Protein 6DJS (pdb70)

B-factor: mean 219.69, std 60.58, range [79.2, 436.01]

Nearest PDB structures (foldseek):
  6djs-assembly1_A  TM=1.002E+00  e=1.915E-44  Homo sapiens
  6djs-assembly1_A  TM=1.002E+00  e=1.915E-44  Homo sapiens
  6djs-assembly1_A  TM=1.002E+00  e=2.538E-44  Homo sapiens
  6djs-assembly1_A  TM=1.002E+00  e=1.915E-44  Homo sapiens

Sequence (1960 aa):
TAEEERFLDAAEYGNIPVVRKMLEESKTLNVNCVDYMGQNALQLAVGNEHLEVTELLLKKENLARIGDALLLAISKGYVRIVEAILNHPGFAITPIILAAHCQKYEVVHMLLMKGARCGDCMEKQRHDSFSHSRSRINAYKGLASPAYLSLSSEDPVLTALELSNELAKLANIEKEFKNDYRKLSMQCKDFVVGVLDLCRDSEEVEAILNGDLESAEPLEVHRHKASLSRVKLTRYQQIMKRLIKRYVLKAQVDKENDEVNEGELKEIKQDISSLRYELLTAEEERFLDAAEYGNIPVVRKMLEESKTLNVNCVDYMGQNALQLAVGNEHLEVTELLLKKENLARIGDALLLAISKGYVRIVEAILNHPGFAITPIILAAHCQKYEVVHMLLMKGARCGDCMEKQRHDSFSHSRSRINAYKGLASPAYLSLSSEDPVLTALELSNELAKLANIEKEFKNDYRKLSMQCKDFVVGVLDLCRDSEEVEAILNGDLESAEPLEVHRHKASLSRVKLTRYQQIMKRLIKRYVLKAQVDKENDEVNEGELKEIKQDISSLRYELLTAEEERFLDAAEYGNIPVVRKMLEESKTLNVNCVDYMGQNALQLAVGNEHLEVTELLLKKENLARIGDALLLAISKGYVRIVEAILNHPGFAITPIILAAHCQKYEVVHMLLMKGARCGDCMEKQRHDSFSHSRSRINAYKGLASPAYLSLSSEDPVLTALELSNELAKLANIEKEFKNDYRKLSMQCKDFVVGVLDLCRDSEEVEAILNGDLESAEPLEVHRHKASLSRVKLTRYQQIMKRLIKRYVLKAQVDKENDEVNEGELKEIKQDISSLRYELLTAEEERFLDAAEYGNIPVVRKMLEESKTLNVNCVDYMGQNALQLAVGNEHLEVTELLLKKENLARIGDALLLAISKGYVRIVEAILNHPGFAITPIILAAHCQKYEVVHMLLMKGARCGDCMEKQRHDSFSHSRSRINAYKGLASPAYLSLSSEDPVLTALELSNELAKLANIEKEFKNDYRKLSMQCKDFVVGVLDLCRDSEEVEAILNGDLESAEPLEVHRHKASLSRVKLTRYQQIMKRLIKRYVLKAQVDKENDEVNEGELKEIKQDISSLRYELL

GO terms:
  GO:0015279 store-operated calcium channel activity (F, IDA)
  GO:0005886 plasma membrane (C, IDA)
  GO:0005262 calcium channel activity (F, IDA)
  GO:0010524 positive regulation of calcium ion transport into cytosol (P, IDA)
  GO:0033198 response to ATP (P, IDA)
  GO:0051592 response to calcium ion (P, IDA)
  GO:0070588 calcium ion transmembrane transport (P, IDA)
  GO:0005515 protein binding (F, IPI)
  GO:0005262 calcium channel activity (F, TAS)
  GO:0015279 store-operated calcium channel activity (F, TAS)
  GO:0006816 calcium ion transport (P, TAS)
  GO:0007602 phototransduction (P, TAS)
  GO:0005886 plasma membrane (C, TAS)
  GO:0070588 calcium ion transmembrane transport (P, TAS)
  GO:0070679 inositol 1,4,5 trisphosphate binding (F, IDA)
  GO:1903244 positive regulation of cardiac muscle hypertrophy in response to stress (P, IDA)

Secondary structure (DSSP, 8-state):
-HHHHHHHHHHHS--HHHHHHHTSS--STTTT-SSTT---HHHHHHSSS-HHHHHHHHH--SS--SHHHHHHHHHSS-HHHHHHHTTSTT----HHHHHHHTT-HHHHHHHHHS-----SHHHHSS-S--HHHHHHHHHHHTTSSSSHHHHSSS-HHHHHHHHHHHHHHHHHSSS-HHHHHHHHHHHHHHHHHHH--TT-HHHHHHH-S-THHHHHTTS-TT----SGGGT---HHHHHHHHHHHHHHHHHHHHTT--HHHHHHHHHHHHHHHHHHTT--HHHHHHHHHHHHHHHHHHHHHHHHHHHTS---HHHHHHHHHHHHHHHHHHHHHTT---TT-S-THHHHHHHHHHHHHHHHHHHHHHHHHTT---SSHHHHHHHHTT--HHHHHHHHHHHHHHHHHHHHHHHHHHHHHHHH--HHHHHHHHHHHHHHHHHHHH--HHHHHHHHHHHHHHHHHHHHHTTS---HHHHHHHHHHHHHHHHH--/-HHHHHHHHHHHS--HHHHHHHTSS--STTTT-SSTT---HHHHHHSSS-HHHHHHHHH--SS--SHHHHHHHHHSS-HHHHHHHTTSTT----HHHHHHHTT-HHHHHHHHHS-----SHHHHSS-S--HHHHHHHHHHHTTSSSSHHHHSSS-HHHHHHHHHHHHHHHHHSSS-HHHHHHHHHHHHHHHHHHH--TT-HHHHHHH-S-THHHHHTTS-TT----SGGGT---HHHHHHHHHHHHHHHHHHHHTT--HHHHHHHHHHHHHHHHHHTT--HHHHHHHHHHHHHHHHHHHHHHHHHHHTS---HHHHHHHHHHHHHHHHHHHHHTT---TT-S-THHHHHHHHHHHHHHHHHHHHHHHHHTT---SSHHHHHHHHTT--HHHHHHHHHHHHHHHHHHHHHHHHHHHHHHHH--HHHHHHHHHHHHHHHHHHHH--HHHHHHHHHHHHHHHHHHHHHTTS---HHHHHHHHHHHHHHHHH--/-HHHHHHHHHHHS--HHHHHHHTSS--STTTT-SSTT---HHHHHHSSS-HHHHHHHHH--SS--SHHHHHHHHHSS-HHHHHHHTTSTT----HHHHHHHTT-HHHHHHHHHS-----SHHHHSS-S--HHHHHHHHHHHTTSSSSHHHHSSS-HHHHHHHHHHHHHHHHHSSS-HHHHHHHHHHHHHHHHHHH--TT-HHHHHHH-S-THHHHHTTS-TT----SGGGT---HHHHHHHHHHHHHHHHHHHHTT--HHHHHHHHHHHHHHHHHHTT--HHHHHHHHHHHHHHHHHHHHHHHHHHHTS---HHHHHHHHHHHHHHHHHHHHHTT---TT-S-THHHHHHHHHHHHHHHHHHHHHHHHHTT---SSHHHHHHHHTT--HHHHHHHHHHHHHHHHHHHHHHHHHHHHHHHH--HHHHHHHHHHHHHHHHHHHH--HHHHHHHHHHHHHHHHHHHHHTTS---HHHHHHHHHHHHHHHHH--/-HHHHHHHHHHHS--HHHHHHHTSS--STTTT-SSTT---HHHHHHSSS-HHHHHHHHH--SS--SHHHHHHHHHSS-HHHHHHHTTSTT----HHHHHHHTT-HHHHHHHHHS-----SHHHHSS-S--HHHHHHHHHHHTTSSSSHHHHSSS-HHHHHHHHHHHHHHHHHSSS-HHHHHHHHHHHHHHHHHHH--TT-HHHHHHH-S-THHHHHTTS-TT----SGGGT---HHHHHHHHHHHHHHHHHHHHTT--HHHHHHHHHHHHHHHHHHTT--HHHHHHHHHHHHHHHHHHHHHHHHHHHTS---HHHHHHHHHHHHHHHHHHHHHTT---TT-S-THHHHHHHHHHHHHHHHHHHHHHHHHTT---SSHHHHHHHHTT--HHHHHHHHHHHHHHHHHHHHHHHHHHHHHHHH--HHHHHHHHHHHHHHHHHHHH--HHHHHHHHHHHHHHHHHHHHHTTS---HHHHHHHHHHHHHHHHH--

InterPro domains:
  IPR002110 Ankyrin repeat [PF12796] (118-197)
  IPR002110 Ankyrin repeat [SM00248] (111-140)
  IPR002110 Ankyrin repeat [SM00248] (146-174)
  IPR002110 Ankyrin repeat [SM00248] (232-261)
  IPR002153 Transient receptor potential channel, canonical [PR01097] (725-746)
  IPR002153 Transient receptor potential channel, canonical [PR01097] (747-760)
  IPR002153 Transient receptor potential channel, canonical [PR01097] (775-788)
  IPR002153 Transient receptor potential channel, canonical [PTHR10117] (82-908)
  IPR005459 Transient receptor potential channel, canonical 3 [PR01644] (366-378)
  IPR005459 Transient receptor potential channel, canonical 3 [PR01644] (789-803)
  IPR005459 Transient receptor potential channel, canonical 3 [PR01644] (815-826)
  IPR005459 Transient receptor potential channel, canonical 3 [PR01644] (829-845)
  IPR005459 Transient receptor potential channel, canonical 3 [PR01644] (900-921)
  IPR013555 Transient receptor ion channel domain [PF08344] (267-329)
  IPR013555 Transient receptor ion channel domain [SM01420] (267-329)
  IPR036770 Ankyrin repeat-containing domain superfamily [G3DSA:1.25.40.20] (102-293)
  IPR036770 Ankyrin repeat-containing domain superfamily [SSF48403] (117-262)
  IPR056336 Calcium channel YVC1-like, C-terminal transmembrane domain [PF23317] (503-772)

Radius of gyration: 42.15 Å; Cα contacts (8 Å, |Δi|>4): 1709; chains: 4; bounding box: 99×99×116 Å

Organism: Homo sapiens (NCBI:txid9606)

Foldseek 3Di:
DVVLVVVVCCQLQNLPVCLVPVVVDDDPCNAQVSDVVRDQRNVSSVQFPNPVSNVSVVVDPPDYDQVVCLVPRLLDPPPVVVVVCCPVCVVHVPSVLSCQVSDDAVVVVVVVVPDDQDPDCVQPVVDDPCVSVVVVVVSVLSVLDPCVPVSVPDLCLLVLLVVLVVLVVVCVVPPDNVSSVSSNVSSLVVLVLVQPVPDDVVLVCLNCVDCCSVVSNVDLSLHPDDVCCVVQLVLLVVLVVVVVVVVVLLVLLVPVCVVVVNLVSLLVVLVVLVVVPPVVDLNVLVPVLSVLSVVLVVLVVVVVCVVPVPCVSVVVSVVSSVVSNVSSVVSSVVQDLDLLPPPDVVVLVVLVVVLVVVLVVLLVVLLCVVCVVHDCCSVVLVVCLVNVCVVVVVVVSVVSSVVSVVSVVVSVVVSVVVVVVVSSSSSVSVSVVSSNVSSVVSHVVSVVSSVVSVVVSVVVVVVVVVVDDDDCVVVVNVVSVVSNVVSVVD/DVVLVVVVCCQLQNLPVCLVPVVVDDDPCNAQVSDVVRDQRNVSSVQFPNPVSNVSVVVDPPDYDQVVCLVPRLLDPPPVVVVVCCPVCVVHVPSVLSCQVSDDAVVVVVVVVPDDQDPDCVQPVVDDPCVSVVVVVVSVLSVLDPCVPVSVPDLCLLVLLVVLVVLVVVCVVPPDNVSSVSSNVSSLVVLVLVQPVPDDVVLVCLNCVDCCSVVSNVDLSLHPDDVCCVVQLVLLVVLVVVVVVVVVLLVLLVPVCVVVVNLVSLLVVLVVLVVVPPVVDLNVLVPVLSVLSVVLVVLVVVVVCVVPVPCVSVVVSVVSSVVSNVSSVVSSVVQDLDPLPPPDVVVLVVLVVVLVVVLVVLLVVLLCVVCVVHDCCSVVLVVCLVNVCVVVVVVVSVVSSVVSVVSVVVSVVVSVVVVVVVSSSSSVSVSVVSSNVSSVVSHVVSVVSSVVSVVVSVVVVVVVVVVDDDDCVVVVNVVSVVSNVVSVVD/DVVLVVVVCCQLQNLPVCLVPVVVDDDPCNAQVSDVVRDQRNVSSVQFPNPVSNVSVVVDPPDYDQVVCLVPRLLDPPPVVVVVCCPVCVVHVPSVLSCQVSDDAVVVVVVVVPDDQDPDCVQPVVDDPCVSVVVVVVSVLSVLDPCVPVSVPDLCLLVLLVVLVVLVVVCVVPPDNVSSVSSNVSSLVVLVLVQPVPDDVVLVCLNCVDCCSVVSNVDLSLHPDDVCCVVQLVLLVVLVVVVVVVVVLLVLLVPVCVVVVNLVSLLVVLVVLVVVPPVVDLNVLVPVLSVLSVVLVVLVVVVVCVVPVPCVSVVVSVVSSVVSNVSSVVSSVVQDLDLLPPPDVVVLVVLVVVLVVVLVVLLVVLLCVVCVVHDCCSVVLVVCLVNVCVVVVVVVSVVSSVVSVVSVVVSVVVSVVVVVVVSSSSSVSVSVVSSNVSSVVSHVVSVVSSVVSVVVSVVVVVVVVVVDDDDCVVVVNVVSVVSNVVSVVD/DVVLVVVVCCQLQNLPVCLVPVVVDDDPCNAQVSDVVRDQRNVSSVQFPNPVSNVSVVVDPPDYDQVVCLVPRLLDPPPVVVVVCCPVCVVHVPSVLSCQVSDDAVVVVVVVVPDDQDPDCVQPVVDDPCVSVVVVVVSVLSVLDPCVPVSVPDLCLLVLLVVLVVLVVVCVVPPDNVSSVSSNVSSLVVLVLVQPVPDDVVLVCLNCVDCCSVVSNVDLSLHPDDVCCVVQLVLLVVLVVVVVVVVVLLVLLVPVCVVVVNLVSLLVVLVVLVVVPPVVDLNVLVPVLSVLSVVLVVLVVVVVCVVPVPCVSVVVSVVSSVVSNVSSVVSSVVQDLDLLPPPDVVVLVVLVVVLVVVLVVLLVVLLCVVCVVHDCCSVVLVVCLVNVCVVVVVVVSVVSSVVSVVSVVVSVVVSVVVVVVVSSSSSVSVSVVSSNVSSVVSHVVSVVSSVVSVVVSVVVVVVVVVVDDDDCVVVVNVVSVVSNVVSVVD

Structure (mmCIF, N/CA/C/O backbone):
data_6DJS
#
_entry.id   6DJS
#
_cell.length_a   1
_cell.length_b   1
_cell.length_c   1
_cell.angle_alpha   90.00
_cell.angle_beta   90.00
_cell.angle_gamma   90.00
#
_symmetry.space_group_name_H-M   'P 1'
#
loop_
_atom_site.group_PDB
_atom_site.id
_atom_site.type_symbol
_atom_site.label_atom_id
_atom_site.label_alt_id
_atom_site.label_comp_id
_atom_site.label_asym_id
_atom_site.label_entity_id
_atom_site.label_seq_id
_atom_site.pdbx_PDB_ins_code
_atom_site.Cartn_x
_atom_site.Cartn_y
_atom_site.Cartn_z
_atom_site.occupancy
_atom_site.B_iso_or_equiv
_atom_site.auth_seq_id
_atom_site.auth_comp_id
_atom_site.auth_asym_id
_atom_site.auth_atom_id
_atom_site.pdbx_PDB_model_num
ATOM 1 N N . THR A 1 42 ? 191.335 159.462 212.025 1.00 229.69 37 THR A N 1
ATOM 2 C CA . THR A 1 42 ? 190.566 159.775 210.830 1.00 229.69 37 THR A CA 1
ATOM 3 C C . THR A 1 42 ? 189.349 158.870 210.726 1.00 229.69 37 THR A C 1
ATOM 4 O O . THR A 1 42 ? 188.625 158.896 209.735 1.00 229.69 37 THR A O 1
ATOM 8 N N . ALA A 1 43 ? 189.139 158.038 211.745 1.00 241.17 38 ALA A N 1
ATOM 9 C CA . ALA A 1 43 ? 187.854 157.364 211.861 1.00 241.17 38 ALA A CA 1
ATOM 10 C C . ALA A 1 43 ? 186.777 158.352 212.273 1.00 241.17 38 ALA A C 1
ATOM 11 O O . ALA A 1 43 ? 185.614 158.221 211.875 1.00 241.17 38 ALA A O 1
ATOM 13 N N . GLU A 1 44 ? 187.154 159.356 213.057 1.00 234.53 39 GLU A N 1
ATOM 14 C CA . GLU A 1 44 ? 186.242 160.447 213.333 1.00 234.53 39 GLU A CA 1
ATOM 15 C C . GLU A 1 44 ? 186.060 161.352 212.127 1.00 234.53 39 GLU A C 1
ATOM 16 O O . GLU A 1 44 ? 185.022 162.005 212.020 1.00 234.53 39 GLU A O 1
ATOM 22 N N . GLU A 1 45 ? 187.016 161.368 211.190 1.00 214.11 40 GLU A N 1
ATOM 23 C CA . GLU A 1 45 ? 186.738 161.959 209.883 1.00 214.11 40 GLU A CA 1
ATOM 24 C C . GLU A 1 45 ? 185.632 161.207 209.162 1.00 214.11 40 GLU A C 1
ATOM 25 O O . GLU A 1 45 ? 184.843 161.813 208.439 1.00 214.11 40 GLU A O 1
ATOM 31 N N . GLU A 1 46 ? 185.543 159.894 209.359 1.00 234.27 41 GLU A N 1
ATOM 32 C CA . GLU A 1 46 ? 184.426 159.151 208.796 1.00 234.27 41 GLU A CA 1
ATOM 33 C C . GLU A 1 46 ? 183.150 159.372 209.591 1.00 234.27 41 GLU A C 1
ATOM 34 O O . GLU A 1 46 ? 182.048 159.290 209.033 1.00 234.27 41 GLU A O 1
ATOM 40 N N . ARG A 1 47 ? 183.279 159.662 210.887 1.00 221.33 42 ARG A N 1
ATOM 41 C CA . ARG A 1 47 ? 182.128 160.136 211.644 1.00 221.33 42 ARG A CA 1
ATOM 42 C C . ARG A 1 47 ? 181.620 161.454 211.080 1.00 221.33 42 ARG A C 1
ATOM 43 O O . ARG A 1 47 ? 180.409 161.678 211.003 1.00 221.33 42 ARG A O 1
ATOM 51 N N . PHE A 1 48 ? 182.533 162.325 210.658 1.00 215.05 43 PHE A N 1
ATOM 52 C CA . PHE A 1 48 ? 182.110 163.555 210.007 1.00 215.05 43 PHE A CA 1
ATOM 53 C C . PHE A 1 48 ? 181.638 163.318 208.581 1.00 215.05 43 PHE A C 1
ATOM 54 O O . PHE A 1 48 ? 180.813 164.087 208.087 1.00 215.05 43 PHE A O 1
ATOM 62 N N . LEU A 1 49 ? 182.137 162.271 207.917 1.00 199.98 44 LEU A N 1
ATOM 63 C CA . LEU A 1 49 ? 181.560 161.833 206.649 1.00 199.98 44 LEU A CA 1
ATOM 64 C C . LEU A 1 49 ? 180.100 161.459 206.813 1.00 199.98 44 LEU A C 1
ATOM 65 O O . LEU A 1 49 ? 179.258 161.829 205.990 1.00 199.98 44 LEU A O 1
ATOM 70 N N . ASP A 1 50 ? 179.784 160.740 207.882 1.00 211.12 45 ASP A N 1
ATOM 71 C CA . ASP A 1 50 ? 178.402 160.356 208.121 1.00 211.12 45 ASP A CA 1
ATOM 72 C C . ASP A 1 50 ? 177.570 161.556 208.564 1.00 211.12 45 ASP A C 1
ATOM 73 O O . ASP A 1 50 ? 176.479 161.796 208.036 1.00 211.12 45 ASP A O 1
ATOM 78 N N . ALA A 1 51 ? 178.090 162.350 209.495 1.00 191.45 46 ALA A N 1
ATOM 79 C CA . ALA A 1 51 ? 177.398 163.531 209.995 1.00 191.45 46 ALA A CA 1
ATOM 80 C C . ALA A 1 51 ? 177.404 164.693 209.018 1.00 191.45 46 ALA A C 1
ATOM 81 O O . ALA A 1 51 ? 176.839 165.742 209.335 1.00 191.45 46 ALA A O 1
ATOM 83 N N . ALA A 1 52 ? 178.059 164.560 207.872 1.00 195.40 47 ALA A N 1
ATOM 84 C CA . ALA A 1 52 ? 178.043 165.568 206.829 1.00 195.40 47 ALA A CA 1
ATOM 85 C C . ALA A 1 52 ? 177.218 165.132 205.631 1.00 195.40 47 ALA A C 1
ATOM 86 O O . ALA A 1 52 ? 176.346 165.874 205.176 1.00 195.40 47 ALA A O 1
ATOM 88 N N . GLU A 1 53 ? 177.451 163.918 205.131 1.00 173.83 48 GLU A N 1
ATOM 89 C CA . GLU A 1 53 ? 176.631 163.383 204.056 1.00 173.83 48 GLU A CA 1
ATOM 90 C C . GLU A 1 53 ? 175.209 163.105 204.509 1.00 173.83 48 GLU A C 1
ATOM 91 O O . GLU A 1 53 ? 174.313 163.001 203.668 1.00 173.83 48 GLU A O 1
ATOM 97 N N . TYR A 1 54 ? 174.983 162.974 205.813 1.00 172.36 49 TYR A N 1
ATOM 98 C CA . TYR A 1 54 ? 173.662 162.644 206.308 1.00 172.36 49 TYR A CA 1
ATOM 99 C C . TYR A 1 54 ? 173.226 163.476 207.504 1.00 172.36 49 TYR A C 1
ATOM 100 O O . TYR A 1 54 ? 172.094 163.308 207.955 1.00 172.36 49 TYR A O 1
ATOM 109 N N . GLY A 1 55 ? 174.071 164.359 208.033 1.00 174.96 50 GLY A N 1
ATOM 110 C CA . GLY A 1 55 ? 173.639 165.281 209.068 1.00 174.96 50 GLY A CA 1
ATOM 111 C C . GLY A 1 55 ? 173.275 164.658 210.402 1.00 174.96 50 GLY A C 1
ATOM 112 O O . GLY A 1 55 ? 172.164 164.868 210.898 1.00 174.96 50 GLY A O 1
ATOM 113 N N . ASN A 1 56 ? 174.186 163.885 210.985 1.00 178.96 51 ASN A N 1
ATOM 114 C CA . ASN A 1 56 ? 173.955 163.279 212.292 1.00 178.96 51 ASN A CA 1
ATOM 115 C C . ASN A 1 56 ? 173.999 164.379 213.338 1.00 178.96 51 ASN A C 1
ATOM 116 O O . ASN A 1 56 ? 175.077 164.788 213.773 1.00 178.96 51 ASN A O 1
ATOM 121 N N . ILE A 1 57 ? 172.811 164.823 213.759 1.00 182.72 52 ILE A N 1
ATOM 122 C CA . ILE A 1 57 ? 172.692 166.080 214.510 1.00 182.72 52 ILE A CA 1
ATOM 123 C C . ILE A 1 57 ? 173.409 166.075 215.864 1.00 182.72 52 ILE A C 1
ATOM 124 O O . ILE A 1 57 ? 174.147 167.033 216.140 1.00 182.72 52 ILE A O 1
ATOM 129 N N . PRO A 1 58 ? 173.268 165.050 216.734 1.00 198.20 53 PRO A N 1
ATOM 130 C CA . PRO A 1 58 ? 174.076 165.094 217.967 1.00 198.20 53 PRO A CA 1
ATOM 131 C C . PRO A 1 58 ? 175.556 164.893 217.718 1.00 198.20 53 PRO A C 1
ATOM 132 O O . PRO A 1 58 ? 176.373 165.388 218.503 1.00 198.20 53 PRO A O 1
ATOM 136 N N . VAL A 1 59 ? 175.925 164.200 216.642 1.00 201.98 54 VAL A N 1
ATOM 137 C CA . VAL A 1 59 ? 177.331 164.092 216.276 1.00 201.98 54 VAL A CA 1
ATOM 138 C C . VAL A 1 59 ? 177.859 165.446 215.822 1.00 201.98 54 VAL A C 1
ATOM 139 O O . VAL A 1 59 ? 178.976 165.840 216.175 1.00 201.98 54 VAL A O 1
ATOM 143 N N . VAL A 1 60 ? 177.044 166.196 215.077 1.00 211.43 55 VAL A N 1
ATOM 144 C CA . VAL A 1 60 ? 177.417 167.547 214.671 1.00 211.43 55 VAL A CA 1
ATOM 145 C C . VAL A 1 60 ? 177.504 168.465 215.886 1.00 211.43 55 VAL A C 1
ATOM 146 O O . VAL A 1 60 ? 178.374 169.337 215.959 1.00 211.43 55 VAL A O 1
ATOM 150 N N . ARG A 1 61 ? 176.654 168.246 216.884 1.00 220.97 56 ARG A N 1
ATOM 151 C CA . ARG A 1 61 ? 176.704 169.082 218.079 1.00 220.97 56 ARG A CA 1
ATOM 152 C C . ARG A 1 61 ? 177.937 168.777 218.920 1.00 220.97 56 ARG A C 1
ATOM 153 O O . ARG A 1 61 ? 178.796 169.642 219.121 1.00 220.97 56 ARG A O 1
ATOM 161 N N . LYS A 1 62 ? 178.051 167.542 219.397 1.00 235.46 57 LYS A N 1
ATOM 162 C CA . LYS A 1 62 ? 179.083 167.211 220.367 1.00 235.46 57 LYS A CA 1
ATOM 163 C C . LYS A 1 62 ? 180.451 167.044 219.727 1.00 235.46 57 LYS A C 1
ATOM 164 O O . LYS A 1 62 ? 181.460 167.416 220.333 1.00 235.46 57 LYS A O 1
ATOM 170 N N . MET A 1 63 ? 180.514 166.489 218.521 1.00 246.99 58 MET A N 1
ATOM 171 C CA . MET A 1 63 ? 181.800 166.253 217.887 1.00 246.99 58 MET A CA 1
ATOM 172 C C . MET A 1 63 ? 182.403 167.510 217.281 1.00 246.99 58 MET A C 1
ATOM 173 O O . MET A 1 63 ? 183.587 167.497 216.932 1.00 246.99 58 MET A O 1
ATOM 178 N N . LEU A 1 64 ? 181.636 168.587 217.147 1.00 247.95 59 LEU A N 1
ATOM 179 C CA . LEU A 1 64 ? 182.201 169.878 216.787 1.00 247.95 59 LEU A CA 1
ATOM 180 C C . LEU A 1 64 ? 182.442 170.757 218.001 1.00 247.95 59 LEU A C 1
ATOM 181 O O . LEU A 1 64 ? 182.682 171.958 217.849 1.00 247.95 59 LEU A O 1
ATOM 186 N N . GLU A 1 65 ? 182.380 170.188 219.200 1.00 243.26 60 GLU A N 1
ATOM 187 C CA . GLU A 1 65 ? 182.889 170.844 220.394 1.00 243.26 60 GLU A CA 1
ATOM 188 C C . GLU A 1 65 ? 184.380 170.609 220.579 1.00 243.26 60 GLU A C 1
ATOM 189 O O . GLU A 1 65 ? 184.965 171.133 221.532 1.00 243.26 60 GLU A O 1
ATOM 195 N N . GLU A 1 66 ? 184.994 169.828 219.697 1.00 270.65 61 GLU A N 1
ATOM 196 C CA . GLU A 1 66 ? 186.431 169.619 219.673 1.00 270.65 61 GLU A CA 1
ATOM 197 C C . GLU A 1 66 ? 187.067 170.667 218.760 1.00 270.65 61 GLU A C 1
ATOM 198 O O . GLU A 1 66 ? 186.427 171.641 218.358 1.00 270.65 61 GLU A O 1
ATOM 204 N N . SER A 1 67 ? 188.341 170.478 218.418 1.00 266.72 62 SER A N 1
ATOM 205 C CA . SER A 1 67 ? 189.084 171.423 217.585 1.00 266.72 62 SER A CA 1
ATOM 206 C C . SER A 1 67 ? 189.674 170.671 216.397 1.00 266.72 62 SER A C 1
ATOM 207 O O . SER A 1 67 ? 190.715 170.022 216.525 1.00 266.72 62 SER A O 1
ATOM 210 N N . LYS A 1 68 ? 189.010 170.753 215.242 1.00 271.46 63 LYS A N 1
ATOM 211 C CA . LYS A 1 68 ? 189.471 170.077 214.033 1.00 271.46 63 LYS A CA 1
ATOM 212 C C . LYS A 1 68 ? 189.262 170.977 212.827 1.00 271.46 63 LYS A C 1
ATOM 213 O O . LYS A 1 68 ? 188.130 171.364 212.525 1.00 271.46 63 LYS A O 1
ATOM 219 N N . THR A 1 69 ? 190.357 171.297 212.136 1.00 308.94 64 THR A N 1
ATOM 220 C CA . THR A 1 69 ? 190.288 171.895 210.811 1.00 308.94 64 THR A CA 1
ATOM 221 C C . THR A 1 69 ? 190.115 170.851 209.722 1.00 308.94 64 THR A C 1
ATOM 222 O O . THR A 1 69 ? 189.969 171.214 208.549 1.00 308.94 64 THR A O 1
ATOM 226 N N . LEU A 1 70 ? 190.132 169.568 210.098 1.00 312.05 65 LEU A N 1
ATOM 227 C CA . LEU A 1 70 ? 189.834 168.479 209.174 1.00 312.05 65 LEU A CA 1
ATOM 228 C C . LEU A 1 70 ? 188.410 168.564 208.655 1.00 312.05 65 LEU A C 1
ATOM 229 O O . LEU A 1 70 ? 188.109 168.040 207.576 1.00 312.05 65 LEU A O 1
ATOM 234 N N . ASN A 1 71 ? 187.522 169.193 209.432 1.00 287.64 66 ASN A N 1
ATOM 235 C CA . ASN A 1 71 ? 186.162 169.476 208.995 1.00 287.64 66 ASN A CA 1
ATOM 236 C C . ASN A 1 71 ? 186.135 170.317 207.729 1.00 287.64 66 ASN A C 1
ATOM 237 O O . ASN A 1 71 ? 185.262 170.124 206.877 1.00 287.64 66 ASN A O 1
ATOM 242 N N . VAL A 1 72 ? 187.099 171.217 207.565 1.00 269.07 67 VAL A N 1
ATOM 243 C CA . VAL A 1 72 ? 187.015 172.208 206.504 1.00 269.07 67 VAL A CA 1
ATOM 244 C C . VAL A 1 72 ? 187.503 171.581 205.208 1.00 269.07 67 VAL A C 1
ATOM 245 O O . VAL A 1 72 ? 188.687 171.667 204.865 1.00 269.07 67 VAL A O 1
ATOM 249 N N . ASN A 1 73 ? 186.593 170.889 204.517 1.00 288.14 68 ASN A N 1
ATOM 250 C CA . ASN A 1 73 ? 186.728 170.356 203.159 1.00 288.14 68 ASN A CA 1
ATOM 251 C C . ASN A 1 73 ? 187.895 169.385 202.974 1.00 288.14 68 ASN A C 1
ATOM 252 O O . ASN A 1 73 ? 188.224 169.032 201.836 1.00 288.14 68 ASN A O 1
ATOM 257 N N . CYS A 1 74 ? 188.526 168.934 204.057 1.00 318.66 69 CYS A N 1
ATOM 258 C CA . CYS A 1 74 ? 189.636 167.995 203.999 1.00 318.66 69 CYS A CA 1
ATOM 259 C C . CYS A 1 74 ? 189.175 166.566 204.226 1.00 318.66 69 CYS A C 1
ATOM 260 O O . CYS A 1 74 ? 189.964 165.717 204.647 1.00 318.66 69 CYS A O 1
ATOM 263 N N . VAL A 1 75 ? 187.911 166.284 203.945 1.00 256.22 70 VAL A N 1
ATOM 264 C CA . VAL A 1 75 ? 187.290 165.078 204.471 1.00 256.22 70 VAL A CA 1
ATOM 265 C C . VAL A 1 75 ? 187.457 163.899 203.516 1.00 256.22 70 VAL A C 1
ATOM 266 O O . VAL A 1 75 ? 187.806 162.795 203.942 1.00 256.22 70 VAL A O 1
ATOM 270 N N . ASP A 1 76 ? 187.238 164.095 202.220 1.00 236.84 71 ASP A N 1
ATOM 271 C CA . ASP A 1 76 ? 187.753 163.136 201.257 1.00 236.84 71 ASP A CA 1
ATOM 272 C C . ASP A 1 76 ? 189.246 163.368 201.069 1.00 236.84 71 ASP A C 1
ATOM 273 O O . ASP A 1 76 ? 189.741 164.492 201.185 1.00 236.84 71 ASP A O 1
ATOM 278 N N . TYR A 1 77 ? 189.970 162.286 200.783 1.00 218.40 72 TYR A N 1
ATOM 279 C CA . TYR A 1 77 ? 191.397 162.377 200.498 1.00 218.40 72 TYR A CA 1
ATOM 280 C C . TYR A 1 77 ? 191.677 162.849 199.077 1.00 218.40 72 TYR A C 1
ATOM 281 O O . TYR A 1 77 ? 192.844 163.048 198.716 1.00 218.40 72 TYR A O 1
ATOM 290 N N . MET A 1 78 ? 190.633 163.020 198.275 1.00 202.15 73 MET A N 1
ATOM 291 C CA . MET A 1 78 ? 190.630 163.738 197.010 1.00 202.15 73 MET A CA 1
ATOM 292 C C . MET A 1 78 ? 189.535 164.796 197.053 1.00 202.15 73 MET A C 1
ATOM 293 O O . MET A 1 78 ? 188.699 164.897 196.154 1.00 202.15 73 MET A O 1
ATOM 298 N N . GLY A 1 79 ? 189.558 165.601 198.128 1.00 222.72 74 GLY A N 1
ATOM 299 C CA . GLY A 1 79 ? 188.448 166.360 198.696 1.00 222.72 74 GLY A CA 1
ATOM 300 C C . GLY A 1 79 ? 187.480 167.089 197.790 1.00 222.72 74 GLY A C 1
ATOM 301 O O . GLY A 1 79 ? 187.814 168.092 197.155 1.00 222.72 74 GLY A O 1
ATOM 302 N N . GLN A 1 80 ? 186.260 166.576 197.746 1.00 230.88 75 GLN A N 1
ATOM 303 C CA . GLN A 1 80 ? 185.251 166.991 196.775 1.00 230.88 75 GLN A CA 1
ATOM 304 C C . GLN A 1 80 ? 184.263 167.998 197.360 1.00 230.88 75 GLN A C 1
ATOM 305 O O . GLN A 1 80 ? 183.058 167.759 197.330 1.00 230.88 75 GLN A O 1
ATOM 311 N N . ASN A 1 81 ? 184.774 169.131 197.865 1.00 286.07 76 ASN A N 1
ATOM 312 C CA . ASN A 1 81 ? 183.991 170.238 198.442 1.00 286.07 76 ASN A CA 1
ATOM 313 C C . ASN A 1 81 ? 183.101 169.766 199.598 1.00 286.07 76 ASN A C 1
ATOM 314 O O . ASN A 1 81 ? 181.877 169.890 199.566 1.00 286.07 76 ASN A O 1
ATOM 319 N N . ALA A 1 82 ? 183.757 169.268 200.650 1.00 283.44 77 ALA A N 1
ATOM 320 C CA . ALA A 1 82 ? 183.089 168.457 201.665 1.00 283.44 77 ALA A CA 1
ATOM 321 C C . ALA A 1 82 ? 182.160 169.248 202.580 1.00 283.44 77 ALA A C 1
ATOM 322 O O . ALA A 1 82 ? 181.137 168.706 203.022 1.00 283.44 77 ALA A O 1
ATOM 324 N N . LEU A 1 83 ? 182.500 170.501 202.899 1.00 268.68 78 LEU A N 1
ATOM 325 C CA . LEU A 1 83 ? 181.583 171.341 203.666 1.00 268.68 78 LEU A CA 1
ATOM 326 C C . LEU A 1 83 ? 180.303 171.593 202.891 1.00 268.68 78 LEU A C 1
ATOM 327 O O . LEU A 1 83 ? 179.204 171.555 203.451 1.00 268.68 78 LEU A O 1
ATOM 332 N N . GLN A 1 84 ? 180.423 171.817 201.595 1.00 275.86 79 GLN A N 1
ATOM 333 C CA . GLN A 1 84 ? 179.238 172.015 200.787 1.00 275.86 79 GLN A CA 1
ATOM 334 C C . GLN A 1 84 ? 178.543 170.702 200.464 1.00 275.86 79 GLN A C 1
ATOM 335 O O . GLN A 1 84 ? 177.344 170.707 200.159 1.00 275.86 79 GLN A O 1
ATOM 341 N N . LEU A 1 85 ? 179.268 169.578 200.534 1.00 294.62 80 LEU A N 1
ATOM 342 C CA . LEU A 1 85 ? 178.611 168.277 200.556 1.00 294.62 80 LEU A CA 1
ATOM 343 C C . LEU A 1 85 ? 177.751 168.127 201.798 1.00 294.62 80 LEU A C 1
ATOM 344 O O . LEU A 1 85 ? 176.688 167.497 201.748 1.00 294.62 80 LEU A O 1
ATOM 349 N N . ALA A 1 86 ? 178.192 168.695 202.921 1.00 275.52 81 ALA A N 1
ATOM 350 C CA . ALA A 1 86 ? 177.303 168.781 204.071 1.00 275.52 81 ALA A CA 1
ATOM 351 C C . ALA A 1 86 ? 176.167 169.764 203.821 1.00 275.52 81 ALA A C 1
ATOM 352 O O . ALA A 1 86 ? 175.072 169.596 204.368 1.00 275.52 81 ALA A O 1
ATOM 354 N N . VAL A 1 87 ? 176.400 170.781 202.992 1.00 262.36 82 VAL A N 1
ATOM 355 C CA . VAL A 1 87 ? 175.348 171.757 202.720 1.00 262.36 82 VAL A CA 1
ATOM 356 C C . VAL A 1 87 ? 174.291 171.184 201.782 1.00 262.36 82 VAL A C 1
ATOM 357 O O . VAL A 1 87 ? 173.089 171.361 202.009 1.00 262.36 82 VAL A O 1
ATOM 361 N N . GLY A 1 88 ? 174.713 170.439 200.758 1.00 220.48 83 GLY A N 1
ATOM 362 C CA . GLY A 1 88 ? 173.891 170.117 199.595 1.00 220.48 83 GLY A CA 1
ATOM 363 C C . GLY A 1 88 ? 172.656 169.270 199.860 1.00 220.48 83 GLY A C 1
ATOM 364 O O . GLY A 1 88 ? 171.826 169.129 198.955 1.00 220.48 83 GLY A O 1
ATOM 365 N N . ASN A 1 89 ? 172.505 168.707 201.053 1.00 166.33 84 ASN A N 1
ATOM 366 C CA . ASN A 1 89 ? 171.320 167.934 201.380 1.00 166.33 84 ASN A CA 1
ATOM 367 C C . ASN A 1 89 ? 170.334 168.801 202.155 1.00 166.33 84 ASN A C 1
ATOM 368 O O . ASN A 1 89 ? 170.579 169.977 202.426 1.00 166.33 84 ASN A O 1
ATOM 373 N N . GLU A 1 90 ? 169.205 168.205 202.537 1.00 147.74 85 GLU A N 1
ATOM 374 C CA . GLU A 1 90 ? 168.179 168.924 203.281 1.00 147.74 85 GLU A CA 1
ATOM 375 C C . GLU A 1 90 ? 168.477 169.065 204.745 1.00 147.74 85 GLU A C 1
ATOM 376 O O . GLU A 1 90 ? 167.561 169.398 205.500 1.00 147.74 85 GLU A O 1
ATOM 382 N N . HIS A 1 91 ? 169.700 168.817 205.200 1.00 171.66 86 HIS A N 1
ATOM 383 C CA . HIS A 1 91 ? 169.998 168.906 206.626 1.00 171.66 86 HIS A CA 1
ATOM 384 C C . HIS A 1 91 ? 170.310 170.361 206.954 1.00 171.66 86 HIS A C 1
ATOM 385 O O . HIS A 1 91 ? 171.445 170.754 207.221 1.00 171.66 86 HIS A O 1
ATOM 392 N N . LEU A 1 92 ? 169.251 171.167 206.920 1.00 178.00 87 LEU A N 1
ATOM 393 C CA . LEU A 1 92 ? 169.414 172.610 206.889 1.00 178.00 87 LEU A CA 1
ATOM 394 C C . LEU A 1 92 ? 169.821 173.133 208.247 1.00 178.00 87 LEU A C 1
ATOM 395 O O . LEU A 1 92 ? 170.598 174.088 208.343 1.00 178.00 87 LEU A O 1
ATOM 400 N N . GLU A 1 93 ? 169.333 172.494 209.301 1.00 228.70 88 GLU A N 1
ATOM 401 C CA . GLU A 1 93 ? 169.769 172.853 210.636 1.00 228.70 88 GLU A CA 1
ATOM 402 C C . GLU A 1 93 ? 171.199 172.405 210.882 1.00 228.70 88 GLU A C 1
ATOM 403 O O . GLU A 1 93 ? 171.917 173.036 211.661 1.00 228.70 88 GLU A O 1
ATOM 409 N N . VAL A 1 94 ? 171.641 171.344 210.203 1.00 240.64 89 VAL A N 1
ATOM 410 C CA . VAL A 1 94 ? 173.048 170.965 210.266 1.00 240.64 89 VAL A CA 1
ATOM 411 C C . VAL A 1 94 ? 173.903 172.014 209.563 1.00 240.64 89 VAL A C 1
ATOM 412 O O . VAL A 1 94 ? 174.995 172.365 210.035 1.00 240.64 89 VAL A O 1
ATOM 416 N N . THR A 1 95 ? 173.391 172.578 208.462 1.00 223.48 90 THR A N 1
ATOM 417 C CA . THR A 1 95 ? 174.080 173.697 207.829 1.00 223.48 90 THR A CA 1
ATOM 418 C C . THR A 1 95 ? 174.098 174.919 208.731 1.00 223.48 90 THR A C 1
ATOM 419 O O . THR A 1 95 ? 175.087 175.647 208.751 1.00 223.48 90 THR A O 1
ATOM 423 N N . GLU A 1 96 ? 173.039 175.136 209.509 1.00 227.59 91 GLU A N 1
ATOM 424 C CA . GLU A 1 96 ? 173.035 176.257 210.443 1.00 227.59 91 GLU A CA 1
ATOM 425 C C . GLU A 1 96 ? 173.992 176.030 211.604 1.00 227.59 91 GLU A C 1
ATOM 426 O O . GLU A 1 96 ? 174.573 176.988 212.125 1.00 227.59 91 GLU A O 1
ATOM 432 N N . LEU A 1 97 ? 174.156 174.779 212.032 1.00 249.70 92 LEU A N 1
ATOM 433 C CA . LEU A 1 97 ? 175.182 174.466 213.019 1.00 249.70 92 LEU A CA 1
ATOM 434 C C . LEU A 1 97 ? 176.573 174.694 212.455 1.00 249.70 92 LEU A C 1
ATOM 435 O O . LEU A 1 97 ? 177.483 175.092 213.189 1.00 249.70 92 LEU A O 1
ATOM 440 N N . LEU A 1 98 ? 176.750 174.456 211.157 1.00 241.44 93 LEU A N 1
ATOM 441 C CA . LEU A 1 98 ? 177.978 174.891 210.505 1.00 241.44 93 LEU A CA 1
ATOM 442 C C . LEU A 1 98 ? 178.068 176.412 210.453 1.00 241.44 93 LEU A C 1
ATOM 443 O O . LEU A 1 98 ? 179.168 176.969 210.513 1.00 241.44 93 LEU A O 1
ATOM 448 N N . LEU A 1 99 ? 176.929 177.092 210.336 1.00 250.66 94 LEU A N 1
ATOM 449 C CA . LEU A 1 99 ? 176.920 178.548 210.320 1.00 250.66 94 LEU A CA 1
ATOM 450 C C . LEU A 1 99 ? 177.237 179.143 211.682 1.00 250.66 94 LEU A C 1
ATOM 451 O O . LEU A 1 99 ? 177.619 180.314 211.759 1.00 250.66 94 LEU A O 1
ATOM 456 N N . LYS A 1 100 ? 177.057 178.378 212.757 1.00 242.23 95 LYS A N 1
ATOM 457 C CA . LYS A 1 100 ? 177.357 178.905 214.083 1.00 242.23 95 LYS A CA 1
ATOM 458 C C . LYS A 1 100 ? 178.855 179.014 214.321 1.00 242.23 95 LYS A C 1
ATOM 459 O O . LYS A 1 100 ? 179.292 179.829 215.142 1.00 242.23 95 LYS A O 1
ATOM 465 N N . LYS A 1 101 ? 179.654 178.215 213.621 1.00 242.75 96 LYS A N 1
ATOM 466 C CA . LYS A 1 101 ? 181.109 178.227 213.765 1.00 242.75 96 LYS A CA 1
ATOM 467 C C . LYS A 1 101 ? 181.706 178.406 212.373 1.00 242.75 96 LYS A C 1
ATOM 468 O O . LYS A 1 101 ? 181.782 177.453 211.595 1.00 242.75 96 LYS A O 1
ATOM 474 N N . GLU A 1 102 ? 182.154 179.624 212.073 1.00 226.63 97 GLU A N 1
ATOM 475 C CA . GLU A 1 102 ? 182.572 179.961 210.718 1.00 226.63 97 GLU A CA 1
ATOM 476 C C . GLU A 1 102 ? 183.993 180.491 210.672 1.00 226.63 97 GLU A C 1
ATOM 477 O O . GLU A 1 102 ? 184.246 181.546 210.080 1.00 226.63 97 GLU A O 1
ATOM 483 N N . ASN A 1 103 ? 184.922 179.783 211.310 1.00 204.62 98 ASN A N 1
ATOM 484 C CA . ASN A 1 103 ? 186.324 180.160 211.200 1.00 204.62 98 ASN A CA 1
ATOM 485 C C . ASN A 1 103 ? 186.843 179.920 209.790 1.00 204.62 98 ASN A C 1
ATOM 486 O O . ASN A 1 103 ? 187.587 180.744 209.248 1.00 204.62 98 ASN A O 1
ATOM 491 N N . LEU A 1 104 ? 186.454 178.805 209.178 1.00 220.34 99 LEU A N 1
ATOM 492 C CA . LEU A 1 104 ? 186.970 178.430 207.866 1.00 220.34 99 LEU A CA 1
ATOM 493 C C . LEU A 1 104 ? 185.866 177.747 207.076 1.00 220.34 99 LEU A C 1
ATOM 494 O O . LEU A 1 104 ? 185.300 176.753 207.541 1.00 220.34 99 LEU A O 1
ATOM 499 N N . ALA A 1 105 ? 185.576 178.266 205.889 1.00 204.78 100 ALA A N 1
ATOM 500 C CA . ALA A 1 105 ? 184.566 177.693 205.005 1.00 204.78 100 ALA A CA 1
ATOM 501 C C . ALA A 1 105 ? 184.875 178.137 203.581 1.00 204.78 100 ALA A C 1
ATOM 502 O O . ALA A 1 105 ? 185.915 178.748 203.316 1.00 204.78 100 ALA A O 1
ATOM 504 N N . ARG A 1 106 ? 183.971 177.822 202.659 1.00 239.95 101 ARG A N 1
ATOM 505 C CA . ARG A 1 106 ? 184.028 178.352 201.307 1.00 239.95 101 ARG A CA 1
ATOM 506 C C . ARG A 1 106 ? 182.705 179.024 200.971 1.00 239.95 101 ARG A C 1
ATOM 507 O O . ARG A 1 106 ? 181.656 178.697 201.531 1.00 239.95 101 ARG A O 1
ATOM 515 N N . ILE A 1 107 ? 182.768 179.975 200.041 1.00 264.77 102 ILE A N 1
ATOM 516 C CA . ILE A 1 107 ? 181.610 180.797 199.708 1.00 264.77 102 ILE A CA 1
ATOM 517 C C . ILE A 1 107 ? 181.297 180.708 198.221 1.00 264.77 102 ILE A C 1
ATOM 518 O O . ILE A 1 107 ? 180.165 180.390 197.842 1.00 264.77 102 ILE A O 1
ATOM 523 N N . GLY A 1 108 ? 182.292 181.006 197.377 1.00 280.23 103 GLY A N 1
ATOM 524 C CA . GLY A 1 108 ? 182.055 181.051 195.942 1.00 280.23 103 GLY A CA 1
ATOM 525 C C . GLY A 1 108 ? 181.699 179.698 195.356 1.00 280.23 103 GLY A C 1
ATOM 526 O O . GLY A 1 108 ? 180.870 179.604 194.443 1.00 280.23 103 GLY A O 1
ATOM 527 N N . ASP A 1 109 ? 182.298 178.630 195.892 1.00 278.04 104 ASP A N 1
ATOM 528 C CA . ASP A 1 109 ? 181.901 177.284 195.495 1.00 278.04 104 ASP A CA 1
ATOM 529 C C . ASP A 1 109 ? 180.489 176.962 195.975 1.00 278.04 104 ASP A C 1
ATOM 530 O O . ASP A 1 109 ? 179.765 176.209 195.311 1.00 278.04 104 ASP A O 1
ATOM 535 N N . ALA A 1 110 ? 180.057 177.561 197.089 1.00 261.62 105 ALA A N 1
ATOM 536 C CA . ALA A 1 110 ? 178.684 177.376 197.534 1.00 261.62 105 ALA A CA 1
ATOM 537 C C . ALA A 1 110 ? 177.717 178.187 196.688 1.00 261.62 105 ALA A C 1
ATOM 538 O O . ALA A 1 110 ? 176.591 177.729 196.437 1.00 261.62 105 ALA A O 1
ATOM 540 N N . LEU A 1 111 ? 178.165 179.368 196.231 1.00 257.23 106 LEU A N 1
ATOM 541 C CA . LEU A 1 111 ? 177.432 180.147 195.237 1.00 257.23 106 LEU A CA 1
ATOM 542 C C . LEU A 1 111 ? 177.215 179.346 193.963 1.00 257.23 106 LEU A C 1
ATOM 543 O O . LEU A 1 111 ? 176.140 179.414 193.352 1.00 257.23 106 LEU A O 1
ATOM 548 N N . LEU A 1 112 ? 178.233 178.590 193.544 1.00 278.81 107 LEU A N 1
ATOM 549 C CA . LEU A 1 112 ? 178.075 177.662 192.427 1.00 278.81 107 LEU A CA 1
ATOM 550 C C . LEU A 1 112 ? 177.049 176.578 192.745 1.00 278.81 107 LEU A C 1
ATOM 551 O O . LEU A 1 112 ? 176.032 176.442 192.055 1.00 278.81 107 LEU A O 1
ATOM 556 N N . LEU A 1 113 ? 177.297 175.802 193.803 1.00 231.40 108 LEU A N 1
ATOM 557 C CA . LEU A 1 113 ? 176.576 174.546 193.997 1.00 231.40 108 LEU A CA 1
ATOM 558 C C . LEU A 1 113 ? 175.166 174.756 194.536 1.00 231.40 108 LEU A C 1
ATOM 559 O O . LEU A 1 113 ? 174.183 174.387 193.885 1.00 231.40 108 LEU A O 1
ATOM 564 N N . ALA A 1 114 ? 175.050 175.351 195.726 1.00 220.77 109 ALA A N 1
ATOM 565 C CA . ALA A 1 114 ? 173.850 175.160 196.534 1.00 220.77 109 ALA A CA 1
ATOM 566 C C . ALA A 1 114 ? 172.660 175.949 196.012 1.00 220.77 109 ALA A C 1
ATOM 567 O O . ALA A 1 114 ? 171.510 175.570 196.261 1.00 220.77 109 ALA A O 1
ATOM 569 N N . ILE A 1 115 ? 172.909 177.030 195.283 1.00 210.57 110 ILE A N 1
ATOM 570 C CA . ILE A 1 115 ? 171.818 177.917 194.909 1.00 210.57 110 ILE A CA 1
ATOM 571 C C . ILE A 1 115 ? 171.023 177.346 193.734 1.00 210.57 110 ILE A C 1
ATOM 572 O O . ILE A 1 115 ? 169.809 177.562 193.638 1.00 210.57 110 ILE A O 1
ATOM 577 N N . SER A 1 116 ? 171.668 176.565 192.864 1.00 185.20 111 SER A N 1
ATOM 578 C CA . SER A 1 116 ? 170.989 176.041 191.684 1.00 185.20 111 SER A CA 1
ATOM 579 C C . SER A 1 116 ? 169.944 174.991 192.042 1.00 185.20 111 SER A C 1
ATOM 580 O O . SER A 1 116 ? 168.901 174.913 191.385 1.00 185.20 111 SER A O 1
ATOM 583 N N . LYS A 1 117 ? 170.194 174.185 193.067 1.00 179.60 112 LYS A N 1
ATOM 584 C CA . LYS A 1 117 ? 169.144 173.303 193.543 1.00 179.60 112 LYS A CA 1
ATOM 585 C C . LYS A 1 117 ? 168.113 174.098 194.334 1.00 179.60 112 LYS A C 1
ATOM 586 O O . LYS A 1 117 ? 168.358 175.223 194.773 1.00 179.60 112 LYS A O 1
ATOM 592 N N . GLY A 1 118 ? 166.961 173.469 194.561 1.00 206.56 113 GLY A N 1
ATOM 593 C CA . GLY A 1 118 ? 165.765 174.143 195.040 1.00 206.56 113 GLY A CA 1
ATOM 594 C C . GLY A 1 118 ? 165.748 174.691 196.455 1.00 206.56 113 GLY A C 1
ATOM 595 O O . GLY A 1 118 ? 164.708 175.171 196.920 1.00 206.56 113 GLY A O 1
ATOM 596 N N . TYR A 1 119 ? 166.886 174.654 197.138 1.00 191.65 114 TYR A N 1
ATOM 597 C CA . TYR A 1 119 ? 166.983 175.037 198.542 1.00 191.65 114 TYR A CA 1
ATOM 598 C C . TYR A 1 119 ? 166.870 176.545 198.680 1.00 191.65 114 TYR A C 1
ATOM 599 O O . TYR A 1 119 ? 167.853 177.269 198.527 1.00 191.65 114 TYR A O 1
ATOM 608 N N . VAL A 1 120 ? 165.669 177.024 198.988 1.00 190.59 115 VAL A N 1
ATOM 609 C CA . VAL A 1 120 ? 165.476 178.453 199.191 1.00 190.59 115 VAL A CA 1
ATOM 610 C C . VAL A 1 120 ? 166.076 178.881 200.524 1.00 190.59 115 VAL A C 1
ATOM 611 O O . VAL A 1 120 ? 166.667 179.963 200.644 1.00 190.59 115 VAL A O 1
ATOM 615 N N . ARG A 1 121 ? 165.965 178.021 201.534 1.00 221.96 116 ARG A N 1
ATOM 616 C CA . ARG A 1 121 ? 166.441 178.361 202.867 1.00 221.96 116 ARG A CA 1
ATOM 617 C C . ARG A 1 121 ? 167.959 178.427 202.927 1.00 221.96 116 ARG A C 1
ATOM 618 O O . ARG A 1 121 ? 168.513 179.225 203.689 1.00 221.96 116 ARG A O 1
ATOM 626 N N . ILE A 1 122 ? 168.647 177.609 202.133 1.00 244.33 117 ILE A N 1
ATOM 627 C CA . ILE A 1 122 ? 170.099 177.719 202.057 1.00 244.33 117 ILE A CA 1
ATOM 628 C C . ILE A 1 122 ? 170.494 179.025 201.379 1.00 244.33 117 ILE A C 1
ATOM 629 O O . ILE A 1 122 ? 171.491 179.648 201.756 1.00 244.33 117 ILE A O 1
ATOM 634 N N . VAL A 1 123 ? 169.699 179.486 200.411 1.00 243.63 118 VAL A N 1
ATOM 635 C CA . VAL A 1 123 ? 169.935 180.796 199.812 1.00 243.63 118 VAL A CA 1
ATOM 636 C C . VAL A 1 123 ? 169.727 181.897 200.847 1.00 243.63 118 VAL A C 1
ATOM 637 O O . VAL A 1 123 ? 170.478 182.879 200.887 1.00 243.63 118 VAL A O 1
ATOM 641 N N . GLU A 1 124 ? 168.751 181.716 201.740 1.00 245.00 119 GLU A N 1
ATOM 642 C CA . GLU A 1 124 ? 168.578 182.647 202.851 1.00 245.00 119 GLU A CA 1
ATOM 643 C C . GLU A 1 124 ? 169.776 182.616 203.797 1.00 245.00 119 GLU A C 1
ATOM 644 O O . GLU A 1 124 ? 170.199 183.657 204.312 1.00 245.00 119 GLU A O 1
ATOM 650 N N . ALA A 1 125 ? 170.340 181.429 204.012 1.00 262.69 120 ALA A N 1
ATOM 651 C CA . ALA A 1 125 ? 171.512 181.296 204.872 1.00 262.69 120 ALA A CA 1
ATOM 652 C C . ALA A 1 125 ? 172.734 181.964 204.255 1.00 262.69 120 ALA A C 1
ATOM 653 O O . ALA A 1 125 ? 173.530 182.593 204.962 1.00 262.69 120 ALA A O 1
ATOM 655 N N . ILE A 1 126 ? 172.893 181.833 202.937 1.00 265.64 121 ILE A N 1
ATOM 656 C CA . ILE A 1 126 ? 173.958 182.526 202.219 1.00 265.64 121 ILE A CA 1
ATOM 657 C C . ILE A 1 126 ? 173.717 184.029 202.254 1.00 265.64 121 ILE A C 1
ATOM 658 O O . ILE A 1 126 ? 174.659 184.828 202.304 1.00 265.64 121 ILE A O 1
ATOM 663 N N . LEU A 1 127 ? 172.465 184.447 202.287 1.00 268.37 122 LEU A N 1
ATOM 664 C CA . LEU A 1 127 ? 172.230 185.865 202.477 1.00 268.37 122 LEU A CA 1
ATOM 665 C C . LEU A 1 127 ? 172.359 186.298 203.928 1.00 268.37 122 LEU A C 1
ATOM 666 O O . LEU A 1 127 ? 172.313 187.501 204.198 1.00 268.37 122 LEU A O 1
ATOM 671 N N . ASN A 1 128 ? 172.506 185.365 204.870 1.00 281.26 123 ASN A N 1
ATOM 672 C CA . ASN A 1 128 ? 172.768 185.782 206.246 1.00 281.26 123 ASN A CA 1
ATOM 673 C C . ASN A 1 128 ? 174.252 186.037 206.504 1.00 281.26 123 ASN A C 1
ATOM 674 O O . ASN A 1 128 ? 174.669 187.181 206.712 1.00 281.26 123 ASN A O 1
ATOM 679 N N . HIS A 1 129 ? 175.066 184.979 206.500 1.00 283.27 124 HIS A N 1
ATOM 680 C CA . HIS A 1 129 ? 176.474 185.111 206.878 1.00 283.27 124 HIS A CA 1
ATOM 681 C C . HIS A 1 129 ? 177.429 185.467 205.732 1.00 283.27 124 HIS A C 1
ATOM 682 O O . HIS A 1 129 ? 178.375 186.224 205.967 1.00 283.27 124 HIS A O 1
ATOM 689 N N . PRO A 1 130 ? 177.289 184.946 204.503 1.00 285.19 125 PRO A N 1
ATOM 690 C CA . PRO A 1 130 ? 177.993 185.596 203.381 1.00 285.19 125 PRO A CA 1
ATOM 691 C C . PRO A 1 130 ? 177.408 186.937 202.957 1.00 285.19 125 PRO A C 1
ATOM 692 O O . PRO A 1 130 ? 177.894 187.517 201.982 1.00 285.19 125 PRO A O 1
ATOM 696 N N . GLY A 1 131 ? 176.374 187.444 203.635 1.00 296.62 126 GLY A N 1
ATOM 697 C CA . GLY A 1 131 ? 176.072 188.859 203.546 1.00 296.62 126 GLY A CA 1
ATOM 698 C C . GLY A 1 131 ? 177.172 189.714 204.139 1.00 296.62 126 GLY A C 1
ATOM 699 O O . GLY A 1 131 ? 177.365 190.860 203.725 1.00 296.62 126 GLY A O 1
ATOM 700 N N . PHE A 1 132 ? 177.900 189.174 205.123 1.00 258.57 127 PHE A N 1
ATOM 701 C CA . PHE A 1 132 ? 179.153 189.790 205.545 1.00 258.57 127 PHE A CA 1
ATOM 702 C C . PHE A 1 132 ? 180.176 189.773 204.418 1.00 258.57 127 PHE A C 1
ATOM 703 O O . PHE A 1 132 ? 180.992 190.694 204.307 1.00 258.57 127 PHE A O 1
ATOM 711 N N . ALA A 1 133 ? 180.146 188.745 203.576 1.00 241.47 128 ALA A N 1
ATOM 712 C CA . ALA A 1 133 ? 181.009 188.687 202.404 1.00 241.47 128 ALA A CA 1
ATOM 713 C C . ALA A 1 133 ? 180.429 189.523 201.269 1.00 241.47 128 ALA A C 1
ATOM 714 O O . ALA A 1 133 ? 179.831 188.990 200.335 1.00 241.47 128 ALA A O 1
ATOM 716 N N . ILE A 1 166 ? 182.035 183.484 184.873 1.00 190.71 161 ILE A N 1
ATOM 717 C CA . ILE A 1 166 ? 181.309 182.652 185.822 1.00 190.71 161 ILE A CA 1
ATOM 718 C C . ILE A 1 166 ? 180.704 183.534 186.908 1.00 190.71 161 ILE A C 1
ATOM 719 O O . ILE A 1 166 ? 181.415 184.047 187.767 1.00 190.71 161 ILE A O 1
ATOM 724 N N . THR A 1 167 ? 179.385 183.725 186.849 1.00 224.53 162 THR A N 1
ATOM 725 C CA . THR A 1 167 ? 178.669 184.658 187.708 1.00 224.53 162 THR A CA 1
ATOM 726 C C . THR A 1 167 ? 177.458 183.988 188.341 1.00 224.53 162 THR A C 1
ATOM 727 O O . THR A 1 167 ? 176.709 183.286 187.654 1.00 224.53 162 THR A O 1
ATOM 731 N N . PRO A 1 168 ? 177.219 184.218 189.644 1.00 234.66 163 PRO A N 1
ATOM 732 C CA . PRO A 1 168 ? 176.200 183.439 190.367 1.00 234.66 163 PRO A CA 1
ATOM 733 C C . PRO A 1 168 ? 174.766 183.838 190.063 1.00 234.66 163 PRO A C 1
ATOM 734 O O . PRO A 1 168 ? 173.856 182.997 190.065 1.00 234.66 163 PRO A O 1
ATOM 738 N N . ILE A 1 169 ? 174.562 185.131 189.827 1.00 222.52 164 ILE A N 1
ATOM 739 C CA . ILE A 1 169 ? 173.221 185.660 189.626 1.00 222.52 164 ILE A CA 1
ATOM 740 C C . ILE A 1 169 ? 172.650 185.157 188.309 1.00 222.52 164 ILE A C 1
ATOM 741 O O . ILE A 1 169 ? 171.471 184.801 188.221 1.00 222.52 164 ILE A O 1
ATOM 746 N N . ILE A 1 170 ? 173.501 185.053 187.291 1.00 223.29 165 ILE A N 1
ATOM 747 C CA . ILE A 1 170 ? 173.130 184.422 186.033 1.00 223.29 165 ILE A CA 1
ATOM 748 C C . ILE A 1 170 ? 172.830 182.935 186.216 1.00 223.29 165 ILE A C 1
ATOM 749 O O . ILE A 1 170 ? 171.910 182.399 185.572 1.00 223.29 165 ILE A O 1
ATOM 754 N N . LEU A 1 171 ? 173.560 182.261 187.118 1.00 231.53 166 LEU A N 1
ATOM 755 C CA . LEU A 1 171 ? 173.313 180.843 187.389 1.00 231.53 166 LEU A CA 1
ATOM 756 C C . LEU A 1 171 ? 171.924 180.622 187.972 1.00 231.53 166 LEU A C 1
ATOM 757 O O . LEU A 1 171 ? 171.138 179.813 187.456 1.00 231.53 166 LEU A O 1
ATOM 762 N N . ALA A 1 172 ? 171.591 181.363 189.031 1.00 219.55 167 ALA A N 1
ATOM 763 C CA . ALA A 1 172 ? 170.259 181.260 189.609 1.00 219.55 167 ALA A CA 1
ATOM 764 C C . ALA A 1 172 ? 169.187 181.870 188.715 1.00 219.55 167 ALA A C 1
ATOM 765 O O . ALA A 1 172 ? 168.002 181.568 188.893 1.00 219.55 167 ALA A O 1
ATOM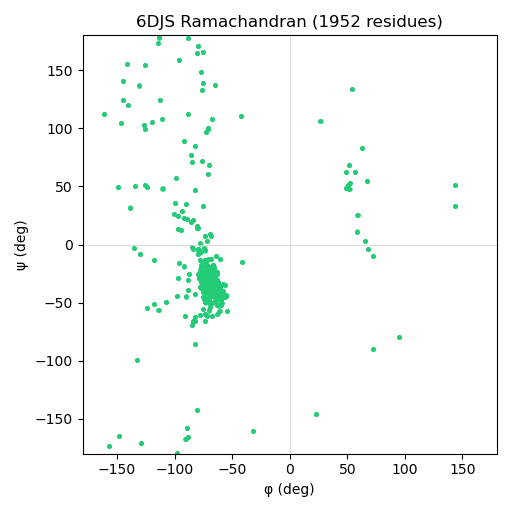 767 N N . ALA A 1 173 ? 169.574 182.722 187.768 1.00 198.38 168 ALA A N 1
ATOM 768 C CA . ALA A 1 173 ? 168.618 183.236 186.803 1.00 198.38 168 ALA A CA 1
ATOM 769 C C . ALA A 1 173 ? 168.182 182.147 185.840 1.00 198.38 168 ALA A C 1
ATOM 770 O O . ALA A 1 173 ? 166.986 181.853 185.723 1.00 198.38 168 ALA A O 1
ATOM 772 N N . HIS A 1 174 ? 169.137 181.524 185.147 1.00 185.70 169 HIS A N 1
ATOM 773 C CA . HIS A 1 174 ? 168.743 180.572 184.118 1.00 185.70 169 HIS A CA 1
ATOM 774 C C . HIS A 1 174 ? 168.277 179.252 184.721 1.00 185.70 169 HIS A C 1
ATOM 775 O O . HIS A 1 174 ? 167.393 178.601 184.153 1.00 185.70 169 HIS A O 1
ATOM 782 N N . CYS A 1 175 ? 168.825 178.848 185.874 1.00 159.16 170 CYS A N 1
ATOM 783 C CA . CYS A 1 175 ? 168.299 177.664 186.544 1.00 159.16 170 CYS A CA 1
ATOM 784 C C . CYS A 1 175 ? 166.951 177.941 187.196 1.00 159.16 170 CYS A C 1
ATOM 785 O O . CYS A 1 175 ? 166.223 176.995 187.516 1.00 159.16 170 CYS A O 1
ATOM 788 N N . GLN A 1 176 ? 166.616 179.219 187.387 1.00 168.42 171 GLN A N 1
ATOM 789 C CA . GLN A 1 176 ? 165.257 179.696 187.616 1.00 168.42 171 GLN A CA 1
ATOM 790 C C . GLN A 1 176 ? 164.549 179.199 188.876 1.00 168.42 171 GLN A C 1
ATOM 791 O O . GLN A 1 176 ? 163.886 178.155 188.863 1.00 168.42 171 GLN A O 1
ATOM 797 N N . LYS A 1 177 ? 164.825 179.849 190.002 1.00 166.87 172 LYS A N 1
ATOM 798 C CA . LYS A 1 177 ? 163.867 179.945 191.098 1.00 166.87 172 LYS A CA 1
ATOM 799 C C . LYS A 1 177 ? 163.410 181.391 191.264 1.00 166.87 172 LYS A C 1
ATOM 800 O O . LYS A 1 177 ? 164.234 182.292 191.450 1.00 166.87 172 LYS A O 1
ATOM 806 N N . TYR A 1 178 ? 162.089 181.595 191.212 1.00 179.86 173 TYR A N 1
ATOM 807 C CA . TYR A 1 178 ? 161.519 182.939 191.142 1.00 179.86 173 TYR A CA 1
ATOM 808 C C . TYR A 1 178 ? 161.653 183.685 192.459 1.00 179.86 173 TYR A C 1
ATOM 809 O O . TYR A 1 178 ? 161.882 184.899 192.473 1.00 179.86 173 TYR A O 1
ATOM 818 N N . GLU A 1 179 ? 161.490 182.996 193.580 1.00 189.93 174 GLU A N 1
ATOM 819 C CA . GLU A 1 179 ? 161.671 183.703 194.834 1.00 189.93 174 GLU A CA 1
ATOM 820 C C . GLU A 1 179 ? 163.138 183.915 195.152 1.00 189.93 174 GLU A C 1
ATOM 821 O O . GLU A 1 179 ? 163.474 184.833 195.903 1.00 189.93 174 GLU A O 1
ATOM 827 N N . VAL A 1 180 ? 164.025 183.142 194.532 1.00 189.73 175 VAL A N 1
ATOM 828 C CA . VAL A 1 180 ? 165.431 183.507 194.543 1.00 189.73 175 VAL A CA 1
ATOM 829 C C . VAL A 1 180 ? 165.660 184.761 193.700 1.00 189.73 175 VAL A C 1
ATOM 830 O O . VAL A 1 180 ? 166.524 185.581 194.022 1.00 189.73 175 VAL A O 1
ATOM 834 N N . VAL A 1 181 ? 164.846 184.983 192.664 1.00 210.53 176 VAL A N 1
ATOM 835 C CA . VAL A 1 181 ? 164.914 186.255 191.945 1.00 210.53 176 VAL A CA 1
ATOM 836 C C . VAL A 1 181 ? 164.365 187.396 192.809 1.00 210.53 176 VAL A C 1
ATOM 837 O O . VAL A 1 181 ? 164.858 188.530 192.740 1.00 210.53 176 VAL A O 1
ATOM 841 N N . HIS A 1 182 ? 163.391 187.110 193.683 1.00 238.30 177 HIS A N 1
ATOM 842 C CA . HIS A 1 182 ? 163.008 188.093 194.699 1.00 238.30 177 HIS A CA 1
ATOM 843 C C . HIS A 1 182 ? 164.151 188.373 195.671 1.00 238.30 177 HIS A C 1
ATOM 844 O O . HIS A 1 182 ? 164.340 189.513 196.115 1.00 238.30 177 HIS A O 1
ATOM 851 N N . MET A 1 183 ? 164.924 187.345 196.018 1.00 219.81 178 MET A N 1
ATOM 852 C CA . MET A 1 183 ? 166.085 187.576 196.869 1.00 219.81 178 MET A CA 1
ATOM 853 C C . MET A 1 183 ? 167.194 188.314 196.129 1.00 219.81 178 MET A C 1
ATOM 854 O O . MET A 1 183 ? 168.030 188.964 196.762 1.00 219.81 178 MET A O 1
ATOM 859 N N . LEU A 1 184 ? 167.229 188.203 194.805 1.00 221.34 179 LEU A N 1
ATOM 860 C CA . LEU A 1 184 ? 168.096 189.064 194.012 1.00 221.34 179 LEU A CA 1
ATOM 861 C C . LEU A 1 184 ? 167.596 190.497 194.037 1.00 221.34 179 LEU A C 1
ATOM 862 O O . LEU A 1 184 ? 168.393 191.439 194.016 1.00 221.34 179 LEU A O 1
ATOM 867 N N . LEU A 1 185 ? 166.274 190.675 194.062 1.00 247.40 180 LEU A N 1
ATOM 868 C CA . LEU A 1 185 ? 165.696 192.003 194.234 1.00 247.40 180 LEU A CA 1
ATOM 869 C C . LEU A 1 185 ? 165.941 192.559 195.624 1.00 247.40 180 LEU A C 1
ATOM 870 O O . LEU A 1 185 ? 165.842 193.775 195.814 1.00 247.40 180 LEU A O 1
ATOM 875 N N . MET A 1 186 ? 166.225 191.699 196.602 1.00 250.03 181 MET A N 1
ATOM 876 C CA . MET A 1 186 ? 166.727 192.197 197.876 1.00 250.03 181 MET A CA 1
ATOM 877 C C . MET A 1 186 ? 168.094 192.843 197.715 1.00 250.03 181 MET A C 1
ATOM 878 O O . MET A 1 186 ? 168.424 193.782 198.447 1.00 250.03 181 MET A O 1
ATOM 883 N N . LYS A 1 187 ? 168.897 192.363 196.772 1.00 234.82 182 LYS A N 1
ATOM 884 C CA . LYS A 1 187 ? 170.078 193.094 196.355 1.00 234.82 182 LYS A CA 1
ATOM 885 C C . LYS A 1 187 ? 169.716 194.059 195.232 1.00 234.82 182 LYS A C 1
ATOM 886 O O . LYS A 1 187 ? 168.568 194.148 194.793 1.00 234.82 182 LYS A O 1
ATOM 892 N N . GLY A 1 188 ? 170.703 194.824 194.786 1.00 232.24 183 GLY A N 1
ATOM 893 C CA . GLY A 1 188 ? 170.579 195.502 193.515 1.00 232.24 183 GLY A CA 1
ATOM 894 C C . GLY A 1 188 ? 171.664 195.050 192.564 1.00 232.24 183 GLY A C 1
ATOM 895 O O . GLY A 1 188 ? 172.821 195.457 192.703 1.00 232.24 183 GLY A O 1
ATOM 896 N N . ALA A 1 189 ? 171.293 194.227 191.584 1.00 216.62 184 ALA A N 1
ATOM 897 C CA . ALA A 1 189 ? 172.241 193.730 190.589 1.00 216.62 184 ALA A CA 1
ATOM 898 C C . ALA A 1 189 ? 171.431 193.224 189.406 1.00 216.62 184 ALA A C 1
ATOM 899 O O . ALA A 1 189 ? 170.717 192.226 189.535 1.00 216.62 184 ALA A O 1
ATOM 901 N N . ARG A 1 190 ? 171.530 193.904 188.272 1.00 229.11 185 ARG A N 1
ATOM 902 C CA . ARG A 1 190 ? 170.820 193.466 187.079 1.00 229.11 185 ARG A CA 1
ATOM 903 C C . ARG A 1 190 ? 171.751 193.471 185.874 1.00 229.11 185 ARG A C 1
ATOM 904 O O . ARG A 1 190 ? 172.820 192.860 185.903 1.00 229.11 185 ARG A O 1
ATOM 912 N N . CYS A 1 201 ? 179.146 195.350 174.680 1.00 208.41 196 CYS A N 1
ATOM 913 C CA . CYS A 1 201 ? 179.631 196.301 175.674 1.00 208.41 196 CYS A CA 1
ATOM 914 C C . CYS A 1 201 ? 181.139 196.463 175.549 1.00 208.41 196 CYS A C 1
ATOM 915 O O . CYS A 1 201 ? 181.863 196.388 176.544 1.00 208.41 196 CYS A O 1
ATOM 918 N N . GLY A 1 202 ? 181.609 196.728 174.331 1.00 196.35 197 GLY A N 1
ATOM 919 C CA . GLY A 1 202 ? 183.025 196.668 174.013 1.00 196.35 197 GLY A CA 1
ATOM 920 C C . GLY A 1 202 ? 183.878 197.768 174.614 1.00 196.35 197 GLY A C 1
ATOM 921 O O . GLY A 1 202 ? 184.505 198.548 173.893 1.00 196.35 197 GLY A O 1
ATOM 922 N N . ASP A 1 203 ? 183.904 197.834 175.941 1.00 199.90 198 ASP A N 1
ATOM 923 C CA . ASP A 1 203 ? 184.677 198.819 176.678 1.00 199.90 198 ASP A CA 1
ATOM 924 C C . ASP A 1 203 ? 186.078 198.274 176.928 1.00 199.90 198 ASP A C 1
ATOM 925 O O . ASP A 1 203 ? 186.506 197.294 176.314 1.00 199.90 198 ASP A O 1
ATOM 930 N N . CYS A 1 204 ? 186.816 198.923 177.832 1.00 209.58 199 CYS A N 1
ATOM 931 C CA . CYS A 1 204 ? 188.115 198.399 178.239 1.00 209.58 199 CYS A CA 1
ATOM 932 C C . CYS A 1 204 ? 187.976 197.088 179.000 1.00 209.58 199 CYS A C 1
ATOM 933 O O . CYS A 1 204 ? 188.862 196.233 178.916 1.00 209.58 199 CYS A O 1
ATOM 936 N N . MET A 1 205 ? 186.866 196.904 179.719 1.00 199.24 200 MET A N 1
ATOM 937 C CA . MET A 1 205 ? 186.701 195.726 180.564 1.00 199.24 200 MET A CA 1
ATOM 938 C C . MET A 1 205 ? 186.547 194.454 179.737 1.00 199.24 200 MET A C 1
ATOM 939 O O . MET A 1 205 ? 187.032 193.389 180.135 1.00 199.24 200 MET A O 1
ATOM 944 N N . GLU A 1 206 ? 185.885 194.540 178.583 1.00 209.33 201 GLU A N 1
ATOM 945 C CA . GLU A 1 206 ? 185.804 193.371 177.717 1.00 209.33 201 GLU A CA 1
ATOM 946 C C . GLU A 1 206 ? 187.088 193.151 176.929 1.00 209.33 201 GLU A C 1
ATOM 947 O O . GLU A 1 206 ? 187.379 192.017 176.532 1.00 209.33 201 GLU A O 1
ATOM 953 N N . LYS A 1 207 ? 187.866 194.208 176.702 1.00 211.92 202 LYS A N 1
ATOM 954 C CA . LYS A 1 207 ? 189.051 194.082 175.865 1.00 211.92 202 LYS A CA 1
ATOM 955 C C . LYS A 1 207 ? 190.281 193.668 176.658 1.00 211.92 202 LYS A C 1
ATOM 956 O O . LYS A 1 207 ? 191.151 192.978 176.114 1.00 211.92 202 LYS A O 1
ATOM 962 N N . GLN A 1 208 ? 190.366 194.046 177.938 1.00 225.78 203 GLN A N 1
ATOM 963 C CA . GLN A 1 208 ? 191.559 193.765 178.733 1.00 225.78 203 GLN A CA 1
ATOM 964 C C . GLN A 1 208 ? 191.732 192.291 179.075 1.00 225.78 203 GLN A C 1
ATOM 965 O O . GLN A 1 208 ? 192.810 191.907 179.536 1.00 225.78 203 GLN A O 1
ATOM 971 N N . ARG A 1 209 ? 190.714 191.460 178.857 1.00 252.75 204 ARG A N 1
ATOM 972 C CA . ARG A 1 209 ? 190.911 190.015 178.781 1.00 252.75 204 ARG A CA 1
ATOM 973 C C . ARG A 1 209 ? 191.289 189.715 177.336 1.00 252.75 204 ARG A C 1
ATOM 974 O O . ARG A 1 209 ? 190.492 189.243 176.523 1.00 252.75 204 ARG A O 1
ATOM 982 N N . HIS A 1 210 ? 192.546 190.018 177.024 1.00 266.19 205 HIS A N 1
ATOM 983 C CA . HIS A 1 210 ? 192.990 190.176 175.651 1.00 266.19 205 HIS A CA 1
ATOM 984 C C . HIS A 1 210 ? 193.142 188.840 174.947 1.00 266.19 205 HIS A C 1
ATOM 985 O O . HIS A 1 210 ? 193.614 187.861 175.532 1.00 266.19 205 HIS A O 1
ATOM 992 N N . ASP A 1 211 ? 192.703 188.805 173.690 1.00 283.51 206 ASP A N 1
ATOM 993 C CA . ASP A 1 211 ? 193.206 187.933 172.631 1.00 283.51 206 ASP A CA 1
ATOM 994 C C . ASP A 1 211 ? 192.968 186.444 172.853 1.00 283.51 206 ASP A C 1
ATOM 995 O O . ASP A 1 211 ? 193.407 185.631 172.031 1.00 283.51 206 ASP A O 1
ATOM 1000 N N . SER A 1 212 ? 192.286 186.053 173.923 1.00 282.93 207 SER A N 1
ATOM 1001 C CA . SER A 1 212 ? 192.042 184.652 174.221 1.00 282.93 207 SER A CA 1
ATOM 1002 C C . SER A 1 212 ? 190.664 184.211 173.767 1.00 282.93 207 SER A C 1
ATOM 1003 O O . SER A 1 212 ? 190.507 183.112 173.226 1.00 282.93 207 SER A O 1
ATOM 1006 N N . PHE A 1 213 ? 189.652 185.030 174.044 1.00 263.42 208 PHE A N 1
ATOM 1007 C CA . PHE A 1 213 ? 188.275 184.971 173.561 1.00 263.42 208 PHE A CA 1
ATOM 1008 C C . PHE A 1 213 ? 187.493 183.778 174.101 1.00 263.42 208 PHE A C 1
ATOM 1009 O O . PHE A 1 213 ? 186.296 183.683 173.828 1.00 263.42 208 PHE A O 1
ATOM 1017 N N . SER A 1 214 ? 188.114 182.884 174.871 1.00 220.36 209 SER A N 1
ATOM 1018 C CA . SER A 1 214 ? 187.345 182.038 175.770 1.00 220.36 209 SER A CA 1
ATOM 1019 C C . SER A 1 214 ? 186.713 182.881 176.866 1.00 220.36 209 SER A C 1
ATOM 1020 O O . SER A 1 214 ? 185.664 182.520 177.409 1.00 220.36 209 SER A O 1
ATOM 1023 N N . HIS A 1 215 ? 187.356 184.003 177.213 1.00 232.79 210 HIS A N 1
ATOM 1024 C CA . HIS A 1 215 ? 186.672 185.046 177.965 1.00 232.79 210 HIS A CA 1
ATOM 1025 C C . HIS A 1 215 ? 185.476 185.577 177.195 1.00 232.79 210 HIS A C 1
ATOM 1026 O O . HIS A 1 215 ? 184.415 185.809 177.777 1.00 232.79 210 HIS A O 1
ATOM 1033 N N . SER A 1 216 ? 185.622 185.775 175.882 1.00 232.15 211 SER A N 1
ATOM 1034 C CA . SER A 1 216 ? 184.474 186.209 175.097 1.00 232.15 211 SER A CA 1
ATOM 1035 C C . SER A 1 216 ? 183.453 185.095 174.973 1.00 232.15 211 SER A C 1
ATOM 1036 O O . SER A 1 216 ? 182.259 185.371 174.878 1.00 232.15 211 SER A O 1
ATOM 1039 N N . ARG A 1 217 ? 183.903 183.837 174.983 1.00 231.43 212 ARG A N 1
ATOM 1040 C CA . ARG A 1 217 ? 182.968 182.720 175.055 1.00 231.43 212 ARG A CA 1
ATOM 1041 C C . ARG A 1 217 ? 182.203 182.734 176.369 1.00 231.43 212 ARG A C 1
ATOM 1042 O O . ARG A 1 217 ? 181.010 182.424 176.403 1.00 231.43 212 ARG A O 1
ATOM 1050 N N . SER A 1 218 ? 182.867 183.120 177.457 1.00 238.67 213 SER A N 1
ATOM 1051 C CA . SER A 1 218 ? 182.173 183.263 178.729 1.00 238.67 213 SER A CA 1
ATOM 1052 C C . SER A 1 218 ? 181.234 184.459 178.717 1.00 238.67 213 SER A C 1
ATOM 1053 O O . SER A 1 218 ? 180.202 184.438 179.389 1.00 238.67 213 SER A O 1
ATOM 1056 N N . ARG A 1 219 ? 181.576 185.504 177.962 1.00 239.80 214 ARG A N 1
ATOM 1057 C CA . ARG A 1 219 ? 180.660 186.627 177.781 1.00 239.80 214 ARG A CA 1
ATOM 1058 C C . ARG A 1 219 ? 179.428 186.196 176.997 1.00 239.80 214 ARG A C 1
ATOM 1059 O O . ARG A 1 219 ? 178.302 186.610 177.309 1.00 239.80 214 ARG A O 1
ATOM 1067 N N . ILE A 1 220 ? 179.642 185.364 175.975 1.00 217.77 215 ILE A N 1
ATOM 1068 C CA . ILE A 1 220 ? 178.548 184.732 175.244 1.00 217.77 215 ILE A CA 1
ATOM 1069 C C . ILE A 1 220 ? 177.691 183.909 176.191 1.00 217.77 215 ILE A C 1
ATOM 1070 O O . ILE A 1 220 ? 176.464 183.992 176.158 1.00 217.77 215 ILE A O 1
ATOM 1075 N N . ASN A 1 221 ? 178.331 183.162 177.093 1.00 240.53 216 ASN A N 1
ATOM 1076 C CA . ASN A 1 221 ? 177.614 182.369 178.088 1.00 240.53 216 ASN A CA 1
ATOM 1077 C C . ASN A 1 221 ? 176.872 183.243 179.089 1.00 240.53 216 ASN A C 1
ATOM 1078 O O . ASN A 1 221 ? 175.861 182.818 179.658 1.00 240.53 216 ASN A O 1
ATOM 1083 N N . ALA A 1 222 ? 177.380 184.443 179.347 1.00 238.51 217 ALA A N 1
ATOM 1084 C CA . ALA A 1 222 ? 176.696 185.357 180.249 1.00 238.51 217 ALA A CA 1
ATOM 1085 C C . ALA A 1 222 ? 175.446 185.919 179.596 1.00 238.51 217 ALA A C 1
ATOM 1086 O O . ALA A 1 222 ? 174.393 186.024 180.235 1.00 238.51 217 ALA A O 1
ATOM 1088 N N . TYR A 1 223 ? 175.539 186.274 178.318 1.00 232.02 218 TYR A N 1
ATOM 1089 C CA . TYR A 1 223 ? 174.337 186.663 177.596 1.00 232.02 218 TYR A CA 1
ATOM 1090 C C . TYR A 1 223 ? 173.451 185.463 177.261 1.00 232.02 218 TYR A C 1
ATOM 1091 O O . TYR A 1 223 ? 172.286 185.660 176.903 1.00 232.02 218 TYR A O 1
ATOM 1100 N N . LYS A 1 224 ? 173.963 184.231 177.400 1.00 232.51 219 LYS A N 1
ATOM 1101 C CA . LYS A 1 224 ? 173.103 183.049 177.438 1.00 232.51 219 LYS A CA 1
ATOM 1102 C C . LYS A 1 224 ? 172.312 183.004 178.726 1.00 232.51 219 LYS A C 1
ATOM 1103 O O . LYS A 1 224 ? 171.216 182.432 178.766 1.00 232.51 219 LYS A O 1
ATOM 1109 N N . GLY A 1 225 ? 172.855 183.595 179.788 1.00 224.37 220 GLY A N 1
ATOM 1110 C CA . GLY A 1 225 ? 172.107 183.729 181.015 1.00 224.37 220 GLY A CA 1
ATOM 1111 C C . GLY A 1 225 ? 170.925 184.654 180.912 1.00 224.37 220 GLY A C 1
ATOM 1112 O O . GLY A 1 225 ? 170.029 184.564 181.755 1.00 224.37 220 GLY A O 1
ATOM 1113 N N . LEU A 1 226 ? 170.873 185.506 179.884 1.00 229.26 221 LEU A N 1
ATOM 1114 C CA . LEU A 1 226 ? 169.726 186.366 179.625 1.00 229.26 221 LEU A CA 1
ATOM 1115 C C . LEU A 1 226 ? 168.521 185.632 179.064 1.00 229.26 221 LEU A C 1
ATOM 1116 O O . LEU A 1 226 ? 167.545 186.298 178.701 1.00 229.26 221 LEU A O 1
ATOM 1121 N N . ALA A 1 227 ? 168.525 184.298 178.992 1.00 233.85 222 ALA A N 1
ATOM 1122 C CA . ALA A 1 227 ? 167.517 183.611 178.193 1.00 233.85 222 ALA A CA 1
ATOM 1123 C C . ALA A 1 227 ? 166.188 183.435 178.922 1.00 233.85 222 ALA A C 1
ATOM 1124 O O . ALA A 1 227 ? 165.596 182.353 178.899 1.00 233.85 222 ALA A O 1
ATOM 1126 N N . SER A 1 228 ? 165.711 184.508 179.547 1.00 202.05 223 SER A N 1
ATOM 1127 C CA . SER A 1 228 ? 164.324 184.841 179.842 1.00 202.05 223 SER A CA 1
ATOM 1128 C C . SER A 1 228 ? 163.417 183.837 180.555 1.00 202.05 223 SER A C 1
ATOM 1129 O O . SER A 1 228 ? 162.337 183.540 180.026 1.00 202.05 223 SER A O 1
ATOM 1132 N N . PRO A 1 229 ? 163.769 183.273 181.718 1.00 181.44 224 PRO A N 1
ATOM 1133 C CA . PRO A 1 229 ? 162.693 182.781 182.581 1.00 181.44 224 PRO A CA 1
ATOM 1134 C C . PRO A 1 229 ? 162.309 183.798 183.645 1.00 181.44 224 PRO A C 1
ATOM 1135 O O . PRO A 1 229 ? 161.239 183.699 184.249 1.00 181.44 224 PRO A O 1
ATOM 1139 N N . ALA A 1 230 ? 163.165 184.790 183.870 1.00 183.06 225 ALA A N 1
ATOM 1140 C CA . ALA A 1 230 ? 162.922 185.805 184.885 1.00 183.06 225 ALA A CA 1
ATOM 1141 C C . ALA A 1 230 ? 163.085 187.220 184.384 1.00 183.06 225 ALA A C 1
ATOM 1142 O O . ALA A 1 230 ? 162.754 188.153 185.123 1.00 183.06 225 ALA A O 1
ATOM 1144 N N . TYR A 1 231 ? 163.585 187.418 183.172 1.00 211.96 226 TYR A N 1
ATOM 1145 C CA . TYR A 1 231 ? 163.900 188.750 182.679 1.00 211.96 226 TYR A CA 1
ATOM 1146 C C . TYR A 1 231 ? 162.664 189.542 182.321 1.00 211.96 226 TYR A C 1
ATOM 1147 O O . TYR A 1 231 ? 162.759 190.757 182.123 1.00 211.96 226 TYR A O 1
ATOM 1156 N N . LEU A 1 232 ? 161.515 188.883 182.238 1.00 225.69 227 LEU A N 1
ATOM 1157 C CA . LEU A 1 232 ? 160.258 189.606 182.200 1.00 225.69 227 LEU A CA 1
ATOM 1158 C C . LEU A 1 232 ? 160.007 190.299 183.534 1.00 225.69 227 LEU A C 1
ATOM 1159 O O . LEU A 1 232 ? 159.384 191.366 183.583 1.00 225.69 227 LEU A O 1
ATOM 1164 N N . SER A 1 233 ? 160.500 189.713 184.625 1.00 205.34 228 SER A N 1
ATOM 1165 C CA . SER A 1 233 ? 160.445 190.321 185.948 1.00 205.34 228 SER A CA 1
ATOM 1166 C C . SER A 1 233 ? 161.725 191.045 186.330 1.00 205.34 228 SER A C 1
ATOM 1167 O O . SER A 1 233 ? 161.670 191.988 187.125 1.00 205.34 228 SER A O 1
ATOM 1170 N N . LEU A 1 234 ? 162.876 190.613 185.804 1.00 205.65 229 LEU A N 1
ATOM 1171 C CA . LEU A 1 234 ? 164.136 191.287 186.115 1.00 205.65 229 LEU A CA 1
ATOM 1172 C C . LEU A 1 234 ? 164.182 192.682 185.516 1.00 205.65 229 LEU A C 1
ATOM 1173 O O . LEU A 1 234 ? 164.631 193.628 186.171 1.00 205.65 229 LEU A O 1
ATOM 1178 N N . SER A 1 235 ? 163.739 192.827 184.272 1.00 206.45 230 SER A N 1
ATOM 1179 C CA . SER A 1 235 ? 163.363 194.143 183.787 1.00 206.45 230 SER A CA 1
ATOM 1180 C C . SER A 1 235 ? 162.160 194.615 184.587 1.00 206.45 230 SER A C 1
ATOM 1181 O O . SER A 1 235 ? 161.248 193.832 184.864 1.00 206.45 230 SER A O 1
ATOM 1184 N N . SER A 1 236 ? 162.179 195.888 184.985 1.00 191.37 231 SER A N 1
ATOM 1185 C CA . SER A 1 236 ? 161.193 196.384 185.939 1.00 191.37 231 SER A CA 1
ATOM 1186 C C . SER A 1 236 ? 159.801 196.448 185.323 1.00 191.37 231 SER A C 1
ATOM 1187 O O . SER A 1 236 ? 158.848 195.880 185.867 1.00 191.37 231 SER A O 1
ATOM 1190 N N . GLU A 1 237 ? 159.663 197.121 184.183 1.00 204.88 232 GLU A N 1
ATOM 1191 C CA . GLU A 1 237 ? 158.367 197.238 183.528 1.00 204.88 232 GLU A CA 1
ATOM 1192 C C . GLU A 1 237 ? 158.540 197.145 182.021 1.00 204.88 232 GLU A C 1
ATOM 1193 O O . GLU A 1 237 ? 159.607 197.454 181.479 1.00 204.88 232 GLU A O 1
ATOM 1199 N N . ASP A 1 238 ? 157.453 196.731 181.366 1.00 193.40 233 ASP A N 1
ATOM 1200 C CA . ASP A 1 238 ? 157.354 196.594 179.916 1.00 193.40 233 ASP A CA 1
ATOM 1201 C C . ASP A 1 238 ? 158.479 195.783 179.267 1.00 193.40 233 ASP A C 1
ATOM 1202 O O . ASP A 1 238 ? 159.300 196.331 178.526 1.00 193.40 233 ASP A O 1
ATOM 1207 N N . PRO A 1 239 ? 158.537 194.471 179.515 1.00 178.74 234 PRO A N 1
ATOM 1208 C CA . PRO A 1 239 ? 159.634 193.675 178.960 1.00 178.74 234 PRO A CA 1
ATOM 1209 C C . PRO A 1 239 ? 159.441 193.314 177.504 1.00 178.74 234 PRO A C 1
ATOM 1210 O O . PRO A 1 239 ? 160.341 192.702 176.916 1.00 178.74 234 PRO A O 1
ATOM 1214 N N . VAL A 1 240 ? 158.299 193.662 176.914 1.00 167.59 235 VAL A N 1
ATOM 1215 C CA . VAL A 1 240 ? 157.993 193.243 175.553 1.00 167.59 235 VAL A CA 1
ATOM 1216 C C . VAL A 1 240 ? 158.891 193.966 174.561 1.00 167.59 235 VAL A C 1
ATOM 1217 O O . VAL A 1 240 ? 159.478 193.348 173.666 1.00 167.59 235 VAL A O 1
ATOM 1221 N N . LEU A 1 241 ? 159.020 195.284 174.722 1.00 171.57 236 LEU A N 1
ATOM 1222 C CA . LEU A 1 241 ? 159.894 196.071 173.860 1.00 171.57 236 LEU A CA 1
ATOM 1223 C C . LEU A 1 241 ? 161.349 195.677 174.053 1.00 171.57 236 LEU A C 1
ATOM 1224 O O . LEU A 1 241 ? 162.136 195.665 173.092 1.00 171.57 236 LEU A O 1
ATOM 1229 N N . THR A 1 242 ? 161.707 195.336 175.293 1.00 160.60 237 THR A N 1
ATOM 1230 C CA . THR A 1 242 ? 163.056 194.877 175.590 1.00 160.60 237 THR A CA 1
ATOM 1231 C C . THR A 1 242 ? 163.344 193.572 174.875 1.00 160.60 237 THR A C 1
ATOM 1232 O O . THR A 1 242 ? 164.415 193.400 174.287 1.00 160.60 237 THR A O 1
ATOM 1236 N N . ALA A 1 243 ? 162.377 192.657 174.882 1.00 163.62 238 ALA A N 1
ATOM 1237 C CA . ALA A 1 243 ? 162.549 191.388 174.197 1.00 163.62 238 ALA A CA 1
ATOM 1238 C C . ALA A 1 243 ? 162.559 191.566 172.686 1.00 163.62 238 ALA A C 1
ATOM 1239 O O . ALA A 1 243 ? 163.247 190.817 171.990 1.00 163.62 238 ALA A O 1
ATOM 1241 N N . LEU A 1 244 ? 161.836 192.568 172.173 1.00 180.13 239 LEU A N 1
ATOM 1242 C CA . LEU A 1 244 ? 161.896 192.906 170.751 1.00 180.13 239 LEU A CA 1
ATOM 1243 C C . LEU A 1 244 ? 163.295 193.339 170.339 1.00 180.13 239 LEU A C 1
ATOM 1244 O O . LEU A 1 244 ? 163.866 192.820 169.366 1.00 180.13 239 LEU A O 1
ATOM 1249 N N . GLU A 1 245 ? 163.853 194.307 171.069 1.00 213.18 240 GLU A N 1
ATOM 1250 C CA . GLU A 1 245 ? 165.174 194.822 170.731 1.00 213.18 240 GLU A CA 1
ATOM 1251 C C . GLU A 1 245 ? 166.251 193.769 170.952 1.00 213.18 240 GLU A C 1
ATOM 1252 O O . GLU A 1 245 ? 167.192 193.661 170.157 1.00 213.18 240 GLU A O 1
ATOM 1258 N N . LEU A 1 246 ? 166.103 192.955 172.000 1.00 185.89 241 LEU A N 1
ATOM 1259 C CA . LEU A 1 246 ? 167.043 191.869 172.228 1.00 185.89 241 LEU A CA 1
ATOM 1260 C C . LEU A 1 246 ? 166.947 190.810 171.144 1.00 185.89 241 LEU A C 1
ATOM 1261 O O . LEU A 1 246 ? 167.968 190.277 170.727 1.00 185.89 241 LEU A O 1
ATOM 1266 N N . SER A 1 247 ? 165.741 190.529 170.647 1.00 186.99 242 SER A N 1
ATOM 1267 C CA . SER A 1 247 ? 165.578 189.562 169.566 1.00 186.99 242 SER A CA 1
ATOM 1268 C C . SER A 1 247 ? 166.197 190.065 168.275 1.00 186.99 242 SER A C 1
ATOM 1269 O O . SER A 1 247 ? 166.750 189.281 167.496 1.00 186.99 242 SER A O 1
ATOM 1272 N N . ASN A 1 248 ? 166.110 191.369 168.031 1.00 175.78 243 ASN A N 1
ATOM 1273 C CA . ASN A 1 248 ? 166.784 191.930 166.864 1.00 175.78 243 ASN A CA 1
ATOM 1274 C C . ASN A 1 248 ? 168.300 191.882 167.037 1.00 175.78 243 ASN A C 1
ATOM 1275 O O . ASN A 1 248 ? 169.038 191.616 166.077 1.00 175.78 243 ASN A O 1
ATOM 1280 N N . GLU A 1 249 ? 168.777 192.075 168.270 1.00 188.06 244 GLU A N 1
ATOM 1281 C CA . GLU A 1 249 ? 170.193 191.858 168.552 1.00 188.06 244 GLU A CA 1
ATOM 1282 C C . GLU A 1 249 ? 170.580 190.395 168.408 1.00 188.06 244 GLU A C 1
ATOM 1283 O O . GLU A 1 249 ? 171.724 190.086 168.082 1.00 188.06 244 GLU A O 1
ATOM 1289 N N . LEU A 1 250 ? 169.644 189.487 168.644 1.00 198.54 245 LEU A N 1
ATOM 1290 C CA . LEU A 1 250 ? 169.913 188.075 168.427 1.00 198.54 245 LEU A CA 1
ATOM 1291 C C . LEU A 1 250 ? 169.957 187.738 166.951 1.00 198.54 245 LEU A C 1
ATOM 1292 O O . LEU A 1 250 ? 170.676 186.821 166.547 1.00 198.54 245 LEU A O 1
ATOM 1297 N N . ALA A 1 251 ? 169.164 188.438 166.144 1.00 203.51 246 ALA A N 1
ATOM 1298 C CA . ALA A 1 251 ? 169.316 188.331 164.700 1.00 203.51 246 ALA A CA 1
ATOM 1299 C C . ALA A 1 251 ? 170.686 188.832 164.268 1.00 203.51 246 ALA A C 1
ATOM 1300 O O . ALA A 1 251 ? 171.309 188.266 163.360 1.00 203.51 246 ALA A O 1
ATOM 1302 N N . LYS A 1 252 ? 171.169 189.892 164.921 1.00 192.65 247 LYS A N 1
ATOM 1303 C CA . LYS A 1 252 ? 172.532 190.362 164.683 1.00 192.65 247 LYS A CA 1
ATOM 1304 C C . LYS A 1 252 ? 173.561 189.317 165.100 1.00 192.65 247 LYS A C 1
ATOM 1305 O O . LYS A 1 252 ? 174.560 189.104 164.405 1.00 192.65 247 LYS A O 1
ATOM 1311 N N . LEU A 1 253 ? 173.333 188.662 166.240 1.00 203.15 248 LEU A N 1
ATOM 1312 C CA . LEU A 1 253 ? 174.238 187.617 166.706 1.00 203.15 248 LEU A CA 1
ATOM 1313 C C . LEU A 1 253 ? 174.169 186.382 165.825 1.00 203.15 248 LEU A C 1
ATOM 1314 O O . LEU A 1 253 ? 175.141 185.630 165.738 1.00 203.15 248 LEU A O 1
ATOM 1319 N N . ALA A 1 254 ? 173.022 186.143 165.196 1.00 213.54 249 ALA A N 1
ATOM 1320 C CA . ALA A 1 254 ? 172.921 185.082 164.208 1.00 213.54 249 ALA A CA 1
ATOM 1321 C C . ALA A 1 254 ? 173.631 185.471 162.925 1.00 213.54 249 ALA A C 1
ATOM 1322 O O . ALA A 1 254 ? 174.106 184.600 162.192 1.00 213.54 249 ALA A O 1
ATOM 1324 N N . ASN A 1 255 ? 173.707 186.770 162.636 1.00 232.48 250 ASN A N 1
ATOM 1325 C CA . ASN A 1 255 ? 174.531 187.216 161.522 1.00 232.48 250 ASN A CA 1
ATOM 1326 C C . ASN A 1 255 ? 176.011 187.092 161.851 1.00 232.48 250 ASN A C 1
ATOM 1327 O O . ASN A 1 255 ? 176.838 186.935 160.946 1.00 232.48 250 ASN A O 1
ATOM 1332 N N . ILE A 1 256 ? 176.359 187.159 163.131 1.00 234.09 251 ILE A N 1
ATOM 1333 C CA . ILE A 1 256 ? 177.722 186.896 163.572 1.00 234.09 251 ILE A CA 1
ATOM 1334 C C . ILE A 1 256 ? 177.954 185.392 163.550 1.00 234.09 251 ILE A C 1
ATOM 1335 O O . ILE A 1 256 ? 177.121 184.613 164.025 1.00 234.09 251 ILE A O 1
ATOM 1340 N N . GLU A 1 257 ? 179.079 184.972 162.978 1.00 250.76 252 GLU A N 1
ATOM 1341 C CA . GLU A 1 257 ? 179.314 183.561 162.711 1.00 250.76 252 GLU A CA 1
ATOM 1342 C C . GLU A 1 257 ? 180.077 182.857 163.826 1.00 250.76 252 GLU A C 1
ATOM 1343 O O . GLU A 1 257 ? 180.784 181.877 163.559 1.00 250.76 252 GLU A O 1
ATOM 1349 N N . LYS A 1 258 ? 179.950 183.319 165.070 1.00 215.63 253 LYS A N 1
ATOM 1350 C CA . LYS A 1 258 ? 180.633 182.658 166.175 1.00 215.63 253 LYS A CA 1
ATOM 1351 C C . LYS A 1 258 ? 179.959 181.343 166.528 1.00 215.63 253 LYS A C 1
ATOM 1352 O O . LYS A 1 258 ? 180.538 180.267 166.348 1.00 215.63 253 LYS A O 1
ATOM 1358 N N . GLU A 1 259 ? 178.725 181.425 167.023 1.00 204.42 254 GLU A N 1
ATOM 1359 C CA . GLU A 1 259 ? 177.982 180.258 167.494 1.00 204.42 254 GLU A CA 1
ATOM 1360 C C . GLU A 1 259 ? 176.514 180.524 167.182 1.00 204.42 254 GLU A C 1
ATOM 1361 O O . GLU A 1 259 ? 175.864 181.315 167.870 1.00 204.42 254 GLU A O 1
ATOM 1367 N N . PHE A 1 260 ? 176.007 179.861 166.145 1.00 194.38 255 PHE A N 1
ATOM 1368 C CA . PHE A 1 260 ? 174.656 180.135 165.673 1.00 194.38 255 PHE A CA 1
ATOM 1369 C C . PHE A 1 260 ? 173.609 179.566 166.618 1.00 194.38 255 PHE A C 1
ATOM 1370 O O . PHE A 1 260 ? 172.686 180.277 167.032 1.00 194.38 255 PHE A O 1
ATOM 1378 N N . LYS A 1 261 ? 173.759 178.287 166.979 1.00 179.63 256 LYS A N 1
ATOM 1379 C CA . LYS A 1 261 ? 172.682 177.512 167.589 1.00 179.63 256 LYS A CA 1
ATOM 1380 C C . LYS A 1 261 ? 172.290 178.036 168.958 1.00 179.63 256 LYS A C 1
ATOM 1381 O O . LYS A 1 261 ? 171.108 178.009 169.312 1.00 179.63 256 LYS A O 1
ATOM 1387 N N . ASN A 1 262 ? 173.254 178.538 169.722 1.00 194.21 257 ASN A N 1
ATOM 1388 C CA . ASN A 1 262 ? 172.937 179.129 171.013 1.00 194.21 257 ASN A CA 1
ATOM 1389 C C . ASN A 1 262 ? 172.165 180.427 170.841 1.00 194.21 257 ASN A C 1
ATOM 1390 O O . ASN A 1 262 ? 171.260 180.731 171.628 1.00 194.21 257 ASN A O 1
ATOM 1395 N N . ASP A 1 263 ? 172.504 181.194 169.805 1.00 199.75 258 ASP A N 1
ATOM 1396 C CA . ASP A 1 263 ? 171.737 182.391 169.498 1.00 199.75 258 ASP A CA 1
ATOM 1397 C C . ASP A 1 263 ? 170.327 182.033 169.045 1.00 199.75 258 ASP A C 1
ATOM 1398 O O . ASP A 1 263 ? 169.378 182.752 169.372 1.00 199.75 258 ASP A O 1
ATOM 1403 N N . TYR A 1 264 ? 170.167 180.905 168.344 1.00 192.55 259 TYR A N 1
ATOM 1404 C CA . TYR A 1 264 ? 168.827 180.421 168.017 1.00 192.55 259 TYR A CA 1
ATOM 1405 C C . TYR A 1 264 ? 168.064 179.995 169.260 1.00 192.55 259 TYR A C 1
ATOM 1406 O O . TYR A 1 264 ? 166.843 180.167 169.325 1.00 192.55 259 TYR A O 1
ATOM 1415 N N . ARG A 1 265 ? 168.764 179.430 170.245 1.00 188.21 260 ARG A N 1
ATOM 1416 C CA . ARG A 1 265 ? 168.124 179.073 171.507 1.00 188.21 260 ARG A CA 1
ATOM 1417 C C . ARG A 1 265 ? 167.651 180.310 172.256 1.00 188.21 260 ARG A C 1
ATOM 1418 O O . ARG A 1 265 ? 166.551 180.318 172.823 1.00 188.21 260 ARG A O 1
ATOM 1426 N N . LYS A 1 266 ? 168.467 181.364 172.255 1.00 196.66 261 LYS A N 1
ATOM 1427 C CA . LYS A 1 266 ? 168.061 182.624 172.870 1.00 196.66 261 LYS A CA 1
ATOM 1428 C C . LYS A 1 266 ? 166.873 183.232 172.133 1.00 196.66 261 LYS A C 1
ATOM 1429 O O . LYS A 1 266 ? 165.964 183.801 172.755 1.00 196.66 261 LYS A O 1
ATOM 1435 N N . LEU A 1 267 ? 166.891 183.137 170.797 1.00 191.96 262 LEU A N 1
ATOM 1436 C CA . LEU A 1 267 ? 165.760 183.540 169.967 1.00 191.96 262 LEU A CA 1
ATOM 1437 C C . LEU A 1 267 ? 164.496 182.798 170.346 1.00 191.96 262 LEU A C 1
ATOM 1438 O O . LEU A 1 267 ? 163.420 183.400 170.441 1.00 191.96 262 LEU A O 1
ATOM 1443 N N . SER A 1 268 ? 164.616 181.487 170.548 1.00 188.21 263 SER A N 1
ATOM 1444 C CA . SER A 1 268 ? 163.479 180.676 170.953 1.00 188.21 263 SER A CA 1
ATOM 1445 C C . SER A 1 268 ? 162.948 181.117 172.306 1.00 188.21 263 SER A C 1
ATOM 1446 O O . SER A 1 268 ? 161.736 181.231 172.489 1.00 188.21 263 SER A O 1
ATOM 1449 N N . MET A 1 269 ? 163.846 181.423 173.245 1.00 188.66 264 MET A N 1
ATOM 1450 C CA . MET A 1 269 ? 163.403 181.827 174.577 1.00 188.66 264 MET A CA 1
ATOM 1451 C C . MET A 1 269 ? 162.693 183.176 174.550 1.00 188.66 264 MET A C 1
ATOM 1452 O O . MET A 1 269 ? 161.668 183.359 175.217 1.00 188.66 264 MET A O 1
ATOM 1457 N N . GLN A 1 270 ? 163.184 184.116 173.746 1.00 201.62 265 GLN A N 1
ATOM 1458 C CA . GLN A 1 270 ? 162.531 185.421 173.725 1.00 201.62 265 GLN A CA 1
ATOM 1459 C C . GLN A 1 270 ? 161.234 185.394 172.924 1.00 201.62 265 GLN A C 1
ATOM 1460 O O . GLN A 1 270 ? 160.246 186.033 173.311 1.00 201.62 265 GLN A O 1
ATOM 1466 N N . CYS A 1 271 ? 161.199 184.639 171.824 1.00 201.62 266 CYS A N 1
ATOM 1467 C CA . CYS A 1 271 ? 159.939 184.452 171.118 1.00 201.62 266 CYS A CA 1
ATOM 1468 C C . CYS A 1 271 ? 158.926 183.724 171.985 1.00 201.62 266 CYS A C 1
ATOM 1469 O O . CYS A 1 271 ? 157.728 184.001 171.902 1.00 201.62 266 CYS A O 1
ATOM 1472 N N . LYS A 1 272 ? 159.387 182.851 172.872 1.00 196.78 267 LYS A N 1
ATOM 1473 C CA . LYS A 1 272 ? 158.458 182.250 173.806 1.00 196.78 267 LYS A CA 1
ATOM 1474 C C . LYS A 1 272 ? 158.067 183.189 174.935 1.00 196.78 267 LYS A C 1
ATOM 1475 O O . LYS A 1 272 ? 156.997 182.991 175.503 1.00 196.78 267 LYS A O 1
ATOM 1481 N N . ASP A 1 273 ? 158.869 184.241 175.123 1.00 189.66 268 ASP A N 1
ATOM 1482 C CA . ASP A 1 273 ? 158.505 185.353 176.036 1.00 189.66 268 ASP A CA 1
ATOM 1483 C C . ASP A 1 273 ? 157.278 186.030 175.408 1.00 189.66 268 ASP A C 1
ATOM 1484 O O . ASP A 1 273 ? 156.339 186.365 176.156 1.00 189.66 268 ASP A O 1
ATOM 1489 N N . PHE A 1 274 ? 157.283 186.177 174.072 1.00 207.57 269 PHE A N 1
ATOM 1490 C CA . PHE A 1 274 ? 156.173 186.785 173.345 1.00 207.57 269 PHE A CA 1
ATOM 1491 C C . PHE A 1 274 ? 154.960 185.861 173.320 1.00 207.57 269 PHE A C 1
ATOM 1492 O O . PHE A 1 274 ? 153.821 186.325 173.444 1.00 207.57 269 PHE A O 1
ATOM 1500 N N . VAL A 1 275 ? 155.196 184.556 173.167 1.00 153.65 270 VAL A N 1
ATOM 1501 C CA . VAL A 1 275 ? 154.121 183.567 173.200 1.00 153.65 270 VAL A CA 1
ATOM 1502 C C . VAL A 1 275 ? 153.445 183.564 174.564 1.00 153.65 270 VAL A C 1
ATOM 1503 O O . VAL A 1 275 ? 152.213 183.491 174.664 1.00 153.65 270 VAL A O 1
ATOM 1507 N N . VAL A 1 276 ? 154.243 183.666 175.628 1.00 158.78 271 VAL A N 1
ATOM 1508 C CA . VAL A 1 276 ? 153.721 183.833 176.981 1.00 158.78 271 VAL A CA 1
ATOM 1509 C C . VAL A 1 276 ? 152.879 185.098 177.076 1.00 158.78 271 VAL A C 1
ATOM 1510 O O . VAL A 1 276 ? 151.720 185.057 177.500 1.00 158.78 271 VAL A O 1
ATOM 1514 N N . GLY A 1 277 ? 153.423 186.219 176.600 1.00 160.31 272 GLY A N 1
ATOM 1515 C CA . GLY A 1 277 ? 152.747 187.502 176.664 1.00 160.31 272 GLY A CA 1
ATOM 1516 C C . GLY A 1 277 ? 151.456 187.567 175.879 1.00 160.31 272 GLY A C 1
ATOM 1517 O O . GLY A 1 277 ? 150.589 188.386 176.200 1.00 160.31 272 GLY A O 1
ATOM 1518 N N . VAL A 1 278 ? 151.301 186.715 174.868 1.00 149.72 273 VAL A N 1
ATOM 1519 C CA . VAL A 1 278 ? 150.019 186.618 174.178 1.00 149.72 273 VAL A CA 1
ATOM 1520 C C . VAL A 1 278 ? 148.973 185.979 175.081 1.00 149.72 273 VAL A C 1
ATOM 1521 O O . VAL A 1 278 ? 147.849 186.477 175.209 1.00 149.72 273 VAL A O 1
ATOM 1525 N N . LEU A 1 279 ? 149.354 184.933 175.801 1.00 164.76 274 LEU A N 1
ATOM 1526 C CA . LEU A 1 279 ? 148.379 183.949 176.262 1.00 164.76 274 LEU A CA 1
ATOM 1527 C C . LEU A 1 279 ? 147.774 184.268 177.619 1.00 164.76 274 LEU A C 1
ATOM 1528 O O . LEU A 1 279 ? 147.480 183.365 178.401 1.00 164.76 274 LEU A O 1
ATOM 1533 N N . ASP A 1 280 ? 147.573 185.545 177.923 1.00 165.23 275 ASP A N 1
ATOM 1534 C CA . ASP A 1 280 ? 146.589 185.924 178.926 1.00 165.23 275 ASP A CA 1
ATOM 1535 C C . ASP A 1 280 ? 145.425 186.616 178.246 1.00 165.23 275 ASP A C 1
ATOM 1536 O O . ASP A 1 280 ? 144.988 187.684 178.680 1.00 165.23 275 ASP A O 1
ATOM 1541 N N . LEU A 1 281 ? 144.922 186.007 177.174 1.00 166.71 276 LEU A N 1
ATOM 1542 C CA . LEU A 1 281 ? 143.880 186.593 176.340 1.00 166.71 276 LEU A CA 1
ATOM 1543 C C . LEU A 1 281 ? 142.543 186.626 177.078 1.00 166.71 276 LEU A C 1
ATOM 1544 O O . LEU A 1 281 ? 141.605 185.911 176.710 1.00 166.71 276 LEU A O 1
ATOM 1549 N N . CYS A 1 282 ? 142.445 187.460 178.116 1.00 193.11 277 CYS A N 1
ATOM 1550 C CA . CYS A 1 282 ? 141.263 187.547 178.960 1.00 193.11 277 CYS A CA 1
ATOM 1551 C C . CYS A 1 282 ? 140.582 188.900 178.818 1.00 193.11 277 CYS A C 1
ATOM 1552 O O . CYS A 1 282 ? 139.396 188.972 178.487 1.00 193.11 277 CYS A O 1
ATOM 1555 N N . ARG A 1 283 ? 141.315 189.979 179.061 1.00 214.17 278 ARG A N 1
ATOM 1556 C CA . ARG A 1 283 ? 140.883 191.330 178.731 1.00 214.17 278 ARG A CA 1
ATOM 1557 C C . ARG A 1 283 ? 141.764 191.818 177.596 1.00 214.17 278 ARG A C 1
ATOM 1558 O O . ARG A 1 283 ? 142.949 192.107 177.800 1.00 214.17 278 ARG A O 1
ATOM 1566 N N . ASP A 1 284 ? 141.184 191.916 176.402 1.00 189.53 279 ASP A N 1
ATOM 1567 C CA . ASP A 1 284 ? 141.943 192.373 175.250 1.00 189.53 279 ASP A CA 1
ATOM 1568 C C . ASP A 1 284 ? 142.271 193.852 175.335 1.00 189.53 279 ASP A C 1
ATOM 1569 O O . ASP A 1 284 ? 143.181 194.306 174.637 1.00 189.53 279 ASP A O 1
ATOM 1574 N N . SER A 1 285 ? 141.541 194.603 176.167 1.00 210.44 280 SER A N 1
ATOM 1575 C CA . SER A 1 285 ? 141.890 195.988 176.458 1.00 210.44 280 SER A CA 1
ATOM 1576 C C . SER A 1 285 ? 143.280 196.091 177.066 1.00 210.44 280 SER A C 1
ATOM 1577 O O . SER A 1 285 ? 144.065 196.976 176.699 1.00 210.44 280 SER A O 1
ATOM 1580 N N . GLU A 1 286 ? 143.609 195.170 177.974 1.00 216.92 281 GLU A N 1
ATOM 1581 C CA . GLU A 1 286 ? 144.919 195.158 178.613 1.00 216.92 281 GLU A CA 1
ATOM 1582 C C . GLU A 1 286 ? 146.031 194.884 177.610 1.00 216.92 281 GLU A C 1
ATOM 1583 O O . GLU A 1 286 ? 147.137 195.423 177.734 1.00 216.92 281 GLU A O 1
ATOM 1589 N N . GLU A 1 287 ? 145.740 194.098 176.587 1.00 222.12 282 GLU A N 1
ATOM 1590 C CA . GLU A 1 287 ? 146.743 193.737 175.604 1.00 222.12 282 GLU A CA 1
ATOM 1591 C C . GLU A 1 287 ? 146.851 194.741 174.468 1.00 222.12 282 GLU A C 1
ATOM 1592 O O . GLU A 1 287 ? 147.913 194.842 173.846 1.00 222.12 282 GLU A O 1
ATOM 1598 N N . VAL A 1 288 ? 145.783 195.488 174.187 1.00 236.65 283 VAL A N 1
ATOM 1599 C CA . VAL A 1 288 ? 145.906 196.631 173.290 1.00 236.65 283 VAL A CA 1
ATOM 1600 C C . VAL A 1 288 ? 146.646 197.762 174.000 1.00 236.65 283 VAL A C 1
ATOM 1601 O O . VAL A 1 288 ? 147.372 198.540 173.365 1.00 236.65 283 VAL A O 1
ATOM 1605 N N . GLU A 1 289 ? 146.512 197.855 175.328 1.00 237.43 284 GLU A N 1
ATOM 1606 C CA . GLU A 1 289 ? 147.441 198.680 176.098 1.00 237.43 284 GLU A CA 1
ATOM 1607 C C . GLU A 1 289 ? 148.867 198.166 175.966 1.00 237.43 284 GLU A C 1
ATOM 1608 O O . GLU A 1 289 ? 149.810 198.955 175.824 1.00 237.43 284 GLU A O 1
ATOM 1614 N N . ALA A 1 290 ? 149.041 196.844 176.012 1.00 219.83 285 ALA A N 1
ATOM 1615 C CA . ALA A 1 290 ? 150.360 196.260 175.794 1.00 219.83 285 ALA A CA 1
ATOM 1616 C C . ALA A 1 290 ? 150.816 196.466 174.355 1.00 219.83 285 ALA A C 1
ATOM 1617 O O . ALA A 1 290 ? 151.830 197.128 174.099 1.00 219.83 285 ALA A O 1
ATOM 1619 N N . ILE A 1 291 ? 150.070 195.925 173.397 1.00 194.44 286 ILE A N 1
ATOM 1620 C CA . ILE A 1 291 ? 150.393 196.095 171.983 1.00 194.44 286 ILE A CA 1
ATOM 1621 C C . ILE A 1 291 ? 149.617 197.324 171.527 1.00 194.44 286 ILE A C 1
ATOM 1622 O O . ILE A 1 291 ? 148.471 197.237 171.085 1.00 194.44 286 ILE A O 1
ATOM 1627 N N . LEU A 1 292 ? 150.250 198.492 171.668 1.00 189.04 287 LEU A N 1
ATOM 1628 C CA . LEU A 1 292 ? 149.626 199.733 171.230 1.00 189.04 287 LEU A CA 1
ATOM 1629 C C . LEU A 1 292 ? 149.469 199.769 169.717 1.00 189.04 287 LEU A C 1
ATOM 1630 O O . LEU A 1 292 ? 148.481 200.312 169.211 1.00 189.04 287 LEU A O 1
ATOM 1635 N N . ASN A 1 293 ? 150.415 199.179 168.992 1.00 163.75 288 ASN A N 1
ATOM 1636 C CA . ASN A 1 293 ? 150.279 198.904 167.572 1.00 163.75 288 ASN A CA 1
ATOM 1637 C C . ASN A 1 293 ? 150.978 197.592 167.265 1.00 163.75 288 ASN A C 1
ATOM 1638 O O . ASN A 1 293 ? 152.047 197.309 167.808 1.00 163.75 288 ASN A O 1
ATOM 1643 N N . GLY A 1 294 ? 150.371 196.798 166.383 1.00 174.77 289 GLY A N 1
ATOM 1644 C CA . GLY A 1 294 ? 150.904 195.492 166.036 1.00 174.77 289 GLY A CA 1
ATOM 1645 C C . GLY A 1 294 ? 152.139 195.521 165.162 1.00 174.77 289 GLY A C 1
ATOM 1646 O O . GLY A 1 294 ? 152.726 194.461 164.918 1.00 174.77 289 GLY A O 1
ATOM 1647 N N . ASP A 1 295 ? 152.561 196.705 164.709 1.00 196.90 290 ASP A N 1
ATOM 1648 C CA . ASP A 1 295 ? 153.777 196.842 163.915 1.00 196.90 290 ASP A CA 1
ATOM 1649 C C . ASP A 1 295 ? 155.027 196.513 164.714 1.00 196.90 290 ASP A C 1
ATOM 1650 O O . ASP A 1 295 ? 156.085 196.284 164.118 1.00 196.90 290 ASP A O 1
ATOM 1655 N N . LEU A 1 296 ? 154.920 196.503 166.045 1.00 182.70 291 LEU A N 1
ATOM 1656 C CA . LEU A 1 296 ? 155.967 195.964 166.900 1.00 182.70 291 LEU A CA 1
ATOM 1657 C C . LEU A 1 296 ? 156.288 194.520 166.535 1.00 182.70 291 LEU A C 1
ATOM 1658 O O . LEU A 1 296 ? 157.450 194.099 166.597 1.00 182.70 291 LEU A O 1
ATOM 1663 N N . GLU A 1 297 ? 155.271 193.754 166.129 1.00 209.20 292 GLU A N 1
ATOM 1664 C CA . GLU A 1 297 ? 155.496 192.402 165.630 1.00 209.20 292 GLU A CA 1
ATOM 1665 C C . GLU A 1 297 ? 156.288 192.403 164.331 1.00 209.20 292 GLU A C 1
ATOM 1666 O O . GLU A 1 297 ? 157.078 191.484 164.087 1.00 209.20 292 GLU A O 1
ATOM 1672 N N . SER A 1 298 ? 156.101 193.423 163.490 1.00 201.17 293 SER A N 1
ATOM 1673 C CA . SER A 1 298 ? 156.979 193.572 162.338 1.00 201.17 293 SER A CA 1
ATOM 1674 C C . SER A 1 298 ? 158.375 193.983 162.773 1.00 201.17 293 SER A C 1
ATOM 1675 O O . SER A 1 298 ? 159.353 193.700 162.073 1.00 201.17 293 SER A O 1
ATOM 1678 N N . ALA A 1 299 ? 158.484 194.636 163.934 1.00 192.03 294 ALA A N 1
ATOM 1679 C CA . ALA A 1 299 ? 159.781 194.829 164.568 1.00 192.03 294 ALA A CA 1
ATOM 1680 C C . ALA A 1 299 ? 160.394 193.502 164.986 1.00 192.03 294 ALA A C 1
ATOM 1681 O O . ALA A 1 299 ? 161.616 193.405 165.136 1.00 192.03 294 ALA A O 1
ATOM 1683 N N . GLU A 1 300 ? 159.559 192.485 165.217 1.00 225.46 295 GLU A N 1
ATOM 1684 C CA . GLU A 1 300 ? 160.055 191.116 165.255 1.00 225.46 295 GLU A CA 1
ATOM 1685 C C . GLU A 1 300 ? 160.692 190.734 163.933 1.00 225.46 295 GLU A C 1
ATOM 1686 O O . GLU A 1 300 ? 161.811 190.207 163.901 1.00 225.46 295 GLU A O 1
ATOM 1692 N N . PRO A 1 301 ? 159.990 191.021 162.835 1.00 227.44 296 PRO A N 1
ATOM 1693 C CA . PRO A 1 301 ? 160.149 190.351 161.545 1.00 227.44 296 PRO A CA 1
ATOM 1694 C C . PRO A 1 301 ? 160.146 188.832 161.735 1.00 227.44 296 PRO A C 1
ATOM 1695 O O . PRO A 1 301 ? 161.127 188.136 161.467 1.00 227.44 296 PRO A O 1
ATOM 1697 N N . LEU A 1 302 ? 159.015 188.333 162.228 1.00 227.03 297 LEU A N 1
ATOM 1698 C CA . LEU A 1 302 ? 158.848 186.917 162.537 1.00 227.03 297 LEU A CA 1
ATOM 1699 C C . LEU A 1 302 ? 157.388 186.535 162.308 1.00 227.03 297 LEU A C 1
ATOM 1700 O O . LEU A 1 302 ? 156.628 187.271 161.672 1.00 227.03 297 LEU A O 1
ATOM 1702 N N . GLU A 1 303 ? 156.994 185.374 162.831 1.00 175.47 298 GLU A N 1
ATOM 1703 C CA . GLU A 1 303 ? 155.641 184.865 162.643 1.00 175.47 298 GLU A CA 1
ATOM 1704 C C . GLU A 1 303 ? 154.676 185.282 163.745 1.00 175.47 298 GLU A C 1
ATOM 1705 O O . GLU A 1 303 ? 153.460 185.140 163.562 1.00 175.47 298 GLU A O 1
ATOM 1707 N N . VAL A 1 304 ? 155.203 185.696 164.905 1.00 137.93 299 VAL A N 1
ATOM 1708 C CA . VAL A 1 304 ? 154.527 186.373 166.018 1.00 137.93 299 VAL A CA 1
ATOM 1709 C C . VAL A 1 304 ? 153.587 185.504 166.840 1.00 137.93 299 VAL A C 1
ATOM 1710 O O . VAL A 1 304 ? 153.171 185.935 167.922 1.00 137.93 299 VAL A O 1
ATOM 1712 N N . HIS A 1 305 ? 153.306 184.284 166.367 1.00 109.63 300 HIS A N 1
ATOM 1713 C CA . HIS A 1 305 ? 152.425 183.308 167.022 1.00 109.63 300 HIS A CA 1
ATOM 1714 C C . HIS A 1 305 ? 151.076 183.919 167.398 1.00 109.63 300 HIS A C 1
ATOM 1715 O O . HIS A 1 305 ? 150.626 183.837 168.542 1.00 109.63 300 HIS A O 1
ATOM 1717 N N . ARG A 1 306 ? 150.446 184.564 166.420 1.00 86.50 301 ARG A N 1
ATOM 1718 C CA . ARG A 1 306 ? 149.244 185.358 166.661 1.00 86.50 301 ARG A CA 1
ATOM 1719 C C . ARG A 1 306 ? 148.078 184.433 166.978 1.00 86.50 301 ARG A C 1
ATOM 1720 O O . ARG A 1 306 ? 147.459 183.856 166.083 1.00 86.50 301 ARG A O 1
ATOM 1722 N N . HIS A 1 307 ? 147.780 184.284 168.269 1.00 79.47 302 HIS A N 1
ATOM 1723 C CA . HIS A 1 307 ? 146.665 183.447 168.693 1.00 79.47 302 HIS A CA 1
ATOM 1724 C C . HIS A 1 307 ? 145.333 184.137 168.432 1.00 79.47 302 HIS A C 1
ATOM 1725 O O . HIS A 1 307 ? 144.457 183.585 167.760 1.00 79.47 302 HIS A O 1
ATOM 1727 N N . LYS A 1 308 ? 145.163 185.343 168.956 1.00 83.56 303 LYS A N 1
ATOM 1728 C CA . LYS A 1 308 ? 143.920 186.070 168.771 1.00 83.56 303 LYS A CA 1
ATOM 1729 C C . LYS A 1 308 ? 144.024 187.050 167.611 1.00 83.56 303 LYS A C 1
ATOM 1730 O O . LYS A 1 308 ? 145.110 187.462 167.200 1.00 83.56 303 LYS A O 1
ATOM 1732 N N . ALA A 1 309 ? 142.863 187.420 167.087 1.00 88.49 304 ALA A N 1
ATOM 1733 C CA . ALA A 1 309 ? 142.715 188.364 165.987 1.00 88.49 304 ALA A CA 1
ATOM 1734 C C . ALA A 1 309 ? 141.609 189.353 166.308 1.00 88.49 304 ALA A C 1
ATOM 1735 O O . ALA A 1 309 ? 140.680 189.564 165.526 1.00 88.49 304 ALA A O 1
ATOM 1737 N N . SER A 1 310 ? 141.695 189.945 167.503 1.00 109.05 305 SER A N 1
ATOM 1738 C CA . SER A 1 310 ? 140.591 190.727 168.057 1.00 109.05 305 SER A CA 1
ATOM 1739 C C . SER A 1 310 ? 140.350 192.007 167.268 1.00 109.05 305 SER A C 1
ATOM 1740 O O . SER A 1 310 ? 139.218 192.293 166.860 1.00 109.05 305 SER A O 1
ATOM 1742 N N . LEU A 1 311 ? 141.405 192.787 167.032 1.00 125.63 306 LEU A N 1
ATOM 1743 C CA . LEU A 1 311 ? 141.250 194.002 166.243 1.00 125.63 306 LEU A CA 1
ATOM 1744 C C . LEU A 1 311 ? 141.061 193.707 164.762 1.00 125.63 306 LEU A C 1
ATOM 1745 O O . LEU A 1 311 ? 140.599 194.584 164.024 1.00 125.63 306 LEU A O 1
ATOM 1747 N N . SER A 1 312 ? 141.375 192.485 164.322 1.00 146.97 307 SER A N 1
ATOM 1748 C CA . SER A 1 312 ? 141.223 192.095 162.927 1.00 146.97 307 SER A CA 1
ATOM 1749 C C . SER A 1 312 ? 139.771 192.013 162.483 1.00 146.97 307 SER A C 1
ATOM 1750 O O . SER A 1 312 ? 139.520 191.886 161.282 1.00 146.97 307 SER A O 1
ATOM 1752 N N . ARG A 1 313 ? 138.817 192.045 163.414 1.00 171.64 308 ARG A N 1
ATOM 1753 C CA . ARG A 1 313 ? 137.435 192.319 163.048 1.00 171.64 308 ARG A CA 1
ATOM 1754 C C . ARG A 1 313 ? 137.325 193.688 162.389 1.00 171.64 308 ARG A C 1
ATOM 1755 O O . ARG A 1 313 ? 136.786 193.825 161.286 1.00 171.64 308 ARG A O 1
ATOM 1757 N N . VAL A 1 314 ? 137.859 194.713 163.050 1.00 172.54 309 VAL A N 1
ATOM 1758 C CA . VAL A 1 314 ? 137.871 196.039 162.450 1.00 172.54 309 VAL A CA 1
ATOM 1759 C C . VAL A 1 314 ? 138.956 196.151 161.390 1.00 172.54 309 VAL A C 1
ATOM 1760 O O . VAL A 1 314 ? 138.799 196.883 160.407 1.00 172.54 309 VAL A O 1
ATOM 1762 N N . LYS A 1 315 ? 140.066 195.438 161.573 1.00 188.00 310 LYS A N 1
ATOM 1763 C CA . LYS A 1 315 ? 141.179 195.585 160.644 1.00 188.00 310 LYS A CA 1
ATOM 1764 C C . LYS A 1 315 ? 141.006 194.709 159.410 1.00 188.00 310 LYS A C 1
ATOM 1765 O O . LYS A 1 315 ? 140.814 195.222 158.303 1.00 188.00 310 LYS A O 1
ATOM 1767 N N . LEU A 1 316 ? 141.039 193.392 159.585 1.00 172.38 311 LEU A N 1
ATOM 1768 C CA . LEU A 1 316 ? 141.079 192.476 158.450 1.00 172.38 311 LEU A CA 1
ATOM 1769 C C . LEU A 1 316 ? 139.697 192.263 157.855 1.00 172.38 311 LEU A C 1
ATOM 1770 O O . LEU A 1 316 ? 139.225 193.084 157.076 1.00 172.38 311 LEU A O 1
ATOM 1772 N N . UNK A 1 391 ? 137.829 194.592 158.943 1.00 213.27 370 UNK A N 1
ATOM 1773 C CA . UNK A 1 391 ? 136.983 195.336 158.020 1.00 213.27 370 UNK A CA 1
ATOM 1774 C C . UNK A 1 391 ? 137.810 196.062 156.963 1.00 213.27 370 UNK A C 1
ATOM 1775 O O . UNK A 1 391 ? 137.631 195.831 155.762 1.00 213.27 370 UNK A O 1
ATOM 1777 N N . UNK A 1 392 ? 138.727 196.911 157.442 1.00 237.16 371 UNK A N 1
ATOM 1778 C CA . UNK A 1 392 ? 139.404 197.886 156.588 1.00 237.16 371 UNK A CA 1
ATOM 1779 C C . UNK A 1 392 ? 140.277 197.209 155.541 1.00 237.16 371 UNK A C 1
ATOM 1780 O O . UNK A 1 392 ? 140.235 197.576 154.358 1.00 237.16 371 UNK A O 1
ATOM 1782 N N . UNK A 1 393 ? 141.060 196.206 155.953 1.00 250.83 372 UNK A N 1
ATOM 1783 C CA . UNK A 1 393 ? 141.831 195.412 155.007 1.00 250.83 372 UNK A CA 1
ATOM 1784 C C . UNK A 1 393 ? 140.948 194.665 154.027 1.00 250.83 372 UNK A C 1
ATOM 1785 O O . UNK A 1 393 ? 141.360 194.484 152.875 1.00 250.83 372 UNK A O 1
ATOM 1787 N N . UNK A 1 394 ? 139.750 194.251 154.465 1.00 266.53 373 UNK A N 1
ATOM 1788 C CA . UNK A 1 394 ? 138.751 193.725 153.543 1.00 266.53 373 UNK A CA 1
ATOM 1789 C C . UNK A 1 394 ? 138.431 194.740 152.461 1.00 266.53 373 UNK A C 1
ATOM 1790 O O . UNK A 1 394 ? 138.415 194.396 151.271 1.00 266.53 373 UNK A O 1
ATOM 1792 N N . UNK A 1 395 ? 138.241 196.005 152.862 1.00 296.06 374 UNK A N 1
ATOM 1793 C CA . UNK A 1 395 ? 138.125 197.100 151.906 1.00 296.06 374 UNK A CA 1
ATOM 1794 C C . UNK A 1 395 ? 139.363 197.186 151.027 1.00 296.06 374 UNK A C 1
ATOM 1795 O O . UNK A 1 395 ? 139.249 197.274 149.797 1.00 296.06 374 UNK A O 1
ATOM 1797 N N . UNK A 1 396 ? 140.547 197.067 151.641 1.00 303.56 375 UNK A N 1
ATOM 1798 C CA . UNK A 1 396 ? 141.784 197.023 150.874 1.00 303.56 375 UNK A CA 1
ATOM 1799 C C . UNK A 1 396 ? 141.835 195.794 149.984 1.00 303.56 375 UNK A C 1
ATOM 1800 O O . UNK A 1 396 ? 142.288 195.885 148.835 1.00 303.56 375 UNK A O 1
ATOM 1802 N N . UNK A 1 397 ? 141.300 194.665 150.474 1.00 298.31 376 UNK A N 1
ATOM 1803 C CA . UNK A 1 397 ? 141.217 193.468 149.650 1.00 298.31 376 UNK A CA 1
ATOM 1804 C C . UNK A 1 397 ? 140.296 193.693 148.467 1.00 298.31 376 UNK A C 1
ATOM 1805 O O . UNK A 1 397 ? 140.583 193.206 147.364 1.00 298.31 376 UNK A O 1
ATOM 1807 N N . UNK A 1 398 ? 139.237 194.489 148.672 1.00 296.69 377 UNK A N 1
ATOM 1808 C CA . UNK A 1 398 ? 138.371 194.885 147.571 1.00 296.69 377 UNK A CA 1
ATOM 1809 C C . UNK A 1 398 ? 139.153 195.664 146.529 1.00 296.69 377 UNK A C 1
ATOM 1810 O O . UNK A 1 398 ? 139.023 195.397 145.327 1.00 296.69 377 UNK A O 1
ATOM 1812 N N . UNK A 1 399 ? 140.032 196.566 146.990 1.00 326.39 378 UNK A N 1
ATOM 1813 C CA . UNK A 1 399 ? 140.923 197.277 146.083 1.00 326.39 378 UNK A CA 1
ATOM 1814 C C . UNK A 1 399 ? 141.840 196.303 145.366 1.00 326.39 378 UNK A C 1
ATOM 1815 O O . UNK A 1 399 ? 142.026 196.406 144.144 1.00 326.39 378 UNK A O 1
ATOM 1817 N N . UNK A 1 400 ? 142.335 195.296 146.100 1.00 315.53 379 UNK A N 1
ATOM 1818 C CA . UNK A 1 400 ? 143.137 194.244 145.493 1.00 315.53 379 UNK A CA 1
ATOM 1819 C C . UNK A 1 400 ? 142.331 193.474 144.465 1.00 315.53 379 UNK A C 1
ATOM 1820 O O . UNK A 1 400 ? 142.850 193.170 143.380 1.00 315.53 379 UNK A O 1
ATOM 1822 N N . UNK A 1 401 ? 141.044 193.238 144.762 1.00 301.00 380 UNK A N 1
ATOM 1823 C CA . UNK A 1 401 ? 140.155 192.595 143.804 1.00 301.00 380 UNK A CA 1
ATOM 1824 C C . UNK A 1 401 ? 140.022 193.430 142.546 1.00 301.00 380 UNK A C 1
ATOM 1825 O O . UNK A 1 401 ? 140.088 192.881 141.436 1.00 301.00 380 UNK A O 1
ATOM 1827 N N . UNK A 1 402 ? 139.936 194.758 142.714 1.00 329.06 381 UNK A N 1
ATOM 1828 C CA . UNK A 1 402 ? 139.899 195.655 141.568 1.00 329.06 381 UNK A CA 1
ATOM 1829 C C . UNK A 1 402 ? 141.182 195.545 140.765 1.00 329.06 381 UNK A C 1
ATOM 1830 O O . UNK A 1 402 ? 141.137 195.471 139.529 1.00 329.06 381 UNK A O 1
ATOM 1832 N N . UNK A 1 403 ? 142.319 195.435 141.468 1.00 306.96 382 UNK A N 1
ATOM 1833 C CA . UNK A 1 403 ? 143.594 195.217 140.802 1.00 306.96 382 UNK A CA 1
ATOM 1834 C C . UNK A 1 403 ? 143.584 193.897 140.052 1.00 306.96 382 UNK A C 1
ATOM 1835 O O . UNK A 1 403 ? 144.009 193.838 138.888 1.00 306.96 382 UNK A O 1
ATOM 1837 N N . UNK A 1 404 ? 143.010 192.860 140.675 1.00 265.88 383 UNK A N 1
ATOM 1838 C CA . UNK A 1 404 ? 142.846 191.581 140.000 1.00 265.88 383 UNK A CA 1
ATOM 1839 C C . UNK A 1 404 ? 141.941 191.721 138.793 1.00 265.88 383 UNK A C 1
ATOM 1840 O O . UNK A 1 404 ? 142.254 191.178 137.724 1.00 265.88 383 UNK A O 1
ATOM 1842 N N . UNK A 1 405 ? 140.879 192.527 138.931 1.00 283.74 384 UNK A N 1
ATOM 1843 C CA . UNK A 1 405 ? 139.999 192.805 137.805 1.00 283.74 384 UNK A CA 1
ATOM 1844 C C . UNK A 1 405 ? 140.747 193.519 136.695 1.00 283.74 384 UNK A C 1
ATOM 1845 O O . UNK A 1 405 ? 140.547 193.197 135.515 1.00 283.74 384 UNK A O 1
ATOM 1847 N N . UNK A 1 406 ? 141.673 194.415 137.066 1.00 282.37 385 UNK A N 1
ATOM 1848 C CA . UNK A 1 406 ? 142.493 195.091 136.069 1.00 282.37 385 UNK A CA 1
ATOM 1849 C C . UNK A 1 406 ? 143.387 194.097 135.350 1.00 282.37 385 UNK A C 1
ATOM 1850 O O . UNK A 1 406 ? 143.555 194.180 134.125 1.00 282.37 385 UNK A O 1
ATOM 1852 N N . UNK A 1 407 ? 143.899 193.103 136.089 1.00 253.57 386 UNK A N 1
ATOM 1853 C CA . UNK A 1 407 ? 144.658 192.032 135.460 1.00 253.57 386 UNK A CA 1
ATOM 1854 C C . UNK A 1 407 ? 143.768 191.226 134.531 1.00 253.57 386 UNK A C 1
ATOM 1855 O O . UNK A 1 407 ? 144.187 190.860 133.424 1.00 253.57 386 UNK A O 1
ATOM 1857 N N . UNK A 1 408 ? 142.512 191.009 134.941 1.00 246.21 387 UNK A N 1
ATOM 1858 C CA . UNK A 1 408 ? 141.544 190.376 134.058 1.00 246.21 387 UNK A CA 1
ATOM 1859 C C . UNK A 1 408 ? 141.264 191.251 132.849 1.00 246.21 387 UNK A C 1
ATOM 1860 O O . UNK A 1 408 ? 141.089 190.730 131.740 1.00 246.21 387 UNK A O 1
ATOM 1862 N N . UNK A 1 409 ? 141.278 192.576 133.042 1.00 251.77 388 UNK A N 1
ATOM 1863 C CA . UNK A 1 409 ? 141.190 193.489 131.913 1.00 251.77 388 UNK A CA 1
ATOM 1864 C C . UNK A 1 409 ? 142.401 193.333 131.008 1.00 251.77 388 UNK A C 1
ATOM 1865 O O . UNK A 1 409 ? 142.265 193.313 129.777 1.00 251.77 388 UNK A O 1
ATOM 1867 N N . UNK A 1 410 ? 143.578 193.138 131.610 1.00 240.83 389 UNK A N 1
ATOM 1868 C CA . UNK A 1 410 ? 144.773 192.845 130.831 1.00 240.83 389 UNK A CA 1
ATOM 1869 C C . UNK A 1 410 ? 144.658 191.492 130.147 1.00 240.83 389 UNK A C 1
ATOM 1870 O O . UNK A 1 410 ? 145.257 191.270 129.089 1.00 240.83 389 UNK A O 1
ATOM 1872 N N . UNK A 1 411 ? 143.868 190.583 130.723 1.00 221.34 390 UNK A N 1
ATOM 1873 C CA . UNK A 1 411 ? 143.624 189.306 130.074 1.00 221.34 390 UNK A CA 1
ATOM 1874 C C . UNK A 1 411 ? 142.657 189.425 128.906 1.00 221.34 390 UNK A C 1
ATOM 1875 O O . UNK A 1 411 ? 142.603 188.519 128.068 1.00 221.34 390 UNK A O 1
ATOM 1877 N N . UNK A 1 412 ? 141.906 190.524 128.814 1.00 188.88 391 UNK A N 1
ATOM 1878 C CA . UNK A 1 412 ? 140.806 190.606 127.862 1.00 188.88 391 UNK A CA 1
ATOM 1879 C C . UNK A 1 412 ? 141.235 191.053 126.468 1.00 188.88 391 UNK A C 1
ATOM 1880 O O . UNK A 1 412 ? 140.380 191.489 125.689 1.00 188.88 391 UNK A O 1
ATOM 1882 N N . UNK A 1 413 ? 142.516 190.946 126.121 1.00 136.39 392 UNK A N 1
ATOM 1883 C CA . UNK A 1 413 ? 142.982 191.455 124.838 1.00 136.39 392 UNK A CA 1
ATOM 1884 C C . UNK A 1 413 ? 142.641 190.548 123.664 1.00 136.39 392 UNK A C 1
ATOM 1885 O O . UNK A 1 413 ? 142.881 190.944 122.519 1.00 136.39 392 UNK A O 1
ATOM 1887 N N . UNK A 1 414 ? 142.097 189.360 123.903 1.00 132.68 393 UNK A N 1
ATOM 1888 C CA . UNK A 1 414 ? 141.756 188.453 122.816 1.00 132.68 393 UNK A CA 1
ATOM 1889 C C . UNK A 1 414 ? 140.496 188.913 122.093 1.00 132.68 393 UNK A C 1
ATOM 1890 O O . UNK A 1 414 ? 140.566 189.676 121.131 1.00 132.68 393 UNK A O 1
ATOM 1892 N N . UNK A 1 415 ? 140.679 200.800 122.562 1.00 308.26 397 UNK A N 1
ATOM 1893 C CA . UNK A 1 415 ? 140.437 199.394 122.858 1.00 308.26 397 UNK A CA 1
ATOM 1894 C C . UNK A 1 415 ? 141.717 198.722 123.333 1.00 308.26 397 UNK A C 1
ATOM 1895 O O . UNK A 1 415 ? 141.998 198.678 124.530 1.00 308.26 397 UNK A O 1
ATOM 1897 N N . UNK A 1 416 ? 142.484 198.186 122.381 1.00 309.06 398 UNK A N 1
ATOM 1898 C CA . UNK A 1 416 ? 143.795 197.641 122.713 1.00 309.06 398 UNK A CA 1
ATOM 1899 C C . UNK A 1 416 ? 144.753 198.749 123.118 1.00 309.06 398 UNK A C 1
ATOM 1900 O O . UNK A 1 416 ? 145.603 198.555 123.994 1.00 309.06 398 UNK A O 1
ATOM 1902 N N . UNK A 1 417 ? 144.627 199.919 122.489 1.00 302.17 399 UNK A N 1
ATOM 1903 C CA . UNK A 1 417 ? 145.331 201.099 122.974 1.00 302.17 399 UNK A CA 1
ATOM 1904 C C . UNK A 1 417 ? 144.816 201.503 124.348 1.00 302.17 399 UNK A C 1
ATOM 1905 O O . UNK A 1 417 ? 145.594 201.909 125.216 1.00 302.17 399 UNK A O 1
ATOM 1907 N N . UNK A 1 418 ? 143.508 201.359 124.578 1.00 316.38 400 UNK A N 1
ATOM 1908 C CA . UNK A 1 418 ? 142.961 201.614 125.906 1.00 316.38 400 UNK A CA 1
ATOM 1909 C C . UNK A 1 418 ? 143.381 200.539 126.900 1.00 316.38 400 UNK A C 1
ATOM 1910 O O . UNK A 1 418 ? 143.541 200.827 128.092 1.00 316.38 400 UNK A O 1
ATOM 1912 N N . UNK A 1 419 ? 143.577 199.305 126.428 1.00 319.07 401 UNK A N 1
ATOM 1913 C CA . UNK A 1 419 ? 144.098 198.254 127.296 1.00 319.07 401 UNK A CA 1
ATOM 1914 C C . UNK A 1 419 ? 145.534 198.547 127.707 1.00 319.07 401 UNK A C 1
ATOM 1915 O O . UNK A 1 419 ? 145.899 198.390 128.881 1.00 319.07 401 UNK A O 1
ATOM 1917 N N . UNK A 1 420 ? 146.354 199.002 126.755 1.00 324.12 402 UNK A N 1
ATOM 1918 C CA . UNK A 1 420 ? 147.707 199.437 127.075 1.00 324.12 402 UNK A CA 1
ATOM 1919 C C . UNK A 1 420 ? 147.701 200.674 127.963 1.00 324.12 402 UNK A C 1
ATOM 1920 O O . UNK A 1 420 ? 148.612 200.853 128.777 1.00 324.12 402 UNK A O 1
ATOM 1922 N N . UNK A 1 421 ? 146.675 201.517 127.836 1.00 355.61 403 UNK A N 1
ATOM 1923 C CA . UNK A 1 421 ? 146.540 202.673 128.714 1.00 355.61 403 UNK A CA 1
ATOM 1924 C C . UNK A 1 421 ? 146.245 202.253 130.147 1.00 355.61 403 UNK A C 1
ATOM 1925 O O . UNK A 1 421 ? 146.817 202.809 131.090 1.00 355.61 403 UNK A O 1
ATOM 1927 N N . UNK A 1 422 ? 145.357 201.272 130.330 1.00 341.83 404 UNK A N 1
ATOM 1928 C CA . UNK A 1 422 ? 145.081 200.757 131.671 1.00 341.83 404 UNK A CA 1
ATOM 1929 C C . UNK A 1 422 ? 146.301 200.050 132.252 1.00 341.83 404 UNK A C 1
ATOM 1930 O O . UNK A 1 422 ? 146.566 200.138 133.461 1.00 341.83 404 UNK A O 1
ATOM 1932 N N . UNK A 1 423 ? 147.069 199.372 131.395 1.00 363.55 405 UNK A N 1
ATOM 1933 C CA . UNK A 1 423 ? 148.308 198.736 131.834 1.00 363.55 405 UNK A CA 1
ATOM 1934 C C . UNK A 1 423 ? 149.341 199.768 132.275 1.00 363.55 405 UNK A C 1
ATOM 1935 O O . UNK A 1 423 ? 149.996 199.595 133.311 1.00 363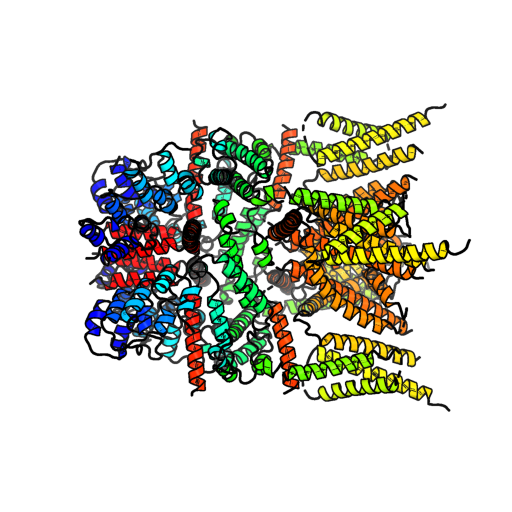.55 405 UNK A O 1
ATOM 1937 N N . UNK A 1 424 ? 149.491 200.850 131.507 1.00 380.17 406 UNK A N 1
ATOM 1938 C CA . UNK A 1 424 ? 150.404 201.921 131.893 1.00 380.17 406 UNK A CA 1
ATOM 1939 C C . UNK A 1 424 ? 149.915 202.651 133.134 1.00 380.17 406 UNK A C 1
ATOM 1940 O O . UNK A 1 424 ? 150.731 203.154 133.913 1.00 380.17 406 UNK A O 1
ATOM 1942 N N . UNK A 1 425 ? 148.596 202.700 133.342 1.00 406.67 407 UNK A N 1
ATOM 1943 C CA . UNK A 1 425 ? 148.044 203.268 134.568 1.00 406.67 407 UNK A CA 1
ATOM 1944 C C . UNK A 1 425 ? 148.422 202.432 135.781 1.00 406.67 407 UNK A C 1
ATOM 1945 O O . UNK A 1 425 ? 148.831 202.978 136.814 1.00 406.67 407 UNK A O 1
ATOM 1947 N N . UNK A 1 426 ? 148.306 201.105 135.667 1.00 421.96 408 UNK A N 1
ATOM 1948 C CA . UNK A 1 426 ? 148.727 200.227 136.756 1.00 421.96 408 UNK A CA 1
ATOM 1949 C C . UNK A 1 426 ? 150.235 200.301 136.985 1.00 421.96 408 UNK A C 1
ATOM 1950 O O . UNK A 1 426 ? 150.699 200.254 138.134 1.00 421.96 408 UNK A O 1
ATOM 1952 N N . UNK A 1 427 ? 151.011 200.453 135.906 1.00 427.96 409 UNK A N 1
ATOM 1953 C CA . UNK A 1 427 ? 152.464 200.556 136.033 1.00 427.96 409 UNK A CA 1
ATOM 1954 C C . UNK A 1 427 ? 152.876 201.856 136.714 1.00 427.96 409 UNK A C 1
ATOM 1955 O O . UNK A 1 427 ? 153.769 201.858 137.570 1.00 427.96 409 UNK A O 1
ATOM 1957 N N . UNK A 1 428 ? 152.230 202.968 136.354 1.00 428.50 410 UNK A N 1
ATOM 1958 C CA . UNK A 1 428 ? 152.507 204.236 137.017 1.00 428.50 410 UNK A CA 1
ATOM 1959 C C . UNK A 1 428 ? 152.021 204.232 138.459 1.00 428.50 410 UNK A C 1
ATOM 1960 O O . UNK A 1 428 ? 152.630 204.885 139.313 1.00 428.50 410 UNK A O 1
ATOM 1962 N N . UNK A 1 429 ? 150.947 203.490 138.751 1.00 420.11 411 UNK A N 1
ATOM 1963 C CA . UNK A 1 429 ? 150.506 203.329 140.133 1.00 420.11 411 UNK A CA 1
ATOM 1964 C C . UNK A 1 429 ? 151.536 202.571 140.958 1.00 420.11 411 UNK A C 1
ATOM 1965 O O . UNK A 1 429 ? 151.824 202.950 142.099 1.00 420.11 411 UNK A O 1
ATOM 1967 N N . UNK A 1 430 ? 152.120 201.514 140.385 1.00 418.44 412 UNK A N 1
ATOM 1968 C CA . UNK A 1 430 ? 153.174 200.780 141.082 1.00 418.44 412 UNK A CA 1
ATOM 1969 C C . UNK A 1 430 ? 154.430 201.630 141.250 1.00 418.44 412 UNK A C 1
ATOM 1970 O O . UNK A 1 430 ? 155.094 201.569 142.294 1.00 418.44 412 UNK A O 1
ATOM 1972 N N . UNK A 1 431 ? 154.756 202.442 140.241 1.00 411.31 413 UNK A N 1
ATOM 1973 C CA . UNK A 1 431 ? 155.926 203.311 140.326 1.00 411.31 413 UNK A CA 1
ATOM 1974 C C . UNK A 1 431 ? 155.735 204.403 141.371 1.00 411.31 413 UNK A C 1
ATOM 1975 O O . UNK A 1 431 ? 156.685 204.772 142.071 1.00 411.31 413 UNK A O 1
ATOM 1977 N N . UNK A 1 432 ? 154.515 204.930 141.493 1.00 400.23 414 UNK A N 1
ATOM 1978 C CA . UNK A 1 432 ? 154.234 205.898 142.545 1.00 400.23 414 UNK A CA 1
ATOM 1979 C C . UNK A 1 432 ? 154.193 205.236 143.914 1.00 400.23 414 UNK A C 1
ATOM 1980 O O . UNK A 1 432 ? 154.541 205.870 144.917 1.00 400.23 414 UNK A O 1
ATOM 1982 N N . UNK A 1 433 ? 153.779 203.968 143.975 1.00 393.45 415 UNK A N 1
ATOM 1983 C CA . UNK A 1 433 ? 153.759 203.259 145.248 1.00 393.45 415 UNK A CA 1
ATOM 1984 C C . UNK A 1 433 ? 155.163 202.901 145.715 1.00 393.45 415 UNK A C 1
ATOM 1985 O O . UNK A 1 433 ? 155.399 202.773 146.920 1.00 393.45 415 UNK A O 1
ATOM 1987 N N . UNK A 1 434 ? 156.103 202.749 144.784 1.00 395.35 416 UNK A N 1
ATOM 1988 C CA . UNK A 1 434 ? 157.475 202.390 145.126 1.00 395.35 416 UNK A CA 1
ATOM 1989 C C . UNK A 1 434 ? 158.325 203.577 145.599 1.00 395.35 416 UNK A C 1
ATOM 1990 O O . UNK A 1 434 ? 159.552 203.443 145.668 1.00 395.35 416 UNK A O 1
ATOM 1992 N N . UNK A 1 435 ? 157.719 204.719 145.933 1.00 357.77 417 UNK A N 1
ATOM 1993 C CA . UNK A 1 435 ? 158.483 205.896 146.327 1.00 357.77 417 UNK A CA 1
ATOM 1994 C C . UNK A 1 435 ? 159.050 205.798 147.738 1.00 357.77 417 UNK A C 1
ATOM 1995 O O . UNK A 1 435 ? 159.962 206.560 148.076 1.00 357.77 417 UNK A O 1
ATOM 1997 N N . UNK A 1 436 ? 158.536 204.894 148.563 1.00 340.39 418 UNK A N 1
ATOM 1998 C CA . UNK A 1 436 ? 159.028 204.749 149.925 1.00 340.39 418 UNK A CA 1
ATOM 1999 C C . UNK A 1 436 ? 160.290 203.895 149.958 1.00 340.39 418 UNK A C 1
ATOM 2000 O O . UNK A 1 436 ? 161.301 204.242 149.350 1.00 340.39 418 UNK A O 1
ATOM 2002 N N . UNK A 1 437 ? 159.729 192.128 150.457 1.00 264.77 424 UNK A N 1
ATOM 2003 C CA . UNK A 1 437 ? 159.302 192.797 149.236 1.00 264.77 424 UNK A CA 1
ATOM 2004 C C . UNK A 1 437 ? 159.696 191.982 148.013 1.00 264.77 424 UNK A C 1
ATOM 2005 O O . UNK A 1 437 ? 160.006 192.540 146.961 1.00 264.77 424 UNK A O 1
ATOM 2007 N N . UNK A 1 438 ? 159.686 190.655 148.165 1.00 284.36 425 UNK A N 1
ATOM 2008 C CA . UNK A 1 438 ? 160.054 189.773 147.063 1.00 284.36 425 UNK A CA 1
ATOM 2009 C C . UNK A 1 438 ? 158.999 189.797 145.965 1.00 284.36 425 UNK A C 1
ATOM 2010 O O . UNK A 1 438 ? 159.316 189.994 144.786 1.00 284.36 425 UNK A O 1
ATOM 2012 N N . UNK A 1 439 ? 157.732 189.607 146.339 1.00 310.08 426 UNK A N 1
ATOM 2013 C CA . UNK A 1 439 ? 156.651 189.741 145.371 1.00 310.08 426 UNK A CA 1
ATOM 2014 C C . UNK A 1 439 ? 156.480 191.187 144.925 1.00 310.08 426 UNK A C 1
ATOM 2015 O O . UNK A 1 439 ? 156.030 191.437 143.804 1.00 310.08 426 UNK A O 1
ATOM 2017 N N . UNK A 1 440 ? 156.852 192.146 145.778 1.00 308.79 427 UNK A N 1
ATOM 2018 C CA . UNK A 1 440 ? 156.876 193.543 145.357 1.00 308.79 427 UNK A CA 1
ATOM 2019 C C . UNK A 1 440 ? 157.953 193.780 144.308 1.00 308.79 427 UNK A C 1
ATOM 2020 O O . UNK A 1 440 ? 157.746 194.545 143.358 1.00 308.79 427 UNK A O 1
ATOM 2022 N N . UNK A 1 441 ? 159.103 193.118 144.456 1.00 307.25 428 UNK A N 1
ATOM 2023 C CA . UNK A 1 441 ? 160.136 193.183 143.430 1.00 307.25 428 UNK A CA 1
ATOM 2024 C C . UNK A 1 441 ? 159.675 192.504 142.148 1.00 307.25 428 UNK A C 1
ATOM 2025 O O . UNK A 1 441 ? 160.006 192.957 141.046 1.00 307.25 428 UNK A O 1
ATOM 2027 N N . UNK A 1 442 ? 158.895 191.428 142.280 1.00 299.10 429 UNK A N 1
ATOM 2028 C CA . UNK A 1 442 ? 158.316 190.778 141.109 1.00 299.10 429 UNK A CA 1
ATOM 2029 C C . UNK A 1 442 ? 157.323 191.693 140.402 1.00 299.10 429 UNK A C 1
ATOM 2030 O O . UNK A 1 442 ? 157.283 191.739 139.168 1.00 299.10 429 UNK A O 1
ATOM 2032 N N . UNK A 1 443 ? 156.539 192.446 141.172 1.00 296.29 430 UNK A N 1
ATOM 2033 C CA . UNK A 1 443 ? 155.594 193.392 140.588 1.00 296.29 430 UNK A CA 1
ATOM 2034 C C . UNK A 1 443 ? 156.317 194.553 139.919 1.00 296.29 430 UNK A C 1
ATOM 2035 O O . UNK A 1 443 ? 155.884 195.040 138.870 1.00 296.29 430 UNK A O 1
ATOM 2037 N N . UNK A 1 444 ? 157.427 195.002 140.511 1.00 287.99 431 UNK A N 1
ATOM 2038 C CA . UNK A 1 444 ? 158.219 196.061 139.896 1.00 287.99 431 UNK A CA 1
ATOM 2039 C C . UNK A 1 444 ? 158.869 195.585 138.604 1.00 287.99 431 UNK A C 1
ATOM 2040 O O . UNK A 1 444 ? 158.925 196.331 137.619 1.00 287.99 431 UNK A O 1
ATOM 2042 N N . UNK A 1 445 ? 159.341 194.337 138.583 1.00 283.34 432 UNK A N 1
ATOM 2043 C CA . UNK A 1 445 ? 159.887 193.770 137.356 1.00 283.34 432 UNK A CA 1
ATOM 2044 C C . UNK A 1 445 ? 158.809 193.574 136.302 1.00 283.34 432 UNK A C 1
ATOM 2045 O O . UNK A 1 445 ? 159.074 193.751 135.107 1.00 283.34 432 UNK A O 1
ATOM 2047 N N . UNK A 1 446 ? 157.592 193.227 136.723 1.00 266.61 433 UNK A N 1
ATOM 2048 C CA . UNK A 1 446 ? 156.482 193.103 135.786 1.00 266.61 433 UNK A CA 1
ATOM 2049 C C . UNK A 1 446 ? 156.105 194.457 135.202 1.00 266.61 433 UNK A C 1
ATOM 2050 O O . UNK A 1 446 ? 155.805 194.562 134.007 1.00 266.61 433 UNK A O 1
ATOM 2052 N N . UNK A 1 447 ? 156.131 195.503 136.031 1.00 279.49 434 UNK A N 1
ATOM 2053 C CA . UNK A 1 447 ? 155.873 196.853 135.542 1.00 279.49 434 UNK A CA 1
ATOM 2054 C C . UNK A 1 447 ? 156.976 197.314 134.600 1.00 279.49 434 UNK A C 1
ATOM 2055 O O . UNK A 1 447 ? 156.708 198.016 133.620 1.00 279.49 434 UNK A O 1
ATOM 2057 N N . UNK A 1 448 ? 158.217 196.904 134.871 1.00 282.37 435 UNK A N 1
ATOM 2058 C CA . UNK A 1 448 ? 159.325 197.228 133.980 1.00 282.37 435 UNK A CA 1
ATOM 2059 C C . UNK A 1 448 ? 159.182 196.521 132.638 1.00 282.37 435 UNK A C 1
ATOM 2060 O O . UNK A 1 448 ? 159.444 197.117 131.585 1.00 282.37 435 UNK A O 1
ATOM 2062 N N . UNK A 1 449 ? 158.754 195.255 132.658 1.00 275.35 436 UNK A N 1
ATOM 2063 C CA . UNK A 1 449 ? 158.529 194.521 131.417 1.00 275.35 436 UNK A CA 1
ATOM 2064 C C . UNK A 1 449 ? 157.366 195.112 130.633 1.00 275.35 436 UNK A C 1
ATOM 2065 O O . UNK A 1 449 ? 157.421 195.195 129.400 1.00 275.35 436 UNK A O 1
ATOM 2067 N N . UNK A 1 450 ? 156.324 195.558 131.338 1.00 277.44 437 UNK A N 1
ATOM 2068 C CA . UNK A 1 450 ? 155.196 196.209 130.681 1.00 277.44 437 UNK A CA 1
ATOM 2069 C C . UNK A 1 450 ? 155.602 197.543 130.071 1.00 277.44 437 UNK A C 1
ATOM 2070 O O . UNK A 1 450 ? 155.166 197.883 128.966 1.00 277.44 437 UNK A O 1
ATOM 2072 N N . UNK A 1 451 ? 156.456 198.297 130.767 1.00 298.78 438 UNK A N 1
ATOM 2073 C CA . UNK A 1 451 ? 156.927 199.573 130.241 1.00 298.78 438 UNK A CA 1
ATOM 2074 C C . UNK A 1 451 ? 157.833 199.372 129.035 1.00 298.78 438 UNK A C 1
ATOM 2075 O O . UNK A 1 451 ? 157.771 200.145 128.071 1.00 298.78 438 UNK A O 1
ATOM 2077 N N . UNK A 1 452 ? 158.664 198.326 129.061 1.00 298.36 439 UNK A N 1
ATOM 2078 C CA . UNK A 1 452 ? 159.517 198.023 127.918 1.00 298.36 439 UNK A CA 1
ATOM 2079 C C . UNK A 1 452 ? 158.693 197.577 126.717 1.00 298.36 439 UNK A C 1
ATOM 2080 O O . UNK A 1 452 ? 158.987 197.964 125.578 1.00 298.36 439 UNK A O 1
ATOM 2082 N N . UNK A 1 453 ? 157.644 196.784 126.956 1.00 297.09 440 UNK A N 1
ATOM 2083 C CA . UNK A 1 453 ? 156.761 196.364 125.874 1.00 297.09 440 UNK A CA 1
ATOM 2084 C C . UNK A 1 453 ? 155.994 197.543 125.294 1.00 297.09 440 UNK A C 1
ATOM 2085 O O . UNK A 1 453 ? 155.811 197.632 124.075 1.00 297.09 440 UNK A O 1
ATOM 2087 N N . UNK A 1 454 ? 155.555 198.466 126.154 1.00 300.82 441 UNK A N 1
ATOM 2088 C CA . UNK A 1 454 ? 154.853 199.652 125.682 1.00 300.82 441 UNK A CA 1
ATOM 2089 C C . UNK A 1 454 ? 155.780 200.569 124.897 1.00 300.82 441 UNK A C 1
ATOM 2090 O O . UNK A 1 454 ? 155.370 201.157 123.892 1.00 300.82 441 UNK A O 1
ATOM 2092 N N . UNK A 1 455 ? 157.041 200.678 125.324 1.00 314.62 442 UNK A N 1
ATOM 2093 C CA . UNK A 1 455 ? 158.003 201.494 124.591 1.00 314.62 442 UNK A CA 1
ATOM 2094 C C . UNK A 1 455 ? 158.340 200.872 123.242 1.00 314.62 442 UNK A C 1
ATOM 2095 O O . UNK A 1 455 ? 158.487 201.587 122.243 1.00 314.62 442 UNK A O 1
ATOM 2097 N N . UNK A 1 456 ? 158.434 199.542 123.191 1.00 322.63 443 UNK A N 1
ATOM 2098 C CA . UNK A 1 456 ? 158.701 198.868 121.925 1.00 322.63 443 UNK A CA 1
ATOM 2099 C C . UNK A 1 456 ? 157.514 198.984 120.977 1.00 322.63 443 UNK A C 1
ATOM 2100 O O . UNK A 1 456 ? 157.695 199.189 119.770 1.00 322.63 443 UNK A O 1
ATOM 2102 N N . UNK A 1 457 ? 156.293 198.888 121.509 1.00 334.30 444 UNK A N 1
ATOM 2103 C CA . UNK A 1 457 ? 155.105 199.082 120.686 1.00 334.30 444 UNK A CA 1
ATOM 2104 C C . UNK A 1 457 ? 154.977 200.524 120.213 1.00 334.30 444 UNK A C 1
ATOM 2105 O O . UNK A 1 457 ? 154.527 200.765 119.088 1.00 334.30 444 UNK A O 1
ATOM 2107 N N . UNK A 1 458 ? 155.389 201.488 121.039 1.00 352.61 445 UNK A N 1
ATOM 2108 C CA . UNK A 1 458 ? 155.360 202.886 120.626 1.00 352.61 445 UNK A CA 1
ATOM 2109 C C . UNK A 1 458 ? 156.399 203.164 119.549 1.00 352.61 445 UNK A C 1
ATOM 2110 O O . UNK A 1 458 ? 156.147 203.943 118.624 1.00 352.61 445 UNK A O 1
ATOM 2112 N N . UNK A 1 459 ? 157.568 202.526 119.649 1.00 356.98 446 UNK A N 1
ATOM 2113 C CA . UNK A 1 459 ? 158.576 202.653 118.601 1.00 356.98 446 UNK A CA 1
ATOM 2114 C C . UNK A 1 459 ? 158.107 202.009 117.305 1.00 356.98 446 UNK A C 1
ATOM 2115 O O . UNK A 1 459 ? 158.360 202.538 116.215 1.00 356.98 446 UNK A O 1
ATOM 2117 N N . UNK A 1 460 ? 157.401 200.880 117.409 1.00 369.47 447 UNK A N 1
ATOM 2118 C CA . UNK A 1 460 ? 156.844 200.235 116.225 1.00 369.47 447 UNK A CA 1
ATOM 2119 C C . UNK A 1 460 ? 155.748 201.083 115.593 1.00 369.47 447 UNK A C 1
ATOM 2120 O O . UNK A 1 460 ? 155.641 201.151 114.364 1.00 369.47 447 UNK A O 1
ATOM 2122 N N . UNK A 1 461 ? 154.935 201.750 116.416 1.00 367.11 448 UNK A N 1
ATOM 2123 C CA . UNK A 1 461 ? 153.896 202.624 115.885 1.00 367.11 448 UNK A CA 1
ATOM 2124 C C . UNK A 1 461 ? 154.483 203.892 115.280 1.00 367.11 448 UNK A C 1
ATOM 2125 O O . UNK A 1 461 ? 153.933 204.427 114.311 1.00 367.11 448 UNK A O 1
ATOM 2127 N N . UNK A 1 462 ? 155.592 204.385 115.837 1.00 370.87 449 UNK A N 1
ATOM 2128 C CA . UNK A 1 462 ? 156.250 205.554 115.267 1.00 370.87 449 UNK A CA 1
ATOM 2129 C C . UNK A 1 462 ? 156.927 205.214 113.946 1.00 370.87 449 UNK A C 1
ATOM 2130 O O . UNK A 1 462 ? 156.913 206.023 113.010 1.00 370.87 449 UNK A O 1
ATOM 2132 N N . UNK A 1 463 ? 157.522 204.023 113.851 1.00 375.12 450 UNK A N 1
ATOM 2133 C CA . UNK A 1 463 ? 158.100 203.589 112.585 1.00 375.12 450 UNK A CA 1
ATOM 2134 C C . UNK A 1 463 ? 157.022 203.261 111.562 1.00 375.12 450 UNK A C 1
ATOM 2135 O O . UNK A 1 463 ? 157.249 203.408 110.356 1.00 375.12 450 UNK A O 1
ATOM 2137 N N . UNK A 1 464 ? 155.847 202.825 112.019 1.00 369.61 451 UNK A N 1
ATOM 2138 C CA . UNK A 1 464 ? 154.755 202.511 111.107 1.00 369.61 451 UNK A CA 1
ATOM 2139 C C . UNK A 1 464 ? 154.097 203.778 110.577 1.00 369.61 451 UNK A C 1
ATOM 2140 O O . UNK A 1 464 ? 153.837 203.897 109.374 1.00 369.61 451 UNK A O 1
ATOM 2142 N N . UNK A 1 465 ? 153.826 204.738 111.459 1.00 329.56 452 UNK A N 1
ATOM 2143 C CA . UNK A 1 465 ? 153.196 205.993 111.080 1.00 329.56 452 UNK A CA 1
ATOM 2144 C C . UNK A 1 465 ? 154.205 207.064 110.686 1.00 329.56 452 UNK A C 1
ATOM 2145 O O . UNK A 1 465 ? 153.883 208.256 110.739 1.00 329.56 452 UNK A O 1
ATOM 2147 N N . UNK A 1 466 ? 155.418 206.667 110.297 1.00 319.51 453 UNK A N 1
ATOM 2148 C CA . UNK A 1 466 ? 156.434 207.639 109.913 1.00 319.51 453 UNK A CA 1
ATOM 2149 C C . UNK A 1 466 ? 156.123 208.248 108.550 1.00 319.51 453 UNK A C 1
ATOM 2150 O O . UNK A 1 466 ? 155.940 209.464 108.426 1.00 319.51 453 UNK A O 1
ATOM 2152 N N . UNK A 1 467 ? 156.052 207.415 107.518 1.00 269.23 454 UNK A N 1
ATOM 2153 C CA . UNK A 1 467 ? 155.775 207.906 106.181 1.00 269.23 454 UNK A CA 1
ATOM 2154 C C . UNK A 1 467 ? 154.282 208.170 106.005 1.00 269.23 454 UNK A C 1
ATOM 2155 O O . UNK A 1 467 ? 153.452 207.823 106.850 1.00 269.23 454 UNK A O 1
ATOM 2157 N N . UNK A 1 468 ? 153.947 208.798 104.884 1.00 221.10 455 UNK A N 1
ATOM 2158 C CA . UNK A 1 468 ? 152.562 209.109 104.568 1.00 221.10 455 UNK A CA 1
ATOM 2159 C C . UNK A 1 468 ? 152.345 209.094 103.060 1.00 221.10 455 UNK A C 1
ATOM 2160 O O . UNK A 1 468 ? 153.266 208.801 102.297 1.00 221.10 455 UNK A O 1
ATOM 2162 N N . UNK A 1 469 ? 161.448 193.853 112.034 1.00 339.73 475 UNK A N 1
ATOM 2163 C CA . UNK A 1 469 ? 161.809 192.783 112.956 1.00 339.73 475 UNK A CA 1
ATOM 2164 C C . UNK A 1 469 ? 161.617 193.224 114.402 1.00 339.73 475 UNK A C 1
ATOM 2165 O O . UNK A 1 469 ? 161.599 192.401 115.316 1.00 339.73 475 UNK A O 1
ATOM 2167 N N . UNK A 1 470 ? 161.469 194.536 114.600 1.00 341.97 476 UNK A N 1
ATOM 2168 C CA . UNK A 1 470 ? 161.297 195.072 115.945 1.00 341.97 476 UNK A CA 1
ATOM 2169 C C . UNK A 1 470 ? 159.907 194.807 116.504 1.00 341.97 476 UNK A C 1
ATOM 2170 O O . UNK A 1 470 ? 159.737 194.799 117.729 1.00 341.97 476 UNK A O 1
ATOM 2172 N N . UNK A 1 471 ? 158.912 194.599 115.637 1.00 360.40 477 UNK A N 1
ATOM 2173 C CA . UNK A 1 471 ? 157.569 194.279 116.105 1.00 360.40 477 UNK A CA 1
ATOM 2174 C C . UNK A 1 471 ? 157.520 192.907 116.759 1.00 360.40 477 UNK A C 1
ATOM 2175 O O . UNK A 1 471 ? 156.730 192.690 117.686 1.00 360.40 477 UNK A O 1
ATOM 2177 N N . UNK A 1 472 ? 158.364 191.980 116.300 1.00 373.58 478 UNK A N 1
ATOM 2178 C CA . UNK A 1 472 ? 158.492 190.691 116.967 1.00 373.58 478 UNK A CA 1
ATOM 2179 C C . UNK A 1 472 ? 159.065 190.856 118.366 1.00 373.58 478 UNK A C 1
ATOM 2180 O O . UNK A 1 472 ? 158.627 190.185 119.307 1.00 373.58 478 UNK A O 1
ATOM 2182 N N . UNK A 1 473 ? 160.026 191.769 118.526 1.00 368.89 479 UNK A N 1
ATOM 2183 C CA . UNK A 1 473 ? 160.567 192.058 119.851 1.00 368.89 479 UNK A CA 1
ATOM 2184 C C . UNK A 1 473 ? 159.526 192.729 120.737 1.00 368.89 479 UNK A C 1
ATOM 2185 O O . UNK A 1 473 ? 159.477 192.474 121.948 1.00 368.89 479 UNK A O 1
ATOM 2187 N N . UNK A 1 474 ? 158.674 193.571 120.143 1.00 350.84 480 UNK A N 1
ATOM 2188 C CA . UNK A 1 474 ? 157.588 194.200 120.890 1.00 350.84 480 UNK A CA 1
ATOM 2189 C C . UNK A 1 474 ? 156.584 193.166 121.384 1.00 350.84 480 UNK A C 1
ATOM 2190 O O . UNK A 1 474 ? 156.174 193.197 122.551 1.00 350.84 480 UNK A O 1
ATOM 2192 N N . UNK A 1 475 ? 156.202 192.227 120.514 1.00 342.72 481 UNK A N 1
ATOM 2193 C CA . UNK A 1 475 ? 155.286 191.163 120.909 1.00 342.72 481 UNK A CA 1
ATOM 2194 C C . UNK A 1 475 ? 155.916 190.220 121.927 1.00 342.72 481 UNK A C 1
ATOM 2195 O O . UNK A 1 475 ? 155.218 189.713 122.812 1.00 342.72 481 UNK A O 1
ATOM 2197 N N . UNK A 1 476 ? 157.229 189.998 121.833 1.00 336.05 482 UNK A N 1
ATOM 2198 C CA . UNK A 1 476 ? 157.911 189.144 122.798 1.00 336.05 482 UNK A CA 1
ATOM 2199 C C . UNK A 1 476 ? 157.962 189.792 124.174 1.00 336.05 482 UNK A C 1
ATOM 2200 O O . UNK A 1 476 ? 157.736 189.122 125.190 1.00 336.05 482 UNK A O 1
ATOM 2202 N N . UNK A 1 477 ? 158.251 191.096 124.225 1.00 305.80 483 UNK A N 1
ATOM 2203 C CA . UNK A 1 477 ? 158.208 191.813 125.493 1.00 305.80 483 UNK A CA 1
ATOM 2204 C C . UNK A 1 477 ? 156.792 191.874 126.048 1.00 305.80 483 UNK A C 1
ATOM 2205 O O . UNK A 1 477 ? 156.607 191.812 127.269 1.00 305.80 483 UNK A O 1
ATOM 2207 N N . UNK A 1 478 ? 155.788 191.956 125.166 1.00 297.61 484 UNK A N 1
ATOM 2208 C CA . UNK A 1 478 ? 154.397 191.920 125.605 1.00 297.61 484 UNK A CA 1
ATOM 2209 C C . UNK A 1 478 ? 154.038 190.574 126.219 1.00 297.61 484 UNK A C 1
ATOM 2210 O O . UNK A 1 478 ? 153.368 190.520 127.255 1.00 297.61 484 UNK A O 1
ATOM 2212 N N . UNK A 1 479 ? 154.494 189.481 125.606 1.00 263.33 485 UNK A N 1
ATOM 2213 C CA . UNK A 1 479 ? 154.212 188.154 126.147 1.00 263.33 485 UNK A CA 1
ATOM 2214 C C . UNK A 1 479 ? 154.959 187.917 127.454 1.00 263.33 485 UNK A C 1
ATOM 2215 O O . UNK A 1 479 ? 154.425 187.281 128.374 1.00 263.33 485 UNK A O 1
ATOM 2217 N N . UNK A 1 480 ? 156.189 188.429 127.554 1.00 264.17 486 UNK A N 1
ATOM 2218 C CA . UNK A 1 480 ? 156.953 188.309 128.790 1.00 264.17 486 UNK A CA 1
ATOM 2219 C C . UNK A 1 480 ? 156.301 189.090 129.921 1.00 264.17 486 UNK A C 1
ATOM 2220 O O . UNK A 1 480 ? 156.207 188.597 131.052 1.00 264.17 486 UNK A O 1
ATOM 2222 N N . UNK A 1 481 ? 155.821 190.300 129.625 1.00 280.34 487 UNK A N 1
ATOM 2223 C CA . UNK A 1 481 ? 155.098 191.074 130.623 1.00 280.34 487 UNK A CA 1
ATOM 2224 C C . UNK A 1 481 ? 153.763 190.431 130.974 1.00 280.34 487 UNK A C 1
ATOM 2225 O O . UNK A 1 481 ? 153.314 190.543 132.117 1.00 280.34 487 UNK A O 1
ATOM 2227 N N . UNK A 1 482 ? 153.130 189.742 130.020 1.00 262.40 488 UNK A N 1
ATOM 2228 C CA . UNK A 1 482 ? 151.885 189.036 130.311 1.00 262.40 488 UNK A CA 1
ATOM 2229 C C . UNK A 1 482 ? 152.122 187.868 131.256 1.00 262.40 488 UNK A C 1
ATOM 2230 O O . UNK A 1 482 ? 151.345 187.650 132.195 1.00 262.40 488 UNK A O 1
ATOM 2232 N N . UNK A 1 483 ? 153.201 187.120 131.027 1.00 244.68 489 UNK A N 1
ATOM 2233 C CA . UNK A 1 483 ? 153.563 186.038 131.935 1.00 244.68 489 UNK A CA 1
ATOM 2234 C C . UNK A 1 483 ? 153.945 186.575 133.308 1.00 244.68 489 UNK A C 1
ATOM 2235 O O . UNK A 1 483 ? 153.576 185.989 134.335 1.00 244.68 489 UNK A O 1
ATOM 2237 N N . UNK A 1 484 ? 154.657 187.706 133.344 1.00 246.65 490 UNK A N 1
ATOM 2238 C CA . UNK A 1 484 ? 155.029 188.315 134.615 1.00 246.65 490 UNK A CA 1
ATOM 2239 C C . UNK A 1 484 ? 153.814 188.839 135.368 1.00 246.65 490 UNK A C 1
ATOM 2240 O O . UNK A 1 484 ? 153.767 188.759 136.600 1.00 246.65 490 UNK A O 1
ATOM 2242 N N . UNK A 1 485 ? 152.814 189.349 134.650 1.00 268.71 491 UNK A N 1
ATOM 2243 C CA . UNK A 1 485 ? 151.595 189.812 135.300 1.00 268.71 491 UNK A CA 1
ATOM 2244 C C . UNK A 1 485 ? 150.755 188.648 135.799 1.00 268.71 491 UNK A C 1
ATOM 2245 O O . UNK A 1 485 ? 150.105 188.765 136.843 1.00 268.71 491 UNK A O 1
ATOM 2247 N N . UNK A 1 486 ? 150.756 187.528 135.071 1.00 249.36 492 UNK A N 1
ATOM 2248 C CA . UNK A 1 486 ? 150.110 186.320 135.573 1.00 249.36 492 UNK A CA 1
ATOM 2249 C C . UNK A 1 486 ? 150.797 185.820 136.838 1.00 249.36 492 UNK A C 1
ATOM 2250 O O . UNK A 1 486 ? 150.132 185.395 137.793 1.00 249.36 492 UNK A O 1
ATOM 2252 N N . UNK A 1 487 ? 152.129 185.905 136.871 1.00 241.65 493 UNK A N 1
ATOM 2253 C CA . UNK A 1 487 ? 152.881 185.536 138.066 1.00 241.65 493 UNK A CA 1
ATOM 2254 C C . UNK A 1 487 ? 152.575 186.471 139.229 1.00 241.65 493 UNK A C 1
ATOM 2255 O O . UNK A 1 487 ? 152.432 186.023 140.372 1.00 241.65 493 UNK A O 1
ATOM 2257 N N . UNK A 1 488 ? 152.449 187.770 138.954 1.00 232.46 494 UNK A N 1
ATOM 2258 C CA . UNK A 1 488 ? 152.114 188.724 140.006 1.00 232.46 494 UNK A CA 1
ATOM 2259 C C . UNK A 1 488 ? 150.693 188.525 140.517 1.00 232.46 494 UNK A C 1
ATOM 2260 O O . UNK A 1 488 ? 150.434 188.710 141.713 1.00 232.46 494 UNK A O 1
ATOM 2262 N N . UNK A 1 489 ? 149.769 188.143 139.631 1.00 221.62 495 UNK A N 1
ATOM 2263 C CA . UNK A 1 489 ? 148.406 187.833 140.051 1.00 221.62 495 UNK A CA 1
ATOM 2264 C C . UNK A 1 489 ? 148.370 186.578 140.906 1.00 221.62 495 UNK A C 1
ATOM 2265 O O . UNK A 1 489 ? 147.575 186.481 141.849 1.00 221.62 495 UNK A O 1
ATOM 2267 N N . UNK A 1 490 ? 149.228 185.606 140.595 1.00 203.02 496 UNK A N 1
ATOM 2268 C CA . UNK A 1 490 ? 149.372 184.458 141.479 1.00 203.02 496 UNK A CA 1
ATOM 2269 C C . UNK A 1 490 ? 150.057 184.840 142.786 1.00 203.02 496 UNK A C 1
ATOM 2270 O O . UNK A 1 490 ? 149.844 184.184 143.811 1.00 203.02 496 UNK A O 1
ATOM 2272 N N . UNK A 1 491 ? 150.856 185.907 142.778 1.00 173.80 497 UNK A N 1
ATOM 2273 C CA . UNK A 1 491 ? 151.651 186.310 143.930 1.00 173.80 497 UNK A CA 1
ATOM 2274 C C . UNK A 1 491 ? 150.879 187.151 144.938 1.00 173.80 497 UNK A C 1
ATOM 2275 O O . UNK A 1 491 ? 151.506 187.873 145.720 1.00 173.80 497 UNK A O 1
ATOM 2277 N N . UNK A 1 492 ? 149.547 187.093 144.941 1.00 162.13 498 UNK A N 1
ATOM 2278 C CA . UNK A 1 492 ? 148.764 187.833 145.921 1.00 162.13 498 UNK A CA 1
ATOM 2279 C C . UNK A 1 492 ? 147.594 187.010 146.447 1.00 162.13 498 UNK A C 1
ATOM 2280 O O . UNK A 1 492 ? 146.544 187.567 146.784 1.00 162.13 498 UNK A O 1
ATOM 2282 N N . UNK A 1 493 ? 147.750 185.688 146.531 1.00 152.26 499 UNK A N 1
ATOM 2283 C CA . UNK A 1 493 ? 146.606 184.839 146.863 1.00 152.26 499 UNK A CA 1
ATOM 2284 C C . UNK A 1 493 ? 146.349 184.781 148.366 1.00 152.26 499 UNK A C 1
ATOM 2285 O O . UNK A 1 493 ? 145.338 185.303 148.845 1.00 152.26 499 UNK A O 1
ATOM 2287 N N . UNK A 1 494 ? 147.292 184.194 149.116 1.00 144.42 500 UNK A N 1
ATOM 2288 C CA . UNK A 1 494 ? 147.134 183.827 150.533 1.00 144.42 500 UNK A CA 1
ATOM 2289 C C . UNK A 1 494 ? 145.831 183.062 150.773 1.00 144.42 500 UNK A C 1
ATOM 2290 O O . UNK A 1 494 ? 145.059 183.365 151.686 1.00 144.42 500 UNK A O 1
ATOM 2292 N N . UNK A 1 495 ? 145.594 182.053 149.937 1.00 152.87 501 UNK A N 1
ATOM 2293 C CA . UNK A 1 495 ? 144.295 181.389 149.851 1.00 152.87 501 UNK A CA 1
ATOM 2294 C C . UNK A 1 495 ? 144.220 180.250 150.861 1.00 152.87 501 UNK A C 1
ATOM 2295 O O . UNK A 1 495 ? 144.938 179.252 150.735 1.00 152.87 501 UNK A O 1
ATOM 2297 N N . UNK A 1 496 ? 143.353 180.419 151.868 1.00 131.01 502 UNK A N 1
ATOM 2298 C CA . UNK A 1 496 ? 142.996 179.416 152.875 1.00 131.01 502 UNK A CA 1
ATOM 2299 C C . UNK A 1 496 ? 144.193 178.916 153.681 1.00 131.01 502 UNK A C 1
ATOM 2300 O O . UNK A 1 496 ? 144.137 177.807 154.224 1.00 131.01 502 UNK A O 1
ATOM 2302 N N . UNK A 1 497 ? 145.243 179.743 153.776 1.00 153.23 503 UNK A N 1
ATOM 2303 C CA . UNK A 1 497 ? 146.521 179.417 154.422 1.00 153.23 503 UNK A CA 1
ATOM 2304 C C . UNK A 1 497 ? 147.098 178.104 153.892 1.00 153.23 503 UNK A C 1
ATOM 2305 O O . UNK A 1 497 ? 147.510 177.224 154.647 1.00 153.23 503 UNK A O 1
ATOM 2307 N N . UNK A 1 498 ? 147.111 177.974 152.567 1.00 135.66 504 UNK A N 1
ATOM 2308 C CA . UNK A 1 498 ? 147.468 176.720 151.926 1.00 135.66 504 UNK A CA 1
ATOM 2309 C C . UNK A 1 498 ? 148.701 176.797 151.038 1.00 135.66 504 UNK A C 1
ATOM 2310 O O . UNK A 1 498 ? 149.231 175.745 150.663 1.00 135.66 504 UNK A O 1
ATOM 2312 N N . UNK A 1 499 ? 149.176 177.990 150.694 1.00 144.50 505 UNK A N 1
ATOM 2313 C CA . UNK A 1 499 ? 150.268 178.157 149.738 1.00 144.50 505 UNK A CA 1
ATOM 2314 C C . UNK A 1 499 ? 151.601 178.400 150.429 1.00 144.50 505 UNK A C 1
ATOM 2315 O O . UNK A 1 499 ? 152.437 179.158 149.934 1.00 144.50 505 UNK A O 1
ATOM 2317 N N . UNK A 1 500 ? 151.827 177.766 151.577 1.00 163.82 506 UNK A N 1
ATOM 2318 C CA . UNK A 1 500 ? 152.977 178.125 152.396 1.00 163.82 506 UNK A CA 1
ATOM 2319 C C . UNK A 1 500 ? 154.265 177.459 151.921 1.00 163.82 506 UNK A C 1
ATOM 2320 O O . UNK A 1 500 ? 155.211 178.137 151.508 1.00 163.82 506 UNK A O 1
ATOM 2322 N N . UNK A 1 501 ? 154.307 176.127 151.950 1.00 157.37 507 UNK A N 1
ATOM 2323 C CA . UNK A 1 501 ? 155.577 175.411 152.013 1.00 157.37 507 UNK A CA 1
ATOM 2324 C C . UNK A 1 501 ? 156.307 175.307 150.682 1.00 157.37 507 UNK A C 1
ATOM 2325 O O . UNK A 1 501 ? 157.446 174.830 150.664 1.00 157.37 507 UNK A O 1
ATOM 2327 N N . UNK A 1 502 ? 155.698 175.740 149.578 1.00 159.92 508 UNK A N 1
ATOM 2328 C CA . UNK A 1 502 ? 156.356 175.611 148.285 1.00 159.92 508 UNK A CA 1
ATOM 2329 C C . UNK A 1 502 ? 157.521 176.577 148.124 1.00 159.92 508 UNK A C 1
ATOM 2330 O O . UNK A 1 502 ? 158.383 176.345 147.275 1.00 159.92 508 UNK A O 1
ATOM 2332 N N . UNK A 1 503 ? 157.578 177.635 148.932 1.00 197.05 509 UNK A N 1
ATOM 2333 C CA . UNK A 1 503 ? 158.651 178.614 148.807 1.00 197.05 509 UNK A CA 1
ATOM 2334 C C . UNK A 1 503 ? 159.965 178.080 149.365 1.00 197.05 509 UNK A C 1
ATOM 2335 O O . UNK A 1 503 ? 161.016 178.206 148.725 1.00 197.05 509 UNK A O 1
ATOM 2337 N N . UNK A 1 504 ? 159.928 177.491 150.565 1.00 193.67 510 UNK A N 1
ATOM 2338 C CA . UNK A 1 504 ? 161.133 176.892 151.132 1.00 193.67 510 UNK A CA 1
ATOM 2339 C C . UNK A 1 504 ? 161.574 175.677 150.331 1.00 193.67 510 UNK A C 1
ATOM 2340 O O . UNK A 1 504 ? 162.782 175.430 150.180 1.00 193.67 510 UNK A O 1
ATOM 2342 N N . UNK A 1 505 ? 160.602 174.926 149.805 1.00 208.48 511 UNK A N 1
ATOM 2343 C CA . UNK A 1 505 ? 160.898 173.846 148.874 1.00 208.48 511 UNK A CA 1
ATOM 2344 C C . UNK A 1 505 ? 161.575 174.376 147.621 1.00 208.48 511 UNK A C 1
ATOM 2345 O O . UNK A 1 505 ? 162.526 173.770 147.121 1.00 208.48 511 UNK A O 1
ATOM 2347 N N . UNK A 1 506 ? 161.125 175.532 147.127 1.00 218.07 512 UNK A N 1
ATOM 2348 C CA . UNK A 1 506 ? 161.742 176.139 145.954 1.00 218.07 512 UNK A CA 1
ATOM 2349 C C . UNK A 1 506 ? 163.148 176.640 146.251 1.00 218.07 512 UNK A C 1
ATOM 2350 O O . UNK A 1 506 ? 164.015 176.582 145.378 1.00 218.07 512 UNK A O 1
ATOM 2352 N N . UNK A 1 507 ? 163.402 177.099 147.476 1.00 236.08 513 UNK A N 1
ATOM 2353 C CA . UNK A 1 507 ? 164.741 177.569 147.832 1.00 236.08 513 UNK A CA 1
ATOM 2354 C C . UNK A 1 507 ? 165.729 176.410 147.933 1.00 236.08 513 UNK A C 1
ATOM 2355 O O . UNK A 1 507 ? 166.845 176.471 147.387 1.00 236.08 513 UNK A O 1
ATOM 2357 N N . UNK A 1 508 ? 165.333 175.341 148.631 1.00 232.89 514 UNK A N 1
ATOM 2358 C CA . UNK A 1 508 ? 166.181 174.156 148.709 1.00 232.89 514 UNK A CA 1
ATOM 2359 C C . UNK A 1 508 ? 166.354 173.501 147.344 1.00 232.89 514 UNK A C 1
ATOM 2360 O O . UNK A 1 508 ? 167.443 173.005 147.022 1.00 232.89 514 UNK A O 1
ATOM 2362 N N . UNK A 1 509 ? 165.307 173.535 146.516 1.00 232.43 515 UNK A N 1
ATOM 2363 C CA . UNK A 1 509 ? 165.412 173.039 145.155 1.00 232.43 515 UNK A CA 1
ATOM 2364 C C . UNK A 1 509 ? 166.293 173.933 144.302 1.00 232.43 515 UNK A C 1
ATOM 2365 O O . UNK A 1 509 ? 166.930 173.445 143.372 1.00 232.43 515 UNK A O 1
ATOM 2367 N N . UNK A 1 510 ? 166.354 175.229 144.608 1.00 234.04 516 UNK A N 1
ATOM 2368 C CA . UNK A 1 510 ? 167.262 176.114 143.892 1.00 234.04 516 UNK A CA 1
ATOM 2369 C C . UNK A 1 510 ? 168.708 175.789 144.226 1.00 234.04 516 UNK A C 1
ATOM 2370 O O . UNK A 1 510 ? 169.569 175.799 143.341 1.00 234.04 516 UNK A O 1
ATOM 2372 N N . UNK A 1 511 ? 168.981 175.461 145.491 1.00 245.20 517 UNK A N 1
ATOM 2373 C CA . UNK A 1 511 ? 170.329 175.036 145.875 1.00 245.20 517 UNK A CA 1
ATOM 2374 C C . UNK A 1 511 ? 170.713 173.716 145.202 1.00 245.20 517 UNK A C 1
ATOM 2375 O O . UNK A 1 511 ? 171.800 173.593 144.603 1.00 245.20 517 UNK A O 1
ATOM 2377 N N . UNK A 1 512 ? 169.818 172.725 145.279 1.00 253.41 518 UNK A N 1
ATOM 2378 C CA . UNK A 1 512 ? 170.079 171.425 144.668 1.00 253.41 518 UNK A CA 1
ATOM 2379 C C . UNK A 1 512 ? 170.167 171.529 143.149 1.00 253.41 518 UNK A C 1
ATOM 2380 O O . UNK A 1 512 ? 170.991 170.853 142.521 1.00 253.41 518 UNK A O 1
ATOM 2382 N N . UNK A 1 513 ? 169.366 172.408 142.548 1.00 252.30 519 UNK A N 1
ATOM 2383 C CA . UNK A 1 513 ? 169.403 172.597 141.109 1.00 252.30 519 UNK A CA 1
ATOM 2384 C C . UNK A 1 513 ? 170.627 173.385 140.687 1.00 252.30 519 UNK A C 1
ATOM 2385 O O . UNK A 1 513 ? 171.078 173.242 139.555 1.00 252.30 519 UNK A O 1
ATOM 2387 N N . UNK A 1 514 ? 171.182 174.205 141.580 1.00 248.92 520 UNK A N 1
ATOM 2388 C CA . UNK A 1 514 ? 172.453 174.853 141.287 1.00 248.92 520 UNK A CA 1
ATOM 2389 C C . UNK A 1 514 ? 173.577 173.831 141.221 1.00 248.92 520 UNK A C 1
ATOM 2390 O O . UNK A 1 514 ? 174.407 173.870 140.299 1.00 248.92 520 UNK A O 1
ATOM 2392 N N . UNK A 1 515 ? 173.605 172.900 142.181 1.00 226.28 521 UNK A N 1
ATOM 2393 C CA . UNK A 1 515 ? 174.594 171.821 142.126 1.00 226.28 521 UNK A CA 1
ATOM 2394 C C . UNK A 1 515 ? 174.388 170.938 140.897 1.00 226.28 521 UNK A C 1
ATOM 2395 O O . UNK A 1 515 ? 175.353 170.592 140.189 1.00 226.28 521 UNK A O 1
ATOM 2397 N N . UNK A 1 516 ? 173.128 170.605 140.603 1.00 222.98 522 UNK A N 1
ATOM 2398 C CA . UNK A 1 516 ? 172.804 169.786 139.444 1.00 222.98 522 UNK A CA 1
ATOM 2399 C C . UNK A 1 516 ? 173.107 170.507 138.139 1.00 222.98 522 UNK A C 1
ATOM 2400 O O . UNK A 1 516 ? 173.519 169.870 137.169 1.00 222.98 522 UNK A O 1
ATOM 2402 N N . UNK A 1 517 ? 172.950 171.827 138.106 1.00 228.32 523 UNK A N 1
ATOM 2403 C CA . UNK A 1 517 ? 173.253 172.593 136.908 1.00 228.32 523 UNK A CA 1
ATOM 2404 C C . UNK A 1 517 ? 174.748 172.734 136.700 1.00 228.32 523 UNK A C 1
ATOM 2405 O O . UNK A 1 517 ? 175.197 172.787 135.554 1.00 228.32 523 UNK A O 1
ATOM 2407 N N . UNK A 1 518 ? 175.523 172.787 137.788 1.00 204.14 524 UNK A N 1
ATOM 2408 C CA . UNK A 1 518 ? 176.978 172.735 137.665 1.00 204.14 524 UNK A CA 1
ATOM 2409 C C . UNK A 1 518 ? 177.422 171.411 137.056 1.00 204.14 524 UNK A C 1
ATOM 2410 O O . UNK A 1 518 ? 178.231 171.382 136.115 1.00 204.14 524 UNK A O 1
ATOM 2412 N N . UNK A 1 519 ? 176.861 170.307 137.560 1.00 209.10 525 UNK A N 1
ATOM 2413 C CA . UNK A 1 519 ? 177.181 168.994 137.001 1.00 209.10 525 UNK A CA 1
ATOM 2414 C C . UNK A 1 519 ? 176.700 168.861 135.558 1.00 209.10 525 UNK A C 1
ATOM 2415 O O . UNK A 1 519 ? 177.386 168.259 134.721 1.00 209.10 525 UNK A O 1
ATOM 2417 N N . UNK A 1 520 ? 175.546 169.449 135.241 1.00 217.97 526 UNK A N 1
ATOM 2418 C CA . UNK A 1 520 ? 174.995 169.350 133.896 1.00 217.97 526 UNK A CA 1
ATOM 2419 C C . UNK A 1 520 ? 175.794 170.184 132.910 1.00 217.97 526 UNK A C 1
ATOM 2420 O O . UNK A 1 520 ? 175.974 169.782 131.757 1.00 217.97 526 UNK A O 1
ATOM 2422 N N . UNK A 1 521 ? 176.283 171.346 133.347 1.00 215.34 527 UNK A N 1
ATOM 2423 C CA . UNK A 1 521 ? 177.147 172.155 132.499 1.00 215.34 527 UNK A CA 1
ATOM 2424 C C . UNK A 1 521 ? 178.476 171.459 132.259 1.00 215.34 527 UNK A C 1
ATOM 2425 O O . UNK A 1 521 ? 179.027 171.532 131.152 1.00 215.34 527 UNK A O 1
ATOM 2427 N N . UNK A 1 522 ? 178.989 170.759 133.278 1.00 204.90 528 UNK A N 1
ATOM 2428 C CA . UNK A 1 522 ? 180.202 169.965 133.100 1.00 204.90 528 UNK A CA 1
ATOM 2429 C C . UNK A 1 522 ? 179.993 168.842 132.088 1.00 204.90 528 UNK A C 1
ATOM 2430 O O . UNK A 1 522 ? 180.819 168.645 131.184 1.00 204.90 528 UNK A O 1
ATOM 2432 N N . UNK A 1 523 ? 178.872 168.124 132.204 1.00 184.65 529 UNK A N 1
ATOM 2433 C CA . UNK A 1 523 ? 178.584 167.033 131.278 1.00 184.65 529 UNK A CA 1
ATOM 2434 C C . UNK A 1 523 ? 178.319 167.548 129.868 1.00 184.65 529 UNK A C 1
ATOM 2435 O O . UNK A 1 523 ? 178.700 166.905 128.886 1.00 184.65 529 UNK A O 1
ATOM 2437 N N . UNK A 1 524 ? 177.704 168.725 129.747 1.00 195.38 530 UNK A N 1
ATOM 2438 C CA . UNK A 1 524 ? 177.427 169.289 128.431 1.00 195.38 530 UNK A CA 1
ATOM 2439 C C . UNK A 1 524 ? 178.700 169.779 127.757 1.00 195.38 530 UNK A C 1
ATOM 2440 O O . UNK A 1 524 ? 178.875 169.604 126.543 1.00 195.38 530 UNK A O 1
ATOM 2442 N N . UNK A 1 525 ? 179.596 170.402 128.528 1.00 195.76 531 UNK A N 1
ATOM 2443 C CA . UNK A 1 525 ? 180.887 170.807 127.992 1.00 195.76 531 UNK A CA 1
ATOM 2444 C C . UNK A 1 525 ? 181.726 169.603 127.595 1.00 195.76 531 UNK A C 1
ATOM 2445 O O . UNK A 1 525 ? 182.503 169.679 126.637 1.00 195.76 531 UNK A O 1
ATOM 2447 N N . UNK A 1 526 ? 181.581 168.488 128.316 1.00 179.49 532 UNK A N 1
ATOM 2448 C CA . UNK A 1 526 ? 182.172 167.241 127.845 1.00 179.49 532 UNK A CA 1
ATOM 2449 C C . UNK A 1 526 ? 181.502 166.770 126.559 1.00 179.49 532 UNK A C 1
ATOM 2450 O O . UNK A 1 526 ? 182.168 166.258 125.652 1.00 179.49 532 UNK A O 1
ATOM 2452 N N . UNK A 1 527 ? 180.190 166.967 126.452 1.00 157.81 533 UNK A N 1
ATOM 2453 C CA . UNK A 1 527 ? 179.416 166.562 125.288 1.00 157.81 533 UNK A CA 1
ATOM 2454 C C . UNK A 1 527 ? 179.564 167.508 124.104 1.00 157.81 533 UNK A C 1
ATOM 2455 O O . UNK A 1 527 ? 178.930 167.278 123.069 1.00 157.81 533 UNK A O 1
ATOM 2457 N N . UNK A 1 528 ? 180.371 168.564 124.233 1.00 141.24 534 UNK A N 1
ATOM 2458 C CA . UNK A 1 528 ? 180.608 169.478 123.120 1.00 141.24 534 UNK A CA 1
ATOM 2459 C C . UNK A 1 528 ? 181.351 168.828 121.955 1.00 141.24 534 UNK A C 1
ATOM 2460 O O . UNK A 1 528 ? 181.301 169.356 120.840 1.00 141.24 534 UNK A O 1
ATOM 2462 N N . UNK A 1 529 ? 182.036 167.711 122.181 1.00 99.08 535 UNK A N 1
ATOM 2463 C CA . UNK A 1 529 ? 182.727 167.004 121.110 1.00 99.08 535 UNK A CA 1
ATOM 2464 C C . UNK A 1 529 ? 181.739 166.357 120.145 1.00 99.08 535 UNK A C 1
ATOM 2465 O O . UNK A 1 529 ? 181.399 166.934 119.113 1.00 99.08 535 UNK A O 1
ATOM 2467 N N . UNK A 1 530 ? 174.218 166.797 119.275 1.00 149.55 538 UNK A N 1
ATOM 2468 C CA . UNK A 1 530 ? 174.949 167.817 118.535 1.00 149.55 538 UNK A CA 1
ATOM 2469 C C . UNK A 1 530 ? 176.219 168.219 119.274 1.00 149.55 538 UNK A C 1
ATOM 2470 O O . UNK A 1 530 ? 176.708 167.487 120.133 1.00 149.55 538 UNK A O 1
ATOM 2472 N N . UNK A 1 531 ? 176.751 169.391 118.937 1.00 169.12 539 UNK A N 1
ATOM 2473 C CA . UNK A 1 531 ? 177.993 169.871 119.527 1.00 169.12 539 UNK A CA 1
ATOM 2474 C C . UNK A 1 531 ? 177.818 171.161 120.312 1.00 169.12 539 UNK A C 1
ATOM 2475 O O . UNK A 1 531 ? 178.241 171.235 121.471 1.00 169.12 539 UNK A O 1
ATOM 2477 N N . UNK A 1 532 ? 177.203 172.185 119.719 1.00 190.58 540 UNK A N 1
ATOM 2478 C CA . UNK A 1 532 ? 177.202 173.515 120.322 1.00 190.58 540 UNK A CA 1
ATOM 2479 C C . UNK A 1 532 ? 176.003 173.739 121.241 1.00 190.58 540 UNK A C 1
ATOM 2480 O O . UNK A 1 532 ? 176.169 173.973 122.441 1.00 190.58 540 UNK A O 1
ATOM 2482 N N . UNK A 1 533 ? 174.791 173.668 120.694 1.00 211.21 541 UNK A N 1
ATOM 2483 C CA . UNK A 1 533 ? 173.581 173.930 121.459 1.00 211.21 541 UNK A CA 1
ATOM 2484 C C . UNK A 1 533 ? 172.958 172.661 122.023 1.00 211.21 541 UNK A C 1
ATOM 2485 O O . UNK A 1 533 ? 171.820 172.703 122.512 1.00 211.21 541 UNK A O 1
ATOM 2487 N N . UNK A 1 534 ? 173.691 171.544 121.992 1.00 221.29 542 UNK A N 1
ATOM 2488 C CA . UNK A 1 534 ? 173.182 170.254 122.442 1.00 221.29 542 UNK A CA 1
ATOM 2489 C C . UNK A 1 534 ? 172.891 170.217 123.934 1.00 221.29 542 UNK A C 1
ATOM 2490 O O . UNK A 1 534 ? 172.115 169.355 124.365 1.00 221.29 542 UNK A O 1
ATOM 2492 N N . UNK A 1 535 ? 173.504 171.119 124.715 1.00 236.21 543 UNK A N 1
ATOM 2493 C CA . UNK A 1 535 ? 173.128 171.320 126.111 1.00 236.21 543 UNK A CA 1
ATOM 2494 C C . UNK A 1 535 ? 171.650 171.640 126.238 1.00 236.21 543 UNK A C 1
ATOM 2495 O O . UNK A 1 535 ? 170.956 171.067 127.090 1.00 236.21 543 UNK A O 1
ATOM 2497 N N . UNK A 1 536 ? 171.152 172.526 125.368 1.00 237.33 544 UNK A N 1
ATOM 2498 C CA . UNK A 1 536 ? 169.721 172.797 125.295 1.00 237.33 544 UNK A CA 1
ATOM 2499 C C . UNK A 1 536 ? 168.946 171.539 124.930 1.00 237.33 544 UNK A C 1
ATOM 2500 O O . UNK A 1 536 ? 167.854 171.306 125.465 1.00 237.33 544 UNK A O 1
ATOM 2502 N N . UNK A 1 537 ? 169.524 170.703 124.054 1.00 244.22 545 UNK A N 1
ATOM 2503 C CA . UNK A 1 537 ? 168.949 169.394 123.764 1.00 244.22 545 UNK A CA 1
ATOM 2504 C C . UNK A 1 537 ? 168.870 168.547 125.022 1.00 244.22 545 UNK A C 1
ATOM 2505 O O . UNK A 1 537 ? 167.830 167.931 125.294 1.00 244.22 545 UNK A O 1
ATOM 2507 N N . UNK A 1 538 ? 169.933 168.570 125.835 1.00 244.83 546 UNK A N 1
ATOM 2508 C CA . UNK A 1 538 ? 169.892 167.902 127.131 1.00 244.83 546 UNK A CA 1
ATOM 2509 C C . UNK A 1 538 ? 168.857 168.547 128.037 1.00 244.83 546 UNK A C 1
ATOM 2510 O O . UNK A 1 538 ? 168.151 167.849 128.774 1.00 244.83 546 UNK A O 1
ATOM 2512 N N . UNK A 1 539 ? 168.704 169.874 127.928 1.00 237.80 547 UNK A N 1
ATOM 2513 C CA . UNK A 1 539 ? 167.679 170.580 128.688 1.00 237.80 547 UNK A CA 1
ATOM 2514 C C . UNK A 1 539 ? 166.281 170.165 128.255 1.00 237.80 547 UNK A C 1
ATOM 2515 O O . UNK A 1 539 ? 165.333 170.274 129.040 1.00 237.80 547 UNK A O 1
ATOM 2517 N N . UNK A 1 540 ? 166.137 169.681 127.022 1.00 227.79 548 UNK A N 1
ATOM 2518 C CA . UNK A 1 540 ? 164.894 169.019 126.664 1.00 227.79 548 UNK A CA 1
ATOM 2519 C C . UNK A 1 540 ? 164.902 167.572 127.131 1.00 227.79 548 UNK A C 1
ATOM 2520 O O . UNK A 1 540 ? 163.917 167.095 127.710 1.00 227.79 548 UNK A O 1
ATOM 2522 N N . UNK A 1 541 ? 166.025 166.878 126.941 1.00 215.09 549 UNK A N 1
ATOM 2523 C CA . UNK A 1 541 ? 166.060 165.430 127.085 1.00 215.09 549 UNK A CA 1
ATOM 2524 C C . UNK A 1 541 ? 166.001 164.969 128.531 1.00 215.09 549 UNK A C 1
ATOM 2525 O O . UNK A 1 541 ? 165.778 163.777 128.770 1.00 215.09 549 UNK A O 1
ATOM 2527 N N . UNK A 1 542 ? 166.192 165.877 129.493 1.00 204.74 550 UNK A N 1
ATOM 2528 C CA . UNK A 1 542 ? 165.940 165.541 130.889 1.00 204.74 550 UNK A CA 1
ATOM 2529 C C . UNK A 1 542 ? 164.467 165.236 131.110 1.00 204.74 550 UNK A C 1
ATOM 2530 O O . UNK A 1 542 ? 164.115 164.371 131.920 1.00 204.74 550 UNK A O 1
ATOM 2532 N N . UNK A 1 543 ? 163.592 165.933 130.387 1.00 189.35 551 UNK A N 1
ATOM 2533 C CA . UNK A 1 543 ? 162.182 165.586 130.326 1.00 189.35 551 UNK A CA 1
ATOM 2534 C C . UNK A 1 543 ? 161.847 164.834 129.045 1.00 189.35 551 UNK A C 1
ATOM 2535 O O . UNK A 1 543 ? 160.701 164.879 128.587 1.00 189.35 551 UNK A O 1
ATOM 2537 N N . UNK A 1 544 ? 162.843 164.152 128.473 1.00 190.42 552 UNK A N 1
ATOM 2538 C CA . UNK A 1 544 ? 162.757 163.390 127.221 1.00 190.42 552 UNK A CA 1
ATOM 2539 C C . UNK A 1 544 ? 162.225 164.214 126.050 1.00 190.42 552 UNK A C 1
ATOM 2540 O O . UNK A 1 544 ? 162.737 165.293 125.757 1.00 190.42 552 UNK A O 1
ATOM 2542 N N . UNK A 1 545 ? 181.556 153.606 114.759 1.00 204.08 563 UNK A N 1
ATOM 2543 C CA . UNK A 1 545 ? 182.926 153.373 115.196 1.00 204.08 563 UNK A CA 1
ATOM 2544 C C . UNK A 1 545 ? 183.006 153.372 116.716 1.00 204.08 563 UNK A C 1
ATOM 2545 O O . UNK A 1 545 ? 182.073 152.950 117.397 1.00 204.08 563 UNK A O 1
ATOM 2547 N N . UNK A 1 546 ? 184.130 153.859 117.250 1.00 184.63 564 UNK A N 1
ATOM 2548 C CA . UNK A 1 546 ? 184.241 154.065 118.688 1.00 184.63 564 UNK A CA 1
ATOM 2549 C C . UNK A 1 546 ? 183.424 155.259 119.152 1.00 184.63 564 UNK A C 1
ATOM 2550 O O . UNK A 1 546 ? 183.192 155.410 120.356 1.00 184.63 564 UNK A O 1
ATOM 2552 N N . UNK A 1 547 ? 182.988 156.111 118.219 1.00 184.89 565 UNK A N 1
ATOM 2553 C CA . UNK A 1 547 ? 182.044 157.171 118.546 1.00 184.89 565 UNK A CA 1
ATOM 2554 C C . UNK A 1 547 ? 180.697 156.607 118.972 1.00 184.89 565 UNK A C 1
ATOM 2555 O O . UNK A 1 547 ? 179.968 157.260 119.722 1.00 184.89 565 UNK A O 1
ATOM 2557 N N . UNK A 1 548 ? 180.350 155.405 118.506 1.00 192.93 566 UNK A N 1
ATOM 2558 C CA . UNK A 1 548 ? 179.161 154.732 119.017 1.00 192.93 566 UNK A CA 1
ATOM 2559 C C . UNK A 1 548 ? 179.325 154.377 120.489 1.00 192.93 566 UNK A C 1
ATOM 2560 O O . UNK A 1 548 ? 178.395 154.558 121.285 1.00 192.93 566 UNK A O 1
ATOM 2562 N N . UNK A 1 549 ? 180.511 153.898 120.872 1.00 218.83 567 UNK A N 1
ATOM 2563 C CA . UNK A 1 549 ? 180.800 153.664 122.281 1.00 218.83 567 UNK A CA 1
ATOM 2564 C C . UNK A 1 549 ? 180.840 154.969 123.064 1.00 218.83 567 UNK A C 1
ATOM 2565 O O . UNK A 1 549 ? 180.451 154.999 124.237 1.00 218.83 567 UNK A O 1
ATOM 2567 N N . UNK A 1 550 ? 181.276 156.051 122.421 1.00 222.15 568 UNK A N 1
ATOM 2568 C CA . UNK A 1 550 ? 181.271 157.358 123.065 1.00 222.15 568 UNK A CA 1
ATOM 2569 C C . UNK A 1 550 ? 179.850 157.845 123.317 1.00 222.15 568 UNK A C 1
ATOM 2570 O O . UNK A 1 550 ? 179.558 158.396 124.381 1.00 222.15 568 UNK A O 1
ATOM 2572 N N . UNK A 1 551 ? 178.952 157.635 122.355 1.00 228.34 569 UNK A N 1
ATOM 2573 C CA . UNK A 1 551 ? 177.554 158.008 122.543 1.00 228.34 569 UNK A CA 1
ATOM 2574 C C . UNK A 1 551 ? 176.874 157.119 123.573 1.00 228.34 569 UNK A C 1
ATOM 2575 O O . UNK A 1 551 ? 175.990 157.583 124.302 1.00 228.34 569 UNK A O 1
ATOM 2577 N N . UNK A 1 552 ? 177.282 155.850 123.653 1.00 225.01 570 UNK A N 1
ATOM 2578 C CA . UNK A 1 552 ? 176.776 154.969 124.700 1.00 225.01 570 UNK A CA 1
ATOM 2579 C C . UNK A 1 552 ? 177.226 155.440 126.078 1.00 225.01 570 UNK A C 1
ATOM 2580 O O . UNK A 1 552 ? 176.432 155.457 127.025 1.00 225.01 570 UNK A O 1
ATOM 2582 N N . UNK A 1 553 ? 178.488 155.854 126.197 1.00 213.10 571 UNK A N 1
ATOM 2583 C CA . UNK A 1 553 ? 178.971 156.420 127.451 1.00 213.10 571 UNK A CA 1
ATOM 2584 C C . UNK A 1 553 ? 178.305 157.755 127.757 1.00 213.10 571 UNK A C 1
ATOM 2585 O O . UNK A 1 553 ? 178.107 158.094 128.926 1.00 213.10 571 UNK A O 1
ATOM 2587 N N . UNK A 1 554 ? 177.936 158.508 126.721 1.00 203.02 572 UNK A N 1
ATOM 2588 C CA . UNK A 1 554 ? 177.232 159.769 126.925 1.00 203.02 572 UNK A CA 1
ATOM 2589 C C . UNK A 1 554 ? 175.823 159.536 127.452 1.00 203.02 572 UNK A C 1
ATOM 2590 O O . UNK A 1 554 ? 175.366 160.243 128.359 1.00 203.02 572 UNK A O 1
ATOM 2592 N N . UNK A 1 555 ? 175.125 158.547 126.896 1.00 197.47 573 UNK A N 1
ATOM 2593 C CA . UNK A 1 555 ? 173.825 158.167 127.433 1.00 197.47 573 UNK A CA 1
ATOM 2594 C C . UNK A 1 555 ? 173.953 157.593 128.838 1.00 197.47 573 UNK A C 1
ATOM 2595 O O . UNK A 1 555 ? 173.055 157.783 129.665 1.00 197.47 573 UNK A O 1
ATOM 2597 N N . UNK A 1 556 ? 175.069 156.918 129.126 1.00 195.27 574 UNK A N 1
ATOM 2598 C CA . UNK A 1 556 ? 175.328 156.442 130.481 1.00 195.27 574 UNK A CA 1
ATOM 2599 C C . UNK A 1 556 ? 175.527 157.603 131.446 1.00 195.27 574 UNK A C 1
ATOM 2600 O O . UNK A 1 556 ? 175.059 157.554 132.588 1.00 195.27 574 UNK A O 1
ATOM 2602 N N . UNK A 1 557 ? 176.210 158.654 130.999 1.00 165.24 575 UNK A N 1
ATOM 2603 C CA . UNK A 1 557 ? 176.371 159.843 131.827 1.00 165.24 575 UNK A CA 1
ATOM 2604 C C . UNK A 1 557 ? 175.044 160.559 132.022 1.00 165.24 575 UNK A C 1
ATOM 2605 O O . UNK A 1 557 ? 174.779 161.102 133.099 1.00 165.24 575 UNK A O 1
ATOM 2607 N N . UNK A 1 558 ? 174.192 160.552 130.995 1.00 147.94 576 UNK A N 1
ATOM 2608 C CA . UNK A 1 558 ? 172.866 161.145 131.123 1.00 147.94 576 UNK A CA 1
ATOM 2609 C C . UNK A 1 558 ? 172.006 160.361 132.105 1.00 147.94 576 UNK A C 1
ATOM 2610 O O . UNK A 1 558 ? 171.269 160.946 132.907 1.00 147.94 576 UNK A O 1
ATOM 2612 N N . UNK A 1 559 ? 172.113 159.034 132.079 1.00 142.47 577 UNK A N 1
ATOM 2613 C CA . UNK A 1 559 ? 171.376 158.216 133.033 1.00 142.47 577 UNK A CA 1
ATOM 2614 C C . UNK A 1 559 ? 171.936 158.359 134.440 1.00 142.47 577 UNK A C 1
ATOM 2615 O O . UNK A 1 559 ? 171.182 158.295 135.416 1.00 142.47 577 UNK A O 1
ATOM 2617 N N . UNK A 1 560 ? 173.248 158.565 134.566 1.00 127.72 578 UNK A N 1
ATOM 2618 C CA . UNK A 1 560 ? 173.825 158.851 135.872 1.00 127.72 578 UNK A CA 1
ATOM 2619 C C . UNK A 1 560 ? 173.363 160.204 136.391 1.00 127.72 578 UNK A C 1
ATOM 2620 O O . UNK A 1 560 ? 173.153 160.368 137.597 1.00 127.72 578 UNK A O 1
ATOM 2622 N N . UNK A 1 561 ? 173.183 161.171 135.493 1.00 132.27 579 UNK A N 1
ATOM 2623 C CA . UNK A 1 561 ? 172.589 162.445 135.878 1.00 132.27 579 UNK A CA 1
ATOM 2624 C C . UNK A 1 561 ? 171.137 162.276 136.302 1.00 132.27 579 UNK A C 1
ATOM 2625 O O . UNK A 1 561 ? 170.672 162.970 137.212 1.00 132.27 579 UNK A O 1
ATOM 2627 N N . UNK A 1 562 ? 170.414 161.358 135.660 1.00 132.33 580 UNK A N 1
ATOM 2628 C CA . UNK A 1 562 ? 169.054 161.051 136.090 1.00 132.33 580 UNK A CA 1
ATOM 2629 C C . UNK A 1 562 ? 169.050 160.399 137.466 1.00 132.33 580 UNK A C 1
ATOM 2630 O O . UNK A 1 562 ? 168.156 160.654 138.283 1.00 132.33 580 UNK A O 1
ATOM 2632 N N . UNK A 1 563 ? 170.049 159.561 137.735 1.00 121.63 581 UNK A N 1
ATOM 2633 C CA . UNK A 1 563 ? 170.210 158.987 139.064 1.00 121.63 581 UNK A CA 1
ATOM 2634 C C . UNK A 1 563 ? 170.523 160.066 140.087 1.00 121.63 581 UNK A C 1
ATOM 2635 O O . UNK A 1 563 ? 170.056 160.009 141.230 1.00 121.63 581 UNK A O 1
ATOM 2637 N N . UNK A 1 564 ? 171.301 161.067 139.684 1.00 134.33 582 UNK A N 1
ATOM 2638 C CA . UNK A 1 564 ? 171.575 162.200 140.559 1.00 134.33 582 UNK A CA 1
ATOM 2639 C C . UNK A 1 564 ? 170.316 163.017 140.811 1.00 134.33 582 UNK A C 1
ATOM 2640 O O . UNK A 1 564 ? 170.123 163.546 141.911 1.00 134.33 582 UNK A O 1
ATOM 2642 N N . UNK A 1 565 ? 169.449 163.124 139.805 1.00 157.19 583 UNK A N 1
ATOM 2643 C CA . UNK A 1 565 ? 168.172 163.807 139.989 1.00 157.19 583 UNK A CA 1
ATOM 2644 C C . UNK A 1 565 ? 167.274 163.031 140.939 1.00 157.19 583 UNK A C 1
ATOM 2645 O O . UNK A 1 565 ? 166.550 163.624 141.750 1.00 157.19 583 UNK A O 1
ATOM 2647 N N . UNK A 1 566 ? 167.323 161.701 140.856 1.00 161.64 584 UNK A N 1
ATOM 2648 C CA . UNK A 1 566 ? 166.600 160.865 141.807 1.00 161.64 584 UNK A CA 1
ATOM 2649 C C . UNK A 1 566 ? 167.155 161.036 143.214 1.00 161.64 584 UNK A C 1
ATOM 2650 O O . UNK A 1 566 ? 166.399 161.051 144.191 1.00 161.64 584 UNK A O 1
ATOM 2652 N N . UNK A 1 567 ? 168.474 161.191 143.326 1.00 150.46 585 UNK A N 1
ATOM 2653 C CA . UNK A 1 567 ? 169.093 161.439 144.622 1.00 150.46 585 UNK A CA 1
ATOM 2654 C C . UNK A 1 567 ? 168.687 162.797 145.175 1.00 150.46 585 UNK A C 1
ATOM 2655 O O . UNK A 1 567 ? 168.486 162.946 146.384 1.00 150.46 585 UNK A O 1
ATOM 2657 N N . UNK A 1 568 ? 168.551 163.793 144.300 1.00 154.22 586 UNK A N 1
ATOM 2658 C CA . UNK A 1 568 ? 168.116 165.115 144.735 1.00 154.22 586 UNK A CA 1
ATOM 2659 C C . UNK A 1 568 ? 166.664 165.093 145.186 1.00 154.22 586 UNK A C 1
ATOM 2660 O O . UNK A 1 568 ? 166.303 165.751 146.168 1.00 154.22 586 UNK A O 1
ATOM 2662 N N . UNK A 1 569 ? 165.825 164.328 144.487 1.00 147.37 587 UNK A N 1
ATOM 2663 C CA . UNK A 1 569 ? 164.438 164.172 144.910 1.00 147.37 587 UNK A CA 1
ATOM 2664 C C . UNK A 1 569 ? 164.348 163.420 146.231 1.00 147.37 587 UNK A C 1
ATOM 2665 O O . UNK A 1 569 ? 163.515 163.747 147.084 1.00 147.37 587 UNK A O 1
ATOM 2667 N N . UNK A 1 570 ? 165.222 162.432 146.428 1.00 139.44 588 UNK A N 1
ATOM 2668 C CA . UNK A 1 570 ? 165.259 161.702 147.689 1.00 139.44 588 UNK A CA 1
ATOM 2669 C C . UNK A 1 570 ? 165.737 162.591 148.827 1.00 139.44 588 UNK A C 1
ATOM 2670 O O . UNK A 1 570 ? 165.237 162.494 149.952 1.00 139.44 588 UNK A O 1
ATOM 2672 N N . UNK A 1 571 ? 166.689 163.478 148.546 1.00 141.21 589 UNK A N 1
ATOM 2673 C CA . UNK A 1 571 ? 167.163 164.402 149.569 1.00 141.21 589 UNK A CA 1
ATOM 2674 C C . UNK A 1 571 ? 166.104 165.443 149.898 1.00 141.21 589 UNK A C 1
ATOM 2675 O O . UNK A 1 571 ? 165.967 165.852 151.055 1.00 141.21 589 UNK A O 1
ATOM 2677 N N . UNK A 1 572 ? 165.339 165.873 148.894 1.00 140.59 590 UNK A N 1
ATOM 2678 C CA . UNK A 1 572 ? 164.234 166.790 149.148 1.00 140.59 590 UNK A CA 1
ATOM 2679 C C . UNK A 1 572 ? 163.139 166.114 149.958 1.00 140.59 590 UNK A C 1
ATOM 2680 O O . UNK A 1 572 ? 162.531 166.737 150.836 1.00 140.59 590 UNK A O 1
ATOM 2682 N N . UNK A 1 573 ? 162.893 164.831 149.693 1.00 147.91 591 UNK A N 1
ATOM 2683 C CA . UNK A 1 573 ? 161.945 164.076 150.499 1.00 147.91 591 UNK A CA 1
ATOM 2684 C C . UNK A 1 573 ? 162.451 163.880 151.919 1.00 147.91 591 UNK A C 1
ATOM 2685 O O . UNK A 1 573 ? 161.659 163.890 152.867 1.00 147.91 591 UNK A O 1
ATOM 2687 N N . UNK A 1 574 ? 163.763 163.709 152.081 1.00 145.91 592 UNK A N 1
ATOM 2688 C CA . UNK A 1 574 ? 164.347 163.621 153.413 1.00 145.91 592 UNK A CA 1
ATOM 2689 C C . UNK A 1 574 ? 164.243 164.946 154.151 1.00 145.91 592 UNK A C 1
ATOM 2690 O O . UNK A 1 574 ? 164.065 164.964 155.374 1.00 145.91 592 UNK A O 1
ATOM 2692 N N . UNK A 1 575 ? 164.354 166.057 153.422 1.00 158.78 593 UNK A N 1
ATOM 2693 C CA . UNK A 1 575 ? 164.135 167.369 154.018 1.00 158.78 593 UNK A CA 1
ATOM 2694 C C . UNK A 1 575 ? 162.678 167.549 154.415 1.00 158.78 593 UNK A C 1
ATOM 2695 O O . UNK A 1 575 ? 162.377 168.182 155.434 1.00 158.78 593 UNK A O 1
ATOM 2697 N N . UNK A 1 576 ? 161.764 167.002 153.611 1.00 151.89 594 UNK A N 1
ATOM 2698 C CA . UNK A 1 576 ? 160.352 167.001 153.969 1.00 151.89 594 UNK A CA 1
ATOM 2699 C C . UNK A 1 576 ? 160.091 166.150 155.203 1.00 151.89 594 UNK A C 1
ATOM 2700 O O . UNK A 1 576 ? 159.191 166.463 155.991 1.00 151.89 594 UNK A O 1
ATOM 2702 N N . UNK A 1 577 ? 160.865 165.077 155.384 1.00 152.02 595 UNK A N 1
ATOM 2703 C CA . UNK A 1 577 ? 160.770 164.291 156.607 1.00 152.02 595 UNK A CA 1
ATOM 2704 C C . UNK A 1 577 ? 161.264 165.075 157.812 1.00 152.02 595 UNK A C 1
ATOM 2705 O O . UNK A 1 577 ? 160.774 164.872 158.928 1.00 152.02 595 UNK A O 1
ATOM 2707 N N . UNK A 1 578 ? 162.221 165.972 157.610 1.00 135.98 596 UNK A N 1
ATOM 2708 C CA . UNK A 1 578 ? 162.696 166.828 158.681 1.00 135.98 596 UNK A CA 1
ATOM 2709 C C . UNK A 1 578 ? 161.686 167.934 158.954 1.00 135.98 596 UNK A C 1
ATOM 2710 O O . UNK A 1 578 ? 160.791 168.178 158.146 1.00 135.98 596 UNK A O 1
ATOM 2712 N N . UNK A 1 579 ? 150.700 173.222 163.126 1.00 253.82 600 UNK A N 1
ATOM 2713 C CA . UNK A 1 579 ? 152.111 173.580 163.160 1.00 253.82 600 UNK A CA 1
ATOM 2714 C C . UNK A 1 579 ? 152.453 174.498 161.997 1.00 253.82 600 UNK A C 1
ATOM 2715 O O . UNK A 1 579 ? 152.553 175.713 162.159 1.00 253.82 600 UNK A O 1
ATOM 2717 N N . UNK A 1 580 ? 152.638 173.901 160.817 1.00 258.02 601 UNK A N 1
ATOM 2718 C CA . UNK A 1 580 ? 152.912 174.695 159.626 1.00 258.02 601 UNK A CA 1
ATOM 2719 C C . UNK A 1 580 ? 151.678 175.456 159.168 1.00 258.02 601 UNK A C 1
ATOM 2720 O O . UNK A 1 580 ? 151.800 176.512 158.536 1.00 258.02 601 UNK A O 1
ATOM 2722 N N . UNK A 1 581 ? 150.487 174.933 159.473 1.00 241.23 602 UNK A N 1
ATOM 2723 C CA . UNK A 1 581 ? 149.260 175.663 159.191 1.00 241.23 602 UNK A CA 1
ATOM 2724 C C . UNK A 1 581 ? 149.150 176.911 160.051 1.00 241.23 602 UNK A C 1
ATOM 2725 O O . UNK A 1 581 ? 148.583 177.916 159.610 1.00 241.23 602 UNK A O 1
ATOM 2727 N N . UNK A 1 582 ? 149.702 176.871 161.267 1.00 238.91 603 UNK A N 1
ATOM 2728 C CA . UNK A 1 582 ? 149.767 178.069 162.095 1.00 238.91 603 UNK A CA 1
ATOM 2729 C C . UNK A 1 582 ? 150.680 179.117 161.477 1.00 238.91 603 UNK A C 1
ATOM 2730 O O . UNK A 1 582 ? 150.358 180.309 161.491 1.00 238.91 603 UNK A O 1
ATOM 2732 N N . UNK A 1 583 ? 151.805 178.688 160.903 1.00 219.21 604 UNK A N 1
ATOM 2733 C CA . UNK A 1 583 ? 152.699 179.622 160.229 1.00 219.21 604 UNK A CA 1
ATOM 2734 C C . UNK A 1 583 ? 152.062 180.179 158.964 1.00 219.21 604 UNK A C 1
ATOM 2735 O O . UNK A 1 583 ? 152.235 181.360 158.645 1.00 219.21 604 UNK A O 1
ATOM 2737 N N . UNK A 1 584 ? 151.300 179.349 158.250 1.00 217.49 605 UNK A N 1
ATOM 2738 C CA . UNK A 1 584 ? 150.616 179.811 157.047 1.00 217.49 605 UNK A CA 1
ATOM 2739 C C . UNK A 1 584 ? 149.511 180.801 157.383 1.00 217.49 605 UNK A C 1
ATOM 2740 O O . UNK A 1 584 ? 149.351 181.820 156.699 1.00 217.49 605 UNK A O 1
ATOM 2742 N N . UNK A 1 585 ? 148.748 180.522 158.440 1.00 213.58 606 UNK A N 1
ATOM 2743 C CA . UNK A 1 585 ? 147.724 181.450 158.891 1.00 213.58 606 UNK A CA 1
ATOM 2744 C C . UNK A 1 585 ? 148.334 182.731 159.430 1.00 213.58 606 UNK A C 1
ATOM 2745 O O . UNK A 1 585 ? 147.770 183.809 159.234 1.00 213.58 606 UNK A O 1
ATOM 2747 N N . UNK A 1 586 ? 149.500 182.642 160.074 1.00 193.18 607 UNK A N 1
ATOM 2748 C CA . UNK A 1 586 ? 150.169 183.839 160.566 1.00 193.18 607 UNK A CA 1
ATOM 2749 C C . UNK A 1 586 ? 150.718 184.673 159.420 1.00 193.18 607 UNK A C 1
ATOM 2750 O O . UNK A 1 586 ? 150.693 185.904 159.478 1.00 193.18 607 UNK A O 1
ATOM 2752 N N . UNK A 1 587 ? 151.187 184.025 158.356 1.00 193.76 608 UNK A N 1
ATOM 2753 C CA . UNK A 1 587 ? 151.677 184.772 157.205 1.00 193.76 608 UNK A CA 1
ATOM 2754 C C . UNK A 1 587 ? 150.529 185.410 156.435 1.00 193.76 608 UNK A C 1
ATOM 2755 O O . UNK A 1 587 ? 150.645 186.550 155.968 1.00 193.76 608 UNK A O 1
ATOM 2757 N N . UNK A 1 588 ? 149.410 184.694 156.298 1.00 192.63 609 UNK A N 1
ATOM 2758 C CA . UNK A 1 588 ? 148.235 185.278 155.663 1.00 192.63 609 UNK A CA 1
ATOM 2759 C C . UNK A 1 588 ? 147.652 186.400 156.509 1.00 192.63 609 UNK A C 1
ATOM 2760 O O . UNK A 1 588 ? 147.172 187.402 155.968 1.00 192.63 609 UNK A O 1
ATOM 2762 N N . UNK A 1 589 ? 147.719 186.266 157.834 1.00 223.56 610 UNK A N 1
ATOM 2763 C CA . UNK A 1 589 ? 147.308 187.348 158.713 1.00 223.56 610 UNK A CA 1
ATOM 2764 C C . UNK A 1 589 ? 148.275 188.516 158.639 1.00 223.56 610 UNK A C 1
ATOM 2765 O O . UNK A 1 589 ? 147.863 189.664 158.805 1.00 223.56 610 UNK A O 1
ATOM 2767 N N . UNK A 1 590 ? 149.554 188.246 158.381 1.00 206.28 611 UNK A N 1
ATOM 2768 C CA . UNK A 1 590 ? 150.510 189.323 158.168 1.00 206.28 611 UNK A CA 1
ATOM 2769 C C . UNK A 1 590 ? 150.219 190.052 156.866 1.00 206.28 611 UNK A C 1
ATOM 2770 O O . UNK A 1 590 ? 150.377 191.274 156.780 1.00 206.28 611 UNK A O 1
ATOM 2772 N N . UNK A 1 591 ? 149.773 189.315 155.851 1.00 214.83 612 UNK A N 1
ATOM 2773 C CA . UNK A 1 591 ? 149.343 189.942 154.607 1.00 214.83 612 UNK A CA 1
ATOM 2774 C C . UNK A 1 591 ? 148.093 190.785 154.821 1.00 214.83 612 UNK A C 1
ATOM 2775 O O . UNK A 1 591 ? 147.985 191.897 154.287 1.00 214.83 612 UNK A O 1
ATOM 2777 N N . UNK A 1 592 ? 147.148 190.275 155.613 1.00 208.54 613 UNK A N 1
ATOM 2778 C CA . UNK A 1 592 ? 145.957 191.047 155.952 1.00 208.54 613 UNK A CA 1
ATOM 2779 C C . UNK A 1 592 ? 146.302 192.266 156.793 1.00 208.54 613 UNK A C 1
ATOM 2780 O O . UNK A 1 592 ? 145.676 193.317 156.646 1.00 208.54 613 UNK A O 1
ATOM 2782 N N . UNK A 1 593 ? 147.314 192.157 157.650 1.00 218.15 614 UNK A N 1
ATOM 2783 C CA . UNK A 1 593 ? 147.750 193.297 158.442 1.00 218.15 614 UNK A CA 1
ATOM 2784 C C . UNK A 1 593 ? 148.459 194.329 157.583 1.00 218.15 614 UNK A C 1
ATOM 2785 O O . UNK A 1 593 ? 148.341 195.529 157.839 1.00 218.15 614 UNK A O 1
ATOM 2787 N N . UNK A 1 594 ? 149.193 193.879 156.567 1.00 225.43 615 UNK A N 1
ATOM 2788 C CA . UNK A 1 594 ? 149.785 194.808 155.613 1.00 225.43 615 UNK A CA 1
ATOM 2789 C C . UNK A 1 594 ? 148.709 195.506 154.797 1.00 225.43 615 UNK A C 1
ATOM 2790 O O . UNK A 1 594 ? 148.829 196.695 154.488 1.00 225.43 615 UNK A O 1
ATOM 2792 N N . UNK A 1 595 ? 147.638 194.785 154.461 1.00 237.41 616 UNK A N 1
ATOM 2793 C CA . UNK A 1 595 ? 146.515 195.408 153.768 1.00 237.41 616 UNK A CA 1
ATOM 2794 C C . UNK A 1 595 ? 145.785 196.392 154.673 1.00 237.41 616 UNK A C 1
ATOM 2795 O O . UNK A 1 595 ? 145.296 197.427 154.208 1.00 237.41 616 UNK A O 1
ATOM 2797 N N . UNK A 1 596 ? 145.711 196.089 155.969 1.00 249.29 617 UNK A N 1
ATOM 2798 C CA . UNK A 1 596 ? 145.089 197.010 156.913 1.00 249.29 617 UNK A CA 1
ATOM 2799 C C . UNK A 1 596 ? 145.955 198.240 157.129 1.00 249.29 617 UNK A C 1
ATOM 2800 O O . UNK A 1 596 ? 145.439 199.349 157.300 1.00 249.29 617 UNK A O 1
ATOM 2802 N N . UNK A 1 597 ? 147.275 198.057 157.128 1.00 273.17 618 UNK A N 1
ATOM 2803 C CA . UNK A 1 597 ? 148.191 199.186 157.212 1.00 273.17 618 UNK A CA 1
ATOM 2804 C C . UNK A 1 597 ? 148.144 200.026 155.947 1.00 273.17 618 UNK A C 1
ATOM 2805 O O . UNK A 1 597 ? 148.326 201.247 156.007 1.00 273.17 618 UNK A O 1
ATOM 2807 N N . UNK A 1 598 ? 147.908 199.388 154.799 1.00 299.34 619 UNK A N 1
ATOM 2808 C CA . UNK A 1 598 ? 147.617 200.127 153.579 1.00 299.34 619 UNK A CA 1
ATOM 2809 C C . UNK A 1 598 ? 146.300 200.881 153.694 1.00 299.34 619 UNK A C 1
ATOM 2810 O O . UNK A 1 598 ? 146.167 201.985 153.156 1.00 299.34 619 UNK A O 1
ATOM 2812 N N . UNK A 1 599 ? 145.324 200.304 154.394 1.00 307.19 620 UNK A N 1
ATOM 2813 C CA . UNK A 1 599 ? 144.083 201.006 154.681 1.00 307.19 620 UNK A CA 1
ATOM 2814 C C . UNK A 1 599 ? 144.245 202.036 155.791 1.00 307.19 620 UNK A C 1
ATOM 2815 O O . UNK A 1 599 ? 143.452 202.979 155.861 1.00 307.19 620 UNK A O 1
ATOM 2817 N N . UNK A 1 600 ? 145.248 201.880 156.650 1.00 296.68 621 UNK A N 1
ATOM 2818 C CA . UNK A 1 600 ? 145.499 202.848 157.711 1.00 296.68 621 UNK A CA 1
ATOM 2819 C C . UNK A 1 600 ? 146.441 203.941 157.226 1.00 296.68 621 UNK A C 1
ATOM 2820 O O . UNK A 1 600 ? 147.659 203.810 157.328 1.00 296.68 621 UNK A O 1
ATOM 2822 N N . THR A 1 601 ? 149.719 205.156 186.440 1.00 190.10 773 THR A N 1
ATOM 2823 C CA . THR A 1 601 ? 150.176 203.955 187.127 1.00 190.10 773 THR A CA 1
ATOM 2824 C C . THR A 1 601 ? 149.199 202.812 186.919 1.00 190.10 773 THR A C 1
ATOM 2825 O O . THR A 1 601 ? 149.510 201.670 187.233 1.00 190.10 773 THR A O 1
ATOM 2829 N N . ARG A 1 602 ? 148.012 203.145 186.403 1.00 196.47 774 ARG A N 1
ATOM 2830 C CA . ARG A 1 602 ? 146.990 202.136 186.142 1.00 196.47 774 ARG A CA 1
ATOM 2831 C C . ARG A 1 602 ? 147.444 201.148 185.080 1.00 196.47 774 ARG A C 1
ATOM 2832 O O . ARG A 1 602 ? 147.216 199.939 185.207 1.00 196.47 774 ARG A O 1
ATOM 2840 N N . TYR A 1 603 ? 148.062 201.662 184.014 1.00 181.84 775 TYR A N 1
ATOM 2841 C CA . TYR A 1 603 ? 148.733 200.828 183.024 1.00 181.84 775 TYR A CA 1
ATOM 2842 C C . TYR A 1 603 ? 149.772 199.925 183.677 1.00 181.84 775 TYR A C 1
ATOM 2843 O O . TYR A 1 603 ? 149.832 198.721 183.390 1.00 181.84 775 TYR A O 1
ATOM 2852 N N . GLN A 1 604 ? 150.553 200.487 184.600 1.00 197.45 776 GLN A N 1
ATOM 2853 C CA . GLN A 1 604 ? 151.565 199.721 185.316 1.00 197.45 776 GLN A CA 1
ATOM 2854 C C . GLN A 1 604 ? 150.936 198.656 186.203 1.00 197.45 776 GLN A C 1
ATOM 2855 O O . GLN A 1 604 ? 151.437 197.533 186.271 1.00 197.45 776 GLN A O 1
ATOM 2861 N N . GLN A 1 605 ? 149.830 198.986 186.876 1.00 211.00 777 GLN A N 1
ATOM 2862 C CA . GLN A 1 605 ? 149.147 198.012 187.724 1.00 211.00 777 GLN A CA 1
ATOM 2863 C C . GLN A 1 605 ? 148.523 196.892 186.903 1.00 211.00 777 GLN A C 1
ATOM 2864 O O . GLN A 1 605 ? 148.454 195.744 187.361 1.00 211.00 777 GLN A O 1
ATOM 2870 N N . ILE A 1 606 ? 148.072 197.211 185.693 1.00 199.62 778 ILE A N 1
ATOM 2871 C CA . ILE A 1 606 ? 147.602 196.187 184.771 1.00 199.62 778 ILE A CA 1
ATOM 2872 C C . ILE A 1 606 ? 148.745 195.266 184.362 1.00 199.62 778 ILE A C 1
ATOM 2873 O O . ILE A 1 606 ? 148.584 194.035 184.324 1.00 199.62 778 ILE A O 1
ATOM 2878 N N . MET A 1 607 ? 149.925 195.843 184.100 1.00 195.52 779 MET A N 1
ATOM 2879 C CA . MET A 1 607 ? 151.111 195.029 183.832 1.00 195.52 779 MET A CA 1
ATOM 2880 C C . MET A 1 607 ? 151.469 194.159 185.033 1.00 195.52 779 MET A C 1
ATOM 2881 O O . MET A 1 607 ? 151.929 193.022 184.873 1.00 195.52 779 MET A O 1
ATOM 2886 N N . LYS A 1 608 ? 151.253 194.684 186.242 1.00 230.97 780 LYS A N 1
ATOM 2887 C CA . LYS A 1 608 ? 151.504 193.922 187.460 1.00 230.97 780 LYS A CA 1
ATOM 2888 C C . LYS A 1 608 ? 150.570 192.727 187.568 1.00 230.97 780 LYS A C 1
ATOM 2889 O O . LYS A 1 608 ? 151.014 191.625 187.908 1.00 230.97 780 LYS A O 1
ATOM 2895 N N . ARG A 1 609 ? 149.276 192.942 187.302 1.00 206.36 781 ARG A N 1
ATOM 2896 C CA . ARG A 1 609 ? 148.299 191.852 187.268 1.00 206.36 781 ARG A CA 1
ATOM 2897 C C . ARG A 1 609 ? 148.710 190.775 186.278 1.00 206.36 781 ARG A C 1
ATOM 2898 O O . ARG A 1 609 ? 148.661 189.571 186.592 1.00 206.36 781 ARG A O 1
ATOM 2906 N N . LEU A 1 610 ? 149.140 191.217 185.086 1.00 192.55 782 LEU A N 1
ATOM 2907 C CA . LEU A 1 610 ? 149.666 190.324 184.060 1.00 192.55 782 LEU A CA 1
ATOM 2908 C C . LEU A 1 610 ? 150.800 189.464 184.594 1.00 192.55 782 LEU A C 1
ATOM 2909 O O . LEU A 1 610 ? 150.684 188.235 184.626 1.00 192.55 782 LEU A O 1
ATOM 2914 N N . ILE A 1 611 ? 151.858 190.100 185.107 1.00 180.85 783 ILE A N 1
ATOM 2915 C CA . ILE A 1 611 ? 153.068 189.356 185.440 1.00 180.85 783 ILE A CA 1
ATOM 2916 C C . ILE A 1 611 ? 152.871 188.479 186.671 1.00 180.85 783 ILE A C 1
ATOM 2917 O O . ILE A 1 611 ? 153.505 187.423 186.785 1.00 180.85 783 ILE A O 1
ATOM 2922 N N . LYS A 1 612 ? 151.989 188.881 187.597 1.00 176.38 784 LYS A N 1
ATOM 2923 C CA . LYS A 1 612 ? 151.665 188.007 188.722 1.00 176.38 784 LYS A CA 1
ATOM 2924 C C . LYS A 1 612 ? 150.941 186.758 188.246 1.00 176.38 784 LYS A C 1
ATOM 2925 O O . LYS A 1 612 ? 151.255 185.645 188.699 1.00 176.38 784 LYS A O 1
ATOM 2931 N N . ARG A 1 613 ? 150.007 186.915 187.299 1.00 168.98 785 ARG A N 1
ATOM 2932 C CA . ARG A 1 613 ? 149.385 185.734 186.712 1.00 168.98 785 ARG A CA 1
ATOM 2933 C C . ARG A 1 613 ? 150.390 184.889 185.944 1.00 168.98 785 ARG A C 1
ATOM 2934 O O . ARG A 1 613 ? 150.312 183.656 185.980 1.00 168.98 785 ARG A O 1
ATOM 2942 N N . TYR A 1 614 ? 151.366 185.531 185.295 1.00 164.63 786 TYR A N 1
ATOM 2943 C CA . TYR A 1 614 ? 152.355 184.778 184.530 1.00 164.63 786 TYR A CA 1
ATOM 2944 C C . TYR A 1 614 ? 153.261 183.963 185.433 1.00 164.63 786 TYR A C 1
ATOM 2945 O O . TYR A 1 614 ? 153.541 182.799 185.137 1.00 164.63 786 TYR A O 1
ATOM 2954 N N . VAL A 1 615 ? 153.711 184.542 186.546 1.00 164.24 787 VAL A N 1
ATOM 2955 C CA . VAL A 1 615 ? 154.599 183.789 187.424 1.00 164.24 787 VAL A CA 1
ATOM 2956 C C . VAL A 1 615 ? 153.825 182.698 188.158 1.00 164.24 787 VAL A C 1
ATOM 2957 O O . VAL A 1 615 ? 154.356 181.597 188.366 1.00 164.24 787 VAL A O 1
ATOM 2961 N N . LEU A 1 616 ? 152.545 182.940 188.470 1.00 168.81 788 LEU A N 1
ATOM 2962 C CA . LEU A 1 616 ? 151.721 181.918 189.107 1.00 168.81 788 LEU A CA 1
ATOM 2963 C C . LEU A 1 616 ? 151.503 180.731 188.177 1.00 168.81 788 LEU A C 1
ATOM 2964 O O . LEU A 1 616 ? 151.740 179.570 188.551 1.00 168.81 788 LEU A O 1
ATOM 2969 N N . LYS A 1 617 ? 151.094 181.014 186.945 1.00 166.69 789 LYS A N 1
ATOM 2970 C CA . LYS A 1 617 ? 150.845 179.945 185.996 1.00 166.69 789 LYS A CA 1
ATOM 2971 C C . LYS A 1 617 ? 152.137 179.268 185.569 1.00 166.69 789 LYS A C 1
ATOM 2972 O O . LYS A 1 617 ? 152.145 178.060 185.325 1.00 166.69 789 LYS A O 1
ATOM 2978 N N . ALA A 1 618 ? 153.249 180.002 185.561 1.00 159.66 790 ALA A N 1
ATOM 2979 C CA . ALA A 1 618 ? 154.525 179.407 185.196 1.00 159.66 790 ALA A CA 1
ATOM 2980 C C . ALA A 1 618 ? 155.004 178.434 186.259 1.00 159.66 790 ALA A C 1
ATOM 2981 O O . ALA A 1 618 ? 155.467 177.331 185.932 1.00 159.66 790 ALA A O 1
ATOM 2983 N N . GLN A 1 619 ? 154.891 178.815 187.534 1.00 169.24 791 GLN A N 1
ATOM 2984 C CA . GLN A 1 619 ? 155.349 177.902 188.569 1.00 169.24 791 GLN A CA 1
ATOM 2985 C C . GLN A 1 619 ? 154.420 176.703 188.695 1.00 169.24 791 GLN A C 1
ATOM 2986 O O . GLN A 1 619 ? 154.898 175.588 188.934 1.00 169.24 791 GLN A O 1
ATOM 2992 N N . VAL A 1 620 ? 153.120 176.869 188.433 1.00 162.98 792 VAL A N 1
ATOM 2993 C CA . VAL A 1 620 ? 152.294 175.666 188.506 1.00 162.98 792 VAL A CA 1
ATOM 2994 C C . VAL A 1 620 ? 152.522 174.773 187.278 1.00 162.98 792 VAL A C 1
ATOM 2995 O O . VAL A 1 620 ? 152.502 173.538 187.396 1.00 162.98 792 VAL A O 1
ATOM 2999 N N . ASP A 1 621 ? 152.859 175.357 186.121 1.00 178.29 793 ASP A N 1
ATOM 3000 C CA . ASP A 1 621 ? 153.119 174.542 184.942 1.00 178.29 793 ASP A CA 1
ATOM 3001 C C . ASP A 1 621 ? 154.426 173.780 185.069 1.00 178.29 793 ASP A C 1
ATOM 3002 O O . ASP A 1 621 ? 154.511 172.620 184.651 1.00 178.29 793 ASP A O 1
ATOM 3007 N N . LYS A 1 622 ? 155.447 174.391 185.667 1.00 170.92 794 LYS A N 1
ATOM 3008 C CA . LYS A 1 622 ? 156.646 173.610 185.932 1.00 170.92 794 LYS A CA 1
ATOM 3009 C C . LYS A 1 622 ? 156.430 172.618 187.062 1.00 170.92 794 LYS A C 1
ATOM 3010 O O . LYS A 1 622 ? 157.173 171.638 187.157 1.00 170.92 794 LYS A O 1
ATOM 3016 N N . GLU A 1 623 ? 155.420 172.831 187.907 1.00 147.46 795 GLU A N 1
ATOM 3017 C CA . GLU A 1 623 ? 155.010 171.777 188.824 1.00 147.46 795 GLU A CA 1
ATOM 3018 C C . GLU A 1 623 ? 154.134 170.717 188.170 1.00 147.46 795 GLU A C 1
ATOM 3019 O O . GLU A 1 623 ? 153.806 169.727 188.831 1.00 147.46 795 GLU A O 1
ATOM 3025 N N . ASN A 1 624 ? 153.760 170.875 186.901 1.00 166.17 796 ASN A N 1
ATOM 3026 C CA . ASN A 1 624 ? 153.048 169.819 186.188 1.00 166.17 796 ASN A CA 1
ATOM 3027 C C . ASN A 1 624 ? 153.963 168.867 185.417 1.00 166.17 796 ASN A C 1
ATOM 3028 O O . ASN A 1 624 ? 153.495 168.216 184.478 1.00 166.17 796 ASN A O 1
ATOM 3033 N N . ASP A 1 625 ? 155.235 168.745 185.785 1.00 183.66 797 ASP A N 1
ATOM 3034 C CA . ASP A 1 625 ? 156.201 168.041 184.948 1.00 183.66 797 ASP A CA 1
ATOM 3035 C C . ASP A 1 625 ? 156.708 166.776 185.630 1.00 183.66 797 ASP A C 1
ATOM 3036 O O . ASP A 1 625 ? 156.416 166.511 186.790 1.00 183.66 797 ASP A O 1
ATOM 3041 N N . GLU A 1 626 ? 157.486 165.985 184.901 1.00 166.58 798 GLU A N 1
ATOM 3042 C CA . GLU A 1 626 ? 158.021 164.795 185.540 1.00 166.58 798 GLU A CA 1
ATOM 3043 C C . GLU A 1 626 ? 159.234 165.154 186.389 1.00 166.58 798 GLU A C 1
ATOM 3044 O O . GLU A 1 626 ? 159.828 166.225 186.253 1.00 166.58 798 GLU A O 1
ATOM 3050 N N . VAL A 1 627 ? 159.611 164.224 187.261 1.00 129.23 799 VAL A N 1
ATOM 3051 C CA . VAL A 1 627 ? 160.499 164.526 188.377 1.00 129.23 799 VAL A CA 1
ATOM 3052 C C . VAL A 1 627 ? 161.832 163.811 188.226 1.00 129.23 799 VAL A C 1
ATOM 3053 O O . VAL A 1 627 ? 162.040 163.053 187.272 1.00 129.23 799 VAL A O 1
ATOM 3057 N N . ASN A 1 628 ? 162.744 164.040 189.170 1.00 111.31 800 ASN A N 1
ATOM 3058 C CA . ASN A 1 628 ? 164.070 163.452 189.054 1.00 111.31 800 ASN A CA 1
ATOM 3059 C C . ASN A 1 628 ? 164.520 162.710 190.304 1.00 111.31 800 ASN A C 1
ATOM 3060 O O . ASN A 1 628 ? 163.729 162.463 191.217 1.00 111.31 800 ASN A O 1
ATOM 3065 N N . GLU A 1 629 ? 165.790 162.320 190.330 1.00 128.63 801 GLU A N 1
ATOM 3066 C CA . GLU A 1 629 ? 166.284 161.504 191.428 1.00 128.63 801 GLU A CA 1
ATOM 3067 C C . GLU A 1 629 ? 166.594 162.325 192.664 1.00 128.63 801 GLU A C 1
ATOM 3068 O O . GLU A 1 629 ? 166.578 161.782 193.773 1.00 128.63 801 GLU A O 1
ATOM 3074 N N . GLY A 1 630 ? 166.895 163.613 192.489 1.00 110.37 802 GLY A N 1
ATOM 3075 C CA . GLY A 1 630 ? 167.385 164.415 193.596 1.00 110.37 802 GLY A CA 1
ATOM 3076 C C . GLY A 1 630 ? 166.351 164.632 194.674 1.00 110.37 802 GLY A C 1
ATOM 3077 O O . GLY A 1 630 ? 166.694 164.750 195.853 1.00 110.37 802 GLY A O 1
ATOM 3078 N N . GLU A 1 631 ? 165.080 164.651 194.292 1.00 100.15 803 GLU A N 1
ATOM 3079 C CA . GLU A 1 631 ? 164.008 164.724 195.271 1.00 100.15 803 GLU A CA 1
ATOM 3080 C C . GLU A 1 631 ? 163.971 163.462 196.115 1.00 100.15 803 GLU A C 1
ATOM 3081 O O . GLU A 1 631 ? 163.760 163.520 197.332 1.00 100.15 803 GLU A O 1
ATOM 3087 N N . LEU A 1 632 ? 164.209 162.316 195.481 1.00 90.15 804 LEU A N 1
ATOM 3088 C CA . LEU A 1 632 ? 164.304 161.075 196.227 1.00 90.15 804 LEU A CA 1
ATOM 3089 C C . LEU A 1 632 ? 165.528 161.062 197.120 1.00 90.15 804 LEU A C 1
ATOM 3090 O O . LEU A 1 632 ? 165.471 160.527 198.229 1.00 90.15 804 LEU A O 1
ATOM 3095 N N . LYS A 1 633 ? 166.627 161.663 196.664 1.00 105.72 805 LYS A N 1
ATOM 3096 C CA . LYS A 1 633 ? 167.805 161.810 197.510 1.00 105.72 805 LYS A CA 1
ATOM 3097 C C . LYS A 1 633 ? 167.483 162.627 198.750 1.00 105.72 805 LYS A C 1
ATOM 3098 O O . LYS A 1 633 ? 167.847 162.246 199.870 1.00 105.72 805 LYS A O 1
ATOM 3104 N N . GLU A 1 634 ? 166.757 163.730 198.559 1.00 130.99 806 GLU A N 1
ATOM 3105 C CA . GLU A 1 634 ? 166.365 164.578 199.676 1.00 130.99 806 GLU A CA 1
ATOM 3106 C C . GLU A 1 634 ? 165.430 163.847 200.623 1.00 130.99 806 GLU A C 1
ATOM 3107 O O . GLU A 1 634 ? 165.496 164.042 201.840 1.00 130.99 806 GLU A O 1
ATOM 3113 N N . ILE A 1 635 ? 164.575 162.976 200.093 1.00 83.83 807 ILE A N 1
ATOM 3114 C CA . ILE A 1 635 ? 163.663 162.311 201.009 1.00 83.83 807 ILE A CA 1
ATOM 3115 C C . ILE A 1 635 ? 164.380 161.197 201.764 1.00 83.83 807 ILE A C 1
ATOM 3116 O O . ILE A 1 635 ? 164.055 160.939 202.928 1.00 83.83 807 ILE A O 1
ATOM 3121 N N . LYS A 1 636 ? 165.411 160.585 201.165 1.00 86.43 808 LYS A N 1
ATOM 3122 C CA . LYS A 1 636 ? 166.206 159.622 201.916 1.00 86.43 808 LYS A CA 1
ATOM 3123 C C . LYS A 1 636 ? 166.986 160.318 203.011 1.00 86.43 808 LYS A C 1
ATOM 3124 O O . LYS A 1 636 ? 167.074 159.811 204.137 1.00 86.43 808 LYS A O 1
ATOM 3130 N N . GLN A 1 637 ? 167.508 161.509 202.699 1.00 139.76 809 GLN A N 1
ATOM 3131 C CA . GLN A 1 637 ? 168.167 162.328 203.706 1.00 139.76 809 GLN A CA 1
ATOM 3132 C C . GLN A 1 637 ? 167.216 162.695 204.832 1.00 139.76 809 GLN A C 1
ATOM 3133 O O . GLN A 1 637 ? 167.585 162.626 206.008 1.00 139.76 809 GLN A O 1
ATOM 3139 N N . ASP A 1 638 ? 165.975 163.034 204.497 1.00 128.49 810 ASP A N 1
ATOM 3140 C CA . ASP A 1 638 ? 165.070 163.548 205.513 1.00 128.49 810 ASP A CA 1
ATOM 3141 C C . ASP A 1 638 ? 164.582 162.430 206.425 1.00 128.49 810 ASP A C 1
ATOM 3142 O O . ASP A 1 638 ? 164.483 162.614 207.646 1.00 128.49 810 ASP A O 1
ATOM 3147 N N . ILE A 1 639 ? 164.328 161.249 205.863 1.00 103.09 811 ILE A N 1
ATOM 3148 C CA . ILE A 1 639 ? 163.918 160.140 206.712 1.00 103.09 811 ILE A CA 1
ATOM 3149 C C . ILE A 1 639 ? 165.095 159.629 207.531 1.00 103.09 811 ILE A C 1
ATOM 3150 O O . ILE A 1 639 ? 164.924 159.226 208.693 1.00 103.09 811 ILE A O 1
ATOM 3155 N N . SER A 1 640 ? 166.311 159.696 206.978 1.00 112.64 812 SER A N 1
ATOM 3156 C CA . SER A 1 640 ? 167.489 159.351 207.763 1.00 112.64 812 SER A CA 1
ATOM 3157 C C . SER A 1 640 ? 167.675 160.315 208.927 1.00 112.64 812 SER A C 1
ATOM 3158 O O . SER A 1 640 ? 167.968 159.887 210.042 1.00 112.64 812 SER A O 1
ATOM 3161 N N . SER A 1 641 ? 167.436 161.607 208.693 1.00 133.48 813 SER A N 1
ATOM 3162 C CA . SER A 1 641 ? 167.564 162.616 209.741 1.00 133.48 813 SER A CA 1
ATOM 3163 C C . SER A 1 641 ? 166.515 162.430 210.819 1.00 133.48 813 SER A C 1
ATOM 3164 O O . SER A 1 641 ? 166.787 162.641 212.008 1.00 133.48 813 SER A O 1
ATOM 3167 N N . LEU A 1 642 ? 165.306 162.049 210.418 1.00 110.72 814 LEU A N 1
ATOM 3168 C CA . LEU A 1 642 ? 164.279 161.763 211.406 1.00 110.72 814 LEU A CA 1
ATOM 3169 C C . LEU A 1 642 ? 164.615 160.505 212.186 1.00 110.72 814 LEU A C 1
ATOM 3170 O O . LEU A 1 642 ? 164.212 160.362 213.345 1.00 110.72 814 LEU A O 1
ATOM 3175 N N . ARG A 1 643 ? 165.362 159.588 211.584 1.00 138.27 815 ARG A N 1
ATOM 3176 C CA . ARG A 1 643 ? 165.873 158.480 212.380 1.00 138.27 815 ARG A CA 1
ATOM 3177 C C . ARG A 1 643 ? 167.011 158.945 213.281 1.00 138.27 815 ARG A C 1
ATOM 3178 O O . ARG A 1 643 ? 167.206 158.401 214.366 1.00 138.27 815 ARG A O 1
ATOM 3186 N N . TYR A 1 644 ? 167.755 159.962 212.847 1.00 141.92 816 TYR A N 1
ATOM 3187 C CA . TYR A 1 644 ? 168.931 160.417 213.584 1.00 141.92 816 TYR A CA 1
ATOM 3188 C C . TYR A 1 644 ? 168.528 161.163 214.844 1.00 141.92 816 TYR A C 1
ATOM 3189 O O . TYR A 1 644 ? 169.179 161.034 215.887 1.00 141.92 816 TYR A O 1
ATOM 3198 N N . GLU A 1 645 ? 167.472 161.972 214.759 1.00 155.61 817 GLU A N 1
ATOM 3199 C CA . GLU A 1 645 ? 166.983 162.665 215.944 1.00 155.61 817 GLU A CA 1
ATOM 3200 C C . GLU A 1 645 ? 166.396 161.701 216.966 1.00 155.61 817 GLU A C 1
ATOM 3201 O O . GLU A 1 645 ? 166.304 162.053 218.147 1.00 155.61 817 GLU A O 1
ATOM 3207 N N . LEU A 1 646 ? 165.971 160.516 216.533 1.00 136.17 818 LEU A N 1
ATOM 3208 C CA . LEU A 1 646 ? 165.419 159.515 217.436 1.00 136.17 818 LEU A CA 1
ATOM 3209 C C . LEU A 1 646 ? 166.525 159.011 218.349 1.00 136.17 818 LEU A C 1
ATOM 3210 O O . LEU A 1 646 ? 167.416 158.276 217.915 1.00 136.17 818 LEU A O 1
ATOM 3215 N N . LEU A 1 647 ? 166.468 159.408 219.614 1.00 149.30 819 LEU A N 1
ATOM 3216 C CA . LEU A 1 647 ? 167.478 159.030 220.587 1.00 149.30 819 LEU A CA 1
ATOM 3217 C C . LEU A 1 647 ? 166.896 157.988 221.539 1.00 149.30 819 LEU A C 1
ATOM 3218 O O . LEU A 1 647 ? 165.680 157.831 221.632 1.00 149.30 819 LEU A O 1
ATOM 3223 N N . THR B 1 42 ? 158.516 192.556 212.021 1.00 241.38 37 THR B N 1
ATOM 3224 C CA . THR B 1 42 ? 158.203 191.787 210.826 1.00 241.38 37 THR B CA 1
ATOM 3225 C C . THR B 1 42 ? 159.106 190.570 210.721 1.00 241.38 37 THR B C 1
ATOM 3226 O O . THR B 1 42 ? 159.081 189.846 209.730 1.00 241.38 37 THR B O 1
ATOM 3230 N N . ALA B 1 43 ? 159.939 190.359 211.740 1.00 251.25 38 ALA B N 1
ATOM 3231 C CA . ALA B 1 43 ? 160.611 189.074 211.856 1.00 251.25 38 ALA B CA 1
ATOM 3232 C C . ALA B 1 43 ? 159.624 187.997 212.268 1.00 251.25 38 ALA B C 1
ATOM 3233 O O . ALA B 1 43 ? 159.754 186.834 211.869 1.00 251.25 38 ALA B O 1
ATOM 3235 N N . GLU B 1 44 ? 158.619 188.374 213.051 1.00 245.38 39 GLU B N 1
ATOM 3236 C CA . GLU B 1 44 ? 157.528 187.463 213.327 1.00 245.38 39 GLU B CA 1
ATOM 3237 C C . GLU B 1 44 ? 156.623 187.282 212.120 1.00 245.38 39 GLU B C 1
ATOM 3238 O O . GLU B 1 44 ? 155.969 186.244 212.013 1.00 245.38 39 GLU B O 1
ATOM 3244 N N . GLU B 1 45 ? 156.608 188.238 211.184 1.00 222.92 40 GLU B N 1
ATOM 3245 C CA . GLU B 1 45 ? 156.017 187.961 209.877 1.00 222.92 40 GLU B CA 1
ATOM 3246 C C . GLU B 1 45 ? 156.769 186.855 209.156 1.00 222.92 40 GLU B C 1
ATOM 3247 O O . GLU B 1 45 ? 156.163 186.065 208.432 1.00 222.92 40 GLU B O 1
ATOM 3253 N N . GLU B 1 46 ? 158.082 186.765 209.353 1.00 240.42 41 GLU B N 1
ATOM 3254 C CA . GLU B 1 46 ? 158.824 185.648 208.789 1.00 240.42 41 GLU B CA 1
ATOM 3255 C C . GLU B 1 46 ? 158.603 184.371 209.584 1.00 240.42 41 GLU B C 1
ATOM 3256 O O . GLU B 1 46 ? 158.684 183.270 209.025 1.00 240.42 41 GLU B O 1
ATOM 3262 N N . ARG B 1 47 ? 158.313 184.500 210.880 1.00 227.53 42 ARG B N 1
ATOM 3263 C CA . ARG B 1 47 ? 157.837 183.349 211.637 1.00 227.53 42 ARG B CA 1
ATOM 3264 C C . ARG B 1 47 ? 156.520 182.842 211.073 1.00 227.53 42 ARG B C 1
ATOM 3265 O O . ARG B 1 47 ? 156.295 181.631 210.995 1.00 227.53 42 ARG B O 1
ATOM 3273 N N . PHE B 1 48 ? 155.649 183.755 210.651 1.00 217.49 43 PHE B N 1
ATOM 3274 C CA . PHE B 1 48 ? 154.418 183.334 209.999 1.00 217.49 43 PHE B CA 1
ATOM 3275 C C . PHE B 1 48 ? 154.655 182.861 208.573 1.00 217.49 43 PHE B C 1
ATOM 3276 O O . PHE B 1 48 ? 153.887 182.038 208.078 1.00 217.49 43 PHE B O 1
ATOM 3284 N N . LEU B 1 49 ? 155.703 183.360 207.909 1.00 203.13 44 LEU B N 1
ATOM 3285 C CA . LEU B 1 49 ? 156.142 182.783 206.641 1.00 203.13 44 LEU B CA 1
ATOM 3286 C C . LEU B 1 49 ? 156.515 181.323 206.805 1.00 203.13 44 LEU B C 1
ATOM 3287 O O . LEU B 1 49 ? 156.145 180.482 205.982 1.00 203.13 44 LEU B O 1
ATOM 3292 N N . ASP B 1 50 ? 157.232 181.006 207.874 1.00 212.10 45 ASP B N 1
ATOM 3293 C CA . ASP B 1 50 ? 157.616 179.624 208.113 1.00 212.10 45 ASP B CA 1
ATOM 3294 C C . ASP B 1 50 ? 156.417 178.792 208.555 1.00 212.10 45 ASP B C 1
ATOM 3295 O O . ASP B 1 50 ? 156.176 177.702 208.027 1.00 212.10 45 ASP B O 1
ATOM 3300 N N . ALA B 1 51 ? 155.622 179.313 209.486 1.00 191.93 46 ALA B N 1
ATOM 3301 C CA . ALA B 1 51 ? 154.441 178.622 209.986 1.00 191.93 46 ALA B CA 1
ATOM 3302 C C . ALA B 1 51 ? 153.279 178.629 209.008 1.00 191.93 46 ALA B C 1
ATOM 3303 O O . ALA B 1 51 ? 152.230 178.063 209.325 1.00 191.93 46 ALA B O 1
ATOM 3305 N N . ALA B 1 52 ? 153.413 179.284 207.862 1.00 193.11 47 ALA B N 1
ATOM 3306 C CA . ALA B 1 52 ? 152.405 179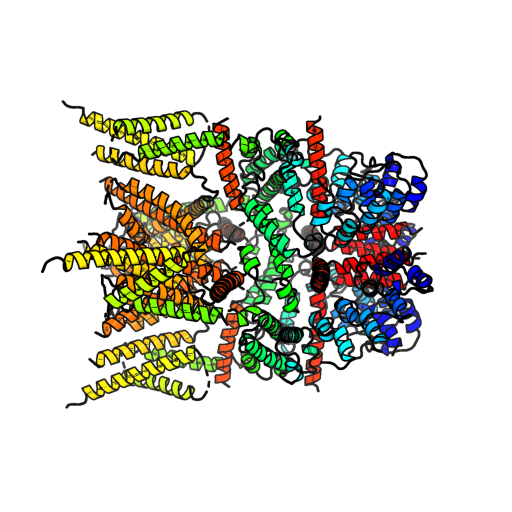.268 206.820 1.00 193.11 47 ALA B CA 1
ATOM 3307 C C . ALA B 1 52 ? 152.840 178.443 205.622 1.00 193.11 47 ALA B C 1
ATOM 3308 O O . ALA B 1 52 ? 152.098 177.572 205.166 1.00 193.11 47 ALA B O 1
ATOM 3310 N N . GLU B 1 53 ? 154.055 178.676 205.122 1.00 170.95 48 GLU B N 1
ATOM 3311 C CA . GLU B 1 53 ? 154.589 177.856 204.047 1.00 170.95 48 GLU B CA 1
ATOM 3312 C C . GLU B 1 53 ? 154.867 176.434 204.499 1.00 170.95 48 GLU B C 1
ATOM 3313 O O . GLU B 1 53 ? 154.971 175.538 203.658 1.00 170.95 48 GLU B O 1
ATOM 3319 N N . TYR B 1 54 ? 154.998 176.207 205.803 1.00 170.33 49 TYR B N 1
ATOM 3320 C CA . TYR B 1 54 ? 155.326 174.885 206.298 1.00 170.33 49 TYR B CA 1
ATOM 3321 C C . TYR B 1 54 ? 154.494 174.450 207.494 1.00 170.33 49 TYR B C 1
ATOM 3322 O O . TYR B 1 54 ? 154.662 173.317 207.944 1.00 170.33 49 TYR B O 1
ATOM 3331 N N . GLY B 1 55 ? 153.611 175.295 208.023 1.00 174.48 50 GLY B N 1
ATOM 3332 C CA . GLY B 1 55 ? 152.689 174.863 209.058 1.00 174.48 50 GLY B CA 1
ATOM 3333 C C . GLY B 1 55 ? 153.311 174.498 210.391 1.00 174.48 50 GLY B C 1
ATOM 3334 O O . GLY B 1 55 ? 153.101 173.387 210.886 1.00 174.48 50 GLY B O 1
ATOM 3335 N N . ASN B 1 56 ? 154.085 175.409 210.974 1.00 180.96 51 ASN B N 1
ATOM 3336 C CA . ASN B 1 56 ? 154.691 175.177 212.282 1.00 180.96 51 ASN B CA 1
ATOM 3337 C C . ASN B 1 56 ? 153.591 175.221 213.328 1.00 180.96 51 ASN B C 1
ATOM 3338 O O . ASN B 1 56 ? 153.182 176.299 213.762 1.00 180.96 51 ASN B O 1
ATOM 3343 N N . ILE B 1 57 ? 153.146 174.034 213.749 1.00 187.21 52 ILE B N 1
ATOM 3344 C CA . ILE B 1 57 ? 151.890 173.915 214.499 1.00 187.21 52 ILE B CA 1
ATOM 3345 C C . ILE B 1 57 ? 151.895 174.631 215.853 1.00 187.21 52 ILE B C 1
ATOM 3346 O O . ILE B 1 57 ? 150.937 175.370 216.129 1.00 187.21 52 ILE B O 1
ATOM 3351 N N . PRO B 1 58 ? 152.918 174.490 216.723 1.00 205.52 53 PRO B N 1
ATOM 3352 C CA . PRO B 1 58 ? 152.875 175.297 217.957 1.00 205.52 53 PRO B CA 1
ATOM 3353 C C . PRO B 1 58 ? 153.076 176.778 217.708 1.00 205.52 53 PRO B C 1
ATOM 3354 O O . PRO B 1 58 ? 152.582 177.594 218.493 1.00 205.52 53 PRO B O 1
ATOM 3358 N N . VAL B 1 59 ? 153.771 177.146 216.632 1.00 207.59 54 VAL B N 1
ATOM 3359 C CA . VAL B 1 59 ? 153.879 178.553 216.266 1.00 207.59 54 VAL B CA 1
ATOM 3360 C C . VAL B 1 59 ? 152.526 179.082 215.813 1.00 207.59 54 VAL B C 1
ATOM 3361 O O . VAL B 1 59 ? 152.132 180.199 216.166 1.00 207.59 54 VAL B O 1
ATOM 3365 N N . VAL B 1 60 ? 151.775 178.267 215.067 1.00 220.04 55 VAL B N 1
ATOM 3366 C CA . VAL B 1 60 ? 150.424 178.640 214.661 1.00 220.04 55 VAL B CA 1
ATOM 3367 C C . VAL B 1 60 ? 149.506 178.727 215.876 1.00 220.04 55 VAL B C 1
ATOM 3368 O O . VAL B 1 60 ? 148.633 179.598 215.949 1.00 220.04 55 VAL B O 1
ATOM 3372 N N . ARG B 1 61 ? 149.725 177.877 216.874 1.00 231.00 56 ARG B N 1
ATOM 3373 C CA . ARG B 1 61 ? 148.888 177.927 218.068 1.00 231.00 56 ARG B CA 1
ATOM 3374 C C . ARG B 1 61 ? 149.193 179.160 218.910 1.00 231.00 56 ARG B C 1
ATOM 3375 O O . ARG B 1 61 ? 148.330 180.019 219.112 1.00 231.00 56 ARG B O 1
ATOM 3383 N N . LYS B 1 62 ? 150.429 179.273 219.387 1.00 246.99 57 LYS B N 1
ATOM 3384 C CA . LYS B 1 62 ? 150.759 180.305 220.357 1.00 246.99 57 LYS B CA 1
ATOM 3385 C C . LYS B 1 62 ? 150.928 181.673 219.719 1.00 246.99 57 LYS B C 1
ATOM 3386 O O . LYS B 1 62 ? 150.556 182.682 220.324 1.00 246.99 57 LYS B O 1
ATOM 3392 N N . MET B 1 63 ? 151.483 181.736 218.512 1.00 256.48 58 MET B N 1
ATOM 3393 C CA . MET B 1 63 ? 151.720 183.022 217.879 1.00 256.48 58 MET B CA 1
ATOM 3394 C C . MET B 1 63 ? 150.463 183.626 217.273 1.00 256.48 58 MET B C 1
ATOM 3395 O O . MET B 1 63 ? 150.475 184.810 216.924 1.00 256.48 58 MET B O 1
ATOM 3400 N N . LEU B 1 64 ? 149.384 182.859 217.138 1.00 254.96 59 LEU B N 1
ATOM 3401 C CA . LEU B 1 64 ? 148.095 183.425 216.778 1.00 254.96 59 LEU B CA 1
ATOM 3402 C C . LEU B 1 64 ? 147.216 183.666 217.992 1.00 254.96 59 LEU B C 1
ATOM 3403 O O . LEU B 1 64 ? 146.015 183.907 217.840 1.00 254.96 59 LEU B O 1
ATOM 3408 N N . GLU B 1 65 ? 147.785 183.604 219.192 1.00 247.52 60 GLU B N 1
ATOM 3409 C CA . GLU B 1 65 ? 147.129 184.112 220.385 1.00 247.52 60 GLU B CA 1
ATOM 3410 C C . GLU B 1 65 ? 147.364 185.603 220.571 1.00 247.52 60 GLU B C 1
ATOM 3411 O O . GLU B 1 65 ? 146.840 186.188 221.524 1.00 247.52 60 GLU B O 1
ATOM 3417 N N . GLU B 1 66 ? 148.145 186.217 219.689 1.00 271.75 61 GLU B N 1
ATOM 3418 C CA . GLU B 1 66 ? 148.355 187.654 219.666 1.00 271.75 61 GLU B CA 1
ATOM 3419 C C . GLU B 1 66 ? 147.308 188.291 218.752 1.00 271.75 61 GLU B C 1
ATOM 3420 O O . GLU B 1 66 ? 146.334 187.651 218.351 1.00 271.75 61 GLU B O 1
ATOM 3426 N N . SER B 1 67 ? 147.497 189.565 218.411 1.00 261.56 62 SER B N 1
ATOM 3427 C CA . SER B 1 67 ? 146.552 190.309 217.578 1.00 261.56 62 SER B CA 1
ATOM 3428 C C . SER B 1 67 ? 147.305 190.898 216.391 1.00 261.56 62 SER B C 1
ATOM 3429 O O . SER B 1 67 ? 147.955 191.939 216.519 1.00 261.56 62 SER B O 1
ATOM 3432 N N . LYS B 1 68 ? 147.223 190.235 215.236 1.00 270.62 63 LYS B N 1
ATOM 3433 C CA . LYS B 1 68 ? 147.898 190.695 214.027 1.00 270.62 63 LYS B CA 1
ATOM 3434 C C . LYS B 1 68 ? 147.000 190.488 212.820 1.00 270.62 63 LYS B C 1
ATOM 3435 O O . LYS B 1 68 ? 146.611 189.356 212.518 1.00 270.62 63 LYS B O 1
ATOM 3441 N N . THR B 1 69 ? 146.681 191.583 212.130 1.00 301.59 64 THR B N 1
ATOM 3442 C CA . THR B 1 69 ? 146.081 191.515 210.804 1.00 301.59 64 THR B CA 1
ATOM 3443 C C . THR B 1 69 ? 147.127 191.341 209.715 1.00 301.59 64 THR B C 1
ATOM 3444 O O . THR B 1 69 ? 146.763 191.196 208.543 1.00 301.59 64 THR B O 1
ATOM 3448 N N . LEU B 1 70 ? 148.410 191.357 210.092 1.00 309.12 65 LEU B N 1
ATOM 3449 C CA . LEU B 1 70 ? 149.498 191.060 209.168 1.00 309.12 65 LEU B CA 1
ATOM 3450 C C . LEU B 1 70 ? 149.413 189.636 208.648 1.00 309.12 65 LEU B C 1
ATOM 3451 O O . LEU B 1 70 ? 149.937 189.335 207.569 1.00 309.12 65 LEU B O 1
ATOM 3456 N N . ASN B 1 71 ? 148.784 188.748 209.425 1.00 282.20 66 ASN B N 1
ATOM 3457 C CA . ASN B 1 71 ? 148.500 187.388 208.987 1.00 282.20 66 ASN B CA 1
ATOM 3458 C C . ASN B 1 71 ? 147.658 187.362 207.722 1.00 282.20 66 ASN B C 1
ATOM 3459 O O . ASN B 1 71 ? 147.852 186.489 206.869 1.00 282.20 66 ASN B O 1
ATOM 3464 N N . VAL B 1 72 ? 146.760 188.327 207.557 1.00 262.30 67 VAL B N 1
ATOM 3465 C CA . VAL B 1 72 ? 145.769 188.243 206.497 1.00 262.30 67 VAL B CA 1
ATOM 3466 C C . VAL B 1 72 ? 146.396 188.731 205.201 1.00 262.30 67 VAL B C 1
ATOM 3467 O O . VAL B 1 72 ? 146.311 189.916 204.858 1.00 262.30 67 VAL B O 1
ATOM 3471 N N . ASN B 1 73 ? 147.088 187.821 204.509 1.00 283.95 68 ASN B N 1
ATOM 3472 C CA . ASN B 1 73 ? 147.621 187.957 203.152 1.00 283.95 68 ASN B CA 1
ATOM 3473 C C . ASN B 1 73 ? 148.593 189.123 202.967 1.00 283.95 68 ASN B C 1
ATOM 3474 O O . ASN B 1 73 ? 148.946 189.452 201.829 1.00 283.95 68 ASN B O 1
ATOM 3479 N N . CYS B 1 74 ? 149.044 189.754 204.050 1.00 317.54 69 CYS B N 1
ATOM 3480 C CA . CYS B 1 74 ? 149.983 190.863 203.993 1.00 317.54 69 CYS B CA 1
ATOM 3481 C C . CYS B 1 74 ? 151.411 190.401 204.219 1.00 317.54 69 CYS B C 1
ATOM 3482 O O . CYS B 1 74 ? 152.261 191.190 204.641 1.00 317.54 69 CYS B O 1
ATOM 3485 N N . VAL B 1 75 ? 151.694 189.137 203.938 1.00 258.30 70 VAL B N 1
ATOM 3486 C CA . VAL B 1 75 ? 152.899 188.516 204.465 1.00 258.30 70 VAL B CA 1
ATOM 3487 C C . VAL B 1 75 ? 154.078 188.682 203.510 1.00 258.30 70 VAL B C 1
ATOM 3488 O O . VAL B 1 75 ? 155.183 189.030 203.936 1.00 258.30 70 VAL B O 1
ATOM 3492 N N . ASP B 1 76 ? 153.883 188.463 202.214 1.00 240.45 71 ASP B N 1
ATOM 3493 C CA . ASP B 1 76 ? 154.842 188.979 201.251 1.00 240.45 71 ASP B CA 1
ATOM 3494 C C . ASP B 1 76 ? 154.611 190.472 201.064 1.00 240.45 71 ASP B C 1
ATOM 3495 O O . ASP B 1 76 ? 153.486 190.967 201.179 1.00 240.45 71 ASP B O 1
ATOM 3500 N N . TYR B 1 77 ? 155.692 191.195 200.777 1.00 225.54 72 TYR B N 1
ATOM 3501 C CA . TYR B 1 77 ? 155.603 192.622 200.493 1.00 225.54 72 TYR B CA 1
ATOM 3502 C C . TYR B 1 77 ? 155.130 192.905 199.072 1.00 225.54 72 TYR B C 1
ATOM 3503 O O . TYR B 1 77 ? 154.931 194.070 198.712 1.00 225.54 72 TYR B O 1
ATOM 3512 N N . MET B 1 78 ? 154.960 191.860 198.270 1.00 203.43 73 MET B N 1
ATOM 3513 C CA . MET B 1 78 ? 154.242 191.857 197.005 1.00 203.43 73 MET B CA 1
ATOM 3514 C C . MET B 1 78 ? 153.182 190.763 197.048 1.00 203.43 73 MET B C 1
ATOM 3515 O O . MET B 1 78 ? 153.082 189.927 196.148 1.00 203.43 73 MET B O 1
ATOM 3520 N N . GLY B 1 79 ? 152.377 190.786 198.122 1.00 226.58 74 GLY B N 1
ATOM 3521 C CA . GLY B 1 79 ? 151.618 189.676 198.689 1.00 226.58 74 GLY B CA 1
ATOM 3522 C C . GLY B 1 79 ? 150.888 188.709 197.783 1.00 226.58 74 GLY B C 1
ATOM 3523 O O . GLY B 1 79 ? 149.886 189.043 197.149 1.00 226.58 74 GLY B O 1
ATOM 3524 N N . GLN B 1 80 ? 151.401 187.488 197.739 1.00 228.84 75 GLN B N 1
ATOM 3525 C CA . GLN B 1 80 ? 150.985 186.480 196.768 1.00 228.84 75 GLN B CA 1
ATOM 3526 C C . GLN B 1 80 ? 149.979 185.492 197.353 1.00 228.84 75 GLN B C 1
ATOM 3527 O O . GLN B 1 80 ? 150.216 184.287 197.322 1.00 228.84 75 GLN B O 1
ATOM 3533 N N . ASN B 1 81 ? 148.846 186.003 197.857 1.00 282.70 76 ASN B N 1
ATOM 3534 C CA . ASN B 1 81 ? 147.738 185.221 198.434 1.00 282.70 76 ASN B CA 1
ATOM 3535 C C . ASN B 1 81 ? 148.210 184.330 199.590 1.00 282.70 76 ASN B C 1
ATOM 3536 O O . ASN B 1 81 ? 148.085 183.106 199.557 1.00 282.70 76 ASN B O 1
ATOM 3541 N N . ALA B 1 82 ? 148.708 184.986 200.642 1.00 277.50 77 ALA B N 1
ATOM 3542 C CA . ALA B 1 82 ? 149.519 184.317 201.656 1.00 277.50 77 ALA B CA 1
ATOM 3543 C C . ALA B 1 82 ? 148.727 183.388 202.572 1.00 277.50 77 ALA B C 1
ATOM 3544 O O . ALA B 1 82 ? 149.268 182.365 203.013 1.00 277.50 77 ALA B O 1
ATOM 3546 N N . LEU B 1 83 ? 147.475 183.729 202.891 1.00 266.17 78 LEU B N 1
ATOM 3547 C CA . LEU B 1 83 ? 146.634 182.812 203.657 1.00 266.17 78 LEU B CA 1
ATOM 3548 C C . LEU B 1 83 ? 146.381 181.532 202.881 1.00 266.17 78 LEU B C 1
ATOM 3549 O O . LEU B 1 83 ? 146.419 180.433 203.441 1.00 266.17 78 LEU B O 1
ATOM 3554 N N . GLN B 1 84 ? 146.158 181.652 201.586 1.00 275.68 79 GLN B N 1
ATOM 3555 C CA . GLN B 1 84 ? 145.959 180.468 200.777 1.00 275.68 79 GLN B CA 1
ATOM 3556 C C . GLN B 1 84 ? 147.272 179.772 200.454 1.00 275.68 79 GLN B C 1
ATOM 3557 O O . GLN B 1 84 ? 147.265 178.573 200.149 1.00 275.68 79 GLN B O 1
ATOM 3563 N N . LEU B 1 85 ? 148.396 180.497 200.525 1.00 297.83 80 LEU B N 1
ATOM 3564 C CA . LEU B 1 85 ? 149.697 179.839 200.546 1.00 297.83 80 LEU B CA 1
ATOM 3565 C C . LEU B 1 85 ? 149.846 178.978 201.789 1.00 297.83 80 LEU B C 1
ATOM 3566 O O . LEU B 1 85 ? 150.475 177.916 201.738 1.00 297.83 80 LEU B O 1
ATOM 3571 N N . ALA B 1 86 ? 149.279 179.420 202.911 1.00 277.80 81 ALA B N 1
ATOM 3572 C CA . ALA B 1 86 ? 149.192 178.530 204.061 1.00 277.80 81 ALA B CA 1
ATOM 3573 C C . ALA B 1 86 ? 148.209 177.395 203.810 1.00 277.80 81 ALA B C 1
ATOM 3574 O O . ALA B 1 86 ? 148.376 176.300 204.357 1.00 277.80 81 ALA B O 1
ATOM 3576 N N . VAL B 1 87 ? 147.192 177.629 202.981 1.00 262.44 82 VAL B N 1
ATOM 3577 C CA . VAL B 1 87 ? 146.215 176.577 202.709 1.00 262.44 82 VAL B CA 1
ATOM 3578 C C . VAL B 1 87 ? 146.788 175.520 201.770 1.00 262.44 82 VAL B C 1
ATOM 3579 O O . VAL B 1 87 ? 146.610 174.318 201.997 1.00 262.44 82 VAL B O 1
ATOM 3583 N N . GLY B 1 88 ? 147.533 175.943 200.746 1.00 220.18 83 GLY B N 1
ATOM 3584 C CA . GLY B 1 88 ? 147.854 175.121 199.583 1.00 220.18 83 GLY B CA 1
ATOM 3585 C C . GLY B 1 88 ? 148.701 173.885 199.848 1.00 220.18 83 GLY B C 1
ATOM 3586 O O . GLY B 1 88 ? 148.842 173.056 198.943 1.00 220.18 83 GLY B O 1
ATOM 3587 N N . ASN B 1 89 ? 149.264 173.733 201.041 1.00 165.28 84 ASN B N 1
ATOM 3588 C CA . ASN B 1 89 ? 150.037 172.548 201.368 1.00 165.28 84 ASN B CA 1
ATOM 3589 C C . ASN B 1 89 ? 149.168 171.562 202.143 1.00 165.28 84 ASN B C 1
ATOM 3590 O O . ASN B 1 89 ? 147.992 171.807 202.414 1.00 165.28 84 ASN B O 1
ATOM 3595 N N . GLU B 1 90 ? 149.765 170.433 202.524 1.00 146.14 85 GLU B N 1
ATOM 3596 C CA . GLU B 1 90 ? 149.045 169.406 203.268 1.00 146.14 85 GLU B CA 1
ATOM 3597 C C . GLU B 1 90 ? 148.903 169.705 204.733 1.00 146.14 85 GLU B C 1
ATOM 3598 O O . GLU B 1 90 ? 148.571 168.788 205.487 1.00 146.14 85 GLU B O 1
ATOM 3604 N N . HIS B 1 91 ? 149.151 170.927 205.188 1.00 170.77 86 HIS B N 1
ATOM 3605 C CA . HIS B 1 91 ? 149.064 171.225 206.613 1.00 170.77 86 HIS B CA 1
ATOM 3606 C C . HIS B 1 91 ? 147.608 171.538 206.941 1.00 170.77 86 HIS B C 1
ATOM 3607 O O . HIS B 1 91 ? 147.214 172.672 207.209 1.00 170.77 86 HIS B O 1
ATOM 3614 N N . LEU B 1 92 ? 146.802 170.479 206.907 1.00 175.52 87 LEU B N 1
ATOM 3615 C CA . LEU B 1 92 ? 145.359 170.642 206.876 1.00 175.52 87 LEU B CA 1
ATOM 3616 C C . LEU B 1 92 ? 144.836 171.049 208.234 1.00 175.52 87 LEU B C 1
ATOM 3617 O O . LEU B 1 92 ? 143.881 171.826 208.330 1.00 175.52 87 LEU B O 1
ATOM 3622 N N . GLU B 1 93 ? 145.474 170.561 209.288 1.00 224.84 88 GLU B N 1
ATOM 3623 C CA . GLU B 1 93 ? 145.115 170.996 210.623 1.00 224.84 88 GLU B CA 1
ATOM 3624 C C . GLU B 1 93 ? 145.564 172.426 210.870 1.00 224.84 88 GLU B C 1
ATOM 3625 O O . GLU B 1 93 ? 144.932 173.144 211.649 1.00 224.84 88 GLU B O 1
ATOM 3631 N N . VAL B 1 94 ? 146.625 172.868 210.191 1.00 240.33 89 VAL B N 1
ATOM 3632 C CA . VAL B 1 94 ? 147.005 174.274 210.254 1.00 240.33 89 VAL B CA 1
ATOM 3633 C C . VAL B 1 94 ? 145.957 175.130 209.551 1.00 240.33 89 VAL B C 1
ATOM 3634 O O . VAL B 1 94 ? 145.605 176.223 210.023 1.00 240.33 89 VAL B O 1
ATOM 3638 N N . THR B 1 95 ? 145.392 174.619 208.450 1.00 225.02 90 THR B N 1
ATOM 3639 C CA . THR B 1 95 ? 144.273 175.308 207.817 1.00 225.02 90 THR B CA 1
ATOM 3640 C C . THR B 1 95 ? 143.052 175.327 208.719 1.00 225.02 90 THR B C 1
ATOM 3641 O O . THR B 1 95 ? 142.323 176.316 208.739 1.00 225.02 90 THR B O 1
ATOM 3645 N N . GLU B 1 96 ? 142.833 174.268 209.497 1.00 227.09 91 GLU B N 1
ATOM 3646 C CA . GLU B 1 96 ? 141.713 174.263 210.430 1.00 227.09 91 GLU B CA 1
ATOM 3647 C C . GLU B 1 96 ? 141.940 175.221 211.592 1.00 227.09 91 GLU B C 1
ATOM 3648 O O . GLU B 1 96 ? 140.982 175.802 212.113 1.00 227.09 91 GLU B O 1
ATOM 3654 N N . LEU B 1 97 ? 143.192 175.385 212.020 1.00 251.72 92 LEU B N 1
ATOM 3655 C CA . LEU B 1 97 ? 143.504 176.409 213.008 1.00 251.72 92 LEU B CA 1
ATOM 3656 C C . LEU B 1 97 ? 143.277 177.800 212.444 1.00 251.72 92 LEU B C 1
ATOM 3657 O O . LEU B 1 97 ? 142.880 178.710 213.178 1.00 251.72 92 LEU B O 1
ATOM 3662 N N . LEU B 1 98 ? 143.515 177.977 211.146 1.00 244.26 93 LEU B N 1
ATOM 3663 C CA . LEU B 1 98 ? 143.081 179.206 210.494 1.00 244.26 93 LEU B CA 1
ATOM 3664 C C . LEU B 1 98 ? 141.561 179.297 210.442 1.00 244.26 93 LEU B C 1
ATOM 3665 O O . LEU B 1 98 ? 141.004 180.397 210.502 1.00 244.26 93 LEU B O 1
ATOM 3670 N N . LEU B 1 99 ? 140.879 178.158 210.325 1.00 248.88 94 LEU B N 1
ATOM 3671 C CA . LEU B 1 99 ? 139.422 178.150 210.308 1.00 248.88 94 LEU B CA 1
ATOM 3672 C C . LEU B 1 99 ? 138.828 178.466 211.670 1.00 248.88 94 LEU B C 1
ATOM 3673 O O . LEU B 1 99 ? 137.657 178.849 211.747 1.00 248.88 94 LEU B O 1
ATOM 3678 N N . LYS B 1 100 ? 139.593 178.286 212.745 1.00 238.70 95 LYS B N 1
ATOM 3679 C CA . LYS B 1 100 ? 139.067 178.585 214.072 1.00 238.70 95 LYS B CA 1
ATOM 3680 C C . LYS B 1 100 ? 138.956 180.084 214.310 1.00 238.70 95 LYS B C 1
ATOM 3681 O O . LYS B 1 100 ? 138.143 180.521 215.130 1.00 238.70 95 LYS B O 1
ATOM 3687 N N . LYS B 1 101 ? 139.757 180.883 213.610 1.00 243.04 96 LYS B N 1
ATOM 3688 C CA . LYS B 1 101 ? 139.746 182.337 213.754 1.00 243.04 96 LYS B CA 1
ATOM 3689 C C . LYS B 1 101 ? 139.567 182.936 212.363 1.00 243.04 96 LYS B C 1
ATOM 3690 O O . LYS B 1 101 ? 140.521 183.011 211.585 1.00 243.04 96 LYS B O 1
ATOM 3696 N N . GLU B 1 102 ? 138.350 183.383 212.062 1.00 226.55 97 GLU B N 1
ATOM 3697 C CA . GLU B 1 102 ? 138.013 183.802 210.708 1.00 226.55 97 GLU B CA 1
ATOM 3698 C C . GLU B 1 102 ? 137.482 185.224 210.662 1.00 226.55 97 GLU B C 1
ATOM 3699 O O . GLU B 1 102 ? 136.429 185.477 210.070 1.00 226.55 97 GLU B O 1
ATOM 3705 N N . ASN B 1 103 ? 138.191 186.153 211.301 1.00 209.17 98 ASN B N 1
ATOM 3706 C CA . ASN B 1 103 ? 137.816 187.554 211.191 1.00 209.17 98 ASN B CA 1
ATOM 3707 C C . ASN B 1 103 ? 138.056 188.074 209.781 1.00 209.17 98 ASN B C 1
ATOM 3708 O O . ASN B 1 103 ? 137.233 188.818 209.239 1.00 209.17 98 ASN B O 1
ATOM 3713 N N . LEU B 1 104 ? 139.171 187.685 209.169 1.00 220.70 99 LEU B N 1
ATOM 3714 C CA . LEU B 1 104 ? 139.547 188.200 207.857 1.00 220.70 99 LEU B CA 1
ATOM 3715 C C . LEU B 1 104 ? 140.229 187.096 207.067 1.00 220.70 99 LEU B C 1
ATOM 3716 O O . LEU B 1 104 ? 141.223 186.530 207.532 1.00 220.70 99 LEU B O 1
ATOM 3721 N N . ALA B 1 105 ? 139.710 186.807 205.880 1.00 205.76 100 ALA B N 1
ATOM 3722 C CA . ALA B 1 105 ? 140.282 185.798 204.996 1.00 205.76 100 ALA B CA 1
ATOM 3723 C C . ALA B 1 105 ? 139.839 186.107 203.572 1.00 205.76 100 ALA B C 1
ATOM 3724 O O . ALA B 1 105 ? 139.228 187.147 203.307 1.00 205.76 100 ALA B O 1
ATOM 3726 N N . ARG B 1 106 ? 140.154 185.203 202.649 1.00 239.18 101 ARG B N 1
ATOM 3727 C CA . ARG B 1 106 ? 139.624 185.260 201.298 1.00 239.18 101 ARG B CA 1
ATOM 3728 C C . ARG B 1 106 ? 138.951 183.938 200.962 1.00 239.18 101 ARG B C 1
ATOM 3729 O O . ARG B 1 106 ? 139.278 182.889 201.521 1.00 239.18 101 ARG B O 1
ATOM 3737 N N . ILE B 1 107 ? 138.000 184.001 200.031 1.00 266.84 102 ILE B N 1
ATOM 3738 C CA . ILE B 1 107 ? 137.178 182.844 199.697 1.00 266.84 102 ILE B CA 1
ATOM 3739 C C . ILE B 1 107 ? 137.266 182.532 198.210 1.00 266.84 102 ILE B C 1
ATOM 3740 O O . ILE B 1 107 ? 137.585 181.400 197.831 1.00 266.84 102 ILE B O 1
ATOM 3745 N N . GLY B 1 108 ? 136.970 183.527 197.367 1.00 282.79 103 GLY B N 1
ATOM 3746 C CA . GLY B 1 108 ? 136.925 183.291 195.932 1.00 282.79 103 GLY B CA 1
ATOM 3747 C C . GLY B 1 108 ? 138.277 182.935 195.346 1.00 282.79 103 GLY B C 1
ATOM 3748 O O . GLY B 1 108 ? 138.372 182.105 194.432 1.00 282.79 103 GLY B O 1
ATOM 3749 N N . ASP B 1 109 ? 139.346 183.532 195.882 1.00 279.55 104 ASP B N 1
ATOM 3750 C CA . ASP B 1 109 ? 140.692 183.136 195.485 1.00 279.55 104 ASP B CA 1
ATOM 3751 C C . ASP B 1 109 ? 141.014 181.722 195.965 1.00 279.55 104 ASP B C 1
ATOM 3752 O O . ASP B 1 109 ? 141.767 180.999 195.301 1.00 279.55 104 ASP B O 1
ATOM 3757 N N . ALA B 1 110 ? 140.414 181.291 197.079 1.00 261.95 105 ALA B N 1
ATOM 3758 C CA . ALA B 1 110 ? 140.598 179.917 197.523 1.00 261.95 105 ALA B CA 1
ATOM 3759 C C . ALA B 1 110 ? 139.787 178.951 196.676 1.00 261.95 105 ALA B C 1
ATOM 3760 O O . ALA B 1 110 ? 140.244 177.825 196.426 1.00 261.95 105 ALA B O 1
ATOM 3762 N N . LEU B 1 111 ? 138.606 179.399 196.220 1.00 256.42 106 LEU B N 1
ATOM 3763 C CA . LEU B 1 111 ? 137.827 178.667 195.225 1.00 256.42 106 LEU B CA 1
ATOM 3764 C C . LEU B 1 111 ? 138.628 178.450 193.951 1.00 256.42 106 LEU B C 1
ATOM 3765 O O . LEU B 1 111 ? 138.560 177.377 193.340 1.00 256.42 106 LEU B O 1
ATOM 3770 N N . LEU B 1 112 ? 139.384 179.468 193.533 1.00 278.77 107 LEU B N 1
ATOM 3771 C CA . LEU B 1 112 ? 140.313 179.310 192.416 1.00 278.77 107 LEU B CA 1
ATOM 3772 C C . LEU B 1 112 ? 141.396 178.283 192.734 1.00 278.77 107 LEU B C 1
ATOM 3773 O O . LEU B 1 112 ? 141.532 177.266 192.043 1.00 278.77 107 LEU B O 1
ATOM 3778 N N . LEU B 1 113 ? 142.172 178.531 193.792 1.00 234.96 108 LEU B N 1
ATOM 3779 C CA . LEU B 1 113 ? 143.427 177.809 193.986 1.00 234.96 108 LEU B CA 1
ATOM 3780 C C . LEU B 1 113 ? 143.217 176.399 194.525 1.00 234.96 108 LEU B C 1
ATOM 3781 O O . LEU B 1 113 ? 143.586 175.417 193.873 1.00 234.96 108 LEU B O 1
ATOM 3786 N N . ALA B 1 114 ? 142.620 176.283 195.714 1.00 229.12 109 ALA B N 1
ATOM 3787 C CA . ALA B 1 114 ? 142.811 175.083 196.522 1.00 229.12 109 ALA B CA 1
ATOM 3788 C C . ALA B 1 114 ? 142.023 173.893 196.000 1.00 229.12 109 ALA B C 1
ATOM 3789 O O . ALA B 1 114 ? 142.402 172.743 196.248 1.00 229.12 109 ALA B O 1
ATOM 3791 N N . ILE B 1 115 ? 140.942 174.142 195.270 1.00 216.02 110 ILE B N 1
ATOM 3792 C CA . ILE B 1 115 ? 140.055 173.052 194.896 1.00 216.02 110 ILE B CA 1
ATOM 3793 C C . ILE B 1 115 ? 140.625 172.258 193.720 1.00 216.02 110 ILE B C 1
ATOM 3794 O O . ILE B 1 115 ? 140.408 171.044 193.624 1.00 216.02 110 ILE B O 1
ATOM 3799 N N . SER B 1 116 ? 141.407 172.903 192.851 1.00 187.64 111 SER B N 1
ATOM 3800 C CA . SER B 1 116 ? 141.931 172.223 191.671 1.00 187.64 111 SER B CA 1
ATOM 3801 C C . SER B 1 116 ? 142.980 171.178 192.029 1.00 187.64 111 SER B C 1
ATOM 3802 O O . SER B 1 116 ? 143.057 170.135 191.371 1.00 187.64 111 SER B O 1
ATOM 3805 N N . LYS B 1 117 ? 143.786 171.427 193.054 1.00 182.68 112 LYS B N 1
ATOM 3806 C CA . LYS B 1 117 ? 144.667 170.377 193.530 1.00 182.68 112 LYS B CA 1
ATOM 3807 C C . LYS B 1 117 ? 143.872 169.346 194.320 1.00 182.68 112 LYS B C 1
ATOM 3808 O O . LYS B 1 117 ? 142.747 169.591 194.759 1.00 182.68 112 LYS B O 1
ATOM 3814 N N . GLY B 1 118 ? 144.500 168.194 194.547 1.00 211.22 113 GLY B N 1
ATOM 3815 C CA . GLY B 1 118 ? 143.825 166.998 195.026 1.00 211.22 113 GLY B CA 1
ATOM 3816 C C . GLY B 1 118 ? 143.277 166.980 196.441 1.00 211.22 113 GLY B C 1
ATOM 3817 O O . GLY B 1 118 ? 142.796 165.941 196.905 1.00 211.22 113 GLY B O 1
ATOM 3818 N N . TYR B 1 119 ? 143.315 168.118 197.124 1.00 193.72 114 TYR B N 1
ATOM 3819 C CA . TYR B 1 119 ? 142.931 168.215 198.528 1.00 193.72 114 TYR B CA 1
ATOM 3820 C C . TYR B 1 119 ? 141.423 168.103 198.666 1.00 193.72 114 TYR B C 1
ATOM 3821 O O . TYR B 1 119 ? 140.699 169.086 198.512 1.00 193.72 114 TYR B O 1
ATOM 3830 N N . VAL B 1 120 ? 140.944 166.902 198.973 1.00 189.73 115 VAL B N 1
ATOM 3831 C CA . VAL B 1 120 ? 139.516 166.710 199.176 1.00 189.73 115 VAL B CA 1
ATOM 3832 C C . VAL B 1 120 ? 139.088 167.309 200.509 1.00 189.73 115 VAL B C 1
ATOM 3833 O O . VAL B 1 120 ? 138.005 167.900 200.629 1.00 189.73 115 VAL B O 1
ATOM 3837 N N . ARG B 1 121 ? 139.947 167.197 201.519 1.00 220.85 116 ARG B N 1
ATOM 3838 C CA . ARG B 1 121 ? 139.607 167.673 202.852 1.00 220.85 116 ARG B CA 1
ATOM 3839 C C . ARG B 1 121 ? 139.541 169.192 202.913 1.00 220.85 116 ARG B C 1
ATOM 3840 O O . ARG B 1 121 ? 138.744 169.746 203.675 1.00 220.85 116 ARG B O 1
ATOM 3848 N N . ILE B 1 122 ? 140.360 169.879 202.118 1.00 242.12 117 ILE B N 1
ATOM 3849 C CA . ILE B 1 122 ? 140.250 171.332 202.044 1.00 242.12 117 ILE B CA 1
ATOM 3850 C C . ILE B 1 122 ? 138.945 171.727 201.365 1.00 242.12 117 ILE B C 1
ATOM 3851 O O . ILE B 1 122 ? 138.322 172.724 201.742 1.00 242.12 117 ILE B O 1
ATOM 3856 N N . VAL B 1 123 ? 138.484 170.933 200.397 1.00 239.34 118 VAL B N 1
ATOM 3857 C CA . VAL B 1 123 ? 137.174 171.169 199.798 1.00 239.34 118 VAL B CA 1
ATOM 3858 C C . VAL B 1 123 ? 136.073 170.962 200.832 1.00 239.34 118 VAL B C 1
ATOM 3859 O O . VAL B 1 123 ? 135.090 171.713 200.872 1.00 239.34 118 VAL B O 1
ATOM 3863 N N . GLU B 1 124 ? 136.253 169.985 201.725 1.00 240.16 119 GLU B N 1
ATOM 3864 C CA . GLU B 1 124 ? 135.321 169.812 202.836 1.00 240.16 119 GLU B CA 1
ATOM 3865 C C . GLU B 1 124 ? 135.353 171.009 203.782 1.00 240.16 119 GLU B C 1
ATOM 3866 O O . GLU B 1 124 ? 134.311 171.433 204.298 1.00 240.16 119 GLU B O 1
ATOM 3872 N N . ALA B 1 125 ? 136.540 171.573 203.998 1.00 253.86 120 ALA B N 1
ATOM 3873 C CA . ALA B 1 125 ? 136.674 172.744 204.858 1.00 253.86 120 ALA B CA 1
ATOM 3874 C C . ALA B 1 125 ? 136.007 173.967 204.242 1.00 253.86 120 ALA B C 1
ATOM 3875 O O . ALA B 1 125 ? 135.378 174.763 204.949 1.00 253.86 120 ALA B O 1
ATOM 3877 N N . ILE B 1 126 ? 136.137 174.126 202.924 1.00 256.27 121 ILE B N 1
ATOM 3878 C CA . ILE B 1 126 ? 135.446 175.192 202.205 1.00 256.27 121 ILE B CA 1
ATOM 3879 C C . ILE B 1 126 ? 133.942 174.952 202.240 1.00 256.27 121 ILE B C 1
ATOM 3880 O O . ILE B 1 126 ? 133.143 175.894 202.291 1.00 256.27 121 ILE B O 1
ATOM 3885 N N . LEU B 1 127 ? 133.524 173.700 202.273 1.00 262.47 122 LEU B N 1
ATOM 3886 C CA . LEU B 1 127 ? 132.106 173.465 202.463 1.00 262.47 122 LEU B CA 1
ATOM 3887 C C . LEU B 1 127 ? 131.673 173.595 203.914 1.00 262.47 122 LEU B C 1
ATOM 3888 O O . LEU B 1 127 ? 130.470 173.550 204.184 1.00 262.47 122 LEU B O 1
ATOM 3893 N N . ASN B 1 128 ? 132.606 173.741 204.856 1.00 271.36 123 ASN B N 1
ATOM 3894 C CA . ASN B 1 128 ? 132.189 174.002 206.232 1.00 271.36 123 ASN B CA 1
ATOM 3895 C C . ASN B 1 128 ? 131.934 175.486 206.490 1.00 271.36 123 ASN B C 1
ATOM 3896 O O . ASN B 1 128 ? 130.790 175.904 206.699 1.00 271.36 123 ASN B O 1
ATOM 3901 N N . HIS B 1 129 ? 132.991 176.300 206.487 1.00 271.92 124 HIS B N 1
ATOM 3902 C CA . HIS B 1 129 ? 132.861 177.708 206.866 1.00 271.92 124 HIS B CA 1
ATOM 3903 C C . HIS B 1 129 ? 132.505 178.663 205.719 1.00 271.92 124 HIS B C 1
ATOM 3904 O O . HIS B 1 129 ? 131.749 179.609 205.954 1.00 271.92 124 HIS B O 1
ATOM 3911 N N . PRO B 1 130 ? 133.026 178.524 204.490 1.00 273.10 125 PRO B N 1
ATOM 3912 C CA . PRO B 1 130 ? 132.377 179.228 203.369 1.00 273.10 125 PRO B CA 1
ATOM 3913 C C . PRO B 1 130 ? 131.036 178.644 202.944 1.00 273.10 125 PRO B C 1
ATOM 3914 O O . PRO B 1 130 ? 130.456 179.130 201.969 1.00 273.10 125 PRO B O 1
ATOM 3918 N N . GLY B 1 131 ? 130.528 177.610 203.621 1.00 280.42 126 GLY B N 1
ATOM 3919 C CA . GLY B 1 131 ? 129.113 177.309 203.532 1.00 280.42 126 GLY B CA 1
ATOM 3920 C C . GLY B 1 131 ? 128.259 178.409 204.126 1.00 280.42 126 GLY B C 1
ATOM 3921 O O . GLY B 1 131 ? 127.113 178.603 203.712 1.00 280.42 126 GLY B O 1
ATOM 3922 N N . PHE B 1 132 ? 128.799 179.137 205.110 1.00 240.44 127 PHE B N 1
ATOM 3923 C CA . PHE B 1 132 ? 128.184 180.390 205.532 1.00 240.44 127 PHE B CA 1
ATOM 3924 C C . PHE B 1 132 ? 128.201 181.412 204.406 1.00 240.44 127 PHE B C 1
ATOM 3925 O O . PHE B 1 132 ? 127.280 182.229 204.295 1.00 240.44 127 PHE B O 1
ATOM 3933 N N . ALA B 1 133 ? 129.229 181.383 203.563 1.00 224.93 128 ALA B N 1
ATOM 3934 C CA . ALA B 1 133 ? 129.288 182.246 202.392 1.00 224.93 128 ALA B CA 1
ATOM 3935 C C . ALA B 1 133 ? 128.452 181.667 201.257 1.00 224.93 128 ALA B C 1
ATOM 3936 O O . ALA B 1 133 ? 128.984 181.069 200.323 1.00 224.93 128 ALA B O 1
ATOM 3938 N N . ILE B 1 166 ? 134.494 183.275 184.863 1.00 190.11 161 ILE B N 1
ATOM 3939 C CA . ILE B 1 166 ? 135.325 182.549 185.811 1.00 190.11 161 ILE B CA 1
ATOM 3940 C C . ILE B 1 166 ? 134.443 181.943 186.896 1.00 190.11 161 ILE B C 1
ATOM 3941 O O . ILE B 1 166 ? 133.930 182.654 187.756 1.00 190.11 161 ILE B O 1
ATOM 3946 N N . THR B 1 167 ? 134.251 180.624 186.837 1.00 217.20 162 THR B N 1
ATOM 3947 C CA . THR B 1 167 ? 133.317 179.909 187.695 1.00 217.20 162 THR B CA 1
ATOM 3948 C C . THR B 1 167 ? 133.987 178.697 188.329 1.00 217.20 162 THR B C 1
ATOM 3949 O O . THR B 1 167 ? 134.688 177.948 187.642 1.00 217.20 162 THR B O 1
ATOM 3953 N N . PRO B 1 168 ? 133.756 178.458 189.631 1.00 224.59 163 PRO B N 1
ATOM 3954 C CA . PRO B 1 168 ? 134.535 177.438 190.355 1.00 224.59 163 PRO B CA 1
ATOM 3955 C C . PRO B 1 168 ? 134.136 176.005 190.050 1.00 224.59 163 PRO B C 1
ATOM 3956 O O . PRO B 1 168 ? 134.977 175.094 190.052 1.00 224.59 163 PRO B O 1
ATOM 3960 N N . ILE B 1 169 ? 132.841 175.801 189.813 1.00 217.65 164 ILE B N 1
ATOM 3961 C CA . ILE B 1 169 ? 132.312 174.460 189.612 1.00 217.65 164 ILE B CA 1
ATOM 3962 C C . ILE B 1 169 ? 132.815 173.890 188.295 1.00 217.65 164 ILE B C 1
ATOM 3963 O O . ILE B 1 169 ? 133.172 172.711 188.206 1.00 217.65 164 ILE B O 1
ATOM 3968 N N . ILE B 1 170 ? 132.921 174.742 187.278 1.00 216.99 165 ILE B N 1
ATOM 3969 C CA . ILE B 1 170 ? 133.551 174.370 186.019 1.00 216.99 165 ILE B CA 1
ATOM 3970 C C . ILE B 1 170 ? 135.039 174.070 186.202 1.00 216.99 165 ILE B C 1
ATOM 3971 O O . ILE B 1 170 ? 135.574 173.149 185.558 1.00 216.99 165 ILE B O 1
ATOM 3976 N N . LEU B 1 171 ? 135.713 174.799 187.105 1.00 225.18 166 LEU B N 1
ATOM 3977 C CA . LEU B 1 171 ? 137.130 174.551 187.376 1.00 225.18 166 LEU B CA 1
ATOM 3978 C C . LEU B 1 171 ? 137.351 173.161 187.959 1.00 225.18 166 LEU B C 1
ATOM 3979 O O . LEU B 1 171 ? 138.158 172.376 187.443 1.00 225.18 166 LEU B O 1
ATOM 3984 N N . ALA B 1 172 ? 136.610 172.829 189.017 1.00 214.11 167 ALA B N 1
ATOM 3985 C CA . ALA B 1 172 ? 136.712 171.496 189.595 1.00 214.11 167 ALA B CA 1
ATOM 3986 C C . ALA B 1 172 ? 136.101 170.425 188.701 1.00 214.11 167 ALA B C 1
ATOM 3987 O O . ALA B 1 172 ? 136.402 169.240 188.878 1.00 214.11 167 ALA B O 1
ATOM 3989 N N . ALA B 1 173 ? 135.249 170.813 187.754 1.00 195.85 168 ALA B N 1
ATOM 3990 C CA . ALA B 1 173 ? 134.734 169.858 186.788 1.00 195.85 168 ALA B CA 1
ATOM 3991 C C . ALA B 1 173 ? 135.824 169.421 185.825 1.00 195.85 168 ALA B C 1
ATOM 3992 O O . ALA B 1 173 ? 136.118 168.225 185.708 1.00 195.85 168 ALA B O 1
ATOM 3994 N N . HIS B 1 174 ? 136.448 170.377 185.133 1.00 184.71 169 HIS B N 1
ATOM 3995 C CA . HIS B 1 174 ? 137.399 169.982 184.103 1.00 184.71 169 HIS B CA 1
ATOM 3996 C C . HIS B 1 174 ? 138.719 169.515 184.706 1.00 184.71 169 HIS B C 1
ATOM 3997 O O . HIS B 1 174 ? 139.370 168.631 184.138 1.00 184.71 169 HIS B O 1
ATOM 4004 N N . CYS B 1 175 ? 139.124 170.063 185.860 1.00 158.51 170 CYS B N 1
ATOM 4005 C CA . CYS B 1 175 ? 140.308 169.536 186.530 1.00 158.51 170 CYS B CA 1
ATOM 4006 C C . CYS B 1 175 ? 140.028 168.187 187.181 1.00 158.51 170 CYS B C 1
ATOM 4007 O O . CYS B 1 175 ? 140.974 167.460 187.502 1.00 158.51 170 CYS B O 1
ATOM 4010 N N . GLN B 1 176 ? 138.752 167.853 187.372 1.00 169.10 171 GLN B N 1
ATOM 4011 C CA . GLN B 1 176 ? 138.273 166.495 187.601 1.00 169.10 171 GLN B CA 1
ATOM 4012 C C . GLN B 1 176 ? 138.769 165.786 188.861 1.00 169.10 171 GLN B C 1
ATOM 4013 O O . GLN B 1 176 ? 139.813 165.122 188.847 1.00 169.10 171 GLN B O 1
ATOM 4019 N N . LYS B 1 177 ? 138.120 166.061 189.986 1.00 170.08 172 LYS B N 1
ATOM 4020 C CA . LYS B 1 177 ? 138.023 165.104 191.082 1.00 170.08 172 LYS B CA 1
ATOM 4021 C C . LYS B 1 177 ? 136.577 164.647 191.248 1.00 170.08 172 LYS B C 1
ATOM 4022 O O . LYS B 1 177 ? 135.676 165.471 191.434 1.00 170.08 172 LYS B O 1
ATOM 4028 N N . TYR B 1 178 ? 136.372 163.326 191.196 1.00 180.43 173 TYR B N 1
ATOM 4029 C CA . TYR B 1 178 ? 135.028 162.756 191.125 1.00 180.43 173 TYR B CA 1
ATOM 4030 C C . TYR B 1 178 ? 134.283 162.891 192.442 1.00 180.43 173 TYR B C 1
ATOM 4031 O O . TYR B 1 178 ? 133.069 163.120 192.456 1.00 180.43 173 TYR B O 1
ATOM 4040 N N . GLU B 1 179 ? 134.971 162.727 193.563 1.00 192.11 174 GLU B N 1
ATOM 4041 C CA . GLU B 1 179 ? 134.264 162.908 194.817 1.00 192.11 174 GLU B CA 1
ATOM 4042 C C . GLU B 1 179 ? 134.053 164.375 195.136 1.00 192.11 174 GLU B C 1
ATOM 4043 O O . GLU B 1 179 ? 133.134 164.711 195.886 1.00 192.11 174 GLU B O 1
ATOM 4049 N N . VAL B 1 180 ? 134.826 165.262 194.515 1.00 192.68 175 VAL B N 1
ATOM 4050 C CA . VAL B 1 180 ? 134.461 166.668 194.527 1.00 192.68 175 VAL B CA 1
ATOM 4051 C C . VAL B 1 180 ? 133.208 166.898 193.683 1.00 192.68 175 VAL B C 1
ATOM 4052 O O . VAL B 1 180 ? 132.387 167.762 194.006 1.00 192.68 175 VAL B O 1
ATOM 4056 N N . VAL B 1 181 ? 132.986 166.084 192.648 1.00 211.74 176 VAL B N 1
ATOM 4057 C CA . VAL B 1 181 ? 131.714 166.153 191.929 1.00 211.74 176 VAL B CA 1
ATOM 4058 C C . VAL B 1 181 ? 130.573 165.605 192.792 1.00 211.74 176 VAL B C 1
ATOM 4059 O O . VAL B 1 181 ? 129.439 166.098 192.723 1.00 211.74 176 VAL B O 1
ATOM 4063 N N . HIS B 1 182 ? 130.858 164.630 193.666 1.00 237.84 177 HIS B N 1
ATOM 4064 C CA . HIS B 1 182 ? 129.875 164.247 194.682 1.00 237.84 177 HIS B CA 1
ATOM 4065 C C . HIS B 1 182 ? 129.595 165.390 195.653 1.00 237.84 177 HIS B C 1
ATOM 4066 O O . HIS B 1 182 ? 128.455 165.580 196.097 1.00 237.84 177 HIS B O 1
ATOM 4073 N N . MET B 1 183 ? 130.623 166.162 196.001 1.00 223.48 178 MET B N 1
ATOM 4074 C CA . MET B 1 183 ? 130.393 167.324 196.853 1.00 223.48 178 MET B CA 1
ATOM 4075 C C . MET B 1 183 ? 129.656 168.432 196.113 1.00 223.48 178 MET B C 1
ATOM 4076 O O . MET B 1 183 ? 129.006 169.269 196.746 1.00 223.48 178 MET B O 1
ATOM 4081 N N . LEU B 1 184 ? 129.766 168.468 194.789 1.00 228.62 179 LEU B N 1
ATOM 4082 C CA . LEU B 1 184 ? 128.905 169.335 193.996 1.00 228.62 179 LEU B CA 1
ATOM 4083 C C . LEU B 1 184 ? 127.472 168.836 194.020 1.00 228.62 179 LEU B C 1
ATOM 4084 O O . LEU B 1 184 ? 126.532 169.634 193.999 1.00 228.62 179 LEU B O 1
ATOM 4089 N N . LEU B 1 185 ? 127.293 167.514 194.045 1.00 253.57 180 LEU B N 1
ATOM 4090 C CA . LEU B 1 185 ? 125.965 166.937 194.217 1.00 253.57 180 LEU B CA 1
ATOM 4091 C C . LEU B 1 185 ? 125.410 167.181 195.607 1.00 253.57 180 LEU B C 1
ATOM 4092 O O . LEU B 1 185 ? 124.194 167.083 195.796 1.00 253.57 180 LEU B O 1
ATOM 4097 N N . MET B 1 186 ? 126.269 167.465 196.585 1.00 256.11 181 MET B N 1
ATOM 4098 C CA . MET B 1 186 ? 125.772 167.967 197.859 1.00 256.11 181 MET B CA 1
ATOM 4099 C C . MET B 1 186 ? 125.126 169.335 197.698 1.00 256.11 181 MET B C 1
ATOM 4100 O O . MET B 1 186 ? 124.188 169.665 198.431 1.00 256.11 181 MET B O 1
ATOM 4105 N N . LYS B 1 187 ? 125.606 170.138 196.756 1.00 245.77 182 LYS B N 1
ATOM 4106 C CA . LYS B 1 187 ? 124.876 171.319 196.339 1.00 245.77 182 LYS B CA 1
ATOM 4107 C C . LYS B 1 187 ? 123.911 170.958 195.216 1.00 245.77 182 LYS B C 1
ATOM 4108 O O . LYS B 1 187 ? 123.821 169.810 194.777 1.00 245.77 182 LYS B O 1
ATOM 4114 N N . GLY B 1 188 ? 123.146 171.945 194.770 1.00 238.98 183 GLY B N 1
ATOM 4115 C CA . GLY B 1 188 ? 122.468 171.822 193.498 1.00 238.98 183 GLY B CA 1
ATOM 4116 C C . GLY B 1 188 ? 122.922 172.907 192.548 1.00 238.98 183 GLY B C 1
ATOM 4117 O O . GLY B 1 188 ? 122.515 174.064 192.687 1.00 238.98 183 GLY B O 1
ATOM 4118 N N . ALA B 1 189 ? 123.744 172.536 191.568 1.00 220.75 184 ALA B N 1
ATOM 4119 C CA . ALA B 1 189 ? 124.242 173.484 190.574 1.00 220.75 184 ALA B CA 1
ATOM 4120 C C . ALA B 1 189 ? 124.748 172.674 189.391 1.00 220.75 184 ALA B C 1
ATOM 4121 O O . ALA B 1 189 ? 125.746 171.960 189.519 1.00 220.75 184 ALA B O 1
ATOM 4123 N N . ARG B 1 190 ? 124.068 172.774 188.257 1.00 231.84 185 ARG B N 1
ATOM 4124 C CA . ARG B 1 190 ? 124.507 172.064 187.064 1.00 231.84 185 ARG B CA 1
ATOM 4125 C C . ARG B 1 190 ? 124.502 172.995 185.858 1.00 231.84 185 ARG B C 1
ATOM 4126 O O . ARG B 1 190 ? 125.112 174.064 185.888 1.00 231.84 185 ARG B O 1
ATOM 4134 N N . CYS B 1 201 ? 122.628 180.395 174.667 1.00 203.74 196 CYS B N 1
ATOM 4135 C CA . CYS B 1 201 ? 121.677 180.880 175.660 1.00 203.74 196 CYS B CA 1
ATOM 4136 C C . CYS B 1 201 ? 121.516 182.388 175.536 1.00 203.74 196 CYS B C 1
ATOM 4137 O O . CYS B 1 201 ? 121.590 183.111 176.531 1.00 203.74 196 CYS B O 1
ATOM 4140 N N . GLY B 1 202 ? 121.251 182.860 174.319 1.00 195.80 197 GLY B N 1
ATOM 4141 C CA . GLY B 1 202 ? 121.312 184.274 174.001 1.00 195.80 197 GLY B CA 1
ATOM 4142 C C . GLY B 1 202 ? 120.212 185.127 174.602 1.00 195.80 197 GLY B C 1
ATOM 4143 O O . GLY B 1 202 ? 119.432 185.755 173.881 1.00 195.80 197 GLY B O 1
ATOM 4144 N N . ASP B 1 203 ? 120.145 185.153 175.929 1.00 199.99 198 ASP B N 1
ATOM 4145 C CA . ASP B 1 203 ? 119.161 185.926 176.666 1.00 199.99 198 ASP B CA 1
ATOM 4146 C C . ASP B 1 203 ? 119.706 187.327 176.917 1.00 199.99 198 ASP B C 1
ATOM 4147 O O . ASP B 1 203 ? 120.687 187.755 176.303 1.00 199.99 198 ASP B O 1
ATOM 4152 N N . CYS B 1 204 ? 119.058 188.065 177.821 1.00 208.77 199 CYS B N 1
ATOM 4153 C CA . CYS B 1 204 ? 119.582 189.364 178.228 1.00 208.77 199 CYS B CA 1
ATOM 4154 C C . CYS B 1 204 ? 120.894 189.224 178.989 1.00 208.77 199 CYS B C 1
ATOM 4155 O O . CYS B 1 204 ? 121.749 190.110 178.905 1.00 208.77 199 CYS B O 1
ATOM 4158 N N . MET B 1 205 ? 121.076 188.113 179.707 1.00 202.59 200 MET B N 1
ATOM 4159 C CA . MET B 1 205 ? 122.255 187.948 180.553 1.00 202.59 200 MET B CA 1
ATOM 4160 C C . MET B 1 205 ? 123.526 187.794 179.726 1.00 202.59 200 MET B C 1
ATOM 4161 O O . MET B 1 205 ? 124.591 188.278 180.124 1.00 202.59 200 MET B O 1
ATOM 4166 N N . GLU B 1 206 ? 123.440 187.132 178.572 1.00 211.18 201 GLU B N 1
ATOM 4167 C CA . GLU B 1 206 ? 124.610 187.051 177.706 1.00 211.18 201 GLU B CA 1
ATOM 4168 C C . GLU B 1 206 ? 124.830 188.335 176.918 1.00 211.18 201 GLU B C 1
ATOM 4169 O O . GLU B 1 206 ? 125.964 188.626 176.521 1.00 211.18 201 GLU B O 1
ATOM 4175 N N . LYS B 1 207 ? 123.774 189.113 176.691 1.00 213.41 202 LYS B N 1
ATOM 4176 C CA . LYS B 1 207 ? 123.900 190.299 175.855 1.00 213.41 202 LYS B CA 1
ATOM 4177 C C . LYS B 1 207 ? 124.315 191.529 176.648 1.00 213.41 202 LYS B C 1
ATOM 4178 O O . LYS B 1 207 ? 125.005 192.398 176.104 1.00 213.41 202 LYS B O 1
ATOM 4184 N N . GLN B 1 208 ? 123.935 191.614 177.928 1.00 224.19 203 GLN B N 1
ATOM 4185 C CA . GLN B 1 208 ? 124.218 192.806 178.724 1.00 224.19 203 GLN B CA 1
ATOM 4186 C C . GLN B 1 208 ? 125.692 192.978 179.065 1.00 224.19 203 GLN B C 1
ATOM 4187 O O . GLN B 1 208 ? 126.076 194.056 179.527 1.00 224.19 203 GLN B O 1
ATOM 4193 N N . ARG B 1 209 ? 126.523 191.959 178.848 1.00 255.32 204 ARG B N 1
ATOM 4194 C CA . ARG B 1 209 ? 127.968 192.156 178.772 1.00 255.32 204 ARG B CA 1
ATOM 4195 C C . ARG B 1 209 ? 128.268 192.534 177.327 1.00 255.32 204 ARG B C 1
ATOM 4196 O O . ARG B 1 209 ? 128.740 191.737 176.514 1.00 255.32 204 ARG B O 1
ATOM 4204 N N . HIS B 1 210 ? 127.965 193.792 177.016 1.00 268.89 205 HIS B N 1
ATOM 4205 C CA . HIS B 1 210 ? 127.808 194.236 175.642 1.00 268.89 205 HIS B CA 1
ATOM 4206 C C . HIS B 1 210 ? 129.144 194.388 174.939 1.00 268.89 205 HIS B C 1
ATOM 4207 O O . HIS B 1 210 ? 130.123 194.859 175.524 1.00 268.89 205 HIS B O 1
ATOM 4214 N N . ASP B 1 211 ? 129.179 193.949 173.681 1.00 285.91 206 ASP B N 1
ATOM 4215 C CA . ASP B 1 211 ? 130.052 194.452 172.623 1.00 285.91 206 ASP B CA 1
ATOM 4216 C C . ASP B 1 211 ? 131.541 194.213 172.845 1.00 285.91 206 ASP B C 1
ATOM 4217 O O . ASP B 1 211 ? 132.354 194.652 172.023 1.00 285.91 206 ASP B O 1
ATOM 4222 N N . SER B 1 212 ? 131.930 193.530 173.915 1.00 285.88 207 SER B N 1
ATOM 4223 C CA . SER B 1 212 ? 133.332 193.286 174.213 1.00 285.88 207 SER B CA 1
ATOM 4224 C C . SER B 1 212 ? 133.772 191.908 173.759 1.00 285.88 207 SER B C 1
ATOM 4225 O O . SER B 1 212 ? 134.871 191.751 173.218 1.00 285.88 207 SER B O 1
ATOM 4228 N N . PHE B 1 213 ? 132.951 190.896 174.035 1.00 268.08 208 PHE B N 1
ATOM 4229 C CA . PHE B 1 213 ? 133.012 189.520 173.552 1.00 268.08 208 PHE B CA 1
ATOM 4230 C C . PHE B 1 213 ? 134.203 188.737 174.092 1.00 268.08 208 PHE B C 1
ATOM 4231 O O . PHE B 1 213 ? 134.299 187.539 173.819 1.00 268.08 208 PHE B O 1
ATOM 4239 N N . SER B 1 214 ? 135.098 189.357 174.862 1.00 225.20 209 SER B N 1
ATOM 4240 C CA . SER B 1 214 ? 135.943 188.587 175.761 1.00 225.20 209 SER B CA 1
ATOM 4241 C C . SER B 1 214 ? 135.100 187.956 176.857 1.00 225.20 209 SER B C 1
ATOM 4242 O O . SER B 1 214 ? 135.460 186.906 177.399 1.00 225.20 209 SER B O 1
ATOM 4245 N N . HIS B 1 215 ? 133.979 188.598 177.203 1.00 236.03 210 HIS B N 1
ATOM 4246 C CA . HIS B 1 215 ? 132.935 187.915 177.956 1.00 236.03 210 HIS B CA 1
ATOM 4247 C C . HIS B 1 215 ? 132.403 186.719 177.185 1.00 236.03 210 HIS B C 1
ATOM 4248 O O . HIS B 1 215 ? 132.170 185.658 177.767 1.00 236.03 210 HIS B O 1
ATOM 4255 N N . SER B 1 216 ? 132.205 186.866 175.872 1.00 232.56 211 SER B N 1
ATOM 4256 C CA . SER B 1 216 ? 131.771 185.718 175.087 1.00 232.56 211 SER B CA 1
ATOM 4257 C C . SER B 1 216 ? 132.884 184.697 174.962 1.00 232.56 211 SER B C 1
ATOM 4258 O O . SER B 1 216 ? 132.608 183.503 174.867 1.00 232.56 211 SER B O 1
ATOM 4261 N N . ARG B 1 217 ? 134.142 185.146 174.973 1.00 232.31 212 ARG B N 1
ATOM 4262 C CA . ARG B 1 217 ? 135.258 184.211 175.044 1.00 232.31 212 ARG B CA 1
ATOM 4263 C C . ARG B 1 217 ? 135.245 183.446 176.358 1.00 232.31 212 ARG B C 1
ATOM 4264 O O . ARG B 1 217 ? 135.554 182.253 176.392 1.00 232.31 212 ARG B O 1
ATOM 4272 N N . SER B 1 218 ? 134.860 184.109 177.446 1.00 243.40 213 SER B N 1
ATOM 4273 C CA . SER B 1 218 ? 134.716 183.415 178.718 1.00 243.40 213 SER B CA 1
ATOM 4274 C C . SER B 1 218 ? 133.519 182.476 178.706 1.00 243.40 213 SER B C 1
ATOM 4275 O O . SER B 1 218 ? 133.540 181.444 179.377 1.00 243.40 213 SER B O 1
ATOM 4278 N N . ARG B 1 219 ? 132.474 182.819 177.951 1.00 240.43 214 ARG B N 1
ATOM 4279 C CA . ARG B 1 219 ? 131.351 181.904 177.769 1.00 240.43 214 ARG B CA 1
ATOM 4280 C C . ARG B 1 219 ? 131.782 180.672 176.985 1.00 240.43 214 ARG B C 1
ATOM 4281 O O . ARG B 1 219 ? 131.367 179.546 177.296 1.00 240.43 214 ARG B O 1
ATOM 4289 N N . ILE B 1 220 ? 132.614 180.885 175.963 1.00 215.78 215 ILE B N 1
ATOM 4290 C CA . ILE B 1 220 ? 133.245 179.792 175.232 1.00 215.78 215 ILE B CA 1
ATOM 4291 C C . ILE B 1 220 ? 134.068 178.934 176.179 1.00 215.78 215 ILE B C 1
ATOM 4292 O O . ILE B 1 220 ? 133.984 177.707 176.145 1.00 215.78 215 ILE B O 1
ATOM 4297 N N . ASN B 1 221 ? 134.814 179.573 177.081 1.00 237.90 216 ASN B N 1
ATOM 4298 C CA . ASN B 1 221 ? 135.607 178.856 178.076 1.00 237.90 216 ASN B CA 1
ATOM 4299 C C . ASN B 1 221 ? 134.733 178.114 179.077 1.00 237.90 216 ASN B C 1
ATOM 4300 O O . ASN B 1 221 ? 135.157 177.103 179.645 1.00 237.90 216 ASN B O 1
ATOM 4305 N N . ALA B 1 222 ? 133.534 178.622 179.334 1.00 233.64 217 ALA B N 1
ATOM 4306 C CA . ALA B 1 222 ? 132.619 177.938 180.236 1.00 233.64 217 ALA B CA 1
ATOM 4307 C C . ALA B 1 222 ? 132.057 176.689 179.583 1.00 233.64 217 ALA B C 1
ATOM 4308 O O . ALA B 1 222 ? 131.951 175.636 180.222 1.00 233.64 217 ALA B O 1
ATOM 4310 N N . TYR B 1 223 ? 131.701 176.783 178.305 1.00 221.46 218 TYR B N 1
ATOM 4311 C CA . TYR B 1 223 ? 131.312 175.581 177.582 1.00 221.46 218 TYR B CA 1
ATOM 4312 C C . TYR B 1 223 ? 132.512 174.694 177.247 1.00 221.46 218 TYR B C 1
ATOM 4313 O O . TYR B 1 223 ? 132.315 173.530 176.889 1.00 221.46 218 TYR B O 1
ATOM 4322 N N . LYS B 1 224 ? 133.745 175.206 177.387 1.00 225.46 219 LYS B N 1
ATOM 4323 C CA . LYS B 1 224 ? 134.926 174.346 177.425 1.00 225.46 219 LYS B CA 1
ATOM 4324 C C . LYS B 1 224 ? 134.969 173.553 178.712 1.00 225.46 219 LYS B C 1
ATOM 4325 O O . LYS B 1 224 ? 135.541 172.458 178.752 1.00 225.46 219 LYS B O 1
ATOM 4331 N N . GLY B 1 225 ? 134.379 174.097 179.774 1.00 220.51 220 GLY B N 1
ATOM 4332 C CA . GLY B 1 225 ? 134.243 173.348 181.001 1.00 220.51 220 GLY B CA 1
ATOM 4333 C C . GLY B 1 225 ? 133.319 172.167 180.897 1.00 220.51 220 GLY B C 1
ATOM 4334 O O . GLY B 1 225 ? 133.407 171.270 181.740 1.00 220.51 220 GLY B O 1
ATOM 4335 N N . LEU B 1 226 ? 132.468 172.116 179.869 1.00 228.79 221 LEU B N 1
ATOM 4336 C CA . LEU B 1 226 ? 131.607 170.969 179.610 1.00 228.79 221 LEU B CA 1
ATOM 4337 C C . LEU B 1 226 ? 132.341 169.764 179.049 1.00 228.79 221 LEU B C 1
ATOM 4338 O O . LEU B 1 226 ? 131.674 168.788 178.685 1.00 228.79 221 LEU B O 1
ATOM 4343 N N . ALA B 1 227 ? 133.675 169.767 178.976 1.00 235.86 222 ALA B N 1
ATOM 4344 C CA . ALA B 1 227 ? 134.362 168.759 178.178 1.00 235.86 222 ALA B CA 1
ATOM 4345 C C . ALA B 1 227 ? 134.535 167.430 178.906 1.00 235.86 222 ALA B C 1
ATOM 4346 O O . ALA B 1 227 ? 135.619 166.837 178.883 1.00 235.86 222 ALA B O 1
ATOM 4348 N N . SER B 1 228 ? 133.462 166.953 179.531 1.00 203.96 223 SER B N 1
ATOM 4349 C CA . SER B 1 228 ? 133.129 165.566 179.825 1.00 203.96 223 SER B CA 1
ATOM 4350 C C . SER B 1 228 ? 134.133 164.659 180.538 1.00 203.96 223 SER B C 1
ATOM 4351 O O . SER B 1 228 ? 134.429 163.579 180.009 1.00 203.96 223 SER B O 1
ATOM 4354 N N . PRO B 1 229 ? 134.697 165.010 181.702 1.00 181.39 224 PRO B N 1
ATOM 4355 C CA . PRO B 1 229 ? 135.188 163.933 182.564 1.00 181.39 224 PRO B CA 1
ATOM 4356 C C . PRO B 1 229 ? 134.171 163.550 183.628 1.00 181.39 224 PRO B C 1
ATOM 4357 O O . PRO B 1 229 ? 134.268 162.481 184.231 1.00 181.39 224 PRO B O 1
ATOM 4361 N N . ALA B 1 230 ? 133.179 164.406 183.853 1.00 179.63 225 ALA B N 1
ATOM 4362 C CA . ALA B 1 230 ? 132.163 164.163 184.867 1.00 179.63 225 ALA B CA 1
ATOM 4363 C C . ALA B 1 230 ? 130.748 164.327 184.367 1.00 179.63 225 ALA B C 1
ATOM 4364 O O . ALA B 1 230 ? 129.816 163.996 185.105 1.00 179.63 225 ALA B O 1
ATOM 4366 N N . TYR B 1 231 ? 130.550 164.828 183.155 1.00 208.83 226 TYR B N 1
ATOM 4367 C CA . TYR B 1 231 ? 129.220 165.143 182.662 1.00 208.83 226 TYR B CA 1
ATOM 4368 C C . TYR B 1 231 ? 128.426 163.908 182.303 1.00 208.83 226 TYR B C 1
ATOM 4369 O O . TYR B 1 231 ? 127.212 164.003 182.105 1.00 208.83 226 TYR B O 1
ATOM 4378 N N . LEU B 1 232 ? 129.086 162.758 182.220 1.00 219.02 227 LEU B N 1
ATOM 4379 C CA . LEU B 1 232 ? 128.361 161.502 182.181 1.00 219.02 227 LEU B CA 1
ATOM 4380 C C . LEU B 1 232 ? 127.668 161.250 183.516 1.00 219.02 227 LEU B C 1
ATOM 4381 O O . LEU B 1 232 ? 126.601 160.629 183.564 1.00 219.02 227 LEU B O 1
ATOM 4386 N N . SER B 1 233 ? 128.255 161.743 184.607 1.00 197.01 228 SER B N 1
ATOM 4387 C CA . SER B 1 233 ? 127.647 161.688 185.929 1.00 197.01 228 SER B CA 1
ATOM 4388 C C . SER B 1 233 ? 126.922 162.968 186.311 1.00 197.01 228 SER B C 1
ATOM 4389 O O . SER B 1 233 ? 125.980 162.913 187.107 1.00 197.01 228 SER B O 1
ATOM 4392 N N . LEU B 1 234 ? 127.356 164.119 185.786 1.00 199.89 229 LEU B N 1
ATOM 4393 C CA . LEU B 1 234 ? 126.683 165.379 186.097 1.00 199.89 229 LEU B CA 1
ATOM 4394 C C . LEU B 1 234 ? 125.288 165.426 185.498 1.00 199.89 229 LEU B C 1
ATOM 4395 O O . LEU B 1 234 ? 124.341 165.876 186.153 1.00 199.89 229 LEU B O 1
ATOM 4400 N N . SER B 1 235 ? 125.142 164.983 184.254 1.00 200.26 230 SER B N 1
ATOM 4401 C CA . SER B 1 235 ? 123.825 164.608 183.769 1.00 200.26 230 SER B CA 1
ATOM 4402 C C . SER B 1 235 ? 123.354 163.406 184.569 1.00 200.26 230 SER B C 1
ATOM 4403 O O . SER B 1 235 ? 124.136 162.493 184.845 1.00 200.26 230 SER B O 1
ATOM 4406 N N . SER B 1 236 ? 122.079 163.425 184.966 1.00 190.03 231 SER B N 1
ATOM 4407 C CA . SER B 1 236 ? 121.584 162.438 185.919 1.00 190.03 231 SER B CA 1
ATOM 4408 C C . SER B 1 236 ? 121.520 161.047 185.303 1.00 190.03 231 SER B C 1
ATOM 4409 O O . SER B 1 236 ? 122.087 160.094 185.848 1.00 190.03 231 SER B O 1
ATOM 4412 N N . GLU B 1 237 ? 120.846 160.910 184.163 1.00 204.70 232 GLU B N 1
ATOM 4413 C CA . GLU B 1 237 ? 120.729 159.614 183.508 1.00 204.70 232 GLU B CA 1
ATOM 4414 C C . GLU B 1 237 ? 120.822 159.787 182.000 1.00 204.70 232 GLU B C 1
ATOM 4415 O O . GLU B 1 237 ? 120.515 160.854 181.459 1.00 204.70 232 GLU B O 1
ATOM 4421 N N . ASP B 1 238 ? 121.236 158.701 181.346 1.00 197.65 233 ASP B N 1
ATOM 4422 C CA . ASP B 1 238 ? 121.374 158.601 179.896 1.00 197.65 233 ASP B CA 1
ATOM 4423 C C . ASP B 1 238 ? 122.185 159.727 179.247 1.00 197.65 233 ASP B C 1
ATOM 4424 O O . ASP B 1 238 ? 121.637 160.548 178.506 1.00 197.65 233 ASP B O 1
ATOM 4429 N N . PRO B 1 239 ? 123.497 159.783 179.496 1.00 179.09 234 PRO B N 1
ATOM 4430 C CA . PRO B 1 239 ? 124.294 160.881 178.941 1.00 179.09 234 PRO B CA 1
ATOM 4431 C C . PRO B 1 239 ? 124.654 160.688 177.485 1.00 179.09 234 PRO B C 1
ATOM 4432 O O . PRO B 1 239 ? 125.267 161.588 176.897 1.00 179.09 234 PRO B O 1
ATOM 4436 N N . VAL B 1 240 ? 124.306 159.546 176.894 1.00 171.48 235 VAL B N 1
ATOM 4437 C CA . VAL B 1 240 ? 124.724 159.241 175.533 1.00 171.48 235 VAL B CA 1
ATOM 4438 C C . VAL B 1 240 ? 124.002 160.139 174.541 1.00 171.48 235 VAL B C 1
ATOM 4439 O O . VAL B 1 240 ? 124.621 160.726 173.647 1.00 171.48 235 VAL B O 1
ATOM 4443 N N . LEU B 1 241 ? 122.685 160.269 174.702 1.00 174.96 236 LEU B N 1
ATOM 4444 C CA . LEU B 1 241 ? 121.898 161.143 173.840 1.00 174.96 236 LEU B CA 1
ATOM 4445 C C . LEU B 1 241 ? 122.293 162.598 174.034 1.00 174.96 236 LEU B C 1
ATOM 4446 O O . LEU B 1 241 ? 122.305 163.385 173.073 1.00 174.96 236 LEU B O 1
ATOM 4451 N N . THR B 1 242 ? 122.633 162.956 175.275 1.00 163.95 237 THR B N 1
ATOM 4452 C CA . THR B 1 242 ? 123.093 164.304 175.572 1.00 163.95 237 THR B CA 1
ATOM 4453 C C . THR B 1 242 ? 124.399 164.592 174.857 1.00 163.95 237 THR B C 1
ATOM 4454 O O . THR B 1 242 ? 124.570 165.663 174.269 1.00 163.95 237 THR B O 1
ATOM 4458 N N . ALA B 1 243 ? 125.312 163.624 174.864 1.00 167.28 238 ALA B N 1
ATOM 4459 C CA . ALA B 1 243 ? 126.583 163.796 174.179 1.00 167.28 238 ALA B CA 1
ATOM 4460 C C . ALA B 1 243 ? 126.404 163.807 172.667 1.00 167.28 238 ALA B C 1
ATOM 4461 O O . ALA B 1 243 ? 127.154 164.494 171.972 1.00 167.28 238 ALA B O 1
ATOM 4463 N N . LEU B 1 244 ? 125.403 163.084 172.155 1.00 183.03 239 LEU B N 1
ATOM 4464 C CA . LEU B 1 244 ? 125.063 163.145 170.733 1.00 183.03 239 LEU B CA 1
ATOM 4465 C C . LEU B 1 244 ? 124.633 164.545 170.321 1.00 183.03 239 LEU B C 1
ATOM 4466 O O . LEU B 1 244 ? 125.152 165.116 169.348 1.00 183.03 239 LEU B O 1
ATOM 4471 N N . GLU B 1 245 ? 123.665 165.103 171.051 1.00 218.50 240 GLU B N 1
ATOM 4472 C CA . GLU B 1 245 ? 123.150 166.424 170.714 1.00 218.50 240 GLU B CA 1
ATOM 4473 C C . GLU B 1 245 ? 124.203 167.500 170.935 1.00 218.50 240 GLU B C 1
ATOM 4474 O O . GLU B 1 245 ? 124.312 168.442 170.140 1.00 218.50 240 GLU B O 1
ATOM 4480 N N . LEU B 1 246 ? 125.017 167.351 171.983 1.00 189.84 241 LEU B N 1
ATOM 4481 C CA . LEU B 1 246 ? 126.104 168.290 172.211 1.00 189.84 241 LEU B CA 1
ATOM 4482 C C . LEU B 1 246 ? 127.162 168.195 171.127 1.00 189.84 241 LEU B C 1
ATOM 4483 O O . LEU B 1 246 ? 127.696 169.216 170.711 1.00 189.84 241 LEU B O 1
ATOM 4488 N N . SER B 1 247 ? 127.444 166.989 170.630 1.00 186.78 242 SER B N 1
ATOM 4489 C CA . SER B 1 247 ? 128.410 166.825 169.549 1.00 186.78 242 SER B CA 1
ATOM 4490 C C . SER B 1 247 ? 127.908 167.445 168.258 1.00 186.78 242 SER B C 1
ATOM 4491 O O . SER B 1 247 ? 128.691 167.998 167.479 1.00 186.78 242 SER B O 1
ATOM 4494 N N . ASN B 1 248 ? 126.604 167.359 168.014 1.00 177.64 243 ASN B N 1
ATOM 4495 C CA . ASN B 1 248 ? 126.044 168.033 166.847 1.00 177.64 243 ASN B CA 1
ATOM 4496 C C . ASN B 1 248 ? 126.093 169.549 167.021 1.00 177.64 243 ASN B C 1
ATOM 4497 O O . ASN B 1 248 ? 126.358 170.289 166.061 1.00 177.64 243 ASN B O 1
ATOM 4502 N N . GLU B 1 249 ? 125.899 170.026 168.254 1.00 189.46 244 GLU B N 1
ATOM 4503 C CA . GLU B 1 249 ? 126.117 171.442 168.536 1.00 189.46 244 GLU B CA 1
ATOM 4504 C C . GLU B 1 249 ? 127.580 171.829 168.392 1.00 189.46 244 GLU B C 1
ATOM 4505 O O . GLU B 1 249 ? 127.890 172.973 168.067 1.00 189.46 244 GLU B O 1
ATOM 4511 N N . LEU B 1 250 ? 128.487 170.892 168.628 1.00 195.97 245 LEU B N 1
ATOM 4512 C CA . LEU B 1 250 ? 129.900 171.160 168.411 1.00 195.97 245 LEU B CA 1
ATOM 4513 C C . LEU B 1 250 ? 130.235 171.205 166.936 1.00 195.97 245 LEU B C 1
ATOM 4514 O O . LEU B 1 250 ? 131.153 171.923 166.532 1.00 195.97 245 LEU B O 1
ATOM 4519 N N . ALA B 1 251 ? 129.535 170.412 166.129 1.00 199.33 246 ALA B N 1
ATOM 4520 C CA . ALA B 1 251 ? 129.644 170.564 164.684 1.00 199.33 246 ALA B CA 1
ATOM 4521 C C . ALA B 1 251 ? 129.143 171.935 164.253 1.00 199.33 246 ALA B C 1
ATOM 4522 O O . ALA B 1 251 ? 129.710 172.558 163.346 1.00 199.33 246 ALA B O 1
ATOM 4524 N N . LYS B 1 252 ? 128.082 172.418 164.906 1.00 187.67 247 LYS B N 1
ATOM 4525 C CA . LYS B 1 252 ? 127.615 173.781 164.668 1.00 187.67 247 LYS B CA 1
ATOM 4526 C C . LYS B 1 252 ? 128.659 174.810 165.086 1.00 187.67 247 LYS B C 1
ATOM 4527 O O . LYS B 1 252 ? 128.873 175.809 164.391 1.00 187.67 247 LYS B O 1
ATOM 4533 N N . LEU B 1 253 ? 129.313 174.582 166.226 1.00 198.37 248 LEU B N 1
ATOM 4534 C CA . LEU B 1 253 ? 130.360 175.486 166.692 1.00 198.37 248 LEU B CA 1
ATOM 4535 C C . LEU B 1 253 ? 131.595 175.416 165.811 1.00 198.37 248 LEU B C 1
ATOM 4536 O O . LEU B 1 253 ? 132.347 176.389 165.725 1.00 198.37 248 LEU B O 1
ATOM 4541 N N . ALA B 1 254 ? 131.833 174.269 165.182 1.00 207.89 249 ALA B N 1
ATOM 4542 C CA . ALA B 1 254 ? 132.894 174.168 164.195 1.00 207.89 249 ALA B CA 1
ATOM 4543 C C . ALA B 1 254 ? 132.507 174.878 162.912 1.00 207.89 249 ALA B C 1
ATOM 4544 O O . ALA B 1 254 ? 133.378 175.353 162.179 1.00 207.89 249 ALA B O 1
ATOM 4546 N N . ASN B 1 255 ? 131.208 174.956 162.622 1.00 226.21 250 ASN B N 1
ATOM 4547 C CA . ASN B 1 255 ? 130.762 175.781 161.508 1.00 226.21 250 ASN B CA 1
ATOM 4548 C C . ASN B 1 255 ? 130.885 177.260 161.838 1.00 226.21 250 ASN B C 1
ATOM 4549 O O . ASN B 1 255 ? 131.044 178.087 160.933 1.00 226.21 250 ASN B O 1
ATOM 4554 N N . ILE B 1 256 ? 130.820 177.608 163.118 1.00 231.61 251 ILE B N 1
ATOM 4555 C CA . ILE B 1 256 ? 131.082 178.970 163.559 1.00 231.61 251 ILE B CA 1
ATOM 4556 C C . ILE B 1 256 ? 132.586 179.201 163.538 1.00 231.61 251 ILE B C 1
ATOM 4557 O O . ILE B 1 256 ? 133.366 178.368 164.013 1.00 231.61 251 ILE B O 1
ATOM 4562 N N . GLU B 1 257 ? 133.008 180.327 162.966 1.00 251.18 252 GLU B N 1
ATOM 4563 C CA . GLU B 1 257 ? 134.419 180.561 162.699 1.00 251.18 252 GLU B CA 1
ATOM 4564 C C . GLU B 1 257 ? 135.123 181.324 163.815 1.00 251.18 252 GLU B C 1
ATOM 4565 O O . GLU B 1 257 ? 136.104 182.030 163.548 1.00 251.18 252 GLU B O 1
ATOM 4571 N N . LYS B 1 258 ? 134.661 181.196 165.058 1.00 218.83 253 LYS B N 1
ATOM 4572 C CA . LYS B 1 258 ? 135.322 181.879 166.164 1.00 218.83 253 LYS B CA 1
ATOM 4573 C C . LYS B 1 258 ? 136.637 181.204 166.517 1.00 218.83 253 LYS B C 1
ATOM 4574 O O . LYS B 1 258 ? 137.713 181.782 166.337 1.00 218.83 253 LYS B O 1
ATOM 4580 N N . GLU B 1 259 ? 136.554 179.970 167.012 1.00 207.04 254 GLU B N 1
ATOM 4581 C CA . GLU B 1 259 ? 137.720 179.226 167.482 1.00 207.04 254 GLU B CA 1
ATOM 4582 C C . GLU B 1 259 ? 137.454 177.759 167.169 1.00 207.04 254 GLU B C 1
ATOM 4583 O O . GLU B 1 259 ? 136.662 177.109 167.858 1.00 207.04 254 GLU B O 1
ATOM 4589 N N . PHE B 1 260 ? 138.117 177.252 166.133 1.00 189.72 255 PHE B N 1
ATOM 4590 C CA . PHE B 1 260 ? 137.841 175.900 165.660 1.00 189.72 255 PHE B CA 1
ATOM 4591 C C . PHE B 1 260 ? 138.410 174.853 166.605 1.00 189.72 255 PHE B C 1
ATOM 4592 O O . PHE B 1 260 ? 137.700 173.930 167.019 1.00 189.72 255 PHE B O 1
ATOM 4600 N N . LYS B 1 261 ? 139.689 175.002 166.967 1.00 175.49 256 LYS B N 1
ATOM 4601 C CA . LYS B 1 261 ? 140.463 173.925 167.576 1.00 175.49 256 LYS B CA 1
ATOM 4602 C C . LYS B 1 261 ? 139.940 173.532 168.945 1.00 175.49 256 LYS B C 1
ATOM 4603 O O . LYS B 1 261 ? 139.965 172.351 169.298 1.00 175.49 256 LYS B O 1
ATOM 4609 N N . ASN B 1 262 ? 139.438 174.497 169.709 1.00 189.20 257 ASN B N 1
ATOM 4610 C CA . ASN B 1 262 ? 138.846 174.179 171.000 1.00 189.20 257 ASN B CA 1
ATOM 4611 C C . ASN B 1 262 ? 137.548 173.408 170.827 1.00 189.20 257 ASN B C 1
ATOM 4612 O O . ASN B 1 262 ? 137.244 172.503 171.615 1.00 189.20 257 ASN B O 1
ATOM 4617 N N . ASP B 1 263 ? 136.782 173.748 169.791 1.00 190.67 258 ASP B N 1
ATOM 4618 C CA . ASP B 1 263 ? 135.584 172.981 169.484 1.00 190.67 258 ASP B CA 1
ATOM 4619 C C . ASP B 1 263 ? 135.940 171.571 169.030 1.00 190.67 258 ASP B C 1
ATOM 4620 O O . ASP B 1 263 ? 135.222 170.622 169.358 1.00 190.67 258 ASP B O 1
ATOM 4625 N N . TYR B 1 264 ? 137.070 171.411 168.330 1.00 182.29 259 TYR B N 1
ATOM 4626 C CA . TYR B 1 264 ? 137.552 170.071 168.003 1.00 182.29 259 TYR B CA 1
ATOM 4627 C C . TYR B 1 264 ? 137.979 169.307 169.245 1.00 182.29 259 TYR B C 1
ATOM 4628 O O . TYR B 1 264 ? 137.806 168.086 169.310 1.00 182.29 259 TYR B O 1
ATOM 4637 N N . ARG B 1 265 ? 138.543 170.007 170.231 1.00 179.38 260 ARG B N 1
ATOM 4638 C CA . ARG B 1 265 ? 138.901 169.366 171.493 1.00 179.38 260 ARG B CA 1
ATOM 4639 C C . ARG B 1 265 ? 137.663 168.894 172.242 1.00 179.38 260 ARG B C 1
ATOM 4640 O O . ARG B 1 265 ? 137.654 167.793 172.808 1.00 179.38 260 ARG B O 1
ATOM 4648 N N . LYS B 1 266 ? 136.609 169.710 172.241 1.00 188.83 261 LYS B N 1
ATOM 4649 C CA . LYS B 1 266 ? 135.349 169.304 172.855 1.00 188.83 261 LYS B CA 1
ATOM 4650 C C . LYS B 1 266 ? 134.740 168.117 172.117 1.00 188.83 261 LYS B C 1
ATOM 4651 O O . LYS B 1 266 ? 134.171 167.208 172.739 1.00 188.83 261 LYS B O 1
ATOM 4657 N N . LEU B 1 267 ? 134.835 168.136 170.781 1.00 187.29 262 LEU B N 1
ATOM 4658 C CA . LEU B 1 267 ? 134.432 167.005 169.951 1.00 187.29 262 LEU B CA 1
ATOM 4659 C C . LEU B 1 267 ? 135.174 165.741 170.330 1.00 187.29 262 LEU B C 1
ATOM 4660 O O . LEU B 1 267 ? 134.571 164.665 170.424 1.00 187.29 262 LEU B O 1
ATOM 4665 N N . SER B 1 268 ? 136.485 165.859 170.532 1.00 185.01 263 SER B N 1
ATOM 4666 C CA . SER B 1 268 ? 137.295 164.722 170.936 1.00 185.01 263 SER B CA 1
ATOM 4667 C C . SER B 1 268 ? 136.854 164.191 172.289 1.00 185.01 263 SER B C 1
ATOM 4668 O O . SER B 1 268 ? 136.740 162.979 172.472 1.00 185.01 263 SER B O 1
ATOM 4671 N N . MET B 1 269 ? 136.548 165.089 173.229 1.00 185.55 264 MET B N 1
ATOM 4672 C CA . MET B 1 269 ? 136.144 164.646 174.561 1.00 185.55 264 MET B CA 1
ATOM 4673 C C . MET B 1 269 ? 134.794 163.936 174.533 1.00 185.55 264 MET B C 1
ATOM 4674 O O . MET B 1 269 ? 134.611 162.911 175.200 1.00 185.55 264 MET B O 1
ATOM 4679 N N . GLN B 1 270 ? 133.855 164.428 173.730 1.00 196.64 265 GLN B N 1
ATOM 4680 C CA . GLN B 1 270 ? 132.550 163.775 173.708 1.00 196.64 265 GLN B CA 1
ATOM 4681 C C . GLN B 1 270 ? 132.576 162.479 172.907 1.00 196.64 265 GLN B C 1
ATOM 4682 O O . GLN B 1 270 ? 131.935 161.490 173.293 1.00 196.64 265 GLN B O 1
ATOM 4688 N N . CYS B 1 271 ? 133.331 162.444 171.807 1.00 194.68 266 CYS B N 1
ATOM 4689 C CA . CYS B 1 271 ? 133.518 161.184 171.100 1.00 194.68 266 CYS B CA 1
ATOM 4690 C C . CYS B 1 271 ? 134.245 160.170 171.966 1.00 194.68 266 CYS B C 1
ATOM 4691 O O . CYS B 1 271 ? 133.968 158.972 171.883 1.00 194.68 266 CYS B O 1
ATOM 4694 N N . LYS B 1 272 ? 135.118 160.630 172.855 1.00 193.32 267 LYS B N 1
ATOM 4695 C CA . LYS B 1 272 ? 135.718 159.701 173.788 1.00 193.32 267 LYS B CA 1
ATOM 4696 C C . LYS B 1 272 ? 134.779 159.310 174.916 1.00 193.32 267 LYS B C 1
ATOM 4697 O O . LYS B 1 272 ? 134.976 158.240 175.485 1.00 193.32 267 LYS B O 1
ATOM 4703 N N . ASP B 1 273 ? 133.727 160.112 175.103 1.00 187.57 268 ASP B N 1
ATOM 4704 C CA . ASP B 1 273 ? 132.614 159.751 176.016 1.00 187.57 268 ASP B CA 1
ATOM 4705 C C . ASP B 1 273 ? 131.937 158.524 175.389 1.00 187.57 268 ASP B C 1
ATOM 4706 O O . ASP B 1 273 ? 131.600 157.586 176.138 1.00 187.57 268 ASP B O 1
ATOM 4711 N N . PHE B 1 274 ? 131.791 158.528 174.053 1.00 208.46 269 PHE B N 1
ATOM 4712 C CA . PHE B 1 274 ? 131.183 157.418 173.326 1.00 208.46 269 PHE B CA 1
ATOM 4713 C C . PHE B 1 274 ? 132.105 156.205 173.300 1.00 208.46 269 PHE B C 1
ATOM 4714 O O . PHE B 1 274 ? 131.642 155.066 173.424 1.00 208.46 269 PHE B O 1
ATOM 4722 N N . VAL B 1 275 ? 133.411 156.441 173.148 1.00 153.65 270 VAL B N 1
ATOM 4723 C CA . VAL B 1 275 ? 134.399 155.364 173.180 1.00 153.65 270 VAL B CA 1
ATOM 4724 C C . VAL B 1 275 ? 134.402 154.688 174.544 1.00 153.65 270 VAL B C 1
ATOM 4725 O O . VAL B 1 275 ? 134.474 153.456 174.644 1.00 153.65 270 VAL B O 1
ATOM 4729 N N . VAL B 1 276 ? 134.300 155.486 175.609 1.00 160.34 271 VAL B N 1
ATOM 4730 C CA . VAL B 1 276 ? 134.133 154.964 176.962 1.00 160.34 271 VAL B CA 1
ATOM 4731 C C . VAL B 1 276 ? 132.868 154.123 177.056 1.00 160.34 271 VAL B C 1
ATOM 4732 O O . VAL B 1 276 ? 132.908 152.963 177.480 1.00 160.34 271 VAL B O 1
ATOM 4736 N N . GLY B 1 277 ? 131.747 154.667 176.580 1.00 162.11 272 GLY B N 1
ATOM 4737 C CA . GLY B 1 277 ? 130.463 153.992 176.644 1.00 162.11 272 GLY B CA 1
ATOM 4738 C C . GLY B 1 277 ? 130.398 152.701 175.858 1.00 162.11 272 GLY B C 1
ATOM 4739 O O . GLY B 1 277 ? 129.579 151.835 176.179 1.00 162.11 272 GLY B O 1
ATOM 4740 N N . VAL B 1 278 ? 131.251 152.545 174.847 1.00 152.26 273 VAL B N 1
ATOM 4741 C CA . VAL B 1 278 ? 131.347 151.264 174.156 1.00 152.26 273 VAL B CA 1
ATOM 4742 C C . VAL B 1 278 ? 131.984 150.217 175.060 1.00 152.26 273 VAL B C 1
ATOM 4743 O O . VAL B 1 278 ? 131.486 149.094 175.187 1.00 152.26 273 VAL B O 1
ATOM 4747 N N . LEU B 1 279 ? 133.031 150.598 175.780 1.00 168.45 274 LEU B N 1
ATOM 4748 C CA . LEU B 1 279 ? 134.015 149.622 176.241 1.00 168.45 274 LEU B CA 1
ATOM 4749 C C . LEU B 1 279 ? 133.695 149.016 177.597 1.00 168.45 274 LEU B C 1
ATOM 4750 O O . LEU B 1 279 ? 134.598 148.722 178.379 1.00 168.45 274 LEU B O 1
ATOM 4755 N N . ASP B 1 280 ? 132.417 148.816 177.901 1.00 167.14 275 ASP B N 1
ATOM 4756 C CA . ASP B 1 280 ? 132.038 147.832 178.904 1.00 167.14 275 ASP B CA 1
ATOM 4757 C C . ASP B 1 280 ? 131.346 146.669 178.224 1.00 167.14 275 ASP B C 1
ATOM 4758 O O . ASP B 1 280 ? 130.277 146.232 178.657 1.00 167.14 275 ASP B O 1
ATOM 4763 N N . LEU B 1 281 ? 131.954 146.166 177.151 1.00 165.57 276 LEU B N 1
ATOM 4764 C CA . LEU B 1 281 ? 131.368 145.124 176.317 1.00 165.57 276 LEU B CA 1
ATOM 4765 C C . LEU B 1 281 ? 131.334 143.787 177.055 1.00 165.57 276 LEU B C 1
ATOM 4766 O O . LEU B 1 281 ? 132.049 142.849 176.686 1.00 165.57 276 LEU B O 1
ATOM 4771 N N . CYS B 1 282 ? 130.500 143.689 178.092 1.00 191.19 277 CYS B N 1
ATOM 4772 C CA . CYS B 1 282 ? 130.413 142.507 178.936 1.00 191.19 277 CYS B CA 1
ATOM 4773 C C . CYS B 1 282 ? 129.059 141.826 178.793 1.00 191.19 277 CYS B C 1
ATOM 4774 O O . CYS B 1 282 ? 128.986 140.641 178.462 1.00 191.19 277 CYS B O 1
ATOM 4777 N N . ARG B 1 283 ? 127.981 142.560 179.036 1.00 215.15 278 ARG B N 1
ATOM 4778 C CA . ARG B 1 283 ? 126.629 142.129 178.706 1.00 215.15 278 ARG B CA 1
ATOM 4779 C C . ARG B 1 283 ? 126.141 143.010 177.571 1.00 215.15 278 ARG B C 1
ATOM 4780 O O . ARG B 1 283 ? 125.853 144.195 177.776 1.00 215.15 278 ARG B O 1
ATOM 4788 N N . ASP B 1 284 ? 126.045 142.430 176.377 1.00 187.31 279 ASP B N 1
ATOM 4789 C CA . ASP B 1 284 ? 125.588 143.190 175.225 1.00 187.31 279 ASP B CA 1
ATOM 4790 C C . ASP B 1 284 ? 124.109 143.519 175.310 1.00 187.31 279 ASP B C 1
ATOM 4791 O O . ASP B 1 284 ? 123.655 144.430 174.613 1.00 187.31 279 ASP B O 1
ATOM 4796 N N . SER B 1 285 ? 123.358 142.789 176.142 1.00 208.04 280 SER B N 1
ATOM 4797 C CA . SER B 1 285 ? 121.972 143.138 176.433 1.00 208.04 280 SER B CA 1
ATOM 4798 C C . SER B 1 285 ? 121.870 144.528 177.041 1.00 208.04 280 SER B C 1
ATOM 4799 O O . SER B 1 285 ? 120.986 145.313 176.674 1.00 208.04 280 SER B O 1
ATOM 4802 N N . GLU B 1 286 ? 122.792 144.856 177.949 1.00 214.57 281 GLU B N 1
ATOM 4803 C CA . GLU B 1 286 ? 122.804 146.166 178.589 1.00 214.57 281 GLU B CA 1
ATOM 4804 C C . GLU B 1 286 ? 123.078 147.278 177.586 1.00 214.57 281 GLU B C 1
ATOM 4805 O O . GLU B 1 286 ? 122.539 148.385 177.711 1.00 214.57 281 GLU B O 1
ATOM 4811 N N . GLU B 1 287 ? 123.864 146.987 176.563 1.00 221.88 282 GLU B N 1
ATOM 4812 C CA . GLU B 1 287 ? 124.227 147.990 175.581 1.00 221.88 282 GLU B CA 1
ATOM 4813 C C . GLU B 1 287 ? 123.222 148.100 174.445 1.00 221.88 282 GLU B C 1
ATOM 4814 O O . GLU B 1 287 ? 123.121 149.162 173.822 1.00 221.88 282 GLU B O 1
ATOM 4820 N N . VAL B 1 288 ? 122.475 147.032 174.163 1.00 234.57 283 VAL B N 1
ATOM 4821 C CA . VAL B 1 288 ? 121.331 147.155 173.266 1.00 234.57 283 VAL B CA 1
ATOM 4822 C C . VAL B 1 288 ? 120.201 147.896 173.976 1.00 234.57 283 VAL B C 1
ATOM 4823 O O . VAL B 1 288 ? 119.424 148.623 173.341 1.00 234.57 283 VAL B O 1
ATOM 4827 N N . GLU B 1 289 ? 120.108 147.761 175.304 1.00 233.45 284 GLU B N 1
ATOM 4828 C CA . GLU B 1 289 ? 119.283 148.690 176.074 1.00 233.45 284 GLU B CA 1
ATOM 4829 C C . GLU B 1 289 ? 119.797 150.117 175.943 1.00 233.45 284 GLU B C 1
ATOM 4830 O O . GLU B 1 289 ? 119.009 151.060 175.801 1.00 233.45 284 GLU B O 1
ATOM 4836 N N . ALA B 1 290 ? 121.120 150.290 175.989 1.00 218.94 285 ALA B N 1
ATOM 4837 C CA . ALA B 1 290 ? 121.705 151.608 175.771 1.00 218.94 285 ALA B CA 1
ATOM 4838 C C . ALA B 1 290 ? 121.498 152.066 174.333 1.00 218.94 285 ALA B C 1
ATOM 4839 O O . ALA B 1 290 ? 120.838 153.080 174.077 1.00 218.94 285 ALA B O 1
ATOM 4841 N N . ILE B 1 291 ? 122.040 151.320 173.375 1.00 196.93 286 ILE B N 1
ATOM 4842 C CA . ILE B 1 291 ? 121.871 151.643 171.960 1.00 196.93 286 ILE B CA 1
ATOM 4843 C C . ILE B 1 291 ? 120.640 150.868 171.504 1.00 196.93 286 ILE B C 1
ATOM 4844 O O . ILE B 1 291 ? 120.727 149.722 171.061 1.00 196.93 286 ILE B O 1
ATOM 4849 N N . LEU B 1 292 ? 119.474 151.501 171.645 1.00 186.97 287 LEU B N 1
ATOM 4850 C CA . LEU B 1 292 ? 118.231 150.878 171.206 1.00 186.97 287 LEU B CA 1
ATOM 4851 C C . LEU B 1 292 ? 118.195 150.721 169.693 1.00 186.97 287 LEU B C 1
ATOM 4852 O O . LEU B 1 292 ? 117.652 149.734 169.187 1.00 186.97 287 LEU B O 1
ATOM 4857 N N . ASN B 1 293 ? 118.787 151.667 168.969 1.00 165.16 288 ASN B N 1
ATOM 4858 C CA . ASN B 1 293 ? 119.061 151.531 167.549 1.00 165.16 288 ASN B CA 1
ATOM 4859 C C . ASN B 1 293 ? 120.374 152.230 167.243 1.00 165.16 288 ASN B C 1
ATOM 4860 O O . ASN B 1 293 ? 120.658 153.299 167.785 1.00 165.16 288 ASN B O 1
ATOM 4865 N N . GLY B 1 294 ? 121.167 151.623 166.360 1.00 174.33 289 GLY B N 1
ATOM 4866 C CA . GLY B 1 294 ? 122.474 152.155 166.013 1.00 174.33 289 GLY B CA 1
ATOM 4867 C C . GLY B 1 294 ? 122.446 153.391 165.140 1.00 174.33 289 GLY B C 1
ATOM 4868 O O . GLY B 1 294 ? 123.507 153.977 164.897 1.00 174.33 289 GLY B O 1
ATOM 4869 N N . ASP B 1 295 ? 121.261 153.814 164.687 1.00 197.74 290 ASP B N 1
ATOM 4870 C CA . ASP B 1 295 ? 121.127 155.030 163.894 1.00 197.74 290 ASP B CA 1
ATOM 4871 C C . ASP B 1 295 ? 121.455 156.279 164.693 1.00 197.74 290 ASP B C 1
ATOM 4872 O O . ASP B 1 295 ? 121.685 157.337 164.098 1.00 197.74 290 ASP B O 1
ATOM 4877 N N . LEU B 1 296 ? 121.464 156.172 166.024 1.00 182.47 291 LEU B N 1
ATOM 4878 C CA . LEU B 1 296 ? 122.004 157.219 166.880 1.00 182.47 291 LEU B CA 1
ATOM 4879 C C . LEU B 1 296 ? 123.449 157.539 166.515 1.00 182.47 291 LEU B C 1
ATOM 4880 O O . LEU B 1 296 ? 123.869 158.700 166.577 1.00 182.47 291 LEU B O 1
ATOM 4885 N N . GLU B 1 297 ? 124.215 156.521 166.108 1.00 207.90 292 GLU B N 1
ATOM 4886 C CA . GLU B 1 297 ? 125.566 156.746 165.609 1.00 207.90 292 GLU B CA 1
ATOM 4887 C C . GLU B 1 297 ? 125.566 157.538 164.311 1.00 207.90 292 GLU B C 1
ATOM 4888 O O . GLU B 1 297 ? 126.485 158.328 164.067 1.00 207.90 292 GLU B O 1
ATOM 4894 N N . SER B 1 298 ? 124.546 157.352 163.470 1.00 200.91 293 SER B N 1
ATOM 4895 C CA . SER B 1 298 ? 124.398 158.231 162.318 1.00 200.91 293 SER B CA 1
ATOM 4896 C C . SER B 1 298 ? 123.987 159.627 162.753 1.00 200.91 293 SER B C 1
ATOM 4897 O O . SER B 1 298 ? 124.271 160.605 162.053 1.00 200.91 293 SER B O 1
ATOM 4900 N N . ALA B 1 299 ? 123.333 159.736 163.914 1.00 189.52 294 ALA B N 1
ATOM 4901 C CA . ALA B 1 299 ? 123.141 161.032 164.548 1.00 189.52 294 ALA B CA 1
ATOM 4902 C C . ALA B 1 299 ? 124.469 161.644 164.967 1.00 189.52 294 ALA B C 1
ATOM 4903 O O . ALA B 1 299 ? 124.567 162.866 165.117 1.00 189.52 294 ALA B O 1
ATOM 4905 N N . GLU B 1 300 ? 125.485 160.810 165.198 1.00 224.43 295 GLU B N 1
ATOM 4906 C CA . GLU B 1 300 ? 126.855 161.305 165.236 1.00 224.43 295 GLU B CA 1
ATOM 4907 C C . GLU B 1 300 ? 127.237 161.943 163.915 1.00 224.43 295 GLU B C 1
ATOM 4908 O O . GLU B 1 300 ? 127.765 163.061 163.883 1.00 224.43 295 GLU B O 1
ATOM 4914 N N . PRO B 1 301 ? 126.950 161.241 162.816 1.00 228.15 296 PRO B N 1
ATOM 4915 C CA . PRO B 1 301 ? 127.620 161.399 161.526 1.00 228.15 296 PRO B CA 1
ATOM 4916 C C . PRO B 1 301 ? 129.138 161.396 161.716 1.00 228.15 296 PRO B C 1
ATOM 4917 O O . PRO B 1 301 ? 129.836 162.376 161.449 1.00 228.15 296 PRO B O 1
ATOM 4919 N N . LEU B 1 302 ? 129.638 160.265 162.209 1.00 230.58 297 LEU B N 1
ATOM 4920 C CA . LEU B 1 302 ? 131.054 160.097 162.518 1.00 230.58 297 LEU B CA 1
ATOM 4921 C C . LEU B 1 302 ? 131.434 158.637 162.289 1.00 230.58 297 LEU B C 1
ATOM 4922 O O . LEU B 1 302 ? 130.699 157.877 161.652 1.00 230.58 297 LEU B O 1
ATOM 4924 N N . GLU B 1 303 ? 132.596 158.242 162.813 1.00 177.54 298 GLU B N 1
ATOM 4925 C CA . GLU B 1 303 ? 133.104 156.888 162.623 1.00 177.54 298 GLU B CA 1
ATOM 4926 C C . GLU B 1 303 ? 132.686 155.923 163.726 1.00 177.54 298 GLU B C 1
ATOM 4927 O O . GLU B 1 303 ? 132.827 154.707 163.542 1.00 177.54 298 GLU B O 1
ATOM 4929 N N . VAL B 1 304 ? 132.272 156.450 164.885 1.00 138.54 299 VAL B N 1
ATOM 4930 C CA . VAL B 1 304 ? 131.594 155.775 165.998 1.00 138.54 299 VAL B CA 1
ATOM 4931 C C . VAL B 1 304 ? 132.463 154.834 166.820 1.00 138.54 299 VAL B C 1
ATOM 4932 O O . VAL B 1 304 ? 132.031 154.418 167.902 1.00 138.54 299 VAL B O 1
ATOM 4934 N N . HIS B 1 305 ? 133.684 154.552 166.347 1.00 109.68 300 HIS B N 1
ATOM 4935 C CA . HIS B 1 305 ? 134.659 153.671 167.002 1.00 109.68 300 HIS B CA 1
ATOM 4936 C C . HIS B 1 305 ? 134.047 152.322 167.377 1.00 109.68 300 HIS B C 1
ATOM 4937 O O . HIS B 1 305 ? 134.128 151.871 168.521 1.00 109.68 300 HIS B O 1
ATOM 4939 N N . ARG B 1 306 ? 133.401 151.692 166.399 1.00 87.53 301 ARG B N 1
ATOM 4940 C CA . ARG B 1 306 ? 132.607 150.491 166.639 1.00 87.53 301 ARG B CA 1
ATOM 4941 C C . ARG B 1 306 ? 133.532 149.324 166.957 1.00 87.53 301 ARG B C 1
ATOM 4942 O O . ARG B 1 306 ? 134.109 148.705 166.061 1.00 87.53 301 ARG B O 1
ATOM 4944 N N . HIS B 1 307 ? 133.680 149.026 168.247 1.00 79.62 302 HIS B N 1
ATOM 4945 C CA . HIS B 1 307 ? 134.517 147.910 168.671 1.00 79.62 302 HIS B CA 1
ATOM 4946 C C . HIS B 1 307 ? 133.826 146.579 168.409 1.00 79.62 302 HIS B C 1
ATOM 4947 O O . HIS B 1 307 ? 134.377 145.702 167.737 1.00 79.62 302 HIS B O 1
ATOM 4949 N N . LYS B 1 308 ? 132.620 146.410 168.934 1.00 83.78 303 LYS B N 1
ATOM 4950 C CA . LYS B 1 308 ? 131.892 145.166 168.748 1.00 83.78 303 LYS B CA 1
ATOM 4951 C C . LYS B 1 308 ? 130.913 145.271 167.588 1.00 83.78 303 LYS B C 1
ATOM 4952 O O . LYS B 1 308 ? 130.502 146.358 167.177 1.00 83.78 303 LYS B O 1
ATOM 4954 N N . ALA B 1 309 ? 130.542 144.110 167.063 1.00 92.64 304 ALA B N 1
ATOM 4955 C CA . ALA B 1 309 ? 129.599 143.963 165.963 1.00 92.64 304 ALA B CA 1
ATOM 4956 C C . ALA B 1 309 ? 128.609 142.858 166.284 1.00 92.64 304 ALA B C 1
ATOM 4957 O O . ALA B 1 309 ? 128.398 141.929 165.501 1.00 92.64 304 ALA B O 1
ATOM 4959 N N . SER B 1 310 ? 128.017 142.944 167.479 1.00 114.59 305 SER B N 1
ATOM 4960 C CA . SER B 1 310 ? 127.235 141.839 168.032 1.00 114.59 305 SER B CA 1
ATOM 4961 C C . SER B 1 310 ? 125.954 141.600 167.243 1.00 114.59 305 SER B C 1
ATOM 4962 O O . SER B 1 310 ? 125.668 140.468 166.835 1.00 114.59 305 SER B O 1
ATOM 4964 N N . LEU B 1 311 ? 125.175 142.654 167.007 1.00 132.77 306 LEU B N 1
ATOM 4965 C CA . LEU B 1 311 ? 123.960 142.501 166.218 1.00 132.77 306 LEU B CA 1
ATOM 4966 C C . LEU B 1 311 ? 124.255 142.312 164.737 1.00 132.77 306 LEU B C 1
ATOM 4967 O O . LEU B 1 311 ? 123.378 141.850 163.998 1.00 132.77 306 LEU B O 1
ATOM 4969 N N . SER B 1 312 ? 125.477 142.625 164.297 1.00 155.72 307 SER B N 1
ATOM 4970 C CA . SER B 1 312 ? 125.866 142.474 162.902 1.00 155.72 307 SER B CA 1
ATOM 4971 C C . SER B 1 312 ? 125.948 141.022 162.458 1.00 155.72 307 SER B C 1
ATOM 4972 O O . SER B 1 312 ? 126.076 140.771 161.256 1.00 155.72 307 SER B O 1
ATOM 4974 N N . ARG B 1 313 ? 125.917 140.068 163.388 1.00 180.26 308 ARG B N 1
ATOM 4975 C CA . ARG B 1 313 ? 125.641 138.686 163.022 1.00 180.26 308 ARG B CA 1
ATOM 4976 C C . ARG B 1 313 ? 124.273 138.577 162.363 1.00 180.26 308 ARG B C 1
ATOM 4977 O O . ARG B 1 313 ? 124.136 138.038 161.259 1.00 180.26 308 ARG B O 1
ATOM 4979 N N . VAL B 1 314 ? 123.248 139.111 163.024 1.00 184.25 309 VAL B N 1
ATOM 4980 C CA . VAL B 1 314 ? 121.921 139.124 162.423 1.00 184.25 309 VAL B CA 1
ATOM 4981 C C . VAL B 1 314 ? 121.810 140.209 161.364 1.00 184.25 309 VAL B C 1
ATOM 4982 O O . VAL B 1 314 ? 121.078 140.053 160.380 1.00 184.25 309 VAL B O 1
ATOM 4984 N N . LYS B 1 315 ? 122.524 141.319 161.547 1.00 200.30 310 LYS B N 1
ATOM 4985 C CA . LYS B 1 315 ? 122.378 142.432 160.619 1.00 200.30 310 LYS B CA 1
ATOM 4986 C C . LYS B 1 315 ? 123.253 142.259 159.385 1.00 200.30 310 LYS B C 1
ATOM 4987 O O . LYS B 1 315 ? 122.741 142.068 158.277 1.00 200.30 310 LYS B O 1
ATOM 4989 N N . LEU B 1 316 ? 124.570 142.292 159.559 1.00 187.57 311 LEU B N 1
ATOM 4990 C CA . LEU B 1 316 ? 125.487 142.331 158.425 1.00 187.57 311 LEU B CA 1
ATOM 4991 C C . LEU B 1 316 ? 125.699 140.949 157.830 1.00 187.57 311 LEU B C 1
ATOM 4992 O O . LEU B 1 316 ? 124.878 140.478 157.050 1.00 187.57 311 LEU B O 1
ATOM 4994 N N . UNK B 1 391 ? 123.369 139.082 158.917 1.00 226.42 370 UNK B N 1
ATOM 4995 C CA . UNK B 1 391 ? 122.625 138.237 157.994 1.00 226.42 370 UNK B CA 1
ATOM 4996 C C . UNK B 1 391 ? 121.900 139.064 156.937 1.00 226.42 370 UNK B C 1
ATOM 4997 O O . UNK B 1 391 ? 122.131 138.885 155.736 1.00 226.42 370 UNK B O 1
ATOM 4999 N N . UNK B 1 392 ? 121.051 139.982 157.416 1.00 250.97 371 UNK B N 1
ATOM 5000 C CA . UNK B 1 392 ? 120.077 140.660 156.562 1.00 250.97 371 UNK B CA 1
ATOM 5001 C C . UNK B 1 392 ? 120.753 141.533 155.515 1.00 250.97 371 UNK B C 1
ATOM 5002 O O . UNK B 1 392 ? 120.387 141.491 154.332 1.00 250.97 371 UNK B O 1
ATOM 5004 N N . UNK B 1 393 ? 121.756 142.315 155.927 1.00 265.97 372 UNK B N 1
ATOM 5005 C CA . UNK B 1 393 ? 122.552 143.086 154.982 1.00 265.97 372 UNK B CA 1
ATOM 5006 C C . UNK B 1 393 ? 123.299 142.203 154.002 1.00 265.97 372 UNK B C 1
ATOM 5007 O O . UNK B 1 393 ? 123.480 142.615 152.850 1.00 265.97 372 UNK B O 1
ATOM 5009 N N . UNK B 1 394 ? 123.712 141.005 154.439 1.00 289.05 373 UNK B N 1
ATOM 5010 C CA . UNK B 1 394 ? 124.238 140.006 153.517 1.00 289.05 373 UNK B CA 1
ATOM 5011 C C . UNK B 1 394 ? 123.222 139.688 152.434 1.00 289.05 373 UNK B C 1
ATOM 5012 O O . UNK B 1 394 ? 123.567 139.671 151.245 1.00 289.05 373 UNK B O 1
ATOM 5014 N N . UNK B 1 395 ? 121.956 139.497 152.836 1.00 317.58 374 UNK B N 1
ATOM 5015 C CA . UNK B 1 395 ? 120.863 139.381 151.879 1.00 317.58 374 UNK B CA 1
ATOM 5016 C C . UNK B 1 395 ? 120.777 140.620 151.001 1.00 317.58 374 UNK B C 1
ATOM 5017 O O . UNK B 1 395 ? 120.690 140.507 149.771 1.00 317.58 374 UNK B O 1
ATOM 5019 N N . UNK B 1 396 ? 120.897 141.804 151.615 1.00 321.68 375 UNK B N 1
ATOM 5020 C CA . UNK B 1 396 ? 120.941 143.041 150.848 1.00 321.68 375 UNK B CA 1
ATOM 5021 C C . UNK B 1 396 ? 122.171 143.091 149.959 1.00 321.68 375 UNK B C 1
ATOM 5022 O O . UNK B 1 396 ? 122.079 143.545 148.810 1.00 321.68 375 UNK B O 1
ATOM 5024 N N . UNK B 1 397 ? 123.299 142.556 150.448 1.00 323.54 376 UNK B N 1
ATOM 5025 C CA . UNK B 1 397 ? 124.497 142.472 149.625 1.00 323.54 376 UNK B CA 1
ATOM 5026 C C . UNK B 1 397 ? 124.271 141.552 148.442 1.00 323.54 376 UNK B C 1
ATOM 5027 O O . UNK B 1 397 ? 124.757 141.839 147.339 1.00 323.54 376 UNK B O 1
ATOM 5029 N N . UNK B 1 398 ? 123.473 140.493 148.646 1.00 325.15 377 UNK B N 1
ATOM 5030 C CA . UNK B 1 398 ? 123.078 139.628 147.545 1.00 325.15 377 UNK B CA 1
ATOM 5031 C C . UNK B 1 398 ? 122.299 140.410 146.503 1.00 325.15 377 UNK B C 1
ATOM 5032 O O . UNK B 1 398 ? 122.567 140.280 145.301 1.00 325.15 377 UNK B O 1
ATOM 5034 N N . UNK B 1 399 ? 121.399 141.290 146.964 1.00 349.13 378 UNK B N 1
ATOM 5035 C CA . UNK B 1 399 ? 120.688 142.182 146.058 1.00 349.13 378 UNK B CA 1
ATOM 5036 C C . UNK B 1 399 ? 121.662 143.099 145.341 1.00 349.13 378 UNK B C 1
ATOM 5037 O O . UNK B 1 399 ? 121.559 143.285 144.119 1.00 349.13 378 UNK B O 1
ATOM 5039 N N . UNK B 1 400 ? 122.669 143.592 146.075 1.00 339.40 379 UNK B N 1
ATOM 5040 C CA . UNK B 1 400 ? 123.722 144.394 145.469 1.00 339.40 379 UNK B CA 1
ATOM 5041 C C . UNK B 1 400 ? 124.492 143.588 144.441 1.00 339.40 379 UNK B C 1
ATOM 5042 O O . UNK B 1 400 ? 124.795 144.107 143.356 1.00 339.40 379 UNK B O 1
ATOM 5044 N N . UNK B 1 401 ? 124.726 142.301 144.736 1.00 327.71 380 UNK B N 1
ATOM 5045 C CA . UNK B 1 401 ? 125.369 141.412 143.779 1.00 327.71 380 UNK B CA 1
ATOM 5046 C C . UNK B 1 401 ? 124.535 141.279 142.521 1.00 327.71 380 UNK B C 1
ATOM 5047 O O . UNK B 1 401 ? 125.084 141.346 141.411 1.00 327.71 380 UNK B O 1
ATOM 5049 N N . UNK B 1 402 ? 123.207 141.194 142.688 1.00 352.41 381 UNK B N 1
ATOM 5050 C CA . UNK B 1 402 ? 122.310 141.159 141.543 1.00 352.41 381 UNK B CA 1
ATOM 5051 C C . UNK B 1 402 ? 122.420 142.441 140.740 1.00 352.41 381 UNK B C 1
ATOM 5052 O O . UNK B 1 402 ? 122.495 142.397 139.504 1.00 352.41 381 UNK B O 1
ATOM 5054 N N . UNK B 1 403 ? 122.531 143.578 141.443 1.00 328.16 382 UNK B N 1
ATOM 5055 C CA . UNK B 1 403 ? 122.750 144.854 140.777 1.00 328.16 382 UNK B CA 1
ATOM 5056 C C . UNK B 1 403 ? 124.069 144.843 140.027 1.00 328.16 382 UNK B C 1
ATOM 5057 O O . UNK B 1 403 ? 124.128 145.268 138.864 1.00 328.16 382 UNK B O 1
ATOM 5059 N N . UNK B 1 404 ? 125.107 144.268 140.651 1.00 288.91 383 UNK B N 1
ATOM 5060 C CA . UNK B 1 404 ? 126.385 144.104 139.976 1.00 288.91 383 UNK B CA 1
ATOM 5061 C C . UNK B 1 404 ? 126.246 143.199 138.769 1.00 288.91 383 UNK B C 1
ATOM 5062 O O . UNK B 1 404 ? 126.789 143.512 137.699 1.00 288.91 383 UNK B O 1
ATOM 5064 N N . UNK B 1 405 ? 125.438 142.137 138.905 1.00 306.07 384 UNK B N 1
ATOM 5065 C CA . UNK B 1 405 ? 125.160 141.258 137.780 1.00 306.07 384 UNK B CA 1
ATOM 5066 C C . UNK B 1 405 ? 124.447 142.007 136.670 1.00 306.07 384 UNK B C 1
ATOM 5067 O O . UNK B 1 405 ? 124.769 141.807 135.490 1.00 306.07 384 UNK B O 1
ATOM 5069 N N . UNK B 1 406 ? 123.551 142.933 137.041 1.00 299.89 385 UNK B N 1
ATOM 5070 C CA . UNK B 1 406 ? 122.876 143.753 136.044 1.00 299.89 385 UNK B CA 1
ATOM 5071 C C . UNK B 1 406 ? 123.871 144.647 135.325 1.00 299.89 385 UNK B C 1
ATOM 5072 O O . UNK B 1 406 ? 123.786 144.816 134.100 1.00 299.89 385 UNK B O 1
ATOM 5074 N N . UNK B 1 407 ? 124.863 145.159 136.064 1.00 270.13 386 UNK B N 1
ATOM 5075 C CA . UNK B 1 407 ? 125.936 145.917 135.436 1.00 270.13 386 UNK B CA 1
ATOM 5076 C C . UNK B 1 407 ? 126.742 145.027 134.507 1.00 270.13 386 UNK B C 1
ATOM 5077 O O . UNK B 1 407 ? 127.107 145.447 133.401 1.00 270.13 386 UNK B O 1
ATOM 5079 N N . UNK B 1 408 ? 126.959 143.771 134.917 1.00 263.78 387 UNK B N 1
ATOM 5080 C CA . UNK B 1 408 ? 127.590 142.803 134.033 1.00 263.78 387 UNK B CA 1
ATOM 5081 C C . UNK B 1 408 ? 126.716 142.524 132.825 1.00 263.78 387 UNK B C 1
ATOM 5082 O O . UNK B 1 408 ? 127.237 142.349 131.716 1.00 263.78 387 UNK B O 1
ATOM 5084 N N . UNK B 1 409 ? 125.391 142.538 133.017 1.00 271.15 388 UNK B N 1
ATOM 5085 C CA . UNK B 1 409 ? 124.477 142.451 131.888 1.00 271.15 388 UNK B CA 1
ATOM 5086 C C . UNK B 1 409 ? 124.634 143.662 130.984 1.00 271.15 388 UNK B C 1
ATOM 5087 O O . UNK B 1 409 ? 124.655 143.528 129.752 1.00 271.15 388 UNK B O 1
ATOM 5089 N N . UNK B 1 410 ? 124.830 144.839 131.586 1.00 255.26 389 UNK B N 1
ATOM 5090 C CA . UNK B 1 410 ? 125.123 146.035 130.807 1.00 255.26 389 UNK B CA 1
ATOM 5091 C C . UNK B 1 410 ? 126.477 145.919 130.123 1.00 255.26 389 UNK B C 1
ATOM 5092 O O . UNK B 1 410 ? 126.699 146.519 129.065 1.00 255.26 389 UNK B O 1
ATOM 5094 N N . UNK B 1 411 ? 127.386 145.128 130.699 1.00 238.17 390 UNK B N 1
ATOM 5095 C CA . UNK B 1 411 ? 128.663 144.884 130.050 1.00 238.17 390 UNK B CA 1
ATOM 5096 C C . UNK B 1 411 ? 128.542 143.917 128.882 1.00 238.17 390 UNK B C 1
ATOM 5097 O O . UNK B 1 411 ? 129.449 143.863 128.044 1.00 238.17 390 UNK B O 1
ATOM 5099 N N . UNK B 1 412 ? 127.444 143.167 128.790 1.00 205.58 391 UNK B N 1
ATOM 5100 C CA . UNK B 1 412 ? 127.362 142.067 127.837 1.00 205.58 391 UNK B CA 1
ATOM 5101 C C . UNK B 1 412 ? 126.915 142.497 126.444 1.00 205.58 391 UNK B C 1
ATOM 5102 O O . UNK B 1 412 ? 126.479 141.642 125.664 1.00 205.58 391 UNK B O 1
ATOM 5104 N N . UNK B 1 413 ? 127.022 143.778 126.097 1.00 150.69 392 UNK B N 1
ATOM 5105 C CA . UNK B 1 413 ? 126.513 144.245 124.813 1.00 150.69 392 UNK B CA 1
ATOM 5106 C C . UNK B 1 413 ? 127.421 143.903 123.640 1.00 150.69 392 UNK B C 1
ATOM 5107 O O . UNK B 1 413 ? 127.024 144.144 122.494 1.00 150.69 392 UNK B O 1
ATOM 5109 N N . UNK B 1 414 ? 128.608 143.359 123.879 1.00 148.50 393 UNK B N 1
ATOM 5110 C CA . UNK B 1 414 ? 129.516 143.018 122.792 1.00 148.50 393 UNK B CA 1
ATOM 5111 C C . UNK B 1 414 ? 129.055 141.758 122.068 1.00 148.50 393 UNK B C 1
ATOM 5112 O O . UNK B 1 414 ? 128.293 141.829 121.106 1.00 148.50 393 UNK B O 1
ATOM 5114 N N . UNK B 1 415 ? 117.167 141.946 122.536 1.00 295.16 397 UNK B N 1
ATOM 5115 C CA . UNK B 1 415 ? 118.574 141.704 122.832 1.00 295.16 397 UNK B CA 1
ATOM 5116 C C . UNK B 1 415 ? 119.246 142.983 123.307 1.00 295.16 397 UNK B C 1
ATOM 5117 O O . UNK B 1 415 ? 119.290 143.264 124.505 1.00 295.16 397 UNK B O 1
ATOM 5119 N N . UNK B 1 416 ? 119.782 143.750 122.356 1.00 296.46 398 UNK B N 1
ATOM 5120 C CA . UNK B 1 416 ? 120.329 145.061 122.688 1.00 296.46 398 UNK B CA 1
ATOM 5121 C C . UNK B 1 416 ? 119.221 146.020 123.094 1.00 296.46 398 UNK B C 1
ATOM 5122 O O . UNK B 1 416 ? 119.415 146.869 123.970 1.00 296.46 398 UNK B O 1
ATOM 5124 N N . UNK B 1 417 ? 118.050 145.894 122.464 1.00 287.54 399 UNK B N 1
ATOM 5125 C CA . UNK B 1 417 ? 116.872 146.598 122.950 1.00 287.54 399 UNK B CA 1
ATOM 5126 C C . UNK B 1 417 ? 116.466 146.083 124.323 1.00 287.54 399 UNK B C 1
ATOM 5127 O O . UNK B 1 417 ? 116.061 146.861 125.191 1.00 287.54 399 UNK B O 1
ATOM 5129 N N . UNK B 1 418 ? 116.609 144.775 124.552 1.00 302.59 400 UNK B N 1
ATOM 5130 C CA . UNK B 1 418 ? 116.354 144.228 125.880 1.00 302.59 400 UNK B CA 1
ATOM 5131 C C . UNK B 1 418 ? 117.429 144.647 126.874 1.00 302.59 400 UNK B C 1
ATOM 5132 O O . UNK B 1 418 ? 117.142 144.807 128.067 1.00 302.59 400 UNK B O 1
ATOM 5134 N N . UNK B 1 419 ? 118.663 144.843 126.403 1.00 304.86 401 UNK B N 1
ATOM 5135 C CA . UNK B 1 419 ? 119.715 145.363 127.272 1.00 304.86 401 UNK B CA 1
ATOM 5136 C C . UNK B 1 419 ? 119.422 146.799 127.683 1.00 304.86 401 UNK B C 1
ATOM 5137 O O . UNK B 1 419 ? 119.579 147.163 128.857 1.00 304.86 401 UNK B O 1
ATOM 5139 N N . UNK B 1 420 ? 118.968 147.619 126.731 1.00 310.13 402 UNK B N 1
ATOM 5140 C CA . UNK B 1 420 ? 118.532 148.972 127.051 1.00 310.13 402 UNK B CA 1
ATOM 5141 C C . UNK B 1 420 ? 117.296 148.967 127.939 1.00 310.13 402 UNK B C 1
ATOM 5142 O O . UNK B 1 420 ? 117.118 149.878 128.753 1.00 310.13 402 UNK B O 1
ATOM 5144 N N . UNK B 1 421 ? 116.453 147.941 127.812 1.00 342.38 403 UNK B N 1
ATOM 5145 C CA . UNK B 1 421 ? 115.297 147.807 128.689 1.00 342.38 403 UNK B CA 1
ATOM 5146 C C . UNK B 1 421 ? 115.716 147.510 130.123 1.00 342.38 403 UNK B C 1
ATOM 5147 O O . UNK B 1 421 ? 115.159 148.082 131.065 1.00 342.38 403 UNK B O 1
ATOM 5149 N N . UNK B 1 422 ? 116.698 146.622 130.306 1.00 329.95 404 UNK B N 1
ATOM 5150 C CA . UNK B 1 422 ? 117.212 146.346 131.646 1.00 329.95 404 UNK B CA 1
ATOM 5151 C C . UNK B 1 422 ? 117.918 147.565 132.228 1.00 329.95 404 UNK B C 1
ATOM 5152 O O . UNK B 1 422 ? 117.832 147.829 133.437 1.00 329.95 404 UNK B O 1
ATOM 5154 N N . UNK B 1 423 ? 118.598 148.333 131.371 1.00 350.39 405 UNK B N 1
ATOM 5155 C CA . UNK B 1 423 ? 119.234 149.572 131.811 1.00 350.39 405 UNK B CA 1
ATOM 5156 C C . UNK B 1 423 ? 118.203 150.604 132.252 1.00 350.39 405 UNK B C 1
ATOM 5157 O O . UNK B 1 423 ? 118.375 151.260 133.288 1.00 350.39 405 UNK B O 1
ATOM 5159 N N . UNK B 1 424 ? 117.120 150.756 131.484 1.00 367.44 406 UNK B N 1
ATOM 5160 C CA . UNK B 1 424 ? 116.051 151.669 131.870 1.00 367.44 406 UNK B CA 1
ATOM 5161 C C . UNK B 1 424 ? 115.319 151.180 133.111 1.00 367.44 406 UNK B C 1
ATOM 5162 O O . UNK B 1 424 ? 114.817 151.995 133.890 1.00 367.44 406 UNK B O 1
ATOM 5164 N N . UNK B 1 425 ? 115.270 149.861 133.317 1.00 397.72 407 UNK B N 1
ATOM 5165 C CA . UNK B 1 425 ? 114.701 149.309 134.543 1.00 397.72 407 UNK B CA 1
ATOM 5166 C C . UNK B 1 425 ? 115.537 149.686 135.757 1.00 397.72 407 UNK B C 1
ATOM 5167 O O . UNK B 1 425 ? 114.992 150.095 136.790 1.00 397.72 407 UNK B O 1
ATOM 5169 N N . UNK B 1 426 ? 116.864 149.570 135.643 1.00 412.58 408 UNK B N 1
ATOM 5170 C CA . UNK B 1 426 ? 117.743 149.990 136.733 1.00 412.58 408 UNK B CA 1
ATOM 5171 C C . UNK B 1 426 ? 117.670 151.498 136.962 1.00 412.58 408 UNK B C 1
ATOM 5172 O O . UNK B 1 426 ? 117.717 151.961 138.111 1.00 412.58 408 UNK B O 1
ATOM 5174 N N . UNK B 1 427 ? 117.517 152.274 135.883 1.00 416.29 409 UNK B N 1
ATOM 5175 C CA . UNK B 1 427 ? 117.416 153.727 136.011 1.00 416.29 409 UNK B CA 1
ATOM 5176 C C . UNK B 1 427 ? 116.116 154.140 136.691 1.00 416.29 409 UNK B C 1
ATOM 5177 O O . UNK B 1 427 ? 116.114 155.032 137.547 1.00 416.29 409 UNK B O 1
ATOM 5179 N N . UNK B 1 428 ? 115.004 153.494 136.331 1.00 417.00 410 UNK B N 1
ATOM 5180 C CA . UNK B 1 428 ? 113.735 153.771 136.993 1.00 417.00 410 UNK B CA 1
ATOM 5181 C C . UNK B 1 428 ? 113.739 153.285 138.436 1.00 417.00 410 UNK B C 1
ATOM 5182 O O . UNK B 1 428 ? 113.086 153.894 139.289 1.00 417.00 410 UNK B O 1
ATOM 5184 N N . UNK B 1 429 ? 114.481 152.211 138.727 1.00 409.98 411 UNK B N 1
ATOM 5185 C CA . UNK B 1 429 ? 114.640 151.769 140.109 1.00 409.98 411 UNK B CA 1
ATOM 5186 C C . UNK B 1 429 ? 115.399 152.800 140.934 1.00 409.98 411 UNK B C 1
ATOM 5187 O O . UNK B 1 429 ? 115.021 153.087 142.076 1.00 409.98 411 UNK B O 1
ATOM 5189 N N . UNK B 1 430 ? 116.456 153.383 140.362 1.00 413.69 412 UNK B N 1
ATOM 5190 C CA . UNK B 1 430 ? 117.191 154.436 141.060 1.00 413.69 412 UNK B CA 1
ATOM 5191 C C . UNK B 1 430 ? 116.342 155.692 141.228 1.00 413.69 412 UNK B C 1
ATOM 5192 O O . UNK B 1 430 ? 116.402 156.355 142.272 1.00 413.69 412 UNK B O 1
ATOM 5194 N N . UNK B 1 431 ? 115.530 156.018 140.219 1.00 407.85 413 UNK B N 1
ATOM 5195 C CA . UNK B 1 431 ? 114.662 157.189 140.305 1.00 407.85 413 UNK B CA 1
ATOM 5196 C C . UNK B 1 431 ? 113.569 156.998 141.349 1.00 407.85 413 UNK B C 1
ATOM 5197 O O . UNK B 1 431 ? 113.200 157.949 142.049 1.00 407.85 413 UNK B O 1
ATOM 5199 N N . UNK B 1 432 ? 113.042 155.778 141.471 1.00 395.70 414 UNK B N 1
ATOM 5200 C CA . UNK B 1 432 ? 112.073 155.497 142.522 1.00 395.70 414 UNK B CA 1
ATOM 5201 C C . UNK B 1 432 ? 112.734 155.456 143.891 1.00 395.70 414 UNK B C 1
ATOM 5202 O O . UNK B 1 432 ? 112.102 155.804 144.894 1.00 395.70 414 UNK B O 1
ATOM 5204 N N . UNK B 1 433 ? 114.003 155.041 143.953 1.00 390.05 415 UNK B N 1
ATOM 5205 C CA . UNK B 1 433 ? 114.712 155.020 145.225 1.00 390.05 415 UNK B CA 1
ATOM 5206 C C . UNK B 1 433 ? 115.069 156.424 145.692 1.00 390.05 415 UNK B C 1
ATOM 5207 O O . UNK B 1 433 ? 115.198 156.660 146.898 1.00 390.05 415 UNK B O 1
ATOM 5209 N N . UNK B 1 434 ? 115.223 157.364 144.762 1.00 393.50 416 UNK B N 1
ATOM 5210 C CA . UNK B 1 434 ? 115.583 158.736 145.105 1.00 393.50 416 UNK B CA 1
ATOM 5211 C C . UNK B 1 434 ? 114.396 159.586 145.578 1.00 393.50 416 UNK B C 1
ATOM 5212 O O . UNK B 1 434 ? 114.530 160.813 145.648 1.00 393.50 416 UNK B O 1
ATOM 5214 N N . UNK B 1 435 ? 113.253 158.981 145.911 1.00 352.12 417 UNK B N 1
ATOM 5215 C CA . UNK B 1 435 ? 112.076 159.746 146.306 1.00 352.12 417 UNK B CA 1
ATOM 5216 C C . UNK B 1 435 ? 112.173 160.311 147.717 1.00 352.12 417 UNK B C 1
ATOM 5217 O O . UNK B 1 435 ? 111.413 161.224 148.055 1.00 352.12 417 UNK B O 1
ATOM 5219 N N . UNK B 1 436 ? 113.078 159.798 148.541 1.00 326.92 418 UNK B N 1
ATOM 5220 C CA . UNK B 1 436 ? 113.224 160.288 149.904 1.00 326.92 418 UNK B CA 1
ATOM 5221 C C . UNK B 1 436 ? 114.078 161.550 149.938 1.00 326.92 418 UNK B C 1
ATOM 5222 O O . UNK B 1 436 ? 113.730 162.562 149.329 1.00 326.92 418 UNK B O 1
ATOM 5224 N N . UNK B 1 437 ? 125.844 160.984 150.437 1.00 249.74 424 UNK B N 1
ATOM 5225 C CA . UNK B 1 437 ? 125.176 160.558 149.216 1.00 249.74 424 UNK B CA 1
ATOM 5226 C C . UNK B 1 437 ? 125.991 160.951 147.993 1.00 249.74 424 UNK B C 1
ATOM 5227 O O . UNK B 1 437 ? 125.433 161.262 146.942 1.00 249.74 424 UNK B O 1
ATOM 5229 N N . UNK B 1 438 ? 127.317 160.941 148.146 1.00 265.76 425 UNK B N 1
ATOM 5230 C CA . UNK B 1 438 ? 128.200 161.309 147.044 1.00 265.76 425 UNK B CA 1
ATOM 5231 C C . UNK B 1 438 ? 128.175 160.254 145.946 1.00 265.76 425 UNK B C 1
ATOM 5232 O O . UNK B 1 438 ? 127.979 160.572 144.767 1.00 265.76 425 UNK B O 1
ATOM 5234 N N . UNK B 1 439 ? 128.364 158.987 146.320 1.00 292.63 426 UNK B N 1
ATOM 5235 C CA . UNK B 1 439 ? 128.231 157.906 145.351 1.00 292.63 426 UNK B CA 1
ATOM 5236 C C . UNK B 1 439 ? 126.785 157.736 144.905 1.00 292.63 426 UNK B C 1
ATOM 5237 O O . UNK B 1 439 ? 126.535 157.287 143.783 1.00 292.63 426 UNK B O 1
ATOM 5239 N N . UNK B 1 440 ? 125.826 158.108 145.758 1.00 293.94 427 UNK B N 1
ATOM 5240 C CA . UNK B 1 440 ? 124.429 158.133 145.337 1.00 293.94 427 UNK B CA 1
ATOM 5241 C C . UNK B 1 440 ? 124.193 159.210 144.288 1.00 293.94 427 UNK B C 1
ATOM 5242 O O . UNK B 1 440 ? 123.428 159.004 143.338 1.00 293.94 427 UNK B O 1
ATOM 5244 N N . UNK B 1 441 ? 124.856 160.360 144.437 1.00 290.00 428 UNK B N 1
ATOM 5245 C CA . UNK B 1 441 ? 124.790 161.393 143.411 1.00 290.00 428 UNK B CA 1
ATOM 5246 C C . UNK B 1 441 ? 125.470 160.933 142.129 1.00 290.00 428 UNK B C 1
ATOM 5247 O O . UNK B 1 441 ? 125.018 161.264 141.027 1.00 290.00 428 UNK B O 1
ATOM 5249 N N . UNK B 1 442 ? 126.546 160.152 142.260 1.00 280.18 429 UNK B N 1
ATOM 5250 C CA . UNK B 1 442 ? 127.196 159.573 141.090 1.00 280.18 429 UNK B CA 1
ATOM 5251 C C . UNK B 1 442 ? 126.280 158.581 140.383 1.00 280.18 429 UNK B C 1
ATOM 5252 O O . UNK B 1 442 ? 126.234 158.541 139.148 1.00 280.18 429 UNK B O 1
ATOM 5254 N N . UNK B 1 443 ? 125.526 157.796 141.152 1.00 279.26 430 UNK B N 1
ATOM 5255 C CA . UNK B 1 443 ? 124.581 156.853 140.567 1.00 279.26 430 UNK B CA 1
ATOM 5256 C C . UNK B 1 443 ? 123.419 157.576 139.899 1.00 279.26 430 UNK B C 1
ATOM 5257 O O . UNK B 1 443 ? 122.933 157.144 138.849 1.00 279.26 430 UNK B O 1
ATOM 5259 N N . UNK B 1 444 ? 122.971 158.686 140.490 1.00 267.47 431 UNK B N 1
ATOM 5260 C CA . UNK B 1 444 ? 121.912 159.479 139.876 1.00 267.47 431 UNK B CA 1
ATOM 5261 C C . UNK B 1 444 ? 122.389 160.129 138.585 1.00 267.47 431 UNK B C 1
ATOM 5262 O O . UNK B 1 444 ? 121.644 160.187 137.599 1.00 267.47 431 UNK B O 1
ATOM 5264 N N . UNK B 1 445 ? 123.637 160.600 138.564 1.00 262.12 432 UNK B N 1
ATOM 5265 C CA . UNK B 1 445 ? 124.204 161.147 137.337 1.00 262.12 432 UNK B CA 1
ATOM 5266 C C . UNK B 1 445 ? 124.400 160.069 136.282 1.00 262.12 432 UNK B C 1
ATOM 5267 O O . UNK B 1 445 ? 124.224 160.335 135.088 1.00 262.12 432 UNK B O 1
ATOM 5269 N N . UNK B 1 446 ? 124.747 158.851 136.703 1.00 250.32 433 UNK B N 1
ATOM 5270 C CA . UNK B 1 446 ? 124.870 157.742 135.766 1.00 250.32 433 UNK B CA 1
ATOM 5271 C C . UNK B 1 446 ? 123.516 157.365 135.181 1.00 250.32 433 UNK B C 1
ATOM 5272 O O . UNK B 1 446 ? 123.411 157.066 133.986 1.00 250.32 433 UNK B O 1
ATOM 5274 N N . UNK B 1 447 ? 122.470 157.392 136.010 1.00 259.95 434 UNK B N 1
ATOM 5275 C CA . UNK B 1 447 ? 121.121 157.135 135.521 1.00 259.95 434 UNK B CA 1
ATOM 5276 C C . UNK B 1 447 ? 120.660 158.238 134.580 1.00 259.95 434 UNK B C 1
ATOM 5277 O O . UNK B 1 447 ? 119.958 157.970 133.599 1.00 259.95 434 UNK B O 1
ATOM 5279 N N . UNK B 1 448 ? 121.070 159.479 134.851 1.00 260.21 435 UNK B N 1
ATOM 5280 C CA . UNK B 1 448 ? 120.747 160.587 133.960 1.00 260.21 435 UNK B CA 1
ATOM 5281 C C . UNK B 1 448 ? 121.453 160.444 132.618 1.00 260.21 435 UNK B C 1
ATOM 5282 O O . UNK B 1 448 ? 120.859 160.706 131.565 1.00 260.21 435 UNK B O 1
ATOM 5284 N N . UNK B 1 449 ? 122.719 160.016 132.639 1.00 256.31 436 UNK B N 1
ATOM 5285 C CA . UNK B 1 449 ? 123.453 159.790 131.397 1.00 256.31 436 UNK B CA 1
ATOM 5286 C C . UNK B 1 449 ? 122.862 158.628 130.612 1.00 256.31 436 UNK B C 1
ATOM 5287 O O . UNK B 1 449 ? 122.780 158.683 129.379 1.00 256.31 436 UNK B O 1
ATOM 5289 N N . UNK B 1 450 ? 122.416 157.586 131.317 1.00 257.51 437 UNK B N 1
ATOM 5290 C CA . UNK B 1 450 ? 121.765 156.459 130.660 1.00 257.51 437 UNK B CA 1
ATOM 5291 C C . UNK B 1 450 ? 120.431 156.866 130.050 1.00 257.51 437 UNK B C 1
ATOM 5292 O O . UNK B 1 450 ? 120.091 156.430 128.944 1.00 257.51 437 UNK B O 1
ATOM 5294 N N . UNK B 1 451 ? 119.677 157.720 130.746 1.00 277.84 438 UNK B N 1
ATOM 5295 C CA . UNK B 1 451 ? 118.401 158.191 130.220 1.00 277.84 438 UNK B CA 1
ATOM 5296 C C . UNK B 1 451 ? 118.603 159.098 129.014 1.00 277.84 438 UNK B C 1
ATOM 5297 O O . UNK B 1 451 ? 117.830 159.036 128.050 1.00 277.84 438 UNK B O 1
ATOM 5299 N N . UNK B 1 452 ? 119.649 159.928 129.041 1.00 283.37 439 UNK B N 1
ATOM 5300 C CA . UNK B 1 452 ? 119.952 160.781 127.898 1.00 283.37 439 UNK B CA 1
ATOM 5301 C C . UNK B 1 452 ? 120.399 159.957 126.697 1.00 283.37 439 UNK B C 1
ATOM 5302 O O . UNK B 1 452 ? 120.012 160.252 125.558 1.00 283.37 439 UNK B O 1
ATOM 5304 N N . UNK B 1 453 ? 121.191 158.908 126.936 1.00 284.17 440 UNK B N 1
ATOM 5305 C CA . UNK B 1 453 ? 121.611 158.026 125.854 1.00 284.17 440 UNK B CA 1
ATOM 5306 C C . UNK B 1 453 ? 120.432 157.259 125.273 1.00 284.17 440 UNK B C 1
ATOM 5307 O O . UNK B 1 453 ? 120.343 157.077 124.054 1.00 284.17 440 UNK B O 1
ATOM 5309 N N . UNK B 1 454 ? 119.508 156.821 126.133 1.00 288.04 441 UNK B N 1
ATOM 5310 C CA . UNK B 1 454 ? 118.322 156.119 125.660 1.00 288.04 441 UNK B CA 1
ATOM 5311 C C . UNK B 1 454 ? 117.406 157.046 124.875 1.00 288.04 441 UNK B C 1
ATOM 5312 O O . UNK B 1 454 ? 116.818 156.637 123.870 1.00 288.04 441 UNK B O 1
ATOM 5314 N N . UNK B 1 455 ? 117.296 158.308 125.302 1.00 304.16 442 UNK B N 1
ATOM 5315 C CA . UNK B 1 455 ? 116.481 159.270 124.570 1.00 304.16 442 UNK B CA 1
ATOM 5316 C C . UNK B 1 455 ? 117.103 159.607 123.222 1.00 304.16 442 UNK B C 1
ATOM 5317 O O . UNK B 1 455 ? 116.389 159.755 122.223 1.00 304.16 442 UNK B O 1
ATOM 5319 N N . UNK B 1 456 ? 118.434 159.701 123.170 1.00 312.84 443 UNK B N 1
ATOM 5320 C CA . UNK B 1 456 ? 119.108 159.968 121.905 1.00 312.84 443 UNK B CA 1
ATOM 5321 C C . UNK B 1 456 ? 118.991 158.781 120.956 1.00 312.84 443 UNK B C 1
ATOM 5322 O O . UNK B 1 456 ? 118.788 158.963 119.749 1.00 312.84 443 UNK B O 1
ATOM 5324 N N . UNK B 1 457 ? 119.087 157.560 121.488 1.00 328.45 444 UNK B N 1
ATOM 5325 C CA . UNK B 1 457 ? 118.893 156.373 120.665 1.00 328.45 444 UNK B CA 1
ATOM 5326 C C . UNK B 1 457 ? 117.451 156.245 120.191 1.00 328.45 444 UNK B C 1
ATOM 5327 O O . UNK B 1 457 ? 117.210 155.795 119.066 1.00 328.45 444 UNK B O 1
ATOM 5329 N N . UNK B 1 458 ? 116.487 156.657 121.017 1.00 348.50 445 UNK B N 1
ATOM 5330 C CA . UNK B 1 458 ? 115.089 156.629 120.604 1.00 348.50 445 UNK B CA 1
ATOM 5331 C C . UNK B 1 458 ? 114.812 157.669 119.527 1.00 348.50 445 UNK B C 1
ATOM 5332 O O . UNK B 1 458 ? 114.033 157.417 118.602 1.00 348.50 445 UNK B O 1
ATOM 5334 N N . UNK B 1 459 ? 115.451 158.837 119.628 1.00 353.52 446 UNK B N 1
ATOM 5335 C CA . UNK B 1 459 ? 115.322 159.846 118.580 1.00 353.52 446 UNK B CA 1
ATOM 5336 C C . UNK B 1 459 ? 115.968 159.376 117.284 1.00 353.52 446 UNK B C 1
ATOM 5337 O O . UNK B 1 459 ? 115.440 159.630 116.194 1.00 353.52 446 UNK B O 1
ATOM 5339 N N . UNK B 1 460 ? 117.097 158.670 117.388 1.00 368.70 447 UNK B N 1
ATOM 5340 C CA . UNK B 1 460 ? 117.742 158.113 116.204 1.00 368.70 447 UNK B CA 1
ATOM 5341 C C . UNK B 1 460 ? 116.893 157.018 115.571 1.00 368.70 447 UNK B C 1
ATOM 5342 O O . UNK B 1 460 ? 116.824 156.911 114.342 1.00 368.70 447 UNK B O 1
ATOM 5344 N N . UNK B 1 461 ? 116.226 156.205 116.394 1.00 370.18 448 UNK B N 1
ATOM 5345 C CA . UNK B 1 461 ? 115.351 155.166 115.862 1.00 370.18 448 UNK B CA 1
ATOM 5346 C C . UNK B 1 461 ? 114.084 155.754 115.258 1.00 370.18 448 UNK B C 1
ATOM 5347 O O . UNK B 1 461 ? 113.548 155.205 114.289 1.00 370.18 448 UNK B O 1
ATOM 5349 N N . UNK B 1 462 ? 113.591 156.863 115.815 1.00 375.18 449 UNK B N 1
ATOM 5350 C CA . UNK B 1 462 ? 112.422 157.522 115.245 1.00 375.18 449 UNK B CA 1
ATOM 5351 C C . UNK B 1 462 ? 112.762 158.199 113.924 1.00 375.18 449 UNK B C 1
ATOM 5352 O O . UNK B 1 462 ? 111.954 158.186 112.988 1.00 375.18 449 UNK B O 1
ATOM 5354 N N . UNK B 1 463 ? 113.953 158.794 113.830 1.00 382.51 450 UNK B N 1
ATOM 5355 C CA . UNK B 1 463 ? 114.387 159.372 112.564 1.00 382.51 450 UNK B CA 1
ATOM 5356 C C . UNK B 1 463 ? 114.715 158.294 111.540 1.00 382.51 450 UNK B C 1
ATOM 5357 O O . UNK B 1 463 ? 114.569 158.521 110.335 1.00 382.51 450 UNK B O 1
ATOM 5359 N N . UNK B 1 464 ? 115.152 157.119 111.998 1.00 381.43 451 UNK B N 1
ATOM 5360 C CA . UNK B 1 464 ? 115.465 156.026 111.085 1.00 381.43 451 UNK B CA 1
ATOM 5361 C C . UNK B 1 464 ? 114.198 155.369 110.554 1.00 381.43 451 UNK B C 1
ATOM 5362 O O . UNK B 1 464 ? 114.079 155.110 109.352 1.00 381.43 451 UNK B O 1
ATOM 5364 N N . UNK B 1 465 ? 113.238 155.098 111.436 1.00 340.25 452 UNK B N 1
ATOM 5365 C CA . UNK B 1 465 ? 111.982 154.469 111.057 1.00 340.25 452 UNK B CA 1
ATOM 5366 C C . UNK B 1 465 ? 110.913 155.479 110.663 1.00 340.25 452 UNK B C 1
ATOM 5367 O O . UNK B 1 465 ? 109.720 155.157 110.716 1.00 340.25 452 UNK B O 1
ATOM 5369 N N . UNK B 1 466 ? 111.310 156.692 110.274 1.00 326.63 453 UNK B N 1
ATOM 5370 C CA . UNK B 1 466 ? 110.337 157.709 109.891 1.00 326.63 453 UNK B CA 1
ATOM 5371 C C . UNK B 1 466 ? 109.729 157.398 108.528 1.00 326.63 453 UNK B C 1
ATOM 5372 O O . UNK B 1 466 ? 108.512 157.216 108.403 1.00 326.63 453 UNK B O 1
ATOM 5374 N N . UNK B 1 467 ? 110.563 157.327 107.495 1.00 274.93 454 UNK B N 1
ATOM 5375 C CA . UNK B 1 467 ? 110.070 157.051 106.158 1.00 274.93 454 UNK B CA 1
ATOM 5376 C C . UNK B 1 467 ? 109.806 155.558 105.982 1.00 274.93 454 UNK B C 1
ATOM 5377 O O . UNK B 1 467 ? 110.154 154.728 106.827 1.00 274.93 454 UNK B O 1
ATOM 5379 N N . UNK B 1 468 ? 109.179 155.224 104.861 1.00 223.97 455 UNK B N 1
ATOM 5380 C CA . UNK B 1 468 ? 108.867 153.839 104.545 1.00 223.97 455 UNK B CA 1
ATOM 5381 C C . UNK B 1 468 ? 108.881 153.623 103.036 1.00 223.97 455 UNK B C 1
ATOM 5382 O O . UNK B 1 468 ? 109.175 154.543 102.274 1.00 223.97 455 UNK B O 1
ATOM 5384 N N . UNK B 1 469 ? 124.126 162.716 112.016 1.00 330.15 475 UNK B N 1
ATOM 5385 C CA . UNK B 1 469 ? 125.197 163.076 112.938 1.00 330.15 475 UNK B CA 1
ATOM 5386 C C . UNK B 1 469 ? 124.754 162.883 114.383 1.00 330.15 475 UNK B C 1
ATOM 5387 O O . UNK B 1 469 ? 125.578 162.865 115.297 1.00 330.15 475 UNK B O 1
ATOM 5389 N N . UNK B 1 470 ? 123.443 162.736 114.581 1.00 334.91 476 UNK B N 1
ATOM 5390 C CA . UNK B 1 470 ? 122.907 162.564 115.926 1.00 334.91 476 UNK B CA 1
ATOM 5391 C C . UNK B 1 470 ? 123.169 161.173 116.485 1.00 334.91 476 UNK B C 1
ATOM 5392 O O . UNK B 1 470 ? 123.177 161.003 117.709 1.00 334.91 476 UNK B O 1
ATOM 5394 N N . UNK B 1 471 ? 123.378 160.179 115.617 1.00 353.98 477 UNK B N 1
ATOM 5395 C CA . UNK B 1 471 ? 123.698 158.835 116.085 1.00 353.98 477 UNK B CA 1
ATOM 5396 C C . UNK B 1 471 ? 125.070 158.785 116.739 1.00 353.98 477 UNK B C 1
ATOM 5397 O O . UNK B 1 471 ? 125.286 157.995 117.666 1.00 353.98 477 UNK B O 1
ATOM 5399 N N . UNK B 1 472 ? 125.997 159.630 116.280 1.00 363.89 478 UNK B N 1
ATOM 5400 C CA . UNK B 1 472 ? 127.286 159.756 116.948 1.00 363.89 478 UNK B CA 1
ATOM 5401 C C . UNK B 1 472 ? 127.121 160.329 118.347 1.00 363.89 478 UNK B C 1
ATOM 5402 O O . UNK B 1 472 ? 127.792 159.891 119.288 1.00 363.89 478 UNK B O 1
ATOM 5404 N N . UNK B 1 473 ? 126.209 161.291 118.507 1.00 358.43 479 UNK B N 1
ATOM 5405 C CA . UNK B 1 473 ? 125.920 161.832 119.832 1.00 358.43 479 UNK B CA 1
ATOM 5406 C C . UNK B 1 473 ? 125.248 160.791 120.718 1.00 358.43 479 UNK B C 1
ATOM 5407 O O . UNK B 1 473 ? 125.503 160.741 121.929 1.00 358.43 479 UNK B O 1
ATOM 5409 N N . UNK B 1 474 ? 124.406 159.939 120.123 1.00 342.91 480 UNK B N 1
ATOM 5410 C CA . UNK B 1 474 ? 123.776 158.853 120.870 1.00 342.91 480 UNK B CA 1
ATOM 5411 C C . UNK B 1 474 ? 124.810 157.848 121.364 1.00 342.91 480 UNK B C 1
ATOM 5412 O O . UNK B 1 474 ? 124.779 157.438 122.531 1.00 342.91 480 UNK B O 1
ATOM 5414 N N . UNK B 1 475 ? 125.747 157.466 120.493 1.00 334.81 481 UNK B N 1
ATOM 5415 C CA . UNK B 1 475 ? 126.811 156.549 120.888 1.00 334.81 481 UNK B CA 1
ATOM 5416 C C . UNK B 1 475 ? 127.754 157.178 121.907 1.00 334.81 481 UNK B C 1
ATOM 5417 O O . UNK B 1 475 ? 128.262 156.480 122.792 1.00 334.81 481 UNK B O 1
ATOM 5419 N N . UNK B 1 476 ? 127.977 158.492 121.813 1.00 329.67 482 UNK B N 1
ATOM 5420 C CA . UNK B 1 476 ? 128.832 159.173 122.779 1.00 329.67 482 UNK B CA 1
ATOM 5421 C C . UNK B 1 476 ? 128.183 159.224 124.154 1.00 329.67 482 UNK B C 1
ATOM 5422 O O . UNK B 1 476 ? 128.853 158.998 125.170 1.00 329.67 482 UNK B O 1
ATOM 5424 N N . UNK B 1 477 ? 126.879 159.514 124.205 1.00 299.38 483 UNK B N 1
ATOM 5425 C CA . UNK B 1 477 ? 126.163 159.470 125.473 1.00 299.38 483 UNK B CA 1
ATOM 5426 C C . UNK B 1 477 ? 126.101 158.054 126.028 1.00 299.38 483 UNK B C 1
ATOM 5427 O O . UNK B 1 477 ? 126.162 157.869 127.249 1.00 299.38 483 UNK B O 1
ATOM 5429 N N . UNK B 1 478 ? 126.019 157.051 125.146 1.00 291.78 484 UNK B N 1
ATOM 5430 C CA . UNK B 1 478 ? 126.052 155.659 125.585 1.00 291.78 484 UNK B CA 1
ATOM 5431 C C . UNK B 1 478 ? 127.399 155.300 126.198 1.00 291.78 484 UNK B C 1
ATOM 5432 O O . UNK B 1 478 ? 127.454 154.629 127.234 1.00 291.78 484 UNK B O 1
ATOM 5434 N N . UNK B 1 479 ? 128.492 155.756 125.586 1.00 257.55 485 UNK B N 1
ATOM 5435 C CA . UNK B 1 479 ? 129.818 155.473 126.127 1.00 257.55 485 UNK B CA 1
ATOM 5436 C C . UNK B 1 479 ? 130.057 156.219 127.434 1.00 257.55 485 UNK B C 1
ATOM 5437 O O . UNK B 1 479 ? 130.692 155.684 128.354 1.00 257.55 485 UNK B O 1
ATOM 5439 N N . UNK B 1 480 ? 129.546 157.449 127.534 1.00 256.63 486 UNK B N 1
ATOM 5440 C CA . UNK B 1 480 ? 129.666 158.213 128.770 1.00 256.63 486 UNK B CA 1
ATOM 5441 C C . UNK B 1 480 ? 128.883 157.561 129.901 1.00 256.63 486 UNK B C 1
ATOM 5442 O O . UNK B 1 480 ? 129.377 157.466 131.032 1.00 256.63 486 UNK B O 1
ATOM 5444 N N . UNK B 1 481 ? 127.674 157.081 129.605 1.00 274.08 487 UNK B N 1
ATOM 5445 C CA . UNK B 1 481 ? 126.900 156.358 130.603 1.00 274.08 487 UNK B CA 1
ATOM 5446 C C . UNK B 1 481 ? 127.542 155.023 130.953 1.00 274.08 487 UNK B C 1
ATOM 5447 O O . UNK B 1 481 ? 127.429 154.574 132.096 1.00 274.08 487 UNK B O 1
ATOM 5449 N N . UNK B 1 482 ? 128.231 154.390 129.999 1.00 259.32 488 UNK B N 1
ATOM 5450 C CA . UNK B 1 482 ? 128.936 153.145 130.289 1.00 259.32 488 UNK B CA 1
ATOM 5451 C C . UNK B 1 482 ? 130.104 153.381 131.235 1.00 259.32 488 UNK B C 1
ATOM 5452 O O . UNK B 1 482 ? 130.322 152.604 132.174 1.00 259.32 488 UNK B O 1
ATOM 5454 N N . UNK B 1 483 ? 130.853 154.460 131.006 1.00 242.50 489 UNK B N 1
ATOM 5455 C CA . UNK B 1 483 ? 131.935 154.821 131.914 1.00 242.50 489 UNK B CA 1
ATOM 5456 C C . UNK B 1 483 ? 131.398 155.203 133.288 1.00 242.50 489 UNK B C 1
ATOM 5457 O O . UNK B 1 483 ? 131.984 154.833 134.315 1.00 242.50 489 UNK B O 1
ATOM 5459 N N . UNK B 1 484 ? 130.267 155.915 133.324 1.00 242.59 490 UNK B N 1
ATOM 5460 C CA . UNK B 1 484 ? 129.657 156.287 134.595 1.00 242.59 490 UNK B CA 1
ATOM 5461 C C . UNK B 1 484 ? 129.132 155.072 135.348 1.00 242.59 490 UNK B C 1
ATOM 5462 O O . UNK B 1 484 ? 129.214 155.025 136.580 1.00 242.59 490 UNK B O 1
ATOM 5464 N N . UNK B 1 485 ? 128.623 154.072 134.629 1.00 269.45 491 UNK B N 1
ATOM 5465 C CA . UNK B 1 485 ? 128.159 152.853 135.279 1.00 269.45 491 UNK B CA 1
ATOM 5466 C C . UNK B 1 485 ? 129.323 152.013 135.778 1.00 269.45 491 UNK B C 1
ATOM 5467 O O . UNK B 1 485 ? 129.206 151.362 136.822 1.00 269.45 491 UNK B O 1
ATOM 5469 N N . UNK B 1 486 ? 130.443 152.014 135.050 1.00 254.87 492 UNK B N 1
ATOM 5470 C CA . UNK B 1 486 ? 131.650 151.367 135.552 1.00 254.87 492 UNK B CA 1
ATOM 5471 C C . UNK B 1 486 ? 132.150 152.053 136.817 1.00 254.87 492 UNK B C 1
ATOM 5472 O O . UNK B 1 486 ? 132.575 151.388 137.772 1.00 254.87 492 UNK B O 1
ATOM 5474 N N . UNK B 1 487 ? 132.065 153.385 136.850 1.00 246.24 493 UNK B N 1
ATOM 5475 C CA . UNK B 1 487 ? 132.436 154.136 138.046 1.00 246.24 493 UNK B CA 1
ATOM 5476 C C . UNK B 1 487 ? 131.499 153.831 139.209 1.00 246.24 493 UNK B C 1
ATOM 5477 O O . UNK B 1 487 ? 131.947 153.687 140.352 1.00 246.24 493 UNK B O 1
ATOM 5479 N N . UNK B 1 488 ? 130.201 153.705 138.933 1.00 236.37 494 UNK B N 1
ATOM 5480 C CA . UNK B 1 488 ? 129.247 153.371 139.985 1.00 236.37 494 UNK B CA 1
ATOM 5481 C C . UNK B 1 488 ? 129.445 151.949 140.496 1.00 236.37 494 UNK B C 1
ATOM 5482 O O . UNK B 1 488 ? 129.259 151.690 141.691 1.00 236.37 494 UNK B O 1
ATOM 5484 N N . UNK B 1 489 ? 129.827 151.025 139.609 1.00 226.29 495 UNK B N 1
ATOM 5485 C CA . UNK B 1 489 ? 130.135 149.662 140.029 1.00 226.29 495 UNK B CA 1
ATOM 5486 C C . UNK B 1 489 ? 131.391 149.625 140.884 1.00 226.29 495 UNK B C 1
ATOM 5487 O O . UNK B 1 489 ? 131.488 148.830 141.827 1.00 226.29 495 UNK B O 1
ATOM 5489 N N . UNK B 1 490 ? 132.363 150.483 140.573 1.00 206.86 496 UNK B N 1
ATOM 5490 C CA . UNK B 1 490 ? 133.511 150.626 141.458 1.00 206.86 496 UNK B CA 1
ATOM 5491 C C . UNK B 1 490 ? 133.130 151.311 142.765 1.00 206.86 496 UNK B C 1
ATOM 5492 O O . UNK B 1 490 ? 133.785 151.097 143.790 1.00 206.86 496 UNK B O 1
ATOM 5494 N N . UNK B 1 491 ? 132.063 152.110 142.757 1.00 177.71 497 UNK B N 1
ATOM 5495 C CA . UNK B 1 491 ? 131.660 152.905 143.909 1.00 177.71 497 UNK B CA 1
ATOM 5496 C C . UNK B 1 491 ? 130.818 152.134 144.917 1.00 177.71 497 UNK B C 1
ATOM 5497 O O . UNK B 1 491 ? 130.096 152.761 145.699 1.00 177.71 497 UNK B O 1
ATOM 5499 N N . UNK B 1 492 ? 130.876 150.802 144.919 1.00 166.16 498 UNK B N 1
ATOM 5500 C CA . UNK B 1 492 ? 130.135 150.018 145.899 1.00 166.16 498 UNK B CA 1
ATOM 5501 C C . UNK B 1 492 ? 130.958 148.848 146.425 1.00 166.16 498 UNK B C 1
ATOM 5502 O O . UNK B 1 492 ? 130.400 147.798 146.761 1.00 166.16 498 UNK B O 1
ATOM 5504 N N . UNK B 1 493 ? 132.280 149.003 146.509 1.00 157.24 499 UNK B N 1
ATOM 5505 C CA . UNK B 1 493 ? 133.128 147.859 146.841 1.00 157.24 499 UNK B CA 1
ATOM 5506 C C . UNK B 1 493 ? 133.186 147.601 148.344 1.00 157.24 499 UNK B C 1
ATOM 5507 O O . UNK B 1 493 ? 132.663 146.590 148.823 1.00 157.24 499 UNK B O 1
ATOM 5509 N N . UNK B 1 494 ? 133.772 148.545 149.095 1.00 148.62 500 UNK B N 1
ATOM 5510 C CA . UNK B 1 494 ? 134.140 148.385 150.512 1.00 148.62 500 UNK B CA 1
ATOM 5511 C C . UNK B 1 494 ? 134.904 147.081 150.751 1.00 148.62 500 UNK B C 1
ATOM 5512 O O . UNK B 1 494 ? 134.601 146.310 151.663 1.00 148.62 500 UNK B O 1
ATOM 5514 N N . UNK B 1 495 ? 135.914 146.845 149.915 1.00 154.41 501 UNK B N 1
ATOM 5515 C CA . UNK B 1 495 ? 136.577 145.545 149.829 1.00 154.41 501 UNK B CA 1
ATOM 5516 C C . UNK B 1 495 ? 137.715 145.469 150.839 1.00 154.41 501 UNK B C 1
ATOM 5517 O O . UNK B 1 495 ? 138.714 146.187 150.714 1.00 154.41 501 UNK B O 1
ATOM 5519 N N . UNK B 1 496 ? 137.546 144.602 151.845 1.00 129.49 502 UNK B N 1
ATOM 5520 C CA . UNK B 1 496 ? 138.549 144.244 152.852 1.00 129.49 502 UNK B CA 1
ATOM 5521 C C . UNK B 1 496 ? 139.048 145.440 153.659 1.00 129.49 502 UNK B C 1
ATOM 5522 O O . UNK B 1 496 ? 140.158 145.384 154.202 1.00 129.49 502 UNK B O 1
ATOM 5524 N N . UNK B 1 497 ? 138.222 146.492 153.754 1.00 149.12 503 UNK B N 1
ATOM 5525 C CA . UNK B 1 497 ? 138.549 147.769 154.400 1.00 149.12 503 UNK B CA 1
ATOM 5526 C C . UNK B 1 497 ? 139.861 148.346 153.871 1.00 149.12 503 UNK B C 1
ATOM 5527 O O . UNK B 1 497 ? 140.742 148.757 154.627 1.00 149.12 503 UNK B O 1
ATOM 5529 N N . UNK B 1 498 ? 139.993 148.359 152.546 1.00 125.78 504 UNK B N 1
ATOM 5530 C CA . UNK B 1 498 ? 141.247 148.716 151.905 1.00 125.78 504 UNK B CA 1
ATOM 5531 C C . UNK B 1 498 ? 141.171 149.948 151.018 1.00 125.78 504 UNK B C 1
ATOM 5532 O O . UNK B 1 498 ? 142.222 150.479 150.643 1.00 125.78 504 UNK B O 1
ATOM 5534 N N . UNK B 1 499 ? 139.978 150.424 150.673 1.00 134.61 505 UNK B N 1
ATOM 5535 C CA . UNK B 1 499 ? 139.812 151.517 149.718 1.00 134.61 505 UNK B CA 1
ATOM 5536 C C . UNK B 1 499 ? 139.569 152.849 150.409 1.00 134.61 505 UNK B C 1
ATOM 5537 O O . UNK B 1 499 ? 138.811 153.687 149.914 1.00 134.61 505 UNK B O 1
ATOM 5539 N N . UNK B 1 500 ? 140.203 153.075 151.558 1.00 155.43 506 UNK B N 1
ATOM 5540 C CA . UNK B 1 500 ? 139.845 154.225 152.377 1.00 155.43 506 UNK B CA 1
ATOM 5541 C C . UNK B 1 500 ? 140.511 155.512 151.902 1.00 155.43 506 UNK B C 1
ATOM 5542 O O . UNK B 1 500 ? 139.834 156.460 151.489 1.00 155.43 506 UNK B O 1
ATOM 5544 N N . UNK B 1 501 ? 141.842 155.554 151.932 1.00 150.67 507 UNK B N 1
ATOM 5545 C CA . UNK B 1 501 ? 142.559 156.824 151.995 1.00 150.67 507 UNK B CA 1
ATOM 5546 C C . UNK B 1 501 ? 142.664 157.554 150.664 1.00 150.67 507 UNK B C 1
ATOM 5547 O O . UNK B 1 501 ? 143.140 158.694 150.647 1.00 150.67 507 UNK B O 1
ATOM 5549 N N . UNK B 1 502 ? 142.231 156.945 149.560 1.00 154.44 508 UNK B N 1
ATOM 5550 C CA . UNK B 1 502 ? 142.359 157.604 148.267 1.00 154.44 508 UNK B CA 1
ATOM 5551 C C . UNK B 1 502 ? 141.395 158.769 148.107 1.00 154.44 508 UNK B C 1
ATOM 5552 O O . UNK B 1 502 ? 141.626 159.632 147.257 1.00 154.44 508 UNK B O 1
ATOM 5554 N N . UNK B 1 503 ? 140.337 158.826 148.915 1.00 195.14 509 UNK B N 1
ATOM 5555 C CA . UNK B 1 503 ? 139.358 159.900 148.790 1.00 195.14 509 UNK B CA 1
ATOM 5556 C C . UNK B 1 503 ? 139.893 161.214 149.348 1.00 195.14 509 UNK B C 1
ATOM 5557 O O . UNK B 1 503 ? 139.768 162.265 148.708 1.00 195.14 509 UNK B O 1
ATOM 5559 N N . UNK B 1 504 ? 140.482 161.177 150.548 1.00 192.38 510 UNK B N 1
ATOM 5560 C CA . UNK B 1 504 ? 141.082 162.381 151.116 1.00 192.38 510 UNK B CA 1
ATOM 5561 C C . UNK B 1 504 ? 142.297 162.821 150.315 1.00 192.38 510 UNK B C 1
ATOM 5562 O O . UNK B 1 504 ? 142.543 164.030 150.164 1.00 192.38 510 UNK B O 1
ATOM 5564 N N . UNK B 1 505 ? 143.048 161.850 149.789 1.00 211.62 511 UNK B N 1
ATOM 5565 C CA . UNK B 1 505 ? 144.127 162.145 148.858 1.00 211.62 511 UNK B CA 1
ATOM 5566 C C . UNK B 1 505 ? 143.597 162.823 147.605 1.00 211.62 511 UNK B C 1
ATOM 5567 O O . UNK B 1 505 ? 144.204 163.774 147.106 1.00 211.62 511 UNK B O 1
ATOM 5569 N N . UNK B 1 506 ? 142.441 162.374 147.110 1.00 222.37 512 UNK B N 1
ATOM 5570 C CA . UNK B 1 506 ? 141.835 162.991 145.938 1.00 222.37 512 UNK B CA 1
ATOM 5571 C C . UNK B 1 506 ? 141.335 164.397 146.235 1.00 222.37 512 UNK B C 1
ATOM 5572 O O . UNK B 1 506 ? 141.393 165.264 145.363 1.00 222.37 512 UNK B O 1
ATOM 5574 N N . UNK B 1 507 ? 140.876 164.651 147.461 1.00 240.30 513 UNK B N 1
ATOM 5575 C CA . UNK B 1 507 ? 140.407 165.990 147.817 1.00 240.30 513 UNK B CA 1
ATOM 5576 C C . UNK B 1 507 ? 141.566 166.978 147.918 1.00 240.30 513 UNK B C 1
ATOM 5577 O O . UNK B 1 507 ? 141.504 168.094 147.373 1.00 240.30 513 UNK B O 1
ATOM 5579 N N . UNK B 1 508 ? 142.635 166.580 148.617 1.00 236.28 514 UNK B N 1
ATOM 5580 C CA . UNK B 1 508 ? 143.820 167.428 148.695 1.00 236.28 514 UNK B CA 1
ATOM 5581 C C . UNK B 1 508 ? 144.475 167.602 147.330 1.00 236.28 514 UNK B C 1
ATOM 5582 O O . UNK B 1 508 ? 144.972 168.691 147.008 1.00 236.28 514 UNK B O 1
ATOM 5584 N N . UNK B 1 509 ? 144.440 166.555 146.501 1.00 237.19 515 UNK B N 1
ATOM 5585 C CA . UNK B 1 509 ? 144.937 166.660 145.141 1.00 237.19 515 UNK B CA 1
ATOM 5586 C C . UNK B 1 509 ? 144.044 167.542 144.288 1.00 237.19 515 UNK B C 1
ATOM 5587 O O . UNK B 1 509 ? 144.532 168.178 143.358 1.00 237.19 515 UNK B O 1
ATOM 5589 N N . UNK B 1 510 ? 142.748 167.603 144.593 1.00 238.74 516 UNK B N 1
ATOM 5590 C CA . UNK B 1 510 ? 141.864 168.512 143.878 1.00 238.74 516 UNK B CA 1
ATOM 5591 C C . UNK B 1 510 ? 142.188 169.957 144.212 1.00 238.74 516 UNK B C 1
ATOM 5592 O O . UNK B 1 510 ? 142.178 170.819 143.328 1.00 238.74 516 UNK B O 1
ATOM 5594 N N . UNK B 1 511 ? 142.517 170.230 145.478 1.00 249.21 517 UNK B N 1
ATOM 5595 C CA . UNK B 1 511 ? 142.943 171.577 145.862 1.00 249.21 517 UNK B CA 1
ATOM 5596 C C . UNK B 1 511 ? 144.263 171.961 145.189 1.00 249.21 517 UNK B C 1
ATOM 5597 O O . UNK B 1 511 ? 144.386 173.048 144.590 1.00 249.21 517 UNK B O 1
ATOM 5599 N N . UNK B 1 512 ? 145.253 171.066 145.266 1.00 257.51 518 UNK B N 1
ATOM 5600 C CA . UNK B 1 512 ? 146.553 171.327 144.655 1.00 257.51 518 UNK B CA 1
ATOM 5601 C C . UNK B 1 512 ? 146.450 171.415 143.136 1.00 257.51 518 UNK B C 1
ATOM 5602 O O . UNK B 1 512 ? 147.125 172.239 142.509 1.00 257.51 518 UNK B O 1
ATOM 5604 N N . UNK B 1 513 ? 145.571 170.615 142.535 1.00 257.72 519 UNK B N 1
ATOM 5605 C CA . UNK B 1 513 ? 145.380 170.652 141.096 1.00 257.72 519 UNK B CA 1
ATOM 5606 C C . UNK B 1 513 ? 144.595 171.876 140.674 1.00 257.72 519 UNK B C 1
ATOM 5607 O O . UNK B 1 513 ? 144.738 172.328 139.542 1.00 257.72 519 UNK B O 1
ATOM 5609 N N . UNK B 1 514 ? 143.774 172.431 141.567 1.00 255.00 520 UNK B N 1
ATOM 5610 C CA . UNK B 1 514 ? 143.127 173.703 141.275 1.00 255.00 520 UNK B CA 1
ATOM 5611 C C . UNK B 1 514 ? 144.148 174.827 141.209 1.00 255.00 520 UNK B C 1
ATOM 5612 O O . UNK B 1 514 ? 144.110 175.656 140.288 1.00 255.00 520 UNK B O 1
ATOM 5614 N N . UNK B 1 515 ? 145.079 174.854 142.170 1.00 233.51 521 UNK B N 1
ATOM 5615 C CA . UNK B 1 515 ? 146.158 175.843 142.115 1.00 233.51 521 UNK B CA 1
ATOM 5616 C C . UNK B 1 515 ? 147.043 175.636 140.886 1.00 233.51 521 UNK B C 1
ATOM 5617 O O . UNK B 1 515 ? 147.389 176.601 140.178 1.00 233.51 521 UNK B O 1
ATOM 5619 N N . UNK B 1 516 ? 147.375 174.376 140.592 1.00 229.51 522 UNK B N 1
ATOM 5620 C CA . UNK B 1 516 ? 148.194 174.053 139.432 1.00 229.51 522 UNK B CA 1
ATOM 5621 C C . UNK B 1 516 ? 147.474 174.356 138.128 1.00 229.51 522 UNK B C 1
ATOM 5622 O O . UNK B 1 516 ? 148.110 174.768 137.158 1.00 229.51 522 UNK B O 1
ATOM 5624 N N . UNK B 1 517 ? 146.153 174.199 138.094 1.00 237.59 523 UNK B N 1
ATOM 5625 C CA . UNK B 1 517 ? 145.388 174.503 136.896 1.00 237.59 523 UNK B CA 1
ATOM 5626 C C . UNK B 1 517 ? 145.246 175.998 136.689 1.00 237.59 523 UNK B C 1
ATOM 5627 O O . UNK B 1 517 ? 145.195 176.448 135.542 1.00 237.59 523 UNK B O 1
ATOM 5629 N N . UNK B 1 518 ? 145.193 176.773 137.777 1.00 213.15 524 UNK B N 1
ATOM 5630 C CA . UNK B 1 518 ? 145.248 178.228 137.654 1.00 213.15 524 UNK B CA 1
ATOM 5631 C C . UNK B 1 518 ? 146.570 178.671 137.046 1.00 213.15 524 UNK B C 1
ATOM 5632 O O . UNK B 1 518 ? 146.601 179.481 136.105 1.00 213.15 524 UNK B O 1
ATOM 5634 N N . UNK B 1 519 ? 147.676 178.110 137.549 1.00 220.96 525 UNK B N 1
ATOM 5635 C CA . UNK B 1 519 ? 148.989 178.429 136.991 1.00 220.96 525 UNK B CA 1
ATOM 5636 C C . UNK B 1 519 ? 149.122 177.949 135.547 1.00 220.96 525 UNK B C 1
ATOM 5637 O O . UNK B 1 519 ? 149.724 178.635 134.711 1.00 220.96 525 UNK B O 1
ATOM 5639 N N . UNK B 1 520 ? 148.532 176.795 135.230 1.00 230.53 526 UNK B N 1
ATOM 5640 C CA . UNK B 1 520 ? 148.631 176.244 133.885 1.00 230.53 526 UNK B CA 1
ATOM 5641 C C . UNK B 1 520 ? 147.798 177.044 132.899 1.00 230.53 526 UNK B C 1
ATOM 5642 O O . UNK B 1 520 ? 148.201 177.225 131.747 1.00 230.53 526 UNK B O 1
ATOM 5644 N N . UNK B 1 521 ? 146.637 177.534 133.336 1.00 232.73 527 UNK B N 1
ATOM 5645 C CA . UNK B 1 521 ? 145.828 178.399 132.488 1.00 232.73 527 UNK B CA 1
ATOM 5646 C C . UNK B 1 521 ? 146.525 179.728 132.248 1.00 232.73 527 UNK B C 1
ATOM 5647 O O . UNK B 1 521 ? 146.453 180.278 131.142 1.00 232.73 527 UNK B O 1
ATOM 5649 N N . UNK B 1 522 ? 147.224 180.239 133.269 1.00 227.03 528 UNK B N 1
ATOM 5650 C CA . UNK B 1 522 ? 148.019 181.452 133.091 1.00 227.03 528 UNK B CA 1
ATOM 5651 C C . UNK B 1 522 ? 149.142 181.243 132.079 1.00 227.03 528 UNK B C 1
ATOM 5652 O O . UNK B 1 522 ? 149.341 182.069 131.175 1.00 227.03 528 UNK B O 1
ATOM 5654 N N . UNK B 1 523 ? 149.859 180.122 132.194 1.00 207.10 529 UNK B N 1
ATOM 5655 C CA . UNK B 1 523 ? 150.951 179.833 131.268 1.00 207.10 529 UNK B CA 1
ATOM 5656 C C . UNK B 1 523 ? 150.436 179.569 129.859 1.00 207.10 529 UNK B C 1
ATOM 5657 O O . UNK B 1 523 ? 151.079 179.950 128.877 1.00 207.10 529 UNK B O 1
ATOM 5659 N N . UNK B 1 524 ? 149.258 178.955 129.737 1.00 218.14 530 UNK B N 1
ATOM 5660 C CA . UNK B 1 524 ? 148.695 178.678 128.420 1.00 218.14 530 UNK B CA 1
ATOM 5661 C C . UNK B 1 524 ? 148.205 179.951 127.747 1.00 218.14 530 UNK B C 1
ATOM 5662 O O . UNK B 1 524 ? 148.381 180.127 126.533 1.00 218.14 530 UNK B O 1
ATOM 5664 N N . UNK B 1 525 ? 147.583 180.848 128.519 1.00 215.55 531 UNK B N 1
ATOM 5665 C CA . UNK B 1 525 ? 147.179 182.139 127.983 1.00 215.55 531 UNK B CA 1
ATOM 5666 C C . UNK B 1 525 ? 148.383 182.978 127.587 1.00 215.55 531 UNK B C 1
ATOM 5667 O O . UNK B 1 525 ? 148.307 183.755 126.629 1.00 215.55 531 UNK B O 1
ATOM 5669 N N . UNK B 1 526 ? 149.498 182.832 128.307 1.00 192.50 532 UNK B N 1
ATOM 5670 C CA . UNK B 1 526 ? 150.745 183.423 127.836 1.00 192.50 532 UNK B CA 1
ATOM 5671 C C . UNK B 1 526 ? 151.216 182.752 126.550 1.00 192.50 532 UNK B C 1
ATOM 5672 O O . UNK B 1 526 ? 151.729 183.419 125.644 1.00 192.50 532 UNK B O 1
ATOM 5674 N N . UNK B 1 527 ? 151.018 181.441 126.443 1.00 169.76 533 UNK B N 1
ATOM 5675 C CA . UNK B 1 527 ? 151.423 180.667 125.279 1.00 169.76 533 UNK B CA 1
ATOM 5676 C C . UNK B 1 527 ? 150.477 180.816 124.095 1.00 169.76 533 UNK B C 1
ATOM 5677 O O . UNK B 1 527 ? 150.707 180.182 123.060 1.00 169.76 533 UNK B O 1
ATOM 5679 N N . UNK B 1 528 ? 149.422 181.623 124.224 1.00 152.88 534 UNK B N 1
ATOM 5680 C CA . UNK B 1 528 ? 148.508 181.861 123.111 1.00 152.88 534 UNK B CA 1
ATOM 5681 C C . UNK B 1 528 ? 149.158 182.604 121.946 1.00 152.88 534 UNK B C 1
ATOM 5682 O O . UNK B 1 528 ? 148.630 182.554 120.831 1.00 152.88 534 UNK B O 1
ATOM 5684 N N . UNK B 1 529 ? 150.275 183.288 122.173 1.00 103.56 535 UNK B N 1
ATOM 5685 C CA . UNK B 1 529 ? 150.982 183.979 121.102 1.00 103.56 535 UNK B CA 1
ATOM 5686 C C . UNK B 1 529 ? 151.630 182.991 120.137 1.00 103.56 535 UNK B C 1
ATOM 5687 O O . UNK B 1 529 ? 151.053 182.652 119.104 1.00 103.56 535 UNK B O 1
ATOM 5689 N N . UNK B 1 530 ? 151.186 175.471 119.264 1.00 161.79 538 UNK B N 1
ATOM 5690 C CA . UNK B 1 530 ? 150.168 176.203 118.524 1.00 161.79 538 UNK B CA 1
ATOM 5691 C C . UNK B 1 530 ? 149.764 177.473 119.264 1.00 161.79 538 UNK B C 1
ATOM 5692 O O . UNK B 1 530 ? 150.498 177.961 120.123 1.00 161.79 538 UNK B O 1
ATOM 5694 N N . UNK B 1 531 ? 148.594 178.005 118.926 1.00 179.40 539 UNK B N 1
ATOM 5695 C CA . UNK B 1 531 ? 148.114 179.247 119.517 1.00 179.40 539 UNK B CA 1
ATOM 5696 C C . UNK B 1 531 ? 146.824 179.074 120.301 1.00 179.40 539 UNK B C 1
ATOM 5697 O O . UNK B 1 531 ? 146.750 179.495 121.461 1.00 179.40 539 UNK B O 1
ATOM 5699 N N . UNK B 1 532 ? 145.801 178.458 119.708 1.00 197.29 540 UNK B N 1
ATOM 5700 C CA . UNK B 1 532 ? 144.470 178.457 120.311 1.00 197.29 540 UNK B CA 1
ATOM 5701 C C . UNK B 1 532 ? 144.246 177.259 121.229 1.00 197.29 540 UNK B C 1
ATOM 5702 O O . UNK B 1 532 ? 144.010 177.424 122.429 1.00 197.29 540 UNK B O 1
ATOM 5704 N N . UNK B 1 533 ? 144.316 176.047 120.682 1.00 217.39 541 UNK B N 1
ATOM 5705 C CA . UNK B 1 533 ? 144.053 174.836 121.447 1.00 217.39 541 UNK B CA 1
ATOM 5706 C C . UNK B 1 533 ? 145.321 174.213 122.011 1.00 217.39 541 UNK B C 1
ATOM 5707 O O . UNK B 1 533 ? 145.278 173.075 122.500 1.00 217.39 541 UNK B O 1
ATOM 5709 N N . UNK B 1 534 ? 146.439 174.946 121.980 1.00 227.96 542 UNK B N 1
ATOM 5710 C CA . UNK B 1 534 ? 147.728 174.436 122.430 1.00 227.96 542 UNK B CA 1
ATOM 5711 C C . UNK B 1 534 ? 147.766 174.144 123.922 1.00 227.96 542 UNK B C 1
ATOM 5712 O O . UNK B 1 534 ? 148.627 173.367 124.353 1.00 227.96 542 UNK B O 1
ATOM 5714 N N . UNK B 1 535 ? 146.864 174.758 124.703 1.00 242.42 543 UNK B N 1
ATOM 5715 C CA . UNK B 1 535 ? 146.662 174.381 126.099 1.00 242.42 543 UNK B CA 1
ATOM 5716 C C . UNK B 1 535 ? 146.342 172.903 126.226 1.00 242.42 543 UNK B C 1
ATOM 5717 O O . UNK B 1 535 ? 146.914 172.209 127.078 1.00 242.42 543 UNK B O 1
ATOM 5719 N N . UNK B 1 536 ? 145.454 172.405 125.356 1.00 243.49 544 UNK B N 1
ATOM 5720 C CA . UNK B 1 536 ? 145.184 170.975 125.282 1.00 243.49 544 UNK B CA 1
ATOM 5721 C C . UNK B 1 536 ? 146.441 170.200 124.917 1.00 243.49 544 UNK B C 1
ATOM 5722 O O . UNK B 1 536 ? 146.675 169.107 125.451 1.00 243.49 544 UNK B O 1
ATOM 5724 N N . UNK B 1 537 ? 147.277 170.777 124.042 1.00 250.32 545 UNK B N 1
ATOM 5725 C CA . UNK B 1 537 ? 148.585 170.202 123.751 1.00 250.32 545 UNK B CA 1
ATOM 5726 C C . UNK B 1 537 ? 149.434 170.122 125.009 1.00 250.32 545 UNK B C 1
ATOM 5727 O O . UNK B 1 537 ? 150.049 169.082 125.281 1.00 250.32 545 UNK B O 1
ATOM 5729 N N . UNK B 1 538 ? 149.411 171.184 125.823 1.00 246.91 546 UNK B N 1
ATOM 5730 C CA . UNK B 1 538 ? 150.078 171.144 127.118 1.00 246.91 546 UNK B CA 1
ATOM 5731 C C . UNK B 1 538 ? 149.432 170.109 128.024 1.00 246.91 546 UNK B C 1
ATOM 5732 O O . UNK B 1 538 ? 150.130 169.402 128.761 1.00 246.91 546 UNK B O 1
ATOM 5734 N N . UNK B 1 539 ? 148.105 169.956 127.915 1.00 240.28 547 UNK B N 1
ATOM 5735 C CA . UNK B 1 539 ? 147.399 168.931 128.674 1.00 240.28 547 UNK B CA 1
ATOM 5736 C C . UNK B 1 539 ? 147.813 167.534 128.241 1.00 240.28 547 UNK B C 1
ATOM 5737 O O . UNK B 1 539 ? 147.704 166.585 129.026 1.00 240.28 547 UNK B O 1
ATOM 5739 N N . UNK B 1 540 ? 148.297 167.389 127.008 1.00 227.65 548 UNK B N 1
ATOM 5740 C CA . UNK B 1 540 ? 148.960 166.146 126.650 1.00 227.65 548 UNK B CA 1
ATOM 5741 C C . UNK B 1 540 ? 150.407 166.153 127.117 1.00 227.65 548 UNK B C 1
ATOM 5742 O O . UNK B 1 540 ? 150.883 165.167 127.696 1.00 227.65 548 UNK B O 1
ATOM 5744 N N . UNK B 1 541 ? 151.100 167.276 126.927 1.00 213.46 549 UNK B N 1
ATOM 5745 C CA . UNK B 1 541 ? 152.549 167.310 127.072 1.00 213.46 549 UNK B CA 1
ATOM 5746 C C . UNK B 1 541 ? 153.010 167.250 128.518 1.00 213.46 549 UNK B C 1
ATOM 5747 O O . UNK B 1 541 ? 154.202 167.027 128.757 1.00 213.46 549 UNK B O 1
ATOM 5749 N N . UNK B 1 542 ? 152.102 167.442 129.480 1.00 203.02 550 UNK B N 1
ATOM 5750 C CA . UNK B 1 542 ? 152.437 167.189 130.876 1.00 203.02 550 UNK B CA 1
ATOM 5751 C C . UNK B 1 542 ? 152.741 165.716 131.096 1.00 203.02 550 UNK B C 1
ATOM 5752 O O . UNK B 1 542 ? 153.605 165.363 131.906 1.00 203.02 550 UNK B O 1
ATOM 5754 N N . UNK B 1 543 ? 152.044 164.841 130.373 1.00 183.42 551 UNK B N 1
ATOM 5755 C CA . UNK B 1 543 ? 152.390 163.431 130.311 1.00 183.42 551 UNK B CA 1
ATOM 5756 C C . UNK B 1 543 ? 153.143 163.096 129.031 1.00 183.42 551 UNK B C 1
ATOM 5757 O O . UNK B 1 543 ? 153.096 161.950 128.572 1.00 183.42 551 UNK B O 1
ATOM 5759 N N . UNK B 1 544 ? 153.826 164.092 128.459 1.00 184.58 552 UNK B N 1
ATOM 5760 C CA . UNK B 1 544 ? 154.587 164.006 127.207 1.00 184.58 552 UNK B CA 1
ATOM 5761 C C . UNK B 1 544 ? 153.763 163.475 126.036 1.00 184.58 552 UNK B C 1
ATOM 5762 O O . UNK B 1 544 ? 152.685 163.988 125.743 1.00 184.58 552 UNK B O 1
ATOM 5764 N N . UNK B 1 545 ? 164.382 182.804 114.753 1.00 194.62 563 UNK B N 1
ATOM 5765 C CA . UNK B 1 545 ? 164.616 184.174 115.190 1.00 194.62 563 UNK B CA 1
ATOM 5766 C C . UNK B 1 545 ? 164.616 184.254 116.710 1.00 194.62 563 UNK B C 1
ATOM 5767 O O . UNK B 1 545 ? 165.036 183.320 117.391 1.00 194.62 563 UNK B O 1
ATOM 5769 N N . UNK B 1 546 ? 164.130 185.378 117.244 1.00 174.25 564 UNK B N 1
ATOM 5770 C CA . UNK B 1 546 ? 163.922 185.488 118.682 1.00 174.25 564 UNK B CA 1
ATOM 5771 C C . UNK B 1 546 ? 162.728 184.672 119.146 1.00 174.25 564 UNK B C 1
ATOM 5772 O O . UNK B 1 546 ? 162.577 184.439 120.350 1.00 174.25 564 UNK B O 1
ATOM 5774 N N . UNK B 1 547 ? 161.877 184.237 118.212 1.00 171.13 565 UNK B N 1
ATOM 5775 C CA . UNK B 1 547 ? 160.817 183.294 118.539 1.00 171.13 565 UNK B CA 1
ATOM 5776 C C . UNK B 1 547 ? 161.380 181.946 118.965 1.00 171.13 565 UNK B C 1
ATOM 5777 O O . UNK B 1 547 ? 160.727 181.216 119.715 1.00 171.13 565 UNK B O 1
ATOM 5779 N N . UNK B 1 548 ? 162.581 181.599 118.499 1.00 181.80 566 UNK B N 1
ATOM 5780 C CA . UNK B 1 548 ? 163.255 180.409 119.009 1.00 181.80 566 UNK B CA 1
ATOM 5781 C C . UNK B 1 548 ? 163.609 180.572 120.482 1.00 181.80 566 UNK B C 1
ATOM 5782 O O . UNK B 1 548 ? 163.426 179.641 121.277 1.00 181.80 566 UNK B O 1
ATOM 5784 N N . UNK B 1 549 ? 164.089 181.758 120.865 1.00 204.87 567 UNK B N 1
ATOM 5785 C CA . UNK B 1 549 ? 164.322 182.046 122.274 1.00 204.87 567 UNK B CA 1
ATOM 5786 C C . UNK B 1 549 ? 163.018 182.086 123.057 1.00 204.87 567 UNK B C 1
ATOM 5787 O O . UNK B 1 549 ? 162.987 181.697 124.230 1.00 204.87 567 UNK B O 1
ATOM 5789 N N . UNK B 1 550 ? 161.935 182.524 122.414 1.00 208.77 568 UNK B N 1
ATOM 5790 C CA . UNK B 1 550 ? 160.629 182.519 123.058 1.00 208.77 568 UNK B CA 1
ATOM 5791 C C . UNK B 1 550 ? 160.140 181.098 123.309 1.00 208.77 568 UNK B C 1
ATOM 5792 O O . UNK B 1 550 ? 159.589 180.806 124.373 1.00 208.77 568 UNK B O 1
ATOM 5794 N N . UNK B 1 551 ? 160.350 180.200 122.347 1.00 217.72 569 UNK B N 1
ATOM 5795 C CA . UNK B 1 551 ? 159.976 178.803 122.534 1.00 217.72 569 UNK B CA 1
ATOM 5796 C C . UNK B 1 551 ? 160.864 178.122 123.564 1.00 217.72 569 UNK B C 1
ATOM 5797 O O . UNK B 1 551 ? 160.401 177.237 124.293 1.00 217.72 569 UNK B O 1
ATOM 5799 N N . UNK B 1 552 ? 162.135 178.529 123.645 1.00 214.88 570 UNK B N 1
ATOM 5800 C CA . UNK B 1 552 ? 163.014 178.022 124.692 1.00 214.88 570 UNK B CA 1
ATOM 5801 C C . UNK B 1 552 ? 162.544 178.472 126.070 1.00 214.88 570 UNK B C 1
ATOM 5802 O O . UNK B 1 552 ? 162.527 177.677 127.016 1.00 214.88 570 UNK B O 1
ATOM 5804 N N . UNK B 1 553 ? 162.131 179.734 126.190 1.00 205.71 571 UNK B N 1
ATOM 5805 C CA . UNK B 1 553 ? 161.565 180.217 127.443 1.00 205.71 571 UNK B CA 1
ATOM 5806 C C . UNK B 1 553 ? 160.230 179.551 127.749 1.00 205.71 571 UNK B C 1
ATOM 5807 O O . UNK B 1 553 ? 159.890 179.353 128.918 1.00 205.71 571 UNK B O 1
ATOM 5809 N N . UNK B 1 554 ? 159.475 179.183 126.713 1.00 196.94 572 UNK B N 1
ATOM 5810 C CA . UNK B 1 554 ? 158.215 178.479 126.916 1.00 196.94 572 UNK B CA 1
ATOM 5811 C C . UNK B 1 554 ? 158.446 177.071 127.443 1.00 196.94 572 UNK B C 1
ATOM 5812 O O . UNK B 1 554 ? 157.739 176.614 128.350 1.00 196.94 572 UNK B O 1
ATOM 5814 N N . UNK B 1 555 ? 159.436 176.372 126.887 1.00 191.02 573 UNK B N 1
ATOM 5815 C CA . UNK B 1 555 ? 159.816 175.072 127.424 1.00 191.02 573 UNK B CA 1
ATOM 5816 C C . UNK B 1 555 ? 160.388 175.199 128.828 1.00 191.02 573 UNK B C 1
ATOM 5817 O O . UNK B 1 555 ? 160.198 174.301 129.655 1.00 191.02 573 UNK B O 1
ATOM 5819 N N . UNK B 1 556 ? 161.064 176.315 129.117 1.00 189.90 574 UNK B N 1
ATOM 5820 C CA . UNK B 1 556 ? 161.541 176.573 130.472 1.00 189.90 574 UNK B CA 1
ATOM 5821 C C . UNK B 1 556 ? 160.380 176.772 131.437 1.00 189.90 574 UNK B C 1
ATOM 5822 O O . UNK B 1 556 ? 160.428 176.303 132.579 1.00 189.90 574 UNK B O 1
ATOM 5824 N N . UNK B 1 557 ? 159.329 177.455 130.990 1.00 162.92 575 UNK B N 1
ATOM 5825 C CA . UNK B 1 557 ? 158.140 177.617 131.817 1.00 162.92 575 UNK B CA 1
ATOM 5826 C C . UNK B 1 557 ? 157.423 176.290 132.012 1.00 162.92 575 UNK B C 1
ATOM 5827 O O . UNK B 1 557 ? 156.879 176.025 133.089 1.00 162.92 575 UNK B O 1
ATOM 5829 N N . UNK B 1 558 ? 157.429 175.439 130.985 1.00 145.55 576 UNK B N 1
ATOM 5830 C CA . UNK B 1 558 ? 156.837 174.112 131.113 1.00 145.55 576 UNK B CA 1
ATOM 5831 C C . UNK B 1 558 ? 157.620 173.252 132.095 1.00 145.55 576 UNK B C 1
ATOM 5832 O O . UNK B 1 558 ? 157.033 172.516 132.896 1.00 145.55 576 UNK B O 1
ATOM 5834 N N . UNK B 1 559 ? 158.947 173.358 132.069 1.00 141.37 577 UNK B N 1
ATOM 5835 C CA . UNK B 1 559 ? 159.763 172.621 133.023 1.00 141.37 577 UNK B CA 1
ATOM 5836 C C . UNK B 1 559 ? 159.620 173.181 134.430 1.00 141.37 577 UNK B C 1
ATOM 5837 O O . UNK B 1 559 ? 159.685 172.426 135.405 1.00 141.37 577 UNK B O 1
ATOM 5839 N N . UNK B 1 560 ? 159.416 174.492 134.556 1.00 124.85 578 UNK B N 1
ATOM 5840 C CA . UNK B 1 560 ? 159.130 175.069 135.863 1.00 124.85 578 UNK B CA 1
ATOM 5841 C C . UNK B 1 560 ? 157.777 174.608 136.381 1.00 124.85 578 UNK B C 1
ATOM 5842 O O . UNK B 1 560 ? 157.613 174.397 137.587 1.00 124.85 578 UNK B O 1
ATOM 5844 N N . UNK B 1 561 ? 156.810 174.428 135.483 1.00 128.89 579 UNK B N 1
ATOM 5845 C CA . UNK B 1 561 ? 155.536 173.834 135.867 1.00 128.89 579 UNK B CA 1
ATOM 5846 C C . UNK B 1 561 ? 155.704 172.383 136.291 1.00 128.89 579 UNK B C 1
ATOM 5847 O O . UNK B 1 561 ? 155.010 171.918 137.201 1.00 128.89 579 UNK B O 1
ATOM 5849 N N . UNK B 1 562 ? 156.622 171.660 135.649 1.00 128.70 580 UNK B N 1
ATOM 5850 C CA . UNK B 1 562 ? 156.928 170.299 136.079 1.00 128.70 580 UNK B CA 1
ATOM 5851 C C . UNK B 1 562 ? 157.580 170.294 137.455 1.00 128.70 580 UNK B C 1
ATOM 5852 O O . UNK B 1 562 ? 157.324 169.401 138.271 1.00 128.70 580 UNK B O 1
ATOM 5854 N N . UNK B 1 563 ? 158.418 171.293 137.724 1.00 119.40 581 UNK B N 1
ATOM 5855 C CA . UNK B 1 563 ? 158.993 171.453 139.053 1.00 119.40 581 UNK B CA 1
ATOM 5856 C C . UNK B 1 563 ? 157.913 171.767 140.076 1.00 119.40 581 UNK B C 1
ATOM 5857 O O . UNK B 1 563 ? 157.970 171.299 141.219 1.00 119.40 581 UNK B O 1
ATOM 5859 N N . UNK B 1 564 ? 156.912 172.545 139.673 1.00 130.70 582 UNK B N 1
ATOM 5860 C CA . UNK B 1 564 ? 155.780 172.820 140.548 1.00 130.70 582 UNK B CA 1
ATOM 5861 C C . UNK B 1 564 ? 154.961 171.561 140.800 1.00 130.70 582 UNK B C 1
ATOM 5862 O O . UNK B 1 564 ? 154.432 171.368 141.899 1.00 130.70 582 UNK B O 1
ATOM 5864 N N . UNK B 1 565 ? 154.854 170.694 139.793 1.00 154.15 583 UNK B N 1
ATOM 5865 C CA . UNK B 1 565 ? 154.171 169.418 139.977 1.00 154.15 583 UNK B CA 1
ATOM 5866 C C . UNK B 1 565 ? 154.947 168.519 140.927 1.00 154.15 583 UNK B C 1
ATOM 5867 O O . UNK B 1 565 ? 154.353 167.795 141.737 1.00 154.15 583 UNK B O 1
ATOM 5869 N N . UNK B 1 566 ? 156.276 168.567 140.843 1.00 155.55 584 UNK B N 1
ATOM 5870 C CA . UNK B 1 566 ? 157.112 167.845 141.795 1.00 155.55 584 UNK B CA 1
ATOM 5871 C C . UNK B 1 566 ? 156.941 168.398 143.201 1.00 155.55 584 UNK B C 1
ATOM 5872 O O . UNK B 1 566 ? 156.925 167.641 144.178 1.00 155.55 584 UNK B O 1
ATOM 5874 N N . UNK B 1 567 ? 156.786 169.717 143.315 1.00 145.01 585 UNK B N 1
ATOM 5875 C CA . UNK B 1 567 ? 156.538 170.335 144.611 1.00 145.01 585 UNK B CA 1
ATOM 5876 C C . UNK B 1 567 ? 155.180 169.931 145.163 1.00 145.01 585 UNK B C 1
ATOM 5877 O O . UNK B 1 567 ? 155.032 169.728 146.372 1.00 145.01 585 UNK B O 1
ATOM 5879 N N . UNK B 1 568 ? 154.185 169.795 144.288 1.00 149.72 586 UNK B N 1
ATOM 5880 C CA . UNK B 1 568 ? 152.862 169.361 144.722 1.00 149.72 586 UNK B CA 1
ATOM 5881 C C . UNK B 1 568 ? 152.883 167.908 145.173 1.00 149.72 586 UNK B C 1
ATOM 5882 O O . UNK B 1 568 ? 152.224 167.548 146.155 1.00 149.72 586 UNK B O 1
ATOM 5884 N N . UNK B 1 569 ? 153.648 167.069 144.474 1.00 138.66 587 UNK B N 1
ATOM 5885 C CA . UNK B 1 569 ? 153.804 165.682 144.897 1.00 138.66 587 UNK B CA 1
ATOM 5886 C C . UNK B 1 569 ? 154.555 165.591 146.218 1.00 138.66 587 UNK B C 1
ATOM 5887 O O . UNK B 1 569 ? 154.227 164.758 147.070 1.00 138.66 587 UNK B O 1
ATOM 5889 N N . UNK B 1 570 ? 155.544 166.465 146.415 1.00 131.06 588 UNK B N 1
ATOM 5890 C CA . UNK B 1 570 ? 156.273 166.501 147.676 1.00 131.06 588 UNK B CA 1
ATOM 5891 C C . UNK B 1 570 ? 155.385 166.979 148.814 1.00 131.06 588 UNK B C 1
ATOM 5892 O O . UNK B 1 570 ? 155.481 166.479 149.939 1.00 131.06 588 UNK B O 1
ATOM 5894 N N . UNK B 1 571 ? 154.498 167.931 148.534 1.00 132.89 589 UNK B N 1
ATOM 5895 C CA . UNK B 1 571 ? 153.574 168.405 149.556 1.00 132.89 589 UNK B CA 1
ATOM 5896 C C . UNK B 1 571 ? 152.532 167.347 149.885 1.00 132.89 589 UNK B C 1
ATOM 5897 O O . UNK B 1 571 ? 152.124 167.210 151.042 1.00 132.89 589 UNK B O 1
ATOM 5899 N N . UNK B 1 572 ? 152.103 166.582 148.880 1.00 131.59 590 UNK B N 1
ATOM 5900 C CA . UNK B 1 572 ? 151.184 165.478 149.134 1.00 131.59 590 UNK B CA 1
ATOM 5901 C C . UNK B 1 572 ? 151.860 164.382 149.944 1.00 131.59 590 UNK B C 1
ATOM 5902 O O . UNK B 1 572 ? 151.237 163.774 150.821 1.00 131.59 590 UNK B O 1
ATOM 5904 N N . UNK B 1 573 ? 153.143 164.136 149.679 1.00 137.13 591 UNK B N 1
ATOM 5905 C CA . UNK B 1 573 ? 153.897 163.187 150.484 1.00 137.13 591 UNK B CA 1
ATOM 5906 C C . UNK B 1 573 ? 154.094 163.692 151.905 1.00 137.13 591 UNK B C 1
ATOM 5907 O O . UNK B 1 573 ? 154.084 162.900 152.853 1.00 137.13 591 UNK B O 1
ATOM 5909 N N . UNK B 1 574 ? 154.266 165.004 152.068 1.00 136.92 592 UNK B N 1
ATOM 5910 C CA . UNK B 1 574 ? 154.354 165.588 153.400 1.00 136.92 592 UNK B CA 1
ATOM 5911 C C . UNK B 1 574 ? 153.027 165.484 154.137 1.00 136.92 592 UNK B C 1
ATOM 5912 O O . UNK B 1 574 ? 153.010 165.306 155.361 1.00 136.92 592 UNK B O 1
ATOM 5914 N N . UNK B 1 575 ? 151.918 165.596 153.409 1.00 151.41 593 UNK B N 1
ATOM 5915 C CA . UNK B 1 575 ? 150.605 165.378 154.004 1.00 151.41 593 UNK B CA 1
ATOM 5916 C C . UNK B 1 575 ? 150.424 163.921 154.400 1.00 151.41 593 UNK B C 1
ATOM 5917 O O . UNK B 1 575 ? 149.791 163.620 155.420 1.00 151.41 593 UNK B O 1
ATOM 5919 N N . UNK B 1 576 ? 150.970 163.006 153.596 1.00 143.57 594 UNK B N 1
ATOM 5920 C CA . UNK B 1 576 ? 150.971 161.594 153.954 1.00 143.57 594 UNK B CA 1
ATOM 5921 C C . UNK B 1 576 ? 151.822 161.332 155.187 1.00 143.57 594 UNK B C 1
ATOM 5922 O O . UNK B 1 576 ? 151.508 160.433 155.976 1.00 143.57 594 UNK B O 1
ATOM 5924 N N . UNK B 1 577 ? 152.894 162.106 155.369 1.00 145.89 595 UNK B N 1
ATOM 5925 C CA . UNK B 1 577 ? 153.681 162.010 156.592 1.00 145.89 595 UNK B CA 1
ATOM 5926 C C . UNK B 1 577 ? 152.897 162.505 157.798 1.00 145.89 595 UNK B C 1
ATOM 5927 O O . UNK B 1 577 ? 153.099 162.014 158.913 1.00 145.89 595 UNK B O 1
ATOM 5929 N N . UNK B 1 578 ? 151.999 163.461 157.595 1.00 131.90 596 UNK B N 1
ATOM 5930 C CA . UNK B 1 578 ? 151.144 163.937 158.667 1.00 131.90 596 UNK B CA 1
ATOM 5931 C C . UNK B 1 578 ? 150.038 162.927 158.939 1.00 131.90 596 UNK B C 1
ATOM 5932 O O . UNK B 1 578 ? 149.794 162.032 158.131 1.00 131.90 596 UNK B O 1
ATOM 5934 N N . UNK B 1 579 ? 144.745 151.942 163.107 1.00 242.49 600 UNK B N 1
ATOM 5935 C CA . UNK B 1 579 ? 144.386 153.353 163.141 1.00 242.49 600 UNK B CA 1
ATOM 5936 C C . UNK B 1 579 ? 143.470 153.696 161.978 1.00 242.49 600 UNK B C 1
ATOM 5937 O O . UNK B 1 579 ? 142.255 153.796 162.140 1.00 242.49 600 UNK B O 1
ATOM 5939 N N . UNK B 1 580 ? 144.067 153.882 160.799 1.00 251.33 601 UNK B N 1
ATOM 5940 C CA . UNK B 1 580 ? 143.273 154.156 159.607 1.00 251.33 601 UNK B CA 1
ATOM 5941 C C . UNK B 1 580 ? 142.512 152.922 159.149 1.00 251.33 601 UNK B C 1
ATOM 5942 O O . UNK B 1 580 ? 141.456 153.045 158.516 1.00 251.33 601 UNK B O 1
ATOM 5944 N N . UNK B 1 581 ? 143.035 151.731 159.454 1.00 234.52 602 UNK B N 1
ATOM 5945 C CA . UNK B 1 581 ? 142.302 150.504 159.171 1.00 234.52 602 UNK B CA 1
ATOM 5946 C C . UNK B 1 581 ? 141.054 150.395 160.031 1.00 234.52 602 UNK B C 1
ATOM 5947 O O . UNK B 1 581 ? 140.051 149.828 159.589 1.00 234.52 602 UNK B O 1
ATOM 5949 N N . UNK B 1 582 ? 141.095 150.947 161.247 1.00 230.64 603 UNK B N 1
ATOM 5950 C CA . UNK B 1 582 ? 139.898 151.012 162.075 1.00 230.64 603 UNK B CA 1
ATOM 5951 C C . UNK B 1 582 ? 138.850 151.925 161.457 1.00 230.64 603 UNK B C 1
ATOM 5952 O O . UNK B 1 582 ? 137.658 151.604 161.470 1.00 230.64 603 UNK B O 1
ATOM 5954 N N . UNK B 1 583 ? 139.280 153.050 160.883 1.00 210.80 604 UNK B N 1
ATOM 5955 C CA . UNK B 1 583 ? 138.345 153.945 160.210 1.00 210.80 604 UNK B CA 1
ATOM 5956 C C . UNK B 1 583 ? 137.789 153.309 158.944 1.00 210.80 604 UNK B C 1
ATOM 5957 O O . UNK B 1 583 ? 136.608 153.482 158.625 1.00 210.80 604 UNK B O 1
ATOM 5959 N N . UNK B 1 584 ? 138.617 152.546 158.230 1.00 211.63 605 UNK B N 1
ATOM 5960 C CA . UNK B 1 584 ? 138.156 151.863 157.027 1.00 211.63 605 UNK B CA 1
ATOM 5961 C C . UNK B 1 584 ? 137.165 150.759 157.363 1.00 211.63 605 UNK B C 1
ATOM 5962 O O . UNK B 1 584 ? 136.147 150.599 156.678 1.00 211.63 605 UNK B O 1
ATOM 5964 N N . UNK B 1 585 ? 137.444 149.995 158.420 1.00 212.13 606 UNK B N 1
ATOM 5965 C CA . UNK B 1 585 ? 136.516 148.971 158.869 1.00 212.13 606 UNK B CA 1
ATOM 5966 C C . UNK B 1 585 ? 135.234 149.582 159.409 1.00 212.13 606 UNK B C 1
ATOM 5967 O O . UNK B 1 585 ? 134.157 149.019 159.213 1.00 212.13 606 UNK B O 1
ATOM 5969 N N . UNK B 1 586 ? 135.325 150.747 160.053 1.00 192.20 607 UNK B N 1
ATOM 5970 C CA . UNK B 1 586 ? 134.128 151.416 160.546 1.00 192.20 607 UNK B CA 1
ATOM 5971 C C . UNK B 1 586 ? 133.293 151.967 159.399 1.00 192.20 607 UNK B C 1
ATOM 5972 O O . UNK B 1 586 ? 132.063 151.942 159.457 1.00 192.20 607 UNK B O 1
ATOM 5974 N N . UNK B 1 587 ? 133.943 152.436 158.335 1.00 192.19 608 UNK B N 1
ATOM 5975 C CA . UNK B 1 587 ? 133.196 152.926 157.185 1.00 192.19 608 UNK B CA 1
ATOM 5976 C C . UNK B 1 587 ? 132.558 151.780 156.414 1.00 192.19 608 UNK B C 1
ATOM 5977 O O . UNK B 1 587 ? 131.418 151.895 155.947 1.00 192.19 608 UNK B O 1
ATOM 5979 N N . UNK B 1 588 ? 133.273 150.660 156.277 1.00 192.44 609 UNK B N 1
ATOM 5980 C CA . UNK B 1 588 ? 132.689 149.485 155.642 1.00 192.44 609 UNK B CA 1
ATOM 5981 C C . UNK B 1 588 ? 131.567 148.903 156.487 1.00 192.44 609 UNK B C 1
ATOM 5982 O O . UNK B 1 588 ? 130.564 148.424 155.946 1.00 192.44 609 UNK B O 1
ATOM 5984 N N . UNK B 1 589 ? 131.699 148.968 157.812 1.00 222.96 610 UNK B N 1
ATOM 5985 C CA . UNK B 1 589 ? 130.617 148.558 158.690 1.00 222.96 610 UNK B CA 1
ATOM 5986 C C . UNK B 1 589 ? 129.450 149.526 158.617 1.00 222.96 610 UNK B C 1
ATOM 5987 O O . UNK B 1 589 ? 128.303 149.115 158.782 1.00 222.96 610 UNK B O 1
ATOM 5989 N N . UNK B 1 590 ? 129.721 150.804 158.359 1.00 207.28 611 UNK B N 1
ATOM 5990 C CA . UNK B 1 590 ? 128.643 151.761 158.146 1.00 207.28 611 UNK B CA 1
ATOM 5991 C C . UNK B 1 590 ? 127.916 151.470 156.844 1.00 207.28 611 UNK B C 1
ATOM 5992 O O . UNK B 1 590 ? 126.694 151.630 156.758 1.00 207.28 611 UNK B O 1
ATOM 5994 N N . UNK B 1 591 ? 128.652 151.025 155.829 1.00 217.75 612 UNK B N 1
ATOM 5995 C CA . UNK B 1 591 ? 128.025 150.595 154.585 1.00 217.75 612 UNK B CA 1
ATOM 5996 C C . UNK B 1 591 ? 127.182 149.345 154.798 1.00 217.75 612 UNK B C 1
ATOM 5997 O O . UNK B 1 591 ? 126.070 149.239 154.265 1.00 217.75 612 UNK B O 1
ATOM 5999 N N . UNK B 1 592 ? 127.691 148.400 155.590 1.00 211.14 613 UNK B N 1
ATOM 6000 C CA . UNK B 1 592 ? 126.919 147.209 155.929 1.00 211.14 613 UNK B CA 1
ATOM 6001 C C . UNK B 1 592 ? 125.699 147.555 156.770 1.00 211.14 613 UNK B C 1
ATOM 6002 O O . UNK B 1 592 ? 124.649 146.930 156.622 1.00 211.14 613 UNK B O 1
ATOM 6004 N N . UNK B 1 593 ? 125.809 148.567 157.627 1.00 222.29 614 UNK B N 1
ATOM 6005 C CA . UNK B 1 593 ? 124.669 149.003 158.419 1.00 222.29 614 UNK B CA 1
ATOM 6006 C C . UNK B 1 593 ? 123.638 149.712 157.561 1.00 222.29 614 UNK B C 1
ATOM 6007 O O . UNK B 1 593 ? 122.438 149.595 157.816 1.00 222.29 614 UNK B O 1
ATOM 6009 N N . UNK B 1 594 ? 124.088 150.446 156.544 1.00 228.77 615 UNK B N 1
ATOM 6010 C CA . UNK B 1 594 ? 123.160 151.039 155.591 1.00 228.77 615 UNK B CA 1
ATOM 6011 C C . UNK B 1 594 ? 122.462 149.964 154.774 1.00 228.77 615 UNK B C 1
ATOM 6012 O O . UNK B 1 594 ? 121.272 150.085 154.465 1.00 228.77 615 UNK B O 1
ATOM 6014 N N . UNK B 1 595 ? 123.181 148.892 154.438 1.00 240.93 616 UNK B N 1
ATOM 6015 C CA . UNK B 1 595 ? 122.558 147.770 153.744 1.00 240.93 616 UNK B CA 1
ATOM 6016 C C . UNK B 1 595 ? 121.574 147.040 154.649 1.00 240.93 616 UNK B C 1
ATOM 6017 O O . UNK B 1 595 ? 120.539 146.553 154.184 1.00 240.93 616 UNK B O 1
ATOM 6019 N N . UNK B 1 596 ? 121.876 146.966 155.945 1.00 253.98 617 UNK B N 1
ATOM 6020 C CA . UNK B 1 596 ? 120.955 146.344 156.889 1.00 253.98 617 UNK B CA 1
ATOM 6021 C C . UNK B 1 596 ? 119.725 147.211 157.105 1.00 253.98 617 UNK B C 1
ATOM 6022 O O . UNK B 1 596 ? 118.616 146.695 157.275 1.00 253.98 617 UNK B O 1
ATOM 6024 N N . UNK B 1 597 ? 119.909 148.531 157.104 1.00 278.21 618 UNK B N 1
ATOM 6025 C CA . UNK B 1 597 ? 118.780 149.447 157.188 1.00 278.21 618 UNK B CA 1
ATOM 6026 C C . UNK B 1 597 ? 117.940 149.400 155.923 1.00 278.21 618 UNK B C 1
ATOM 6027 O O . UNK B 1 597 ? 116.719 149.583 155.983 1.00 278.21 618 UNK B O 1
ATOM 6029 N N . UNK B 1 598 ? 118.578 149.165 154.776 1.00 302.63 619 UNK B N 1
ATOM 6030 C CA . UNK B 1 598 ? 117.840 148.874 153.555 1.00 302.63 619 UNK B CA 1
ATOM 6031 C C . UNK B 1 598 ? 117.086 147.558 153.669 1.00 302.63 619 UNK B C 1
ATOM 6032 O O . UNK B 1 598 ? 115.981 147.426 153.132 1.00 302.63 619 UNK B O 1
ATOM 6034 N N . UNK B 1 599 ? 117.662 146.581 154.369 1.00 309.65 620 UNK B N 1
ATOM 6035 C CA . UNK B 1 599 ? 116.959 145.341 154.655 1.00 309.65 620 UNK B CA 1
ATOM 6036 C C . UNK B 1 599 ? 115.929 145.502 155.765 1.00 309.65 620 UNK B C 1
ATOM 6037 O O . UNK B 1 599 ? 114.986 144.710 155.836 1.00 309.65 620 UNK B O 1
ATOM 6039 N N . UNK B 1 600 ? 116.085 146.505 156.625 1.00 295.65 621 UNK B N 1
ATOM 6040 C CA . UNK B 1 600 ? 115.118 146.756 157.686 1.00 295.65 621 UNK B CA 1
ATOM 6041 C C . UNK B 1 600 ? 114.024 147.699 157.201 1.00 295.65 621 UNK B C 1
ATOM 6042 O O . UNK B 1 600 ? 114.156 148.916 157.303 1.00 295.65 621 UNK B O 1
ATOM 6044 N N . THR B 1 601 ? 112.807 150.968 186.415 1.00 187.28 773 THR B N 1
ATOM 6045 C CA . THR B 1 601 ? 114.007 151.425 187.104 1.00 187.28 773 THR B CA 1
ATOM 6046 C C . THR B 1 601 ? 115.149 150.447 186.895 1.00 187.28 773 THR B C 1
ATOM 6047 O O . THR B 1 601 ? 116.293 150.757 187.209 1.00 187.28 773 THR B O 1
ATOM 6051 N N . ARG B 1 602 ? 114.817 149.261 186.378 1.00 199.08 774 ARG B N 1
ATOM 6052 C CA . ARG B 1 602 ? 115.826 148.238 186.117 1.00 199.08 774 ARG B CA 1
ATOM 6053 C C . ARG B 1 602 ? 116.814 148.692 185.056 1.00 199.08 774 ARG B C 1
ATOM 6054 O O . ARG B 1 602 ? 118.023 148.463 185.183 1.00 199.08 774 ARG B O 1
ATOM 6062 N N . TYR B 1 603 ? 116.300 149.311 183.990 1.00 181.88 775 TYR B N 1
ATOM 6063 C CA . TYR B 1 603 ? 117.135 149.981 183.000 1.00 181.88 775 TYR B CA 1
ATOM 6064 C C . TYR B 1 603 ? 118.038 151.020 183.654 1.00 181.88 775 TYR B C 1
ATOM 6065 O O . TYR B 1 603 ? 119.241 151.080 183.367 1.00 181.88 775 TYR B O 1
ATOM 6074 N N . GLN B 1 604 ? 117.476 151.801 184.577 1.00 200.22 776 GLN B N 1
ATOM 6075 C CA . GLN B 1 604 ? 118.242 152.812 185.294 1.00 200.22 776 GLN B CA 1
ATOM 6076 C C . GLN B 1 604 ? 119.307 152.182 186.180 1.00 200.22 776 GLN B C 1
ATOM 6077 O O . GLN B 1 604 ? 120.431 152.683 186.248 1.00 200.22 776 GLN B O 1
ATOM 6083 N N . GLN B 1 605 ? 118.976 151.077 186.853 1.00 213.91 777 GLN B N 1
ATOM 6084 C CA . GLN B 1 605 ? 119.950 150.393 187.700 1.00 213.91 777 GLN B CA 1
ATOM 6085 C C . GLN B 1 605 ? 121.070 149.768 186.880 1.00 213.91 777 GLN B C 1
ATOM 6086 O O . GLN B 1 605 ? 122.217 149.699 187.338 1.00 213.91 777 GLN B O 1
ATOM 6092 N N . ILE B 1 606 ? 120.752 149.318 185.670 1.00 201.25 778 ILE B N 1
ATOM 6093 C CA . ILE B 1 606 ? 121.775 148.848 184.747 1.00 201.25 778 ILE B CA 1
ATOM 6094 C C . ILE B 1 606 ? 122.697 149.991 184.339 1.00 201.25 778 ILE B C 1
ATOM 6095 O O . ILE B 1 606 ? 123.927 149.829 184.301 1.00 201.25 778 ILE B O 1
ATOM 6100 N N . MET B 1 607 ? 122.120 151.171 184.077 1.00 197.62 779 MET B N 1
ATOM 6101 C CA . MET B 1 607 ? 122.935 152.357 183.810 1.00 197.62 779 MET B CA 1
ATOM 6102 C C . MET B 1 607 ? 123.805 152.714 185.011 1.00 197.62 779 MET B C 1
ATOM 6103 O O . MET B 1 607 ? 124.941 153.173 184.851 1.00 197.62 779 MET B O 1
ATOM 6108 N N . LYS B 1 608 ? 123.278 152.498 186.220 1.00 231.75 780 LYS B N 1
ATOM 6109 C CA . LYS B 1 608 ? 124.042 152.748 187.438 1.00 231.75 780 LYS B CA 1
ATOM 6110 C C . LYS B 1 608 ? 125.236 151.814 187.546 1.00 231.75 780 LYS B C 1
ATOM 6111 O O . LYS B 1 608 ? 126.338 152.257 187.886 1.00 231.75 780 LYS B O 1
ATOM 6117 N N . ARG B 1 609 ? 125.020 150.519 187.280 1.00 207.11 781 ARG B N 1
ATOM 6118 C CA . ARG B 1 609 ? 126.109 149.542 187.245 1.00 207.11 781 ARG B CA 1
ATOM 6119 C C . ARG B 1 609 ? 127.187 149.953 186.255 1.00 207.11 781 ARG B C 1
ATOM 6120 O O . ARG B 1 609 ? 128.392 149.904 186.570 1.00 207.11 781 ARG B O 1
ATOM 6128 N N . LEU B 1 610 ? 126.746 150.383 185.064 1.00 194.76 782 LEU B N 1
ATOM 6129 C CA . LEU B 1 610 ? 127.639 150.909 184.038 1.00 194.76 782 LEU B CA 1
ATOM 6130 C C . LEU B 1 610 ? 128.499 152.043 184.572 1.00 194.76 782 LEU B C 1
ATOM 6131 O O . LEU B 1 610 ? 129.727 151.926 184.605 1.00 194.76 782 LEU B O 1
ATOM 6136 N N . ILE B 1 611 ? 127.863 153.101 185.086 1.00 179.42 783 ILE B N 1
ATOM 6137 C CA . ILE B 1 611 ? 128.608 154.311 185.419 1.00 179.42 783 ILE B CA 1
ATOM 6138 C C . ILE B 1 611 ? 129.485 154.113 186.650 1.00 179.42 783 ILE B C 1
ATOM 6139 O O . ILE B 1 611 ? 130.542 154.747 186.765 1.00 179.42 783 ILE B O 1
ATOM 6144 N N . LYS B 1 612 ? 129.083 153.230 187.576 1.00 176.09 784 LYS B N 1
ATOM 6145 C CA . LYS B 1 612 ? 129.955 152.906 188.701 1.00 176.09 784 LYS B CA 1
ATOM 6146 C C . LYS B 1 612 ? 131.205 152.182 188.225 1.00 176.09 784 LYS B C 1
ATOM 6147 O O . LYS B 1 612 ? 132.317 152.495 188.678 1.00 176.09 784 LYS B O 1
ATOM 6153 N N . ARG B 1 613 ? 131.047 151.248 187.277 1.00 170.15 785 ARG B N 1
ATOM 6154 C CA . ARG B 1 613 ? 132.227 150.626 186.691 1.00 170.15 785 ARG B CA 1
ATOM 6155 C C . ARG B 1 613 ? 133.074 151.631 185.923 1.00 170.15 785 ARG B C 1
ATOM 6156 O O . ARG B 1 613 ? 134.307 151.552 185.959 1.00 170.15 785 ARG B O 1
ATOM 6164 N N . TYR B 1 614 ? 132.433 152.607 185.274 1.00 162.59 786 TYR B N 1
ATOM 6165 C CA . TYR B 1 614 ? 133.186 153.595 184.510 1.00 162.59 786 TYR B CA 1
ATOM 6166 C C . TYR B 1 614 ? 134.001 154.501 185.413 1.00 162.59 786 TYR B C 1
ATOM 6167 O O . TYR B 1 614 ? 135.165 154.782 185.118 1.00 162.59 786 TYR B O 1
ATOM 6176 N N . VAL B 1 615 ? 133.421 154.951 186.526 1.00 162.58 787 VAL B N 1
ATOM 6177 C CA . VAL B 1 615 ? 134.176 155.838 187.404 1.00 162.58 787 VAL B CA 1
ATOM 6178 C C . VAL B 1 615 ? 135.267 155.064 188.138 1.00 162.58 787 VAL B C 1
ATOM 6179 O O . VAL B 1 615 ? 136.367 155.594 188.347 1.00 162.58 787 VAL B O 1
ATOM 6183 N N . LEU B 1 616 ? 135.024 153.784 188.450 1.00 166.73 788 LEU B N 1
ATOM 6184 C CA . LEU B 1 616 ? 136.046 152.960 189.087 1.00 166.73 788 LEU B CA 1
ATOM 6185 C C . LEU B 1 616 ? 137.231 152.741 188.157 1.00 166.73 788 LEU B C 1
ATOM 6186 O O . LEU B 1 616 ? 138.393 152.977 188.531 1.00 166.73 788 LEU B O 1
ATOM 6191 N N . LYS B 1 617 ? 136.949 152.333 186.924 1.00 163.82 789 LYS B N 1
ATOM 6192 C CA . LYS B 1 617 ? 138.019 152.083 185.976 1.00 163.82 789 LYS B CA 1
ATOM 6193 C C . LYS B 1 617 ? 138.696 153.375 185.550 1.00 163.82 789 LYS B C 1
ATOM 6194 O O . LYS B 1 617 ? 139.904 153.383 185.305 1.00 163.82 789 LYS B O 1
ATOM 6200 N N . ALA B 1 618 ? 137.962 154.487 185.541 1.00 157.49 790 ALA B N 1
ATOM 6201 C CA . ALA B 1 618 ? 138.558 155.763 185.177 1.00 157.49 790 ALA B CA 1
ATOM 6202 C C . ALA B 1 618 ? 139.532 156.242 186.240 1.00 157.49 790 ALA B C 1
ATOM 6203 O O . ALA B 1 618 ? 140.635 156.704 185.914 1.00 157.49 790 ALA B O 1
ATOM 6205 N N . GLN B 1 619 ? 139.150 156.128 187.516 1.00 167.90 791 GLN B N 1
ATOM 6206 C CA . GLN B 1 619 ? 140.064 156.585 188.551 1.00 167.90 791 GLN B CA 1
ATOM 6207 C C . GLN B 1 619 ? 141.261 155.656 188.677 1.00 167.90 791 GLN B C 1
ATOM 6208 O O . GLN B 1 619 ? 142.376 156.133 188.916 1.00 167.90 791 GLN B O 1
ATOM 6214 N N . VAL B 1 620 ? 141.095 154.356 188.414 1.00 159.99 792 VAL B N 1
ATOM 6215 C CA . VAL B 1 620 ? 142.297 153.530 188.487 1.00 159.99 792 VAL B CA 1
ATOM 6216 C C . VAL B 1 620 ? 143.191 153.757 187.259 1.00 159.99 792 VAL B C 1
ATOM 6217 O O . VAL B 1 620 ? 144.426 153.737 187.378 1.00 159.99 792 VAL B O 1
ATOM 6221 N N . ASP B 1 621 ? 142.607 154.095 186.103 1.00 172.18 793 ASP B N 1
ATOM 6222 C CA . ASP B 1 621 ? 143.422 154.356 184.923 1.00 172.18 793 ASP B CA 1
ATOM 6223 C C . ASP B 1 621 ? 144.186 155.662 185.051 1.00 172.18 793 ASP B C 1
ATOM 6224 O O . ASP B 1 621 ? 145.346 155.746 184.633 1.00 172.18 793 ASP B O 1
ATOM 6229 N N . LYS B 1 622 ? 143.575 156.682 185.649 1.00 168.31 794 LYS B N 1
ATOM 6230 C CA . LYS B 1 622 ? 144.355 157.881 185.915 1.00 168.31 794 LYS B CA 1
ATOM 6231 C C . LYS B 1 622 ? 145.347 157.664 187.045 1.00 168.31 794 LYS B C 1
ATOM 6232 O O . LYS B 1 622 ? 146.328 158.407 187.140 1.00 168.31 794 LYS B O 1
ATOM 6238 N N . GLU B 1 623 ? 145.133 156.655 187.889 1.00 144.04 795 GLU B N 1
ATOM 6239 C CA . GLU B 1 623 ? 146.187 156.244 188.807 1.00 144.04 795 GLU B CA 1
ATOM 6240 C C . GLU B 1 623 ? 147.248 155.368 188.153 1.00 144.04 795 GLU B C 1
ATOM 6241 O O . GLU B 1 623 ? 148.238 155.038 188.813 1.00 144.04 795 GLU B O 1
ATOM 6247 N N . ASN B 1 624 ? 147.089 154.994 186.883 1.00 162.86 796 ASN B N 1
ATOM 6248 C CA . ASN B 1 624 ? 148.145 154.282 186.170 1.00 162.86 796 ASN B CA 1
ATOM 6249 C C . ASN B 1 624 ? 149.098 155.197 185.399 1.00 162.86 796 ASN B C 1
ATOM 6250 O O . ASN B 1 624 ? 149.748 154.729 184.461 1.00 162.86 796 ASN B O 1
ATOM 6255 N N . ASP B 1 625 ? 149.221 156.468 185.768 1.00 178.58 797 ASP B N 1
ATOM 6256 C CA . ASP B 1 625 ? 149.925 157.434 184.931 1.00 178.58 797 ASP B CA 1
ATOM 6257 C C . ASP B 1 625 ? 151.189 157.941 185.614 1.00 178.58 797 ASP B C 1
ATOM 6258 O O . ASP B 1 625 ? 151.455 157.648 186.774 1.00 178.58 797 ASP B O 1
ATOM 6263 N N . GLU B 1 626 ? 151.982 158.718 184.885 1.00 160.04 798 GLU B N 1
ATOM 6264 C CA . GLU B 1 626 ? 153.172 159.252 185.525 1.00 160.04 798 GLU B CA 1
ATOM 6265 C C . GLU B 1 626 ? 152.813 160.465 186.373 1.00 160.04 798 GLU B C 1
ATOM 6266 O O . GLU B 1 626 ? 151.742 161.060 186.238 1.00 160.04 798 GLU B O 1
ATOM 6272 N N . VAL B 1 627 ? 153.742 160.842 187.246 1.00 122.62 799 VAL B N 1
ATOM 6273 C CA . VAL B 1 627 ? 153.441 161.729 188.362 1.00 122.62 799 VAL B CA 1
ATOM 6274 C C . VAL B 1 627 ? 154.157 163.062 188.211 1.00 122.62 799 VAL B C 1
ATOM 6275 O O . VAL B 1 627 ? 154.916 163.270 187.258 1.00 122.62 799 VAL B O 1
ATOM 6279 N N . ASN B 1 628 ? 153.927 163.974 189.156 1.00 105.71 800 ASN B N 1
ATOM 6280 C CA . ASN B 1 628 ? 154.517 165.300 189.040 1.00 105.71 800 ASN B CA 1
ATOM 6281 C C . ASN B 1 628 ? 155.259 165.749 190.290 1.00 105.71 800 ASN B C 1
ATOM 6282 O O . ASN B 1 628 ? 155.506 164.958 191.203 1.00 105.71 800 ASN B O 1
ATOM 6287 N N . GLU B 1 629 ? 155.650 167.019 190.318 1.00 126.93 801 GLU B N 1
ATOM 6288 C CA . GLU B 1 629 ? 156.465 167.512 191.416 1.00 126.93 801 GLU B CA 1
ATOM 6289 C C . GLU B 1 629 ? 155.644 167.822 192.651 1.00 126.93 801 GLU B C 1
ATOM 6290 O O . GLU B 1 629 ? 156.187 167.805 193.760 1.00 126.93 801 GLU B O 1
ATOM 6296 N N . GLY B 1 630 ? 154.356 168.124 192.476 1.00 108.21 802 GLY B N 1
ATOM 6297 C CA . GLY B 1 630 ? 153.555 168.614 193.584 1.00 108.21 802 GLY B CA 1
ATOM 6298 C C . GLY B 1 630 ? 153.337 167.580 194.661 1.00 108.21 802 GLY B C 1
ATOM 6299 O O . GLY B 1 630 ? 153.218 167.922 195.840 1.00 108.21 802 GLY B O 1
ATOM 6300 N N . GLU B 1 631 ? 153.318 166.308 194.279 1.00 97.58 803 GLU B N 1
ATOM 6301 C CA . GLU B 1 631 ? 153.244 165.237 195.258 1.00 97.58 803 GLU B CA 1
ATOM 6302 C C . GLU B 1 631 ? 154.506 165.198 196.101 1.00 97.58 803 GLU B C 1
ATOM 6303 O O . GLU B 1 631 ? 154.447 164.987 197.319 1.00 97.58 803 GLU B O 1
ATOM 6309 N N . LEU B 1 632 ? 155.652 165.436 195.468 1.00 84.68 804 LEU B N 1
ATOM 6310 C CA . LEU B 1 632 ? 156.894 165.531 196.214 1.00 84.68 804 LEU B CA 1
ATOM 6311 C C . LEU B 1 632 ? 156.906 166.755 197.108 1.00 84.68 804 LEU B C 1
ATOM 6312 O O . LEU B 1 632 ? 157.440 166.697 198.217 1.00 84.68 804 LEU B O 1
ATOM 6317 N N . LYS B 1 633 ? 156.306 167.853 196.651 1.00 103.97 805 LYS B N 1
ATOM 6318 C CA . LYS B 1 633 ? 156.160 169.031 197.498 1.00 103.97 805 LYS B CA 1
ATOM 6319 C C . LYS B 1 633 ? 155.342 168.709 198.737 1.00 103.97 805 LYS B C 1
ATOM 6320 O O . LYS B 1 633 ? 155.723 169.073 199.858 1.00 103.97 805 LYS B O 1
ATOM 6326 N N . GLU B 1 634 ? 154.239 167.984 198.547 1.00 127.56 806 GLU B N 1
ATOM 6327 C CA . GLU B 1 634 ? 153.391 167.592 199.663 1.00 127.56 806 GLU B CA 1
ATOM 6328 C C . GLU B 1 634 ? 154.121 166.656 200.609 1.00 127.56 806 GLU B C 1
ATOM 6329 O O . GLU B 1 634 ? 153.924 166.722 201.826 1.00 127.56 806 GLU B O 1
ATOM 6335 N N . ILE B 1 635 ? 154.991 165.801 200.079 1.00 79.20 807 ILE B N 1
ATOM 6336 C CA . ILE B 1 635 ? 155.655 164.889 200.995 1.00 79.20 807 ILE B CA 1
ATOM 6337 C C . ILE B 1 635 ? 156.769 165.605 201.751 1.00 79.20 807 ILE B C 1
ATOM 6338 O O . ILE B 1 635 ? 157.028 165.279 202.915 1.00 79.20 807 ILE B O 1
ATOM 6343 N N . LYS B 1 636 ? 157.382 166.636 201.153 1.00 82.33 808 LYS B N 1
ATOM 6344 C CA . LYS B 1 636 ? 158.346 167.430 201.903 1.00 82.33 808 LYS B CA 1
ATOM 6345 C C . LYS B 1 636 ? 157.649 168.210 202.998 1.00 82.33 808 LYS B C 1
ATOM 6346 O O . LYS B 1 636 ? 158.157 168.297 204.125 1.00 82.33 808 LYS B O 1
ATOM 6352 N N . GLN B 1 637 ? 156.460 168.732 202.687 1.00 135.00 809 GLN B N 1
ATOM 6353 C CA . GLN B 1 637 ? 155.640 169.392 203.694 1.00 135.00 809 GLN B CA 1
ATOM 6354 C C . GLN B 1 637 ? 155.273 168.441 204.820 1.00 135.00 809 GLN B C 1
ATOM 6355 O O . GLN B 1 637 ? 155.342 168.809 205.996 1.00 135.00 809 GLN B O 1
ATOM 6361 N N . ASP B 1 638 ? 154.933 167.199 204.484 1.00 124.79 810 ASP B N 1
ATOM 6362 C CA . ASP B 1 638 ? 154.419 166.294 205.500 1.00 124.79 810 ASP B CA 1
ATOM 6363 C C . ASP B 1 638 ? 155.536 165.805 206.412 1.00 124.79 810 ASP B C 1
ATOM 6364 O O . ASP B 1 638 ? 155.352 165.706 207.632 1.00 124.79 810 ASP B O 1
ATOM 6369 N N . ILE B 1 639 ? 156.718 165.551 205.850 1.00 99.30 811 ILE B N 1
ATOM 6370 C CA . ILE B 1 639 ? 157.827 165.140 206.699 1.00 99.30 811 ILE B CA 1
ATOM 6371 C C . ILE B 1 639 ? 158.337 166.317 207.519 1.00 99.30 811 ILE B C 1
ATOM 6372 O O . ILE B 1 639 ? 158.740 166.146 208.680 1.00 99.30 811 ILE B O 1
ATOM 6377 N N . SER B 1 640 ? 158.271 167.533 206.966 1.00 107.72 812 SER B N 1
ATOM 6378 C CA . SER B 1 640 ? 158.616 168.711 207.751 1.00 107.72 812 SER B CA 1
ATOM 6379 C C . SER B 1 640 ? 157.653 168.897 208.915 1.00 107.72 812 SER B C 1
ATOM 6380 O O . SER B 1 640 ? 158.081 169.190 210.030 1.00 107.72 812 SER B O 1
ATOM 6383 N N . SER B 1 641 ? 156.360 168.659 208.681 1.00 131.07 813 SER B N 1
ATOM 6384 C CA . SER B 1 641 ? 155.352 168.787 209.729 1.00 131.07 813 SER B CA 1
ATOM 6385 C C . SER B 1 641 ? 155.537 167.737 210.807 1.00 131.07 813 SER B C 1
ATOM 6386 O O . SER B 1 641 ? 155.326 168.009 211.995 1.00 131.07 813 SER B O 1
ATOM 6389 N N . LEU B 1 642 ? 155.916 166.528 210.405 1.00 108.71 814 LEU B N 1
ATOM 6390 C CA . LEU B 1 642 ? 156.202 165.501 211.392 1.00 108.71 814 LEU B CA 1
ATOM 6391 C C . LEU B 1 642 ? 157.461 165.836 212.173 1.00 108.71 814 LEU B C 1
ATOM 6392 O O . LEU B 1 642 ? 157.604 165.433 213.332 1.00 108.71 814 LEU B O 1
ATOM 6397 N N . ARG B 1 643 ? 158.379 166.583 211.571 1.00 136.15 815 ARG B N 1
ATOM 6398 C CA . ARG B 1 643 ? 159.486 167.093 212.367 1.00 136.15 815 ARG B CA 1
ATOM 6399 C C . ARG B 1 643 ? 159.022 168.231 213.269 1.00 136.15 815 ARG B C 1
ATOM 6400 O O . ARG B 1 643 ? 159.565 168.426 214.355 1.00 136.15 815 ARG B O 1
ATOM 6408 N N . TYR B 1 644 ? 158.006 168.975 212.835 1.00 138.64 816 TYR B N 1
ATOM 6409 C CA . TYR B 1 644 ? 157.550 170.152 213.573 1.00 138.64 816 TYR B CA 1
ATOM 6410 C C . TYR B 1 644 ? 156.803 169.749 214.832 1.00 138.64 816 TYR B C 1
ATOM 6411 O O . TYR B 1 644 ? 156.932 170.399 215.876 1.00 138.64 816 TYR B O 1
ATOM 6420 N N . GLU B 1 645 ? 155.994 168.693 214.747 1.00 151.80 817 GLU B N 1
ATOM 6421 C CA . GLU B 1 645 ? 155.302 168.204 215.932 1.00 151.80 817 GLU B CA 1
ATOM 6422 C C . GLU B 1 645 ? 156.264 167.616 216.954 1.00 151.80 817 GLU B C 1
ATOM 6423 O O . GLU B 1 645 ? 155.912 167.525 218.135 1.00 151.80 817 GLU B O 1
ATOM 6429 N N . LEU B 1 646 ? 157.450 167.191 216.521 1.00 130.95 818 LEU B N 1
ATOM 6430 C CA . LEU B 1 646 ? 158.450 166.638 217.423 1.00 130.95 818 LEU B CA 1
ATOM 6431 C C . LEU B 1 646 ? 158.955 167.744 218.337 1.00 130.95 818 LEU B C 1
ATOM 6432 O O . LEU B 1 646 ? 159.690 168.635 217.903 1.00 130.95 818 LEU B O 1
ATOM 6437 N N . LEU B 1 647 ? 158.558 167.686 219.602 1.00 140.43 819 LEU B N 1
ATOM 6438 C CA . LEU B 1 647 ? 158.936 168.696 220.575 1.00 140.43 819 LEU B CA 1
ATOM 6439 C C . LEU B 1 647 ? 159.978 168.113 221.527 1.00 140.43 819 LEU B C 1
ATOM 6440 O O . LEU B 1 647 ? 160.133 166.897 221.620 1.00 140.43 819 LEU B O 1
ATOM 6445 N N . THR C 1 42 ? 125.394 159.778 212.004 1.00 229.34 37 THR C N 1
ATOM 6446 C CA . THR C 1 42 ? 126.164 159.465 210.809 1.00 229.34 37 THR C CA 1
ATOM 6447 C C . THR C 1 42 ? 127.381 160.368 210.704 1.00 229.34 37 THR C C 1
ATOM 6448 O O . THR C 1 42 ? 128.104 160.343 209.713 1.00 229.34 37 THR C O 1
ATOM 6452 N N . ALA C 1 43 ? 127.591 161.201 211.723 1.00 240.92 38 ALA C N 1
ATOM 6453 C CA . ALA C 1 43 ? 128.877 161.874 211.840 1.00 240.92 38 ALA C CA 1
ATOM 6454 C C . ALA C 1 43 ? 129.953 160.886 212.252 1.00 240.92 38 ALA C C 1
ATOM 6455 O O . ALA C 1 43 ? 131.117 161.016 211.853 1.00 240.92 38 ALA C O 1
ATOM 6457 N N . GLU C 1 44 ? 129.575 159.882 213.035 1.00 235.15 39 GLU C N 1
ATOM 6458 C CA . GLU C 1 44 ? 130.487 158.790 213.311 1.00 235.15 39 GLU C CA 1
ATOM 6459 C C . GLU C 1 44 ? 130.668 157.885 212.105 1.00 235.15 39 GLU C C 1
ATOM 6460 O O . GLU C 1 44 ? 131.706 157.232 211.998 1.00 235.15 39 GLU C O 1
ATOM 6466 N N . GLU C 1 45 ? 129.713 157.870 211.168 1.00 213.56 40 GLU C N 1
ATOM 6467 C CA . GLU C 1 45 ? 129.990 157.279 209.862 1.00 213.56 40 GLU C CA 1
ATOM 6468 C C . GLU C 1 45 ? 131.096 158.031 209.140 1.00 213.56 40 GLU C C 1
ATOM 6469 O O . GLU C 1 45 ? 131.887 157.425 208.417 1.00 213.56 40 GLU C O 1
ATOM 6475 N N . GLU C 1 46 ? 131.185 159.344 209.338 1.00 234.16 41 GLU C N 1
ATOM 6476 C CA . GLU C 1 46 ? 132.304 160.086 208.774 1.00 234.16 41 GLU C CA 1
ATOM 6477 C C . GLU C 1 46 ? 133.580 159.865 209.570 1.00 234.16 41 GLU C C 1
ATOM 6478 O O . GLU C 1 46 ? 134.681 159.947 209.011 1.00 234.16 41 GLU C O 1
ATOM 6484 N N . ARG C 1 47 ? 133.450 159.575 210.866 1.00 218.64 42 ARG C N 1
ATOM 6485 C CA . ARG C 1 47 ? 134.602 159.100 211.623 1.00 218.64 42 ARG C CA 1
ATOM 6486 C C . ARG C 1 47 ? 135.109 157.783 211.059 1.00 218.64 42 ARG C C 1
ATOM 6487 O O . ARG C 1 47 ? 136.320 157.558 210.981 1.00 218.64 42 ARG C O 1
ATOM 6495 N N . PHE C 1 48 ? 134.196 156.912 210.637 1.00 212.00 43 PHE C N 1
ATOM 6496 C CA . PHE C 1 48 ? 134.617 155.681 209.985 1.00 212.00 43 PHE C CA 1
ATOM 6497 C C . PHE C 1 48 ? 135.091 155.917 208.559 1.00 212.00 43 PHE C C 1
ATOM 6498 O O . PHE C 1 48 ? 135.915 155.149 208.065 1.00 212.00 43 PHE C O 1
ATOM 6506 N N . LEU C 1 49 ? 134.591 156.965 207.895 1.00 198.27 44 LEU C N 1
ATOM 6507 C CA . LEU C 1 49 ? 135.169 157.404 206.627 1.00 198.27 44 LEU C CA 1
ATOM 6508 C C . LEU C 1 49 ? 136.629 157.777 206.792 1.00 198.27 44 LEU C C 1
ATOM 6509 O O . LEU C 1 49 ? 137.471 157.407 205.968 1.00 198.27 44 LEU C O 1
ATOM 6514 N N . ASP C 1 50 ? 136.945 158.495 207.860 1.00 208.65 45 ASP C N 1
ATOM 6515 C CA . ASP C 1 50 ? 138.328 158.879 208.100 1.00 208.65 45 ASP C CA 1
ATOM 6516 C C . ASP C 1 50 ? 139.160 157.680 208.542 1.00 208.65 45 ASP C C 1
ATOM 6517 O O . ASP C 1 50 ? 140.250 157.439 208.015 1.00 208.65 45 ASP C O 1
ATOM 6522 N N . ALA C 1 51 ? 138.638 156.885 209.474 1.00 189.53 46 ALA C N 1
ATOM 6523 C CA . ALA C 1 51 ? 139.330 155.704 209.973 1.00 189.53 46 ALA C CA 1
ATOM 6524 C C . ALA C 1 51 ? 139.324 154.542 208.996 1.00 189.53 46 ALA C C 1
ATOM 6525 O O . ALA C 1 51 ? 139.889 153.493 209.313 1.00 189.53 46 ALA C O 1
ATOM 6527 N N . ALA C 1 52 ? 138.669 154.675 207.850 1.00 189.99 47 ALA C N 1
ATOM 6528 C CA . ALA C 1 52 ? 138.685 153.668 206.807 1.00 189.99 47 ALA C CA 1
ATOM 6529 C C . ALA C 1 52 ? 139.510 154.103 205.609 1.00 189.99 47 ALA C C 1
ATOM 6530 O O . ALA C 1 52 ? 140.381 153.361 205.154 1.00 189.99 47 ALA C O 1
ATOM 6532 N N . GLU C 1 53 ? 139.278 155.318 205.109 1.00 169.05 48 GLU C N 1
ATOM 6533 C CA . GLU C 1 53 ? 140.098 155.852 204.034 1.00 169.05 48 GLU C CA 1
ATOM 6534 C C . GLU C 1 53 ? 141.519 156.130 204.487 1.00 169.05 48 GLU C C 1
ATOM 6535 O O . GLU C 1 53 ? 142.416 156.234 203.646 1.00 169.05 48 GLU C O 1
ATOM 6541 N N . TYR C 1 54 ? 141.745 156.261 205.791 1.00 166.27 49 TYR C N 1
ATOM 6542 C CA . TYR C 1 54 ? 143.067 156.589 206.286 1.00 166.27 49 TYR C CA 1
ATOM 6543 C C . TYR C 1 54 ? 143.503 155.757 207.482 1.00 166.27 49 TYR C C 1
ATOM 6544 O O . TYR C 1 54 ? 144.635 155.925 207.933 1.00 166.27 49 TYR C O 1
ATOM 6553 N N . GLY C 1 55 ? 142.657 154.874 208.011 1.00 169.74 50 GLY C N 1
ATOM 6554 C CA . GLY C 1 55 ? 143.089 153.952 209.046 1.00 169.74 50 GLY C CA 1
ATOM 6555 C C . GLY C 1 55 ? 143.453 154.574 210.380 1.00 169.74 50 GLY C C 1
ATOM 6556 O O . GLY C 1 55 ? 144.564 154.365 210.875 1.00 169.74 50 GLY C O 1
ATOM 6557 N N . ASN C 1 56 ? 142.543 155.348 210.963 1.00 174.51 51 ASN C N 1
ATOM 6558 C CA . ASN C 1 56 ? 142.774 155.954 212.270 1.00 174.51 51 ASN C CA 1
ATOM 6559 C C . ASN C 1 56 ? 142.728 154.854 213.316 1.00 174.51 51 ASN C C 1
ATOM 6560 O O . ASN C 1 56 ? 141.651 154.446 213.750 1.00 174.51 51 ASN C O 1
ATOM 6565 N N . ILE C 1 57 ? 143.916 154.409 213.737 1.00 183.33 52 ILE C N 1
ATOM 6566 C CA . ILE C 1 57 ? 144.034 153.153 214.488 1.00 183.33 52 ILE C CA 1
ATOM 6567 C C . ILE C 1 57 ? 143.319 153.158 215.842 1.00 183.33 52 ILE C C 1
ATOM 6568 O O . ILE C 1 57 ? 142.579 152.200 216.117 1.00 183.33 52 ILE C O 1
ATOM 6573 N N . PRO C 1 58 ? 143.459 154.183 216.712 1.00 198.81 53 PRO C N 1
ATOM 6574 C CA . PRO C 1 58 ? 142.652 154.139 217.945 1.00 198.81 53 PRO C CA 1
ATOM 6575 C C . PRO C 1 58 ? 141.172 154.340 217.696 1.00 198.81 53 PRO C C 1
ATOM 6576 O O . PRO C 1 58 ? 140.355 153.846 218.481 1.00 198.81 53 PRO C O 1
ATOM 6580 N N . VAL C 1 59 ? 140.803 155.034 216.620 1.00 205.64 54 VAL C N 1
ATOM 6581 C CA . VAL C 1 59 ? 139.397 155.142 216.254 1.00 205.64 54 VAL C CA 1
ATOM 6582 C C . VAL C 1 59 ? 138.868 153.789 215.800 1.00 205.64 54 VAL C C 1
ATOM 6583 O O . VAL C 1 59 ? 137.750 153.395 216.152 1.00 205.64 54 VAL C O 1
ATOM 6587 N N . VAL C 1 60 ? 139.683 153.039 215.055 1.00 218.02 55 VAL C N 1
ATOM 6588 C CA . VAL C 1 60 ? 139.310 151.687 214.649 1.00 218.02 55 VAL C CA 1
ATOM 6589 C C . VAL C 1 60 ? 139.223 150.769 215.863 1.00 218.02 55 VAL C C 1
ATOM 6590 O O . VAL C 1 60 ? 138.353 149.896 215.936 1.00 218.02 55 VAL C O 1
ATOM 6594 N N . ARG C 1 61 ? 140.073 150.988 216.861 1.00 228.98 56 ARG C N 1
ATOM 6595 C CA . ARG C 1 61 ? 140.022 150.152 218.056 1.00 228.98 56 ARG C CA 1
ATOM 6596 C C . ARG C 1 61 ? 138.789 150.456 218.897 1.00 228.98 56 ARG C C 1
ATOM 6597 O O . ARG C 1 61 ? 137.929 149.593 219.099 1.00 228.98 56 ARG C O 1
ATOM 6605 N N . LYS C 1 62 ? 138.676 151.692 219.375 1.00 242.24 57 LYS C N 1
ATOM 6606 C CA . LYS C 1 62 ? 137.643 152.022 220.344 1.00 242.24 57 LYS C CA 1
ATOM 6607 C C . LYS C 1 62 ? 136.276 152.191 219.705 1.00 242.24 57 LYS C C 1
ATOM 6608 O O . LYS C 1 62 ? 135.267 151.819 220.310 1.00 242.24 57 LYS C O 1
ATOM 6614 N N . MET C 1 63 ? 136.213 152.746 218.498 1.00 256.09 58 MET C N 1
ATOM 6615 C CA . MET C 1 63 ? 134.927 152.983 217.865 1.00 256.09 58 MET C CA 1
ATOM 6616 C C . MET C 1 63 ? 134.323 151.726 217.259 1.00 256.09 58 MET C C 1
ATOM 6617 O O . MET C 1 63 ? 133.139 151.738 216.909 1.00 256.09 58 MET C O 1
ATOM 6622 N N . LEU C 1 64 ? 135.091 150.647 217.124 1.00 256.74 59 LEU C N 1
ATOM 6623 C CA . LEU C 1 64 ? 134.524 149.358 216.764 1.00 256.74 59 LEU C CA 1
ATOM 6624 C C . LEU C 1 64 ? 134.284 148.478 217.978 1.00 256.74 59 LEU C C 1
ATOM 6625 O O . LEU C 1 64 ? 134.043 147.278 217.826 1.00 256.74 59 LEU C O 1
ATOM 6630 N N . GLU C 1 65 ? 134.345 149.048 219.178 1.00 251.51 60 GLU C N 1
ATOM 6631 C CA . GLU C 1 65 ? 133.836 148.392 220.371 1.00 251.51 60 GLU C CA 1
ATOM 6632 C C . GLU C 1 65 ? 132.346 148.627 220.556 1.00 251.51 60 GLU C C 1
ATOM 6633 O O . GLU C 1 65 ? 131.760 148.103 221.509 1.00 251.51 60 GLU C O 1
ATOM 6639 N N . GLU C 1 66 ? 131.731 149.408 219.674 1.00 270.01 61 GLU C N 1
ATOM 6640 C CA . GLU C 1 66 ? 130.294 149.618 219.650 1.00 270.01 61 GLU C CA 1
ATOM 6641 C C . GLU C 1 66 ? 129.657 148.571 218.737 1.00 270.01 61 GLU C C 1
ATOM 6642 O O . GLU C 1 66 ? 130.299 147.596 218.336 1.00 270.01 61 GLU C O 1
ATOM 6648 N N . SER C 1 67 ? 128.385 148.760 218.396 1.00 254.80 62 SER C N 1
ATOM 6649 C CA . SER C 1 67 ? 127.641 147.814 217.562 1.00 254.80 62 SER C CA 1
ATOM 6650 C C . SER C 1 67 ? 127.052 148.567 216.374 1.00 254.80 62 SER C C 1
ATOM 6651 O O . SER C 1 67 ? 126.010 149.217 216.502 1.00 254.80 62 SER C O 1
ATOM 6654 N N . LYS C 1 68 ? 127.716 148.485 215.219 1.00 261.65 63 LYS C N 1
ATOM 6655 C CA . LYS C 1 68 ? 127.256 149.161 214.010 1.00 261.65 63 LYS C CA 1
ATOM 6656 C C . LYS C 1 68 ? 127.464 148.262 212.804 1.00 261.65 63 LYS C C 1
ATOM 6657 O O . LYS C 1 68 ? 128.595 147.873 212.502 1.00 261.65 63 LYS C O 1
ATOM 6663 N N . THR C 1 69 ? 126.369 147.943 212.113 1.00 291.16 64 THR C N 1
ATOM 6664 C CA . THR C 1 69 ? 126.437 147.344 210.788 1.00 291.16 64 THR C CA 1
ATOM 6665 C C . THR C 1 69 ? 126.611 148.389 209.699 1.00 291.16 64 THR C C 1
ATOM 6666 O O . THR C 1 69 ? 126.757 148.025 208.527 1.00 291.16 64 THR C O 1
ATOM 6670 N N . LEU C 1 70 ? 126.595 149.671 210.075 1.00 303.02 65 LEU C N 1
ATOM 6671 C CA . LEU C 1 70 ? 126.893 150.760 209.151 1.00 303.02 65 LEU C CA 1
ATOM 6672 C C . LEU C 1 70 ? 128.317 150.675 208.632 1.00 303.02 65 LEU C C 1
ATOM 6673 O O . LEU C 1 70 ? 128.618 151.199 207.553 1.00 303.02 65 LEU C O 1
ATOM 6678 N N . ASN C 1 71 ? 129.205 150.046 209.409 1.00 278.58 66 ASN C N 1
ATOM 6679 C CA . ASN C 1 71 ? 130.563 149.762 208.972 1.00 278.58 66 ASN C CA 1
ATOM 6680 C C . ASN C 1 71 ? 130.591 148.920 207.707 1.00 278.58 66 ASN C C 1
ATOM 6681 O O . ASN C 1 71 ? 131.463 149.114 206.855 1.00 278.58 66 ASN C O 1
ATOM 6686 N N . VAL C 1 72 ? 129.626 148.022 207.542 1.00 257.58 67 VAL C N 1
ATOM 6687 C CA . VAL C 1 72 ? 129.710 147.031 206.481 1.00 257.58 67 VAL C CA 1
ATOM 6688 C C . VAL C 1 72 ? 129.223 147.658 205.185 1.00 257.58 67 VAL C C 1
ATOM 6689 O O . VAL C 1 72 ? 128.037 147.573 204.842 1.00 257.58 67 VAL C O 1
ATOM 6693 N N . ASN C 1 73 ? 130.133 148.350 204.494 1.00 280.93 68 ASN C N 1
ATOM 6694 C CA . ASN C 1 73 ? 129.998 148.883 203.136 1.00 280.93 68 ASN C CA 1
ATOM 6695 C C . ASN C 1 73 ? 128.832 149.855 202.951 1.00 280.93 68 ASN C C 1
ATOM 6696 O O . ASN C 1 73 ? 128.503 150.208 201.813 1.00 280.93 68 ASN C O 1
ATOM 6701 N N . CYS C 1 74 ? 128.200 150.306 204.034 1.00 312.46 69 CYS C N 1
ATOM 6702 C CA . CYS C 1 74 ? 127.090 151.245 203.976 1.00 312.46 69 CYS C CA 1
ATOM 6703 C C . CYS C 1 74 ? 127.551 152.672 204.203 1.00 312.46 69 CYS C C 1
ATOM 6704 O O . CYS C 1 74 ? 126.763 153.523 204.625 1.00 312.46 69 CYS C O 1
ATOM 6707 N N . VAL C 1 75 ? 128.817 152.955 203.923 1.00 259.21 70 VAL C N 1
ATOM 6708 C CA . VAL C 1 75 ? 129.438 154.161 204.449 1.00 259.21 70 VAL C CA 1
ATOM 6709 C C . VAL C 1 75 ? 129.271 155.340 203.494 1.00 259.21 70 VAL C C 1
ATOM 6710 O O . VAL C 1 75 ? 128.923 156.445 203.920 1.00 259.21 70 VAL C O 1
ATOM 6714 N N . ASP C 1 76 ? 129.491 155.145 202.198 1.00 246.01 71 ASP C N 1
ATOM 6715 C CA . ASP C 1 76 ? 128.976 156.104 201.236 1.00 246.01 71 ASP C CA 1
ATOM 6716 C C . ASP C 1 76 ? 127.483 155.873 201.048 1.00 246.01 71 ASP C C 1
ATOM 6717 O O . ASP C 1 76 ? 126.988 154.748 201.163 1.00 246.01 71 ASP C O 1
ATOM 6722 N N . TYR C 1 77 ? 126.759 156.954 200.761 1.00 225.14 72 TYR C N 1
ATOM 6723 C CA . TYR C 1 77 ? 125.331 156.864 200.476 1.00 225.14 72 TYR C CA 1
ATOM 6724 C C . TYR C 1 77 ? 125.050 156.391 199.055 1.00 225.14 72 TYR C C 1
ATOM 6725 O O . TYR C 1 77 ? 123.885 156.194 198.695 1.00 225.14 72 TYR C O 1
ATOM 6734 N N . MET C 1 78 ? 126.095 156.222 198.254 1.00 211.12 73 MET C N 1
ATOM 6735 C CA . MET C 1 78 ? 126.098 155.503 196.988 1.00 211.12 73 MET C CA 1
ATOM 6736 C C . MET C 1 78 ? 127.193 154.444 197.031 1.00 211.12 73 MET C C 1
ATOM 6737 O O . MET C 1 78 ? 128.029 154.344 196.132 1.00 211.12 73 MET C O 1
ATOM 6742 N N . GLY C 1 79 ? 127.169 153.638 198.106 1.00 236.89 74 GLY C N 1
ATOM 6743 C CA . GLY C 1 79 ? 128.280 152.880 198.673 1.00 236.89 74 GLY C CA 1
ATOM 6744 C C . GLY C 1 79 ? 129.247 152.150 197.768 1.00 236.89 74 GLY C C 1
ATOM 6745 O O . GLY C 1 79 ? 128.913 151.148 197.133 1.00 236.89 74 GLY C O 1
ATOM 6746 N N . GLN C 1 80 ? 130.467 152.663 197.723 1.00 238.58 75 GLN C N 1
ATOM 6747 C CA . GLN C 1 80 ? 131.475 152.247 196.753 1.00 238.58 75 GLN C CA 1
ATOM 6748 C C . GLN C 1 80 ? 132.463 151.241 197.338 1.00 238.58 75 GLN C C 1
ATOM 6749 O O . GLN C 1 80 ? 133.669 151.479 197.307 1.00 238.58 75 GLN C O 1
ATOM 6755 N N . ASN C 1 81 ? 131.952 150.108 197.842 1.00 286.94 76 ASN C N 1
ATOM 6756 C CA . ASN C 1 81 ? 132.735 149.000 198.420 1.00 286.94 76 ASN C CA 1
ATOM 6757 C C . ASN C 1 81 ? 133.624 149.472 199.576 1.00 286.94 76 ASN C C 1
ATOM 6758 O O . ASN C 1 81 ? 134.849 149.348 199.543 1.00 286.94 76 ASN C O 1
ATOM 6763 N N . ALA C 1 82 ? 132.969 149.970 200.628 1.00 281.88 77 ALA C N 1
ATOM 6764 C CA . ALA C 1 82 ? 133.636 150.781 201.642 1.00 281.88 77 ALA C CA 1
ATOM 6765 C C . ALA C 1 82 ? 134.565 149.989 202.558 1.00 281.88 77 ALA C C 1
ATOM 6766 O O . ALA C 1 82 ? 135.588 150.531 202.999 1.00 281.88 77 ALA C O 1
ATOM 6768 N N . LEU C 1 83 ? 134.225 148.737 202.877 1.00 264.56 78 LEU C N 1
ATOM 6769 C CA . LEU C 1 83 ? 135.142 147.896 203.643 1.00 264.56 78 LEU C CA 1
ATOM 6770 C C . LEU C 1 83 ? 136.422 147.644 202.868 1.00 264.56 78 LEU C C 1
ATOM 6771 O O . LEU C 1 83 ? 137.521 147.681 203.428 1.00 264.56 78 LEU C O 1
ATOM 6776 N N . GLN C 1 84 ? 136.303 147.420 201.572 1.00 273.14 79 GLN C N 1
ATOM 6777 C CA . GLN C 1 84 ? 137.488 147.221 200.765 1.00 273.14 79 GLN C CA 1
ATOM 6778 C C . GLN C 1 84 ? 138.182 148.535 200.441 1.00 273.14 79 GLN C C 1
ATOM 6779 O O . GLN C 1 84 ? 139.381 148.528 200.136 1.00 273.14 79 GLN C O 1
ATOM 6785 N N . LEU C 1 85 ? 137.458 149.658 200.511 1.00 298.61 80 LEU C N 1
ATOM 6786 C CA . LEU C 1 85 ? 138.116 150.960 200.533 1.00 298.61 80 LEU C CA 1
ATOM 6787 C C . LEU C 1 85 ? 138.976 151.109 201.776 1.00 298.61 80 LEU C C 1
ATOM 6788 O O . LEU C 1 85 ? 140.038 151.738 201.726 1.00 298.61 80 LEU C O 1
ATOM 6793 N N . ALA C 1 86 ? 138.534 150.541 202.898 1.00 276.34 81 ALA C N 1
ATOM 6794 C CA . ALA C 1 86 ? 139.424 150.454 204.048 1.00 276.34 81 ALA C CA 1
ATOM 6795 C C . ALA C 1 86 ? 140.558 149.471 203.798 1.00 276.34 81 ALA C C 1
ATOM 6796 O O . ALA C 1 86 ? 141.654 149.639 204.346 1.00 276.34 81 ALA C O 1
ATOM 6798 N N . VAL C 1 87 ? 140.326 148.455 202.969 1.00 261.15 82 VAL C N 1
ATOM 6799 C CA . VAL C 1 87 ? 141.376 147.478 202.697 1.00 261.15 82 VAL C CA 1
ATOM 6800 C C . VAL C 1 87 ? 142.435 148.051 201.759 1.00 261.15 82 VAL C C 1
ATOM 6801 O O . VAL C 1 87 ? 143.636 147.873 201.986 1.00 261.15 82 VAL C O 1
ATOM 6805 N N . GLY C 1 88 ? 142.012 148.796 200.735 1.00 220.22 83 GLY C N 1
ATOM 6806 C CA . GLY C 1 88 ? 142.835 149.117 199.572 1.00 220.22 83 GLY C CA 1
ATOM 6807 C C . GLY C 1 88 ? 144.070 149.965 199.837 1.00 220.22 83 GLY C C 1
ATOM 6808 O O . GLY C 1 88 ? 144.899 150.105 198.932 1.00 220.22 83 GLY C O 1
ATOM 6809 N N . ASN C 1 89 ? 144.222 150.527 201.030 1.00 160.58 84 ASN C N 1
ATOM 6810 C CA . ASN C 1 89 ? 145.407 151.300 201.357 1.00 160.58 84 ASN C CA 1
ATOM 6811 C C . ASN C 1 89 ? 146.391 150.432 202.132 1.00 160.58 84 ASN C C 1
ATOM 6812 O O . ASN C 1 89 ? 146.147 149.255 202.403 1.00 160.58 84 ASN C O 1
ATOM 6817 N N . GLU C 1 90 ? 147.521 151.028 202.514 1.00 145.95 85 GLU C N 1
ATOM 6818 C CA . GLU C 1 90 ? 148.548 150.309 203.258 1.00 145.95 85 GLU C CA 1
ATOM 6819 C C . GLU C 1 90 ? 148.248 150.167 204.723 1.00 145.95 85 GLU C C 1
ATOM 6820 O O . GLU C 1 90 ? 149.165 149.834 205.477 1.00 145.95 85 GLU C O 1
ATOM 6826 N N . HIS C 1 91 ? 147.025 150.415 205.178 1.00 168.36 86 HIS C N 1
ATOM 6827 C CA . HIS C 1 91 ? 146.728 150.327 206.603 1.00 168.36 86 HIS C CA 1
ATOM 6828 C C . HIS C 1 91 ? 146.415 148.872 206.931 1.00 168.36 86 HIS C C 1
ATOM 6829 O O . HIS C 1 91 ? 145.280 148.479 207.198 1.00 168.36 86 HIS C O 1
ATOM 6836 N N . LEU C 1 92 ? 147.475 148.065 206.897 1.00 174.96 87 LEU C N 1
ATOM 6837 C CA . LEU C 1 92 ? 147.312 146.622 206.866 1.00 174.96 87 LEU C CA 1
ATOM 6838 C C . LEU C 1 92 ? 146.904 146.100 208.224 1.00 174.96 87 LEU C C 1
ATOM 6839 O O . LEU C 1 92 ? 146.127 145.145 208.320 1.00 174.96 87 LEU C O 1
ATOM 6844 N N . GLU C 1 93 ? 147.392 146.738 209.278 1.00 228.87 88 GLU C N 1
ATOM 6845 C CA . GLU C 1 93 ? 146.956 146.379 210.613 1.00 228.87 88 GLU C CA 1
ATOM 6846 C C . GLU C 1 93 ? 145.525 146.828 210.859 1.00 228.87 88 GLU C C 1
ATOM 6847 O O . GLU C 1 93 ? 144.808 146.196 211.638 1.00 228.87 88 GLU C O 1
ATOM 6853 N N . VAL C 1 94 ? 145.084 147.888 210.180 1.00 241.69 89 VAL C N 1
ATOM 6854 C CA . VAL C 1 94 ? 143.678 148.268 210.243 1.00 241.69 89 VAL C CA 1
ATOM 6855 C C . VAL C 1 94 ? 142.822 147.220 209.540 1.00 241.69 89 VAL C C 1
ATOM 6856 O O . VAL C 1 94 ? 141.730 146.868 210.012 1.00 241.69 89 VAL C O 1
ATOM 6860 N N . THR C 1 95 ? 143.333 146.656 208.439 1.00 224.93 90 THR C N 1
ATOM 6861 C CA . THR C 1 95 ? 142.645 145.536 207.806 1.00 224.93 90 THR C CA 1
ATOM 6862 C C . THR C 1 95 ? 142.626 144.315 208.707 1.00 224.93 90 THR C C 1
ATOM 6863 O O . THR C 1 95 ? 141.637 143.586 208.727 1.00 224.93 90 THR C O 1
ATOM 6867 N N . GLU C 1 96 ? 143.685 144.097 209.486 1.00 229.19 91 GLU C N 1
ATOM 6868 C CA . GLU C 1 96 ? 143.689 142.976 210.419 1.00 229.19 91 GLU C CA 1
ATOM 6869 C C . GLU C 1 96 ? 142.732 143.203 211.581 1.00 229.19 91 GLU C C 1
ATOM 6870 O O . GLU C 1 96 ? 142.149 142.245 212.101 1.00 229.19 91 GLU C O 1
ATOM 6876 N N . LEU C 1 97 ? 142.567 144.455 212.009 1.00 253.57 92 LEU C N 1
ATOM 6877 C CA . LEU C 1 97 ? 141.542 144.768 212.996 1.00 253.57 92 LEU C CA 1
ATOM 6878 C C . LEU C 1 97 ? 140.152 144.540 212.432 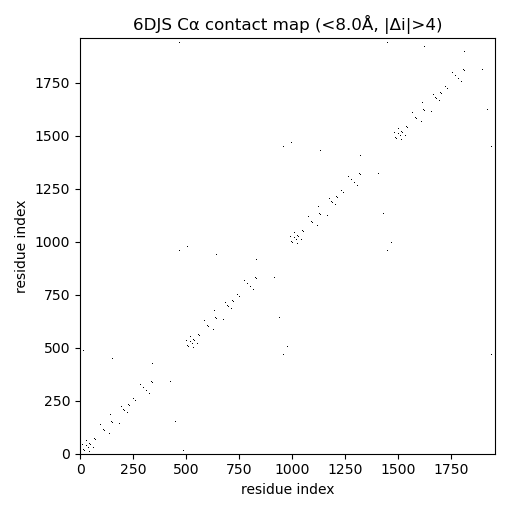1.00 253.57 92 LEU C C 1
ATOM 6879 O O . LEU C 1 97 ? 139.241 144.143 213.166 1.00 253.57 92 LEU C O 1
ATOM 6884 N N . LEU C 1 98 ? 139.974 144.778 211.134 1.00 245.18 93 LEU C N 1
ATOM 6885 C CA . LEU C 1 98 ? 138.746 144.344 210.482 1.00 245.18 93 LEU C CA 1
ATOM 6886 C C . LEU C 1 98 ? 138.655 142.823 210.429 1.00 245.18 93 LEU C C 1
ATOM 6887 O O . LEU C 1 98 ? 137.555 142.267 210.490 1.00 245.18 93 LEU C O 1
ATOM 6892 N N . LEU C 1 99 ? 139.795 142.142 210.312 1.00 247.61 94 LEU C N 1
ATOM 6893 C CA . LEU C 1 99 ? 139.802 140.685 210.296 1.00 247.61 94 LEU C CA 1
ATOM 6894 C C . LEU C 1 99 ? 139.486 140.091 211.658 1.00 247.61 94 LEU C C 1
ATOM 6895 O O . LEU C 1 99 ? 139.103 138.920 211.735 1.00 247.61 94 LEU C O 1
ATOM 6900 N N . LYS C 1 100 ? 139.666 140.856 212.733 1.00 238.71 95 LYS C N 1
ATOM 6901 C CA . LYS C 1 100 ? 139.366 140.330 214.059 1.00 238.71 95 LYS C CA 1
ATOM 6902 C C . LYS C 1 100 ? 137.867 140.219 214.297 1.00 238.71 95 LYS C C 1
ATOM 6903 O O . LYS C 1 100 ? 137.430 139.406 215.118 1.00 238.71 95 LYS C O 1
ATOM 6909 N N . LYS C 1 101 ? 137.068 141.020 213.597 1.00 246.75 96 LYS C N 1
ATOM 6910 C CA . LYS C 1 101 ? 135.614 141.009 213.741 1.00 246.75 96 LYS C CA 1
ATOM 6911 C C . LYS C 1 101 ? 135.016 140.830 212.350 1.00 246.75 96 LYS C C 1
ATOM 6912 O O . LYS C 1 101 ? 134.942 141.783 211.571 1.00 246.75 96 LYS C O 1
ATOM 6918 N N . GLU C 1 102 ? 134.569 139.613 212.049 1.00 221.60 97 GLU C N 1
ATOM 6919 C CA . GLU C 1 102 ? 134.150 139.276 210.694 1.00 221.60 97 GLU C CA 1
ATOM 6920 C C . GLU C 1 102 ? 132.729 138.745 210.648 1.00 221.60 97 GLU C C 1
ATOM 6921 O O . GLU C 1 102 ? 132.476 137.691 210.056 1.00 221.60 97 GLU C O 1
ATOM 6927 N N . ASN C 1 103 ? 131.800 139.453 211.286 1.00 198.90 98 ASN C N 1
ATOM 6928 C CA . ASN C 1 103 ? 130.397 139.078 211.176 1.00 198.90 98 ASN C CA 1
ATOM 6929 C C . ASN C 1 103 ? 129.879 139.318 209.766 1.00 198.90 98 ASN C C 1
ATOM 6930 O O . ASN C 1 103 ? 129.135 138.495 209.224 1.00 198.90 98 ASN C O 1
ATOM 6935 N N . LEU C 1 104 ? 130.268 140.434 209.154 1.00 212.39 99 LEU C N 1
ATOM 6936 C CA . LEU C 1 104 ? 129.752 140.809 207.842 1.00 212.39 99 LEU C CA 1
ATOM 6937 C C . LEU C 1 104 ? 130.858 141.491 207.053 1.00 212.39 99 LEU C C 1
ATOM 6938 O O . LEU C 1 104 ? 131.424 142.485 207.517 1.00 212.39 99 LEU C O 1
ATOM 6943 N N . ALA C 1 105 ? 131.148 140.972 205.865 1.00 199.11 100 ALA C N 1
ATOM 6944 C CA . ALA C 1 105 ? 132.157 141.545 204.982 1.00 199.11 100 ALA C CA 1
ATOM 6945 C C . ALA C 1 105 ? 131.848 141.101 203.557 1.00 199.11 100 ALA C C 1
ATOM 6946 O O . ALA C 1 105 ? 130.808 140.490 203.292 1.00 199.11 100 ALA C O 1
ATOM 6948 N N . ARG C 1 106 ? 132.752 141.416 202.635 1.00 236.68 101 ARG C N 1
ATOM 6949 C CA . ARG C 1 106 ? 132.695 140.886 201.284 1.00 236.68 101 ARG C CA 1
ATOM 6950 C C . ARG C 1 106 ? 134.017 140.213 200.948 1.00 236.68 101 ARG C C 1
ATOM 6951 O O . ARG C 1 106 ? 135.067 140.540 201.507 1.00 236.68 101 ARG C O 1
ATOM 6959 N N . ILE C 1 107 ? 133.954 139.262 200.017 1.00 262.69 102 ILE C N 1
ATOM 6960 C CA . ILE C 1 107 ? 135.112 138.441 199.684 1.00 262.69 102 ILE C CA 1
ATOM 6961 C C . ILE C 1 107 ? 135.424 138.529 198.197 1.00 262.69 102 ILE C C 1
ATOM 6962 O O . ILE C 1 107 ? 136.557 138.848 197.818 1.00 262.69 102 ILE C O 1
ATOM 6967 N N . GLY C 1 108 ? 134.429 138.232 197.353 1.00 278.81 103 GLY C N 1
ATOM 6968 C CA . GLY C 1 108 ? 134.667 138.187 195.918 1.00 278.81 103 GLY C CA 1
ATOM 6969 C C . GLY C 1 108 ? 135.023 139.539 195.332 1.00 278.81 103 GLY C C 1
ATOM 6970 O O . GLY C 1 108 ? 135.852 139.634 194.419 1.00 278.81 103 GLY C O 1
ATOM 6971 N N . ASP C 1 109 ? 134.425 140.608 195.868 1.00 275.34 104 ASP C N 1
ATOM 6972 C CA . ASP C 1 109 ? 134.821 141.954 195.471 1.00 275.34 104 ASP C CA 1
ATOM 6973 C C . ASP C 1 109 ? 136.235 142.276 195.951 1.00 275.34 104 ASP C C 1
ATOM 6974 O O . ASP C 1 109 ? 136.958 143.029 195.288 1.00 275.34 104 ASP C O 1
ATOM 6979 N N . ALA C 1 110 ? 136.666 141.676 197.066 1.00 258.98 105 ALA C N 1
ATOM 6980 C CA . ALA C 1 110 ? 138.039 141.861 197.511 1.00 258.98 105 ALA C CA 1
ATOM 6981 C C . ALA C 1 110 ? 139.006 141.050 196.664 1.00 258.98 105 ALA C C 1
ATOM 6982 O O . ALA C 1 110 ? 140.132 141.507 196.414 1.00 258.98 105 ALA C O 1
ATOM 6984 N N . LEU C 1 111 ? 138.558 139.869 196.207 1.00 251.36 106 LEU C N 1
ATOM 6985 C CA . LEU C 1 111 ? 139.290 139.090 195.213 1.00 251.36 106 LEU C CA 1
ATOM 6986 C C . LEU C 1 111 ? 139.507 139.890 193.939 1.00 251.36 106 LEU C C 1
ATOM 6987 O O . LEU C 1 111 ? 140.581 139.822 193.329 1.00 251.36 106 LEU C O 1
ATOM 6992 N N . LEU C 1 112 ? 138.490 140.647 193.521 1.00 276.80 107 LEU C N 1
ATOM 6993 C CA . LEU C 1 112 ? 138.649 141.575 192.404 1.00 276.80 107 LEU C CA 1
ATOM 6994 C C . LEU C 1 112 ? 139.675 142.659 192.722 1.00 276.80 107 LEU C C 1
ATOM 6995 O O . LEU C 1 112 ? 140.692 142.795 192.031 1.00 276.80 107 LEU C O 1
ATOM 7000 N N . LEU C 1 113 ? 139.427 143.434 193.779 1.00 230.84 108 LEU C N 1
ATOM 7001 C CA . LEU C 1 113 ? 140.147 144.690 193.974 1.00 230.84 108 LEU C CA 1
ATOM 7002 C C . LEU C 1 113 ? 141.558 144.480 194.513 1.00 230.84 108 LEU C C 1
ATOM 7003 O O . LEU C 1 113 ? 142.540 144.849 193.862 1.00 230.84 108 LEU C O 1
ATOM 7008 N N . ALA C 1 114 ? 141.674 143.883 195.703 1.00 224.25 109 ALA C N 1
ATOM 7009 C CA . ALA C 1 114 ? 142.873 144.074 196.511 1.00 224.25 109 ALA C CA 1
ATOM 7010 C C . ALA C 1 114 ? 144.063 143.286 195.989 1.00 224.25 109 ALA C C 1
ATOM 7011 O O . ALA C 1 114 ? 145.213 143.665 196.238 1.00 224.25 109 ALA C O 1
ATOM 7013 N N . ILE C 1 115 ? 143.814 142.205 195.259 1.00 209.98 110 ILE C N 1
ATOM 7014 C CA . ILE C 1 115 ? 144.905 141.318 194.885 1.00 209.98 110 ILE C CA 1
ATOM 7015 C C . ILE C 1 115 ? 145.700 141.888 193.710 1.00 209.98 110 ILE C C 1
ATOM 7016 O O . ILE C 1 115 ? 146.914 141.671 193.614 1.00 209.98 110 ILE C O 1
ATOM 7021 N N . SER C 1 116 ? 145.054 142.670 192.840 1.00 181.42 111 SER C N 1
ATOM 7022 C CA . SER C 1 116 ? 145.735 143.194 191.661 1.00 181.42 111 SER C CA 1
ATOM 7023 C C . SER C 1 116 ? 146.779 144.243 192.019 1.00 181.42 111 SER C C 1
ATOM 7024 O O . SER C 1 116 ? 147.822 144.321 191.361 1.00 181.42 111 SER C O 1
ATOM 7027 N N . LYS C 1 117 ? 146.531 145.049 193.044 1.00 176.53 112 LYS C N 1
ATOM 7028 C CA . LYS C 1 117 ? 147.581 145.931 193.520 1.00 176.53 112 LYS C CA 1
ATOM 7029 C C . LYS C 1 117 ? 148.611 145.135 194.310 1.00 176.53 112 LYS C C 1
ATOM 7030 O O . LYS C 1 117 ? 148.366 144.011 194.749 1.00 176.53 112 LYS C O 1
ATOM 7036 N N . GLY C 1 118 ? 149.763 145.764 194.538 1.00 209.80 113 GLY C N 1
ATOM 7037 C CA . GLY C 1 118 ? 150.958 145.089 195.017 1.00 209.80 113 GLY C CA 1
ATOM 7038 C C . GLY C 1 118 ? 150.977 144.541 196.432 1.00 209.80 113 GLY C C 1
ATOM 7039 O O . GLY C 1 118 ? 152.016 144.060 196.896 1.00 209.80 113 GLY C O 1
ATOM 7040 N N . TYR C 1 119 ? 149.839 144.579 197.115 1.00 192.28 114 TYR C N 1
ATOM 7041 C CA . TYR C 1 119 ? 149.740 144.195 198.519 1.00 192.28 114 TYR C CA 1
ATOM 7042 C C . TYR C 1 119 ? 149.852 142.686 198.657 1.00 192.28 114 TYR C C 1
ATOM 7043 O O . TYR C 1 119 ? 148.870 141.963 198.503 1.00 192.28 114 TYR C O 1
ATOM 7052 N N . VAL C 1 120 ? 151.054 142.208 198.964 1.00 192.98 115 VAL C N 1
ATOM 7053 C CA . VAL C 1 120 ? 151.246 140.779 199.167 1.00 192.98 115 VAL C CA 1
ATOM 7054 C C . VAL C 1 120 ? 150.647 140.351 200.500 1.00 192.98 115 VAL C C 1
ATOM 7055 O O . VAL C 1 120 ? 150.056 139.269 200.620 1.00 192.98 115 VAL C O 1
ATOM 7059 N N . ARG C 1 121 ? 150.758 141.211 201.510 1.00 226.13 116 ARG C N 1
ATOM 7060 C CA . ARG C 1 121 ? 150.282 140.871 202.844 1.00 226.13 116 ARG C CA 1
ATOM 7061 C C . ARG C 1 121 ? 148.764 140.805 202.904 1.00 226.13 116 ARG C C 1
ATOM 7062 O O . ARG C 1 121 ? 148.209 140.007 203.665 1.00 226.13 116 ARG C O 1
ATOM 7070 N N . ILE C 1 122 ? 148.075 141.624 202.109 1.00 250.37 117 ILE C N 1
ATOM 7071 C CA . ILE C 1 122 ? 146.624 141.514 202.034 1.00 250.37 117 ILE C CA 1
ATOM 7072 C C . ILE C 1 122 ? 146.229 140.209 201.355 1.00 250.37 117 ILE C C 1
ATOM 7073 O O . ILE C 1 122 ? 145.232 139.586 201.732 1.00 250.37 117 ILE C O 1
ATOM 7078 N N . VAL C 1 123 ? 147.023 139.748 200.388 1.00 244.17 118 VAL C N 1
ATOM 7079 C CA . VAL C 1 123 ? 146.787 138.438 199.788 1.00 244.17 118 VAL C CA 1
ATOM 7080 C C . VAL C 1 123 ? 146.994 137.336 200.823 1.00 244.17 118 VAL C C 1
ATOM 7081 O O . VAL C 1 123 ? 146.243 136.354 200.862 1.00 244.17 118 VAL C O 1
ATOM 7085 N N . GLU C 1 124 ? 147.970 137.517 201.715 1.00 244.49 119 GLU C N 1
ATOM 7086 C CA . GLU C 1 124 ? 148.143 136.584 202.827 1.00 244.49 119 GLU C CA 1
ATOM 7087 C C . GLU C 1 124 ? 146.946 136.616 203.773 1.00 244.49 119 GLU C C 1
ATOM 7088 O O . GLU C 1 124 ? 146.521 135.575 204.288 1.00 244.49 119 GLU C O 1
ATOM 7094 N N . ALA C 1 125 ? 146.381 137.804 203.988 1.00 258.86 120 ALA C N 1
ATOM 7095 C CA . ALA C 1 125 ? 145.210 137.938 204.847 1.00 258.86 120 ALA C CA 1
ATOM 7096 C C . ALA C 1 125 ? 143.988 137.270 204.231 1.00 258.86 120 ALA C C 1
ATOM 7097 O O . ALA C 1 125 ? 143.192 136.641 204.938 1.00 258.86 120 ALA C O 1
ATOM 7099 N N . ILE C 1 126 ? 143.829 137.400 202.913 1.00 260.50 121 ILE C N 1
ATOM 7100 C CA . ILE C 1 126 ? 142.764 136.709 202.194 1.00 260.50 121 ILE C CA 1
ATOM 7101 C C . ILE C 1 126 ? 143.003 135.205 202.229 1.00 260.50 121 ILE C C 1
ATOM 7102 O O . ILE C 1 126 ? 142.062 134.406 202.279 1.00 260.50 121 ILE C O 1
ATOM 7107 N N . LEU C 1 127 ? 144.255 134.787 202.263 1.00 266.25 122 LEU C N 1
ATOM 7108 C CA . LEU C 1 127 ? 144.491 133.369 202.453 1.00 266.25 122 LEU C CA 1
ATOM 7109 C C . LEU C 1 127 ? 144.361 132.936 203.904 1.00 266.25 122 LEU C C 1
ATOM 7110 O O . LEU C 1 127 ? 144.405 131.733 204.173 1.00 266.25 122 LEU C O 1
ATOM 7115 N N . ASN C 1 128 ? 144.213 133.869 204.845 1.00 278.00 123 ASN C N 1
ATOM 7116 C CA . ASN C 1 128 ? 143.953 133.452 206.222 1.00 278.00 123 ASN C CA 1
ATOM 7117 C C . ASN C 1 128 ? 142.467 133.197 206.479 1.00 278.00 123 ASN C C 1
ATOM 7118 O O . ASN C 1 128 ? 142.050 132.053 206.688 1.00 278.00 123 ASN C O 1
ATOM 7123 N N . HIS C 1 129 ? 141.653 134.254 206.476 1.00 277.49 124 HIS C N 1
ATOM 7124 C CA . HIS C 1 129 ? 140.245 134.124 206.854 1.00 277.49 124 HIS C CA 1
ATOM 7125 C C . HIS C 1 129 ? 139.291 133.768 205.707 1.00 277.49 124 HIS C C 1
ATOM 7126 O O . HIS C 1 129 ? 138.345 133.012 205.942 1.00 277.49 124 HIS C O 1
ATOM 7133 N N . PRO C 1 130 ? 139.432 134.289 204.478 1.00 281.36 125 PRO C N 1
ATOM 7134 C CA . PRO C 1 130 ? 138.728 133.640 203.357 1.00 281.36 125 PRO C CA 1
ATOM 7135 C C . PRO C 1 130 ? 139.312 132.299 202.932 1.00 281.36 125 PRO C C 1
ATOM 7136 O O . PRO C 1 130 ? 138.825 131.719 201.957 1.00 281.36 125 PRO C O 1
ATOM 7140 N N . GLY C 1 131 ? 140.345 131.791 203.610 1.00 293.28 126 GLY C N 1
ATOM 7141 C CA . GLY C 1 131 ? 140.647 130.376 203.521 1.00 293.28 126 GLY C CA 1
ATOM 7142 C C . GLY C 1 131 ? 139.547 129.521 204.114 1.00 293.28 126 GLY C C 1
ATOM 7143 O O . GLY C 1 131 ? 139.353 128.376 203.700 1.00 293.28 126 GLY C O 1
ATOM 7144 N N . PHE C 1 132 ? 138.818 130.062 205.098 1.00 258.06 127 PHE C N 1
ATOM 7145 C CA . PHE C 1 132 ? 137.566 129.446 205.520 1.00 258.06 127 PHE C CA 1
ATOM 7146 C C . PHE C 1 132 ? 136.542 129.463 204.393 1.00 258.06 127 PHE C C 1
ATOM 7147 O O . PHE C 1 132 ? 135.726 128.543 204.282 1.00 258.06 127 PHE C O 1
ATOM 7155 N N . ALA C 1 133 ? 136.573 130.491 203.551 1.00 237.00 128 ALA C N 1
ATOM 7156 C CA . ALA C 1 133 ? 135.710 130.550 202.379 1.00 237.00 128 ALA C CA 1
ATOM 7157 C C . ALA C 1 133 ? 136.290 129.714 201.244 1.00 237.00 128 ALA C C 1
ATOM 7158 O O . ALA C 1 133 ? 136.888 130.247 200.310 1.00 237.00 128 ALA C O 1
ATOM 7160 N N . ILE C 1 166 ? 134.687 135.756 184.849 1.00 190.65 161 ILE C N 1
ATOM 7161 C CA . ILE C 1 166 ? 135.412 136.587 185.797 1.00 190.65 161 ILE C CA 1
ATOM 7162 C C . ILE C 1 166 ? 136.017 135.705 186.883 1.00 190.65 161 ILE C C 1
ATOM 7163 O O . ILE C 1 166 ? 135.306 135.192 187.743 1.00 190.65 161 ILE C O 1
ATOM 7168 N N . THR C 1 167 ? 137.335 135.513 186.824 1.00 216.15 162 THR C N 1
ATOM 7169 C CA . THR C 1 167 ? 138.050 134.579 187.683 1.00 216.15 162 THR C CA 1
ATOM 7170 C C . THR C 1 167 ? 139.263 135.249 188.317 1.00 216.15 162 THR C C 1
ATOM 7171 O O . THR C 1 167 ? 140.012 135.950 187.630 1.00 216.15 162 THR C O 1
ATOM 7175 N N . PRO C 1 168 ? 139.502 135.019 189.619 1.00 224.51 163 PRO C N 1
ATOM 7176 C CA . PRO C 1 168 ? 140.520 135.797 190.343 1.00 224.51 163 PRO C CA 1
ATOM 7177 C C . PRO C 1 168 ? 141.955 135.399 190.039 1.00 224.51 163 PRO C C 1
ATOM 7178 O O . PRO C 1 168 ? 142.865 136.239 190.041 1.00 224.51 163 PRO C O 1
ATOM 7182 N N . ILE C 1 169 ? 142.159 134.104 189.802 1.00 218.94 164 ILE C N 1
ATOM 7183 C CA . ILE C 1 169 ? 143.500 133.576 189.601 1.00 218.94 164 ILE C CA 1
ATOM 7184 C C . ILE C 1 169 ? 144.071 134.078 188.285 1.00 218.94 164 ILE C C 1
ATOM 7185 O O . ILE C 1 169 ? 145.249 134.435 188.196 1.00 218.94 164 ILE C O 1
ATOM 7190 N N . ILE C 1 170 ? 143.219 134.184 187.267 1.00 221.30 165 ILE C N 1
ATOM 7191 C CA . ILE C 1 170 ? 143.591 134.814 186.009 1.00 221.30 165 ILE C CA 1
ATOM 7192 C C . ILE C 1 170 ? 143.890 136.301 186.192 1.00 221.30 165 ILE C C 1
ATOM 7193 O O . ILE C 1 170 ? 144.812 136.836 185.548 1.00 221.30 165 ILE C O 1
ATOM 7198 N N . LEU C 1 171 ? 143.162 136.976 187.094 1.00 230.38 166 LEU C N 1
ATOM 7199 C CA . LEU C 1 171 ? 143.409 138.393 187.365 1.00 230.38 166 LEU C CA 1
ATOM 7200 C C . LEU C 1 171 ? 144.799 138.613 187.948 1.00 230.38 166 LEU C C 1
ATOM 7201 O O . LEU C 1 171 ? 145.584 139.421 187.432 1.00 230.38 166 LEU C O 1
ATOM 7206 N N . ALA C 1 172 ? 145.131 137.872 189.007 1.00 220.45 167 ALA C N 1
ATOM 7207 C CA . ALA C 1 172 ? 146.463 137.975 189.585 1.00 220.45 167 ALA C CA 1
ATOM 7208 C C . ALA C 1 172 ? 147.534 137.364 188.691 1.00 220.45 167 ALA C C 1
ATOM 7209 O O . ALA C 1 172 ? 148.720 137.665 188.869 1.00 220.45 167 ALA C O 1
ATOM 7211 N N . ALA C 1 173 ? 147.146 136.512 187.744 1.00 200.69 168 ALA C N 1
ATOM 7212 C CA . ALA C 1 173 ? 148.103 135.997 186.779 1.00 200.69 168 ALA C CA 1
ATOM 7213 C C . ALA C 1 173 ? 148.540 137.087 185.816 1.00 200.69 168 ALA C C 1
ATOM 7214 O O . ALA C 1 173 ? 149.735 137.381 185.699 1.00 200.69 168 ALA C O 1
ATOM 7216 N N . HIS C 1 174 ? 147.584 137.711 185.123 1.00 190.05 169 HIS C N 1
ATOM 7217 C CA . HIS C 1 174 ? 147.979 138.662 184.094 1.00 190.05 169 HIS C CA 1
ATOM 7218 C C . HIS C 1 174 ? 148.446 139.982 184.697 1.00 190.05 169 HIS C C 1
ATOM 7219 O O . HIS C 1 174 ? 149.329 140.633 184.129 1.00 190.05 169 HIS C O 1
ATOM 7226 N N . CYS C 1 175 ? 147.896 140.387 185.851 1.00 165.41 170 CYS C N 1
ATOM 7227 C CA . CYS C 1 175 ? 148.424 141.571 186.520 1.00 165.41 170 CYS C CA 1
ATOM 7228 C C . CYS C 1 175 ? 149.773 141.292 187.172 1.00 165.41 170 CYS C C 1
ATOM 7229 O O . CYS C 1 175 ? 150.500 142.237 187.493 1.00 165.41 170 CYS C O 1
ATOM 7232 N N . GLN C 1 176 ? 150.106 140.015 187.363 1.00 175.40 171 GLN C N 1
ATOM 7233 C CA . GLN C 1 176 ? 151.464 139.537 187.592 1.00 175.40 171 GLN C CA 1
ATOM 7234 C C . GLN C 1 176 ? 152.174 140.033 188.853 1.00 175.40 171 GLN C C 1
ATOM 7235 O O . GLN C 1 176 ? 152.836 141.076 188.839 1.00 175.40 171 GLN C O 1
ATOM 7241 N N . LYS C 1 177 ? 151.898 139.383 189.978 1.00 174.06 172 LYS C N 1
ATOM 7242 C CA . LYS C 1 177 ? 152.854 139.286 191.074 1.00 174.06 172 LYS C CA 1
ATOM 7243 C C . LYS C 1 177 ? 153.312 137.841 191.240 1.00 174.06 172 LYS C C 1
ATOM 7244 O O . LYS C 1 177 ? 152.488 136.940 191.426 1.00 174.06 172 LYS C O 1
ATOM 7250 N N . TYR C 1 178 ? 154.633 137.636 191.188 1.00 184.73 173 TYR C N 1
ATOM 7251 C CA . TYR C 1 178 ? 155.203 136.292 191.118 1.00 184.73 173 TYR C CA 1
ATOM 7252 C C . TYR C 1 178 ? 155.068 135.547 192.435 1.00 184.73 173 TYR C C 1
ATOM 7253 O O . TYR C 1 178 ? 154.839 134.332 192.449 1.00 184.73 173 TYR C O 1
ATOM 7262 N N . GLU C 1 179 ? 155.231 136.235 193.556 1.00 193.49 174 GLU C N 1
ATOM 7263 C CA . GLU C 1 179 ? 155.050 135.528 194.810 1.00 193.49 174 GLU C CA 1
ATOM 7264 C C . GLU C 1 179 ? 153.583 135.316 195.128 1.00 193.49 174 GLU C C 1
ATOM 7265 O O . GLU C 1 179 ? 153.247 134.398 195.878 1.00 193.49 174 GLU C O 1
ATOM 7271 N N . VAL C 1 180 ? 152.697 136.090 194.507 1.00 193.20 175 VAL C N 1
ATOM 7272 C CA . VAL C 1 180 ? 151.290 135.725 194.518 1.00 193.20 175 VAL C CA 1
ATOM 7273 C C . VAL C 1 180 ? 151.060 134.471 193.675 1.00 193.20 175 VAL C C 1
ATOM 7274 O O . VAL C 1 180 ? 150.197 133.650 193.997 1.00 193.20 175 VAL C O 1
ATOM 7278 N N . VAL C 1 181 ? 151.873 134.249 192.640 1.00 211.91 176 VAL C N 1
ATOM 7279 C CA . VAL C 1 181 ? 151.805 132.977 191.921 1.00 211.91 176 VAL C CA 1
ATOM 7280 C C . VAL C 1 181 ? 152.354 131.836 192.784 1.00 211.91 176 VAL C C 1
ATOM 7281 O O . VAL C 1 181 ? 151.861 130.702 192.715 1.00 211.91 176 VAL C O 1
ATOM 7285 N N . HIS C 1 182 ? 153.327 132.122 193.658 1.00 238.25 177 HIS C N 1
ATOM 7286 C CA . HIS C 1 182 ? 153.712 131.139 194.674 1.00 238.25 177 HIS C CA 1
ATOM 7287 C C . HIS C 1 182 ? 152.567 130.858 195.646 1.00 238.25 177 HIS C C 1
ATOM 7288 O O . HIS C 1 182 ? 152.379 129.718 196.090 1.00 238.25 177 HIS C O 1
ATOM 7295 N N . MET C 1 183 ? 151.795 131.887 195.993 1.00 223.14 178 MET C N 1
ATOM 7296 C CA . MET C 1 183 ? 150.634 131.657 196.845 1.00 223.14 178 MET C CA 1
ATOM 7297 C C . MET C 1 183 ? 149.526 130.919 196.104 1.00 223.14 178 MET C C 1
ATOM 7298 O O . MET C 1 183 ? 148.689 130.269 196.737 1.00 223.14 178 MET C O 1
ATOM 7303 N N . LEU C 1 184 ? 149.491 131.029 194.780 1.00 225.42 179 LEU C N 1
ATOM 7304 C CA . LEU C 1 184 ? 148.623 130.168 193.987 1.00 225.42 179 LEU C CA 1
ATOM 7305 C C . LEU C 1 184 ? 149.122 128.735 194.012 1.00 225.42 179 LEU C C 1
ATOM 7306 O O . LEU C 1 184 ? 148.325 127.795 193.990 1.00 225.42 179 LEU C O 1
ATOM 7311 N N . LEU C 1 185 ? 150.445 128.556 194.037 1.00 253.22 180 LEU C N 1
ATOM 7312 C CA . LEU C 1 185 ? 151.022 127.230 194.208 1.00 253.22 180 LEU C CA 1
ATOM 7313 C C . LEU C 1 185 ? 150.777 126.673 195.599 1.00 253.22 180 LEU C C 1
ATOM 7314 O O . LEU C 1 185 ? 150.875 125.457 195.788 1.00 253.22 180 LEU C O 1
ATOM 7319 N N . MET C 1 186 ? 150.493 127.533 196.576 1.00 257.35 181 MET C N 1
ATOM 7320 C CA . MET C 1 186 ? 149.991 127.036 197.851 1.00 257.35 181 MET C CA 1
ATOM 7321 C C . MET C 1 186 ? 148.623 126.390 197.689 1.00 257.35 181 MET C C 1
ATOM 7322 O O . MET C 1 186 ? 148.293 125.451 198.422 1.00 257.35 181 MET C O 1
ATOM 7327 N N . LYS C 1 187 ? 147.821 126.869 196.747 1.00 249.38 182 LYS C N 1
ATOM 7328 C CA . LYS C 1 187 ? 146.640 126.139 196.329 1.00 249.38 182 LYS C CA 1
ATOM 7329 C C . LYS C 1 187 ? 147.001 125.174 195.206 1.00 249.38 182 LYS C C 1
ATOM 7330 O O . LYS C 1 187 ? 148.148 125.084 194.768 1.00 249.38 182 LYS C O 1
ATOM 7336 N N . GLY C 1 188 ? 146.014 124.409 194.760 1.00 245.00 183 GLY C N 1
ATOM 7337 C CA . GLY C 1 188 ? 146.138 123.732 193.489 1.00 245.00 183 GLY C CA 1
ATOM 7338 C C . GLY C 1 188 ? 145.053 124.185 192.539 1.00 245.00 183 GLY C C 1
ATOM 7339 O O . GLY C 1 188 ? 143.894 123.778 192.677 1.00 245.00 183 GLY C O 1
ATOM 7340 N N . ALA C 1 189 ? 145.424 125.007 191.558 1.00 227.78 184 ALA C N 1
ATOM 7341 C CA . ALA C 1 189 ? 144.476 125.505 190.564 1.00 227.78 184 ALA C CA 1
ATOM 7342 C C . ALA C 1 189 ? 145.286 126.011 189.381 1.00 227.78 184 ALA C C 1
ATOM 7343 O O . ALA C 1 189 ? 146.001 127.009 189.509 1.00 227.78 184 ALA C O 1
ATOM 7345 N N . ARG C 1 190 ? 145.186 125.331 188.247 1.00 238.30 185 ARG C N 1
ATOM 7346 C CA . ARG C 1 190 ? 145.897 125.770 187.054 1.00 238.30 185 ARG C CA 1
ATOM 7347 C C . ARG C 1 190 ? 144.966 125.764 185.848 1.00 238.30 185 ARG C C 1
ATOM 7348 O O . ARG C 1 190 ? 143.898 126.375 185.878 1.00 238.30 185 ARG C O 1
ATOM 7356 N N . CYS C 1 201 ? 137.570 123.890 174.655 1.00 204.44 196 CYS C N 1
ATOM 7357 C CA . CYS C 1 201 ? 137.085 122.939 175.648 1.00 204.44 196 CYS C CA 1
ATOM 7358 C C . CYS C 1 201 ? 135.578 122.777 175.523 1.00 204.44 196 CYS C C 1
ATOM 7359 O O . CYS C 1 201 ? 134.854 122.851 176.518 1.00 204.44 196 CYS C O 1
ATOM 7362 N N . GLY C 1 202 ? 135.106 122.512 174.306 1.00 197.96 197 GLY C N 1
ATOM 7363 C CA . GLY C 1 202 ? 133.691 122.573 173.988 1.00 197.96 197 GLY C CA 1
ATOM 7364 C C . GLY C 1 202 ? 132.838 121.473 174.588 1.00 197.96 197 GLY C C 1
ATOM 7365 O O . GLY C 1 202 ? 132.211 120.693 173.867 1.00 197.96 197 GLY C O 1
ATOM 7366 N N . ASP C 1 203 ? 132.812 121.407 175.915 1.00 199.55 198 ASP C N 1
ATOM 7367 C CA . ASP C 1 203 ? 132.039 120.422 176.652 1.00 199.55 198 ASP C CA 1
ATOM 7368 C C . ASP C 1 203 ? 130.637 120.968 176.902 1.00 199.55 198 ASP C C 1
ATOM 7369 O O . ASP C 1 203 ? 130.210 121.948 176.288 1.00 199.55 198 ASP C O 1
ATOM 7374 N N . CYS C 1 204 ? 129.899 120.319 177.806 1.00 210.42 199 CYS C N 1
ATOM 7375 C CA . CYS C 1 204 ? 128.601 120.843 178.213 1.00 210.42 199 CYS C CA 1
ATOM 7376 C C . CYS C 1 204 ? 128.740 122.155 178.974 1.00 210.42 199 CYS C C 1
ATOM 7377 O O . CYS C 1 204 ? 127.854 123.010 178.890 1.00 210.42 199 CYS C O 1
ATOM 7380 N N . MET C 1 205 ? 129.851 122.337 179.693 1.00 198.48 200 MET C N 1
ATOM 7381 C CA . MET C 1 205 ? 130.015 123.516 180.538 1.00 198.48 200 MET C CA 1
ATOM 7382 C C . MET C 1 205 ? 130.170 124.787 179.711 1.00 198.48 200 MET C C 1
ATOM 7383 O O . MET C 1 205 ? 129.686 125.852 180.109 1.00 198.48 200 MET C O 1
ATOM 7388 N N . GLU C 1 206 ? 130.831 124.701 178.557 1.00 207.24 201 GLU C N 1
ATOM 7389 C CA . GLU C 1 206 ? 130.913 125.871 177.692 1.00 207.24 201 GLU C CA 1
ATOM 7390 C C . GLU C 1 206 ? 129.630 126.091 176.903 1.00 207.24 201 GLU C C 1
ATOM 7391 O O . GLU C 1 206 ? 129.339 127.225 176.506 1.00 207.24 201 GLU C O 1
ATOM 7397 N N . LYS C 1 207 ? 128.851 125.035 176.676 1.00 210.42 202 LYS C N 1
ATOM 7398 C CA . LYS C 1 207 ? 127.666 125.161 175.840 1.00 210.42 202 LYS C CA 1
ATOM 7399 C C . LYS C 1 207 ? 126.435 125.576 176.633 1.00 210.42 202 LYS C C 1
ATOM 7400 O O . LYS C 1 207 ? 125.567 126.265 176.088 1.00 210.42 202 LYS C O 1
ATOM 7406 N N . GLN C 1 208 ? 126.350 125.196 177.913 1.00 220.53 203 GLN C N 1
ATOM 7407 C CA . GLN C 1 208 ? 125.158 125.479 178.707 1.00 220.53 203 GLN C CA 1
ATOM 7408 C C . GLN C 1 208 ? 124.986 126.953 179.049 1.00 220.53 203 GLN C C 1
ATOM 7409 O O . GLN C 1 208 ? 123.908 127.337 179.511 1.00 220.53 203 GLN C O 1
ATOM 7415 N N . ARG C 1 209 ? 126.003 127.784 178.832 1.00 251.50 204 ARG C N 1
ATOM 7416 C CA . ARG C 1 209 ? 125.808 129.229 178.756 1.00 251.50 204 ARG C CA 1
ATOM 7417 C C . ARG C 1 209 ? 125.429 129.529 177.311 1.00 251.50 204 ARG C C 1
ATOM 7418 O O . ARG C 1 209 ? 126.227 130.001 176.498 1.00 251.50 204 ARG C O 1
ATOM 7426 N N . HIS C 1 210 ? 124.173 129.226 176.999 1.00 264.17 205 HIS C N 1
ATOM 7427 C CA . HIS C 1 210 ? 123.729 129.068 175.626 1.00 264.17 205 HIS C CA 1
ATOM 7428 C C . HIS C 1 210 ? 123.577 130.404 174.922 1.00 264.17 205 HIS C C 1
ATOM 7429 O O . HIS C 1 210 ? 123.106 131.384 175.507 1.00 264.17 205 HIS C O 1
ATOM 7436 N N . ASP C 1 211 ? 124.016 130.440 173.665 1.00 283.58 206 ASP C N 1
ATOM 7437 C CA . ASP C 1 211 ? 123.513 131.312 172.606 1.00 283.58 206 ASP C CA 1
ATOM 7438 C C . ASP C 1 211 ? 123.752 132.801 172.828 1.00 283.58 206 ASP C C 1
ATOM 7439 O O . ASP C 1 211 ? 123.312 133.614 172.006 1.00 283.58 206 ASP C O 1
ATOM 7444 N N . SER C 1 212 ? 124.434 133.190 173.898 1.00 285.94 207 SER C N 1
ATOM 7445 C CA . SER C 1 212 ? 124.679 134.592 174.196 1.00 285.94 207 SER C CA 1
ATOM 7446 C C . SER C 1 212 ? 126.057 135.033 173.743 1.00 285.94 207 SER C C 1
ATOM 7447 O O . SER C 1 212 ? 126.214 136.132 173.202 1.00 285.94 207 SER C O 1
ATOM 7450 N N . PHE C 1 213 ? 127.069 134.212 174.019 1.00 270.47 208 PHE C N 1
ATOM 7451 C CA . PHE C 1 213 ? 128.445 134.272 173.536 1.00 270.47 208 PHE C CA 1
ATOM 7452 C C . PHE C 1 213 ? 129.228 135.464 174.077 1.00 270.47 208 PHE C C 1
ATOM 7453 O O . PHE C 1 213 ? 130.425 135.560 173.804 1.00 270.47 208 PHE C O 1
ATOM 7461 N N . SER C 1 214 ? 128.607 136.359 174.847 1.00 228.41 209 SER C N 1
ATOM 7462 C CA . SER C 1 214 ? 129.377 137.204 175.746 1.00 228.41 209 SER C CA 1
ATOM 7463 C C . SER C 1 214 ? 130.008 136.361 176.842 1.00 228.41 209 SER C C 1
ATOM 7464 O O . SER C 1 214 ? 131.058 136.721 177.384 1.00 228.41 209 SER C O 1
ATOM 7467 N N . HIS C 1 215 ? 129.365 135.240 177.188 1.00 241.62 210 HIS C N 1
ATOM 7468 C CA . HIS C 1 215 ? 130.048 134.196 177.941 1.00 241.62 210 HIS C CA 1
ATOM 7469 C C . HIS C 1 215 ? 131.244 133.664 177.170 1.00 241.62 210 HIS C C 1
ATOM 7470 O O . HIS C 1 215 ? 132.306 133.432 177.753 1.00 241.62 210 HIS C O 1
ATOM 7477 N N . SER C 1 216 ? 131.097 133.467 175.857 1.00 234.84 211 SER C N 1
ATOM 7478 C CA . SER C 1 216 ? 132.246 133.033 175.072 1.00 234.84 211 SER C CA 1
ATOM 7479 C C . SER C 1 216 ? 133.267 134.147 174.948 1.00 234.84 211 SER C C 1
ATOM 7480 O O . SER C 1 216 ? 134.461 133.870 174.854 1.00 234.84 211 SER C O 1
ATOM 7483 N N . ARG C 1 217 ? 132.818 135.403 174.959 1.00 233.44 212 ARG C N 1
ATOM 7484 C CA . ARG C 1 217 ? 133.752 136.520 175.031 1.00 233.44 212 ARG C CA 1
ATOM 7485 C C . ARG C 1 217 ? 134.518 136.507 176.345 1.00 233.44 212 ARG C C 1
ATOM 7486 O O . ARG C 1 217 ? 135.711 136.816 176.379 1.00 233.44 212 ARG C O 1
ATOM 7494 N N . SER C 1 218 ? 133.854 136.121 177.432 1.00 244.65 213 SER C N 1
ATOM 7495 C CA . SER C 1 218 ? 134.548 135.977 178.704 1.00 244.65 213 SER C CA 1
ATOM 7496 C C . SER C 1 218 ? 135.487 134.781 178.693 1.00 244.65 213 SER C C 1
ATOM 7497 O O . SER C 1 218 ? 136.519 134.801 179.364 1.00 244.65 213 SER C O 1
ATOM 7500 N N . ARG C 1 219 ? 135.145 133.736 177.938 1.00 240.92 214 ARG C N 1
ATOM 7501 C CA . ARG C 1 219 ? 136.060 132.613 177.756 1.00 240.92 214 ARG C CA 1
ATOM 7502 C C . ARG C 1 219 ? 137.291 133.044 176.973 1.00 240.92 214 ARG C C 1
ATOM 7503 O O . ARG C 1 219 ? 138.418 132.629 177.284 1.00 240.92 214 ARG C O 1
ATOM 7511 N N . ILE C 1 220 ? 137.079 133.876 175.950 1.00 215.85 215 ILE C N 1
ATOM 7512 C CA . ILE C 1 220 ? 138.172 134.507 175.220 1.00 215.85 215 ILE C CA 1
ATOM 7513 C C . ILE C 1 220 ? 139.030 135.330 176.167 1.00 215.85 215 ILE C C 1
ATOM 7514 O O . ILE C 1 220 ? 140.257 135.246 176.133 1.00 215.85 215 ILE C O 1
ATOM 7519 N N . ASN C 1 221 ? 138.391 136.076 177.069 1.00 238.74 216 ASN C N 1
ATOM 7520 C CA . ASN C 1 221 ? 139.107 136.869 178.063 1.00 238.74 216 ASN C CA 1
ATOM 7521 C C . ASN C 1 221 ? 139.849 135.995 179.065 1.00 238.74 216 ASN C C 1
ATOM 7522 O O . ASN C 1 221 ? 140.860 136.420 179.634 1.00 238.74 216 ASN C O 1
ATOM 7527 N N . ALA C 1 222 ? 139.341 134.796 179.322 1.00 237.91 217 ALA C N 1
ATOM 7528 C CA . ALA C 1 222 ? 140.025 133.881 180.224 1.00 237.91 217 ALA C CA 1
ATOM 7529 C C . ALA C 1 222 ? 141.274 133.319 179.571 1.00 237.91 217 ALA C C 1
ATOM 7530 O O . ALA C 1 222 ? 142.327 133.213 180.211 1.00 237.91 217 ALA C O 1
ATOM 7532 N N . TYR C 1 223 ? 141.180 132.963 178.293 1.00 225.53 218 TYR C N 1
ATOM 7533 C CA . TYR C 1 223 ? 142.382 132.575 177.571 1.00 225.53 218 TYR C CA 1
ATOM 7534 C C . TYR C 1 223 ? 143.270 133.774 177.237 1.00 225.53 218 TYR C C 1
ATOM 7535 O O . TYR C 1 223 ? 144.434 133.577 176.879 1.00 225.53 218 TYR C O 1
ATOM 7544 N N . LYS C 1 224 ? 142.758 135.007 177.376 1.00 227.84 219 LYS C N 1
ATOM 7545 C CA . LYS C 1 224 ? 143.618 136.189 177.414 1.00 227.84 219 LYS C CA 1
ATOM 7546 C C . LYS C 1 224 ? 144.410 136.232 178.702 1.00 227.84 219 LYS C C 1
ATOM 7547 O O . LYS C 1 224 ? 145.505 136.803 178.742 1.00 227.84 219 LYS C O 1
ATOM 7553 N N . GLY C 1 225 ? 143.865 135.642 179.763 1.00 220.27 220 GLY C N 1
ATOM 7554 C CA . GLY C 1 225 ? 144.613 135.506 180.990 1.00 220.27 220 GLY C CA 1
ATOM 7555 C C . GLY C 1 225 ? 145.796 134.582 180.887 1.00 220.27 220 GLY C C 1
ATOM 7556 O O . GLY C 1 225 ? 146.692 134.670 181.730 1.00 220.27 220 GLY C O 1
ATOM 7557 N N . LEU C 1 226 ? 145.847 133.730 179.859 1.00 227.89 221 LEU C N 1
ATOM 7558 C CA . LEU C 1 226 ? 146.994 132.869 179.600 1.00 227.89 221 LEU C CA 1
ATOM 7559 C C . LEU C 1 226 ? 148.199 133.603 179.040 1.00 227.89 221 LEU C C 1
ATOM 7560 O O . LEU C 1 226 ? 149.175 132.937 178.676 1.00 227.89 221 LEU C O 1
ATOM 7565 N N . ALA C 1 227 ? 148.196 134.937 178.967 1.00 234.05 222 ALA C N 1
ATOM 7566 C CA . ALA C 1 227 ? 149.204 135.624 178.169 1.00 234.05 222 ALA C CA 1
ATOM 7567 C C . ALA C 1 227 ? 150.533 135.798 178.897 1.00 234.05 222 ALA C C 1
ATOM 7568 O O . ALA C 1 227 ? 151.125 136.882 178.875 1.00 234.05 222 ALA C O 1
ATOM 7570 N N . SER C 1 228 ? 151.009 134.725 179.522 1.00 207.79 223 SER C N 1
ATOM 7571 C CA . SER C 1 228 ? 152.396 134.392 179.817 1.00 207.79 223 SER C CA 1
ATOM 7572 C C . SER C 1 228 ? 153.304 135.397 180.530 1.00 207.79 223 SER C C 1
ATOM 7573 O O . SER C 1 228 ? 154.384 135.693 180.002 1.00 207.79 223 SER C O 1
ATOM 7576 N N . PRO C 1 229 ? 152.952 135.960 181.694 1.00 184.62 224 PRO C N 1
ATOM 7577 C CA . PRO C 1 229 ? 154.029 136.451 182.557 1.00 184.62 224 PRO C CA 1
ATOM 7578 C C . PRO C 1 229 ? 154.411 135.434 183.621 1.00 184.62 224 PRO C C 1
ATOM 7579 O O . PRO C 1 229 ? 155.481 135.532 184.224 1.00 184.62 224 PRO C O 1
ATOM 7583 N N . ALA C 1 230 ? 153.554 134.443 183.846 1.00 178.27 225 ALA C N 1
ATOM 7584 C CA . ALA C 1 230 ? 153.798 133.426 184.860 1.00 178.27 225 ALA C CA 1
ATOM 7585 C C . ALA C 1 230 ? 153.635 132.012 184.360 1.00 178.27 225 ALA C C 1
ATOM 7586 O O . ALA C 1 230 ? 153.965 131.079 185.098 1.00 178.27 225 ALA C O 1
ATOM 7588 N N . TYR C 1 231 ? 153.134 131.814 183.147 1.00 206.22 226 TYR C N 1
ATOM 7589 C CA . TYR C 1 231 ? 152.820 130.484 182.654 1.00 206.22 226 TYR C CA 1
ATOM 7590 C C . TYR C 1 231 ? 154.055 129.691 182.296 1.00 206.22 226 TYR C C 1
ATOM 7591 O O . TYR C 1 231 ? 153.959 128.476 182.098 1.00 206.22 226 TYR C O 1
ATOM 7600 N N . LEU C 1 232 ? 155.204 130.349 182.213 1.00 219.19 227 LEU C N 1
ATOM 7601 C CA . LEU C 1 232 ? 156.460 129.625 182.175 1.00 219.19 227 LEU C CA 1
ATOM 7602 C C . LEU C 1 232 ? 156.712 128.932 183.509 1.00 219.19 227 LEU C C 1
ATOM 7603 O O . LEU C 1 232 ? 157.334 127.865 183.558 1.00 219.19 227 LEU C O 1
ATOM 7608 N N . SER C 1 233 ? 156.219 129.518 184.600 1.00 194.32 228 SER C N 1
ATOM 7609 C CA . SER C 1 233 ? 156.272 128.911 185.923 1.00 194.32 228 SER C CA 1
ATOM 7610 C C . SER C 1 233 ? 154.992 128.186 186.304 1.00 194.32 228 SER C C 1
ATOM 7611 O O . SER C 1 233 ? 155.048 127.244 187.100 1.00 194.32 228 SER C O 1
ATOM 7614 N N . LEU C 1 234 ? 153.841 128.619 185.779 1.00 197.49 229 LEU C N 1
ATOM 7615 C CA . LEU C 1 234 ? 152.582 127.946 186.090 1.00 197.49 229 LEU C CA 1
ATOM 7616 C C . LEU C 1 234 ? 152.535 126.551 185.490 1.00 197.49 229 LEU C C 1
ATOM 7617 O O . LEU C 1 234 ? 152.086 125.605 186.145 1.00 197.49 229 LEU C O 1
ATOM 7622 N N . SER C 1 235 ? 152.978 126.405 184.246 1.00 198.66 230 SER C N 1
ATOM 7623 C CA . SER C 1 235 ? 153.354 125.089 183.761 1.00 198.66 230 SER C CA 1
ATOM 7624 C C . SER C 1 235 ? 154.556 124.617 184.562 1.00 198.66 230 SER C C 1
ATOM 7625 O O . SER C 1 235 ? 155.468 125.400 184.839 1.00 198.66 230 SER C O 1
ATOM 7628 N N . SER C 1 236 ? 154.537 123.343 184.959 1.00 190.78 231 SER C N 1
ATOM 7629 C CA . SER C 1 236 ? 155.523 122.847 185.913 1.00 190.78 231 SER C CA 1
ATOM 7630 C C . SER C 1 236 ? 156.915 122.784 185.297 1.00 190.78 231 SER C C 1
ATOM 7631 O O . SER C 1 236 ? 157.868 123.351 185.842 1.00 190.78 231 SER C O 1
ATOM 7634 N N . GLU C 1 237 ? 157.053 122.110 184.157 1.00 206.63 232 GLU C N 1
ATOM 7635 C CA . GLU C 1 237 ? 158.349 121.992 183.502 1.00 206.63 232 GLU C CA 1
ATOM 7636 C C . GLU C 1 237 ? 158.176 122.086 181.995 1.00 206.63 232 GLU C C 1
ATOM 7637 O O . GLU C 1 237 ? 157.109 121.778 181.453 1.00 206.63 232 GLU C O 1
ATOM 7643 N N . ASP C 1 238 ? 159.263 122.500 181.340 1.00 201.82 233 ASP C N 1
ATOM 7644 C CA . ASP C 1 238 ? 159.363 122.637 179.890 1.00 201.82 233 ASP C CA 1
ATOM 7645 C C . ASP C 1 238 ? 158.236 123.449 179.241 1.00 201.82 233 ASP C C 1
ATOM 7646 O O . ASP C 1 238 ? 157.416 122.901 178.500 1.00 201.82 233 ASP C O 1
ATOM 7651 N N . PRO C 1 239 ? 158.180 124.761 179.490 1.00 178.24 234 PRO C N 1
ATOM 7652 C CA . PRO C 1 239 ? 157.083 125.557 178.934 1.00 178.24 234 PRO C CA 1
ATOM 7653 C C . PRO C 1 239 ? 157.276 125.918 177.478 1.00 178.24 234 PRO C C 1
ATOM 7654 O O . PRO C 1 239 ? 156.377 126.530 176.891 1.00 178.24 234 PRO C O 1
ATOM 7658 N N . VAL C 1 240 ? 158.418 125.570 176.889 1.00 169.91 235 VAL C N 1
ATOM 7659 C CA . VAL C 1 240 ? 158.724 125.988 175.527 1.00 169.91 235 VAL C CA 1
ATOM 7660 C C . VAL C 1 240 ? 157.826 125.265 174.535 1.00 169.91 235 VAL C C 1
ATOM 7661 O O . VAL C 1 240 ? 157.240 125.884 173.640 1.00 169.91 235 VAL C O 1
ATOM 7665 N N . LEU C 1 241 ? 157.697 123.948 174.696 1.00 179.23 236 LEU C N 1
ATOM 7666 C CA . LEU C 1 241 ? 156.823 123.162 173.834 1.00 179.23 236 LEU C CA 1
ATOM 7667 C C . LEU C 1 241 ? 155.367 123.557 174.027 1.00 179.23 236 LEU C C 1
ATOM 7668 O O . LEU C 1 241 ? 154.581 123.568 173.066 1.00 179.23 236 LEU C O 1
ATOM 7673 N N . THR C 1 242 ? 155.008 123.896 175.268 1.00 163.54 237 THR C N 1
ATOM 7674 C CA . THR C 1 242 ? 153.661 124.356 175.565 1.00 163.54 237 THR C CA 1
ATOM 7675 C C . THR C 1 242 ? 153.373 125.662 174.850 1.00 163.54 237 THR C C 1
ATOM 7676 O O . THR C 1 242 ? 152.303 125.833 174.261 1.00 163.54 237 THR C O 1
ATOM 7680 N N . ALA C 1 243 ? 154.340 126.576 174.857 1.00 168.95 238 ALA C N 1
ATOM 7681 C CA . ALA C 1 243 ? 154.169 127.846 174.171 1.00 168.95 238 ALA C CA 1
ATOM 7682 C C . ALA C 1 243 ? 154.159 127.667 172.660 1.00 168.95 238 ALA C C 1
ATOM 7683 O O . ALA C 1 243 ? 153.470 128.417 171.965 1.00 168.95 238 ALA C O 1
ATOM 7685 N N . LEU C 1 244 ? 154.882 126.666 172.148 1.00 183.06 239 LEU C N 1
ATOM 7686 C CA . LEU C 1 244 ? 154.820 126.326 170.726 1.00 183.06 239 LEU C CA 1
ATOM 7687 C C . LEU C 1 244 ? 153.422 125.896 170.314 1.00 183.06 239 LEU C C 1
ATOM 7688 O O . LEU C 1 244 ? 152.851 126.414 169.341 1.00 183.06 239 LEU C O 1
ATOM 7693 N N . GLU C 1 245 ? 152.864 124.928 171.043 1.00 218.83 240 GLU C N 1
ATOM 7694 C CA . GLU C 1 245 ? 151.542 124.413 170.706 1.00 218.83 240 GLU C CA 1
ATOM 7695 C C . GLU C 1 245 ? 150.466 125.466 170.927 1.00 218.83 240 GLU C C 1
ATOM 7696 O O . GLU C 1 245 ? 149.524 125.575 170.132 1.00 218.83 240 GLU C O 1
ATOM 7702 N N . LEU C 1 246 ? 150.615 126.280 171.975 1.00 188.99 241 LEU C N 1
ATOM 7703 C CA . LEU C 1 246 ? 149.675 127.367 172.202 1.00 188.99 241 LEU C CA 1
ATOM 7704 C C . LEU C 1 246 ? 149.771 128.425 171.119 1.00 188.99 241 LEU C C 1
ATOM 7705 O O . LEU C 1 246 ? 148.750 128.959 170.702 1.00 188.99 241 LEU C O 1
ATOM 7710 N N . SER C 1 247 ? 150.976 128.707 170.622 1.00 186.39 242 SER C N 1
ATOM 7711 C CA . SER C 1 247 ? 151.140 129.673 169.541 1.00 186.39 242 SER C CA 1
ATOM 7712 C C . SER C 1 247 ? 150.522 129.171 168.250 1.00 186.39 242 SER C C 1
ATOM 7713 O O . SER C 1 247 ? 149.968 129.955 167.471 1.00 186.39 242 SER C O 1
ATOM 7716 N N . ASN C 1 248 ? 150.608 127.866 168.005 1.00 176.13 243 ASN C N 1
ATOM 7717 C CA . ASN C 1 248 ? 149.934 127.306 166.839 1.00 176.13 243 ASN C CA 1
ATOM 7718 C C . ASN C 1 248 ? 148.418 127.355 167.012 1.00 176.13 243 ASN C C 1
ATOM 7719 O O . ASN C 1 248 ? 147.679 127.621 166.052 1.00 176.13 243 ASN C O 1
ATOM 7724 N N . GLU C 1 249 ? 147.941 127.161 168.245 1.00 185.96 244 GLU C N 1
ATOM 7725 C CA . GLU C 1 249 ? 146.524 127.379 168.527 1.00 185.96 244 GLU C CA 1
ATOM 7726 C C . GLU C 1 249 ? 146.138 128.843 168.383 1.00 185.96 244 GLU C C 1
ATOM 7727 O O . GLU C 1 249 ? 144.994 129.152 168.056 1.00 185.96 244 GLU C O 1
ATOM 7733 N N . LEU C 1 250 ? 147.075 129.750 168.619 1.00 194.64 245 LEU C N 1
ATOM 7734 C CA . LEU C 1 250 ? 146.806 131.162 168.402 1.00 194.64 245 LEU C CA 1
ATOM 7735 C C . LEU C 1 250 ? 146.761 131.498 166.926 1.00 194.64 245 LEU C C 1
ATOM 7736 O O . LEU C 1 250 ? 146.044 132.415 166.522 1.00 194.64 245 LEU C O 1
ATOM 7741 N N . ALA C 1 251 ? 147.556 130.798 166.120 1.00 195.99 246 ALA C N 1
ATOM 7742 C CA . ALA C 1 251 ? 147.402 130.906 164.675 1.00 195.99 246 ALA C CA 1
ATOM 7743 C C . ALA C 1 251 ? 146.032 130.405 164.243 1.00 195.99 246 ALA C C 1
ATOM 7744 O O . ALA C 1 251 ? 145.410 130.972 163.336 1.00 195.99 246 ALA C O 1
ATOM 7746 N N . LYS C 1 252 ? 145.550 129.346 164.896 1.00 184.82 247 LYS C N 1
ATOM 7747 C CA . LYS C 1 252 ? 144.187 128.877 164.657 1.00 184.82 247 LYS C CA 1
ATOM 7748 C C . LYS C 1 252 ? 143.157 129.921 165.075 1.00 184.82 247 LYS C C 1
ATOM 7749 O O . LYS C 1 252 ? 142.159 130.135 164.380 1.00 184.82 247 LYS C O 1
ATOM 7755 N N . LEU C 1 253 ? 143.385 130.575 166.215 1.00 195.92 248 LEU C N 1
ATOM 7756 C CA . LEU C 1 253 ? 142.482 131.622 166.681 1.00 195.92 248 LEU C CA 1
ATOM 7757 C C . LEU C 1 253 ? 142.551 132.857 165.800 1.00 195.92 248 LEU C C 1
ATOM 7758 O O . LEU C 1 253 ? 141.578 133.609 165.714 1.00 195.92 248 LEU C O 1
ATOM 7763 N N . ALA C 1 254 ? 143.697 133.095 165.172 1.00 206.41 249 ALA C N 1
ATOM 7764 C CA . ALA C 1 254 ? 143.799 134.156 164.184 1.00 206.41 249 ALA C CA 1
ATOM 7765 C C . ALA C 1 254 ? 143.090 133.769 162.901 1.00 206.41 249 ALA C C 1
ATOM 7766 O O . ALA C 1 254 ? 142.615 134.639 162.168 1.00 206.41 249 ALA C O 1
ATOM 7768 N N . ASN C 1 255 ? 143.012 132.470 162.611 1.00 222.89 250 ASN C N 1
ATOM 7769 C CA . ASN C 1 255 ? 142.188 132.023 161.497 1.00 222.89 250 ASN C CA 1
ATOM 7770 C C . ASN C 1 255 ? 140.709 132.147 161.826 1.00 222.89 250 ASN C C 1
ATOM 7771 O O . ASN C 1 255 ? 139.882 132.306 160.922 1.00 222.89 250 ASN C O 1
ATOM 7776 N N . ILE C 1 256 ? 140.360 132.081 163.106 1.00 226.76 251 ILE C N 1
ATOM 7777 C CA . ILE C 1 256 ? 138.998 132.343 163.547 1.00 226.76 251 ILE C CA 1
ATOM 7778 C C . ILE C 1 256 ? 138.767 133.848 163.526 1.00 226.76 251 ILE C C 1
ATOM 7779 O O . ILE C 1 256 ? 139.600 134.627 164.001 1.00 226.76 251 ILE C O 1
ATOM 7784 N N . GLU C 1 257 ? 137.641 134.269 162.953 1.00 242.02 252 GLU C N 1
ATOM 7785 C CA . GLU C 1 257 ? 137.406 135.680 162.686 1.00 242.02 252 GLU C CA 1
ATOM 7786 C C . GLU C 1 257 ? 136.644 136.384 163.802 1.00 242.02 252 GLU C C 1
ATOM 7787 O O . GLU C 1 257 ? 135.937 137.365 163.535 1.00 242.02 252 GLU C O 1
ATOM 7793 N N . LYS C 1 258 ? 136.771 135.922 165.045 1.00 214.49 253 LYS C N 1
ATOM 7794 C CA . LYS C 1 258 ? 136.088 136.583 166.150 1.00 214.49 253 LYS C CA 1
ATOM 7795 C C . LYS C 1 258 ? 136.763 137.898 166.504 1.00 214.49 253 LYS C C 1
ATOM 7796 O O . LYS C 1 258 ? 136.185 138.974 166.324 1.00 214.49 253 LYS C O 1
ATOM 7802 N N . GLU C 1 259 ? 137.995 137.815 166.999 1.00 206.10 254 GLU C N 1
ATOM 7803 C CA . GLU C 1 259 ? 138.740 138.982 167.470 1.00 206.10 254 GLU C CA 1
ATOM 7804 C C . GLU C 1 259 ? 140.208 138.716 167.158 1.00 206.10 254 GLU C C 1
ATOM 7805 O O . GLU C 1 259 ? 140.858 137.924 167.846 1.00 206.10 254 GLU C O 1
ATOM 7811 N N . PHE C 1 260 ? 140.715 139.379 166.121 1.00 187.51 255 PHE C N 1
ATOM 7812 C CA . PHE C 1 260 ? 142.067 139.103 165.649 1.00 187.51 255 PHE C CA 1
ATOM 7813 C C . PHE C 1 260 ? 143.113 139.672 166.594 1.00 187.51 255 PHE C C 1
ATOM 7814 O O . PHE C 1 260 ? 144.036 138.962 167.008 1.00 187.51 255 PHE C O 1
ATOM 7822 N N . LYS C 1 261 ? 142.964 140.951 166.956 1.00 177.53 256 LYS C N 1
ATOM 7823 C CA . LYS C 1 261 ? 144.041 141.725 167.565 1.00 177.53 256 LYS C CA 1
ATOM 7824 C C . LYS C 1 261 ? 144.434 141.202 168.935 1.00 177.53 256 LYS C C 1
ATOM 7825 O O . LYS C 1 261 ? 145.615 141.227 169.288 1.00 177.53 256 LYS C O 1
ATOM 7831 N N . ASN C 1 262 ? 143.469 140.700 169.698 1.00 194.98 257 ASN C N 1
ATOM 7832 C CA . ASN C 1 262 ? 143.786 140.108 170.989 1.00 194.98 257 ASN C CA 1
ATOM 7833 C C . ASN C 1 262 ? 144.557 138.811 170.817 1.00 194.98 257 ASN C C 1
ATOM 7834 O O . ASN C 1 262 ? 145.462 138.506 171.604 1.00 194.98 257 ASN C O 1
ATOM 7839 N N . ASP C 1 263 ? 144.217 138.044 169.781 1.00 192.90 258 ASP C N 1
ATOM 7840 C CA . ASP C 1 263 ? 144.985 136.846 169.473 1.00 192.90 258 ASP C CA 1
ATOM 7841 C C . ASP C 1 263 ? 146.395 137.203 169.021 1.00 192.90 258 ASP C C 1
ATOM 7842 O O . ASP C 1 263 ? 147.344 136.484 169.348 1.00 192.90 258 ASP C O 1
ATOM 7847 N N . TYR C 1 264 ? 146.555 138.332 168.320 1.00 189.59 259 TYR C N 1
ATOM 7848 C CA . TYR C 1 264 ? 147.895 138.814 167.993 1.00 189.59 259 TYR C CA 1
ATOM 7849 C C . TYR C 1 264 ? 148.658 139.241 169.236 1.00 189.59 259 TYR C C 1
ATOM 7850 O O . TYR C 1 264 ? 149.879 139.068 169.301 1.00 189.59 259 TYR C O 1
ATOM 7859 N N . ARG C 1 265 ? 147.958 139.806 170.221 1.00 190.00 260 ARG C N 1
ATOM 7860 C CA . ARG C 1 265 ? 148.599 140.163 171.484 1.00 190.00 260 ARG C CA 1
ATOM 7861 C C . ARG C 1 265 ? 149.071 138.926 172.232 1.00 190.00 260 ARG C C 1
ATOM 7862 O O . ARG C 1 265 ? 150.172 138.917 172.799 1.00 190.00 260 ARG C O 1
ATOM 7870 N N . LYS C 1 266 ? 148.255 137.872 172.231 1.00 196.18 261 LYS C N 1
ATOM 7871 C CA . LYS C 1 266 ? 148.660 136.612 172.846 1.00 196.18 261 LYS C CA 1
ATOM 7872 C C . LYS C 1 266 ? 149.848 136.003 172.108 1.00 196.18 261 LYS C C 1
ATOM 7873 O O . LYS C 1 266 ? 150.757 135.434 172.731 1.00 196.18 261 LYS C O 1
ATOM 7879 N N . LEU C 1 267 ? 149.829 136.098 170.772 1.00 192.49 262 LEU C N 1
ATOM 7880 C CA . LEU C 1 267 ? 150.961 135.695 169.943 1.00 192.49 262 LEU C CA 1
ATOM 7881 C C . LEU C 1 267 ? 152.225 136.437 170.322 1.00 192.49 262 LEU C C 1
ATOM 7882 O O . LEU C 1 267 ? 153.301 135.834 170.417 1.00 192.49 262 LEU C O 1
ATOM 7887 N N . SER C 1 268 ? 152.106 137.747 170.524 1.00 194.51 263 SER C N 1
ATOM 7888 C CA . SER C 1 268 ? 153.243 138.558 170.929 1.00 194.51 263 SER C CA 1
ATOM 7889 C C . SER C 1 268 ? 153.773 138.117 172.282 1.00 194.51 263 SER C C 1
ATOM 7890 O O . SER C 1 268 ? 154.986 138.003 172.465 1.00 194.51 263 SER C O 1
ATOM 7893 N N . MET C 1 269 ? 152.876 137.811 173.221 1.00 194.11 264 MET C N 1
ATOM 7894 C CA . MET C 1 269 ? 153.318 137.407 174.553 1.00 194.11 264 MET C CA 1
ATOM 7895 C C . MET C 1 269 ? 154.028 136.057 174.526 1.00 194.11 264 MET C C 1
ATOM 7896 O O . MET C 1 269 ? 155.053 135.874 175.193 1.00 194.11 264 MET C O 1
ATOM 7901 N N . GLN C 1 270 ? 153.537 135.118 173.722 1.00 205.48 265 GLN C N 1
ATOM 7902 C CA . GLN C 1 270 ? 154.190 133.813 173.701 1.00 205.48 265 GLN C CA 1
ATOM 7903 C C . GLN C 1 270 ? 155.487 133.839 172.900 1.00 205.48 265 GLN C C 1
ATOM 7904 O O . GLN C 1 270 ? 156.475 133.199 173.286 1.00 205.48 265 GLN C O 1
ATOM 7910 N N . CYS C 1 271 ? 155.521 134.595 171.800 1.00 209.10 266 CYS C N 1
ATOM 7911 C CA . CYS C 1 271 ? 156.781 134.781 171.093 1.00 209.10 266 CYS C CA 1
ATOM 7912 C C . CYS C 1 271 ? 157.794 135.508 171.960 1.00 209.10 266 CYS C C 1
ATOM 7913 O O . CYS C 1 271 ? 158.993 135.231 171.877 1.00 209.10 266 CYS C O 1
ATOM 7916 N N . LYS C 1 272 ? 157.334 136.382 172.848 1.00 207.27 267 LYS C N 1
ATOM 7917 C CA . LYS C 1 272 ? 158.263 136.982 173.782 1.00 207.27 267 LYS C CA 1
ATOM 7918 C C . LYS C 1 272 ? 158.655 136.043 174.910 1.00 207.27 267 LYS C C 1
ATOM 7919 O O . LYS C 1 272 ? 159.724 136.239 175.479 1.00 207.27 267 LYS C O 1
ATOM 7925 N N . ASP C 1 273 ? 157.852 134.992 175.097 1.00 198.02 268 ASP C N 1
ATOM 7926 C CA . ASP C 1 273 ? 158.212 133.878 176.010 1.00 198.02 268 ASP C CA 1
ATOM 7927 C C . ASP C 1 273 ? 159.440 133.201 175.383 1.00 198.02 268 ASP C C 1
ATOM 7928 O O . ASP C 1 273 ? 160.378 132.863 176.132 1.00 198.02 268 ASP C O 1
ATOM 7933 N N . PHE C 1 274 ? 159.436 133.055 174.047 1.00 219.44 269 PHE C N 1
ATOM 7934 C CA . PHE C 1 274 ? 160.546 132.447 173.320 1.00 219.44 269 PHE C CA 1
ATOM 7935 C C . PHE C 1 274 ? 161.760 133.369 173.295 1.00 219.44 269 PHE C C 1
ATOM 7936 O O . PHE C 1 274 ? 162.899 132.906 173.419 1.00 219.44 269 PHE C O 1
ATOM 7944 N N . VAL C 1 275 ? 161.524 134.675 173.143 1.00 164.78 270 VAL C N 1
ATOM 7945 C CA . VAL C 1 275 ? 162.601 135.662 173.176 1.00 164.78 270 VAL C CA 1
ATOM 7946 C C . VAL C 1 275 ? 163.276 135.666 174.540 1.00 164.78 270 VAL C C 1
ATOM 7947 O O . VAL C 1 275 ? 164.508 135.738 174.640 1.00 164.78 270 VAL C O 1
ATOM 7951 N N . VAL C 1 276 ? 162.478 135.563 175.604 1.00 171.91 271 VAL C N 1
ATOM 7952 C CA . VAL C 1 276 ? 163.000 135.397 176.957 1.00 171.91 271 VAL C CA 1
ATOM 7953 C C . VAL C 1 276 ? 163.841 134.132 177.051 1.00 171.91 271 VAL C C 1
ATOM 7954 O O . VAL C 1 276 ? 165.001 134.173 177.476 1.00 171.91 271 VAL C O 1
ATOM 7958 N N . GLY C 1 277 ? 163.297 133.011 176.576 1.00 174.20 272 GLY C N 1
ATOM 7959 C CA . GLY C 1 277 ? 163.971 131.727 176.639 1.00 174.20 272 GLY C CA 1
ATOM 7960 C C . GLY C 1 277 ? 165.263 131.662 175.854 1.00 174.20 272 GLY C C 1
ATOM 7961 O O . GLY C 1 277 ? 166.129 130.843 176.175 1.00 174.20 272 GLY C O 1
ATOM 7962 N N . VAL C 1 278 ? 165.419 132.515 174.844 1.00 163.49 273 VAL C N 1
ATOM 7963 C CA . VAL C 1 278 ? 166.700 132.611 174.153 1.00 163.49 273 VAL C CA 1
ATOM 7964 C C . VAL C 1 278 ? 167.747 133.250 175.057 1.00 163.49 273 VAL C C 1
ATOM 7965 O O . VAL C 1 278 ? 168.870 132.750 175.184 1.00 163.49 273 VAL C O 1
ATOM 7969 N N . LEU C 1 279 ? 167.366 134.295 175.777 1.00 177.71 274 LEU C N 1
ATOM 7970 C CA . LEU C 1 279 ? 168.342 135.280 176.238 1.00 177.71 274 LEU C CA 1
ATOM 7971 C C . LEU C 1 279 ? 168.946 134.960 177.595 1.00 177.71 274 LEU C C 1
ATOM 7972 O O . LEU C 1 279 ? 169.242 135.863 178.377 1.00 177.71 274 LEU C O 1
ATOM 7977 N N . ASP C 1 280 ? 169.148 133.682 177.898 1.00 175.31 275 ASP C N 1
ATOM 7978 C CA . ASP C 1 280 ? 170.131 133.303 178.901 1.00 175.31 275 ASP C CA 1
ATOM 7979 C C . ASP C 1 280 ? 171.295 132.611 178.222 1.00 175.31 275 ASP C C 1
ATOM 7980 O O . ASP C 1 280 ? 171.731 131.542 178.656 1.00 175.31 275 ASP C O 1
ATOM 7985 N N . LEU C 1 281 ? 171.797 133.219 177.149 1.00 171.66 276 LEU C N 1
ATOM 7986 C CA . LEU C 1 281 ? 172.840 132.633 176.315 1.00 171.66 276 LEU C CA 1
ATOM 7987 C C . LEU C 1 281 ? 174.177 132.599 177.054 1.00 171.66 276 LEU C C 1
ATOM 7988 O O . LEU C 1 281 ? 175.115 133.314 176.686 1.00 171.66 276 LEU C O 1
ATOM 7993 N N . CYS C 1 282 ? 174.274 131.765 178.091 1.00 189.09 277 CYS C N 1
ATOM 7994 C CA . CYS C 1 282 ? 175.456 131.678 178.935 1.00 189.09 277 CYS C CA 1
ATOM 7995 C C . CYS C 1 282 ? 176.136 130.325 178.793 1.00 189.09 277 CYS C C 1
ATOM 7996 O O . CYS C 1 282 ? 177.323 130.252 178.462 1.00 189.09 277 CYS C O 1
ATOM 7999 N N . ARG C 1 283 ? 175.404 129.246 179.036 1.00 215.43 278 ARG C N 1
ATOM 8000 C CA . ARG C 1 283 ? 175.835 127.894 178.706 1.00 215.43 278 ARG C CA 1
ATOM 8001 C C . ARG C 1 283 ? 174.954 127.406 177.571 1.00 215.43 278 ARG C C 1
ATOM 8002 O O . ARG C 1 283 ? 173.769 127.118 177.775 1.00 215.43 278 ARG C O 1
ATOM 8010 N N . ASP C 1 284 ? 175.534 127.310 176.377 1.00 186.32 279 ASP C N 1
ATOM 8011 C CA . ASP C 1 284 ? 174.774 126.853 175.225 1.00 186.32 279 ASP C CA 1
ATOM 8012 C C . ASP C 1 284 ? 174.445 125.374 175.310 1.00 186.32 279 ASP C C 1
ATOM 8013 O O . ASP C 1 284 ? 173.536 124.920 174.612 1.00 186.32 279 ASP C O 1
ATOM 8018 N N . SER C 1 285 ? 175.176 124.623 176.141 1.00 206.57 280 SER C N 1
ATOM 8019 C CA . SER C 1 285 ? 174.826 123.237 176.432 1.00 206.57 280 SER C CA 1
ATOM 8020 C C . SER C 1 285 ? 173.435 123.135 177.040 1.00 206.57 280 SER C C 1
ATOM 8021 O O . SER C 1 285 ? 172.652 122.251 176.673 1.00 206.57 280 SER C O 1
ATOM 8024 N N . GLU C 1 286 ? 173.107 124.057 177.948 1.00 212.74 281 GLU C N 1
ATOM 8025 C CA . GLU C 1 286 ? 171.798 124.068 178.588 1.00 212.74 281 GLU C CA 1
ATOM 8026 C C . GLU C 1 286 ? 170.686 124.343 177.584 1.00 212.74 281 GLU C C 1
ATOM 8027 O O . GLU C 1 286 ? 169.580 123.804 177.709 1.00 212.74 281 GLU C O 1
ATOM 8033 N N . GLU C 1 287 ? 170.976 125.129 176.561 1.00 221.28 282 GLU C N 1
ATOM 8034 C CA . GLU C 1 287 ? 169.975 125.491 175.579 1.00 221.28 282 GLU C CA 1
ATOM 8035 C C . GLU C 1 287 ? 169.866 124.486 174.442 1.00 221.28 282 GLU C C 1
ATOM 8036 O O . GLU C 1 287 ? 168.803 124.386 173.820 1.00 221.28 282 GLU C O 1
ATOM 8042 N N . VAL C 1 288 ? 170.934 123.739 174.161 1.00 232.54 283 VAL C N 1
ATOM 8043 C CA . VAL C 1 288 ? 170.811 122.597 173.264 1.00 232.54 283 VAL C CA 1
ATOM 8044 C C . VAL C 1 288 ? 170.069 121.466 173.974 1.00 232.54 283 VAL C C 1
ATOM 8045 O O . VAL C 1 288 ? 169.343 120.688 173.339 1.00 232.54 283 VAL C O 1
ATOM 8049 N N . GLU C 1 289 ? 170.203 121.372 175.302 1.00 233.04 284 GLU C N 1
ATOM 8050 C CA . GLU C 1 289 ? 169.275 120.547 176.072 1.00 233.04 284 GLU C CA 1
ATOM 8051 C C . GLU C 1 289 ? 167.848 121.061 175.940 1.00 233.04 284 GLU C C 1
ATOM 8052 O O . GLU C 1 289 ? 166.906 120.274 175.798 1.00 233.04 284 GLU C O 1
ATOM 8058 N N . ALA C 1 290 ? 167.675 122.384 175.986 1.00 212.52 285 ALA C N 1
ATOM 8059 C CA . ALA C 1 290 ? 166.357 122.969 175.768 1.00 212.52 285 ALA C CA 1
ATOM 8060 C C . ALA C 1 290 ? 165.899 122.763 174.329 1.00 212.52 285 ALA C C 1
ATOM 8061 O O . ALA C 1 290 ? 164.886 122.102 174.073 1.00 212.52 285 ALA C O 1
ATOM 8063 N N . ILE C 1 291 ? 166.646 123.304 173.371 1.00 190.29 286 ILE C N 1
ATOM 8064 C CA . ILE C 1 291 ? 166.323 123.135 171.957 1.00 190.29 286 ILE C CA 1
ATOM 8065 C C . ILE C 1 291 ? 167.099 121.904 171.501 1.00 190.29 286 ILE C C 1
ATOM 8066 O O . ILE C 1 291 ? 168.245 121.991 171.059 1.00 190.29 286 ILE C O 1
ATOM 8071 N N . LEU C 1 292 ? 166.465 120.738 171.642 1.00 185.15 287 LEU C N 1
ATOM 8072 C CA . LEU C 1 292 ? 167.089 119.496 171.203 1.00 185.15 287 LEU C CA 1
ATOM 8073 C C . LEU C 1 292 ? 167.246 119.459 169.690 1.00 185.15 287 LEU C C 1
ATOM 8074 O O . LEU C 1 292 ? 168.234 118.917 169.185 1.00 185.15 287 LEU C O 1
ATOM 8079 N N . ASN C 1 293 ? 166.301 120.051 168.966 1.00 164.54 288 ASN C N 1
ATOM 8080 C CA . ASN C 1 293 ? 166.436 120.325 167.546 1.00 164.54 288 ASN C CA 1
ATOM 8081 C C . ASN C 1 293 ? 165.738 121.638 167.239 1.00 164.54 288 ASN C C 1
ATOM 8082 O O . ASN C 1 293 ? 164.669 121.922 167.782 1.00 164.54 288 ASN C O 1
ATOM 8087 N N . GLY C 1 294 ? 166.344 122.432 166.357 1.00 173.13 289 GLY C N 1
ATOM 8088 C CA . GLY C 1 294 ? 165.812 123.738 166.010 1.00 173.13 289 GLY C CA 1
ATOM 8089 C C . GLY C 1 294 ? 164.577 123.710 165.136 1.00 173.13 289 GLY C C 1
ATOM 8090 O O . GLY C 1 294 ? 163.991 124.771 164.893 1.00 173.13 289 GLY C O 1
ATOM 8091 N N . ASP C 1 295 ? 164.154 122.526 164.683 1.00 196.95 290 ASP C N 1
ATOM 8092 C CA . ASP C 1 295 ? 162.938 122.390 163.889 1.00 196.95 290 ASP C CA 1
ATOM 8093 C C . ASP C 1 295 ? 161.689 122.719 164.688 1.00 196.95 290 ASP C C 1
ATOM 8094 O O . ASP C 1 295 ? 160.631 122.948 164.093 1.00 196.95 290 ASP C O 1
ATOM 8099 N N . LEU C 1 296 ? 161.797 122.727 166.019 1.00 186.49 291 LEU C N 1
ATOM 8100 C CA . LEU C 1 296 ? 160.749 123.267 166.875 1.00 186.49 291 LEU C CA 1
ATOM 8101 C C . LEU C 1 296 ? 160.429 124.712 166.510 1.00 186.49 291 LEU C C 1
ATOM 8102 O O . LEU C 1 296 ? 159.267 125.132 166.571 1.00 186.49 291 LEU C O 1
ATOM 8107 N N . GLU C 1 297 ? 161.447 125.478 166.103 1.00 212.24 292 GLU C N 1
ATOM 8108 C CA . GLU C 1 297 ? 161.222 126.829 165.604 1.00 212.24 292 GLU C CA 1
ATOM 8109 C C . GLU C 1 297 ? 160.430 126.829 164.305 1.00 212.24 292 GLU C C 1
ATOM 8110 O O . GLU C 1 297 ? 159.640 127.749 164.062 1.00 212.24 292 GLU C O 1
ATOM 8116 N N . SER C 1 298 ? 160.617 125.810 163.465 1.00 200.54 293 SER C N 1
ATOM 8117 C CA . SER C 1 298 ? 159.738 125.661 162.313 1.00 200.54 293 SER C CA 1
ATOM 8118 C C . SER C 1 298 ? 158.341 125.250 162.748 1.00 200.54 293 SER C C 1
ATOM 8119 O O . SER C 1 298 ? 157.363 125.534 162.047 1.00 200.54 293 SER C O 1
ATOM 8122 N N . ALA C 1 299 ? 158.233 124.597 163.909 1.00 191.41 294 ALA C N 1
ATOM 8123 C CA . ALA C 1 299 ? 156.935 124.404 164.542 1.00 191.41 294 ALA C CA 1
ATOM 8124 C C . ALA C 1 299 ? 156.324 125.732 164.961 1.00 191.41 294 ALA C C 1
ATOM 8125 O O . ALA C 1 299 ? 155.102 125.830 165.110 1.00 191.41 294 ALA C O 1
ATOM 8127 N N . GLU C 1 300 ? 157.157 126.748 165.192 1.00 227.11 295 GLU C N 1
ATOM 8128 C CA . GLU C 1 300 ? 156.663 128.118 165.230 1.00 227.11 295 GLU C CA 1
ATOM 8129 C C . GLU C 1 300 ? 156.025 128.500 163.908 1.00 227.11 295 GLU C C 1
ATOM 8130 O O . GLU C 1 300 ? 154.908 129.028 163.876 1.00 227.11 295 GLU C O 1
ATOM 8136 N N . PRO C 1 301 ? 156.728 128.213 162.810 1.00 231.53 296 PRO C N 1
ATOM 8137 C CA . PRO C 1 301 ? 156.570 128.883 161.519 1.00 231.53 296 PRO C CA 1
ATOM 8138 C C . PRO C 1 301 ? 156.572 130.401 161.710 1.00 231.53 296 PRO C C 1
ATOM 8139 O O . PRO C 1 301 ? 155.593 131.099 161.443 1.00 231.53 296 PRO C O 1
ATOM 8141 N N . LEU C 1 302 ? 157.704 130.901 162.203 1.00 232.22 297 LEU C N 1
ATOM 8142 C CA . LEU C 1 302 ? 157.871 132.317 162.512 1.00 232.22 297 LEU C CA 1
ATOM 8143 C C . LEU C 1 302 ? 159.332 132.697 162.283 1.00 232.22 297 LEU C C 1
ATOM 8144 O O . LEU C 1 302 ? 160.092 131.962 161.647 1.00 232.22 297 LEU C O 1
ATOM 8146 N N . GLU C 1 303 ? 159.727 133.859 162.807 1.00 179.90 298 GLU C N 1
ATOM 8147 C CA . GLU C 1 303 ? 161.080 134.367 162.618 1.00 179.90 298 GLU C CA 1
ATOM 8148 C C . GLU C 1 303 ? 162.044 133.950 163.721 1.00 179.90 298 GLU C C 1
ATOM 8149 O O . GLU C 1 303 ? 163.261 134.091 163.537 1.00 179.90 298 GLU C O 1
ATOM 8151 N N . VAL C 1 304 ? 161.517 133.536 164.880 1.00 142.74 299 VAL C N 1
ATOM 8152 C CA . VAL C 1 304 ? 162.192 132.858 165.993 1.00 142.74 299 VAL C CA 1
ATOM 8153 C C . VAL C 1 304 ? 163.133 133.727 166.815 1.00 142.74 299 VAL C C 1
ATOM 8154 O O . VAL C 1 304 ? 163.548 133.295 167.897 1.00 142.74 299 VAL C O 1
ATOM 8156 N N . HIS C 1 305 ? 163.414 134.948 166.342 1.00 114.38 300 HIS C N 1
ATOM 8157 C CA . HIS C 1 305 ? 164.296 135.923 166.997 1.00 114.38 300 HIS C CA 1
ATOM 8158 C C . HIS C 1 305 ? 165.645 135.311 167.373 1.00 114.38 300 HIS C C 1
ATOM 8159 O O . HIS C 1 305 ? 166.095 135.392 168.518 1.00 114.38 300 HIS C O 1
ATOM 8161 N N . ARG C 1 306 ? 166.274 134.665 166.395 1.00 94.34 301 ARG C N 1
ATOM 8162 C CA . ARG C 1 306 ? 167.476 133.872 166.636 1.00 94.34 301 ARG C CA 1
ATOM 8163 C C . ARG C 1 306 ? 168.643 134.796 166.954 1.00 94.34 301 ARG C C 1
ATOM 8164 O O . ARG C 1 306 ? 169.261 135.373 166.058 1.00 94.34 301 ARG C O 1
ATOM 8166 N N . HIS C 1 307 ? 168.940 134.944 168.245 1.00 84.60 302 HIS C N 1
ATOM 8167 C CA . HIS C 1 307 ? 170.055 135.782 168.668 1.00 84.60 302 HIS C CA 1
ATOM 8168 C C . HIS C 1 307 ? 171.387 135.091 168.407 1.00 84.60 302 HIS C C 1
ATOM 8169 O O . HIS C 1 307 ? 172.264 135.642 167.735 1.00 84.60 302 HIS C O 1
ATOM 8171 N N . LYS C 1 308 ? 171.556 133.885 168.932 1.00 91.03 303 LYS C N 1
ATOM 8172 C CA . LYS C 1 308 ? 172.799 133.157 168.747 1.00 91.03 303 LYS C CA 1
ATOM 8173 C C . LYS C 1 308 ? 172.695 132.177 167.586 1.00 91.03 303 LYS C C 1
ATOM 8174 O O . LYS C 1 308 ? 171.608 131.766 167.175 1.00 91.03 303 LYS C O 1
ATOM 8176 N N . ALA C 1 309 ? 173.856 131.806 167.062 1.00 98.67 304 ALA C N 1
ATOM 8177 C CA . ALA C 1 309 ? 174.003 130.864 165.962 1.00 98.67 304 ALA C CA 1
ATOM 8178 C C . ALA C 1 309 ? 175.109 129.873 166.283 1.00 98.67 304 ALA C C 1
ATOM 8179 O O . ALA C 1 309 ? 176.038 129.662 165.501 1.00 98.67 304 ALA C O 1
ATOM 8181 N N . SER C 1 310 ? 175.024 129.282 167.478 1.00 120.76 305 SER C N 1
ATOM 8182 C CA . SER C 1 310 ? 176.127 128.500 168.031 1.00 120.76 305 SER C CA 1
ATOM 8183 C C . SER C 1 310 ? 176.367 127.219 167.243 1.00 120.76 305 SER C C 1
ATOM 8184 O O . SER C 1 310 ? 177.498 126.933 166.835 1.00 120.76 305 SER C O 1
ATOM 8186 N N . LEU C 1 311 ? 175.313 126.439 167.007 1.00 143.19 306 LEU C N 1
ATOM 8187 C CA . LEU C 1 311 ? 175.467 125.225 166.217 1.00 143.19 306 LEU C CA 1
ATOM 8188 C C . LEU C 1 311 ? 175.657 125.519 164.737 1.00 143.19 306 LEU C C 1
ATOM 8189 O O . LEU C 1 311 ? 176.118 124.643 163.998 1.00 143.19 306 LEU C O 1
ATOM 8191 N N . SER C 1 312 ? 175.343 126.741 164.297 1.00 166.41 307 SER C N 1
ATOM 8192 C CA . SER C 1 312 ? 175.495 127.131 162.902 1.00 166.41 307 SER C CA 1
ATOM 8193 C C . SER C 1 312 ? 176.947 127.213 162.458 1.00 166.41 307 SER C C 1
ATOM 8194 O O . SER C 1 312 ? 177.199 127.341 161.256 1.00 166.41 307 SER C O 1
ATOM 8196 N N . ARG C 1 313 ? 177.901 127.182 163.388 1.00 189.11 308 ARG C N 1
ATOM 8197 C CA . ARG C 1 313 ? 179.282 126.906 163.022 1.00 189.11 308 ARG C CA 1
ATOM 8198 C C . ARG C 1 313 ? 179.392 125.538 162.364 1.00 189.11 308 ARG C C 1
ATOM 8199 O O . ARG C 1 313 ? 179.931 125.401 161.260 1.00 189.11 308 ARG C O 1
ATOM 8201 N N . VAL C 1 314 ? 178.858 124.513 163.024 1.00 188.53 309 VAL C N 1
ATOM 8202 C CA . VAL C 1 314 ? 178.845 123.186 162.424 1.00 188.53 309 VAL C CA 1
ATOM 8203 C C . VAL C 1 314 ? 177.760 123.075 161.364 1.00 188.53 309 VAL C C 1
ATOM 8204 O O . VAL C 1 314 ? 177.917 122.343 160.381 1.00 188.53 309 VAL C O 1
ATOM 8206 N N . LYS C 1 315 ? 176.651 123.788 161.547 1.00 206.70 310 LYS C N 1
ATOM 8207 C CA . LYS C 1 315 ? 175.536 123.643 160.618 1.00 206.70 310 LYS C CA 1
ATOM 8208 C C . LYS C 1 315 ? 175.710 124.517 159.384 1.00 206.70 310 LYS C C 1
ATOM 8209 O O . LYS C 1 315 ? 175.903 124.006 158.277 1.00 206.70 310 LYS C O 1
ATOM 8211 N N . LEU C 1 316 ? 175.678 125.835 159.559 1.00 194.67 311 LEU C N 1
ATOM 8212 C CA . LEU C 1 316 ? 175.639 126.752 158.424 1.00 194.67 311 LEU C CA 1
ATOM 8213 C C . LEU C 1 316 ? 177.020 126.964 157.830 1.00 194.67 311 LEU C C 1
ATOM 8214 O O . LEU C 1 316 ? 177.493 126.143 157.051 1.00 194.67 311 LEU C O 1
ATOM 8216 N N . UNK C 1 391 ? 178.887 124.634 158.917 1.00 228.49 370 UNK C N 1
ATOM 8217 C CA . UNK C 1 391 ? 179.733 123.890 157.995 1.00 228.49 370 UNK C CA 1
ATOM 8218 C C . UNK C 1 391 ? 178.907 123.165 156.938 1.00 228.49 370 UNK C C 1
ATOM 8219 O O . UNK C 1 391 ? 179.085 123.395 155.736 1.00 228.49 370 UNK C O 1
ATOM 8221 N N . UNK C 1 392 ? 177.988 122.316 157.416 1.00 250.53 371 UNK C N 1
ATOM 8222 C CA . UNK C 1 392 ? 177.312 121.342 156.562 1.00 250.53 371 UNK C CA 1
ATOM 8223 C C . UNK C 1 392 ? 176.439 122.017 155.515 1.00 250.53 371 UNK C C 1
ATOM 8224 O O . UNK C 1 392 ? 176.481 121.652 154.332 1.00 250.53 371 UNK C O 1
ATOM 8226 N N . UNK C 1 393 ? 175.656 123.021 155.927 1.00 266.80 372 UNK C N 1
ATOM 8227 C CA . UNK C 1 393 ? 174.886 123.817 154.981 1.00 266.80 372 UNK C CA 1
ATOM 8228 C C . UNK C 1 393 ? 175.769 124.564 154.001 1.00 266.80 372 UNK C C 1
ATOM 8229 O O . UNK C 1 393 ? 175.357 124.745 152.849 1.00 266.80 372 UNK C O 1
ATOM 8231 N N . UNK C 1 394 ? 176.967 124.976 154.439 1.00 289.76 373 UNK C N 1
ATOM 8232 C CA . UNK C 1 394 ? 177.966 125.502 153.518 1.00 289.76 373 UNK C CA 1
ATOM 8233 C C . UNK C 1 394 ? 178.285 124.487 152.435 1.00 289.76 373 UNK C C 1
ATOM 8234 O O . UNK C 1 394 ? 178.301 124.831 151.245 1.00 289.76 373 UNK C O 1
ATOM 8236 N N . UNK C 1 395 ? 178.475 123.221 152.836 1.00 316.61 374 UNK C N 1
ATOM 8237 C CA . UNK C 1 395 ? 178.592 122.127 151.880 1.00 316.61 374 UNK C CA 1
ATOM 8238 C C . UNK C 1 395 ? 177.353 122.042 151.001 1.00 316.61 374 UNK C C 1
ATOM 8239 O O . UNK C 1 395 ? 177.467 121.954 149.771 1.00 316.61 374 UNK C O 1
ATOM 8241 N N . UNK C 1 396 ? 176.168 122.162 151.615 1.00 322.12 375 UNK C N 1
ATOM 8242 C CA . UNK C 1 396 ? 174.931 122.205 150.848 1.00 322.12 375 UNK C CA 1
ATOM 8243 C C . UNK C 1 396 ? 174.882 123.435 149.958 1.00 322.12 375 UNK C C 1
ATOM 8244 O O . UNK C 1 396 ? 174.428 123.343 148.809 1.00 322.12 375 UNK C O 1
ATOM 8246 N N . UNK C 1 397 ? 175.417 124.564 150.448 1.00 324.47 376 UNK C N 1
ATOM 8247 C CA . UNK C 1 397 ? 175.500 125.761 149.624 1.00 324.47 376 UNK C CA 1
ATOM 8248 C C . UNK C 1 397 ? 176.421 125.535 148.442 1.00 324.47 376 UNK C C 1
ATOM 8249 O O . UNK C 1 397 ? 176.134 126.021 147.338 1.00 324.47 376 UNK C O 1
ATOM 8251 N N . UNK C 1 398 ? 177.479 124.738 148.646 1.00 325.43 377 UNK C N 1
ATOM 8252 C CA . UNK C 1 398 ? 178.346 124.343 147.546 1.00 325.43 377 UNK C CA 1
ATOM 8253 C C . UNK C 1 398 ? 177.564 123.565 146.504 1.00 325.43 377 UNK C C 1
ATOM 8254 O O . UNK C 1 398 ? 177.694 123.831 145.301 1.00 325.43 377 UNK C O 1
ATOM 8256 N N . UNK C 1 399 ? 176.684 122.663 146.964 1.00 348.51 378 UNK C N 1
ATOM 8257 C CA . UNK C 1 399 ? 175.793 121.953 146.057 1.00 348.51 378 UNK C CA 1
ATOM 8258 C C . UNK C 1 399 ? 174.876 122.926 145.340 1.00 348.51 378 UNK C C 1
ATOM 8259 O O . UNK C 1 399 ? 174.690 122.823 144.118 1.00 348.51 378 UNK C O 1
ATOM 8261 N N . UNK C 1 400 ? 174.382 123.933 146.074 1.00 335.89 379 UNK C N 1
ATOM 8262 C CA . UNK C 1 400 ? 173.581 124.986 145.468 1.00 335.89 379 UNK C CA 1
ATOM 8263 C C . UNK C 1 400 ? 174.387 125.756 144.440 1.00 335.89 379 UNK C C 1
ATOM 8264 O O . UNK C 1 400 ? 173.867 126.059 143.355 1.00 335.89 379 UNK C O 1
ATOM 8266 N N . UNK C 1 401 ? 175.674 125.990 144.736 1.00 322.56 380 UNK C N 1
ATOM 8267 C CA . UNK C 1 401 ? 176.562 126.633 143.779 1.00 322.56 380 UNK C CA 1
ATOM 8268 C C . UNK C 1 401 ? 176.696 125.800 142.521 1.00 322.56 380 UNK C C 1
ATOM 8269 O O . UNK C 1 401 ? 176.630 126.348 141.411 1.00 322.56 380 UNK C O 1
ATOM 8271 N N . UNK C 1 402 ? 176.781 124.472 142.688 1.00 347.12 381 UNK C N 1
ATOM 8272 C CA . UNK C 1 402 ? 176.816 123.574 141.543 1.00 347.12 381 UNK C CA 1
ATOM 8273 C C . UNK C 1 402 ? 175.534 123.684 140.739 1.00 347.12 381 UNK C C 1
ATOM 8274 O O . UNK C 1 402 ? 175.579 123.759 139.503 1.00 347.12 381 UNK C O 1
ATOM 8276 N N . UNK C 1 403 ? 174.398 123.795 141.442 1.00 322.80 382 UNK C N 1
ATOM 8277 C CA . UNK C 1 403 ? 173.122 124.013 140.776 1.00 322.80 382 UNK C CA 1
ATOM 8278 C C . UNK C 1 403 ? 173.132 125.333 140.026 1.00 322.80 382 UNK C C 1
ATOM 8279 O O . UNK C 1 403 ? 172.707 125.392 138.863 1.00 322.80 382 UNK C O 1
ATOM 8281 N N . UNK C 1 404 ? 173.708 126.371 140.650 1.00 279.99 383 UNK C N 1
ATOM 8282 C CA . UNK C 1 404 ? 173.871 127.649 139.975 1.00 279.99 383 UNK C CA 1
ATOM 8283 C C . UNK C 1 404 ? 174.777 127.509 138.768 1.00 279.99 383 UNK C C 1
ATOM 8284 O O . UNK C 1 404 ? 174.465 128.053 137.698 1.00 279.99 383 UNK C O 1
ATOM 8286 N N . UNK C 1 405 ? 175.839 126.702 138.905 1.00 296.50 384 UNK C N 1
ATOM 8287 C CA . UNK C 1 405 ? 176.719 126.424 137.780 1.00 296.50 384 UNK C CA 1
ATOM 8288 C C . UNK C 1 405 ? 175.970 125.711 136.670 1.00 296.50 384 UNK C C 1
ATOM 8289 O O . UNK C 1 405 ? 176.170 126.033 135.489 1.00 296.50 384 UNK C O 1
ATOM 8291 N N . UNK C 1 406 ? 175.044 124.815 137.040 1.00 290.10 385 UNK C N 1
ATOM 8292 C CA . UNK C 1 406 ? 174.224 124.140 136.043 1.00 290.10 385 UNK C CA 1
ATOM 8293 C C . UNK C 1 406 ? 173.330 125.135 135.324 1.00 290.10 385 UNK C C 1
ATOM 8294 O O . UNK C 1 406 ? 173.162 125.050 134.099 1.00 290.10 385 UNK C O 1
ATOM 8296 N N . UNK C 1 407 ? 172.818 126.128 136.063 1.00 259.09 386 UNK C N 1
ATOM 8297 C CA . UNK C 1 407 ? 172.060 127.200 135.434 1.00 259.09 386 UNK C CA 1
ATOM 8298 C C . UNK C 1 407 ? 172.950 128.006 134.506 1.00 259.09 386 UNK C C 1
ATOM 8299 O O . UNK C 1 407 ? 172.531 128.371 133.399 1.00 259.09 386 UNK C O 1
ATOM 8301 N N . UNK C 1 408 ? 174.207 128.222 134.916 1.00 252.60 387 UNK C N 1
ATOM 8302 C CA . UNK C 1 408 ? 175.175 128.854 134.033 1.00 252.60 387 UNK C CA 1
ATOM 8303 C C . UNK C 1 408 ? 175.453 127.980 132.824 1.00 252.60 387 UNK C C 1
ATOM 8304 O O . UNK C 1 408 ? 175.629 128.501 131.715 1.00 252.60 387 UNK C O 1
ATOM 8306 N N . UNK C 1 409 ? 175.440 126.655 133.017 1.00 258.45 388 UNK C N 1
ATOM 8307 C CA . UNK C 1 409 ? 175.526 125.741 131.887 1.00 258.45 388 UNK C CA 1
ATOM 8308 C C . UNK C 1 409 ? 174.317 125.898 130.983 1.00 258.45 388 UNK C C 1
ATOM 8309 O O . UNK C 1 409 ? 174.451 125.919 129.752 1.00 258.45 388 UNK C O 1
ATOM 8311 N N . UNK C 1 410 ? 173.139 126.094 131.585 1.00 244.50 389 UNK C N 1
ATOM 8312 C CA . UNK C 1 410 ? 171.944 126.386 130.805 1.00 244.50 389 UNK C CA 1
ATOM 8313 C C . UNK C 1 410 ? 172.060 127.741 130.122 1.00 244.50 389 UNK C C 1
ATOM 8314 O O . UNK C 1 410 ? 171.461 127.963 129.064 1.00 244.50 389 UNK C O 1
ATOM 8316 N N . UNK C 1 411 ? 172.850 128.649 130.698 1.00 229.24 390 UNK C N 1
ATOM 8317 C CA . UNK C 1 411 ? 173.095 129.926 130.049 1.00 229.24 390 UNK C CA 1
ATOM 8318 C C . UNK C 1 411 ? 174.062 129.807 128.881 1.00 229.24 390 UNK C C 1
ATOM 8319 O O . UNK C 1 411 ? 174.116 130.713 128.043 1.00 229.24 390 UNK C O 1
ATOM 8321 N N . UNK C 1 412 ? 174.812 128.707 128.789 1.00 197.24 391 UNK C N 1
ATOM 8322 C CA . UNK C 1 412 ? 175.912 128.625 127.837 1.00 197.24 391 UNK C CA 1
ATOM 8323 C C . UNK C 1 412 ? 175.483 128.179 126.443 1.00 197.24 391 UNK C C 1
ATOM 8324 O O . UNK C 1 412 ? 176.337 127.743 125.664 1.00 197.24 391 UNK C O 1
ATOM 8326 N N . UNK C 1 413 ? 174.202 128.286 126.096 1.00 147.46 392 UNK C N 1
ATOM 8327 C CA . UNK C 1 413 ? 173.736 127.777 124.812 1.00 147.46 392 UNK C CA 1
ATOM 8328 C C . UNK C 1 413 ? 174.078 128.685 123.639 1.00 147.46 392 UNK C C 1
ATOM 8329 O O . UNK C 1 413 ? 173.836 128.288 122.493 1.00 147.46 392 UNK C O 1
ATOM 8331 N N . UNK C 1 414 ? 174.622 129.872 123.878 1.00 150.17 393 UNK C N 1
ATOM 8332 C CA . UNK C 1 414 ? 174.963 130.780 122.791 1.00 150.17 393 UNK C CA 1
ATOM 8333 C C . UNK C 1 414 ? 176.223 130.319 122.068 1.00 150.17 393 UNK C C 1
ATOM 8334 O O . UNK C 1 414 ? 176.153 129.556 121.106 1.00 150.17 393 UNK C O 1
ATOM 8336 N N . UNK C 1 415 ? 176.036 118.430 122.536 1.00 298.63 397 UNK C N 1
ATOM 8337 C CA . UNK C 1 415 ? 176.278 119.838 122.832 1.00 298.63 397 UNK C CA 1
ATOM 8338 C C . UNK C 1 415 ? 174.998 120.509 123.307 1.00 298.63 397 UNK C C 1
ATOM 8339 O O . UNK C 1 415 ? 174.716 120.554 124.504 1.00 298.63 397 UNK C O 1
ATOM 8341 N N . UNK C 1 416 ? 174.231 121.045 122.355 1.00 304.09 398 UNK C N 1
ATOM 8342 C CA . UNK C 1 416 ? 172.921 121.592 122.687 1.00 304.09 398 UNK C CA 1
ATOM 8343 C C . UNK C 1 416 ? 171.961 120.484 123.092 1.00 304.09 398 UNK C C 1
ATOM 8344 O O . UNK C 1 416 ? 171.112 120.678 123.968 1.00 304.09 398 UNK C O 1
ATOM 8346 N N . UNK C 1 417 ? 172.087 119.313 122.462 1.00 296.30 399 UNK C N 1
ATOM 8347 C CA . UNK C 1 417 ? 171.384 118.135 122.948 1.00 296.30 399 UNK C CA 1
ATOM 8348 C C . UNK C 1 417 ? 171.898 117.730 124.321 1.00 296.30 399 UNK C C 1
ATOM 8349 O O . UNK C 1 417 ? 171.120 117.324 125.189 1.00 296.30 399 UNK C O 1
ATOM 8351 N N . UNK C 1 418 ? 173.206 117.873 124.551 1.00 309.94 400 UNK C N 1
ATOM 8352 C CA . UNK C 1 418 ? 173.752 117.617 125.880 1.00 309.94 400 UNK C CA 1
ATOM 8353 C C . UNK C 1 418 ? 173.334 118.693 126.874 1.00 309.94 400 UNK C C 1
ATOM 8354 O O . UNK C 1 418 ? 173.173 118.405 128.066 1.00 309.94 400 UNK C O 1
ATOM 8356 N N . UNK C 1 419 ? 173.138 119.927 126.402 1.00 313.58 401 UNK C N 1
ATOM 8357 C CA . UNK C 1 419 ? 172.618 120.978 127.270 1.00 313.58 401 UNK C CA 1
ATOM 8358 C C . UNK C 1 419 ? 171.181 120.685 127.681 1.00 313.58 401 UNK C C 1
ATOM 8359 O O . UNK C 1 419 ? 170.817 120.842 128.855 1.00 313.58 401 UNK C O 1
ATOM 8361 N N . UNK C 1 420 ? 170.361 120.232 126.729 1.00 318.79 402 UNK C N 1
ATOM 8362 C CA . UNK C 1 420 ? 169.007 119.795 127.049 1.00 318.79 402 UNK C CA 1
ATOM 8363 C C . UNK C 1 420 ? 169.013 118.559 127.936 1.00 318.79 402 UNK C C 1
ATOM 8364 O O . UNK C 1 420 ? 168.103 118.381 128.751 1.00 318.79 402 UNK C O 1
ATOM 8366 N N . UNK C 1 421 ? 170.039 117.716 127.810 1.00 348.99 403 UNK C N 1
ATOM 8367 C CA . UNK C 1 421 ? 170.173 116.560 128.687 1.00 348.99 403 UNK C CA 1
ATOM 8368 C C . UNK C 1 421 ? 170.469 116.979 130.121 1.00 348.99 403 UNK C C 1
ATOM 8369 O O . UNK C 1 421 ? 169.897 116.423 131.063 1.00 348.99 403 UNK C O 1
ATOM 8371 N N . UNK C 1 422 ? 171.357 117.961 130.304 1.00 337.16 404 UNK C N 1
ATOM 8372 C CA . UNK C 1 422 ? 171.633 118.476 131.645 1.00 337.16 404 UNK C CA 1
ATOM 8373 C C . UNK C 1 422 ? 170.414 119.182 132.226 1.00 337.16 404 UNK C C 1
ATOM 8374 O O . UNK C 1 422 ? 170.149 119.095 133.435 1.00 337.16 404 UNK C O 1
ATOM 8376 N N . UNK C 1 423 ? 169.646 119.861 131.369 1.00 358.24 405 UNK C N 1
ATOM 8377 C CA . UNK C 1 423 ? 168.407 120.497 131.808 1.00 358.24 405 UNK C CA 1
ATOM 8378 C C . UNK C 1 423 ? 167.374 119.466 132.249 1.00 358.24 405 UNK C C 1
ATOM 8379 O O . UNK C 1 423 ? 166.719 119.638 133.285 1.00 358.24 405 UNK C O 1
ATOM 8381 N N . UNK C 1 424 ? 167.222 118.383 131.481 1.00 373.75 406 UNK C N 1
ATOM 8382 C CA . UNK C 1 424 ? 166.311 117.314 131.867 1.00 373.75 406 UNK C CA 1
ATOM 8383 C C . UNK C 1 424 ? 166.799 116.583 133.108 1.00 373.75 406 UNK C C 1
ATOM 8384 O O . UNK C 1 424 ? 165.982 116.080 133.887 1.00 373.75 406 UNK C O 1
ATOM 8386 N N . UNK C 1 425 ? 168.118 116.533 133.315 1.00 401.49 407 UNK C N 1
ATOM 8387 C CA . UNK C 1 425 ? 168.669 115.964 134.541 1.00 401.49 407 UNK C CA 1
ATOM 8388 C C . UNK C 1 425 ? 168.292 116.801 135.755 1.00 401.49 407 UNK C C 1
ATOM 8389 O O . UNK C 1 425 ? 167.883 116.255 136.787 1.00 401.49 407 UNK C O 1
ATOM 8391 N N . UNK C 1 426 ? 168.408 118.127 135.640 1.00 417.51 408 UNK C N 1
ATOM 8392 C CA . UNK C 1 426 ? 167.988 119.006 136.730 1.00 417.51 408 UNK C CA 1
ATOM 8393 C C . UNK C 1 426 ? 166.479 118.933 136.959 1.00 417.51 408 UNK C C 1
ATOM 8394 O O . UNK C 1 426 ? 166.015 118.980 138.108 1.00 417.51 408 UNK C O 1
ATOM 8396 N N . UNK C 1 427 ? 165.704 118.780 135.880 1.00 423.63 409 UNK C N 1
ATOM 8397 C CA . UNK C 1 427 ? 164.251 118.679 136.007 1.00 423.63 409 UNK C CA 1
ATOM 8398 C C . UNK C 1 427 ? 163.837 117.379 136.687 1.00 423.63 409 UNK C C 1
ATOM 8399 O O . UNK C 1 427 ? 162.945 117.377 137.543 1.00 423.63 409 UNK C O 1
ATOM 8401 N N . UNK C 1 428 ? 164.484 116.267 136.328 1.00 425.87 410 UNK C N 1
ATOM 8402 C CA . UNK C 1 428 ? 164.206 114.998 136.990 1.00 425.87 410 UNK C CA 1
ATOM 8403 C C . UNK C 1 428 ? 164.691 115.002 138.432 1.00 425.87 410 UNK C C 1
ATOM 8404 O O . UNK C 1 428 ? 164.082 114.349 139.286 1.00 425.87 410 UNK C O 1
ATOM 8406 N N . UNK C 1 429 ? 165.766 115.744 138.724 1.00 419.31 411 UNK C N 1
ATOM 8407 C CA . UNK C 1 429 ? 166.208 115.903 140.106 1.00 419.31 411 UNK C CA 1
ATOM 8408 C C . UNK C 1 429 ? 165.177 116.662 140.931 1.00 419.31 411 UNK C C 1
ATOM 8409 O O . UNK C 1 429 ? 164.888 116.284 142.072 1.00 419.31 411 UNK C O 1
ATOM 8411 N N . UNK C 1 430 ? 164.594 117.719 140.358 1.00 424.31 412 UNK C N 1
ATOM 8412 C CA . UNK C 1 430 ? 163.540 118.454 141.056 1.00 424.31 412 UNK C CA 1
ATOM 8413 C C . UNK C 1 430 ? 162.284 117.605 141.223 1.00 424.31 412 UNK C C 1
ATOM 8414 O O . UNK C 1 430 ? 161.621 117.665 142.267 1.00 424.31 412 UNK C O 1
ATOM 8416 N N . UNK C 1 431 ? 161.959 116.793 140.214 1.00 419.00 413 UNK C N 1
ATOM 8417 C CA . UNK C 1 431 ? 160.788 115.924 140.300 1.00 419.00 413 UNK C CA 1
ATOM 8418 C C . UNK C 1 431 ? 160.979 114.832 141.344 1.00 419.00 413 UNK C C 1
ATOM 8419 O O . UNK C 1 431 ? 160.028 114.463 142.044 1.00 419.00 413 UNK C O 1
ATOM 8421 N N . UNK C 1 432 ? 162.198 114.305 141.466 1.00 407.73 414 UNK C N 1
ATOM 8422 C CA . UNK C 1 432 ? 162.479 113.336 142.517 1.00 407.73 414 UNK C CA 1
ATOM 8423 C C . UNK C 1 432 ? 162.520 113.997 143.887 1.00 407.73 414 UNK C C 1
ATOM 8424 O O . UNK C 1 432 ? 162.172 113.365 144.890 1.00 407.73 414 UNK C O 1
ATOM 8426 N N . UNK C 1 433 ? 162.935 115.266 143.949 1.00 399.46 415 UNK C N 1
ATOM 8427 C CA . UNK C 1 433 ? 162.954 115.975 145.221 1.00 399.46 415 UNK C CA 1
ATOM 8428 C C . UNK C 1 433 ? 161.551 116.333 145.688 1.00 399.46 415 UNK C C 1
ATOM 8429 O O . UNK C 1 433 ? 161.314 116.461 146.893 1.00 399.46 415 UNK C O 1
ATOM 8431 N N . UNK C 1 434 ? 160.610 116.486 144.757 1.00 401.36 416 UNK C N 1
ATOM 8432 C CA . UNK C 1 434 ? 159.239 116.845 145.099 1.00 401.36 416 UNK C CA 1
ATOM 8433 C C . UNK C 1 434 ? 158.389 115.659 145.572 1.00 401.36 416 UNK C C 1
ATOM 8434 O O . UNK C 1 434 ? 157.161 115.793 145.642 1.00 401.36 416 UNK C O 1
ATOM 8436 N N . UNK C 1 435 ? 158.994 114.516 145.906 1.00 361.59 417 UNK C N 1
ATOM 8437 C CA . UNK C 1 435 ? 158.229 113.339 146.300 1.00 361.59 417 UNK C CA 1
ATOM 8438 C C . UNK C 1 435 ? 157.662 113.436 147.711 1.00 361.59 417 UNK C C 1
ATOM 8439 O O . UNK C 1 435 ? 156.750 112.675 148.049 1.00 361.59 417 UNK C O 1
ATOM 8441 N N . UNK C 1 436 ? 158.176 114.341 148.536 1.00 339.96 418 UNK C N 1
ATOM 8442 C CA . UNK C 1 436 ? 157.686 114.486 149.899 1.00 339.96 418 UNK C CA 1
ATOM 8443 C C . UNK C 1 436 ? 156.424 115.340 149.932 1.00 339.96 418 UNK C C 1
ATOM 8444 O O . UNK C 1 436 ? 155.412 114.993 149.323 1.00 339.96 418 UNK C O 1
ATOM 8446 N N . UNK C 1 437 ? 156.988 127.107 150.431 1.00 236.53 424 UNK C N 1
ATOM 8447 C CA . UNK C 1 437 ? 157.416 126.438 149.210 1.00 236.53 424 UNK C CA 1
ATOM 8448 C C . UNK C 1 437 ? 157.022 127.254 147.987 1.00 236.53 424 UNK C C 1
ATOM 8449 O O . UNK C 1 437 ? 156.712 126.696 146.935 1.00 236.53 424 UNK C O 1
ATOM 8451 N N . UNK C 1 438 ? 157.032 128.580 148.140 1.00 254.91 425 UNK C N 1
ATOM 8452 C CA . UNK C 1 438 ? 156.664 129.463 147.037 1.00 254.91 425 UNK C CA 1
ATOM 8453 C C . UNK C 1 438 ? 157.720 129.438 145.940 1.00 254.91 425 UNK C C 1
ATOM 8454 O O . UNK C 1 438 ? 157.402 129.242 144.760 1.00 254.91 425 UNK C O 1
ATOM 8456 N N . UNK C 1 439 ? 158.987 129.627 146.314 1.00 283.01 426 UNK C N 1
ATOM 8457 C CA . UNK C 1 439 ? 160.068 129.494 145.346 1.00 283.01 426 UNK C CA 1
ATOM 8458 C C . UNK C 1 439 ? 160.238 128.048 144.900 1.00 283.01 426 UNK C C 1
ATOM 8459 O O . UNK C 1 439 ? 160.687 127.798 143.778 1.00 283.01 426 UNK C O 1
ATOM 8461 N N . UNK C 1 440 ? 159.866 127.089 145.752 1.00 280.25 427 UNK C N 1
ATOM 8462 C CA . UNK C 1 440 ? 159.842 125.692 145.332 1.00 280.25 427 UNK C CA 1
ATOM 8463 C C . UNK C 1 440 ? 158.765 125.455 144.282 1.00 280.25 427 UNK C C 1
ATOM 8464 O O . UNK C 1 440 ? 158.971 124.691 143.333 1.00 280.25 427 UNK C O 1
ATOM 8466 N N . UNK C 1 441 ? 157.614 126.118 144.431 1.00 277.42 428 UNK C N 1
ATOM 8467 C CA . UNK C 1 441 ? 156.582 126.053 143.404 1.00 277.42 428 UNK C CA 1
ATOM 8468 C C . UNK C 1 441 ? 157.042 126.733 142.123 1.00 277.42 428 UNK C C 1
ATOM 8469 O O . UNK C 1 441 ? 156.711 126.280 141.020 1.00 277.42 428 UNK C O 1
ATOM 8471 N N . UNK C 1 442 ? 157.822 127.808 142.254 1.00 272.20 429 UNK C N 1
ATOM 8472 C CA . UNK C 1 442 ? 158.403 128.458 141.084 1.00 272.20 429 UNK C CA 1
ATOM 8473 C C . UNK C 1 442 ? 159.394 127.542 140.377 1.00 272.20 429 UNK C C 1
ATOM 8474 O O . UNK C 1 442 ? 159.435 127.497 139.143 1.00 272.20 429 UNK C O 1
ATOM 8476 N N . UNK C 1 443 ? 160.179 126.789 141.147 1.00 270.93 430 UNK C N 1
ATOM 8477 C CA . UNK C 1 443 ? 161.123 125.843 140.562 1.00 270.93 430 UNK C CA 1
ATOM 8478 C C . UNK C 1 443 ? 160.399 124.682 139.894 1.00 270.93 430 UNK C C 1
ATOM 8479 O O . UNK C 1 443 ? 160.833 124.196 138.844 1.00 270.93 430 UNK C O 1
ATOM 8481 N N . UNK C 1 444 ? 159.290 124.234 140.485 1.00 261.77 431 UNK C N 1
ATOM 8482 C CA . UNK C 1 444 ? 158.496 123.175 139.871 1.00 261.77 431 UNK C CA 1
ATOM 8483 C C . UNK C 1 444 ? 157.847 123.652 138.579 1.00 261.77 431 UNK C C 1
ATOM 8484 O O . UNK C 1 444 ? 157.790 122.906 137.593 1.00 261.77 431 UNK C O 1
ATOM 8486 N N . UNK C 1 445 ? 157.376 124.899 138.558 1.00 256.60 432 UNK C N 1
ATOM 8487 C CA . UNK C 1 445 ? 156.830 125.466 137.331 1.00 256.60 432 UNK C CA 1
ATOM 8488 C C . UNK C 1 445 ? 157.907 125.663 136.276 1.00 256.60 432 UNK C C 1
ATOM 8489 O O . UNK C 1 445 ? 157.643 125.486 135.082 1.00 256.60 432 UNK C O 1
ATOM 8491 N N . UNK C 1 446 ? 159.125 126.009 136.698 1.00 247.38 433 UNK C N 1
ATOM 8492 C CA . UNK C 1 446 ? 160.235 126.133 135.760 1.00 247.38 433 UNK C CA 1
ATOM 8493 C C . UNK C 1 446 ? 160.613 124.779 135.176 1.00 247.38 433 UNK C C 1
ATOM 8494 O O . UNK C 1 446 ? 160.911 124.674 133.981 1.00 247.38 433 UNK C O 1
ATOM 8496 N N . UNK C 1 447 ? 160.585 123.733 136.005 1.00 259.08 434 UNK C N 1
ATOM 8497 C CA . UNK C 1 447 ? 160.843 122.383 135.516 1.00 259.08 434 UNK C CA 1
ATOM 8498 C C . UNK C 1 447 ? 159.740 121.923 134.574 1.00 259.08 434 UNK C C 1
ATOM 8499 O O . UNK C 1 447 ? 160.008 121.220 133.594 1.00 259.08 434 UNK C O 1
ATOM 8501 N N . UNK C 1 448 ? 158.499 122.333 134.845 1.00 263.59 435 UNK C N 1
ATOM 8502 C CA . UNK C 1 448 ? 157.391 122.009 133.954 1.00 263.59 435 UNK C CA 1
ATOM 8503 C C . UNK C 1 448 ? 157.535 122.716 132.612 1.00 263.59 435 UNK C C 1
ATOM 8504 O O . UNK C 1 448 ? 157.272 122.121 131.559 1.00 263.59 435 UNK C O 1
ATOM 8506 N N . UNK C 1 449 ? 157.963 123.981 132.633 1.00 257.95 436 UNK C N 1
ATOM 8507 C CA . UNK C 1 449 ? 158.188 124.717 131.392 1.00 257.95 436 UNK C CA 1
ATOM 8508 C C . UNK C 1 449 ? 159.351 124.125 130.607 1.00 257.95 436 UNK C C 1
ATOM 8509 O O . UNK C 1 449 ? 159.296 124.042 129.374 1.00 257.95 436 UNK C O 1
ATOM 8511 N N . UNK C 1 450 ? 160.393 123.678 131.312 1.00 261.34 437 UNK C N 1
ATOM 8512 C CA . UNK C 1 450 ? 161.521 123.027 130.655 1.00 261.34 437 UNK C CA 1
ATOM 8513 C C . UNK C 1 450 ? 161.114 121.693 130.045 1.00 261.34 437 UNK C C 1
ATOM 8514 O O . UNK C 1 450 ? 161.549 121.353 128.940 1.00 261.34 437 UNK C O 1
ATOM 8516 N N . UNK C 1 451 ? 160.259 120.939 130.741 1.00 285.83 438 UNK C N 1
ATOM 8517 C CA . UNK C 1 451 ? 159.789 119.663 130.215 1.00 285.83 438 UNK C CA 1
ATOM 8518 C C . UNK C 1 451 ? 158.882 119.865 129.009 1.00 285.83 438 UNK C C 1
ATOM 8519 O O . UNK C 1 451 ? 158.944 119.092 128.044 1.00 285.83 438 UNK C O 1
ATOM 8521 N N . UNK C 1 452 ? 158.052 120.911 129.035 1.00 291.85 439 UNK C N 1
ATOM 8522 C CA . UNK C 1 452 ? 157.199 121.214 127.892 1.00 291.85 439 UNK C CA 1
ATOM 8523 C C . UNK C 1 452 ? 158.022 121.661 126.691 1.00 291.85 439 UNK C C 1
ATOM 8524 O O . UNK C 1 452 ? 157.729 121.274 125.552 1.00 291.85 439 UNK C O 1
ATOM 8526 N N . UNK C 1 453 ? 159.072 122.453 126.931 1.00 293.20 440 UNK C N 1
ATOM 8527 C CA . UNK C 1 453 ? 159.954 122.873 125.848 1.00 293.20 440 UNK C CA 1
ATOM 8528 C C . UNK C 1 453 ? 160.722 121.694 125.268 1.00 293.20 440 UNK C C 1
ATOM 8529 O O . UNK C 1 453 ? 160.905 121.605 124.049 1.00 2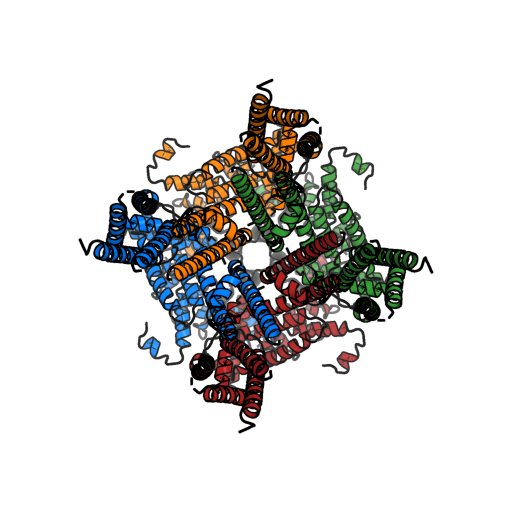93.20 440 UNK C O 1
ATOM 8531 N N . UNK C 1 454 ? 161.160 120.771 126.128 1.00 299.29 441 UNK C N 1
ATOM 8532 C CA . UNK C 1 454 ? 161.862 119.585 125.656 1.00 299.29 441 UNK C CA 1
ATOM 8533 C C . UNK C 1 454 ? 160.934 118.668 124.871 1.00 299.29 441 UNK C C 1
ATOM 8534 O O . UNK C 1 454 ? 161.345 118.080 123.866 1.00 299.29 441 UNK C O 1
ATOM 8536 N N . UNK C 1 455 ? 159.674 118.559 125.297 1.00 315.44 442 UNK C N 1
ATOM 8537 C CA . UNK C 1 455 ? 158.711 117.744 124.564 1.00 315.44 442 UNK C CA 1
ATOM 8538 C C . UNK C 1 455 ? 158.375 118.365 123.216 1.00 315.44 442 UNK C C 1
ATOM 8539 O O . UNK C 1 455 ? 158.227 117.651 122.217 1.00 315.44 442 UNK C O 1
ATOM 8541 N N . UNK C 1 456 ? 158.281 119.696 123.165 1.00 326.11 443 UNK C N 1
ATOM 8542 C CA . UNK C 1 456 ? 158.015 120.370 121.899 1.00 326.11 443 UNK C CA 1
ATOM 8543 C C . UNK C 1 456 ? 159.201 120.253 120.951 1.00 326.11 443 UNK C C 1
ATOM 8544 O O . UNK C 1 456 ? 159.020 120.050 119.744 1.00 326.11 443 UNK C O 1
ATOM 8546 N N . UNK C 1 457 ? 160.422 120.349 121.483 1.00 343.27 444 UNK C N 1
ATOM 8547 C CA . UNK C 1 457 ? 161.609 120.155 120.660 1.00 343.27 444 UNK C CA 1
ATOM 8548 C C . UNK C 1 457 ? 161.737 118.714 120.186 1.00 343.27 444 UNK C C 1
ATOM 8549 O O . UNK C 1 457 ? 162.188 118.472 119.062 1.00 343.27 444 UNK C O 1
ATOM 8551 N N . UNK C 1 458 ? 161.325 117.749 121.013 1.00 370.70 445 UNK C N 1
ATOM 8552 C CA . UNK C 1 458 ? 161.354 116.351 120.599 1.00 370.70 445 UNK C CA 1
ATOM 8553 C C . UNK C 1 458 ? 160.315 116.074 119.522 1.00 370.70 445 UNK C C 1
ATOM 8554 O O . UNK C 1 458 ? 160.567 115.295 118.597 1.00 370.70 445 UNK C O 1
ATOM 8556 N N . UNK C 1 459 ? 159.145 116.713 119.622 1.00 376.01 446 UNK C N 1
ATOM 8557 C CA . UNK C 1 459 ? 158.138 116.584 118.575 1.00 376.01 446 UNK C CA 1
ATOM 8558 C C . UNK C 1 459 ? 158.607 117.230 117.278 1.00 376.01 446 UNK C C 1
ATOM 8559 O O . UNK C 1 459 ? 158.355 116.701 116.188 1.00 376.01 446 UNK C O 1
ATOM 8561 N N . UNK C 1 460 ? 159.313 118.359 117.383 1.00 392.05 447 UNK C N 1
ATOM 8562 C CA . UNK C 1 460 ? 159.871 119.004 116.199 1.00 392.05 447 UNK C CA 1
ATOM 8563 C C . UNK C 1 460 ? 160.967 118.155 115.566 1.00 392.05 447 UNK C C 1
ATOM 8564 O O . UNK C 1 460 ? 161.074 118.086 114.337 1.00 392.05 447 UNK C O 1
ATOM 8566 N N . UNK C 1 461 ? 161.779 117.488 116.390 1.00 397.95 448 UNK C N 1
ATOM 8567 C CA . UNK C 1 461 ? 162.818 116.613 115.858 1.00 397.95 448 UNK C CA 1
ATOM 8568 C C . UNK C 1 461 ? 162.230 115.346 115.254 1.00 397.95 448 UNK C C 1
ATOM 8569 O O . UNK C 1 461 ? 162.780 114.810 114.285 1.00 397.95 448 UNK C O 1
ATOM 8571 N N . UNK C 1 462 ? 161.121 114.853 115.810 1.00 404.95 449 UNK C N 1
ATOM 8572 C CA . UNK C 1 462 ? 160.463 113.684 115.240 1.00 404.95 449 UNK C CA 1
ATOM 8573 C C . UNK C 1 462 ? 159.786 114.024 113.919 1.00 404.95 449 UNK C C 1
ATOM 8574 O O . UNK C 1 462 ? 159.799 113.216 112.983 1.00 404.95 449 UNK C O 1
ATOM 8576 N N . UNK C 1 463 ? 159.190 115.215 113.825 1.00 411.51 450 UNK C N 1
ATOM 8577 C CA . UNK C 1 463 ? 158.613 115.649 112.559 1.00 411.51 450 UNK C CA 1
ATOM 8578 C C . UNK C 1 463 ? 159.692 115.977 111.535 1.00 411.51 450 UNK C C 1
ATOM 8579 O O . UNK C 1 463 ? 159.465 115.830 110.330 1.00 411.51 450 UNK C O 1
ATOM 8581 N N . UNK C 1 464 ? 160.866 116.414 111.993 1.00 410.34 451 UNK C N 1
ATOM 8582 C CA . UNK C 1 464 ? 161.959 116.727 111.080 1.00 410.34 451 UNK C CA 1
ATOM 8583 C C . UNK C 1 464 ? 162.617 115.460 110.550 1.00 410.34 451 UNK C C 1
ATOM 8584 O O . UNK C 1 464 ? 162.876 115.341 109.348 1.00 410.34 451 UNK C O 1
ATOM 8586 N N . UNK C 1 465 ? 162.888 114.500 111.432 1.00 368.11 452 UNK C N 1
ATOM 8587 C CA . UNK C 1 465 ? 163.517 113.244 111.053 1.00 368.11 452 UNK C CA 1
ATOM 8588 C C . UNK C 1 465 ? 162.506 112.175 110.659 1.00 368.11 452 UNK C C 1
ATOM 8589 O O . UNK C 1 465 ? 162.829 110.982 110.712 1.00 368.11 452 UNK C O 1
ATOM 8591 N N . UNK C 1 466 ? 161.295 112.572 110.270 1.00 350.60 453 UNK C N 1
ATOM 8592 C CA . UNK C 1 466 ? 160.278 111.599 109.886 1.00 350.60 453 UNK C CA 1
ATOM 8593 C C . UNK C 1 466 ? 160.589 110.991 108.523 1.00 350.60 453 UNK C C 1
ATOM 8594 O O . UNK C 1 466 ? 160.771 109.774 108.398 1.00 350.60 453 UNK C O 1
ATOM 8596 N N . UNK C 1 467 ? 160.660 111.824 107.490 1.00 294.50 454 UNK C N 1
ATOM 8597 C CA . UNK C 1 467 ? 160.937 111.333 106.154 1.00 294.50 454 UNK C CA 1
ATOM 8598 C C . UNK C 1 467 ? 162.430 111.068 105.978 1.00 294.50 454 UNK C C 1
ATOM 8599 O O . UNK C 1 467 ? 163.260 111.416 106.823 1.00 294.50 454 UNK C O 1
ATOM 8601 N N . UNK C 1 468 ? 162.765 110.441 104.857 1.00 244.87 455 UNK C N 1
ATOM 8602 C CA . UNK C 1 468 ? 164.149 110.129 104.541 1.00 244.87 455 UNK C CA 1
ATOM 8603 C C . UNK C 1 468 ? 164.365 110.143 103.033 1.00 244.87 455 UNK C C 1
ATOM 8604 O O . UNK C 1 468 ? 163.446 110.436 102.270 1.00 244.87 455 UNK C O 1
ATOM 8606 N N . UNK C 1 469 ? 155.268 125.388 112.009 1.00 317.51 475 UNK C N 1
ATOM 8607 C CA . UNK C 1 469 ? 154.908 126.458 112.931 1.00 317.51 475 UNK C CA 1
ATOM 8608 C C . UNK C 1 469 ? 155.101 126.017 114.376 1.00 317.51 475 UNK C C 1
ATOM 8609 O O . UNK C 1 469 ? 155.118 126.839 115.291 1.00 317.51 475 UNK C O 1
ATOM 8611 N N . UNK C 1 470 ? 155.248 124.705 114.575 1.00 322.81 476 UNK C N 1
ATOM 8612 C CA . UNK C 1 470 ? 155.418 124.168 115.919 1.00 322.81 476 UNK C CA 1
ATOM 8613 C C . UNK C 1 470 ? 156.809 124.431 116.478 1.00 322.81 476 UNK C C 1
ATOM 8614 O O . UNK C 1 470 ? 156.980 124.439 117.703 1.00 322.81 476 UNK C O 1
ATOM 8616 N N . UNK C 1 471 ? 157.804 124.640 115.611 1.00 343.26 477 UNK C N 1
ATOM 8617 C CA . UNK C 1 471 ? 159.148 124.960 116.079 1.00 343.26 477 UNK C CA 1
ATOM 8618 C C . UNK C 1 471 ? 159.197 126.332 116.734 1.00 343.26 477 UNK C C 1
ATOM 8619 O O . UNK C 1 471 ? 159.988 126.548 117.661 1.00 343.26 477 UNK C O 1
ATOM 8621 N N . UNK C 1 472 ? 158.354 127.259 116.274 1.00 353.22 478 UNK C N 1
ATOM 8622 C CA . UNK C 1 472 ? 158.227 128.548 116.942 1.00 353.22 478 UNK C CA 1
ATOM 8623 C C . UNK C 1 472 ? 157.654 128.383 118.341 1.00 353.22 478 UNK C C 1
ATOM 8624 O O . UNK C 1 472 ? 158.091 129.054 119.282 1.00 353.22 478 UNK C O 1
ATOM 8626 N N . UNK C 1 473 ? 156.692 127.470 118.501 1.00 347.88 479 UNK C N 1
ATOM 8627 C CA . UNK C 1 473 ? 156.151 127.181 119.825 1.00 347.88 479 UNK C CA 1
ATOM 8628 C C . UNK C 1 473 ? 157.191 126.510 120.712 1.00 347.88 479 UNK C C 1
ATOM 8629 O O . UNK C 1 473 ? 157.240 126.764 121.923 1.00 347.88 479 UNK C O 1
ATOM 8631 N N . UNK C 1 474 ? 158.043 125.668 120.117 1.00 334.50 480 UNK C N 1
ATOM 8632 C CA . UNK C 1 474 ? 159.129 125.038 120.864 1.00 334.50 480 UNK C CA 1
ATOM 8633 C C . UNK C 1 474 ? 160.134 126.072 121.358 1.00 334.50 480 UNK C C 1
ATOM 8634 O O . UNK C 1 474 ? 160.543 126.041 122.526 1.00 334.50 480 UNK C O 1
ATOM 8636 N N . UNK C 1 475 ? 160.515 127.009 120.488 1.00 324.91 481 UNK C N 1
ATOM 8637 C CA . UNK C 1 475 ? 161.432 128.073 120.883 1.00 324.91 481 UNK C CA 1
ATOM 8638 C C . UNK C 1 475 ? 160.803 129.016 121.902 1.00 324.91 481 UNK C C 1
ATOM 8639 O O . UNK C 1 475 ? 161.501 129.524 122.787 1.00 324.91 481 UNK C O 1
ATOM 8641 N N . UNK C 1 476 ? 159.490 129.239 121.807 1.00 321.65 482 UNK C N 1
ATOM 8642 C CA . UNK C 1 476 ? 158.808 130.094 122.773 1.00 321.65 482 UNK C CA 1
ATOM 8643 C C . UNK C 1 476 ? 158.757 129.445 124.149 1.00 321.65 482 UNK C C 1
ATOM 8644 O O . UNK C 1 476 ? 158.983 130.116 125.165 1.00 321.65 482 UNK C O 1
ATOM 8646 N N . UNK C 1 477 ? 158.466 128.142 124.199 1.00 292.83 483 UNK C N 1
ATOM 8647 C CA . UNK C 1 477 ? 158.510 127.425 125.467 1.00 292.83 483 UNK C CA 1
ATOM 8648 C C . UNK C 1 477 ? 159.926 127.363 126.022 1.00 292.83 483 UNK C C 1
ATOM 8649 O O . UNK C 1 477 ? 160.111 127.425 127.244 1.00 292.83 483 UNK C O 1
ATOM 8651 N N . UNK C 1 478 ? 160.929 127.281 125.141 1.00 286.98 484 UNK C N 1
ATOM 8652 C CA . UNK C 1 478 ? 162.321 127.315 125.580 1.00 286.98 484 UNK C CA 1
ATOM 8653 C C . UNK C 1 478 ? 162.680 128.662 126.194 1.00 286.98 484 UNK C C 1
ATOM 8654 O O . UNK C 1 478 ? 163.351 128.716 127.230 1.00 286.98 484 UNK C O 1
ATOM 8656 N N . UNK C 1 479 ? 162.225 129.755 125.581 1.00 256.12 485 UNK C N 1
ATOM 8657 C CA . UNK C 1 479 ? 162.507 131.081 126.122 1.00 256.12 485 UNK C CA 1
ATOM 8658 C C . UNK C 1 479 ? 161.761 131.320 127.429 1.00 256.12 485 UNK C C 1
ATOM 8659 O O . UNK C 1 479 ? 162.295 131.955 128.350 1.00 256.12 485 UNK C O 1
ATOM 8661 N N . UNK C 1 480 ? 160.530 130.808 127.529 1.00 257.37 486 UNK C N 1
ATOM 8662 C CA . UNK C 1 480 ? 159.765 130.928 128.765 1.00 257.37 486 UNK C CA 1
ATOM 8663 C C . UNK C 1 480 ? 160.418 130.146 129.896 1.00 257.37 486 UNK C C 1
ATOM 8664 O O . UNK C 1 480 ? 160.511 130.640 131.027 1.00 257.37 486 UNK C O 1
ATOM 8666 N N . UNK C 1 481 ? 160.898 128.936 129.599 1.00 274.03 487 UNK C N 1
ATOM 8667 C CA . UNK C 1 481 ? 161.621 128.163 130.598 1.00 274.03 487 UNK C CA 1
ATOM 8668 C C . UNK C 1 481 ? 162.956 128.804 130.949 1.00 274.03 487 UNK C C 1
ATOM 8669 O O . UNK C 1 481 ? 163.404 128.691 132.092 1.00 274.03 487 UNK C O 1
ATOM 8671 N N . UNK C 1 482 ? 163.589 129.493 129.995 1.00 264.35 488 UNK C N 1
ATOM 8672 C CA . UNK C 1 482 ? 164.834 130.199 130.286 1.00 264.35 488 UNK C CA 1
ATOM 8673 C C . UNK C 1 482 ? 164.597 131.367 131.231 1.00 264.35 488 UNK C C 1
ATOM 8674 O O . UNK C 1 482 ? 165.374 131.585 132.170 1.00 264.35 488 UNK C O 1
ATOM 8676 N N . UNK C 1 483 ? 163.518 132.116 131.002 1.00 250.98 489 UNK C N 1
ATOM 8677 C CA . UNK C 1 483 ? 163.156 133.197 131.910 1.00 250.98 489 UNK C CA 1
ATOM 8678 C C . UNK C 1 483 ? 162.775 132.660 133.283 1.00 250.98 489 UNK C C 1
ATOM 8679 O O . UNK C 1 483 ? 163.143 133.246 134.310 1.00 250.98 489 UNK C O 1
ATOM 8681 N N . UNK C 1 484 ? 162.063 131.530 133.319 1.00 250.18 490 UNK C N 1
ATOM 8682 C CA . UNK C 1 484 ? 161.690 130.920 134.590 1.00 250.18 490 UNK C CA 1
ATOM 8683 C C . UNK C 1 484 ? 162.905 130.395 135.343 1.00 250.18 490 UNK C C 1
ATOM 8684 O O . UNK C 1 484 ? 162.952 130.476 136.575 1.00 250.18 490 UNK C O 1
ATOM 8686 N N . UNK C 1 485 ? 163.905 129.886 134.625 1.00 284.41 491 UNK C N 1
ATOM 8687 C CA . UNK C 1 485 ? 165.123 129.422 135.275 1.00 284.41 491 UNK C CA 1
ATOM 8688 C C . UNK C 1 485 ? 165.964 130.586 135.774 1.00 284.41 491 UNK C C 1
ATOM 8689 O O . UNK C 1 485 ? 166.614 130.469 136.818 1.00 284.41 491 UNK C O 1
ATOM 8691 N N . UNK C 1 486 ? 165.962 131.706 135.047 1.00 274.44 492 UNK C N 1
ATOM 8692 C CA . UNK C 1 486 ? 166.609 132.913 135.548 1.00 274.44 492 UNK C CA 1
ATOM 8693 C C . UNK C 1 486 ? 165.923 133.413 136.813 1.00 274.44 492 UNK C C 1
ATOM 8694 O O . UNK C 1 486 ? 166.588 133.839 137.768 1.00 274.44 492 UNK C O 1
ATOM 8696 N N . UNK C 1 487 ? 164.590 133.328 136.846 1.00 267.06 493 UNK C N 1
ATOM 8697 C CA . UNK C 1 487 ? 163.840 133.698 138.041 1.00 267.06 493 UNK C CA 1
ATOM 8698 C C . UNK C 1 487 ? 164.145 132.762 139.204 1.00 267.06 493 UNK C C 1
ATOM 8699 O O . UNK C 1 487 ? 164.288 133.210 140.347 1.00 267.06 493 UNK C O 1
ATOM 8701 N N . UNK C 1 488 ? 164.271 131.464 138.929 1.00 255.81 494 UNK C N 1
ATOM 8702 C CA . UNK C 1 488 ? 164.605 130.510 139.981 1.00 255.81 494 UNK C CA 1
ATOM 8703 C C . UNK C 1 488 ? 166.026 130.708 140.492 1.00 255.81 494 UNK C C 1
ATOM 8704 O O . UNK C 1 488 ? 166.284 130.522 141.688 1.00 255.81 494 UNK C O 1
ATOM 8706 N N . UNK C 1 489 ? 166.951 131.090 139.606 1.00 249.97 495 UNK C N 1
ATOM 8707 C CA . UNK C 1 489 ? 168.313 131.398 140.026 1.00 249.97 495 UNK C CA 1
ATOM 8708 C C . UNK C 1 489 ? 168.349 132.655 140.882 1.00 249.97 495 UNK C C 1
ATOM 8709 O O . UNK C 1 489 ? 169.144 132.751 141.825 1.00 249.97 495 UNK C O 1
ATOM 8711 N N . UNK C 1 490 ? 167.492 133.626 140.570 1.00 227.93 496 UNK C N 1
ATOM 8712 C CA . UNK C 1 490 ? 167.348 134.775 141.455 1.00 227.93 496 UNK C CA 1
ATOM 8713 C C . UNK C 1 490 ? 166.663 134.393 142.762 1.00 227.93 496 UNK C C 1
ATOM 8714 O O . UNK C 1 490 ? 166.877 135.049 143.787 1.00 227.93 496 UNK C O 1
ATOM 8716 N N . UNK C 1 491 ? 165.864 133.326 142.753 1.00 196.80 497 UNK C N 1
ATOM 8717 C CA . UNK C 1 491 ? 165.069 132.923 143.905 1.00 196.80 497 UNK C CA 1
ATOM 8718 C C . UNK C 1 491 ? 165.840 132.081 144.913 1.00 196.80 497 UNK C C 1
ATOM 8719 O O . UNK C 1 491 ? 165.213 131.360 145.695 1.00 196.80 497 UNK C O 1
ATOM 8721 N N . UNK C 1 492 ? 167.172 132.139 144.916 1.00 183.50 498 UNK C N 1
ATOM 8722 C CA . UNK C 1 492 ? 167.955 131.399 145.896 1.00 183.50 498 UNK C CA 1
ATOM 8723 C C . UNK C 1 492 ? 169.124 132.221 146.422 1.00 183.50 498 UNK C C 1
ATOM 8724 O O . UNK C 1 492 ? 170.174 131.664 146.759 1.00 183.50 498 UNK C O 1
ATOM 8726 N N . UNK C 1 493 ? 168.971 133.543 146.506 1.00 176.69 499 UNK C N 1
ATOM 8727 C CA . UNK C 1 493 ? 170.114 134.392 146.839 1.00 176.69 499 UNK C CA 1
ATOM 8728 C C . UNK C 1 493 ? 170.371 134.450 148.341 1.00 176.69 499 UNK C C 1
ATOM 8729 O O . UNK C 1 493 ? 171.382 133.927 148.821 1.00 176.69 499 UNK C O 1
ATOM 8731 N N . UNK C 1 494 ? 169.428 135.036 149.092 1.00 164.63 500 UNK C N 1
ATOM 8732 C CA . UNK C 1 494 ? 169.586 135.404 150.509 1.00 164.63 500 UNK C CA 1
ATOM 8733 C C . UNK C 1 494 ? 170.889 136.168 150.748 1.00 164.63 500 UNK C C 1
ATOM 8734 O O . UNK C 1 494 ? 171.662 135.865 151.661 1.00 164.63 500 UNK C O 1
ATOM 8736 N N . UNK C 1 495 ? 171.127 137.178 149.912 1.00 164.88 501 UNK C N 1
ATOM 8737 C CA . UNK C 1 495 ? 172.427 137.841 149.827 1.00 164.88 501 UNK C CA 1
ATOM 8738 C C . UNK C 1 495 ? 172.502 138.979 150.837 1.00 164.88 501 UNK C C 1
ATOM 8739 O O . UNK C 1 495 ? 171.784 139.978 150.712 1.00 164.88 501 UNK C O 1
ATOM 8741 N N . UNK C 1 496 ? 173.369 138.811 151.844 1.00 139.76 502 UNK C N 1
ATOM 8742 C CA . UNK C 1 496 ? 173.725 139.813 152.851 1.00 139.76 502 UNK C CA 1
ATOM 8743 C C . UNK C 1 496 ? 172.530 140.312 153.657 1.00 139.76 502 UNK C C 1
ATOM 8744 O O . UNK C 1 496 ? 172.585 141.422 154.200 1.00 139.76 502 UNK C O 1
ATOM 8746 N N . UNK C 1 497 ? 171.479 139.486 153.752 1.00 154.00 503 UNK C N 1
ATOM 8747 C CA . UNK C 1 497 ? 170.201 139.813 154.398 1.00 154.00 503 UNK C CA 1
ATOM 8748 C C . UNK C 1 497 ? 169.624 141.125 153.868 1.00 154.00 503 UNK C C 1
ATOM 8749 O O . UNK C 1 497 ? 169.213 142.006 154.624 1.00 154.00 503 UNK C O 1
ATOM 8751 N N . UNK C 1 498 ? 169.612 141.256 152.543 1.00 133.47 504 UNK C N 1
ATOM 8752 C CA . UNK C 1 498 ? 169.254 142.510 151.902 1.00 133.47 504 UNK C CA 1
ATOM 8753 C C . UNK C 1 498 ? 168.022 142.435 151.015 1.00 133.47 504 UNK C C 1
ATOM 8754 O O . UNK C 1 498 ? 167.492 143.486 150.640 1.00 133.47 504 UNK C O 1
ATOM 8756 N N . UNK C 1 499 ? 167.547 141.242 150.670 1.00 140.31 505 UNK C N 1
ATOM 8757 C CA . UNK C 1 499 ? 166.454 141.075 149.714 1.00 140.31 505 UNK C CA 1
ATOM 8758 C C . UNK C 1 499 ? 165.122 140.833 150.405 1.00 140.31 505 UNK C C 1
ATOM 8759 O O . UNK C 1 499 ? 164.284 140.074 149.910 1.00 140.31 505 UNK C O 1
ATOM 8761 N N . UNK C 1 500 ? 164.896 141.466 151.554 1.00 166.53 506 UNK C N 1
ATOM 8762 C CA . UNK C 1 500 ? 163.746 141.108 152.372 1.00 166.53 506 UNK C CA 1
ATOM 8763 C C . UNK C 1 500 ? 162.459 141.774 151.897 1.00 166.53 506 UNK C C 1
ATOM 8764 O O . UNK C 1 500 ? 161.512 141.097 151.484 1.00 166.53 506 UNK C O 1
ATOM 8766 N N . UNK C 1 501 ? 162.416 143.105 151.927 1.00 161.80 507 UNK C N 1
ATOM 8767 C CA . UNK C 1 501 ? 161.147 143.822 151.990 1.00 161.80 507 UNK C CA 1
ATOM 8768 C C . UNK C 1 501 ? 160.417 143.927 150.659 1.00 161.80 507 UNK C C 1
ATOM 8769 O O . UNK C 1 501 ? 159.277 144.403 150.640 1.00 161.80 507 UNK C O 1
ATOM 8771 N N . UNK C 1 502 ? 161.026 143.494 149.555 1.00 165.13 508 UNK C N 1
ATOM 8772 C CA . UNK C 1 502 ? 160.368 143.622 148.262 1.00 165.13 508 UNK C CA 1
ATOM 8773 C C . UNK C 1 502 ? 159.203 142.658 148.101 1.00 165.13 508 UNK C C 1
ATOM 8774 O O . UNK C 1 502 ? 158.340 142.889 147.251 1.00 165.13 508 UNK C O 1
ATOM 8776 N N . UNK C 1 503 ? 159.146 141.600 148.909 1.00 205.01 509 UNK C N 1
ATOM 8777 C CA . UNK C 1 503 ? 158.071 140.621 148.784 1.00 205.01 509 UNK C CA 1
ATOM 8778 C C . UNK C 1 503 ? 156.757 141.156 149.342 1.00 205.01 509 UNK C C 1
ATOM 8779 O O . UNK C 1 503 ? 155.707 141.030 148.701 1.00 205.01 509 UNK C O 1
ATOM 8781 N N . UNK C 1 504 ? 156.794 141.744 150.541 1.00 205.20 510 UNK C N 1
ATOM 8782 C CA . UNK C 1 504 ? 155.590 142.344 151.109 1.00 205.20 510 UNK C CA 1
ATOM 8783 C C . UNK C 1 504 ? 155.150 143.559 150.308 1.00 205.20 510 UNK C C 1
ATOM 8784 O O . UNK C 1 504 ? 153.942 143.805 150.157 1.00 205.20 510 UNK C O 1
ATOM 8786 N N . UNK C 1 505 ? 156.122 144.310 149.782 1.00 221.55 511 UNK C N 1
ATOM 8787 C CA . UNK C 1 505 ? 155.827 145.389 148.851 1.00 221.55 511 UNK C CA 1
ATOM 8788 C C . UNK C 1 505 ? 155.149 144.859 147.597 1.00 221.55 511 UNK C C 1
ATOM 8789 O O . UNK C 1 505 ? 154.197 145.467 147.098 1.00 221.55 511 UNK C O 1
ATOM 8791 N N . UNK C 1 506 ? 155.599 143.704 147.103 1.00 236.15 512 UNK C N 1
ATOM 8792 C CA . UNK C 1 506 ? 154.981 143.098 145.931 1.00 236.15 512 UNK C CA 1
ATOM 8793 C C . UNK C 1 506 ? 153.574 142.598 146.228 1.00 236.15 512 UNK C C 1
ATOM 8794 O O . UNK C 1 506 ? 152.709 142.655 145.355 1.00 236.15 512 UNK C O 1
ATOM 8796 N N . UNK C 1 507 ? 153.321 142.138 147.453 1.00 254.54 513 UNK C N 1
ATOM 8797 C CA . UNK C 1 507 ? 151.982 141.669 147.808 1.00 254.54 513 UNK C CA 1
ATOM 8798 C C . UNK C 1 507 ? 150.994 142.828 147.909 1.00 254.54 513 UNK C C 1
ATOM 8799 O O . UNK C 1 507 ? 149.879 142.766 147.364 1.00 254.54 513 UNK C O 1
ATOM 8801 N N . UNK C 1 508 ? 151.392 143.897 148.608 1.00 250.08 514 UNK C N 1
ATOM 8802 C CA . UNK C 1 508 ? 150.543 145.082 148.686 1.00 250.08 514 UNK C CA 1
ATOM 8803 C C . UNK C 1 508 ? 150.370 145.737 147.321 1.00 250.08 514 UNK C C 1
ATOM 8804 O O . UNK C 1 508 ? 149.281 146.234 146.999 1.00 250.08 514 UNK C O 1
ATOM 8806 N N . UNK C 1 509 ? 151.417 145.703 146.493 1.00 250.67 515 UNK C N 1
ATOM 8807 C CA . UNK C 1 509 ? 151.313 146.199 145.132 1.00 250.67 515 UNK C CA 1
ATOM 8808 C C . UNK C 1 509 ? 150.432 145.306 144.279 1.00 250.67 515 UNK C C 1
ATOM 8809 O O . UNK C 1 509 ? 149.794 145.794 143.349 1.00 250.67 515 UNK C O 1
ATOM 8811 N N . UNK C 1 510 ? 150.370 144.010 144.585 1.00 253.21 516 UNK C N 1
ATOM 8812 C CA . UNK C 1 510 ? 149.461 143.125 143.868 1.00 253.21 516 UNK C CA 1
ATOM 8813 C C . UNK C 1 510 ? 148.015 143.450 144.203 1.00 253.21 516 UNK C C 1
ATOM 8814 O O . UNK C 1 510 ? 147.155 143.440 143.318 1.00 253.21 516 UNK C O 1
ATOM 8816 N N . UNK C 1 511 ? 147.743 143.779 145.468 1.00 260.89 517 UNK C N 1
ATOM 8817 C CA . UNK C 1 511 ? 146.396 144.204 145.852 1.00 260.89 517 UNK C CA 1
ATOM 8818 C C . UNK C 1 511 ? 146.011 145.524 145.179 1.00 260.89 517 UNK C C 1
ATOM 8819 O O . UNK C 1 511 ? 144.925 145.648 144.580 1.00 260.89 517 UNK C O 1
ATOM 8821 N N . UNK C 1 512 ? 146.907 146.515 145.256 1.00 263.56 518 UNK C N 1
ATOM 8822 C CA . UNK C 1 512 ? 146.645 147.815 144.645 1.00 263.56 518 UNK C CA 1
ATOM 8823 C C . UNK C 1 512 ? 146.557 147.711 143.126 1.00 263.56 518 UNK C C 1
ATOM 8824 O O . UNK C 1 512 ? 145.735 148.386 142.499 1.00 263.56 518 UNK C O 1
ATOM 8826 N N . UNK C 1 513 ? 147.359 146.832 142.525 1.00 268.53 519 UNK C N 1
ATOM 8827 C CA . UNK C 1 513 ? 147.321 146.642 141.086 1.00 268.53 519 UNK C CA 1
ATOM 8828 C C . UNK C 1 513 ? 146.098 145.856 140.664 1.00 268.53 519 UNK C C 1
ATOM 8829 O O . UNK C 1 513 ? 145.646 145.999 139.532 1.00 268.53 519 UNK C O 1
ATOM 8831 N N . UNK C 1 514 ? 145.543 145.035 141.557 1.00 264.92 520 UNK C N 1
ATOM 8832 C CA . UNK C 1 514 ? 144.270 144.388 141.264 1.00 264.92 520 UNK C CA 1
ATOM 8833 C C . UNK C 1 514 ? 143.146 145.410 141.198 1.00 264.92 520 UNK C C 1
ATOM 8834 O O . UNK C 1 514 ? 142.318 145.371 140.276 1.00 264.92 520 UNK C O 1
ATOM 8836 N N . UNK C 1 515 ? 143.119 146.340 142.158 1.00 239.88 521 UNK C N 1
ATOM 8837 C CA . UNK C 1 515 ? 142.131 147.420 142.103 1.00 239.88 521 UNK C CA 1
ATOM 8838 C C . UNK C 1 515 ? 142.337 148.304 140.874 1.00 239.88 521 UNK C C 1
ATOM 8839 O O . UNK C 1 515 ? 141.373 148.651 140.167 1.00 239.88 521 UNK C O 1
ATOM 8841 N N . UNK C 1 516 ? 143.598 148.636 140.581 1.00 235.25 522 UNK C N 1
ATOM 8842 C CA . UNK C 1 516 ? 143.922 149.456 139.421 1.00 235.25 522 UNK C CA 1
ATOM 8843 C C . UNK C 1 516 ? 143.618 148.735 138.117 1.00 235.25 522 UNK C C 1
ATOM 8844 O O . UNK C 1 516 ? 143.207 149.371 137.146 1.00 235.25 522 UNK C O 1
ATOM 8846 N N . UNK C 1 517 ? 143.775 147.414 138.083 1.00 244.74 523 UNK C N 1
ATOM 8847 C CA . UNK C 1 517 ? 143.472 146.649 136.885 1.00 244.74 523 UNK C CA 1
ATOM 8848 C C . UNK C 1 517 ? 141.977 146.507 136.677 1.00 244.74 523 UNK C C 1
ATOM 8849 O O . UNK C 1 517 ? 141.528 146.456 135.531 1.00 244.74 523 UNK C O 1
ATOM 8851 N N . UNK C 1 518 ? 141.202 146.454 137.765 1.00 217.20 524 UNK C N 1
ATOM 8852 C CA . UNK C 1 518 ? 139.747 146.508 137.642 1.00 217.20 524 UNK C CA 1
ATOM 8853 C C . UNK C 1 518 ? 139.304 147.831 137.033 1.00 217.20 524 UNK C C 1
ATOM 8854 O O . UNK C 1 518 ? 138.494 147.862 136.092 1.00 217.20 524 UNK C O 1
ATOM 8856 N N . UNK C 1 519 ? 139.863 148.937 137.537 1.00 222.67 525 UNK C N 1
ATOM 8857 C CA . UNK C 1 519 ? 139.546 150.249 136.979 1.00 222.67 525 UNK C CA 1
ATOM 8858 C C . UNK C 1 519 ? 140.026 150.382 135.535 1.00 222.67 525 UNK C C 1
ATOM 8859 O O . UNK C 1 519 ? 139.341 150.985 134.698 1.00 222.67 525 UNK C O 1
ATOM 8861 N N . UNK C 1 520 ? 141.181 149.793 135.218 1.00 230.06 526 UNK C N 1
ATOM 8862 C CA . UNK C 1 520 ? 141.732 149.892 133.874 1.00 230.06 526 UNK C CA 1
ATOM 8863 C C . UNK C 1 520 ? 140.932 149.059 132.887 1.00 230.06 526 UNK C C 1
ATOM 8864 O O . UNK C 1 520 ? 140.752 149.461 131.735 1.00 230.06 526 UNK C O 1
ATOM 8866 N N . UNK C 1 521 ? 140.441 147.898 133.324 1.00 228.35 527 UNK C N 1
ATOM 8867 C CA . UNK C 1 521 ? 139.578 147.089 132.476 1.00 228.35 527 UNK C CA 1
ATOM 8868 C C . UNK C 1 521 ? 138.249 147.785 132.236 1.00 228.35 527 UNK C C 1
ATOM 8869 O O . UNK C 1 521 ? 137.699 147.713 131.129 1.00 228.35 527 UNK C O 1
ATOM 8871 N N . UNK C 1 522 ? 137.737 148.484 133.256 1.00 220.59 528 UNK C N 1
ATOM 8872 C CA . UNK C 1 522 ? 136.524 149.280 133.078 1.00 220.59 528 UNK C CA 1
ATOM 8873 C C . UNK C 1 522 ? 136.734 150.402 132.066 1.00 220.59 528 UNK C C 1
ATOM 8874 O O . UNK C 1 522 ? 135.907 150.601 131.162 1.00 220.59 528 UNK C O 1
ATOM 8876 N N . UNK C 1 523 ? 137.854 151.120 132.181 1.00 198.51 529 UNK C N 1
ATOM 8877 C CA . UNK C 1 523 ? 138.142 152.212 131.255 1.00 198.51 529 UNK C CA 1
ATOM 8878 C C . UNK C 1 523 ? 138.408 151.696 129.846 1.00 198.51 529 UNK C C 1
ATOM 8879 O O . UNK C 1 523 ? 138.027 152.339 128.864 1.00 198.51 529 UNK C O 1
ATOM 8881 N N . UNK C 1 524 ? 139.023 150.519 129.725 1.00 208.79 530 UNK C N 1
ATOM 8882 C CA . UNK C 1 524 ? 139.299 149.955 128.408 1.00 208.79 530 UNK C CA 1
ATOM 8883 C C . UNK C 1 524 ? 138.027 149.466 127.735 1.00 208.79 530 UNK C C 1
ATOM 8884 O O . UNK C 1 524 ? 137.851 149.641 126.520 1.00 208.79 530 UNK C O 1
ATOM 8886 N N . UNK C 1 525 ? 137.130 148.844 128.506 1.00 207.74 531 UNK C N 1
ATOM 8887 C CA . UNK C 1 525 ? 135.839 148.439 127.969 1.00 207.74 531 UNK C CA 1
ATOM 8888 C C . UNK C 1 525 ? 135.000 149.644 127.573 1.00 207.74 531 UNK C C 1
ATOM 8889 O O . UNK C 1 525 ? 134.223 149.567 126.615 1.00 207.74 531 UNK C O 1
ATOM 8891 N N . UNK C 1 526 ? 135.145 150.758 128.293 1.00 189.88 532 UNK C N 1
ATOM 8892 C CA . UNK C 1 526 ? 134.555 152.005 127.822 1.00 189.88 532 UNK C CA 1
ATOM 8893 C C . UNK C 1 526 ? 135.225 152.476 126.537 1.00 189.88 532 UNK C C 1
ATOM 8894 O O . UNK C 1 526 ? 134.559 152.989 125.630 1.00 189.88 532 UNK C O 1
ATOM 8896 N N . UNK C 1 527 ? 136.537 152.278 126.430 1.00 163.64 533 UNK C N 1
ATOM 8897 C CA . UNK C 1 527 ? 137.312 152.683 125.266 1.00 163.64 533 UNK C CA 1
ATOM 8898 C C . UNK C 1 527 ? 137.162 151.737 124.082 1.00 163.64 533 UNK C C 1
ATOM 8899 O O . UNK C 1 527 ? 137.797 151.967 123.047 1.00 163.64 533 UNK C O 1
ATOM 8901 N N . UNK C 1 528 ? 136.355 150.682 124.210 1.00 146.91 534 UNK C N 1
ATOM 8902 C CA . UNK C 1 528 ? 136.118 149.768 123.097 1.00 146.91 534 UNK C CA 1
ATOM 8903 C C . UNK C 1 528 ? 135.376 150.418 121.933 1.00 146.91 534 UNK C C 1
ATOM 8904 O O . UNK C 1 528 ? 135.425 149.890 120.817 1.00 146.91 534 UNK C O 1
ATOM 8906 N N . UNK C 1 529 ? 134.691 151.535 122.159 1.00 98.68 535 UNK C N 1
ATOM 8907 C CA . UNK C 1 529 ? 134.000 152.243 121.088 1.00 98.68 535 UNK C CA 1
ATOM 8908 C C . UNK C 1 529 ? 134.988 152.890 120.123 1.00 98.68 535 UNK C C 1
ATOM 8909 O O . UNK C 1 529 ? 135.329 152.313 119.090 1.00 98.68 535 UNK C O 1
ATOM 8911 N N . UNK C 1 530 ? 142.509 152.446 119.252 1.00 167.56 538 UNK C N 1
ATOM 8912 C CA . UNK C 1 530 ? 141.776 151.428 118.512 1.00 167.56 538 UNK C CA 1
ATOM 8913 C C . UNK C 1 530 ? 140.508 151.025 119.252 1.00 167.56 538 UNK C C 1
ATOM 8914 O O . UNK C 1 530 ? 140.019 151.758 120.111 1.00 167.56 538 UNK C O 1
ATOM 8916 N N . UNK C 1 531 ? 139.974 149.855 118.914 1.00 182.68 539 UNK C N 1
ATOM 8917 C CA . UNK C 1 531 ? 138.733 149.374 119.505 1.00 182.68 539 UNK C CA 1
ATOM 8918 C C . UNK C 1 531 ? 138.906 148.084 120.289 1.00 182.68 539 UNK C C 1
ATOM 8919 O O . UNK C 1 531 ? 138.485 148.010 121.448 1.00 182.68 539 UNK C O 1
ATOM 8921 N N . UNK C 1 532 ? 139.521 147.061 119.696 1.00 199.45 540 UNK C N 1
ATOM 8922 C CA . UNK C 1 532 ? 139.523 145.731 120.299 1.00 199.45 540 UNK C CA 1
ATOM 8923 C C . UNK C 1 532 ? 140.722 145.506 121.217 1.00 199.45 540 UNK C C 1
ATOM 8924 O O . UNK C 1 532 ? 140.554 145.271 122.417 1.00 199.45 540 UNK C O 1
ATOM 8926 N N . UNK C 1 533 ? 141.934 145.576 120.671 1.00 217.84 541 UNK C N 1
ATOM 8927 C CA . UNK C 1 533 ? 143.144 145.314 121.436 1.00 217.84 541 UNK C CA 1
ATOM 8928 C C . UNK C 1 533 ? 143.767 146.582 122.000 1.00 217.84 541 UNK C C 1
ATOM 8929 O O . UNK C 1 533 ? 144.904 146.539 122.489 1.00 217.84 541 UNK C O 1
ATOM 8931 N N . UNK C 1 534 ? 143.034 147.700 121.969 1.00 228.15 542 UNK C N 1
ATOM 8932 C CA . UNK C 1 534 ? 143.544 148.989 122.419 1.00 228.15 542 UNK C CA 1
ATOM 8933 C C . UNK C 1 534 ? 143.835 149.027 123.911 1.00 228.15 542 UNK C C 1
ATOM 8934 O O . UNK C 1 534 ? 144.612 149.888 124.343 1.00 228.15 542 UNK C O 1
ATOM 8936 N N . UNK C 1 535 ? 143.221 148.125 124.692 1.00 241.46 543 UNK C N 1
ATOM 8937 C CA . UNK C 1 535 ? 143.597 147.923 126.088 1.00 241.46 543 UNK C CA 1
ATOM 8938 C C . UNK C 1 535 ? 145.076 147.603 126.215 1.00 241.46 543 UNK C C 1
ATOM 8939 O O . UNK C 1 535 ? 145.769 148.175 127.067 1.00 241.46 543 UNK C O 1
ATOM 8941 N N . UNK C 1 536 ? 145.573 146.715 125.345 1.00 241.25 544 UNK C N 1
ATOM 8942 C CA . UNK C 1 536 ? 147.003 146.445 125.272 1.00 241.25 544 UNK C CA 1
ATOM 8943 C C . UNK C 1 536 ? 147.779 147.702 124.907 1.00 241.25 544 UNK C C 1
ATOM 8944 O O . UNK C 1 536 ? 148.872 147.936 125.442 1.00 241.25 544 UNK C O 1
ATOM 8946 N N . UNK C 1 537 ? 147.201 148.538 124.032 1.00 247.15 545 UNK C N 1
ATOM 8947 C CA . UNK C 1 537 ? 147.777 149.847 123.741 1.00 247.15 545 UNK C CA 1
ATOM 8948 C C . UNK C 1 537 ? 147.857 150.695 124.999 1.00 247.15 545 UNK C C 1
ATOM 8949 O O . UNK C 1 537 ? 148.897 151.310 125.271 1.00 247.15 545 UNK C O 1
ATOM 8951 N N . UNK C 1 538 ? 146.794 150.672 125.813 1.00 243.13 546 UNK C N 1
ATOM 8952 C CA . UNK C 1 538 ? 146.834 151.339 127.108 1.00 243.13 546 UNK C CA 1
ATOM 8953 C C . UNK C 1 538 ? 147.868 150.693 128.014 1.00 243.13 546 UNK C C 1
ATOM 8954 O O . UNK C 1 538 ? 148.576 151.391 128.752 1.00 243.13 546 UNK C O 1
ATOM 8956 N N . UNK C 1 539 ? 148.022 149.366 127.906 1.00 236.92 547 UNK C N 1
ATOM 8957 C CA . UNK C 1 539 ? 149.046 148.661 128.665 1.00 236.92 547 UNK C CA 1
ATOM 8958 C C . UNK C 1 539 ? 150.444 149.075 128.232 1.00 236.92 547 UNK C C 1
ATOM 8959 O O . UNK C 1 539 ? 151.392 148.965 129.017 1.00 236.92 547 UNK C O 1
ATOM 8961 N N . UNK C 1 540 ? 150.590 149.559 126.999 1.00 225.39 548 UNK C N 1
ATOM 8962 C CA . UNK C 1 540 ? 151.832 150.222 126.642 1.00 225.39 548 UNK C CA 1
ATOM 8963 C C . UNK C 1 540 ? 151.825 151.668 127.108 1.00 225.39 548 UNK C C 1
ATOM 8964 O O . UNK C 1 540 ? 152.810 152.145 127.687 1.00 225.39 548 UNK C O 1
ATOM 8966 N N . UNK C 1 541 ? 150.701 152.362 126.918 1.00 214.12 549 UNK C N 1
ATOM 8967 C CA . UNK C 1 541 ? 150.667 153.811 127.063 1.00 214.12 549 UNK C CA 1
ATOM 8968 C C . UNK C 1 541 ? 150.727 154.271 128.509 1.00 214.12 549 UNK C C 1
ATOM 8969 O O . UNK C 1 541 ? 150.950 155.463 128.748 1.00 214.12 549 UNK C O 1
ATOM 8971 N N . UNK C 1 542 ? 150.535 153.364 129.471 1.00 206.46 550 UNK C N 1
ATOM 8972 C CA . UNK C 1 542 ? 150.788 153.698 130.867 1.00 206.46 550 UNK C CA 1
ATOM 8973 C C . UNK C 1 542 ? 152.261 154.002 131.088 1.00 206.46 550 UNK C C 1
ATOM 8974 O O . UNK C 1 542 ? 152.613 154.867 131.897 1.00 206.46 550 UNK C O 1
ATOM 8976 N N . UNK C 1 543 ? 153.135 153.306 130.365 1.00 189.17 551 UNK C N 1
ATOM 8977 C CA . UNK C 1 543 ? 154.545 153.652 130.303 1.00 189.17 551 UNK C CA 1
ATOM 8978 C C . UNK C 1 543 ? 154.880 154.405 129.023 1.00 189.17 551 UNK C C 1
ATOM 8979 O O . UNK C 1 543 ? 156.027 154.358 128.565 1.00 189.17 551 UNK C O 1
ATOM 8981 N N . UNK C 1 544 ? 153.884 155.088 128.451 1.00 191.77 552 UNK C N 1
ATOM 8982 C CA . UNK C 1 544 ? 153.971 155.849 127.199 1.00 191.77 552 UNK C CA 1
ATOM 8983 C C . UNK C 1 544 ? 154.502 155.025 126.028 1.00 191.77 552 UNK C C 1
ATOM 8984 O O . UNK C 1 544 ? 153.990 153.947 125.735 1.00 191.77 552 UNK C O 1
ATOM 8986 N N . UNK C 1 545 ? 135.175 165.641 114.738 1.00 192.49 563 UNK C N 1
ATOM 8987 C CA . UNK C 1 545 ? 133.806 165.875 115.175 1.00 192.49 563 UNK C CA 1
ATOM 8988 C C . UNK C 1 545 ? 133.725 165.876 116.696 1.00 192.49 563 UNK C C 1
ATOM 8989 O O . UNK C 1 545 ? 134.659 166.296 117.376 1.00 192.49 563 UNK C O 1
ATOM 8991 N N . UNK C 1 546 ? 132.602 165.390 117.229 1.00 171.19 564 UNK C N 1
ATOM 8992 C CA . UNK C 1 546 ? 132.491 165.182 118.667 1.00 171.19 564 UNK C CA 1
ATOM 8993 C C . UNK C 1 546 ? 133.308 163.987 119.131 1.00 171.19 564 UNK C C 1
ATOM 8994 O O . UNK C 1 546 ? 133.540 163.837 120.335 1.00 171.19 564 UNK C O 1
ATOM 8996 N N . UNK C 1 547 ? 133.743 163.137 118.197 1.00 168.00 565 UNK C N 1
ATOM 8997 C CA . UNK C 1 547 ? 134.685 162.077 118.525 1.00 168.00 565 UNK C CA 1
ATOM 8998 C C . UNK C 1 547 ? 136.033 162.640 118.951 1.00 168.00 565 UNK C C 1
ATOM 8999 O O . UNK C 1 547 ? 136.763 161.987 119.701 1.00 168.00 565 UNK C O 1
ATOM 9001 N N . UNK C 1 548 ? 136.381 163.841 118.485 1.00 179.44 566 UNK C N 1
ATOM 9002 C CA . UNK C 1 548 ? 137.569 164.515 118.996 1.00 179.44 566 UNK C CA 1
ATOM 9003 C C . UNK C 1 548 ? 137.407 164.869 120.468 1.00 179.44 566 UNK C C 1
ATOM 9004 O O . UNK C 1 548 ? 138.337 164.686 121.264 1.00 179.44 566 UNK C O 1
ATOM 9006 N N . UNK C 1 549 ? 136.221 165.349 120.851 1.00 201.46 567 UNK C N 1
ATOM 9007 C CA . UNK C 1 549 ? 135.931 165.582 122.260 1.00 201.46 567 UNK C CA 1
ATOM 9008 C C . UNK C 1 549 ? 135.892 164.278 123.043 1.00 201.46 567 UNK C C 1
ATOM 9009 O O . UNK C 1 549 ? 136.281 164.247 124.216 1.00 201.46 567 UNK C O 1
ATOM 9011 N N . UNK C 1 550 ? 135.454 163.195 122.400 1.00 203.27 568 UNK C N 1
ATOM 9012 C CA . UNK C 1 550 ? 135.460 161.889 123.044 1.00 203.27 568 UNK C CA 1
ATOM 9013 C C . UNK C 1 550 ? 136.880 161.401 123.296 1.00 203.27 568 UNK C C 1
ATOM 9014 O O . UNK C 1 550 ? 137.172 160.849 124.360 1.00 203.27 568 UNK C O 1
ATOM 9016 N N . UNK C 1 551 ? 137.779 161.611 122.333 1.00 210.55 569 UNK C N 1
ATOM 9017 C CA . UNK C 1 551 ? 139.176 161.237 122.521 1.00 210.55 569 UNK C CA 1
ATOM 9018 C C . UNK C 1 551 ? 139.855 162.125 123.552 1.00 210.55 569 UNK C C 1
ATOM 9019 O O . UNK C 1 551 ? 140.741 161.661 124.280 1.00 210.55 569 UNK C O 1
ATOM 9021 N N . UNK C 1 552 ? 139.449 163.395 123.632 1.00 210.34 570 UNK C N 1
ATOM 9022 C CA . UNK C 1 552 ? 139.955 164.274 124.679 1.00 210.34 570 UNK C CA 1
ATOM 9023 C C . UNK C 1 552 ? 139.505 163.805 126.057 1.00 210.34 570 UNK C C 1
ATOM 9024 O O . UNK C 1 552 ? 140.300 163.788 127.004 1.00 210.34 570 UNK C O 1
ATOM 9026 N N . UNK C 1 553 ? 138.242 163.392 126.176 1.00 199.46 571 UNK C N 1
ATOM 9027 C CA . UNK C 1 553 ? 137.760 162.826 127.430 1.00 199.46 571 UNK C CA 1
ATOM 9028 C C . UNK C 1 553 ? 138.425 161.490 127.735 1.00 199.46 571 UNK C C 1
ATOM 9029 O O . UNK C 1 553 ? 138.623 161.151 128.905 1.00 199.46 571 UNK C O 1
ATOM 9031 N N . UNK C 1 554 ? 138.795 160.736 126.700 1.00 191.26 572 UNK C N 1
ATOM 9032 C CA . UNK C 1 554 ? 139.498 159.475 126.903 1.00 191.26 572 UNK C CA 1
ATOM 9033 C C . UNK C 1 554 ? 140.905 159.707 127.430 1.00 191.26 572 UNK C C 1
ATOM 9034 O O . UNK C 1 554 ? 141.362 159.000 128.337 1.00 191.26 572 UNK C O 1
ATOM 9036 N N . UNK C 1 555 ? 141.605 160.697 126.875 1.00 189.34 573 UNK C N 1
ATOM 9037 C CA . UNK C 1 555 ? 142.905 161.077 127.412 1.00 189.34 573 UNK C CA 1
ATOM 9038 C C . UNK C 1 555 ? 142.778 161.649 128.817 1.00 189.34 573 UNK C C 1
ATOM 9039 O O . UNK C 1 555 ? 143.675 161.459 129.643 1.00 189.34 573 UNK C O 1
ATOM 9041 N N . UNK C 1 556 ? 141.662 162.326 129.105 1.00 188.08 574 UNK C N 1
ATOM 9042 C CA . UNK C 1 556 ? 141.403 162.801 130.460 1.00 188.08 574 UNK C CA 1
ATOM 9043 C C . UNK C 1 556 ? 141.203 161.641 131.425 1.00 188.08 574 UNK C C 1
ATOM 9044 O O . UNK C 1 556 ? 141.672 161.689 132.567 1.00 188.08 574 UNK C O 1
ATOM 9046 N N . UNK C 1 557 ? 140.521 160.589 130.977 1.00 164.23 575 UNK C N 1
ATOM 9047 C CA . UNK C 1 557 ? 140.359 159.401 131.805 1.00 164.23 575 UNK C CA 1
ATOM 9048 C C . UNK C 1 557 ? 141.685 158.684 132.000 1.00 164.23 575 UNK C C 1
ATOM 9049 O O . UNK C 1 557 ? 141.950 158.140 133.077 1.00 164.23 575 UNK C O 1
ATOM 9051 N N . UNK C 1 558 ? 142.536 158.690 130.974 1.00 150.02 576 UNK C N 1
ATOM 9052 C CA . UNK C 1 558 ? 143.864 158.098 131.102 1.00 150.02 576 UNK C CA 1
ATOM 9053 C C . UNK C 1 558 ? 144.723 158.881 132.084 1.00 150.02 576 UNK C C 1
ATOM 9054 O O . UNK C 1 558 ? 145.459 158.294 132.886 1.00 150.02 576 UNK C O 1
ATOM 9056 N N . UNK C 1 559 ? 144.617 160.208 132.057 1.00 146.30 577 UNK C N 1
ATOM 9057 C CA . UNK C 1 559 ? 145.354 161.024 133.012 1.00 146.30 577 UNK C CA 1
ATOM 9058 C C . UNK C 1 559 ? 144.794 160.881 134.418 1.00 146.30 577 UNK C C 1
ATOM 9059 O O . UNK C 1 559 ? 145.548 160.947 135.394 1.00 146.30 577 UNK C O 1
ATOM 9061 N N . UNK C 1 560 ? 143.482 160.677 134.544 1.00 128.79 578 UNK C N 1
ATOM 9062 C CA . UNK C 1 560 ? 142.904 160.391 135.851 1.00 128.79 578 UNK C CA 1
ATOM 9063 C C . UNK C 1 560 ? 143.365 159.039 136.370 1.00 128.79 578 UNK C C 1
ATOM 9064 O O . UNK C 1 560 ? 143.576 158.874 137.575 1.00 128.79 578 UNK C O 1
ATOM 9066 N N . UNK C 1 561 ? 143.547 158.071 135.471 1.00 135.89 579 UNK C N 1
ATOM 9067 C CA . UNK C 1 561 ? 144.140 156.797 135.856 1.00 135.89 579 UNK C CA 1
ATOM 9068 C C . UNK C 1 561 ? 145.592 156.965 136.280 1.00 135.89 579 UNK C C 1
ATOM 9069 O O . UNK C 1 561 ? 146.056 156.271 137.190 1.00 135.89 579 UNK C O 1
ATOM 9071 N N . UNK C 1 562 ? 146.315 157.883 135.638 1.00 137.92 580 UNK C N 1
ATOM 9072 C CA . UNK C 1 562 ? 147.675 158.190 136.069 1.00 137.92 580 UNK C CA 1
ATOM 9073 C C . UNK C 1 562 ? 147.680 158.841 137.445 1.00 137.92 580 UNK C C 1
ATOM 9074 O O . UNK C 1 562 ? 148.573 158.586 138.261 1.00 137.92 580 UNK C O 1
ATOM 9076 N N . UNK C 1 563 ? 146.680 159.680 137.713 1.00 130.71 581 UNK C N 1
ATOM 9077 C CA . UNK C 1 563 ? 146.520 160.254 139.043 1.00 130.71 581 UNK C CA 1
ATOM 9078 C C . UNK C 1 563 ? 146.206 159.174 140.066 1.00 130.71 581 UNK C C 1
ATOM 9079 O O . UNK C 1 563 ? 146.674 159.231 141.208 1.00 130.71 581 UNK C O 1
ATOM 9081 N N . UNK C 1 564 ? 145.428 158.173 139.663 1.00 140.44 582 UNK C N 1
ATOM 9082 C CA . UNK C 1 564 ? 145.153 157.041 140.538 1.00 140.44 582 UNK C CA 1
ATOM 9083 C C . UNK C 1 564 ? 146.411 156.222 140.790 1.00 140.44 582 UNK C C 1
ATOM 9084 O O . UNK C 1 564 ? 146.605 155.694 141.889 1.00 140.44 582 UNK C O 1
ATOM 9086 N N . UNK C 1 565 ? 147.278 156.115 139.783 1.00 164.97 583 UNK C N 1
ATOM 9087 C CA . UNK C 1 565 ? 148.555 155.433 139.967 1.00 164.97 583 UNK C CA 1
ATOM 9088 C C . UNK C 1 565 ? 149.455 156.209 140.917 1.00 164.97 583 UNK C C 1
ATOM 9089 O O . UNK C 1 565 ? 150.178 155.615 141.728 1.00 164.97 583 UNK C O 1
ATOM 9091 N N . UNK C 1 566 ? 149.407 157.539 140.834 1.00 166.17 584 UNK C N 1
ATOM 9092 C CA . UNK C 1 566 ? 150.128 158.374 141.785 1.00 166.17 584 UNK C CA 1
ATOM 9093 C C . UNK C 1 566 ? 149.574 158.203 143.192 1.00 166.17 584 UNK C C 1
ATOM 9094 O O . UNK C 1 566 ? 150.331 158.187 144.169 1.00 166.17 584 UNK C O 1
ATOM 9096 N N . UNK C 1 567 ? 148.256 158.048 143.305 1.00 154.51 585 UNK C N 1
ATOM 9097 C CA . UNK C 1 567 ? 147.636 157.800 144.600 1.00 154.51 585 UNK C CA 1
ATOM 9098 C C . UNK C 1 567 ? 148.040 156.442 145.153 1.00 154.51 585 UNK C C 1
ATOM 9099 O O . UNK C 1 567 ? 148.243 156.294 146.362 1.00 154.51 585 UNK C O 1
ATOM 9101 N N . UNK C 1 568 ? 148.176 155.446 144.278 1.00 156.07 586 UNK C N 1
ATOM 9102 C CA . UNK C 1 568 ? 148.611 154.123 144.713 1.00 156.07 586 UNK C CA 1
ATOM 9103 C C . UNK C 1 568 ? 150.063 154.145 145.164 1.00 156.07 586 UNK C C 1
ATOM 9104 O O . UNK C 1 568 ? 150.424 153.487 146.146 1.00 156.07 586 UNK C O 1
ATOM 9106 N N . UNK C 1 569 ? 150.904 154.910 144.465 1.00 144.87 587 UNK C N 1
ATOM 9107 C CA . UNK C 1 569 ? 152.290 155.066 144.888 1.00 144.87 587 UNK C CA 1
ATOM 9108 C C . UNK C 1 569 ? 152.379 155.817 146.209 1.00 144.87 587 UNK C C 1
ATOM 9109 O O . UNK C 1 569 ? 153.214 155.489 147.062 1.00 144.87 587 UNK C O 1
ATOM 9111 N N . UNK C 1 570 ? 151.506 156.806 146.406 1.00 135.49 588 UNK C N 1
ATOM 9112 C CA . UNK C 1 570 ? 151.470 157.536 147.667 1.00 135.49 588 UNK C CA 1
ATOM 9113 C C . UNK C 1 570 ? 150.991 156.647 148.805 1.00 135.49 588 UNK C C 1
ATOM 9114 O O . UNK C 1 570 ? 151.492 156.744 149.930 1.00 135.49 588 UNK C O 1
ATOM 9116 N N . UNK C 1 571 ? 150.038 155.760 148.524 1.00 136.71 589 UNK C N 1
ATOM 9117 C CA . UNK C 1 571 ? 149.566 154.836 149.547 1.00 136.71 589 UNK C CA 1
ATOM 9118 C C . UNK C 1 571 ? 150.623 153.794 149.876 1.00 136.71 589 UNK C C 1
ATOM 9119 O O . UNK C 1 571 ? 150.760 153.386 151.032 1.00 136.71 589 UNK C O 1
ATOM 9121 N N . UNK C 1 572 ? 151.389 153.365 148.872 1.00 134.62 590 UNK C N 1
ATOM 9122 C CA . UNK C 1 572 ? 152.492 152.447 149.126 1.00 134.62 590 UNK C CA 1
ATOM 9123 C C . UNK C 1 572 ? 153.588 153.122 149.936 1.00 134.62 590 UNK C C 1
ATOM 9124 O O . UNK C 1 572 ? 154.195 152.499 150.813 1.00 134.62 590 UNK C O 1
ATOM 9126 N N . UNK C 1 573 ? 153.834 154.406 149.671 1.00 144.14 591 UNK C N 1
ATOM 9127 C CA . UNK C 1 573 ? 154.784 155.160 150.477 1.00 144.14 591 UNK C CA 1
ATOM 9128 C C . UNK C 1 573 ? 154.276 155.356 151.897 1.00 144.14 591 UNK C C 1
ATOM 9129 O O . UNK C 1 573 ? 155.070 155.346 152.845 1.00 144.14 591 UNK C O 1
ATOM 9131 N N . UNK C 1 574 ? 152.964 155.528 152.059 1.00 141.96 592 UNK C N 1
ATOM 9132 C CA . UNK C 1 574 ? 152.381 155.616 153.391 1.00 141.96 592 UNK C CA 1
ATOM 9133 C C . UNK C 1 574 ? 152.485 154.291 154.128 1.00 141.96 592 UNK C C 1
ATOM 9134 O O . UNK C 1 574 ? 152.663 154.273 155.352 1.00 141.96 592 UNK C O 1
ATOM 9136 N N . UNK C 1 575 ? 152.373 153.180 153.400 1.00 158.36 593 UNK C N 1
ATOM 9137 C CA . UNK C 1 575 ? 152.592 151.867 153.995 1.00 158.36 593 UNK C CA 1
ATOM 9138 C C . UNK C 1 575 ? 154.049 151.687 154.392 1.00 158.36 593 UNK C C 1
ATOM 9139 O O . UNK C 1 575 ? 154.349 151.054 155.412 1.00 158.36 593 UNK C O 1
ATOM 9141 N N . UNK C 1 576 ? 154.962 152.234 153.588 1.00 153.22 594 UNK C N 1
ATOM 9142 C CA . UNK C 1 576 ? 156.376 152.234 153.946 1.00 153.22 594 UNK C CA 1
ATOM 9143 C C . UNK C 1 576 ? 156.637 153.085 155.180 1.00 153.22 594 UNK C C 1
ATOM 9144 O O . UNK C 1 576 ? 157.536 152.771 155.969 1.00 153.22 594 UNK C O 1
ATOM 9146 N N . UNK C 1 577 ? 155.863 154.157 155.362 1.00 156.43 595 UNK C N 1
ATOM 9147 C CA . UNK C 1 577 ? 155.958 154.944 156.585 1.00 156.43 595 UNK C CA 1
ATOM 9148 C C . UNK C 1 577 ? 155.462 154.160 157.790 1.00 156.43 595 UNK C C 1
ATOM 9149 O O . UNK C 1 577 ? 155.954 154.362 158.906 1.00 156.43 595 UNK C O 1
ATOM 9151 N N . UNK C 1 578 ? 154.507 153.262 157.587 1.00 142.29 596 UNK C N 1
ATOM 9152 C CA . UNK C 1 578 ? 154.030 152.406 158.659 1.00 142.29 596 UNK C CA 1
ATOM 9153 C C . UNK C 1 578 ? 155.041 151.301 158.932 1.00 142.29 596 UNK C C 1
ATOM 9154 O O . UNK C 1 578 ? 155.936 151.057 158.124 1.00 142.29 596 UNK C O 1
ATOM 9156 N N . UNK C 1 579 ? 166.025 146.009 163.103 1.00 228.86 600 UNK C N 1
ATOM 9157 C CA . UNK C 1 579 ? 164.614 145.650 163.137 1.00 228.86 600 UNK C CA 1
ATOM 9158 C C . UNK C 1 579 ? 164.270 144.734 161.974 1.00 228.86 600 UNK C C 1
ATOM 9159 O O . UNK C 1 579 ? 164.171 143.519 162.135 1.00 228.86 600 UNK C O 1
ATOM 9161 N N . UNK C 1 580 ? 164.085 145.330 160.794 1.00 236.56 601 UNK C N 1
ATOM 9162 C CA . UNK C 1 580 ? 163.812 144.536 159.602 1.00 236.56 601 UNK C CA 1
ATOM 9163 C C . UNK C 1 580 ? 165.046 143.776 159.144 1.00 236.56 601 UNK C C 1
ATOM 9164 O O . UNK C 1 580 ? 164.924 142.720 158.512 1.00 236.56 601 UNK C O 1
ATOM 9166 N N . UNK C 1 581 ? 166.236 144.298 159.450 1.00 223.08 602 UNK C N 1
ATOM 9167 C CA . UNK C 1 581 ? 167.464 143.566 159.168 1.00 223.08 602 UNK C CA 1
ATOM 9168 C C . UNK C 1 581 ? 167.572 142.318 160.027 1.00 223.08 602 UNK C C 1
ATOM 9169 O O . UNK C 1 581 ? 168.140 141.315 159.586 1.00 223.08 602 UNK C O 1
ATOM 9171 N N . UNK C 1 582 ? 167.021 142.359 161.243 1.00 219.68 603 UNK C N 1
ATOM 9172 C CA . UNK C 1 582 ? 166.956 141.162 162.072 1.00 219.68 603 UNK C CA 1
ATOM 9173 C C . UNK C 1 582 ? 166.043 140.113 161.454 1.00 219.68 603 UNK C C 1
ATOM 9174 O O . UNK C 1 582 ? 166.364 138.922 161.467 1.00 219.68 603 UNK C O 1
ATOM 9176 N N . UNK C 1 583 ? 164.918 140.544 160.879 1.00 204.18 604 UNK C N 1
ATOM 9177 C CA . UNK C 1 583 ? 164.024 139.608 160.205 1.00 204.18 604 UNK C CA 1
ATOM 9178 C C . UNK C 1 583 ? 164.660 139.052 158.940 1.00 204.18 604 UNK C C 1
ATOM 9179 O O . UNK C 1 583 ? 164.487 137.871 158.621 1.00 204.18 604 UNK C O 1
ATOM 9181 N N . UNK C 1 584 ? 165.422 139.881 158.226 1.00 205.59 605 UNK C N 1
ATOM 9182 C CA . UNK C 1 584 ? 166.107 139.420 157.023 1.00 205.59 605 UNK C CA 1
ATOM 9183 C C . UNK C 1 584 ? 167.211 138.429 157.359 1.00 205.59 605 UNK C C 1
ATOM 9184 O O . UNK C 1 584 ? 167.371 137.411 156.675 1.00 205.59 605 UNK C O 1
ATOM 9186 N N . UNK C 1 585 ? 167.973 138.708 158.416 1.00 207.58 606 UNK C N 1
ATOM 9187 C CA . UNK C 1 585 ? 168.997 137.780 158.867 1.00 207.58 606 UNK C CA 1
ATOM 9188 C C . UNK C 1 585 ? 168.386 136.498 159.406 1.00 207.58 606 UNK C C 1
ATOM 9189 O O . UNK C 1 585 ? 168.951 135.421 159.210 1.00 207.58 606 UNK C O 1
ATOM 9191 N N . UNK C 1 586 ? 167.221 136.589 160.050 1.00 193.53 607 UNK C N 1
ATOM 9192 C CA . UNK C 1 586 ? 166.552 135.392 160.542 1.00 193.53 607 UNK C CA 1
ATOM 9193 C C . UNK C 1 586 ? 166.002 134.557 159.396 1.00 193.53 607 UNK C C 1
ATOM 9194 O O . UNK C 1 586 ? 166.027 133.327 159.453 1.00 193.53 607 UNK C O 1
ATOM 9196 N N . UNK C 1 587 ? 165.533 135.206 158.331 1.00 197.17 608 UNK C N 1
ATOM 9197 C CA . UNK C 1 587 ? 165.043 134.459 157.181 1.00 197.17 608 UNK C CA 1
ATOM 9198 C C . UNK C 1 587 ? 166.190 133.821 156.410 1.00 197.17 608 UNK C C 1
ATOM 9199 O O . UNK C 1 587 ? 166.074 132.681 155.944 1.00 197.17 608 UNK C O 1
ATOM 9201 N N . UNK C 1 588 ? 167.309 134.536 156.274 1.00 199.28 609 UNK C N 1
ATOM 9202 C CA . UNK C 1 588 ? 168.485 133.952 155.639 1.00 199.28 609 UNK C CA 1
ATOM 9203 C C . UNK C 1 588 ? 169.068 132.831 156.485 1.00 199.28 609 UNK C C 1
ATOM 9204 O O . UNK C 1 588 ? 169.547 131.828 155.944 1.00 199.28 609 UNK C O 1
ATOM 9206 N N . UNK C 1 589 ? 169.001 132.963 157.809 1.00 228.45 610 UNK C N 1
ATOM 9207 C CA . UNK C 1 589 ? 169.412 131.881 158.688 1.00 228.45 610 UNK C CA 1
ATOM 9208 C C . UNK C 1 589 ? 168.444 130.714 158.614 1.00 228.45 610 UNK C C 1
ATOM 9209 O O . UNK C 1 589 ? 168.854 129.567 158.780 1.00 228.45 610 UNK C O 1
ATOM 9211 N N . UNK C 1 590 ? 167.165 130.984 158.356 1.00 214.64 611 UNK C N 1
ATOM 9212 C CA . UNK C 1 590 ? 166.209 129.907 158.143 1.00 214.64 611 UNK C CA 1
ATOM 9213 C C . UNK C 1 590 ? 166.500 129.179 156.841 1.00 214.64 611 UNK C C 1
ATOM 9214 O O . UNK C 1 590 ? 166.341 127.957 156.755 1.00 214.64 611 UNK C O 1
ATOM 9216 N N . UNK C 1 591 ? 166.946 129.916 155.826 1.00 224.35 612 UNK C N 1
ATOM 9217 C CA . UNK C 1 591 ? 167.376 129.289 154.582 1.00 224.35 612 UNK C CA 1
ATOM 9218 C C . UNK C 1 591 ? 168.626 128.446 154.796 1.00 224.35 612 UNK C C 1
ATOM 9219 O O . UNK C 1 591 ? 168.733 127.334 154.262 1.00 224.35 612 UNK C O 1
ATOM 9221 N N . UNK C 1 592 ? 169.570 128.955 155.588 1.00 214.38 613 UNK C N 1
ATOM 9222 C CA . UNK C 1 592 ? 170.761 128.183 155.927 1.00 214.38 613 UNK C CA 1
ATOM 9223 C C . UNK C 1 592 ? 170.415 126.963 156.768 1.00 214.38 613 UNK C C 1
ATOM 9224 O O . UNK C 1 592 ? 171.041 125.913 156.620 1.00 214.38 613 UNK C O 1
ATOM 9226 N N . UNK C 1 593 ? 169.403 127.073 157.625 1.00 222.39 614 UNK C N 1
ATOM 9227 C CA . UNK C 1 593 ? 168.968 125.933 158.416 1.00 222.39 614 UNK C CA 1
ATOM 9228 C C . UNK C 1 593 ? 168.258 124.902 157.558 1.00 222.39 614 UNK C C 1
ATOM 9229 O O . UNK C 1 593 ? 168.375 123.702 157.813 1.00 222.39 614 UNK C O 1
ATOM 9231 N N . UNK C 1 594 ? 167.525 125.351 156.541 1.00 226.57 615 UNK C N 1
ATOM 9232 C CA . UNK C 1 594 ? 166.932 124.423 155.587 1.00 226.57 615 UNK C CA 1
ATOM 9233 C C . UNK C 1 594 ? 168.007 123.725 154.771 1.00 226.57 615 UNK C C 1
ATOM 9234 O O . UNK C 1 594 ? 167.887 122.535 154.462 1.00 226.57 615 UNK C O 1
ATOM 9236 N N . UNK C 1 595 ? 169.079 124.445 154.436 1.00 238.28 616 UNK C N 1
ATOM 9237 C CA . UNK C 1 595 ? 170.202 123.822 153.742 1.00 238.28 616 UNK C CA 1
ATOM 9238 C C . UNK C 1 595 ? 170.931 122.838 154.647 1.00 238.28 616 UNK C C 1
ATOM 9239 O O . UNK C 1 595 ? 171.419 121.803 154.182 1.00 238.28 616 UNK C O 1
ATOM 9241 N N . UNK C 1 596 ? 171.005 123.140 155.943 1.00 252.40 617 UNK C N 1
ATOM 9242 C CA . UNK C 1 596 ? 171.627 122.219 156.887 1.00 252.40 617 UNK C CA 1
ATOM 9243 C C . UNK C 1 596 ? 170.760 120.990 157.103 1.00 252.40 617 UNK C C 1
ATOM 9244 O O . UNK C 1 596 ? 171.277 119.880 157.274 1.00 252.40 617 UNK C O 1
ATOM 9246 N N . UNK C 1 597 ? 169.439 121.173 157.102 1.00 274.28 618 UNK C N 1
ATOM 9247 C CA . UNK C 1 597 ? 168.523 120.045 157.186 1.00 274.28 618 UNK C CA 1
ATOM 9248 C C . UNK C 1 597 ? 168.571 119.204 155.920 1.00 274.28 618 UNK C C 1
ATOM 9249 O O . UNK C 1 597 ? 168.388 117.983 155.980 1.00 274.28 618 UNK C O 1
ATOM 9251 N N . UNK C 1 598 ? 168.807 119.842 154.773 1.00 296.89 619 UNK C N 1
ATOM 9252 C CA . UNK C 1 598 ? 169.098 119.104 153.553 1.00 296.89 619 UNK C CA 1
ATOM 9253 C C . UNK C 1 598 ? 170.415 118.350 153.667 1.00 296.89 619 UNK C C 1
ATOM 9254 O O . UNK C 1 598 ? 170.546 117.245 153.130 1.00 296.89 619 UNK C O 1
ATOM 9256 N N . UNK C 1 599 ? 171.391 118.926 154.367 1.00 301.80 620 UNK C N 1
ATOM 9257 C CA . UNK C 1 599 ? 172.631 118.223 154.654 1.00 301.80 620 UNK C CA 1
ATOM 9258 C C . UNK C 1 599 ? 172.469 117.193 155.764 1.00 301.80 620 UNK C C 1
ATOM 9259 O O . UNK C 1 599 ? 173.262 116.250 155.835 1.00 301.80 620 UNK C O 1
ATOM 9261 N N . UNK C 1 600 ? 171.467 117.349 156.624 1.00 290.18 621 UNK C N 1
ATOM 9262 C CA . UNK C 1 600 ? 171.214 116.382 157.685 1.00 290.18 621 UNK C CA 1
ATOM 9263 C C . UNK C 1 600 ? 170.273 115.288 157.200 1.00 290.18 621 UNK C C 1
ATOM 9264 O O . UNK C 1 600 ? 169.055 115.420 157.301 1.00 290.18 621 UNK C O 1
ATOM 9266 N N . THR C 1 601 ? 166.993 114.072 186.413 1.00 188.00 773 THR C N 1
ATOM 9267 C CA . THR C 1 601 ? 166.537 115.271 187.101 1.00 188.00 773 THR C CA 1
ATOM 9268 C C . THR C 1 601 ? 167.514 116.414 186.893 1.00 188.00 773 THR C C 1
ATOM 9269 O O . THR C 1 601 ? 167.205 117.558 187.207 1.00 188.00 773 THR C O 1
ATOM 9273 N N . ARG C 1 602 ? 168.701 116.082 186.376 1.00 198.07 774 ARG C N 1
ATOM 9274 C CA . ARG C 1 602 ? 169.724 117.091 186.115 1.00 198.07 774 ARG C CA 1
ATOM 9275 C C . ARG C 1 602 ? 169.270 118.079 185.054 1.00 198.07 774 ARG C C 1
ATOM 9276 O O . ARG C 1 602 ? 169.500 119.288 185.181 1.00 198.07 774 ARG C O 1
ATOM 9284 N N . TYR C 1 603 ? 168.652 117.565 183.988 1.00 181.03 775 TYR C N 1
ATOM 9285 C CA . TYR C 1 603 ? 167.982 118.400 182.998 1.00 181.03 775 TYR C CA 1
ATOM 9286 C C . TYR C 1 603 ? 166.943 119.303 183.651 1.00 181.03 775 TYR C C 1
ATOM 9287 O O . TYR C 1 603 ? 166.882 120.506 183.364 1.00 181.03 775 TYR C O 1
ATOM 9296 N N . GLN C 1 604 ? 166.161 118.741 184.573 1.00 198.86 776 GLN C N 1
ATOM 9297 C CA . GLN C 1 604 ? 165.150 119.507 185.290 1.00 198.86 776 GLN C CA 1
ATOM 9298 C C . GLN C 1 604 ? 165.780 120.572 186.177 1.00 198.86 776 GLN C C 1
ATOM 9299 O O . GLN C 1 604 ? 165.278 121.696 186.245 1.00 198.86 776 GLN C O 1
ATOM 9305 N N . GLN C 1 605 ? 166.884 120.241 186.850 1.00 210.88 777 GLN C N 1
ATOM 9306 C CA . GLN C 1 605 ? 167.569 121.215 187.697 1.00 210.88 777 GLN C CA 1
ATOM 9307 C C . GLN C 1 605 ? 168.194 122.335 186.877 1.00 210.88 777 GLN C C 1
ATOM 9308 O O . GLN C 1 605 ? 168.261 123.481 187.335 1.00 210.88 777 GLN C O 1
ATOM 9314 N N . ILE C 1 606 ? 168.644 122.016 185.667 1.00 197.25 778 ILE C N 1
ATOM 9315 C CA . ILE C 1 606 ? 169.114 123.040 184.745 1.00 197.25 778 ILE C CA 1
ATOM 9316 C C . ILE C 1 606 ? 167.972 123.961 184.336 1.00 197.25 778 ILE C C 1
ATOM 9317 O O . ILE C 1 606 ? 168.132 125.191 184.298 1.00 197.25 778 ILE C O 1
ATOM 9322 N N . MET C 1 607 ? 166.792 123.385 184.074 1.00 195.21 779 MET C N 1
ATOM 9323 C CA . MET C 1 607 ? 165.606 124.200 183.806 1.00 195.21 779 MET C CA 1
ATOM 9324 C C . MET C 1 607 ? 165.248 125.069 185.007 1.00 195.21 779 MET C C 1
ATOM 9325 O O . MET C 1 607 ? 164.789 126.206 184.847 1.00 195.21 779 MET C O 1
ATOM 9330 N N . LYS C 1 608 ? 165.464 124.543 186.217 1.00 228.38 780 LYS C N 1
ATOM 9331 C CA . LYS C 1 608 ? 165.213 125.306 187.434 1.00 228.38 780 LYS C CA 1
ATOM 9332 C C . LYS C 1 608 ? 166.147 126.501 187.542 1.00 228.38 780 LYS C C 1
ATOM 9333 O O . LYS C 1 608 ? 165.703 127.602 187.882 1.00 228.38 780 LYS C O 1
ATOM 9339 N N . ARG C 1 609 ? 167.442 126.285 187.277 1.00 208.61 781 ARG C N 1
ATOM 9340 C CA . ARG C 1 609 ? 168.419 127.374 187.243 1.00 208.61 781 ARG C CA 1
ATOM 9341 C C . ARG C 1 609 ? 168.008 128.452 186.253 1.00 208.61 781 ARG C C 1
ATOM 9342 O O . ARG C 1 609 ? 168.058 129.657 186.567 1.00 208.61 781 ARG C O 1
ATOM 9350 N N . LEU C 1 610 ? 167.578 128.011 185.061 1.00 199.44 782 LEU C N 1
ATOM 9351 C CA . LEU C 1 610 ? 167.053 128.904 184.035 1.00 199.44 782 LEU C CA 1
ATOM 9352 C C . LEU C 1 610 ? 165.919 129.764 184.569 1.00 199.44 782 LEU C C 1
ATOM 9353 O O . LEU C 1 610 ? 166.035 130.992 184.601 1.00 199.44 782 LEU C O 1
ATOM 9358 N N . ILE C 1 611 ? 164.861 129.128 185.082 1.00 184.88 783 ILE C N 1
ATOM 9359 C CA . ILE C 1 611 ? 163.650 129.873 185.415 1.00 184.88 783 ILE C CA 1
ATOM 9360 C C . ILE C 1 611 ? 163.848 130.749 186.646 1.00 184.88 783 ILE C C 1
ATOM 9361 O O . ILE C 1 611 ? 163.214 131.806 186.760 1.00 184.88 783 ILE C O 1
ATOM 9366 N N . LYS C 1 612 ? 164.729 130.348 187.572 1.00 181.84 784 LYS C N 1
ATOM 9367 C CA . LYS C 1 612 ? 165.054 131.220 188.697 1.00 181.84 784 LYS C CA 1
ATOM 9368 C C . LYS C 1 612 ? 165.778 132.469 188.221 1.00 181.84 784 LYS C C 1
ATOM 9369 O O . LYS C 1 612 ? 165.465 133.582 188.674 1.00 181.84 784 LYS C O 1
ATOM 9375 N N . ARG C 1 613 ? 166.713 132.311 187.274 1.00 175.32 785 ARG C N 1
ATOM 9376 C CA . ARG C 1 613 ? 167.335 133.492 186.687 1.00 175.32 785 ARG C CA 1
ATOM 9377 C C . ARG C 1 613 ? 166.330 134.339 185.919 1.00 175.32 785 ARG C C 1
ATOM 9378 O O . ARG C 1 613 ? 166.409 135.572 185.955 1.00 175.32 785 ARG C O 1
ATOM 9386 N N . TYR C 1 614 ? 165.355 133.697 185.270 1.00 171.87 786 TYR C N 1
ATOM 9387 C CA . TYR C 1 614 ? 164.366 134.451 184.506 1.00 171.87 786 TYR C CA 1
ATOM 9388 C C . TYR C 1 614 ? 163.459 135.266 185.408 1.00 171.87 786 TYR C C 1
ATOM 9389 O O . TYR C 1 614 ? 163.179 136.430 185.113 1.00 171.87 786 TYR C O 1
ATOM 9398 N N . VAL C 1 615 ? 163.010 134.686 186.522 1.00 169.73 787 VAL C N 1
ATOM 9399 C CA . VAL C 1 615 ? 162.122 135.440 187.399 1.00 169.73 787 VAL C CA 1
ATOM 9400 C C . VAL C 1 615 ? 162.896 136.531 188.134 1.00 169.73 787 VAL C C 1
ATOM 9401 O O . VAL C 1 615 ? 162.366 137.632 188.342 1.00 169.73 787 VAL C O 1
ATOM 9405 N N . LEU C 1 616 ? 164.176 136.288 188.446 1.00 169.37 788 LEU C N 1
ATOM 9406 C CA . LEU C 1 616 ? 165.000 137.310 189.083 1.00 169.37 788 LEU C CA 1
ATOM 9407 C C . LEU C 1 616 ? 165.219 138.496 188.153 1.00 169.37 788 LEU C C 1
ATOM 9408 O O . LEU C 1 616 ? 164.982 139.658 188.527 1.00 169.37 788 LEU C O 1
ATOM 9413 N N . LYS C 1 617 ? 165.628 138.214 186.920 1.00 170.44 789 LYS C N 1
ATOM 9414 C CA . LYS C 1 617 ? 165.876 139.283 185.972 1.00 170.44 789 LYS C CA 1
ATOM 9415 C C . LYS C 1 617 ? 164.585 139.960 185.546 1.00 170.44 789 LYS C C 1
ATOM 9416 O O . LYS C 1 617 ? 164.578 141.168 185.301 1.00 170.44 789 LYS C O 1
ATOM 9422 N N . ALA C 1 618 ? 163.473 139.227 185.537 1.00 159.60 790 ALA C N 1
ATOM 9423 C CA . ALA C 1 618 ? 162.198 139.823 185.172 1.00 159.60 790 ALA C CA 1
ATOM 9424 C C . ALA C 1 618 ? 161.719 140.796 186.235 1.00 159.60 790 ALA C C 1
ATOM 9425 O O . ALA C 1 618 ? 161.256 141.899 185.909 1.00 159.60 790 ALA C O 1
ATOM 9427 N N . GLN C 1 619 ? 161.831 140.415 187.510 1.00 171.71 791 GLN C N 1
ATOM 9428 C CA . GLN C 1 619 ? 161.374 141.328 188.545 1.00 171.71 791 GLN C CA 1
ATOM 9429 C C . GLN C 1 619 ? 162.303 142.525 188.672 1.00 171.71 791 GLN C C 1
ATOM 9430 O O . GLN C 1 619 ? 161.826 143.641 188.911 1.00 171.71 791 GLN C O 1
ATOM 9436 N N . VAL C 1 620 ? 163.603 142.360 188.410 1.00 165.16 792 VAL C N 1
ATOM 9437 C CA . VAL C 1 620 ? 164.430 143.561 188.482 1.00 165.16 792 VAL C CA 1
ATOM 9438 C C . VAL C 1 620 ? 164.201 144.455 187.255 1.00 165.16 792 VAL C C 1
ATOM 9439 O O . VAL C 1 620 ? 164.223 145.690 187.373 1.00 165.16 792 VAL C O 1
ATOM 9443 N N . ASP C 1 621 ? 163.865 143.872 186.098 1.00 177.68 793 ASP C N 1
ATOM 9444 C CA . ASP C 1 621 ? 163.605 144.686 184.919 1.00 177.68 793 ASP C CA 1
ATOM 9445 C C . ASP C 1 621 ? 162.299 145.450 185.046 1.00 177.68 793 ASP C C 1
ATOM 9446 O O . ASP C 1 621 ? 162.214 146.610 184.628 1.00 177.68 793 ASP C O 1
ATOM 9451 N N . LYS C 1 622 ? 161.278 144.839 185.644 1.00 171.53 794 LYS C N 1
ATOM 9452 C CA . LYS C 1 622 ? 160.078 145.619 185.909 1.00 171.53 794 LYS C CA 1
ATOM 9453 C C . LYS C 1 622 ? 160.295 146.612 187.039 1.00 171.53 794 LYS C C 1
ATOM 9454 O O . LYS C 1 622 ? 159.552 147.592 187.134 1.00 171.53 794 LYS C O 1
ATOM 9460 N N . GLU C 1 623 ? 161.304 146.397 187.883 1.00 149.38 795 GLU C N 1
ATOM 9461 C CA . GLU C 1 623 ? 161.715 147.451 188.801 1.00 149.38 795 GLU C CA 1
ATOM 9462 C C . GLU C 1 623 ? 162.591 148.512 188.147 1.00 149.38 795 GLU C C 1
ATOM 9463 O O . GLU C 1 623 ? 162.921 149.502 188.808 1.00 149.38 795 GLU C O 1
ATOM 9469 N N . ASN C 1 624 ? 162.966 148.354 186.878 1.00 169.02 796 ASN C N 1
ATOM 9470 C CA . ASN C 1 624 ? 163.678 149.409 186.165 1.00 169.02 796 ASN C CA 1
ATOM 9471 C C . ASN C 1 624 ? 162.762 150.362 185.394 1.00 169.02 796 ASN C C 1
ATOM 9472 O O . ASN C 1 624 ? 163.231 151.013 184.455 1.00 169.02 796 ASN C O 1
ATOM 9477 N N . ASP C 1 625 ? 161.492 150.485 185.763 1.00 186.95 797 ASP C N 1
ATOM 9478 C CA . ASP C 1 625 ? 160.525 151.190 184.925 1.00 186.95 797 ASP C CA 1
ATOM 9479 C C . ASP C 1 625 ? 160.019 152.453 185.607 1.00 186.95 797 ASP C C 1
ATOM 9480 O O . ASP C 1 625 ? 160.310 152.719 186.768 1.00 186.95 797 ASP C O 1
ATOM 9485 N N . GLU C 1 626 ? 159.241 153.246 184.879 1.00 164.56 798 GLU C N 1
ATOM 9486 C CA . GLU C 1 626 ? 158.707 154.436 185.518 1.00 164.56 798 GLU C CA 1
ATOM 9487 C C . GLU C 1 626 ? 157.493 154.077 186.367 1.00 164.56 798 GLU C C 1
ATOM 9488 O O . GLU C 1 626 ? 156.899 153.005 186.231 1.00 164.56 798 GLU C O 1
ATOM 9494 N N . VAL C 1 627 ? 157.117 155.006 187.239 1.00 125.21 799 VAL C N 1
ATOM 9495 C CA . VAL C 1 627 ? 156.229 154.705 188.354 1.00 125.21 799 VAL C CA 1
ATOM 9496 C C . VAL C 1 627 ? 154.896 155.421 188.204 1.00 125.21 799 VAL C C 1
ATOM 9497 O O . VAL C 1 627 ? 154.688 156.179 187.250 1.00 125.21 799 VAL C O 1
ATOM 9501 N N . ASN C 1 628 ? 153.984 155.191 189.148 1.00 102.22 800 ASN C N 1
ATOM 9502 C CA . ASN C 1 628 ? 152.658 155.780 189.032 1.00 102.22 800 ASN C CA 1
ATOM 9503 C C . ASN C 1 628 ? 152.208 156.522 190.282 1.00 102.22 800 ASN C C 1
ATOM 9504 O O . ASN C 1 628 ? 152.999 156.769 191.195 1.00 102.22 800 ASN C O 1
ATOM 9509 N N . GLU C 1 629 ? 150.938 156.913 190.309 1.00 122.21 801 GLU C N 1
ATOM 9510 C CA . GLU C 1 629 ? 150.445 157.728 191.407 1.00 122.21 801 GLU C CA 1
ATOM 9511 C C . GLU C 1 629 ? 150.135 156.908 192.642 1.00 122.21 801 GLU C C 1
ATOM 9512 O O . GLU C 1 629 ? 150.151 157.450 193.751 1.00 122.21 801 GLU C O 1
ATOM 9518 N N . GLY C 1 630 ? 149.832 155.620 192.467 1.00 104.60 802 GLY C N 1
ATOM 9519 C CA . GLY C 1 630 ? 149.343 154.818 193.574 1.00 104.60 802 GLY C CA 1
ATOM 9520 C C . GLY C 1 630 ? 150.377 154.600 194.652 1.00 104.60 802 GLY C C 1
ATOM 9521 O O . GLY C 1 630 ? 150.034 154.482 195.831 1.00 104.60 802 GLY C O 1
ATOM 9522 N N . GLU C 1 631 ? 151.648 154.581 194.270 1.00 93.77 803 GLU C N 1
ATOM 9523 C CA . GLU C 1 631 ? 152.720 154.508 195.249 1.00 93.77 803 GLU C CA 1
ATOM 9524 C C . GLU C 1 631 ? 152.758 155.769 196.093 1.00 93.77 803 GLU C C 1
ATOM 9525 O O . GLU C 1 631 ? 152.968 155.711 197.310 1.00 93.77 803 GLU C O 1
ATOM 9531 N N . LEU C 1 632 ? 152.520 156.916 195.459 1.00 82.37 804 LEU C N 1
ATOM 9532 C CA . LEU C 1 632 ? 152.425 158.157 196.205 1.00 82.37 804 LEU C CA 1
ATOM 9533 C C . LEU C 1 632 ? 151.200 158.170 197.099 1.00 82.37 804 LEU C C 1
ATOM 9534 O O . LEU C 1 632 ? 151.259 158.704 198.208 1.00 82.37 804 LEU C O 1
ATOM 9539 N N . LYS C 1 633 ? 150.102 157.569 196.642 1.00 100.27 805 LYS C N 1
ATOM 9540 C CA . LYS C 1 633 ? 148.925 157.423 197.489 1.00 100.27 805 LYS C CA 1
ATOM 9541 C C . LYS C 1 633 ? 149.246 156.606 198.728 1.00 100.27 805 LYS C C 1
ATOM 9542 O O . LYS C 1 633 ? 148.882 156.986 199.848 1.00 100.27 805 LYS C O 1
ATOM 9548 N N . GLU C 1 634 ? 149.971 155.502 198.537 1.00 124.46 806 GLU C N 1
ATOM 9549 C CA . GLU C 1 634 ? 150.363 154.654 199.654 1.00 124.46 806 GLU C CA 1
ATOM 9550 C C . GLU C 1 634 ? 151.298 155.385 200.601 1.00 124.46 806 GLU C C 1
ATOM 9551 O O . GLU C 1 634 ? 151.231 155.188 201.818 1.00 124.46 806 GLU C O 1
ATOM 9557 N N . ILE C 1 635 ? 152.153 156.255 200.071 1.00 79.51 807 ILE C N 1
ATOM 9558 C CA . ILE C 1 635 ? 153.066 156.919 200.987 1.00 79.51 807 ILE C CA 1
ATOM 9559 C C . ILE C 1 635 ? 152.349 158.034 201.742 1.00 79.51 807 ILE C C 1
ATOM 9560 O O . ILE C 1 635 ? 152.674 158.292 202.907 1.00 79.51 807 ILE C O 1
ATOM 9565 N N . LYS C 1 636 ? 151.319 158.646 201.144 1.00 79.85 808 LYS C N 1
ATOM 9566 C CA . LYS C 1 636 ? 150.524 159.610 201.894 1.00 79.85 808 LYS C CA 1
ATOM 9567 C C . LYS C 1 636 ? 149.744 158.913 202.989 1.00 79.85 808 LYS C C 1
ATOM 9568 O O . LYS C 1 636 ? 149.656 159.421 204.115 1.00 79.85 808 LYS C O 1
ATOM 9574 N N . GLN C 1 637 ? 149.221 157.723 202.677 1.00 132.45 809 GLN C N 1
ATOM 9575 C CA . GLN C 1 637 ? 148.560 156.903 203.684 1.00 132.45 809 GLN C CA 1
ATOM 9576 C C . GLN C 1 637 ? 149.512 156.537 204.810 1.00 132.45 809 GLN C C 1
ATOM 9577 O O . GLN C 1 637 ? 149.144 156.606 205.986 1.00 132.45 809 GLN C O 1
ATOM 9583 N N . ASP C 1 638 ? 150.753 156.197 204.475 1.00 121.90 810 ASP C N 1
ATOM 9584 C CA . ASP C 1 638 ? 151.659 155.683 205.491 1.00 121.90 810 ASP C CA 1
ATOM 9585 C C . ASP C 1 638 ? 152.146 156.800 206.403 1.00 121.90 810 ASP C C 1
ATOM 9586 O O . ASP C 1 638 ? 152.246 156.616 207.624 1.00 121.90 810 ASP C O 1
ATOM 9591 N N . ILE C 1 639 ? 152.401 157.982 205.841 1.00 96.58 811 ILE C N 1
ATOM 9592 C CA . ILE C 1 639 ? 152.811 159.091 206.691 1.00 96.58 811 ILE C CA 1
ATOM 9593 C C . ILE C 1 639 ? 151.635 159.601 207.510 1.00 96.58 811 ILE C C 1
ATOM 9594 O O . ILE C 1 639 ? 151.806 160.004 208.672 1.00 96.58 811 ILE C O 1
ATOM 9599 N N . SER C 1 640 ? 150.419 159.535 206.956 1.00 103.54 812 SER C N 1
ATOM 9600 C CA . SER C 1 640 ? 149.241 159.879 207.741 1.00 103.54 812 SER C CA 1
ATOM 9601 C C . SER C 1 640 ? 149.054 158.917 208.905 1.00 103.54 812 SER C C 1
ATOM 9602 O O . SER C 1 640 ? 148.760 159.344 210.021 1.00 103.54 812 SER C O 1
ATOM 9605 N N . SER C 1 641 ? 149.293 157.624 208.671 1.00 126.10 813 SER C N 1
ATOM 9606 C CA . SER C 1 641 ? 149.165 156.616 209.719 1.00 126.10 813 SER C CA 1
ATOM 9607 C C . SER C 1 641 ? 150.214 156.801 210.798 1.00 126.10 813 SER C C 1
ATOM 9608 O O . SER C 1 641 ? 149.942 156.589 211.986 1.00 126.10 813 SER C O 1
ATOM 9611 N N . LEU C 1 642 ? 151.424 157.180 210.396 1.00 104.26 814 LEU C N 1
ATOM 9612 C CA . LEU C 1 642 ? 152.450 157.467 211.384 1.00 104.26 814 LEU C CA 1
ATOM 9613 C C . LEU C 1 642 ? 152.115 158.725 212.165 1.00 104.26 814 LEU C C 1
ATOM 9614 O O . LEU C 1 642 ? 152.516 158.868 213.323 1.00 104.26 814 LEU C O 1
ATOM 9619 N N . ARG C 1 643 ? 151.368 159.643 211.562 1.00 131.51 815 ARG C N 1
ATOM 9620 C CA . ARG C 1 643 ? 150.858 160.750 212.358 1.00 131.51 815 ARG C CA 1
ATOM 9621 C C . ARG C 1 643 ? 149.718 160.286 213.260 1.00 131.51 815 ARG C C 1
ATOM 9622 O O . ARG C 1 643 ? 149.524 160.829 214.345 1.00 131.51 815 ARG C O 1
ATOM 9630 N N . TYR C 1 644 ? 148.975 159.269 212.825 1.00 134.99 816 TYR C N 1
ATOM 9631 C CA . TYR C 1 644 ? 147.799 158.814 213.563 1.00 134.99 816 TYR C CA 1
ATOM 9632 C C . TYR C 1 644 ? 148.201 158.067 214.822 1.00 134.99 816 TYR C C 1
ATOM 9633 O O . TYR C 1 644 ? 147.550 158.196 215.866 1.00 134.99 816 TYR C O 1
ATOM 9642 N N . GLU C 1 645 ? 149.256 157.258 214.737 1.00 145.11 817 GLU C N 1
ATOM 9643 C CA . GLU C 1 645 ? 149.746 156.566 215.922 1.00 145.11 817 GLU C CA 1
ATOM 9644 C C . GLU C 1 645 ? 150.333 157.528 216.945 1.00 145.11 817 GLU C C 1
ATOM 9645 O O . GLU C 1 645 ? 150.424 157.177 218.125 1.00 145.11 817 GLU C O 1
ATOM 9651 N N . LEU C 1 646 ? 150.759 158.714 216.512 1.00 123.25 818 LEU C N 1
ATOM 9652 C CA . LEU C 1 646 ? 151.311 159.714 217.414 1.00 123.25 818 LEU C CA 1
ATOM 9653 C C . LEU C 1 646 ? 150.204 160.219 218.328 1.00 123.25 818 LEU C C 1
ATOM 9654 O O . LEU C 1 646 ? 149.313 160.954 217.893 1.00 123.25 818 LEU C O 1
ATOM 9659 N N . LEU C 1 647 ? 150.262 159.822 219.593 1.00 132.59 819 LEU C N 1
ATOM 9660 C CA . LEU C 1 647 ? 149.251 160.200 220.565 1.00 132.59 819 LEU C CA 1
ATOM 9661 C C . LEU C 1 647 ? 149.835 161.242 221.518 1.00 132.59 819 LEU C C 1
ATOM 9662 O O . LEU C 1 647 ? 151.051 161.398 221.611 1.00 132.59 819 LEU C O 1
ATOM 9667 N N . THR D 1 42 ? 158.205 126.644 212.016 1.00 230.39 37 THR D N 1
ATOM 9668 C CA . THR D 1 42 ? 158.518 127.415 210.820 1.00 230.39 37 THR D CA 1
ATOM 9669 C C . THR D 1 42 ? 157.613 128.632 210.716 1.00 230.39 37 THR D C 1
ATOM 9670 O O . THR D 1 42 ? 157.640 129.354 209.725 1.00 230.39 37 THR D O 1
ATOM 9674 N N . ALA D 1 43 ? 156.781 128.842 211.735 1.00 239.99 38 ALA D N 1
ATOM 9675 C CA . ALA D 1 43 ? 156.107 130.127 211.851 1.00 239.99 38 ALA D CA 1
ATOM 9676 C C . ALA D 1 43 ? 157.095 131.204 212.263 1.00 239.99 38 ALA D C 1
ATOM 9677 O O . ALA D 1 43 ? 156.965 132.367 211.865 1.00 239.99 38 ALA D O 1
ATOM 9679 N N . GLU D 1 44 ? 158.100 130.826 213.046 1.00 234.98 39 GLU D N 1
ATOM 9680 C CA . GLU D 1 44 ? 159.191 131.738 213.323 1.00 234.98 39 GLU D CA 1
ATOM 9681 C C . GLU D 1 44 ? 160.096 131.919 212.116 1.00 234.98 39 GLU D C 1
ATOM 9682 O O . GLU D 1 44 ? 160.749 132.957 212.010 1.00 234.98 39 GLU D O 1
ATOM 9688 N N . GLU D 1 45 ? 160.111 130.964 211.180 1.00 216.10 40 GLU D N 1
ATOM 9689 C CA . GLU D 1 45 ? 160.703 131.240 209.873 1.00 216.10 40 GLU D CA 1
ATOM 9690 C C . GLU D 1 45 ? 159.951 132.347 209.152 1.00 216.10 40 GLU D C 1
ATOM 9691 O O . GLU D 1 45 ? 160.557 133.137 208.429 1.00 216.10 40 GLU D O 1
ATOM 9697 N N . GLU D 1 46 ? 158.638 132.436 209.349 1.00 235.39 41 GLU D N 1
ATOM 9698 C CA . GLU D 1 46 ? 157.895 133.554 208.786 1.00 235.39 41 GLU D CA 1
ATOM 9699 C C . GLU D 1 46 ? 158.116 134.831 209.581 1.00 235.39 41 GLU D C 1
ATOM 9700 O O . GLU D 1 46 ? 158.034 135.932 209.022 1.00 235.39 41 GLU D O 1
ATOM 9706 N N . ARG D 1 47 ? 158.406 134.702 210.877 1.00 221.56 42 ARG D N 1
ATOM 9707 C CA . ARG D 1 47 ? 158.881 135.852 211.634 1.00 221.56 42 ARG D CA 1
ATOM 9708 C C . ARG D 1 47 ? 160.198 136.360 211.070 1.00 221.56 42 ARG D C 1
ATOM 9709 O O . ARG D 1 47 ? 160.423 137.571 210.992 1.00 221.56 42 ARG D O 1
ATOM 9717 N N . PHE D 1 48 ? 161.069 135.447 210.648 1.00 216.03 43 PHE D N 1
ATOM 9718 C CA . PHE D 1 48 ? 162.300 135.868 209.996 1.00 216.03 43 PHE D CA 1
ATOM 9719 C C . PHE D 1 48 ? 162.063 136.342 208.570 1.00 216.03 43 PHE D C 1
ATOM 9720 O O . PHE D 1 48 ? 162.832 137.166 208.076 1.00 216.03 43 PHE D O 1
ATOM 9728 N N . LEU D 1 49 ? 161.016 135.842 207.906 1.00 201.23 44 LEU D N 1
ATOM 9729 C CA . LEU D 1 49 ? 160.577 136.420 206.639 1.00 201.23 44 LEU D CA 1
ATOM 9730 C C . LEU D 1 49 ? 160.204 137.880 206.803 1.00 201.23 44 LEU D C 1
ATOM 9731 O O . LEU D 1 49 ? 160.574 138.722 205.979 1.00 201.23 44 LEU D O 1
ATOM 9736 N N . ASP D 1 50 ? 159.485 138.195 207.871 1.00 210.51 45 ASP D N 1
ATOM 9737 C CA . ASP D 1 50 ? 159.102 139.578 208.111 1.00 210.51 45 ASP D CA 1
ATOM 9738 C C . ASP D 1 50 ? 160.301 140.410 208.553 1.00 210.51 45 ASP D C 1
ATOM 9739 O O . ASP D 1 50 ? 160.542 141.501 208.025 1.00 210.51 45 ASP D O 1
ATOM 9744 N N . ALA D 1 51 ? 161.096 139.889 209.485 1.00 190.98 46 ALA D N 1
ATOM 9745 C CA . ALA D 1 51 ? 162.276 140.581 209.984 1.00 190.98 46 ALA D CA 1
ATOM 9746 C C . ALA D 1 51 ? 163.439 140.575 209.007 1.00 190.98 46 ALA D C 1
ATOM 9747 O O . ALA D 1 51 ? 164.488 141.140 209.324 1.00 190.98 46 ALA D O 1
ATOM 9749 N N . ALA D 1 52 ? 163.305 139.920 207.861 1.00 193.78 47 ALA D N 1
ATOM 9750 C CA . ALA D 1 52 ? 164.313 139.936 206.819 1.00 193.78 47 ALA D CA 1
ATOM 9751 C C . ALA D 1 52 ? 163.878 140.761 205.621 1.00 193.78 47 ALA D C 1
ATOM 9752 O O . ALA D 1 52 ? 164.620 141.632 205.165 1.00 193.78 47 ALA D O 1
ATOM 9754 N N . GLU D 1 53 ? 162.663 140.528 205.120 1.00 171.11 48 GLU D N 1
ATOM 9755 C CA . GLU D 1 53 ? 162.129 141.348 204.045 1.00 171.11 48 GLU D CA 1
ATOM 9756 C C . GLU D 1 53 ? 161.851 142.770 204.498 1.00 171.11 48 GLU D C 1
ATOM 9757 O O . GLU D 1 53 ? 161.747 143.666 203.657 1.00 171.11 48 GLU D O 1
ATOM 9763 N N . TYR D 1 54 ? 161.720 142.995 205.802 1.00 170.27 49 TYR D N 1
ATOM 9764 C CA . TYR D 1 54 ? 161.390 144.318 206.297 1.00 170.27 49 TYR D CA 1
ATOM 9765 C C . TYR D 1 54 ? 162.223 144.753 207.493 1.00 170.27 49 TYR D C 1
ATOM 9766 O O . TYR D 1 54 ? 162.055 145.886 207.944 1.00 170.27 49 TYR D O 1
ATOM 9775 N N . GLY D 1 55 ? 163.105 143.908 208.022 1.00 172.52 50 GLY D N 1
ATOM 9776 C CA . GLY D 1 55 ? 164.028 144.340 209.057 1.00 172.52 50 GLY D CA 1
ATOM 9777 C C . GLY D 1 55 ? 163.405 144.705 210.391 1.00 172.52 50 GLY D C 1
ATOM 9778 O O . GLY D 1 55 ? 163.615 145.816 210.886 1.00 172.52 50 GLY D O 1
ATOM 9779 N N . ASN D 1 56 ? 162.631 143.794 210.974 1.00 173.08 51 ASN D N 1
ATOM 9780 C CA . ASN D 1 56 ? 162.026 144.025 212.281 1.00 173.08 51 ASN D CA 1
ATOM 9781 C C . ASN D 1 56 ? 163.125 143.980 213.327 1.00 173.08 51 ASN D C 1
ATOM 9782 O O . ASN D 1 56 ? 163.534 142.903 213.762 1.00 173.08 51 ASN D O 1
ATOM 9787 N N . ILE D 1 57 ? 163.569 145.168 213.748 1.00 181.29 52 ILE D N 1
ATOM 9788 C CA . ILE D 1 57 ? 164.826 145.286 214.499 1.00 181.29 52 ILE D CA 1
ATOM 9789 C C . ILE D 1 57 ? 164.821 144.571 215.853 1.00 181.29 52 ILE D C 1
ATOM 9790 O O . ILE D 1 57 ? 165.779 143.831 216.129 1.00 181.29 52 ILE D O 1
ATOM 9795 N N . PRO D 1 58 ? 163.796 144.711 216.723 1.00 195.03 53 PRO D N 1
ATOM 9796 C CA . PRO D 1 58 ? 163.840 143.904 217.956 1.00 195.03 53 PRO D CA 1
ATOM 9797 C C . PRO D 1 58 ? 163.638 142.424 217.707 1.00 195.03 53 PRO D C 1
ATOM 9798 O O . PRO D 1 58 ? 164.133 141.607 218.492 1.00 195.03 53 PRO D O 1
ATOM 9802 N N . VAL D 1 59 ? 162.945 142.054 216.631 1.00 199.47 54 VAL D N 1
ATOM 9803 C CA . VAL D 1 59 ? 162.838 140.649 216.265 1.00 199.47 54 VAL D CA 1
ATOM 9804 C C . VAL D 1 59 ? 164.191 140.120 215.812 1.00 199.47 54 VAL D C 1
ATOM 9805 O O . VAL D 1 59 ? 164.585 139.002 216.164 1.00 199.47 54 VAL D O 1
ATOM 9809 N N . VAL D 1 60 ? 164.941 140.935 215.066 1.00 210.90 55 VAL D N 1
ATOM 9810 C CA . VAL D 1 60 ? 166.292 140.563 214.660 1.00 210.90 55 VAL D CA 1
ATOM 9811 C C . VAL D 1 60 ? 167.211 140.475 215.875 1.00 210.90 55 VAL D C 1
ATOM 9812 O O . VAL D 1 60 ? 168.083 139.605 215.948 1.00 210.90 55 VAL D O 1
ATOM 9816 N N . ARG D 1 61 ? 166.991 141.325 216.873 1.00 222.32 56 ARG D N 1
ATOM 9817 C CA . ARG D 1 61 ? 167.827 141.275 218.068 1.00 222.32 56 ARG D CA 1
ATOM 9818 C C . ARG D 1 61 ? 167.522 140.042 218.909 1.00 222.32 56 ARG D C 1
ATOM 9819 O O . ARG D 1 61 ? 168.387 139.182 219.111 1.00 222.32 56 ARG D O 1
ATOM 9827 N N . LYS D 1 62 ? 166.287 139.928 219.386 1.00 236.28 57 LYS D N 1
ATOM 9828 C CA . LYS D 1 62 ? 165.956 138.896 220.356 1.00 236.28 57 LYS D CA 1
ATOM 9829 C C . LYS D 1 62 ? 165.788 137.528 219.717 1.00 236.28 57 LYS D C 1
ATOM 9830 O O . LYS D 1 62 ? 166.160 136.520 220.322 1.00 236.28 57 LYS D O 1
ATOM 9836 N N . MET D 1 63 ? 165.234 137.465 218.510 1.00 251.51 58 MET D N 1
ATOM 9837 C CA . MET D 1 63 ? 164.997 136.180 217.877 1.00 251.51 58 MET D CA 1
ATOM 9838 C C . MET D 1 63 ? 166.255 135.575 217.271 1.00 251.51 58 MET D C 1
ATOM 9839 O O . MET D 1 63 ? 166.242 134.391 216.921 1.00 251.51 58 MET D O 1
ATOM 9844 N N . LEU D 1 64 ? 167.332 136.343 217.136 1.00 254.68 59 LEU D N 1
ATOM 9845 C CA . LEU D 1 64 ? 168.622 135.777 216.777 1.00 254.68 59 LEU D CA 1
ATOM 9846 C C . LEU D 1 64 ? 169.502 135.536 217.991 1.00 254.68 59 LEU D C 1
ATOM 9847 O O . LEU D 1 64 ? 170.702 135.296 217.839 1.00 254.68 59 LEU D O 1
ATOM 9852 N N . GLU D 1 65 ? 168.932 135.598 219.190 1.00 251.25 60 GLU D N 1
ATOM 9853 C CA . GLU D 1 65 ? 169.588 135.089 220.384 1.00 251.25 60 GLU D CA 1
ATOM 9854 C C . GLU D 1 65 ? 169.353 133.599 220.569 1.00 251.25 60 GLU D C 1
ATOM 9855 O O . GLU D 1 65 ? 169.877 133.013 221.521 1.00 251.25 60 GLU D O 1
ATOM 9861 N N . GLU D 1 66 ? 168.572 132.984 219.687 1.00 279.54 61 GLU D N 1
ATOM 9862 C CA . GLU D 1 66 ? 168.363 131.547 219.663 1.00 279.54 61 GLU D CA 1
ATOM 9863 C C . GLU D 1 66 ? 169.410 130.910 218.750 1.00 279.54 61 GLU D C 1
ATOM 9864 O O . GLU D 1 66 ? 170.385 131.552 218.348 1.00 279.54 61 GLU D O 1
ATOM 9870 N N . SER D 1 67 ? 169.221 129.638 218.409 1.00 272.68 62 SER D N 1
ATOM 9871 C CA . SER D 1 67 ? 170.166 128.894 217.575 1.00 272.68 62 SER D CA 1
ATOM 9872 C C . SER D 1 67 ? 169.414 128.305 216.387 1.00 272.68 62 SER D C 1
ATOM 9873 O O . SER D 1 67 ? 168.765 127.263 216.515 1.00 272.68 62 SER D O 1
ATOM 9876 N N . LYS D 1 68 ? 169.496 128.968 215.232 1.00 274.12 63 LYS D N 1
ATOM 9877 C CA . LYS D 1 68 ? 168.820 128.508 214.023 1.00 274.12 63 LYS D CA 1
ATOM 9878 C C . LYS D 1 68 ? 169.720 128.716 212.817 1.00 274.12 63 LYS D C 1
ATOM 9879 O O . LYS D 1 68 ? 170.108 129.848 212.515 1.00 274.12 63 LYS D O 1
ATOM 9885 N N . THR D 1 69 ? 170.040 127.621 212.126 1.00 307.85 64 THR D N 1
ATOM 9886 C CA . THR D 1 69 ? 170.638 127.690 210.801 1.00 307.85 64 THR D CA 1
ATOM 9887 C C . THR D 1 69 ? 169.594 127.863 209.712 1.00 307.85 64 THR D C 1
ATOM 9888 O O . THR D 1 69 ? 169.957 128.009 208.540 1.00 307.85 64 THR D O 1
ATOM 9892 N N . LEU D 1 70 ? 168.311 127.847 210.088 1.00 315.03 65 LEU D N 1
ATOM 9893 C CA . LEU D 1 70 ? 167.223 128.144 209.164 1.00 315.03 65 LEU D CA 1
ATOM 9894 C C . LEU D 1 70 ? 167.307 129.569 208.645 1.00 315.03 65 LEU D C 1
ATOM 9895 O O . LEU D 1 70 ? 166.783 129.870 207.566 1.00 315.03 65 LEU D O 1
ATOM 9900 N N . ASN D 1 71 ? 167.936 130.456 209.422 1.00 292.54 66 ASN D N 1
ATOM 9901 C CA . ASN D 1 71 ? 168.220 131.815 208.985 1.00 292.54 66 ASN D CA 1
ATOM 9902 C C . ASN D 1 71 ? 169.061 131.843 207.719 1.00 292.54 66 ASN D C 1
ATOM 9903 O O . ASN D 1 71 ? 168.868 132.716 206.867 1.00 292.54 66 ASN D O 1
ATOM 9908 N N . VAL D 1 72 ? 169.961 130.879 207.555 1.00 272.08 67 VAL D N 1
ATOM 9909 C CA . VAL D 1 72 ? 170.951 130.962 206.494 1.00 272.08 67 VAL D CA 1
ATOM 9910 C C . VAL D 1 72 ? 170.324 130.475 205.198 1.00 272.08 67 VAL D C 1
ATOM 9911 O O . VAL D 1 72 ? 170.410 129.289 204.855 1.00 272.08 67 VAL D O 1
ATOM 9915 N N . ASN D 1 73 ? 169.632 131.385 204.507 1.00 294.00 68 ASN D N 1
ATOM 9916 C CA . ASN D 1 73 ? 169.100 131.249 203.149 1.00 294.00 68 ASN D CA 1
ATOM 9917 C C . ASN D 1 73 ? 168.128 130.083 202.964 1.00 294.00 68 ASN D C 1
ATOM 9918 O O . ASN D 1 73 ? 167.775 129.754 201.826 1.00 294.00 68 ASN D O 1
ATOM 9923 N N . CYS D 1 74 ? 167.677 129.451 204.047 1.00 324.38 69 CYS D N 1
ATOM 9924 C CA . CYS D 1 74 ? 166.738 128.341 203.989 1.00 324.38 69 CYS D CA 1
ATOM 9925 C C . CYS D 1 74 ? 165.310 128.802 204.216 1.00 324.38 69 CYS D C 1
ATOM 9926 O O . CYS D 1 74 ? 164.461 128.014 204.637 1.00 324.38 69 CYS D O 1
ATOM 9929 N N . VAL D 1 75 ? 165.027 130.068 203.935 1.00 266.65 70 VAL D N 1
ATOM 9930 C CA . VAL D 1 75 ? 163.822 130.688 204.461 1.00 266.65 70 VAL D CA 1
ATOM 9931 C C . VAL D 1 75 ? 162.643 130.522 203.506 1.00 266.65 70 VAL D C 1
ATOM 9932 O O . VAL D 1 75 ? 161.538 130.174 203.932 1.00 266.65 70 VAL D O 1
ATOM 9936 N N . ASP D 1 76 ? 162.838 130.741 202.210 1.00 249.36 71 ASP D N 1
ATOM 9937 C CA . ASP D 1 76 ? 161.879 130.226 201.247 1.00 249.36 71 ASP D CA 1
ATOM 9938 C C . ASP D 1 76 ? 162.111 128.733 201.060 1.00 249.36 71 ASP D C 1
ATOM 9939 O O . ASP D 1 76 ? 163.235 128.238 201.175 1.00 249.36 71 ASP D O 1
ATOM 9944 N N . TYR D 1 77 ? 161.030 128.010 200.773 1.00 226.81 72 TYR D N 1
ATOM 9945 C CA . TYR D 1 77 ? 161.120 126.581 200.488 1.00 226.81 72 TYR D CA 1
ATOM 9946 C C . TYR D 1 77 ? 161.592 126.301 199.067 1.00 226.81 72 TYR D C 1
ATOM 9947 O O . TYR D 1 77 ? 161.791 125.135 198.707 1.00 226.81 72 TYR D O 1
ATOM 9956 N N . MET D 1 78 ? 161.763 127.346 198.266 1.00 216.45 73 MET D N 1
ATOM 9957 C CA . MET D 1 78 ? 162.481 127.348 197.000 1.00 216.45 73 MET D CA 1
ATOM 9958 C C . MET D 1 78 ? 163.539 128.443 197.044 1.00 216.45 73 MET D C 1
ATOM 9959 O O . MET D 1 78 ? 163.640 129.279 196.144 1.00 216.45 73 MET D O 1
ATOM 9964 N N . GLY D 1 79 ? 164.345 128.420 198.118 1.00 242.24 74 GLY D N 1
ATOM 9965 C CA . GLY D 1 79 ? 165.104 129.530 198.686 1.00 242.24 74 GLY D CA 1
ATOM 9966 C C . GLY D 1 79 ? 165.833 130.498 197.780 1.00 242.24 74 GLY D C 1
ATOM 9967 O O . GLY D 1 79 ? 166.836 130.164 197.145 1.00 242.24 74 GLY D O 1
ATOM 9968 N N . GLN D 1 80 ? 165.319 131.718 197.735 1.00 246.15 75 GLN D N 1
ATOM 9969 C CA . GLN D 1 80 ? 165.735 132.726 196.765 1.00 246.15 75 GLN D CA 1
ATOM 9970 C C . GLN D 1 80 ? 166.743 133.714 197.350 1.00 246.15 75 GLN D C 1
ATOM 9971 O O . GLN D 1 80 ? 166.503 134.920 197.319 1.00 246.15 75 GLN D O 1
ATOM 9977 N N . ASN D 1 81 ? 167.875 133.203 197.855 1.00 297.89 76 ASN D N 1
ATOM 9978 C CA . ASN D 1 81 ? 168.983 133.986 198.432 1.00 297.89 76 ASN D CA 1
ATOM 9979 C C . ASN D 1 81 ? 168.510 134.876 199.588 1.00 297.89 76 ASN D C 1
ATOM 9980 O O . ASN D 1 81 ? 168.635 136.101 199.555 1.00 297.89 76 ASN D O 1
ATOM 9985 N N . ALA D 1 82 ? 168.013 134.221 200.640 1.00 292.39 77 ALA D N 1
ATOM 9986 C CA . ALA D 1 82 ? 167.201 134.888 201.654 1.00 292.39 77 ALA D CA 1
ATOM 9987 C C . ALA D 1 82 ? 167.993 135.817 202.570 1.00 292.39 77 ALA D C 1
ATOM 9988 O O . ALA D 1 82 ? 167.451 136.840 203.011 1.00 292.39 77 ALA D O 1
ATOM 9990 N N . LEU D 1 83 ? 169.245 135.476 202.889 1.00 272.40 78 LEU D N 1
ATOM 9991 C CA . LEU D 1 83 ? 170.086 136.394 203.655 1.00 272.40 78 LEU D CA 1
ATOM 9992 C C . LEU D 1 83 ? 170.338 137.674 202.881 1.00 272.40 78 LEU D C 1
ATOM 9993 O O . LEU D 1 83 ? 170.300 138.773 203.440 1.00 272.40 78 LEU D O 1
ATOM 9998 N N . GLN D 1 84 ? 170.562 137.555 201.585 1.00 280.38 79 GLN D N 1
ATOM 9999 C CA . GLN D 1 84 ? 170.761 138.740 200.777 1.00 280.38 79 GLN D CA 1
ATOM 10000 C C . GLN D 1 84 ? 169.447 139.434 200.453 1.00 280.38 79 GLN D C 1
ATOM 10001 O O . GLN D 1 84 ? 169.453 140.632 200.148 1.00 280.38 79 GLN D O 1
ATOM 10007 N N . LEU D 1 85 ? 168.324 138.709 200.524 1.00 302.46 80 LEU D N 1
ATOM 10008 C CA . LEU D 1 85 ? 167.022 139.367 200.545 1.00 302.46 80 LEU D CA 1
ATOM 10009 C C . LEU D 1 85 ? 166.873 140.227 201.788 1.00 302.46 80 LEU D C 1
ATOM 10010 O O . LEU D 1 85 ? 166.243 141.289 201.737 1.00 302.46 80 LEU D O 1
ATOM 10015 N N . ALA D 1 86 ? 167.440 139.786 202.910 1.00 278.62 81 ALA D N 1
ATOM 10016 C CA . ALA D 1 86 ? 167.527 140.675 204.060 1.00 278.62 81 ALA D CA 1
ATOM 10017 C C . ALA D 1 86 ? 168.510 141.810 203.810 1.00 278.62 81 ALA D C 1
ATOM 10018 O O . ALA D 1 86 ? 168.342 142.905 204.357 1.00 278.62 81 ALA D O 1
ATOM 10020 N N . VAL D 1 87 ? 169.527 141.578 202.981 1.00 264.79 82 VAL D N 1
ATOM 10021 C CA . VAL D 1 87 ? 170.502 142.628 202.709 1.00 264.79 82 VAL D CA 1
ATOM 10022 C C . VAL D 1 87 ? 169.930 143.686 201.771 1.00 264.79 82 VAL D C 1
ATOM 10023 O O . VAL D 1 87 ? 170.107 144.888 201.998 1.00 264.79 82 VAL D O 1
ATOM 10027 N N . GLY D 1 88 ? 169.186 143.263 200.747 1.00 221.81 83 GLY D N 1
ATOM 10028 C CA . GLY D 1 88 ? 168.863 144.086 199.584 1.00 221.81 83 GLY D CA 1
ATOM 10029 C C . GLY D 1 88 ? 168.016 145.322 199.849 1.00 221.81 83 GLY D C 1
ATOM 10030 O O . GLY D 1 88 ? 167.875 146.150 198.944 1.00 221.81 83 GLY D O 1
ATOM 10031 N N . ASN D 1 89 ? 167.454 145.473 201.042 1.00 163.66 84 ASN D N 1
ATOM 10032 C CA . ASN D 1 89 ? 166.681 146.658 201.368 1.00 163.66 84 ASN D CA 1
ATOM 10033 C C . ASN D 1 89 ? 167.548 147.643 202.144 1.00 163.66 84 ASN D C 1
ATOM 10034 O O . ASN D 1 89 ? 168.724 147.399 202.415 1.00 163.66 84 ASN D O 1
ATOM 10039 N N . GLU D 1 90 ? 166.952 148.773 202.525 1.00 145.07 85 GLU D N 1
ATOM 10040 C CA . GLU D 1 90 ? 167.671 149.799 203.270 1.00 145.07 85 GLU D CA 1
ATOM 10041 C C . GLU D 1 90 ? 167.813 149.500 204.734 1.00 145.07 85 GLU D C 1
ATOM 10042 O O . GLU D 1 90 ? 168.145 150.417 205.489 1.00 145.07 85 GLU D O 1
ATOM 10048 N N . HIS D 1 91 ? 167.564 148.277 205.189 1.00 169.43 86 HIS D N 1
ATOM 10049 C CA . HIS D 1 91 ? 167.653 147.980 206.614 1.00 169.43 86 HIS D CA 1
ATOM 10050 C C . HIS D 1 91 ? 169.108 147.667 206.942 1.00 169.43 86 HIS D C 1
ATOM 10051 O O . HIS D 1 91 ? 169.501 146.532 207.210 1.00 169.43 86 HIS D O 1
ATOM 10058 N N . LEU D 1 92 ? 169.914 148.727 206.909 1.00 176.81 87 LEU D N 1
ATOM 10059 C CA . LEU D 1 92 ? 171.357 148.564 206.877 1.00 176.81 87 LEU D CA 1
ATOM 10060 C C . LEU D 1 92 ? 171.880 148.156 208.236 1.00 176.81 87 LEU D C 1
ATOM 10061 O O . LEU D 1 92 ? 172.835 147.379 208.332 1.00 176.81 87 LEU D O 1
ATOM 10066 N N . GLU D 1 93 ? 171.242 148.644 209.289 1.00 227.52 88 GLU D N 1
ATOM 10067 C CA . GLU D 1 93 ? 171.600 148.209 210.625 1.00 227.52 88 GLU D CA 1
ATOM 10068 C C . GLU D 1 93 ? 171.152 146.778 210.871 1.00 227.52 88 GLU D C 1
ATOM 10069 O O . GLU D 1 93 ? 171.783 146.060 211.650 1.00 227.52 88 GLU D O 1
ATOM 10075 N N . VAL D 1 94 ? 170.091 146.337 210.192 1.00 240.59 89 VAL D N 1
ATOM 10076 C CA . VAL D 1 94 ? 169.711 144.930 210.255 1.00 240.59 89 VAL D CA 1
ATOM 10077 C C . VAL D 1 94 ? 170.760 144.074 209.552 1.00 240.59 89 VAL D C 1
ATOM 10078 O O . VAL D 1 94 ? 171.111 142.982 210.024 1.00 240.59 89 VAL D O 1
ATOM 10082 N N . THR D 1 95 ? 171.324 144.585 208.451 1.00 225.21 90 THR D N 1
ATOM 10083 C CA . THR D 1 95 ? 172.444 143.897 207.818 1.00 225.21 90 THR D CA 1
ATOM 10084 C C . THR D 1 95 ? 173.665 143.879 208.720 1.00 225.21 90 THR D C 1
ATOM 10085 O O . THR D 1 95 ? 174.393 142.890 208.740 1.00 225.21 90 THR D O 1
ATOM 10089 N N . GLU D 1 96 ? 173.882 144.938 209.498 1.00 228.17 91 GLU D N 1
ATOM 10090 C CA . GLU D 1 96 ? 175.003 144.942 210.432 1.00 228.17 91 GLU D CA 1
ATOM 10091 C C . GLU D 1 96 ? 174.776 143.985 211.593 1.00 228.17 91 GLU D C 1
ATOM 10092 O O . GLU D 1 96 ? 175.734 143.403 212.114 1.00 228.17 91 GLU D O 1
ATOM 10098 N N . LEU D 1 97 ? 173.525 143.820 212.021 1.00 251.73 92 LEU D N 1
ATOM 10099 C CA . LEU D 1 97 ? 173.212 142.796 213.008 1.00 251.73 92 LEU D CA 1
ATOM 10100 C C . LEU D 1 97 ? 173.440 141.405 212.444 1.00 251.73 92 LEU D C 1
ATOM 10101 O O . LEU D 1 97 ? 173.837 140.494 213.179 1.00 251.73 92 LEU D O 1
ATOM 10106 N N . LEU D 1 98 ? 173.202 141.227 211.147 1.00 244.91 93 LEU D N 1
ATOM 10107 C CA . LEU D 1 98 ? 173.637 139.999 210.494 1.00 244.91 93 LEU D CA 1
ATOM 10108 C C . LEU D 1 98 ? 175.157 139.909 210.442 1.00 244.91 93 LEU D C 1
ATOM 10109 O O . LEU D 1 98 ? 175.714 138.808 210.503 1.00 244.91 93 LEU D O 1
ATOM 10114 N N . LEU D 1 99 ? 175.838 141.048 210.325 1.00 250.33 94 LEU D N 1
ATOM 10115 C CA . LEU D 1 99 ? 177.294 141.055 210.309 1.00 250.33 94 LEU D CA 1
ATOM 10116 C C . LEU D 1 99 ? 177.888 140.740 211.671 1.00 250.33 94 LEU D C 1
ATOM 10117 O O . LEU D 1 99 ? 179.060 140.357 211.749 1.00 250.33 94 LEU D O 1
ATOM 10122 N N . LYS D 1 100 ? 177.124 140.920 212.746 1.00 240.93 95 LYS D N 1
ATOM 10123 C CA . LYS D 1 100 ? 177.650 140.620 214.073 1.00 240.93 95 LYS D CA 1
ATOM 10124 C C . LYS D 1 100 ? 177.760 139.121 214.311 1.00 240.93 95 LYS D C 1
ATOM 10125 O O . LYS D 1 100 ? 178.574 138.685 215.131 1.00 240.93 95 LYS D O 1
ATOM 10131 N N . LYS D 1 101 ? 176.960 138.322 213.610 1.00 247.14 96 LYS D N 1
ATOM 10132 C CA . LYS D 1 101 ? 176.972 136.868 213.754 1.00 247.14 96 LYS D CA 1
ATOM 10133 C C . LYS D 1 101 ? 177.151 136.269 212.363 1.00 247.14 96 LYS D C 1
ATOM 10134 O O . LYS D 1 101 ? 176.198 136.195 211.584 1.00 247.14 96 LYS D O 1
ATOM 10140 N N . GLU D 1 102 ? 178.368 135.823 212.062 1.00 223.88 97 GLU D N 1
ATOM 10141 C CA . GLU D 1 102 ? 178.705 135.404 210.708 1.00 223.88 97 GLU D CA 1
ATOM 10142 C C . GLU D 1 102 ? 179.235 133.983 210.662 1.00 223.88 97 GLU D C 1
ATOM 10143 O O . GLU D 1 102 ? 180.291 133.730 210.070 1.00 223.88 97 GLU D O 1
ATOM 10149 N N . ASN D 1 103 ? 178.527 133.054 211.300 1.00 203.01 98 ASN D N 1
ATOM 10150 C CA . ASN D 1 103 ? 178.904 131.651 211.190 1.00 203.01 98 ASN D CA 1
ATOM 10151 C C . ASN D 1 103 ? 178.664 131.133 209.780 1.00 203.01 98 ASN D C 1
ATOM 10152 O O . ASN D 1 103 ? 179.487 130.389 209.238 1.00 203.01 98 ASN D O 1
ATOM 10157 N N . LEU D 1 104 ? 177.548 131.522 209.168 1.00 221.74 99 LEU D N 1
ATOM 10158 C CA . LEU D 1 104 ? 177.174 131.006 207.856 1.00 221.74 99 LEU D CA 1
ATOM 10159 C C . LEU D 1 104 ? 176.491 132.111 207.066 1.00 221.74 99 LEU D C 1
ATOM 10160 O O . LEU D 1 104 ? 175.497 132.677 207.531 1.00 221.74 99 LEU D O 1
ATOM 10165 N N . ALA D 1 105 ? 177.010 132.401 205.879 1.00 208.03 100 ALA D N 1
ATOM 10166 C CA . ALA D 1 105 ? 176.437 133.410 204.995 1.00 208.03 100 ALA D CA 1
ATOM 10167 C C . ALA D 1 105 ? 176.881 133.101 203.571 1.00 208.03 100 ALA D C 1
ATOM 10168 O O . ALA D 1 105 ? 177.491 132.061 203.306 1.00 208.03 100 ALA D O 1
ATOM 10170 N N . ARG D 1 106 ? 176.567 134.005 202.648 1.00 245.16 101 ARG D N 1
ATOM 10171 C CA . ARG D 1 106 ? 177.095 133.948 201.297 1.00 245.16 101 ARG D CA 1
ATOM 10172 C C . ARG D 1 106 ? 177.769 135.270 200.961 1.00 245.16 101 ARG D C 1
ATOM 10173 O O . ARG D 1 106 ? 177.442 136.320 201.521 1.00 245.16 101 ARG D O 1
ATOM 10181 N N . ILE D 1 107 ? 178.720 135.207 200.031 1.00 271.18 102 ILE D N 1
ATOM 10182 C CA . ILE D 1 107 ? 179.542 136.365 199.697 1.00 271.18 102 ILE D CA 1
ATOM 10183 C C . ILE D 1 107 ? 179.453 136.678 198.211 1.00 271.18 102 ILE D C 1
ATOM 10184 O O . ILE D 1 107 ? 179.135 137.810 197.831 1.00 271.18 102 ILE D O 1
ATOM 10189 N N . GLY D 1 108 ? 179.751 135.682 197.367 1.00 283.33 103 GLY D N 1
ATOM 10190 C CA . GLY D 1 108 ? 179.796 135.920 195.932 1.00 283.33 103 GLY D CA 1
ATOM 10191 C C . GLY D 1 108 ? 178.443 136.276 195.346 1.00 283.33 103 GLY D C 1
ATOM 10192 O O . GLY D 1 108 ? 178.349 137.105 194.432 1.00 283.33 103 GLY D O 1
ATOM 10193 N N . ASP D 1 109 ? 177.374 135.678 195.882 1.00 281.89 104 ASP D N 1
ATOM 10194 C CA . ASP D 1 109 ? 176.029 136.074 195.485 1.00 281.89 104 ASP D CA 1
ATOM 10195 C C . ASP D 1 109 ? 175.707 137.487 195.965 1.00 281.89 104 ASP D C 1
ATOM 10196 O O . ASP D 1 109 ? 174.954 138.210 195.301 1.00 281.89 104 ASP D O 1
ATOM 10201 N N . ALA D 1 110 ? 176.307 137.918 197.079 1.00 266.15 105 ALA D N 1
ATOM 10202 C CA . ALA D 1 110 ? 176.121 139.292 197.524 1.00 266.15 105 ALA D CA 1
ATOM 10203 C C . ALA D 1 110 ? 176.932 140.258 196.677 1.00 266.15 105 ALA D C 1
ATOM 10204 O O . ALA D 1 110 ? 176.475 141.384 196.427 1.00 266.15 105 ALA D O 1
ATOM 10206 N N . LEU D 1 111 ? 178.114 139.811 196.221 1.00 260.15 106 LEU D N 1
ATOM 10207 C CA . LEU D 1 111 ? 178.893 140.543 195.226 1.00 260.15 106 LEU D CA 1
ATOM 10208 C C . LEU D 1 111 ? 178.092 140.759 193.952 1.00 260.15 106 LEU D C 1
ATOM 10209 O O . LEU D 1 111 ? 178.160 141.834 193.342 1.00 260.15 106 LEU D O 1
ATOM 10214 N N . LEU D 1 112 ? 177.336 139.742 193.534 1.00 282.04 107 LEU D N 1
ATOM 10215 C CA . LEU D 1 112 ? 176.408 139.901 192.417 1.00 282.04 107 LEU D CA 1
ATOM 10216 C C . LEU D 1 112 ? 175.324 140.927 192.735 1.00 282.04 107 LEU D C 1
ATOM 10217 O O . LEU D 1 112 ? 175.188 141.944 192.044 1.00 282.04 107 LEU D O 1
ATOM 10222 N N . LEU D 1 113 ? 174.548 140.679 193.792 1.00 237.94 108 LEU D N 1
ATOM 10223 C CA . LEU D 1 113 ? 173.292 141.399 193.986 1.00 237.94 108 LEU D CA 1
ATOM 10224 C C . LEU D 1 113 ? 173.502 142.810 194.525 1.00 237.94 108 LEU D C 1
ATOM 10225 O O . LEU D 1 113 ? 173.133 143.792 193.874 1.00 237.94 108 LEU D O 1
ATOM 10230 N N . ALA D 1 114 ? 174.098 142.926 195.715 1.00 226.78 109 ALA D N 1
ATOM 10231 C CA . ALA D 1 114 ? 173.907 144.125 196.523 1.00 226.78 109 ALA D CA 1
ATOM 10232 C C . ALA D 1 114 ? 174.695 145.315 196.001 1.00 226.78 109 ALA D C 1
ATOM 10233 O O . ALA D 1 114 ? 174.316 146.465 196.250 1.00 226.78 109 ALA D O 1
ATOM 10235 N N . ILE D 1 115 ? 175.777 145.066 195.272 1.00 215.40 110 ILE D N 1
ATOM 10236 C CA . ILE D 1 115 ? 176.663 146.157 194.898 1.00 215.40 110 ILE D CA 1
ATOM 10237 C C . ILE D 1 115 ? 176.093 146.952 193.723 1.00 215.40 110 ILE D C 1
ATOM 10238 O O . ILE D 1 115 ? 176.309 148.166 193.627 1.00 215.40 110 ILE D O 1
ATOM 10243 N N . SER D 1 116 ? 175.312 146.306 192.853 1.00 190.93 111 SER D N 1
ATOM 10244 C CA . SER D 1 116 ? 174.788 146.987 191.673 1.00 190.93 111 SER D CA 1
ATOM 10245 C C . SER D 1 116 ? 173.738 148.031 192.031 1.00 190.93 111 SER D C 1
ATOM 10246 O O . SER D 1 116 ? 173.661 149.075 191.373 1.00 190.93 111 SER D O 1
ATOM 10249 N N . LYS D 1 117 ? 172.932 147.782 193.056 1.00 182.96 112 LYS D N 1
ATOM 10250 C CA . LYS D 1 117 ? 172.051 148.832 193.532 1.00 182.96 112 LYS D CA 1
ATOM 10251 C C . LYS D 1 117 ? 172.846 149.863 194.322 1.00 182.96 112 LYS D C 1
ATOM 10252 O O . LYS D 1 117 ? 173.970 149.618 194.761 1.00 182.96 112 LYS D O 1
ATOM 10258 N N . GLY D 1 118 ? 172.217 151.015 194.550 1.00 212.48 113 GLY D N 1
ATOM 10259 C CA . GLY D 1 118 ? 172.891 152.210 195.029 1.00 212.48 113 GLY D CA 1
ATOM 10260 C C . GLY D 1 118 ? 173.439 152.229 196.444 1.00 212.48 113 GLY D C 1
ATOM 10261 O O . GLY D 1 118 ? 173.919 153.268 196.908 1.00 212.48 113 GLY D O 1
ATOM 10262 N N . TYR D 1 119 ? 173.401 151.091 197.126 1.00 192.96 114 TYR D N 1
ATOM 10263 C CA . TYR D 1 119 ? 173.785 150.992 198.530 1.00 192.96 114 TYR D CA 1
ATOM 10264 C C . TYR D 1 119 ? 175.293 151.105 198.669 1.00 192.96 114 TYR D C 1
ATOM 10265 O O . TYR D 1 119 ? 176.017 150.122 198.515 1.00 192.96 114 TYR D O 1
ATOM 10274 N N . VAL D 1 120 ? 175.772 152.307 198.976 1.00 191.70 115 VAL D N 1
ATOM 10275 C CA . VAL D 1 120 ? 177.201 152.499 199.179 1.00 191.70 115 VAL D CA 1
ATOM 10276 C C . VAL D 1 120 ? 177.628 151.900 200.512 1.00 191.70 115 VAL D C 1
ATOM 10277 O O . VAL D 1 120 ? 178.710 151.309 200.633 1.00 191.70 115 VAL D O 1
ATOM 10281 N N . ARG D 1 121 ? 176.769 152.011 201.522 1.00 226.13 116 ARG D N 1
ATOM 10282 C CA . ARG D 1 121 ? 177.107 151.535 202.856 1.00 226.13 116 ARG D CA 1
ATOM 10283 C C . ARG D 1 121 ? 177.175 150.017 202.916 1.00 226.13 116 ARG D C 1
ATOM 10284 O O . ARG D 1 121 ? 177.973 149.462 203.678 1.00 226.13 116 ARG D O 1
ATOM 10292 N N . ILE D 1 122 ? 176.356 149.328 202.121 1.00 252.55 117 ILE D N 1
ATOM 10293 C CA . ILE D 1 122 ? 176.466 147.877 202.046 1.00 252.55 117 ILE D CA 1
ATOM 10294 C C . ILE D 1 122 ? 177.772 147.482 201.368 1.00 252.55 117 ILE D C 1
ATOM 10295 O O . ILE D 1 122 ? 178.395 146.485 201.745 1.00 252.55 117 ILE D O 1
ATOM 10300 N N . VAL D 1 123 ? 178.233 148.276 200.400 1.00 249.28 118 VAL D N 1
ATOM 10301 C CA . VAL D 1 123 ? 179.543 148.040 199.801 1.00 249.28 118 VAL D CA 1
ATOM 10302 C C . VAL D 1 123 ? 180.643 148.248 200.836 1.00 249.28 118 VAL D C 1
ATOM 10303 O O . VAL D 1 123 ? 181.626 147.497 200.876 1.00 249.28 118 VAL D O 1
ATOM 10307 N N . GLU D 1 124 ? 180.463 149.224 201.728 1.00 249.46 119 GLU D N 1
ATOM 10308 C CA . GLU D 1 124 ? 181.394 149.396 202.840 1.00 249.46 119 GLU D CA 1
ATOM 10309 C C . GLU D 1 124 ? 181.363 148.200 203.786 1.00 249.46 119 GLU D C 1
ATOM 10310 O O . GLU D 1 124 ? 182.404 147.775 204.301 1.00 249.46 119 GLU D O 1
ATOM 10316 N N . ALA D 1 125 ? 180.176 147.635 204.001 1.00 265.90 120 ALA D N 1
ATOM 10317 C CA . ALA D 1 125 ? 180.043 146.464 204.860 1.00 265.90 120 ALA D CA 1
ATOM 10318 C C . ALA D 1 125 ? 180.711 145.242 204.244 1.00 265.90 120 ALA D C 1
ATOM 10319 O O . ALA D 1 125 ? 181.339 144.445 204.951 1.00 265.90 120 ALA D O 1
ATOM 10321 N N . ILE D 1 126 ? 180.579 145.083 202.926 1.00 270.53 121 ILE D N 1
ATOM 10322 C CA . ILE D 1 126 ? 181.272 144.017 202.208 1.00 270.53 121 ILE D CA 1
ATOM 10323 C C . ILE D 1 126 ? 182.775 144.257 202.243 1.00 270.53 121 ILE D C 1
ATOM 10324 O O . ILE D 1 126 ? 183.574 143.316 202.293 1.00 270.53 121 ILE D O 1
ATOM 10329 N N . LEU D 1 127 ? 183.194 145.509 202.276 1.00 276.02 122 LEU D N 1
ATOM 10330 C CA . LEU D 1 127 ? 184.612 145.745 202.466 1.00 276.02 122 LEU D CA 1
ATOM 10331 C C . LEU D 1 127 ? 185.044 145.615 203.917 1.00 276.02 122 LEU D C 1
ATOM 10332 O O . LEU D 1 127 ? 186.247 145.660 204.187 1.00 276.02 122 LEU D O 1
ATOM 10337 N N . ASN D 1 128 ? 184.111 145.468 204.859 1.00 288.35 123 ASN D N 1
ATOM 10338 C CA . ASN D 1 128 ? 184.528 145.207 206.235 1.00 288.35 123 ASN D CA 1
ATOM 10339 C C . ASN D 1 128 ? 184.783 143.722 206.493 1.00 288.35 123 ASN D C 1
ATOM 10340 O O . ASN D 1 128 ? 185.927 143.305 206.702 1.00 288.35 123 ASN D O 1
ATOM 10345 N N . HIS D 1 129 ? 183.725 142.908 206.490 1.00 294.92 124 HIS D N 1
ATOM 10346 C CA . HIS D 1 129 ? 183.857 141.500 206.868 1.00 294.92 124 HIS D CA 1
ATOM 10347 C C . HIS D 1 129 ? 184.212 140.545 205.721 1.00 294.92 124 HIS D C 1
ATOM 10348 O O . HIS D 1 129 ? 184.969 139.599 205.956 1.00 294.92 124 HIS D O 1
ATOM 10355 N N . PRO D 1 130 ? 183.692 140.686 204.492 1.00 297.07 125 PRO D N 1
ATOM 10356 C CA . PRO D 1 130 ? 184.341 139.982 203.371 1.00 297.07 125 PRO D CA 1
ATOM 10357 C C . PRO D 1 130 ? 185.683 140.566 202.947 1.00 297.07 125 PRO D C 1
ATOM 10358 O O . PRO D 1 130 ? 186.263 140.080 201.971 1.00 297.07 125 PRO D O 1
ATOM 10362 N N . GLY D 1 131 ? 186.190 141.600 203.624 1.00 312.08 126 GLY D N 1
ATOM 10363 C CA . GLY D 1 131 ? 187.604 141.902 203.535 1.00 312.08 126 GLY D CA 1
ATOM 10364 C C . GLY D 1 131 ? 188.460 140.802 204.129 1.00 312.08 126 GLY D C 1
ATOM 10365 O O . GLY D 1 131 ? 189.606 140.608 203.715 1.00 312.08 126 GLY D O 1
ATOM 10366 N N . PHE D 1 132 ? 187.920 140.073 205.113 1.00 279.67 127 PHE D N 1
ATOM 10367 C CA . PHE D 1 132 ? 188.534 138.821 205.535 1.00 279.67 127 PHE D CA 1
ATOM 10368 C C . PHE D 1 132 ? 188.518 137.797 204.408 1.00 279.67 127 PHE D C 1
ATOM 10369 O O . PHE D 1 132 ? 189.439 136.981 204.297 1.00 279.67 127 PHE D O 1
ATOM 10377 N N . ALA D 1 133 ? 187.490 137.828 203.565 1.00 258.13 128 ALA D N 1
ATOM 10378 C CA . ALA D 1 133 ? 187.432 136.964 202.393 1.00 258.13 128 ALA D CA 1
ATOM 10379 C C . ALA D 1 133 ? 188.268 137.544 201.258 1.00 258.13 128 ALA D C 1
ATOM 10380 O O . ALA D 1 133 ? 187.735 138.143 200.325 1.00 258.13 128 ALA D O 1
ATOM 10382 N N . ILE D 1 166 ? 182.227 135.939 184.863 1.00 194.77 161 ILE D N 1
ATOM 10383 C CA . ILE D 1 166 ? 181.397 136.665 185.811 1.00 194.77 161 ILE D CA 1
ATOM 10384 C C . ILE D 1 166 ? 182.279 137.270 186.897 1.00 194.77 161 ILE D C 1
ATOM 10385 O O . ILE D 1 166 ? 182.792 136.559 187.757 1.00 194.77 161 ILE D O 1
ATOM 10390 N N . THR D 1 167 ? 182.470 138.589 186.838 1.00 230.28 162 THR D N 1
ATOM 10391 C CA . THR D 1 167 ? 183.404 139.304 187.697 1.00 230.28 162 THR D CA 1
ATOM 10392 C C . THR D 1 167 ? 182.734 140.515 188.330 1.00 230.28 162 THR D C 1
ATOM 10393 O O . THR D 1 167 ? 182.032 141.265 187.644 1.00 230.28 162 THR D O 1
ATOM 10397 N N . PRO D 1 168 ? 182.963 140.755 189.633 1.00 240.33 163 PRO D N 1
ATOM 10398 C CA . PRO D 1 168 ? 182.185 141.773 190.357 1.00 240.33 163 PRO D CA 1
ATOM 10399 C C . PRO D 1 168 ? 182.584 143.208 190.053 1.00 240.33 163 PRO D C 1
ATOM 10400 O O . PRO D 1 168 ? 181.743 144.118 190.054 1.00 240.33 163 PRO D O 1
ATOM 10404 N N . ILE D 1 169 ? 183.878 143.412 189.816 1.00 229.02 164 ILE D N 1
ATOM 10405 C CA . ILE D 1 169 ? 184.406 144.753 189.615 1.00 229.02 164 ILE D CA 1
ATOM 10406 C C . ILE D 1 169 ? 183.904 145.324 188.298 1.00 229.02 164 ILE D C 1
ATOM 10407 O O . ILE D 1 169 ? 183.548 146.502 188.210 1.00 229.02 164 ILE D O 1
ATOM 10412 N N . ILE D 1 170 ? 183.799 144.472 187.280 1.00 231.87 165 ILE D N 1
ATOM 10413 C CA . ILE D 1 170 ? 183.169 144.844 186.022 1.00 231.87 165 ILE D CA 1
ATOM 10414 C C . ILE D 1 170 ? 181.681 145.142 186.205 1.00 231.87 165 ILE D C 1
ATOM 10415 O O . ILE D 1 170 ? 181.146 146.064 185.561 1.00 231.87 165 ILE D O 1
ATOM 10420 N N . LEU D 1 171 ? 181.007 144.414 187.107 1.00 242.49 166 LEU D N 1
ATOM 10421 C CA . LEU D 1 171 ? 179.590 144.661 187.378 1.00 242.49 166 LEU D CA 1
ATOM 10422 C C . LEU D 1 171 ? 179.369 146.051 187.961 1.00 242.49 166 LEU D C 1
ATOM 10423 O O . LEU D 1 171 ? 178.560 146.836 187.445 1.00 242.49 166 LEU D O 1
ATOM 10428 N N . ALA D 1 172 ? 180.110 146.383 189.020 1.00 230.92 167 ALA D N 1
ATOM 10429 C CA . ALA D 1 172 ? 180.007 147.716 189.598 1.00 230.92 167 ALA D CA 1
ATOM 10430 C C . ALA D 1 172 ? 180.618 148.786 188.704 1.00 230.92 167 ALA D C 1
ATOM 10431 O O . ALA D 1 172 ? 180.315 149.972 188.881 1.00 230.92 167 ALA D O 1
ATOM 10433 N N . ALA D 1 173 ? 181.470 148.399 187.757 1.00 206.99 168 ALA D N 1
ATOM 10434 C CA . ALA D 1 173 ? 181.984 149.356 186.792 1.00 206.99 168 ALA D CA 1
ATOM 10435 C C . ALA D 1 173 ? 180.894 149.792 185.828 1.00 206.99 168 ALA D C 1
ATOM 10436 O O . ALA D 1 173 ? 180.601 150.987 185.712 1.00 206.99 168 ALA D O 1
ATOM 10438 N N . HIS D 1 174 ? 180.272 148.837 185.136 1.00 196.44 169 HIS D N 1
ATOM 10439 C CA . HIS D 1 174 ? 179.320 149.231 184.107 1.00 196.44 169 HIS D CA 1
ATOM 10440 C C . HIS D 1 174 ? 178.000 149.698 184.709 1.00 196.44 169 HIS D C 1
ATOM 10441 O O . HIS D 1 174 ? 177.349 150.580 184.141 1.00 196.44 169 HIS D O 1
ATOM 10448 N N . CYS D 1 175 ? 177.595 149.148 185.863 1.00 170.56 170 CYS D N 1
ATOM 10449 C CA . CYS D 1 175 ? 176.411 149.676 186.533 1.00 170.56 170 CYS D CA 1
ATOM 10450 C C . CYS D 1 175 ? 176.689 151.024 187.185 1.00 170.56 170 CYS D C 1
ATOM 10451 O O . CYS D 1 175 ? 175.743 151.752 187.505 1.00 170.56 170 CYS D O 1
ATOM 10454 N N . GLN D 1 176 ? 177.967 151.359 187.376 1.00 176.23 171 GLN D N 1
ATOM 10455 C CA . GLN D 1 176 ? 178.445 152.716 187.605 1.00 176.23 171 GLN D CA 1
ATOM 10456 C C . GLN D 1 176 ? 177.947 153.426 188.865 1.00 176.23 171 GLN D C 1
ATOM 10457 O O . GLN D 1 176 ? 176.904 154.088 188.851 1.00 176.23 171 GLN D O 1
ATOM 10463 N N . LYS D 1 177 ? 178.597 153.150 189.990 1.00 173.30 172 LYS D N 1
ATOM 10464 C CA . LYS D 1 177 ? 178.693 154.107 191.087 1.00 173.30 172 LYS D CA 1
ATOM 10465 C C . LYS D 1 177 ? 180.140 154.564 191.253 1.00 173.30 172 LYS D C 1
ATOM 10466 O O . LYS D 1 177 ? 181.041 153.740 191.439 1.00 173.30 172 LYS D O 1
ATOM 10472 N N . TYR D 1 178 ? 180.344 155.885 191.201 1.00 186.53 173 TYR D N 1
ATOM 10473 C CA . TYR D 1 178 ? 181.688 156.456 191.131 1.00 186.53 173 TYR D CA 1
ATOM 10474 C C . TYR D 1 178 ? 182.433 156.321 192.448 1.00 186.53 173 TYR D C 1
ATOM 10475 O O . TYR D 1 178 ? 183.648 156.092 192.462 1.00 186.53 173 TYR D O 1
ATOM 10484 N N . GLU D 1 179 ? 181.745 156.484 193.568 1.00 193.66 174 GLU D N 1
ATOM 10485 C CA . GLU D 1 179 ? 182.452 156.304 194.823 1.00 193.66 174 GLU D CA 1
ATOM 10486 C C . GLU D 1 179 ? 182.663 154.836 195.141 1.00 193.66 174 GLU D C 1
ATOM 10487 O O . GLU D 1 179 ? 183.581 154.500 195.891 1.00 193.66 174 GLU D O 1
ATOM 10493 N N . VAL D 1 180 ? 181.890 153.950 194.520 1.00 192.81 175 VAL D N 1
ATOM 10494 C CA . VAL D 1 180 ? 182.255 152.543 194.531 1.00 192.81 175 VAL D CA 1
ATOM 10495 C C . VAL D 1 180 ? 183.509 152.313 193.688 1.00 192.81 175 VAL D C 1
ATOM 10496 O O . VAL D 1 180 ? 184.329 151.450 194.010 1.00 192.81 175 VAL D O 1
ATOM 10500 N N . VAL D 1 181 ? 183.731 153.127 192.653 1.00 213.07 176 VAL D N 1
ATOM 10501 C CA . VAL D 1 181 ? 185.003 153.060 191.934 1.00 213.07 176 VAL D CA 1
ATOM 10502 C C . VAL D 1 181 ? 186.144 153.608 192.798 1.00 213.07 176 VAL D C 1
ATOM 10503 O O . VAL D 1 181 ? 187.278 153.115 192.728 1.00 213.07 176 VAL D O 1
ATOM 10507 N N . HIS D 1 182 ? 185.858 154.581 193.671 1.00 238.74 177 HIS D N 1
ATOM 10508 C CA . HIS D 1 182 ? 186.841 154.966 194.687 1.00 238.74 177 HIS D CA 1
ATOM 10509 C C . HIS D 1 182 ? 187.122 153.821 195.659 1.00 238.74 177 HIS D C 1
ATOM 10510 O O . HIS D 1 182 ? 188.261 153.633 196.103 1.00 238.74 177 HIS D O 1
ATOM 10517 N N . MET D 1 183 ? 186.093 153.050 196.006 1.00 222.96 178 MET D N 1
ATOM 10518 C CA . MET D 1 183 ? 186.324 151.888 196.858 1.00 222.96 178 MET D CA 1
ATOM 10519 C C . MET D 1 183 ? 187.061 150.780 196.117 1.00 222.96 178 MET D C 1
ATOM 10520 O O . MET D 1 183 ? 187.711 149.943 196.751 1.00 222.96 178 MET D O 1
ATOM 10525 N N . LEU D 1 184 ? 186.951 150.745 194.794 1.00 224.48 179 LEU D N 1
ATOM 10526 C CA . LEU D 1 184 ? 187.812 149.877 194.001 1.00 224.48 179 LEU D CA 1
ATOM 10527 C C . LEU D 1 184 ? 189.244 150.377 194.026 1.00 224.48 179 LEU D C 1
ATOM 10528 O O . LEU D 1 184 ? 190.186 149.580 194.004 1.00 224.48 179 LEU D O 1
ATOM 10533 N N . LEU D 1 185 ? 189.423 151.699 194.051 1.00 250.91 180 LEU D N 1
ATOM 10534 C CA . LEU D 1 185 ? 190.751 152.276 194.222 1.00 250.91 180 LEU D CA 1
ATOM 10535 C C . LEU D 1 185 ? 191.307 152.032 195.613 1.00 250.91 180 LEU D C 1
ATOM 10536 O O . LEU D 1 185 ? 192.523 152.130 195.802 1.00 250.91 180 LEU D O 1
ATOM 10541 N N . MET D 1 186 ? 190.447 151.748 196.590 1.00 257.36 181 MET D N 1
ATOM 10542 C CA . MET D 1 186 ? 190.944 151.246 197.865 1.00 257.36 181 MET D CA 1
ATOM 10543 C C . MET D 1 186 ? 191.591 149.878 197.704 1.00 257.36 181 MET D C 1
ATOM 10544 O O . MET D 1 186 ? 192.529 149.548 198.436 1.00 257.36 181 MET D O 1
ATOM 10549 N N . LYS D 1 187 ? 191.110 149.075 196.761 1.00 242.39 182 LYS D N 1
ATOM 10550 C CA . LYS D 1 187 ? 191.841 147.895 196.344 1.00 242.39 182 LYS D CA 1
ATOM 10551 C C . LYS D 1 187 ? 192.807 148.256 195.221 1.00 242.39 182 LYS D C 1
ATOM 10552 O O . LYS D 1 187 ? 192.895 149.403 194.782 1.00 242.39 182 LYS D O 1
ATOM 10558 N N . GLY D 1 188 ? 193.571 147.269 194.775 1.00 239.43 183 GLY D N 1
ATOM 10559 C CA . GLY D 1 188 ? 194.249 147.393 193.504 1.00 239.43 183 GLY D CA 1
ATOM 10560 C C . GLY D 1 188 ? 193.797 146.308 192.553 1.00 239.43 183 GLY D C 1
ATOM 10561 O O . GLY D 1 188 ? 194.204 145.149 192.692 1.00 239.43 183 GLY D O 1
ATOM 10562 N N . ALA D 1 189 ? 192.974 146.679 191.573 1.00 223.84 184 ALA D N 1
ATOM 10563 C CA . ALA D 1 189 ? 192.477 145.731 190.579 1.00 223.84 184 ALA D CA 1
ATOM 10564 C C . ALA D 1 189 ? 191.971 146.541 189.395 1.00 223.84 184 ALA D C 1
ATOM 10565 O O . ALA D 1 189 ? 190.973 147.255 189.524 1.00 223.84 184 ALA D O 1
ATOM 10567 N N . ARG D 1 190 ? 192.651 146.441 188.261 1.00 233.89 185 ARG D N 1
ATOM 10568 C CA . ARG D 1 190 ? 192.213 147.151 187.069 1.00 233.89 185 ARG D CA 1
ATOM 10569 C C . ARG D 1 190 ? 192.218 146.221 185.863 1.00 233.89 185 ARG D C 1
ATOM 10570 O O . ARG D 1 190 ? 191.607 145.152 185.893 1.00 233.89 185 ARG D O 1
ATOM 10578 N N . CYS D 1 201 ? 194.095 138.823 174.670 1.00 210.58 196 CYS D N 1
ATOM 10579 C CA . CYS D 1 201 ? 195.046 138.339 175.664 1.00 210.58 196 CYS D CA 1
ATOM 10580 C C . CYS D 1 201 ? 195.208 136.831 175.539 1.00 210.58 196 CYS D C 1
ATOM 10581 O O . CYS D 1 201 ? 195.133 136.108 176.534 1.00 210.58 196 CYS D O 1
ATOM 10584 N N . GLY D 1 202 ? 195.474 136.360 174.321 1.00 201.72 197 GLY D N 1
ATOM 10585 C CA . GLY D 1 202 ? 195.413 134.944 174.003 1.00 201.72 197 GLY D CA 1
ATOM 10586 C C . GLY D 1 202 ? 196.513 134.092 174.604 1.00 201.72 197 GLY D C 1
ATOM 10587 O O . GLY D 1 202 ? 197.292 133.465 173.883 1.00 201.72 197 GLY D O 1
ATOM 10588 N N . ASP D 1 203 ? 196.579 134.066 175.931 1.00 206.32 198 ASP D N 1
ATOM 10589 C CA . ASP D 1 203 ? 197.564 133.293 176.668 1.00 206.32 198 ASP D CA 1
ATOM 10590 C C . ASP D 1 203 ? 197.018 131.891 176.919 1.00 206.32 198 ASP D C 1
ATOM 10591 O O . ASP D 1 203 ? 196.039 131.464 176.304 1.00 206.32 198 ASP D O 1
ATOM 10596 N N . CYS D 1 204 ? 197.667 131.153 177.822 1.00 216.79 199 CYS D N 1
ATOM 10597 C CA . CYS D 1 204 ? 197.142 129.855 178.229 1.00 216.79 199 CYS D CA 1
ATOM 10598 C C . CYS D 1 204 ? 195.832 129.994 178.991 1.00 216.79 199 CYS D C 1
ATOM 10599 O O . CYS D 1 204 ? 194.976 129.108 178.906 1.00 216.79 199 CYS D O 1
ATOM 10602 N N . MET D 1 205 ? 195.648 131.105 179.709 1.00 202.21 200 MET D N 1
ATOM 10603 C CA . MET D 1 205 ? 194.470 131.269 180.554 1.00 202.21 200 MET D CA 1
ATOM 10604 C C . MET D 1 205 ? 193.198 131.424 179.727 1.00 202.21 200 MET D C 1
ATOM 10605 O O . MET D 1 205 ? 192.133 130.939 180.125 1.00 202.21 200 MET D O 1
ATOM 10610 N N . GLU D 1 206 ? 193.284 132.085 178.573 1.00 209.74 201 GLU D N 1
ATOM 10611 C CA . GLU D 1 206 ? 192.115 132.167 177.707 1.00 209.74 201 GLU D CA 1
ATOM 10612 C C . GLU D 1 206 ? 191.895 130.883 176.919 1.00 209.74 201 GLU D C 1
ATOM 10613 O O . GLU D 1 206 ? 190.761 130.592 176.522 1.00 209.74 201 GLU D O 1
ATOM 10619 N N . LYS D 1 207 ? 192.952 130.105 176.692 1.00 214.06 202 LYS D N 1
ATOM 10620 C CA . LYS D 1 207 ? 192.826 128.920 175.856 1.00 214.06 202 LYS D CA 1
ATOM 10621 C C . LYS D 1 207 ? 192.411 127.688 176.649 1.00 214.06 202 LYS D C 1
ATOM 10622 O O . LYS D 1 207 ? 191.721 126.820 176.104 1.00 214.06 202 LYS D O 1
ATOM 10628 N N . GLN D 1 208 ? 192.789 127.604 177.929 1.00 228.98 203 GLN D N 1
ATOM 10629 C CA . GLN D 1 208 ? 192.508 126.412 178.724 1.00 228.98 203 GLN D CA 1
ATOM 10630 C C . GLN D 1 208 ? 191.034 126.240 179.065 1.00 228.98 203 GLN D C 1
ATOM 10631 O O . GLN D 1 208 ? 190.650 125.161 179.527 1.00 228.98 203 GLN D O 1
ATOM 10637 N N . ARG D 1 209 ? 190.203 127.257 178.848 1.00 251.79 204 ARG D N 1
ATOM 10638 C CA . ARG D 1 209 ? 188.758 127.061 178.772 1.00 251.79 204 ARG D CA 1
ATOM 10639 C C . ARG D 1 209 ? 188.458 126.682 177.326 1.00 251.79 204 ARG D C 1
ATOM 10640 O O . ARG D 1 209 ? 187.986 127.480 176.513 1.00 251.79 204 ARG D O 1
ATOM 10648 N N . HIS D 1 210 ? 188.761 125.426 177.015 1.00 267.77 205 HIS D N 1
ATOM 10649 C CA . HIS D 1 210 ? 188.918 124.982 175.642 1.00 267.77 205 HIS D CA 1
ATOM 10650 C C . HIS D 1 210 ? 187.582 124.829 174.938 1.00 267.77 205 HIS D C 1
ATOM 10651 O O . HIS D 1 210 ? 186.604 124.358 175.523 1.00 267.77 205 HIS D O 1
ATOM 10658 N N . ASP D 1 211 ? 187.548 125.269 173.680 1.00 285.31 206 ASP D N 1
ATOM 10659 C CA . ASP D 1 211 ? 186.676 124.765 172.621 1.00 285.31 206 ASP D CA 1
ATOM 10660 C C . ASP D 1 211 ? 185.187 125.004 172.843 1.00 285.31 206 ASP D C 1
ATOM 10661 O O . ASP D 1 211 ? 184.374 124.564 172.021 1.00 285.31 206 ASP D O 1
ATOM 10666 N N . SER D 1 212 ? 184.796 125.686 173.913 1.00 289.15 207 SER D N 1
ATOM 10667 C CA . SER D 1 212 ? 183.395 125.931 174.211 1.00 289.15 207 SER D CA 1
ATOM 10668 C C . SER D 1 212 ? 182.955 127.308 173.758 1.00 289.15 207 SER D C 1
ATOM 10669 O O . SER D 1 212 ? 181.855 127.466 173.217 1.00 289.15 207 SER D O 1
ATOM 10672 N N . PHE D 1 213 ? 183.774 128.321 174.034 1.00 272.17 208 PHE D N 1
ATOM 10673 C CA . PHE D 1 213 ? 183.714 129.697 173.551 1.00 272.17 208 PHE D CA 1
ATOM 10674 C C . PHE D 1 213 ? 182.522 130.480 174.091 1.00 272.17 208 PHE D C 1
ATOM 10675 O O . PHE D 1 213 ? 182.427 131.677 173.818 1.00 272.17 208 PHE D O 1
ATOM 10683 N N . SER D 1 214 ? 181.628 129.859 174.861 1.00 227.72 209 SER D N 1
ATOM 10684 C CA . SER D 1 214 ? 180.782 130.628 175.760 1.00 227.72 209 SER D CA 1
ATOM 10685 C C . SER D 1 214 ? 181.625 131.260 176.856 1.00 227.72 209 SER D C 1
ATOM 10686 O O . SER D 1 214 ? 181.264 132.309 177.399 1.00 227.72 209 SER D O 1
ATOM 10689 N N . HIS D 1 215 ? 182.747 130.617 177.203 1.00 239.49 210 HIS D N 1
ATOM 10690 C CA . HIS D 1 215 ? 183.790 131.300 177.956 1.00 239.49 210 HIS D CA 1
ATOM 10691 C C . HIS D 1 215 ? 184.322 132.496 177.185 1.00 239.49 210 HIS D C 1
ATOM 10692 O O . HIS D 1 215 ? 184.554 133.558 177.767 1.00 239.49 210 HIS D O 1
ATOM 10699 N N . SER D 1 216 ? 184.520 132.349 175.872 1.00 235.39 211 SER D N 1
ATOM 10700 C CA . SER D 1 216 ? 184.953 133.498 175.087 1.00 235.39 211 SER D CA 1
ATOM 10701 C C . SER D 1 216 ? 183.839 134.519 174.963 1.00 235.39 211 SER D C 1
ATOM 10702 O O . SER D 1 216 ? 184.116 135.713 174.868 1.00 235.39 211 SER D O 1
ATOM 10705 N N . ARG D 1 217 ? 182.582 134.070 174.973 1.00 232.41 212 ARG D N 1
ATOM 10706 C CA . ARG D 1 217 ? 181.465 135.004 175.045 1.00 232.41 212 ARG D CA 1
ATOM 10707 C C . ARG D 1 217 ? 181.479 135.770 176.359 1.00 232.41 212 ARG D C 1
ATOM 10708 O O . ARG D 1 217 ? 181.169 136.963 176.393 1.00 232.41 212 ARG D O 1
ATOM 10716 N N . SER D 1 218 ? 181.864 135.106 177.447 1.00 244.17 213 SER D N 1
ATOM 10717 C CA . SER D 1 218 ? 182.008 135.800 178.718 1.00 244.17 213 SER D CA 1
ATOM 10718 C C . SER D 1 218 ? 183.204 136.739 178.707 1.00 244.17 213 SER D C 1
ATOM 10719 O O . SER D 1 218 ? 183.183 137.771 179.378 1.00 244.17 213 SER D O 1
ATOM 10722 N N . ARG D 1 219 ? 184.249 136.397 177.952 1.00 243.64 214 ARG D N 1
ATOM 10723 C CA . ARG D 1 219 ? 185.372 137.313 177.770 1.00 243.64 214 ARG D CA 1
ATOM 10724 C C . ARG D 1 219 ? 184.941 138.544 176.987 1.00 243.64 214 ARG D C 1
ATOM 10725 O O . ARG D 1 219 ? 185.356 139.670 177.298 1.00 243.64 214 ARG D O 1
ATOM 10733 N N . ILE D 1 220 ? 184.109 138.331 175.964 1.00 219.46 215 ILE D N 1
ATOM 10734 C CA . ILE D 1 220 ? 183.478 139.424 175.234 1.00 219.46 215 ILE D CA 1
ATOM 10735 C C . ILE D 1 220 ? 182.655 140.282 176.181 1.00 219.46 215 ILE D C 1
ATOM 10736 O O . ILE D 1 220 ? 182.738 141.509 176.147 1.00 219.46 215 ILE D O 1
ATOM 10741 N N . ASN D 1 221 ? 181.908 139.642 177.083 1.00 241.96 216 ASN D N 1
ATOM 10742 C CA . ASN D 1 221 ? 181.115 140.359 178.077 1.00 241.96 216 ASN D CA 1
ATOM 10743 C C . ASN D 1 221 ? 181.989 141.101 179.079 1.00 241.96 216 ASN D C 1
ATOM 10744 O O . ASN D 1 221 ? 181.564 142.112 179.647 1.00 241.96 216 ASN D O 1
ATOM 10749 N N . ALA D 1 222 ? 183.189 140.593 179.336 1.00 245.06 217 ALA D N 1
ATOM 10750 C CA . ALA D 1 222 ? 184.103 141.277 180.238 1.00 245.06 217 ALA D CA 1
ATOM 10751 C C . ALA D 1 222 ? 184.665 142.527 179.585 1.00 245.06 217 ALA D C 1
ATOM 10752 O O . ALA D 1 222 ? 184.770 143.580 180.224 1.00 245.06 217 ALA D O 1
ATOM 10754 N N . TYR D 1 223 ? 185.020 142.432 178.307 1.00 237.01 218 TYR D N 1
ATOM 10755 C CA . TYR D 1 223 ? 185.410 143.634 177.585 1.00 237.01 218 TYR D CA 1
ATOM 10756 C C . TYR D 1 223 ? 184.210 144.522 177.250 1.00 237.01 218 TYR D C 1
ATOM 10757 O O . TYR D 1 223 ? 184.407 145.686 176.893 1.00 237.01 218 TYR D O 1
ATOM 10766 N N . LYS D 1 224 ? 182.977 144.010 177.389 1.00 236.08 219 LYS D N 1
ATOM 10767 C CA . LYS D 1 224 ? 181.795 144.870 177.427 1.00 236.08 219 LYS D CA 1
ATOM 10768 C C . LYS D 1 224 ? 181.751 145.662 178.715 1.00 236.08 219 LYS D C 1
ATOM 10769 O O . LYS D 1 224 ? 181.179 146.757 178.755 1.00 236.08 219 LYS D O 1
ATOM 10775 N N . GLY D 1 225 ? 182.342 145.117 179.777 1.00 223.45 220 GLY D N 1
ATOM 10776 C CA . GLY D 1 225 ? 182.476 145.866 181.004 1.00 223.45 220 GLY D CA 1
ATOM 10777 C C . GLY D 1 225 ? 183.401 147.048 180.901 1.00 223.45 220 GLY D C 1
ATOM 10778 O O . GLY D 1 225 ? 183.312 147.944 181.744 1.00 223.45 220 GLY D O 1
ATOM 10779 N N . LEU D 1 226 ? 184.253 147.100 179.873 1.00 227.18 221 LEU D N 1
ATOM 10780 C CA . LEU D 1 226 ? 185.114 148.246 179.614 1.00 227.18 221 LEU D CA 1
ATOM 10781 C C . LEU D 1 226 ? 184.380 149.452 179.053 1.00 227.18 221 LEU D C 1
ATOM 10782 O O . LEU D 1 226 ? 185.046 150.428 178.689 1.00 227.18 221 LEU D O 1
ATOM 10787 N N . ALA D 1 227 ? 183.046 149.448 178.980 1.00 235.64 222 ALA D N 1
ATOM 10788 C CA . ALA D 1 227 ? 182.358 150.456 178.182 1.00 235.64 222 ALA D CA 1
ATOM 10789 C C . ALA D 1 227 ? 182.183 151.785 178.910 1.00 235.64 222 ALA D C 1
ATOM 10790 O O . ALA D 1 227 ? 181.101 152.377 178.888 1.00 235.64 222 ALA D O 1
ATOM 10792 N N . SER D 1 228 ? 183.256 152.261 179.535 1.00 206.80 223 SER D N 1
ATOM 10793 C CA . SER D 1 228 ? 183.590 153.648 179.830 1.00 206.80 223 SER D CA 1
ATOM 10794 C C . SER D 1 228 ? 182.585 154.556 180.543 1.00 206.80 223 SER D C 1
ATOM 10795 O O . SER D 1 228 ? 182.289 155.636 180.015 1.00 206.80 223 SER D O 1
ATOM 10798 N N . PRO D 1 229 ? 182.022 154.204 181.707 1.00 185.71 224 PRO D N 1
ATOM 10799 C CA . PRO D 1 229 ? 181.530 155.281 182.569 1.00 185.71 224 PRO D CA 1
ATOM 10800 C C . PRO D 1 229 ? 182.547 155.664 183.633 1.00 185.71 224 PRO D C 1
ATOM 10801 O O . PRO D 1 229 ? 182.448 156.733 184.237 1.00 185.71 224 PRO D O 1
ATOM 10805 N N . ALA D 1 230 ? 183.539 154.807 183.858 1.00 183.17 225 ALA D N 1
ATOM 10806 C CA . ALA D 1 230 ? 184.554 155.051 184.873 1.00 183.17 225 ALA D CA 1
ATOM 10807 C C . ALA D 1 230 ? 185.969 154.888 184.373 1.00 183.17 225 ALA D C 1
ATOM 10808 O O . ALA D 1 230 ? 186.902 155.219 185.111 1.00 183.17 225 ALA D O 1
ATOM 10810 N N . TYR D 1 231 ? 186.167 154.387 183.160 1.00 207.75 226 TYR D N 1
ATOM 10811 C CA . TYR D 1 231 ? 187.498 154.073 182.668 1.00 207.75 226 TYR D CA 1
ATOM 10812 C C . TYR D 1 231 ? 188.291 155.308 182.310 1.00 207.75 226 TYR D C 1
ATOM 10813 O O . TYR D 1 231 ? 189.506 155.213 182.111 1.00 207.75 226 TYR D O 1
ATOM 10822 N N . LEU D 1 232 ? 187.632 156.457 182.226 1.00 222.46 227 LEU D N 1
ATOM 10823 C CA . LEU D 1 232 ? 188.356 157.713 182.188 1.00 222.46 227 LEU D CA 1
ATOM 10824 C C . LEU D 1 232 ? 189.049 157.965 183.523 1.00 222.46 227 LEU D C 1
ATOM 10825 O O . LEU D 1 232 ? 190.115 158.587 183.571 1.00 222.46 227 LEU D O 1
ATOM 10830 N N . SER D 1 233 ? 188.463 157.472 184.613 1.00 199.62 228 SER D N 1
ATOM 10831 C CA . SER D 1 233 ? 189.069 157.526 185.936 1.00 199.62 228 SER D CA 1
ATOM 10832 C C . SER D 1 233 ? 189.794 156.246 186.318 1.00 199.62 228 SER D C 1
ATOM 10833 O O . SER D 1 233 ? 190.737 156.302 187.114 1.00 199.62 228 SER D O 1
ATOM 10836 N N . LEU D 1 234 ? 189.362 155.095 185.793 1.00 201.32 229 LEU D N 1
ATOM 10837 C CA . LEU D 1 234 ? 190.035 153.836 186.103 1.00 201.32 229 LEU D CA 1
ATOM 10838 C C . LEU D 1 234 ? 191.430 153.789 185.504 1.00 201.32 229 LEU D C 1
ATOM 10839 O O . LEU D 1 234 ? 192.377 153.340 186.159 1.00 201.32 229 LEU D O 1
ATOM 10844 N N . SER D 1 235 ? 191.575 154.233 184.260 1.00 206.74 230 SER D N 1
ATOM 10845 C CA . SER D 1 235 ? 192.892 154.608 183.776 1.00 206.74 230 SER D CA 1
ATOM 10846 C C . SER D 1 235 ? 193.364 155.810 184.576 1.00 206.74 230 SER D C 1
ATOM 10847 O O . SER D 1 235 ? 192.581 156.723 184.853 1.00 206.74 230 SER D O 1
ATOM 10850 N N . SER D 1 236 ? 194.637 155.792 184.973 1.00 197.43 231 SER D N 1
ATOM 10851 C CA . SER D 1 236 ? 195.133 156.777 185.927 1.00 197.43 231 SER D CA 1
ATOM 10852 C C . SER D 1 236 ? 195.197 158.170 185.311 1.00 197.43 231 SER D C 1
ATOM 10853 O O . SER D 1 236 ? 194.629 159.123 185.856 1.00 197.43 231 SER D O 1
ATOM 10856 N N . GLU D 1 237 ? 195.871 158.308 184.171 1.00 210.38 232 GLU D N 1
ATOM 10857 C CA . GLU D 1 237 ? 195.987 159.604 183.517 1.00 210.38 232 GLU D CA 1
ATOM 10858 C C . GLU D 1 237 ? 195.895 159.430 182.009 1.00 210.38 232 GLU D C 1
ATOM 10859 O O . GLU D 1 237 ? 196.203 158.364 181.467 1.00 210.38 232 GLU D O 1
ATOM 10865 N N . ASP D 1 238 ? 195.481 160.517 181.354 1.00 198.39 233 ASP D N 1
ATOM 10866 C CA . ASP D 1 238 ? 195.343 160.617 179.904 1.00 198.39 233 ASP D CA 1
ATOM 10867 C C . ASP D 1 238 ? 194.532 159.490 179.255 1.00 198.39 233 ASP D C 1
ATOM 10868 O O . ASP D 1 238 ? 195.081 158.670 178.514 1.00 198.39 233 ASP D O 1
ATOM 10873 N N . PRO D 1 239 ? 193.220 159.433 179.503 1.00 179.01 234 PRO D N 1
ATOM 10874 C CA . PRO D 1 239 ? 192.424 158.337 178.948 1.00 179.01 234 PRO D CA 1
ATOM 10875 C C . PRO D 1 239 ? 192.064 158.529 177.492 1.00 179.01 234 PRO D C 1
ATOM 10876 O O . PRO D 1 239 ? 191.452 157.630 176.904 1.00 179.01 234 PRO D O 1
ATOM 10880 N N . VAL D 1 240 ? 192.412 159.672 176.902 1.00 169.45 235 VAL D N 1
ATOM 10881 C CA . VAL D 1 240 ? 191.993 159.977 175.541 1.00 169.45 235 VAL D CA 1
ATOM 10882 C C . VAL D 1 240 ? 192.716 159.080 174.549 1.00 169.45 235 VAL D C 1
ATOM 10883 O O . VAL D 1 240 ? 192.098 158.493 173.654 1.00 169.45 235 VAL D O 1
ATOM 10887 N N . LEU D 1 241 ? 194.034 158.950 174.710 1.00 181.07 236 LEU D N 1
ATOM 10888 C CA . LEU D 1 241 ? 194.820 158.077 173.848 1.00 181.07 236 LEU D CA 1
ATOM 10889 C C . LEU D 1 241 ? 194.426 156.621 174.041 1.00 181.07 236 LEU D C 1
ATOM 10890 O O . LEU D 1 241 ? 194.414 155.834 173.080 1.00 181.07 236 LEU D O 1
ATOM 10895 N N . THR D 1 242 ? 194.085 156.262 175.282 1.00 168.67 237 THR D N 1
ATOM 10896 C CA . THR D 1 242 ? 193.626 154.915 175.579 1.00 168.67 237 THR D CA 1
ATOM 10897 C C . THR D 1 242 ? 192.321 154.627 174.864 1.00 168.67 237 THR D C 1
ATOM 10898 O O . THR D 1 242 ? 192.149 153.556 174.275 1.00 168.67 237 THR D O 1
ATOM 10902 N N . ALA D 1 243 ? 191.406 155.593 174.870 1.00 170.24 238 ALA D N 1
ATOM 10903 C CA . ALA D 1 243 ? 190.137 155.422 174.185 1.00 170.24 238 ALA D CA 1
ATOM 10904 C C . ALA D 1 243 ? 190.315 155.412 172.674 1.00 170.24 238 ALA D C 1
ATOM 10905 O O . ALA D 1 243 ? 189.566 154.723 171.978 1.00 170.24 238 ALA D O 1
ATOM 10907 N N . LEU D 1 244 ? 191.317 156.135 172.162 1.00 185.42 239 LEU D N 1
ATOM 10908 C CA . LEU D 1 244 ? 191.655 156.074 170.740 1.00 185.42 239 LEU D CA 1
ATOM 10909 C C . LEU D 1 244 ? 192.088 154.675 170.328 1.00 185.42 239 LEU D C 1
ATOM 10910 O O . LEU D 1 244 ? 191.569 154.104 169.355 1.00 185.42 239 LEU D O 1
ATOM 10915 N N . GLU D 1 245 ? 193.055 154.117 171.057 1.00 220.36 240 GLU D N 1
ATOM 10916 C CA . GLU D 1 245 ? 193.570 152.795 170.720 1.00 220.36 240 GLU D CA 1
ATOM 10917 C C . GLU D 1 245 ? 192.518 151.719 170.941 1.00 220.36 240 GLU D C 1
ATOM 10918 O O . GLU D 1 245 ? 192.409 150.777 170.146 1.00 220.36 240 GLU D O 1
ATOM 10924 N N . LEU D 1 246 ? 191.704 151.868 171.989 1.00 190.65 241 LEU D N 1
ATOM 10925 C CA . LEU D 1 246 ? 190.617 150.927 172.216 1.00 190.65 241 LEU D CA 1
ATOM 10926 C C . LEU D 1 246 ? 189.558 151.024 171.133 1.00 190.65 241 LEU D C 1
ATOM 10927 O O . LEU D 1 246 ? 189.025 150.003 170.716 1.00 190.65 241 LEU D O 1
ATOM 10932 N N . SER D 1 247 ? 189.277 152.229 170.636 1.00 189.98 242 SER D N 1
ATOM 10933 C CA . SER D 1 247 ? 188.311 152.392 169.555 1.00 189.98 242 SER D CA 1
ATOM 10934 C C . SER D 1 247 ? 188.813 151.774 168.264 1.00 189.98 242 SER D C 1
ATOM 10935 O O . SER D 1 247 ? 188.029 151.220 167.485 1.00 189.98 242 SER D O 1
ATOM 10938 N N . ASN D 1 248 ? 190.118 151.861 168.019 1.00 179.68 243 ASN D N 1
ATOM 10939 C CA . ASN D 1 248 ? 190.678 151.187 166.853 1.00 179.68 243 ASN D CA 1
ATOM 10940 C C . ASN D 1 248 ? 190.629 149.671 167.026 1.00 179.68 243 ASN D C 1
ATOM 10941 O O . ASN D 1 248 ? 190.364 148.931 166.066 1.00 179.68 243 ASN D O 1
ATOM 10946 N N . GLU D 1 249 ? 190.823 149.194 168.259 1.00 190.80 244 GLU D N 1
ATOM 10947 C CA . GLU D 1 249 ? 190.606 147.777 168.541 1.00 190.80 244 GLU D CA 1
ATOM 10948 C C . GLU D 1 249 ? 189.142 147.390 168.397 1.00 190.80 244 GLU D C 1
ATOM 10949 O O . GLU D 1 249 ? 188.833 146.247 168.071 1.00 190.80 244 GLU D O 1
ATOM 10955 N N . LEU D 1 250 ? 188.234 148.327 168.633 1.00 199.77 245 LEU D N 1
ATOM 10956 C CA . LEU D 1 250 ? 186.822 148.058 168.415 1.00 199.77 245 LEU D CA 1
ATOM 10957 C C . LEU D 1 250 ? 186.486 148.013 166.940 1.00 199.77 245 LEU D C 1
ATOM 10958 O O . LEU D 1 250 ? 185.569 147.295 166.536 1.00 199.77 245 LEU D O 1
ATOM 10963 N N . ALA D 1 251 ? 187.186 148.807 166.133 1.00 203.89 246 ALA D N 1
ATOM 10964 C CA . ALA D 1 251 ? 187.079 148.654 164.689 1.00 203.89 246 ALA D CA 1
ATOM 10965 C C . ALA D 1 251 ? 187.579 147.284 164.257 1.00 203.89 246 ALA D C 1
ATOM 10966 O O . ALA D 1 251 ? 187.013 146.661 163.349 1.00 203.89 246 ALA D O 1
ATOM 10968 N N . LYS D 1 252 ? 188.640 146.802 164.910 1.00 194.01 247 LYS D N 1
ATOM 10969 C CA . LYS D 1 252 ? 189.109 145.439 164.672 1.00 194.01 247 LYS D CA 1
ATOM 10970 C C . LYS D 1 252 ? 188.064 144.409 165.089 1.00 194.01 247 LYS D C 1
ATOM 10971 O O . LYS D 1 252 ? 187.851 143.410 164.394 1.00 194.01 247 LYS D O 1
ATOM 10977 N N . LEU D 1 253 ? 187.409 144.637 166.229 1.00 204.69 248 LEU D N 1
ATOM 10978 C CA . LEU D 1 253 ? 186.364 143.733 166.695 1.00 204.69 248 LEU D CA 1
ATOM 10979 C C . LEU D 1 253 ? 185.129 143.802 165.814 1.00 204.69 248 LEU D C 1
ATOM 10980 O O . LEU D 1 253 ? 184.376 142.830 165.728 1.00 204.69 248 LEU D O 1
ATOM 10985 N N . ALA D 1 254 ? 184.890 144.949 165.185 1.00 213.84 249 ALA D N 1
ATOM 10986 C CA . ALA D 1 254 ? 183.829 145.050 164.198 1.00 213.84 249 ALA D CA 1
ATOM 10987 C C . ALA D 1 254 ? 184.217 144.341 162.915 1.00 213.84 249 ALA D C 1
ATOM 10988 O O . ALA D 1 254 ? 183.347 143.866 162.181 1.00 213.84 249 ALA D O 1
ATOM 10990 N N . ASN D 1 255 ? 185.516 144.264 162.625 1.00 230.33 250 ASN D N 1
ATOM 10991 C CA . ASN D 1 255 ? 185.963 143.440 161.511 1.00 230.33 250 ASN D CA 1
ATOM 10992 C C . ASN D 1 255 ? 185.838 141.960 161.841 1.00 230.33 250 ASN D C 1
ATOM 10993 O O . ASN D 1 255 ? 185.681 141.133 160.936 1.00 230.33 250 ASN D O 1
ATOM 10998 N N . ILE D 1 256 ? 185.905 141.612 163.120 1.00 232.65 251 ILE D N 1
ATOM 10999 C CA . ILE D 1 256 ? 185.642 140.249 163.561 1.00 232.65 251 ILE D CA 1
ATOM 11000 C C . ILE D 1 256 ? 184.138 140.018 163.540 1.00 232.65 251 ILE D C 1
ATOM 11001 O O . ILE D 1 256 ? 183.359 140.851 164.015 1.00 232.65 251 ILE D O 1
ATOM 11006 N N . GLU D 1 257 ? 183.717 138.892 162.968 1.00 247.24 252 GLU D N 1
ATOM 11007 C CA . GLU D 1 257 ? 182.307 138.657 162.700 1.00 247.24 252 GLU D CA 1
ATOM 11008 C C . GLU D 1 257 ? 181.603 137.895 163.815 1.00 247.24 252 GLU D C 1
ATOM 11009 O O . GLU D 1 257 ? 180.622 137.188 163.549 1.00 247.24 252 GLU D O 1
ATOM 11015 N N . LYS D 1 258 ? 182.065 138.022 165.059 1.00 214.71 253 LYS D N 1
ATOM 11016 C CA . LYS D 1 258 ? 181.404 137.339 166.164 1.00 214.71 253 LYS D CA 1
ATOM 11017 C C . LYS D 1 258 ? 180.088 138.013 166.518 1.00 214.71 253 LYS D C 1
ATOM 11018 O O . LYS D 1 258 ? 179.013 137.435 166.338 1.00 214.71 253 LYS D O 1
ATOM 11024 N N . GLU D 1 259 ? 180.171 139.246 167.013 1.00 208.74 254 GLU D N 1
ATOM 11025 C CA . GLU D 1 259 ? 179.004 139.991 167.483 1.00 208.74 254 GLU D CA 1
ATOM 11026 C C . GLU D 1 259 ? 179.270 141.459 167.171 1.00 208.74 254 GLU D C 1
ATOM 11027 O O . GLU D 1 259 ? 180.062 142.108 167.860 1.00 208.74 254 GLU D O 1
ATOM 11033 N N . PHE D 1 260 ? 178.607 141.965 166.134 1.00 197.69 255 PHE D N 1
ATOM 11034 C CA . PHE D 1 260 ? 178.882 143.317 165.662 1.00 197.69 255 PHE D CA 1
ATOM 11035 C C . PHE D 1 260 ? 178.313 144.364 166.607 1.00 197.69 255 PHE D C 1
ATOM 11036 O O . PHE D 1 260 ? 179.024 145.286 167.021 1.00 197.69 255 PHE D O 1
ATOM 11044 N N . LYS D 1 261 ? 177.033 144.214 166.968 1.00 183.03 256 LYS D N 1
ATOM 11045 C CA . LYS D 1 261 ? 176.259 145.291 167.578 1.00 183.03 256 LYS D CA 1
ATOM 11046 C C . LYS D 1 261 ? 176.783 145.684 168.947 1.00 183.03 256 LYS D C 1
ATOM 11047 O O . LYS D 1 261 ? 176.757 146.865 169.301 1.00 183.03 256 LYS D O 1
ATOM 11053 N N . ASN D 1 262 ? 177.285 144.719 169.711 1.00 199.72 257 ASN D N 1
ATOM 11054 C CA . ASN D 1 262 ? 177.876 145.037 171.002 1.00 199.72 257 ASN D CA 1
ATOM 11055 C C . ASN D 1 262 ? 179.174 145.808 170.830 1.00 199.72 257 ASN D C 1
ATOM 11056 O O . ASN D 1 262 ? 179.478 146.713 171.617 1.00 199.72 257 ASN D O 1
ATOM 11061 N N . ASP D 1 263 ? 179.941 145.468 169.794 1.00 201.81 258 ASP D N 1
ATOM 11062 C CA . ASP D 1 263 ? 181.138 146.236 169.486 1.00 201.81 258 ASP D CA 1
ATOM 11063 C C . ASP D 1 263 ? 180.781 147.646 169.034 1.00 201.81 258 ASP D C 1
ATOM 11064 O O . ASP D 1 263 ? 181.500 148.595 169.361 1.00 201.81 258 ASP D O 1
ATOM 11069 N N . TYR D 1 264 ? 179.653 147.806 168.333 1.00 196.70 259 TYR D N 1
ATOM 11070 C CA . TYR D 1 264 ? 179.169 149.146 168.006 1.00 196.70 259 TYR D CA 1
ATOM 11071 C C . TYR D 1 264 ? 178.743 149.909 169.249 1.00 196.70 259 TYR D C 1
ATOM 11072 O O . TYR D 1 264 ? 178.915 151.129 169.314 1.00 196.70 259 TYR D O 1
ATOM 11081 N N . ARG D 1 265 ? 178.178 149.209 170.234 1.00 195.37 260 ARG D N 1
ATOM 11082 C CA . ARG D 1 265 ? 177.820 149.850 171.496 1.00 195.37 260 ARG D CA 1
ATOM 11083 C C . ARG D 1 265 ? 179.058 150.322 172.245 1.00 195.37 260 ARG D C 1
ATOM 11084 O O . ARG D 1 265 ? 179.066 151.423 172.811 1.00 195.37 260 ARG D O 1
ATOM 11092 N N . LYS D 1 266 ? 180.112 149.506 172.244 1.00 201.49 261 LYS D N 1
ATOM 11093 C CA . LYS D 1 266 ? 181.372 149.912 172.859 1.00 201.49 261 LYS D CA 1
ATOM 11094 C C . LYS D 1 266 ? 181.980 151.099 172.121 1.00 201.49 261 LYS D C 1
ATOM 11095 O O . LYS D 1 266 ? 182.550 152.009 172.744 1.00 201.49 261 LYS D O 1
ATOM 11101 N N . LEU D 1 267 ? 181.885 151.080 170.785 1.00 197.52 262 LEU D N 1
ATOM 11102 C CA . LEU D 1 267 ? 182.289 152.212 169.956 1.00 197.52 262 LEU D CA 1
ATOM 11103 C C . LEU D 1 267 ? 181.547 153.476 170.335 1.00 197.52 262 LEU D C 1
ATOM 11104 O O . LEU D 1 267 ? 182.149 154.552 170.429 1.00 197.52 262 LEU D O 1
ATOM 11109 N N . SER D 1 268 ? 180.236 153.357 170.536 1.00 195.32 263 SER D N 1
ATOM 11110 C CA . SER D 1 268 ? 179.425 154.494 170.941 1.00 195.32 263 SER D CA 1
ATOM 11111 C C . SER D 1 268 ? 179.866 155.025 172.294 1.00 195.32 263 SER D C 1
ATOM 11112 O O . SER D 1 268 ? 179.980 156.237 172.477 1.00 195.32 263 SER D O 1
ATOM 11115 N N . MET D 1 269 ? 180.172 154.127 173.233 1.00 194.81 264 MET D N 1
ATOM 11116 C CA . MET D 1 269 ? 180.576 154.570 174.566 1.00 194.81 264 MET D CA 1
ATOM 11117 C C . MET D 1 269 ? 181.925 155.280 174.538 1.00 194.81 264 MET D C 1
ATOM 11118 O O . MET D 1 269 ? 182.108 156.305 175.206 1.00 194.81 264 MET D O 1
ATOM 11123 N N . GLN D 1 270 ? 182.864 154.788 173.735 1.00 208.51 265 GLN D N 1
ATOM 11124 C CA . GLN D 1 270 ? 184.170 155.442 173.713 1.00 208.51 265 GLN D CA 1
ATOM 11125 C C . GLN D 1 270 ? 184.143 156.738 172.913 1.00 208.51 265 GLN D C 1
ATOM 11126 O O . GLN D 1 270 ? 184.783 157.727 173.299 1.00 208.51 265 GLN D O 1
ATOM 11132 N N . CYS D 1 271 ? 183.388 156.773 171.813 1.00 211.15 266 CYS D N 1
ATOM 11133 C CA . CYS D 1 271 ? 183.202 158.033 171.106 1.00 211.15 266 CYS D CA 1
ATOM 11134 C C . CYS D 1 271 ? 182.474 159.046 171.973 1.00 211.15 266 CYS D C 1
ATOM 11135 O O . CYS D 1 271 ? 182.751 160.245 171.890 1.00 211.15 266 CYS D O 1
ATOM 11138 N N . LYS D 1 272 ? 181.601 158.585 172.860 1.00 205.54 267 LYS D N 1
ATOM 11139 C CA . LYS D 1 272 ? 181.000 159.515 173.794 1.00 205.54 267 LYS D CA 1
ATOM 11140 C C . LYS D 1 272 ? 181.939 159.906 174.922 1.00 205.54 267 LYS D C 1
ATOM 11141 O O . LYS D 1 272 ? 181.741 160.976 175.491 1.00 205.54 267 LYS D O 1
ATOM 11147 N N . ASP D 1 273 ? 182.991 159.104 175.109 1.00 195.98 268 ASP D N 1
ATOM 11148 C CA . ASP D 1 273 ? 184.104 159.464 176.022 1.00 195.98 268 ASP D CA 1
ATOM 11149 C C . ASP D 1 273 ? 184.781 160.691 175.396 1.00 195.98 268 ASP D C 1
ATOM 11150 O O . ASP D 1 273 ? 185.119 161.629 176.145 1.00 195.98 268 ASP D O 1
ATOM 11155 N N . PHE D 1 274 ? 184.927 160.688 174.060 1.00 216.74 269 PHE D N 1
ATOM 11156 C CA . PHE D 1 274 ? 185.535 161.798 173.333 1.00 216.74 269 PHE D CA 1
ATOM 11157 C C . PHE D 1 274 ? 184.612 163.012 173.307 1.00 216.74 269 PHE D C 1
ATOM 11158 O O . PHE D 1 274 ? 185.076 164.151 173.432 1.00 216.74 269 PHE D O 1
ATOM 11166 N N . VAL D 1 275 ? 183.307 162.776 173.155 1.00 161.88 270 VAL D N 1
ATOM 11167 C CA . VAL D 1 275 ? 182.318 163.852 173.188 1.00 161.88 270 VAL D CA 1
ATOM 11168 C C . VAL D 1 275 ? 182.315 164.528 174.552 1.00 161.88 270 VAL D C 1
ATOM 11169 O O . VAL D 1 275 ? 182.242 165.759 174.652 1.00 161.88 270 VAL D O 1
ATOM 11173 N N . VAL D 1 276 ? 182.417 163.730 175.616 1.00 170.02 271 VAL D N 1
ATOM 11174 C CA . VAL D 1 276 ? 182.583 164.252 176.969 1.00 170.02 271 VAL D CA 1
ATOM 11175 C C . VAL D 1 276 ? 183.849 165.093 177.063 1.00 170.02 271 VAL D C 1
ATOM 11176 O O . VAL D 1 276 ? 183.808 166.253 177.488 1.00 170.02 271 VAL D O 1
ATOM 11180 N N . GLY D 1 277 ? 184.970 164.550 176.588 1.00 170.88 272 GLY D N 1
ATOM 11181 C CA . GLY D 1 277 ? 186.252 165.224 176.652 1.00 170.88 272 GLY D CA 1
ATOM 11182 C C . GLY D 1 277 ? 186.318 166.516 175.867 1.00 170.88 272 GLY D C 1
ATOM 11183 O O . GLY D 1 277 ? 187.137 167.382 176.187 1.00 170.88 272 GLY D O 1
ATOM 11184 N N . VAL D 1 278 ? 185.466 166.671 174.856 1.00 162.54 273 VAL D N 1
ATOM 11185 C CA . VAL D 1 278 ? 185.369 167.952 174.165 1.00 162.54 273 VAL D CA 1
ATOM 11186 C C . VAL D 1 278 ? 184.731 168.999 175.069 1.00 162.54 273 VAL D C 1
ATOM 11187 O O . VAL D 1 278 ? 185.229 170.122 175.196 1.00 162.54 273 VAL D O 1
ATOM 11191 N N . LEU D 1 279 ? 183.684 168.618 175.788 1.00 175.33 274 LEU D N 1
ATOM 11192 C CA . LEU D 1 279 ? 182.700 169.594 176.249 1.00 175.33 274 LEU D CA 1
ATOM 11193 C C . LEU D 1 279 ? 183.020 170.198 177.606 1.00 175.33 274 LEU D C 1
ATOM 11194 O O . LEU D 1 279 ? 182.117 170.494 178.388 1.00 175.33 274 LEU D O 1
ATOM 11199 N N . ASP D 1 280 ? 184.297 170.400 177.910 1.00 179.00 275 ASP D N 1
ATOM 11200 C CA . ASP D 1 280 ? 184.676 171.384 178.913 1.00 179.00 275 ASP D CA 1
ATOM 11201 C C . ASP D 1 280 ? 185.368 172.547 178.233 1.00 179.00 275 ASP D C 1
ATOM 11202 O O . ASP D 1 280 ? 186.437 172.984 178.667 1.00 179.00 275 ASP D O 1
ATOM 11207 N N . LEU D 1 281 ? 184.759 173.049 177.161 1.00 178.27 276 LEU D N 1
ATOM 11208 C CA . LEU D 1 281 ? 185.345 174.093 176.327 1.00 178.27 276 LEU D CA 1
ATOM 11209 C C . LEU D 1 281 ? 185.379 175.430 177.065 1.00 178.27 276 LEU D C 1
ATOM 11210 O O . LEU D 1 281 ? 184.664 176.367 176.697 1.00 178.27 276 LEU D O 1
ATOM 11215 N N . CYS D 1 282 ? 186.213 175.527 178.103 1.00 198.40 277 CYS D N 1
ATOM 11216 C CA . CYS D 1 282 ? 186.300 176.708 178.947 1.00 198.40 277 CYS D CA 1
ATOM 11217 C C . CYS D 1 282 ? 187.654 177.389 178.805 1.00 198.40 277 CYS D C 1
ATOM 11218 O O . CYS D 1 282 ? 187.726 178.576 178.474 1.00 198.40 277 CYS D O 1
ATOM 11221 N N . ARG D 1 283 ? 188.732 176.657 179.047 1.00 225.07 278 ARG D N 1
ATOM 11222 C CA . ARG D 1 283 ? 190.083 177.088 178.718 1.00 225.07 278 ARG D CA 1
ATOM 11223 C C . ARG D 1 283 ? 190.572 176.207 177.583 1.00 225.07 278 ARG D C 1
ATOM 11224 O O . ARG D 1 283 ? 190.860 175.023 177.787 1.00 225.07 278 ARG D O 1
ATOM 11232 N N . ASP D 1 284 ? 190.669 176.788 176.389 1.00 197.07 279 ASP D N 1
ATOM 11233 C CA . ASP D 1 284 ? 191.126 176.027 175.237 1.00 197.07 279 ASP D CA 1
ATOM 11234 C C . ASP D 1 284 ? 192.605 175.700 175.322 1.00 197.07 279 ASP D C 1
ATOM 11235 O O . ASP D 1 284 ? 193.059 174.789 174.624 1.00 197.07 279 ASP D O 1
ATOM 11240 N N . SER D 1 285 ? 193.356 176.430 176.154 1.00 218.00 280 SER D N 1
ATOM 11241 C CA . SER D 1 285 ? 194.741 176.080 176.445 1.00 218.00 280 SER D CA 1
ATOM 11242 C C . SER D 1 285 ? 194.844 174.689 177.053 1.00 218.00 280 SER D C 1
ATOM 11243 O O . SER D 1 285 ? 195.728 173.906 176.686 1.00 218.00 280 SER D O 1
ATOM 11246 N N . GLU D 1 286 ? 193.922 174.361 177.961 1.00 222.20 281 GLU D N 1
ATOM 11247 C CA . GLU D 1 286 ? 193.911 173.052 178.600 1.00 222.20 281 GLU D CA 1
ATOM 11248 C C . GLU D 1 286 ? 193.636 171.940 177.597 1.00 222.20 281 GLU D C 1
ATOM 11249 O O . GLU D 1 286 ? 194.175 170.834 177.722 1.00 222.20 281 GLU D O 1
ATOM 11255 N N . GLU D 1 287 ? 192.850 172.230 176.574 1.00 230.07 282 GLU D N 1
ATOM 11256 C CA . GLU D 1 287 ? 192.489 171.228 175.591 1.00 230.07 282 GLU D CA 1
ATOM 11257 C C . GLU D 1 287 ? 193.493 171.119 174.455 1.00 230.07 282 GLU D C 1
ATOM 11258 O O . GLU D 1 287 ? 193.594 170.056 173.833 1.00 230.07 282 GLU D O 1
ATOM 11264 N N . VAL D 1 288 ? 194.240 172.188 174.174 1.00 241.33 283 VAL D N 1
ATOM 11265 C CA . VAL D 1 288 ? 195.383 172.064 173.278 1.00 241.33 283 VAL D CA 1
ATOM 11266 C C . VAL D 1 288 ? 196.514 171.323 173.987 1.00 241.33 283 VAL D C 1
ATOM 11267 O O . VAL D 1 288 ? 197.291 170.597 173.352 1.00 241.33 283 VAL D O 1
ATOM 11271 N N . GLU D 1 289 ? 196.607 171.458 175.315 1.00 241.90 284 GLU D N 1
ATOM 11272 C CA . GLU D 1 289 ? 197.432 170.529 176.085 1.00 241.90 284 GLU D CA 1
ATOM 11273 C C . GLU D 1 289 ? 196.918 169.103 175.953 1.00 241.90 284 GLU D C 1
ATOM 11274 O O . GLU D 1 289 ? 197.707 168.160 175.812 1.00 241.90 284 GLU D O 1
ATOM 11280 N N . ALA D 1 290 ? 195.596 168.928 175.999 1.00 221.57 285 ALA D N 1
ATOM 11281 C CA . ALA D 1 290 ? 195.011 167.611 175.781 1.00 221.57 285 ALA D CA 1
ATOM 11282 C C . ALA D 1 290 ? 195.217 167.153 174.343 1.00 221.57 285 ALA D C 1
ATOM 11283 O O . ALA D 1 290 ? 195.879 166.140 174.087 1.00 221.57 285 ALA D O 1
ATOM 11285 N N . ILE D 1 291 ? 194.676 167.900 173.385 1.00 194.35 286 ILE D N 1
ATOM 11286 C CA . ILE D 1 291 ? 194.846 167.577 171.970 1.00 194.35 286 ILE D CA 1
ATOM 11287 C C . ILE D 1 291 ? 196.075 168.352 171.515 1.00 194.35 286 ILE D C 1
ATOM 11288 O O . ILE D 1 291 ? 195.989 169.499 171.072 1.00 194.35 286 ILE D O 1
ATOM 11293 N N . LEU D 1 292 ? 197.243 167.720 171.655 1.00 193.32 287 LEU D N 1
ATOM 11294 C CA . LEU D 1 292 ? 198.484 168.343 171.217 1.00 193.32 287 LEU D CA 1
ATOM 11295 C C . LEU D 1 292 ? 198.521 168.500 169.704 1.00 193.32 287 LEU D C 1
ATOM 11296 O O . LEU D 1 292 ? 199.064 169.488 169.198 1.00 193.32 287 LEU D O 1
ATOM 11301 N N . ASN D 1 293 ? 197.930 167.554 168.979 1.00 169.72 288 ASN D N 1
ATOM 11302 C CA . ASN D 1 293 ? 197.655 167.690 167.559 1.00 169.72 288 ASN D CA 1
ATOM 11303 C C . ASN D 1 293 ? 196.344 166.991 167.253 1.00 169.72 288 ASN D C 1
ATOM 11304 O O . ASN D 1 293 ? 196.060 165.922 167.795 1.00 169.72 288 ASN D O 1
ATOM 11309 N N . GLY D 1 294 ? 195.550 167.597 166.370 1.00 175.51 289 GLY D N 1
ATOM 11310 C CA . GLY D 1 294 ? 194.243 167.065 166.023 1.00 175.51 289 GLY D CA 1
ATOM 11311 C C . GLY D 1 294 ? 194.272 165.829 165.150 1.00 175.51 289 GLY D C 1
ATOM 11312 O O . GLY D 1 294 ? 193.212 165.244 164.906 1.00 175.51 289 GLY D O 1
ATOM 11313 N N . ASP D 1 295 ? 195.456 165.408 164.696 1.00 197.00 290 ASP D N 1
ATOM 11314 C CA . ASP D 1 295 ? 195.592 164.191 163.903 1.00 197.00 290 ASP D CA 1
ATOM 11315 C C . ASP D 1 295 ? 195.264 162.942 164.702 1.00 197.00 290 ASP D C 1
ATOM 11316 O O . ASP D 1 295 ? 195.034 161.884 164.106 1.00 197.00 290 ASP D O 1
ATOM 11321 N N . LEU D 1 296 ? 195.254 163.050 166.033 1.00 184.54 291 LEU D N 1
ATOM 11322 C CA . LEU D 1 296 ? 194.714 162.002 166.888 1.00 184.54 291 LEU D CA 1
ATOM 11323 C C . LEU D 1 296 ? 193.270 161.682 166.523 1.00 184.54 291 LEU D C 1
ATOM 11324 O O . LEU D 1 296 ? 192.849 160.520 166.585 1.00 184.54 291 LEU D O 1
ATOM 11329 N N . GLU D 1 297 ? 192.504 162.699 166.117 1.00 210.12 292 GLU D N 1
ATOM 11330 C CA . GLU D 1 297 ? 191.152 162.474 165.617 1.00 210.12 292 GLU D CA 1
ATOM 11331 C C . GLU D 1 297 ? 191.154 161.682 164.319 1.00 210.12 292 GLU D C 1
ATOM 11332 O O . GLU D 1 297 ? 190.234 160.892 164.075 1.00 210.12 292 GLU D O 1
ATOM 11338 N N . SER D 1 298 ? 192.172 161.869 163.478 1.00 200.46 293 SER D N 1
ATOM 11339 C CA . SER D 1 298 ? 192.322 160.991 162.326 1.00 200.46 293 SER D CA 1
ATOM 11340 C C . SER D 1 298 ? 192.733 159.594 162.761 1.00 200.46 293 SER D C 1
ATOM 11341 O O . SER D 1 298 ? 192.450 158.615 162.061 1.00 200.46 293 SER D O 1
ATOM 11344 N N . ALA D 1 299 ? 193.386 159.486 163.922 1.00 191.91 294 ALA D N 1
ATOM 11345 C CA . ALA D 1 299 ? 193.579 158.189 164.556 1.00 191.91 294 ALA D CA 1
ATOM 11346 C C . ALA D 1 299 ? 192.252 157.576 164.974 1.00 191.91 294 ALA D C 1
ATOM 11347 O O . ALA D 1 299 ? 192.154 156.354 165.124 1.00 191.91 294 ALA D O 1
ATOM 11349 N N . GLU D 1 300 ? 191.235 158.410 165.205 1.00 224.31 295 GLU D N 1
ATOM 11350 C CA . GLU D 1 300 ? 189.865 157.916 165.243 1.00 224.31 295 GLU D CA 1
ATOM 11351 C C . GLU D 1 300 ? 189.484 157.277 163.921 1.00 224.31 295 GLU D C 1
ATOM 11352 O O . GLU D 1 300 ? 188.956 156.160 163.889 1.00 224.31 295 GLU D O 1
ATOM 11358 N N . PRO D 1 301 ? 189.771 157.980 162.823 1.00 226.29 296 PRO D N 1
ATOM 11359 C CA . PRO D 1 301 ? 189.101 157.821 161.533 1.00 226.29 296 PRO D CA 1
ATOM 11360 C C . PRO D 1 301 ? 187.582 157.823 161.723 1.00 226.29 296 PRO D C 1
ATOM 11361 O O . PRO D 1 301 ? 186.885 156.844 161.456 1.00 226.29 296 PRO D O 1
ATOM 11363 N N . LEU D 1 302 ? 187.083 158.956 162.216 1.00 219.35 297 LEU D N 1
ATOM 11364 C CA . LEU D 1 302 ? 185.667 159.123 162.525 1.00 219.35 297 LEU D CA 1
ATOM 11365 C C . LEU D 1 302 ? 185.285 160.583 162.296 1.00 219.35 297 LEU D C 1
ATOM 11366 O O . LEU D 1 302 ? 186.021 161.343 161.659 1.00 219.35 297 LEU D O 1
ATOM 11368 N N . GLU D 1 303 ? 184.124 160.978 162.819 1.00 169.92 298 GLU D N 1
ATOM 11369 C CA . GLU D 1 303 ? 183.616 162.331 162.630 1.00 169.92 298 GLU D CA 1
ATOM 11370 C C . GLU D 1 303 ? 184.033 163.296 163.733 1.00 169.92 298 GLU D C 1
ATOM 11371 O O . GLU D 1 303 ? 183.891 164.512 163.549 1.00 169.92 298 GLU D O 1
ATOM 11373 N N . VAL D 1 304 ? 184.447 162.769 164.893 1.00 138.37 299 VAL D N 1
ATOM 11374 C CA . VAL D 1 304 ? 185.124 163.443 166.006 1.00 138.37 299 VAL D CA 1
ATOM 11375 C C . VAL D 1 304 ? 184.255 164.385 166.827 1.00 138.37 299 VAL D C 1
ATOM 11376 O O . VAL D 1 304 ? 184.686 164.800 167.910 1.00 138.37 299 VAL D O 1
ATOM 11378 N N . HIS D 1 305 ? 183.034 164.665 166.354 1.00 114.01 300 HIS D N 1
ATOM 11379 C CA . HIS D 1 305 ? 182.059 165.547 167.009 1.00 114.01 300 HIS D CA 1
ATOM 11380 C C . HIS D 1 305 ? 182.671 166.896 167.385 1.00 114.01 300 HIS D C 1
ATOM 11381 O O . HIS D 1 305 ? 182.589 167.347 168.529 1.00 114.01 300 HIS D O 1
ATOM 11383 N N . ARG D 1 306 ? 183.316 167.525 166.407 1.00 94.40 301 ARG D N 1
ATOM 11384 C CA . ARG D 1 306 ? 184.110 168.727 166.648 1.00 94.40 301 ARG D CA 1
ATOM 11385 C C . ARG D 1 306 ? 183.184 169.894 166.966 1.00 94.40 301 ARG D C 1
ATOM 11386 O O . ARG D 1 306 ? 182.608 170.512 166.070 1.00 94.40 301 ARG D O 1
ATOM 11388 N N . HIS D 1 307 ? 183.036 170.192 168.256 1.00 86.81 302 HIS D N 1
ATOM 11389 C CA . HIS D 1 307 ? 182.199 171.306 168.680 1.00 86.81 302 HIS D CA 1
ATOM 11390 C C . HIS D 1 307 ? 182.890 172.639 168.419 1.00 86.81 302 HIS D C 1
ATOM 11391 O O . HIS D 1 307 ? 182.338 173.515 167.747 1.00 86.81 302 HIS D O 1
ATOM 11393 N N . LYS D 1 308 ? 184.096 172.808 168.943 1.00 92.76 303 LYS D N 1
ATOM 11394 C CA . LYS D 1 308 ? 184.822 174.051 168.758 1.00 92.76 303 LYS D CA 1
ATOM 11395 C C . LYS D 1 308 ? 185.803 173.946 167.598 1.00 92.76 303 LYS D C 1
ATOM 11396 O O . LYS D 1 308 ? 186.214 172.860 167.187 1.00 92.76 303 LYS D O 1
ATOM 11398 N N . ALA D 1 309 ? 186.173 175.108 167.073 1.00 98.41 304 ALA D N 1
ATOM 11399 C CA . ALA D 1 309 ? 187.117 175.255 165.974 1.00 98.41 304 ALA D CA 1
ATOM 11400 C C . ALA D 1 309 ? 188.107 176.360 166.295 1.00 98.41 304 ALA D C 1
ATOM 11401 O O . ALA D 1 309 ? 188.318 177.290 165.513 1.00 98.41 304 ALA D O 1
ATOM 11403 N N . SER D 1 310 ? 188.698 176.276 167.490 1.00 120.74 305 SER D N 1
ATOM 11404 C CA . SER D 1 310 ? 189.480 177.379 168.043 1.00 120.74 305 SER D CA 1
ATOM 11405 C C . SER D 1 310 ? 190.761 177.619 167.255 1.00 120.74 305 SER D C 1
ATOM 11406 O O . SER D 1 310 ? 191.047 178.751 166.847 1.00 120.74 305 SER D O 1
ATOM 11408 N N . LEU D 1 311 ? 191.541 176.566 167.019 1.00 138.47 306 LEU D N 1
ATOM 11409 C CA . LEU D 1 311 ? 192.755 176.720 166.229 1.00 138.47 306 LEU D CA 1
ATOM 11410 C C . LEU D 1 311 ? 192.461 176.909 164.749 1.00 138.47 306 LEU D C 1
ATOM 11411 O O . LEU D 1 311 ? 193.337 177.371 164.010 1.00 138.47 306 LEU D O 1
ATOM 11413 N N . SER D 1 312 ? 191.238 176.595 164.309 1.00 159.66 307 SER D N 1
ATOM 11414 C CA . SER D 1 312 ? 190.848 176.747 162.914 1.00 159.66 307 SER D CA 1
ATOM 11415 C C . SER D 1 312 ? 190.767 178.199 162.470 1.00 159.66 307 SER D C 1
ATOM 11416 O O . SER D 1 312 ? 190.640 178.451 161.268 1.00 159.66 307 SER D O 1
ATOM 11418 N N . ARG D 1 313 ? 190.798 179.153 163.400 1.00 183.02 308 ARG D N 1
ATOM 11419 C CA . ARG D 1 313 ? 191.073 180.534 163.034 1.00 183.02 308 ARG D CA 1
ATOM 11420 C C . ARG D 1 313 ? 192.442 180.645 162.376 1.00 183.02 308 ARG D C 1
ATOM 11421 O O . ARG D 1 313 ? 192.579 181.183 161.272 1.00 183.02 308 ARG D O 1
ATOM 11423 N N . VAL D 1 314 ? 193.467 180.111 163.036 1.00 181.93 309 VAL D N 1
ATOM 11424 C CA . VAL D 1 314 ? 194.793 180.098 162.436 1.00 181.93 309 VAL D CA 1
ATOM 11425 C C . VAL D 1 314 ? 194.905 179.013 161.377 1.00 181.93 309 VAL D C 1
ATOM 11426 O O . VAL D 1 314 ? 195.637 179.170 160.393 1.00 181.93 309 VAL D O 1
ATOM 11428 N N . LYS D 1 315 ? 194.191 177.903 161.559 1.00 199.08 310 LYS D N 1
ATOM 11429 C CA . LYS D 1 315 ? 194.338 176.789 160.631 1.00 199.08 310 LYS D CA 1
ATOM 11430 C C . LYS D 1 315 ? 193.462 176.962 159.397 1.00 199.08 310 LYS D C 1
ATOM 11431 O O . LYS D 1 315 ? 193.975 177.155 158.289 1.00 199.08 310 LYS D O 1
ATOM 11433 N N . LEU D 1 316 ? 192.146 176.930 159.571 1.00 186.51 311 LEU D N 1
ATOM 11434 C CA . LEU D 1 316 ? 191.229 176.891 158.436 1.00 186.51 311 LEU D CA 1
ATOM 11435 C C . LEU D 1 316 ? 191.017 178.272 157.842 1.00 186.51 311 LEU D C 1
ATOM 11436 O O . LEU D 1 316 ? 191.838 178.745 157.063 1.00 186.51 311 LEU D O 1
ATOM 11438 N N . UNK D 1 391 ? 193.346 180.141 158.929 1.00 217.90 370 UNK D N 1
ATOM 11439 C CA . UNK D 1 391 ? 194.090 180.985 158.007 1.00 217.90 370 UNK D CA 1
ATOM 11440 C C . UNK D 1 391 ? 194.816 180.159 156.950 1.00 217.90 370 UNK D C 1
ATOM 11441 O O . UNK D 1 391 ? 194.585 180.337 155.749 1.00 217.90 370 UNK D O 1
ATOM 11443 N N . UNK D 1 392 ? 195.665 179.242 157.429 1.00 239.60 371 UNK D N 1
ATOM 11444 C CA . UNK D 1 392 ? 196.639 178.564 156.575 1.00 239.60 371 UNK D CA 1
ATOM 11445 C C . UNK D 1 392 ? 195.963 177.691 155.527 1.00 239.60 371 UNK D C 1
ATOM 11446 O O . UNK D 1 392 ? 196.330 177.734 154.345 1.00 239.60 371 UNK D O 1
ATOM 11448 N N . UNK D 1 393 ? 194.960 176.909 155.940 1.00 256.92 372 UNK D N 1
ATOM 11449 C CA . UNK D 1 393 ? 194.165 176.138 154.994 1.00 256.92 372 UNK D CA 1
ATOM 11450 C C . UNK D 1 393 ? 193.418 177.021 154.014 1.00 256.92 372 UNK D C 1
ATOM 11451 O O . UNK D 1 393 ? 193.237 176.609 152.861 1.00 256.92 372 UNK D O 1
ATOM 11453 N N . UNK D 1 394 ? 193.005 178.219 154.451 1.00 273.13 373 UNK D N 1
ATOM 11454 C CA . UNK D 1 394 ? 192.479 179.218 153.530 1.00 273.13 373 UNK D CA 1
ATOM 11455 C C . UNK D 1 394 ? 193.494 179.536 152.447 1.00 273.13 373 UNK D C 1
ATOM 11456 O O . UNK D 1 394 ? 193.150 179.552 151.257 1.00 273.13 373 UNK D O 1
ATOM 11458 N N . UNK D 1 395 ? 194.759 179.727 152.849 1.00 296.91 374 UNK D N 1
ATOM 11459 C CA . UNK D 1 395 ? 195.854 179.844 151.892 1.00 296.91 374 UNK D CA 1
ATOM 11460 C C . UNK D 1 395 ? 195.940 178.606 151.014 1.00 296.91 374 UNK D C 1
ATOM 11461 O O . UNK D 1 395 ? 196.027 178.719 149.784 1.00 296.91 374 UNK D O 1
ATOM 11463 N N . UNK D 1 396 ? 195.819 177.420 151.628 1.00 306.21 375 UNK D N 1
ATOM 11464 C CA . UNK D 1 396 ? 195.776 176.183 150.860 1.00 306.21 375 UNK D CA 1
ATOM 11465 C C . UNK D 1 396 ? 194.547 176.134 149.971 1.00 306.21 375 UNK D C 1
ATOM 11466 O O . UNK D 1 396 ? 194.638 175.680 148.821 1.00 306.21 375 UNK D O 1
ATOM 11468 N N . UNK D 1 397 ? 193.419 176.668 150.460 1.00 305.44 376 UNK D N 1
ATOM 11469 C CA . UNK D 1 397 ? 192.221 176.751 149.636 1.00 305.44 376 UNK D CA 1
ATOM 11470 C C . UNK D 1 397 ? 192.447 177.673 148.454 1.00 305.44 376 UNK D C 1
ATOM 11471 O O . UNK D 1 397 ? 191.960 177.386 147.351 1.00 305.44 376 UNK D O 1
ATOM 11473 N N . UNK D 1 398 ? 193.243 178.731 148.658 1.00 302.67 377 UNK D N 1
ATOM 11474 C CA . UNK D 1 398 ? 193.639 179.597 147.558 1.00 302.67 377 UNK D CA 1
ATOM 11475 C C . UNK D 1 398 ? 194.418 178.816 146.516 1.00 302.67 377 UNK D C 1
ATOM 11476 O O . UNK D 1 398 ? 194.151 178.946 145.314 1.00 302.67 377 UNK D O 1
ATOM 11478 N N . UNK D 1 399 ? 195.320 177.936 146.977 1.00 329.53 378 UNK D N 1
ATOM 11479 C CA . UNK D 1 399 ? 196.030 177.044 146.070 1.00 329.53 378 UNK D CA 1
ATOM 11480 C C . UNK D 1 399 ? 195.056 176.127 145.353 1.00 329.53 378 UNK D C 1
ATOM 11481 O O . UNK D 1 399 ? 195.160 175.942 144.131 1.00 329.53 378 UNK D O 1
ATOM 11483 N N . UNK D 1 400 ? 194.049 175.634 146.087 1.00 318.27 379 UNK D N 1
ATOM 11484 C CA . UNK D 1 400 ? 192.997 174.832 145.480 1.00 318.27 379 UNK D CA 1
ATOM 11485 C C . UNK D 1 400 ? 192.227 175.638 144.452 1.00 318.27 379 UNK D C 1
ATOM 11486 O O . UNK D 1 400 ? 191.923 175.118 143.367 1.00 318.27 379 UNK D O 1
ATOM 11488 N N . UNK D 1 401 ? 191.992 176.925 144.748 1.00 303.70 380 UNK D N 1
ATOM 11489 C CA . UNK D 1 401 ? 191.349 177.813 143.791 1.00 303.70 380 UNK D CA 1
ATOM 11490 C C . UNK D 1 401 ? 192.183 177.947 142.533 1.00 303.70 380 UNK D C 1
ATOM 11491 O O . UNK D 1 401 ? 191.635 177.881 141.423 1.00 303.70 380 UNK D O 1
ATOM 11493 N N . UNK D 1 402 ? 193.511 178.032 142.700 1.00 329.43 381 UNK D N 1
ATOM 11494 C CA . UNK D 1 402 ? 194.409 178.067 141.555 1.00 329.43 381 UNK D CA 1
ATOM 11495 C C . UNK D 1 402 ? 194.299 176.785 140.752 1.00 329.43 381 UNK D C 1
ATOM 11496 O O . UNK D 1 402 ? 194.225 176.830 139.516 1.00 329.43 381 UNK D O 1
ATOM 11498 N N . UNK D 1 403 ? 194.188 175.649 141.455 1.00 307.70 382 UNK D N 1
ATOM 11499 C CA . UNK D 1 403 ? 193.970 174.373 140.788 1.00 307.70 382 UNK D CA 1
ATOM 11500 C C . UNK D 1 403 ? 192.650 174.383 140.039 1.00 307.70 382 UNK D C 1
ATOM 11501 O O . UNK D 1 403 ? 192.591 173.958 138.875 1.00 307.70 382 UNK D O 1
ATOM 11503 N N . UNK D 1 404 ? 191.613 174.958 140.662 1.00 266.59 383 UNK D N 1
ATOM 11504 C CA . UNK D 1 404 ? 190.334 175.121 139.987 1.00 266.59 383 UNK D CA 1
ATOM 11505 C C . UNK D 1 404 ? 190.474 176.028 138.780 1.00 266.59 383 UNK D C 1
ATOM 11506 O O . UNK D 1 404 ? 189.931 175.715 137.710 1.00 266.59 383 UNK D O 1
ATOM 11508 N N . UNK D 1 405 ? 191.280 177.090 138.917 1.00 281.90 384 UNK D N 1
ATOM 11509 C CA . UNK D 1 405 ? 191.559 177.969 137.792 1.00 281.90 384 UNK D CA 1
ATOM 11510 C C . UNK D 1 405 ? 192.273 177.220 136.682 1.00 281.90 384 UNK D C 1
ATOM 11511 O O . UNK D 1 405 ? 191.951 177.420 135.502 1.00 281.90 384 UNK D O 1
ATOM 11513 N N . UNK D 1 406 ? 193.169 176.295 137.053 1.00 280.39 385 UNK D N 1
ATOM 11514 C CA . UNK D 1 406 ? 193.844 175.475 136.056 1.00 280.39 385 UNK D CA 1
ATOM 11515 C C . UNK D 1 406 ? 192.850 174.581 135.336 1.00 280.39 385 UNK D C 1
ATOM 11516 O O . UNK D 1 406 ? 192.934 174.412 134.112 1.00 280.39 385 UNK D O 1
ATOM 11518 N N . UNK D 1 407 ? 191.856 174.068 136.075 1.00 250.36 386 UNK D N 1
ATOM 11519 C CA . UNK D 1 407 ? 190.785 173.310 135.447 1.00 250.36 386 UNK D CA 1
ATOM 11520 C C . UNK D 1 407 ? 189.979 174.200 134.518 1.00 250.36 386 UNK D C 1
ATOM 11521 O O . UNK D 1 407 ? 189.613 173.781 133.411 1.00 250.36 386 UNK D O 1
ATOM 11523 N N . UNK D 1 408 ? 189.762 175.456 134.928 1.00 241.62 387 UNK D N 1
ATOM 11524 C CA . UNK D 1 408 ? 189.130 176.425 134.045 1.00 241.62 387 UNK D CA 1
ATOM 11525 C C . UNK D 1 408 ? 190.004 176.703 132.836 1.00 241.62 387 UNK D C 1
ATOM 11526 O O . UNK D 1 408 ? 189.484 176.879 131.727 1.00 241.62 387 UNK D O 1
ATOM 11528 N N . UNK D 1 409 ? 191.329 176.690 133.029 1.00 246.14 388 UNK D N 1
ATOM 11529 C CA . UNK D 1 409 ? 192.243 176.776 131.899 1.00 246.14 388 UNK D CA 1
ATOM 11530 C C . UNK D 1 409 ? 192.087 175.567 130.995 1.00 246.14 388 UNK D C 1
ATOM 11531 O O . UNK D 1 409 ? 192.066 175.701 129.764 1.00 246.14 388 UNK D O 1
ATOM 11533 N N . UNK D 1 410 ? 191.891 174.390 131.597 1.00 236.17 389 UNK D N 1
ATOM 11534 C CA . UNK D 1 410 ? 191.598 173.194 130.818 1.00 236.17 389 UNK D CA 1
ATOM 11535 C C . UNK D 1 410 ? 190.245 173.310 130.134 1.00 236.17 389 UNK D C 1
ATOM 11536 O O . UNK D 1 410 ? 190.023 172.710 129.076 1.00 236.17 389 UNK D O 1
ATOM 11538 N N . UNK D 1 411 ? 189.336 174.100 130.710 1.00 217.82 390 UNK D N 1
ATOM 11539 C CA . UNK D 1 411 ? 188.059 174.344 130.061 1.00 217.82 390 UNK D CA 1
ATOM 11540 C C . UNK D 1 411 ? 188.179 175.311 128.892 1.00 217.82 390 UNK D C 1
ATOM 11541 O O . UNK D 1 411 ? 187.272 175.365 128.055 1.00 217.82 390 UNK D O 1
ATOM 11543 N N . UNK D 1 412 ? 189.278 176.061 128.801 1.00 190.16 391 UNK D N 1
ATOM 11544 C CA . UNK D 1 412 ? 189.360 177.161 127.849 1.00 190.16 391 UNK D CA 1
ATOM 11545 C C . UNK D 1 412 ? 189.807 176.732 126.455 1.00 190.16 391 UNK D C 1
ATOM 11546 O O . UNK D 1 412 ? 190.243 177.586 125.676 1.00 190.16 391 UNK D O 1
ATOM 11548 N N . UNK D 1 413 ? 189.700 175.452 126.108 1.00 141.08 392 UNK D N 1
ATOM 11549 C CA . UNK D 1 413 ? 190.208 174.985 124.824 1.00 141.08 392 UNK D CA 1
ATOM 11550 C C . UNK D 1 413 ? 189.301 175.327 123.651 1.00 141.08 392 UNK D C 1
ATOM 11551 O O . UNK D 1 413 ? 189.697 175.085 122.505 1.00 141.08 392 UNK D O 1
ATOM 11553 N N . UNK D 1 414 ? 188.114 175.871 123.890 1.00 142.38 393 UNK D N 1
ATOM 11554 C CA . UNK D 1 414 ? 187.206 176.211 122.802 1.00 142.38 393 UNK D CA 1
ATOM 11555 C C . UNK D 1 414 ? 187.667 177.472 122.079 1.00 142.38 393 UNK D C 1
ATOM 11556 O O . UNK D 1 414 ? 188.430 177.401 121.117 1.00 142.38 393 UNK D O 1
ATOM 11558 N N . UNK D 1 415 ? 199.554 177.286 122.549 1.00 299.69 397 UNK D N 1
ATOM 11559 C CA . UNK D 1 415 ? 198.148 177.529 122.845 1.00 299.69 397 UNK D CA 1
ATOM 11560 C C . UNK D 1 415 ? 197.475 176.249 123.320 1.00 299.69 397 UNK D C 1
ATOM 11561 O O . UNK D 1 415 ? 197.432 175.966 124.517 1.00 299.69 397 UNK D O 1
ATOM 11563 N N . UNK D 1 416 ? 196.940 175.481 122.368 1.00 306.92 398 UNK D N 1
ATOM 11564 C CA . UNK D 1 416 ? 196.394 174.171 122.700 1.00 306.92 398 UNK D CA 1
ATOM 11565 C C . UNK D 1 416 ? 197.502 173.211 123.105 1.00 306.92 398 UNK D C 1
ATOM 11566 O O . UNK D 1 416 ? 197.308 172.362 123.982 1.00 306.92 398 UNK D O 1
ATOM 11568 N N . UNK D 1 417 ? 198.672 173.338 122.476 1.00 298.20 399 UNK D N 1
ATOM 11569 C CA . UNK D 1 417 ? 199.851 172.634 122.962 1.00 298.20 399 UNK D CA 1
ATOM 11570 C C . UNK D 1 417 ? 200.256 173.149 124.335 1.00 298.20 399 UNK D C 1
ATOM 11571 O O . UNK D 1 417 ? 200.661 172.371 125.203 1.00 298.20 399 UNK D O 1
ATOM 11573 N N . UNK D 1 418 ? 200.112 174.457 124.565 1.00 311.48 400 UNK D N 1
ATOM 11574 C CA . UNK D 1 418 ? 200.367 175.003 125.893 1.00 311.48 400 UNK D CA 1
ATOM 11575 C C . UNK D 1 418 ? 199.293 174.585 126.887 1.00 311.48 400 UNK D C 1
ATOM 11576 O O . UNK D 1 418 ? 199.580 174.424 128.079 1.00 311.48 400 UNK D O 1
ATOM 11578 N N . UNK D 1 419 ? 198.058 174.389 126.415 1.00 317.26 401 UNK D N 1
ATOM 11579 C CA . UNK D 1 419 ? 197.008 173.868 127.283 1.00 317.26 401 UNK D CA 1
ATOM 11580 C C . UNK D 1 419 ? 197.300 172.432 127.694 1.00 317.26 401 UNK D C 1
ATOM 11581 O O . UNK D 1 419 ? 197.143 172.067 128.868 1.00 317.26 401 UNK D O 1
ATOM 11583 N N . UNK D 1 420 ? 197.754 171.612 126.743 1.00 324.89 402 UNK D N 1
ATOM 11584 C CA . UNK D 1 420 ? 198.190 170.258 127.062 1.00 324.89 402 UNK D CA 1
ATOM 11585 C C . UNK D 1 420 ? 199.426 170.264 127.950 1.00 324.89 402 UNK D C 1
ATOM 11586 O O . UNK D 1 420 ? 199.605 169.354 128.764 1.00 324.89 402 UNK D O 1
ATOM 11588 N N . UNK D 1 421 ? 200.269 171.290 127.823 1.00 355.81 403 UNK D N 1
ATOM 11589 C CA . UNK D 1 421 ? 201.426 171.424 128.701 1.00 355.81 403 UNK D CA 1
ATOM 11590 C C . UNK D 1 421 ? 201.006 171.721 130.135 1.00 355.81 403 UNK D C 1
ATOM 11591 O O . UNK D 1 421 ? 201.562 171.149 131.077 1.00 355.81 403 UNK D O 1
ATOM 11593 N N . UNK D 1 422 ? 200.024 172.608 130.318 1.00 342.64 404 UNK D N 1
ATOM 11594 C CA . UNK D 1 422 ? 199.509 172.885 131.658 1.00 342.64 404 UNK D CA 1
ATOM 11595 C C . UNK D 1 422 ? 198.803 171.665 132.239 1.00 342.64 404 UNK D C 1
ATOM 11596 O O . UNK D 1 422 ? 198.890 171.401 133.449 1.00 342.64 404 UNK D O 1
ATOM 11598 N N . UNK D 1 423 ? 198.124 170.897 131.383 1.00 366.66 405 UNK D N 1
ATOM 11599 C CA . UNK D 1 423 ? 197.489 169.658 131.821 1.00 366.66 405 UNK D CA 1
ATOM 11600 C C . UNK D 1 423 ? 198.520 168.625 132.263 1.00 366.66 405 UNK D C 1
ATOM 11601 O O . UNK D 1 423 ? 198.346 167.970 133.299 1.00 366.66 405 UNK D O 1
ATOM 11603 N N . UNK D 1 424 ? 199.603 168.474 131.495 1.00 385.07 406 UNK D N 1
ATOM 11604 C CA . UNK D 1 424 ? 200.672 167.562 131.881 1.00 385.07 406 UNK D CA 1
ATOM 11605 C C . UNK D 1 424 ? 201.403 168.051 133.122 1.00 385.07 406 UNK D C 1
ATOM 11606 O O . UNK D 1 424 ? 201.906 167.234 133.901 1.00 385.07 406 UNK D O 1
ATOM 11608 N N . UNK D 1 425 ? 201.452 169.370 133.329 1.00 409.66 407 UNK D N 1
ATOM 11609 C CA . UNK D 1 425 ? 202.020 169.921 134.555 1.00 409.66 407 UNK D CA 1
ATOM 11610 C C . UNK D 1 425 ? 201.185 169.544 135.769 1.00 409.66 407 UNK D C 1
ATOM 11611 O O . UNK D 1 425 ? 201.730 169.135 136.801 1.00 409.66 407 UNK D O 1
ATOM 11613 N N . UNK D 1 426 ? 199.857 169.660 135.654 1.00 427.19 408 UNK D N 1
ATOM 11614 C CA . UNK D 1 426 ? 198.979 169.240 136.744 1.00 427.19 408 UNK D CA 1
ATOM 11615 C C . UNK D 1 426 ? 199.053 167.731 136.973 1.00 427.19 408 UNK D C 1
ATOM 11616 O O . UNK D 1 426 ? 199.005 167.267 138.122 1.00 427.19 408 UNK D O 1
ATOM 11618 N N . UNK D 1 427 ? 199.205 166.956 135.894 1.00 434.33 409 UNK D N 1
ATOM 11619 C CA . UNK D 1 427 ? 199.307 165.503 136.021 1.00 434.33 409 UNK D CA 1
ATOM 11620 C C . UNK D 1 427 ? 200.607 165.089 136.701 1.00 434.33 409 UNK D C 1
ATOM 11621 O O . UNK D 1 427 ? 200.609 164.197 137.558 1.00 434.33 409 UNK D O 1
ATOM 11623 N N . UNK D 1 428 ? 201.719 165.736 136.342 1.00 436.01 410 UNK D N 1
ATOM 11624 C CA . UNK D 1 428 ? 202.988 165.459 137.004 1.00 436.01 410 UNK D CA 1
ATOM 11625 C C . UNK D 1 428 ? 202.984 165.944 138.447 1.00 436.01 410 UNK D C 1
ATOM 11626 O O . UNK D 1 428 ? 203.636 165.335 139.300 1.00 436.01 410 UNK D O 1
ATOM 11628 N N . UNK D 1 429 ? 202.242 167.018 138.738 1.00 431.92 411 UNK D N 1
ATOM 11629 C CA . UNK D 1 429 ? 202.081 167.460 140.121 1.00 431.92 411 UNK D CA 1
ATOM 11630 C C . UNK D 1 429 ? 201.323 166.429 140.945 1.00 431.92 411 UNK D C 1
ATOM 11631 O O . UNK D 1 429 ? 201.701 166.141 142.087 1.00 431.92 411 UNK D O 1
ATOM 11633 N N . UNK D 1 430 ? 200.265 165.846 140.372 1.00 431.50 412 UNK D N 1
ATOM 11634 C CA . UNK D 1 430 ? 199.531 164.792 141.070 1.00 431.50 412 UNK D CA 1
ATOM 11635 C C . UNK D 1 430 ? 200.380 163.536 141.238 1.00 431.50 412 UNK D C 1
ATOM 11636 O O . UNK D 1 430 ? 200.319 162.873 142.282 1.00 431.50 412 UNK D O 1
ATOM 11638 N N . UNK D 1 431 ? 201.193 163.211 140.229 1.00 422.71 413 UNK D N 1
ATOM 11639 C CA . UNK D 1 431 ? 202.062 162.041 140.314 1.00 422.71 413 UNK D CA 1
ATOM 11640 C C . UNK D 1 431 ? 203.154 162.231 141.359 1.00 422.71 413 UNK D C 1
ATOM 11641 O O . UNK D 1 431 ? 203.523 161.280 142.059 1.00 422.71 413 UNK D O 1
ATOM 11643 N N . UNK D 1 432 ? 203.681 163.451 141.481 1.00 412.44 414 UNK D N 1
ATOM 11644 C CA . UNK D 1 432 ? 204.649 163.732 142.532 1.00 412.44 414 UNK D CA 1
ATOM 11645 C C . UNK D 1 432 ? 203.987 163.773 143.901 1.00 412.44 414 UNK D C 1
ATOM 11646 O O . UNK D 1 432 ? 204.620 163.425 144.905 1.00 412.44 414 UNK D O 1
ATOM 11648 N N . UNK D 1 433 ? 202.720 164.188 143.963 1.00 404.95 415 UNK D N 1
ATOM 11649 C CA . UNK D 1 433 ? 202.010 164.207 145.235 1.00 404.95 415 UNK D CA 1
ATOM 11650 C C . UNK D 1 433 ? 201.652 162.804 145.702 1.00 404.95 415 UNK D C 1
ATOM 11651 O O . UNK D 1 433 ? 201.524 162.567 146.908 1.00 404.95 415 UNK D O 1
ATOM 11653 N N . UNK D 1 434 ? 201.500 161.863 144.772 1.00 401.69 416 UNK D N 1
ATOM 11654 C CA . UNK D 1 434 ? 201.140 160.492 145.114 1.00 401.69 416 UNK D CA 1
ATOM 11655 C C . UNK D 1 434 ? 202.327 159.641 145.587 1.00 401.69 416 UNK D C 1
ATOM 11656 O O . UNK D 1 434 ? 202.193 158.413 145.657 1.00 401.69 416 UNK D O 1
ATOM 11658 N N . UNK D 1 435 ? 203.470 160.247 145.921 1.00 365.03 417 UNK D N 1
ATOM 11659 C CA . UNK D 1 435 ? 204.646 159.483 146.316 1.00 365.03 417 UNK D CA 1
ATOM 11660 C C . UNK D 1 435 ? 204.548 158.916 147.726 1.00 365.03 417 UNK D C 1
ATOM 11661 O O . UNK D 1 435 ? 205.310 158.004 148.065 1.00 365.03 417 UNK D O 1
ATOM 11663 N N . UNK D 1 436 ? 203.644 159.429 148.551 1.00 345.27 418 UNK D N 1
ATOM 11664 C CA . UNK D 1 436 ? 203.499 158.939 149.914 1.00 345.27 418 UNK D CA 1
ATOM 11665 C C . UNK D 1 436 ? 202.645 157.677 149.947 1.00 345.27 418 UNK D C 1
ATOM 11666 O O . UNK D 1 436 ? 202.992 156.666 149.338 1.00 345.27 418 UNK D O 1
ATOM 11668 N N . UNK D 1 437 ? 190.878 158.239 150.445 1.00 252.58 424 UNK D N 1
ATOM 11669 C CA . UNK D 1 437 ? 191.547 158.667 149.224 1.00 252.58 424 UNK D CA 1
ATOM 11670 C C . UNK D 1 437 ? 190.732 158.273 148.001 1.00 252.58 424 UNK D C 1
ATOM 11671 O O . UNK D 1 437 ? 191.290 157.963 146.949 1.00 252.58 424 UNK D O 1
ATOM 11673 N N . UNK D 1 438 ? 189.405 158.283 148.153 1.00 271.89 425 UNK D N 1
ATOM 11674 C CA . UNK D 1 438 ? 188.523 157.915 147.051 1.00 271.89 425 UNK D CA 1
ATOM 11675 C C . UNK D 1 438 ? 188.547 158.970 145.953 1.00 271.89 425 UNK D C 1
ATOM 11676 O O . UNK D 1 438 ? 188.744 158.653 144.774 1.00 271.89 425 UNK D O 1
ATOM 11678 N N . UNK D 1 439 ? 188.358 160.238 146.327 1.00 296.48 426 UNK D N 1
ATOM 11679 C CA . UNK D 1 439 ? 188.491 161.318 145.359 1.00 296.48 426 UNK D CA 1
ATOM 11680 C C . UNK D 1 439 ? 189.937 161.489 144.913 1.00 296.48 426 UNK D C 1
ATOM 11681 O O . UNK D 1 439 ? 190.188 161.938 143.791 1.00 296.48 426 UNK D O 1
ATOM 11683 N N . UNK D 1 440 ? 190.897 161.117 145.765 1.00 291.61 427 UNK D N 1
ATOM 11684 C CA . UNK D 1 440 ? 192.294 161.093 145.345 1.00 291.61 427 UNK D CA 1
ATOM 11685 C C . UNK D 1 440 ? 192.529 160.016 144.296 1.00 291.61 427 UNK D C 1
ATOM 11686 O O . UNK D 1 440 ? 193.295 160.222 143.346 1.00 291.61 427 UNK D O 1
ATOM 11688 N N . UNK D 1 441 ? 191.868 158.865 144.445 1.00 290.20 428 UNK D N 1
ATOM 11689 C CA . UNK D 1 441 ? 191.933 157.833 143.418 1.00 290.20 428 UNK D CA 1
ATOM 11690 C C . UNK D 1 441 ? 191.253 158.292 142.137 1.00 290.20 428 UNK D C 1
ATOM 11691 O O . UNK D 1 441 ? 191.707 157.962 141.034 1.00 290.20 428 UNK D O 1
ATOM 11693 N N . UNK D 1 442 ? 190.178 159.072 142.268 1.00 285.19 429 UNK D N 1
ATOM 11694 C CA . UNK D 1 442 ? 189.528 159.653 141.097 1.00 285.19 429 UNK D CA 1
ATOM 11695 C C . UNK D 1 442 ? 190.443 160.644 140.390 1.00 285.19 429 UNK D C 1
ATOM 11696 O O . UNK D 1 442 ? 190.490 160.685 139.156 1.00 285.19 429 UNK D O 1
ATOM 11698 N N . UNK D 1 443 ? 191.196 161.430 141.160 1.00 284.50 430 UNK D N 1
ATOM 11699 C CA . UNK D 1 443 ? 192.142 162.374 140.575 1.00 284.50 430 UNK D CA 1
ATOM 11700 C C . UNK D 1 443 ? 193.304 161.650 139.907 1.00 284.50 430 UNK D C 1
ATOM 11701 O O . UNK D 1 443 ? 193.790 162.084 138.857 1.00 284.50 430 UNK D O 1
ATOM 11703 N N . UNK D 1 444 ? 193.752 160.541 140.499 1.00 277.50 431 UNK D N 1
ATOM 11704 C CA . UNK D 1 444 ? 194.812 159.747 139.885 1.00 277.50 431 UNK D CA 1
ATOM 11705 C C . UNK D 1 444 ? 194.335 159.098 138.593 1.00 277.50 431 UNK D C 1
ATOM 11706 O O . UNK D 1 444 ? 195.081 159.041 137.607 1.00 277.50 431 UNK D O 1
ATOM 11708 N N . UNK D 1 445 ? 193.087 158.627 138.572 1.00 270.37 432 UNK D N 1
ATOM 11709 C CA . UNK D 1 445 ? 192.520 158.080 137.345 1.00 270.37 432 UNK D CA 1
ATOM 11710 C C . UNK D 1 445 ? 192.324 159.158 136.290 1.00 270.37 432 UNK D C 1
ATOM 11711 O O . UNK D 1 445 ? 192.501 158.893 135.095 1.00 270.37 432 UNK D O 1
ATOM 11713 N N . UNK D 1 446 ? 191.977 160.375 136.711 1.00 258.69 433 UNK D N 1
ATOM 11714 C CA . UNK D 1 446 ? 191.854 161.486 135.774 1.00 258.69 433 UNK D CA 1
ATOM 11715 C C . UNK D 1 446 ? 193.208 161.863 135.190 1.00 258.69 433 UNK D C 1
ATOM 11716 O O . UNK D 1 446 ? 193.313 162.161 133.994 1.00 258.69 433 UNK D O 1
ATOM 11718 N N . UNK D 1 447 ? 194.254 161.836 136.019 1.00 273.95 434 UNK D N 1
ATOM 11719 C CA . UNK D 1 447 ? 195.603 162.094 135.530 1.00 273.95 434 UNK D CA 1
ATOM 11720 C C . UNK D 1 447 ? 196.064 160.991 134.588 1.00 273.95 434 UNK D C 1
ATOM 11721 O O . UNK D 1 447 ? 196.767 161.259 133.608 1.00 273.95 434 UNK D O 1
ATOM 11723 N N . UNK D 1 448 ? 195.654 159.750 134.859 1.00 278.15 435 UNK D N 1
ATOM 11724 C CA . UNK D 1 448 ? 195.978 158.642 133.968 1.00 278.15 435 UNK D CA 1
ATOM 11725 C C . UNK D 1 448 ? 195.271 158.785 132.626 1.00 278.15 435 UNK D C 1
ATOM 11726 O O . UNK D 1 448 ? 195.867 158.522 131.573 1.00 278.15 435 UNK D O 1
ATOM 11728 N N . UNK D 1 449 ? 194.005 159.213 132.646 1.00 270.22 436 UNK D N 1
ATOM 11729 C CA . UNK D 1 449 ? 193.271 159.439 131.405 1.00 270.22 436 UNK D CA 1
ATOM 11730 C C . UNK D 1 449 ? 193.863 160.601 130.621 1.00 270.22 436 UNK D C 1
ATOM 11731 O O . UNK D 1 449 ? 193.945 160.546 129.388 1.00 270.22 436 UNK D O 1
ATOM 11733 N N . UNK D 1 450 ? 194.309 161.643 131.326 1.00 274.79 437 UNK D N 1
ATOM 11734 C CA . UNK D 1 450 ? 194.960 162.771 130.669 1.00 274.79 437 UNK D CA 1
ATOM 11735 C C . UNK D 1 450 ? 196.294 162.364 130.059 1.00 274.79 437 UNK D C 1
ATOM 11736 O O . UNK D 1 450 ? 196.634 162.799 128.954 1.00 274.79 437 UNK D O 1
ATOM 11738 N N . UNK D 1 451 ? 197.048 161.510 130.755 1.00 299.99 438 UNK D N 1
ATOM 11739 C CA . UNK D 1 451 ? 198.323 161.039 130.229 1.00 299.99 438 UNK D CA 1
ATOM 11740 C C . UNK D 1 451 ? 198.123 160.133 129.023 1.00 299.99 438 UNK D C 1
ATOM 11741 O O . UNK D 1 451 ? 198.895 160.195 128.059 1.00 299.99 438 UNK D O 1
ATOM 11743 N N . UNK D 1 452 ? 197.076 159.303 129.050 1.00 305.72 439 UNK D N 1
ATOM 11744 C CA . UNK D 1 452 ? 196.773 158.450 127.906 1.00 305.72 439 UNK D CA 1
ATOM 11745 C C . UNK D 1 452 ? 196.327 159.273 126.705 1.00 305.72 439 UNK D C 1
ATOM 11746 O O . UNK D 1 452 ? 196.714 158.979 125.566 1.00 305.72 439 UNK D O 1
ATOM 11748 N N . UNK D 1 453 ? 195.535 160.322 126.945 1.00 303.75 440 UNK D N 1
ATOM 11749 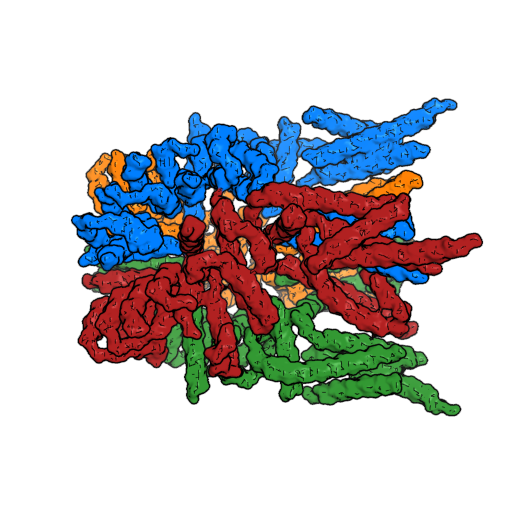C CA . UNK D 1 453 ? 195.115 161.205 125.862 1.00 303.75 440 UNK D CA 1
ATOM 11750 C C . UNK D 1 453 ? 196.294 161.972 125.282 1.00 303.75 440 UNK D C 1
ATOM 11751 O O . UNK D 1 453 ? 196.383 162.155 124.063 1.00 303.75 440 UNK D O 1
ATOM 11753 N N . UNK D 1 454 ? 197.217 162.411 126.142 1.00 309.31 441 UNK D N 1
ATOM 11754 C CA . UNK D 1 454 ? 198.403 163.113 125.670 1.00 309.31 441 UNK D CA 1
ATOM 11755 C C . UNK D 1 454 ? 199.320 162.185 124.885 1.00 309.31 441 UNK D C 1
ATOM 11756 O O . UNK D 1 454 ? 199.908 162.596 123.880 1.00 309.31 441 UNK D O 1
ATOM 11758 N N . UNK D 1 455 ? 199.429 160.924 125.312 1.00 325.24 442 UNK D N 1
ATOM 11759 C CA . UNK D 1 455 ? 200.245 159.962 124.579 1.00 325.24 442 UNK D CA 1
ATOM 11760 C C . UNK D 1 455 ? 199.623 159.626 123.231 1.00 325.24 442 UNK D C 1
ATOM 11761 O O . UNK D 1 455 ? 200.338 159.478 122.232 1.00 325.24 442 UNK D O 1
ATOM 11763 N N . UNK D 1 456 ? 198.293 159.531 123.179 1.00 336.15 443 UNK D N 1
ATOM 11764 C CA . UNK D 1 456 ? 197.619 159.265 121.914 1.00 336.15 443 UNK D CA 1
ATOM 11765 C C . UNK D 1 456 ? 197.734 160.451 120.965 1.00 336.15 443 UNK D C 1
ATOM 11766 O O . UNK D 1 456 ? 197.939 160.270 119.758 1.00 336.15 443 UNK D O 1
ATOM 11768 N N . UNK D 1 457 ? 197.638 161.672 121.497 1.00 352.04 444 UNK D N 1
ATOM 11769 C CA . UNK D 1 457 ? 197.833 162.859 120.674 1.00 352.04 444 UNK D CA 1
ATOM 11770 C C . UNK D 1 457 ? 199.275 162.987 120.201 1.00 352.04 444 UNK D C 1
ATOM 11771 O O . UNK D 1 457 ? 199.516 163.438 119.076 1.00 352.04 444 UNK D O 1
ATOM 11773 N N . UNK D 1 458 ? 200.239 162.576 121.027 1.00 379.18 445 UNK D N 1
ATOM 11774 C CA . UNK D 1 458 ? 201.637 162.605 120.614 1.00 379.18 445 UNK D CA 1
ATOM 11775 C C . UNK D 1 458 ? 201.915 161.565 119.537 1.00 379.18 445 UNK D C 1
ATOM 11776 O O . UNK D 1 458 ? 202.694 161.818 118.612 1.00 379.18 445 UNK D O 1
ATOM 11778 N N . UNK D 1 459 ? 201.276 160.396 119.637 1.00 383.93 446 UNK D N 1
ATOM 11779 C CA . UNK D 1 459 ? 201.404 159.388 118.589 1.00 383.93 446 UNK D CA 1
ATOM 11780 C C . UNK D 1 459 ? 200.759 159.857 117.293 1.00 383.93 446 UNK D C 1
ATOM 11781 O O . UNK D 1 459 ? 201.288 159.605 116.203 1.00 383.93 446 UNK D O 1
ATOM 11783 N N . UNK D 1 460 ? 199.630 160.563 117.397 1.00 397.42 447 UNK D N 1
ATOM 11784 C CA . UNK D 1 460 ? 198.986 161.121 116.214 1.00 397.42 447 UNK D CA 1
ATOM 11785 C C . UNK D 1 460 ? 199.834 162.217 115.581 1.00 397.42 447 UNK D C 1
ATOM 11786 O O . UNK D 1 460 ? 199.902 162.324 114.352 1.00 397.42 447 UNK D O 1
ATOM 11788 N N . UNK D 1 461 ? 200.501 163.029 116.404 1.00 400.42 448 UNK D N 1
ATOM 11789 C CA . UNK D 1 461 ? 201.376 164.068 115.873 1.00 400.42 448 UNK D CA 1
ATOM 11790 C C . UNK D 1 461 ? 202.643 163.481 115.268 1.00 400.42 448 UNK D C 1
ATOM 11791 O O . UNK D 1 461 ? 203.178 164.031 114.299 1.00 400.42 448 UNK D O 1
ATOM 11793 N N . UNK D 1 462 ? 203.136 162.372 115.825 1.00 405.50 449 UNK D N 1
ATOM 11794 C CA . UNK D 1 462 ? 204.305 161.713 115.255 1.00 405.50 449 UNK D CA 1
ATOM 11795 C C . UNK D 1 462 ? 203.965 161.037 113.934 1.00 405.50 449 UNK D C 1
ATOM 11796 O O . UNK D 1 462 ? 204.774 161.049 112.998 1.00 405.50 449 UNK D O 1
ATOM 11798 N N . UNK D 1 463 ? 202.774 160.441 113.840 1.00 410.44 450 UNK D N 1
ATOM 11799 C CA . UNK D 1 463 ? 202.340 159.864 112.574 1.00 410.44 450 UNK D CA 1
ATOM 11800 C C . UNK D 1 463 ? 202.012 160.942 111.550 1.00 410.44 450 UNK D C 1
ATOM 11801 O O . UNK D 1 463 ? 202.159 160.715 110.344 1.00 410.44 450 UNK D O 1
ATOM 11803 N N . UNK D 1 464 ? 201.576 162.116 112.007 1.00 404.13 451 UNK D N 1
ATOM 11804 C CA . UNK D 1 464 ? 201.262 163.209 111.095 1.00 404.13 451 UNK D CA 1
ATOM 11805 C C . UNK D 1 464 ? 202.530 163.867 110.565 1.00 404.13 451 UNK D C 1
ATOM 11806 O O . UNK D 1 464 ? 202.648 164.126 109.362 1.00 404.13 451 UNK D O 1
ATOM 11808 N N . UNK D 1 465 ? 203.490 164.138 111.447 1.00 363.03 452 UNK D N 1
ATOM 11809 C CA . UNK D 1 465 ? 204.745 164.768 111.068 1.00 363.03 452 UNK D CA 1
ATOM 11810 C C . UNK D 1 465 ? 205.815 163.757 110.674 1.00 363.03 452 UNK D C 1
ATOM 11811 O O . UNK D 1 465 ? 207.008 164.080 110.727 1.00 363.03 452 UNK D O 1
ATOM 11813 N N . UNK D 1 466 ? 205.418 162.545 110.285 1.00 346.01 453 UNK D N 1
ATOM 11814 C CA . UNK D 1 466 ? 206.390 161.528 109.901 1.00 346.01 453 UNK D CA 1
ATOM 11815 C C . UNK D 1 466 ? 206.999 161.840 108.539 1.00 346.01 453 UNK D C 1
ATOM 11816 O O . UNK D 1 466 ? 208.215 162.022 108.414 1.00 346.01 453 UNK D O 1
ATOM 11818 N N . UNK D 1 467 ? 206.166 161.911 107.506 1.00 291.53 454 UNK D N 1
ATOM 11819 C CA . UNK D 1 467 ? 206.657 162.187 106.169 1.00 291.53 454 UNK D CA 1
ATOM 11820 C C . UNK D 1 467 ? 206.922 163.680 105.993 1.00 291.53 454 UNK D C 1
ATOM 11821 O O . UNK D 1 467 ? 206.574 164.510 106.838 1.00 291.53 454 UNK D O 1
ATOM 11823 N N . UNK D 1 468 ? 207.549 164.015 104.872 1.00 242.01 455 UNK D N 1
ATOM 11824 C CA . UNK D 1 468 ? 207.861 165.400 104.556 1.00 242.01 455 UNK D CA 1
ATOM 11825 C C . UNK D 1 468 ? 207.846 165.616 103.048 1.00 242.01 455 UNK D C 1
ATOM 11826 O O . UNK D 1 468 ? 207.553 164.696 102.285 1.00 242.01 455 UNK D O 1
ATOM 11828 N N . UNK D 1 469 ? 192.603 156.517 112.023 1.00 328.26 475 UNK D N 1
ATOM 11829 C CA . UNK D 1 469 ? 191.532 156.156 112.945 1.00 328.26 475 UNK D CA 1
ATOM 11830 C C . UNK D 1 469 ? 191.974 156.350 114.390 1.00 328.26 475 UNK D C 1
ATOM 11831 O O . UNK D 1 469 ? 191.151 156.366 115.304 1.00 328.26 475 UNK D O 1
ATOM 11833 N N . UNK D 1 470 ? 193.285 156.497 114.589 1.00 333.00 476 UNK D N 1
ATOM 11834 C CA . UNK D 1 470 ? 193.822 156.668 115.933 1.00 333.00 476 UNK D CA 1
ATOM 11835 C C . UNK D 1 470 ? 193.558 158.059 116.492 1.00 333.00 476 UNK D C 1
ATOM 11836 O O . UNK D 1 470 ? 193.550 158.229 117.717 1.00 333.00 476 UNK D O 1
ATOM 11838 N N . UNK D 1 471 ? 193.349 159.053 115.625 1.00 349.78 477 UNK D N 1
ATOM 11839 C CA . UNK D 1 471 ? 193.029 160.397 116.093 1.00 349.78 477 UNK D CA 1
ATOM 11840 C C . UNK D 1 471 ? 191.657 160.446 116.747 1.00 349.78 477 UNK D C 1
ATOM 11841 O O . UNK D 1 471 ? 191.441 161.237 117.674 1.00 349.78 477 UNK D O 1
ATOM 11843 N N . UNK D 1 472 ? 190.730 159.602 116.288 1.00 359.16 478 UNK D N 1
ATOM 11844 C CA . UNK D 1 472 ? 189.441 159.475 116.955 1.00 359.16 478 UNK D CA 1
ATOM 11845 C C . UNK D 1 472 ? 189.606 158.902 118.354 1.00 359.16 478 UNK D C 1
ATOM 11846 O O . UNK D 1 472 ? 188.935 159.340 119.296 1.00 359.16 478 UNK D O 1
ATOM 11848 N N . UNK D 1 473 ? 190.519 157.940 118.514 1.00 356.19 479 UNK D N 1
ATOM 11849 C CA . UNK D 1 473 ? 190.808 157.399 119.839 1.00 356.19 479 UNK D CA 1
ATOM 11850 C C . UNK D 1 473 ? 191.479 158.440 120.725 1.00 356.19 479 UNK D C 1
ATOM 11851 O O . UNK D 1 473 ? 191.224 158.489 121.936 1.00 356.19 479 UNK D O 1
ATOM 11853 N N . UNK D 1 474 ? 192.321 159.292 120.131 1.00 341.84 480 UNK D N 1
ATOM 11854 C CA . UNK D 1 474 ? 192.950 160.378 120.878 1.00 341.84 480 UNK D CA 1
ATOM 11855 C C . UNK D 1 474 ? 191.917 161.383 121.372 1.00 341.84 480 UNK D C 1
ATOM 11856 O O . UNK D 1 474 ? 191.948 161.792 122.539 1.00 341.84 480 UNK D O 1
ATOM 11858 N N . UNK D 1 475 ? 190.978 161.764 120.502 1.00 332.77 481 UNK D N 1
ATOM 11859 C CA . UNK D 1 475 ? 189.914 162.681 120.896 1.00 332.77 481 UNK D CA 1
ATOM 11860 C C . UNK D 1 475 ? 188.971 162.052 121.915 1.00 332.77 481 UNK D C 1
ATOM 11861 O O . UNK D 1 475 ? 188.464 162.750 122.800 1.00 332.77 481 UNK D O 1
ATOM 11863 N N . UNK D 1 476 ? 188.748 160.738 121.821 1.00 328.02 482 UNK D N 1
ATOM 11864 C CA . UNK D 1 476 ? 187.894 160.057 122.786 1.00 328.02 482 UNK D CA 1
ATOM 11865 C C . UNK D 1 476 ? 188.543 160.006 124.162 1.00 328.02 482 UNK D C 1
ATOM 11866 O O . UNK D 1 476 ? 187.873 160.231 125.177 1.00 328.02 482 UNK D O 1
ATOM 11868 N N . UNK D 1 477 ? 189.847 159.715 124.213 1.00 298.92 483 UNK D N 1
ATOM 11869 C CA . UNK D 1 477 ? 190.563 159.759 125.481 1.00 298.92 483 UNK D CA 1
ATOM 11870 C C . UNK D 1 477 ? 190.625 161.175 126.035 1.00 298.92 483 UNK D C 1
ATOM 11871 O O . UNK D 1 477 ? 190.563 161.360 127.257 1.00 298.92 483 UNK D O 1
ATOM 11873 N N . UNK D 1 478 ? 190.707 162.178 125.154 1.00 292.04 484 UNK D N 1
ATOM 11874 C CA . UNK D 1 478 ? 190.672 163.571 125.593 1.00 292.04 484 UNK D CA 1
ATOM 11875 C C . UNK D 1 478 ? 189.325 163.929 126.207 1.00 292.04 484 UNK D C 1
ATOM 11876 O O . UNK D 1 478 ? 189.271 164.600 127.243 1.00 292.04 484 UNK D O 1
ATOM 11878 N N . UNK D 1 479 ? 188.232 163.473 125.594 1.00 259.90 485 UNK D N 1
ATOM 11879 C CA . UNK D 1 479 ? 186.906 163.756 126.135 1.00 259.90 485 UNK D CA 1
ATOM 11880 C C . UNK D 1 479 ? 186.668 163.010 127.442 1.00 259.90 485 UNK D C 1
ATOM 11881 O O . UNK D 1 479 ? 186.032 163.543 128.362 1.00 259.90 485 UNK D O 1
ATOM 11883 N N . UNK D 1 480 ? 187.180 161.779 127.541 1.00 264.66 486 UNK D N 1
ATOM 11884 C CA . UNK D 1 480 ? 187.060 161.014 128.778 1.00 264.66 486 UNK D CA 1
ATOM 11885 C C . UNK D 1 480 ? 187.840 161.667 129.908 1.00 264.66 486 UNK D C 1
ATOM 11886 O O . UNK D 1 480 ? 187.348 161.761 131.039 1.00 264.66 486 UNK D O 1
ATOM 11888 N N . UNK D 1 481 ? 189.051 162.147 129.612 1.00 279.73 487 UNK D N 1
ATOM 11889 C CA . UNK D 1 481 ? 189.824 162.870 130.611 1.00 279.73 487 UNK D CA 1
ATOM 11890 C C . UNK D 1 481 ? 189.182 164.205 130.961 1.00 279.73 487 UNK D C 1
ATOM 11891 O O . UNK D 1 481 ? 189.294 164.654 132.105 1.00 279.73 487 UNK D O 1
ATOM 11893 N N . UNK D 1 482 ? 188.493 164.838 130.008 1.00 266.25 488 UNK D N 1
ATOM 11894 C CA . UNK D 1 482 ? 187.787 166.083 130.298 1.00 266.25 488 UNK D CA 1
ATOM 11895 C C . UNK D 1 482 ? 186.620 165.846 131.244 1.00 266.25 488 UNK D C 1
ATOM 11896 O O . UNK D 1 482 ? 186.401 166.623 132.183 1.00 266.25 488 UNK D O 1
ATOM 11898 N N . UNK D 1 483 ? 185.871 164.767 131.014 1.00 248.86 489 UNK D N 1
ATOM 11899 C CA . UNK D 1 483 ? 184.789 164.404 131.922 1.00 248.86 489 UNK D CA 1
ATOM 11900 C C . UNK D 1 483 ? 185.326 164.024 133.296 1.00 248.86 489 UNK D C 1
ATOM 11901 O O . UNK D 1 483 ? 184.740 164.392 134.322 1.00 248.86 489 UNK D O 1
ATOM 11903 N N . UNK D 1 484 ? 186.457 163.312 133.331 1.00 250.23 490 UNK D N 1
ATOM 11904 C CA . UNK D 1 484 ? 187.066 162.939 134.603 1.00 250.23 490 UNK D CA 1
ATOM 11905 C C . UNK D 1 484 ? 187.590 164.154 135.356 1.00 250.23 490 UNK D C 1
ATOM 11906 O O . UNK D 1 484 ? 187.510 164.202 136.588 1.00 250.23 490 UNK D O 1
ATOM 11908 N N . UNK D 1 485 ? 188.100 165.154 134.637 1.00 277.31 491 UNK D N 1
ATOM 11909 C CA . UNK D 1 485 ? 188.563 166.373 135.287 1.00 277.31 491 UNK D CA 1
ATOM 11910 C C . UNK D 1 485 ? 187.400 167.213 135.786 1.00 277.31 491 UNK D C 1
ATOM 11911 O O . UNK D 1 485 ? 187.516 167.864 136.830 1.00 277.31 491 UNK D O 1
ATOM 11913 N N . UNK D 1 486 ? 186.280 167.211 135.059 1.00 263.46 492 UNK D N 1
ATOM 11914 C CA . UNK D 1 486 ? 185.072 167.859 135.560 1.00 263.46 492 UNK D CA 1
ATOM 11915 C C . UNK D 1 486 ? 184.572 167.172 136.825 1.00 263.46 492 UNK D C 1
ATOM 11916 O O . UNK D 1 486 ? 184.147 167.837 137.780 1.00 263.46 492 UNK D O 1
ATOM 11918 N N . UNK D 1 487 ? 184.656 165.839 136.858 1.00 257.14 493 UNK D N 1
ATOM 11919 C CA . UNK D 1 487 ? 184.287 165.089 138.053 1.00 257.14 493 UNK D CA 1
ATOM 11920 C C . UNK D 1 487 ? 185.222 165.394 139.217 1.00 257.14 493 UNK D C 1
ATOM 11921 O O . UNK D 1 487 ? 184.774 165.538 140.360 1.00 257.14 493 UNK D O 1
ATOM 11923 N N . UNK D 1 488 ? 186.521 165.520 138.941 1.00 246.78 494 UNK D N 1
ATOM 11924 C CA . UNK D 1 488 ? 187.475 165.855 139.993 1.00 246.78 494 UNK D CA 1
ATOM 11925 C C . UNK D 1 488 ? 187.277 167.276 140.504 1.00 246.78 494 UNK D C 1
ATOM 11926 O O . UNK D 1 488 ? 187.462 167.534 141.700 1.00 246.78 494 UNK D O 1
ATOM 11928 N N . UNK D 1 489 ? 186.895 168.201 139.618 1.00 240.67 495 UNK D N 1
ATOM 11929 C CA . UNK D 1 489 ? 186.586 169.563 140.038 1.00 240.67 495 UNK D CA 1
ATOM 11930 C C . UNK D 1 489 ? 185.330 169.599 140.893 1.00 240.67 495 UNK D C 1
ATOM 11931 O O . UNK D 1 489 ? 185.233 170.393 141.836 1.00 240.67 495 UNK D O 1
ATOM 11933 N N . UNK D 1 490 ? 184.358 168.742 140.582 1.00 221.97 496 UNK D N 1
ATOM 11934 C CA . UNK D 1 490 ? 183.210 168.597 141.466 1.00 221.97 496 UNK D CA 1
ATOM 11935 C C . UNK D 1 490 ? 183.592 167.912 142.773 1.00 221.97 496 UNK D C 1
ATOM 11936 O O . UNK D 1 490 ? 182.936 168.126 143.798 1.00 221.97 496 UNK D O 1
ATOM 11938 N N . UNK D 1 491 ? 184.658 167.113 142.765 1.00 189.84 497 UNK D N 1
ATOM 11939 C CA . UNK D 1 491 ? 185.062 166.319 143.917 1.00 189.84 497 UNK D CA 1
ATOM 11940 C C . UNK D 1 491 ? 185.903 167.090 144.925 1.00 189.84 497 UNK D C 1
ATOM 11941 O O . UNK D 1 491 ? 186.625 166.463 145.708 1.00 189.84 497 UNK D O 1
ATOM 11943 N N . UNK D 1 492 ? 185.845 168.422 144.928 1.00 176.31 498 UNK D N 1
ATOM 11944 C CA . UNK D 1 492 ? 186.585 169.205 145.908 1.00 176.31 498 UNK D CA 1
ATOM 11945 C C . UNK D 1 492 ? 185.762 170.374 146.434 1.00 176.31 498 UNK D C 1
ATOM 11946 O O . UNK D 1 492 ? 186.319 171.424 146.771 1.00 176.31 498 UNK D O 1
ATOM 11948 N N . UNK D 1 493 ? 184.441 170.220 146.518 1.00 169.19 499 UNK D N 1
ATOM 11949 C CA . UNK D 1 493 ? 183.592 171.364 146.850 1.00 169.19 499 UNK D CA 1
ATOM 11950 C C . UNK D 1 493 ? 183.534 171.621 148.353 1.00 169.19 499 UNK D C 1
ATOM 11951 O O . UNK D 1 493 ? 184.056 172.632 148.832 1.00 169.19 499 UNK D O 1
ATOM 11953 N N . UNK D 1 494 ? 182.947 170.678 149.104 1.00 158.38 500 UNK D N 1
ATOM 11954 C CA . UNK D 1 494 ? 182.579 170.835 150.520 1.00 158.38 500 UNK D CA 1
ATOM 11955 C C . UNK D 1 494 ? 181.815 172.139 150.760 1.00 158.38 500 UNK D C 1
ATOM 11956 O O . UNK D 1 494 ? 182.117 172.912 151.672 1.00 158.38 500 UNK D O 1
ATOM 11958 N N . UNK D 1 495 ? 180.805 172.377 149.924 1.00 166.76 501 UNK D N 1
ATOM 11959 C CA . UNK D 1 495 ? 180.142 173.676 149.838 1.00 166.76 501 UNK D CA 1
ATOM 11960 C C . UNK D 1 495 ? 179.003 173.752 150.848 1.00 166.76 501 UNK D C 1
ATOM 11961 O O . UNK D 1 495 ? 178.005 173.034 150.722 1.00 166.76 501 UNK D O 1
ATOM 11963 N N . UNK D 1 496 ? 179.172 174.618 151.855 1.00 140.75 502 UNK D N 1
ATOM 11964 C CA . UNK D 1 496 ? 178.169 174.975 152.861 1.00 140.75 502 UNK D CA 1
ATOM 11965 C C . UNK D 1 496 ? 177.669 173.779 153.667 1.00 140.75 502 UNK D C 1
ATOM 11966 O O . UNK D 1 496 ? 176.560 173.834 154.210 1.00 140.75 502 UNK D O 1
ATOM 11968 N N . UNK D 1 497 ? 178.496 172.728 153.763 1.00 158.74 503 UNK D N 1
ATOM 11969 C CA . UNK D 1 497 ? 178.169 171.450 154.409 1.00 158.74 503 UNK D CA 1
ATOM 11970 C C . UNK D 1 497 ? 176.857 170.874 153.879 1.00 158.74 503 UNK D C 1
ATOM 11971 O O . UNK D 1 497 ? 175.976 170.462 154.635 1.00 158.74 503 UNK D O 1
ATOM 11973 N N . UNK D 1 498 ? 176.726 170.861 152.554 1.00 141.32 504 UNK D N 1
ATOM 11974 C CA . UNK D 1 498 ? 175.473 170.503 151.913 1.00 141.32 504 UNK D CA 1
ATOM 11975 C C . UNK D 1 498 ? 175.549 169.271 151.025 1.00 141.32 504 UNK D C 1
ATOM 11976 O O . UNK D 1 498 ? 174.497 168.740 150.650 1.00 141.32 504 UNK D O 1
ATOM 11978 N N . UNK D 1 499 ? 176.742 168.796 150.681 1.00 147.66 505 UNK D N 1
ATOM 11979 C CA . UNK D 1 499 ? 176.909 167.704 149.725 1.00 147.66 505 UNK D CA 1
ATOM 11980 C C . UNK D 1 499 ? 177.150 166.371 150.416 1.00 147.66 505 UNK D C 1
ATOM 11981 O O . UNK D 1 499 ? 177.910 165.533 149.921 1.00 147.66 505 UNK D O 1
ATOM 11983 N N . UNK D 1 500 ? 176.518 166.145 151.565 1.00 173.42 506 UNK D N 1
ATOM 11984 C CA . UNK D 1 500 ? 176.876 164.995 152.383 1.00 173.42 506 UNK D CA 1
ATOM 11985 C C . UNK D 1 500 ? 176.210 163.708 151.908 1.00 173.42 506 UNK D C 1
ATOM 11986 O O . UNK D 1 500 ? 176.888 162.761 151.495 1.00 173.42 506 UNK D O 1
ATOM 11988 N N . UNK D 1 501 ? 174.878 163.665 151.938 1.00 168.75 507 UNK D N 1
ATOM 11989 C CA . UNK D 1 501 ? 174.161 162.396 152.001 1.00 168.75 507 UNK D CA 1
ATOM 11990 C C . UNK D 1 501 ? 174.057 161.666 150.670 1.00 168.75 507 UNK D C 1
ATOM 11991 O O . UNK D 1 501 ? 173.580 160.525 150.652 1.00 168.75 507 UNK D O 1
ATOM 11993 N N . UNK D 1 502 ? 174.491 162.275 149.566 1.00 170.83 508 UNK D N 1
ATOM 11994 C CA . UNK D 1 502 ? 174.362 161.617 148.273 1.00 170.83 508 UNK D CA 1
ATOM 11995 C C . UNK D 1 502 ? 175.327 160.451 148.112 1.00 170.83 508 UNK D C 1
ATOM 11996 O O . UNK D 1 502 ? 175.096 159.589 147.263 1.00 170.83 508 UNK D O 1
ATOM 11998 N N . UNK D 1 503 ? 176.385 160.394 148.920 1.00 207.74 509 UNK D N 1
ATOM 11999 C CA . UNK D 1 503 ? 177.364 159.320 148.795 1.00 207.74 509 UNK D CA 1
ATOM 12000 C C . UNK D 1 503 ? 176.829 158.005 149.353 1.00 207.74 509 UNK D C 1
ATOM 12001 O O . UNK D 1 503 ? 176.955 156.956 148.713 1.00 207.74 509 UNK D O 1
ATOM 12003 N N . UNK D 1 504 ? 176.241 158.044 150.552 1.00 207.06 510 UNK D N 1
ATOM 12004 C CA . UNK D 1 504 ? 175.641 156.839 151.120 1.00 207.06 510 UNK D CA 1
ATOM 12005 C C . UNK D 1 504 ? 174.426 156.399 150.319 1.00 207.06 510 UNK D C 1
ATOM 12006 O O . UNK D 1 504 ? 174.179 155.190 150.168 1.00 207.06 510 UNK D O 1
ATOM 12008 N N . UNK D 1 505 ? 173.675 157.370 149.793 1.00 220.95 511 UNK D N 1
ATOM 12009 C CA . UNK D 1 505 ? 172.595 157.075 148.862 1.00 220.95 511 UNK D CA 1
ATOM 12010 C C . UNK D 1 505 ? 173.126 156.397 147.609 1.00 220.95 511 UNK D C 1
ATOM 12011 O O . UNK D 1 505 ? 172.519 155.445 147.109 1.00 220.95 511 UNK D O 1
ATOM 12013 N N . UNK D 1 506 ? 174.282 156.847 147.115 1.00 234.89 512 UNK D N 1
ATOM 12014 C CA . UNK D 1 506 ? 174.888 156.230 145.942 1.00 234.89 512 UNK D CA 1
ATOM 12015 C C . UNK D 1 506 ? 175.389 154.823 146.239 1.00 234.89 512 UNK D C 1
ATOM 12016 O O . UNK D 1 506 ? 175.331 153.957 145.367 1.00 234.89 512 UNK D O 1
ATOM 12018 N N . UNK D 1 507 ? 175.848 154.570 147.465 1.00 251.58 513 UNK D N 1
ATOM 12019 C CA . UNK D 1 507 ? 176.318 153.231 147.820 1.00 251.58 513 UNK D CA 1
ATOM 12020 C C . UNK D 1 507 ? 175.158 152.243 147.921 1.00 251.58 513 UNK D C 1
ATOM 12021 O O . UNK D 1 507 ? 175.219 151.127 147.376 1.00 251.58 513 UNK D O 1
ATOM 12023 N N . UNK D 1 508 ? 174.089 152.640 148.620 1.00 248.31 514 UNK D N 1
ATOM 12024 C CA . UNK D 1 508 ? 172.904 151.791 148.697 1.00 248.31 514 UNK D CA 1
ATOM 12025 C C . UNK D 1 508 ? 172.250 151.618 147.333 1.00 248.31 514 UNK D C 1
ATOM 12026 O O . UNK D 1 508 ? 171.753 150.528 147.010 1.00 248.31 514 UNK D O 1
ATOM 12028 N N . UNK D 1 509 ? 172.284 152.665 146.504 1.00 248.73 515 UNK D N 1
ATOM 12029 C CA . UNK D 1 509 ? 171.788 152.561 145.144 1.00 248.73 515 UNK D CA 1
ATOM 12030 C C . UNK D 1 509 ? 172.681 151.679 144.291 1.00 248.73 515 UNK D C 1
ATOM 12031 O O . UNK D 1 509 ? 172.193 151.041 143.361 1.00 248.73 515 UNK D O 1
ATOM 12033 N N . UNK D 1 510 ? 173.977 151.618 144.596 1.00 251.32 516 UNK D N 1
ATOM 12034 C CA . UNK D 1 510 ? 174.862 150.709 143.880 1.00 251.32 516 UNK D CA 1
ATOM 12035 C C . UNK D 1 510 ? 174.537 149.263 144.215 1.00 251.32 516 UNK D C 1
ATOM 12036 O O . UNK D 1 510 ? 174.547 148.403 143.330 1.00 251.32 516 UNK D O 1
ATOM 12038 N N . UNK D 1 511 ? 174.209 148.991 145.480 1.00 259.62 517 UNK D N 1
ATOM 12039 C CA . UNK D 1 511 ? 173.783 147.644 145.864 1.00 259.62 517 UNK D CA 1
ATOM 12040 C C . UNK D 1 511 ? 172.463 147.259 145.191 1.00 259.62 517 UNK D C 1
ATOM 12041 O O . UNK D 1 511 ? 172.340 146.172 144.592 1.00 259.62 517 UNK D O 1
ATOM 12043 N N . UNK D 1 512 ? 171.473 148.155 145.268 1.00 265.37 518 UNK D N 1
ATOM 12044 C CA . UNK D 1 512 ? 170.173 147.892 144.657 1.00 265.37 518 UNK D CA 1
ATOM 12045 C C . UNK D 1 512 ? 170.276 147.804 143.138 1.00 265.37 518 UNK D C 1
ATOM 12046 O O . UNK D 1 512 ? 169.601 146.982 142.510 1.00 265.37 518 UNK D O 1
ATOM 12048 N N . UNK D 1 513 ? 171.156 148.606 142.536 1.00 267.09 519 UNK D N 1
ATOM 12049 C CA . UNK D 1 513 ? 171.345 148.568 141.097 1.00 267.09 519 UNK D CA 1
ATOM 12050 C C . UNK D 1 513 ? 172.132 147.345 140.676 1.00 267.09 519 UNK D C 1
ATOM 12051 O O . UNK D 1 513 ? 171.989 146.894 139.544 1.00 267.09 519 UNK D O 1
ATOM 12053 N N . UNK D 1 514 ? 172.953 146.791 141.569 1.00 260.97 520 UNK D N 1
ATOM 12054 C CA . UNK D 1 514 ? 173.600 145.518 141.276 1.00 260.97 520 UNK D CA 1
ATOM 12055 C C . UNK D 1 514 ? 172.578 144.394 141.210 1.00 260.97 520 UNK D C 1
ATOM 12056 O O . UNK D 1 514 ? 172.617 143.565 140.288 1.00 260.97 520 UNK D O 1
ATOM 12058 N N . UNK D 1 515 ? 171.647 144.367 142.170 1.00 234.62 521 UNK D N 1
ATOM 12059 C CA . UNK D 1 515 ? 170.568 143.378 142.115 1.00 234.62 521 UNK D CA 1
ATOM 12060 C C . UNK D 1 515 ? 169.685 143.583 140.886 1.00 234.62 521 UNK D C 1
ATOM 12061 O O . UNK D 1 515 ? 169.338 142.620 140.179 1.00 234.62 521 UNK D O 1
ATOM 12063 N N . UNK D 1 516 ? 169.353 144.845 140.592 1.00 231.82 522 UNK D N 1
ATOM 12064 C CA . UNK D 1 516 ? 168.533 145.168 139.433 1.00 231.82 522 UNK D CA 1
ATOM 12065 C C . UNK D 1 516 ? 169.254 144.865 138.128 1.00 231.82 522 UNK D C 1
ATOM 12066 O O . UNK D 1 516 ? 168.617 144.453 137.158 1.00 231.82 522 UNK D O 1
ATOM 12068 N N . UNK D 1 517 ? 170.575 145.022 138.095 1.00 240.04 523 UNK D N 1
ATOM 12069 C CA . UNK D 1 517 ? 171.340 144.719 136.897 1.00 240.04 523 UNK D CA 1
ATOM 12070 C C . UNK D 1 517 ? 171.481 143.224 136.689 1.00 240.04 523 UNK D C 1
ATOM 12071 O O . UNK D 1 517 ? 171.534 142.774 135.543 1.00 240.04 523 UNK D O 1
ATOM 12073 N N . UNK D 1 518 ? 171.534 142.449 137.777 1.00 211.20 524 UNK D N 1
ATOM 12074 C CA . UNK D 1 518 ? 171.481 140.994 137.654 1.00 211.20 524 UNK D CA 1
ATOM 12075 C C . UNK D 1 518 ? 170.158 140.550 137.045 1.00 211.20 524 UNK D C 1
ATOM 12076 O O . UNK D 1 518 ? 170.128 139.741 136.105 1.00 211.20 524 UNK D O 1
ATOM 12078 N N . UNK D 1 519 ? 169.053 141.110 137.549 1.00 215.47 525 UNK D N 1
ATOM 12079 C CA . UNK D 1 519 ? 167.740 140.792 136.991 1.00 215.47 525 UNK D CA 1
ATOM 12080 C C . UNK D 1 519 ? 167.608 141.272 135.547 1.00 215.47 525 UNK D C 1
ATOM 12081 O O . UNK D 1 519 ? 167.005 140.587 134.710 1.00 215.47 525 UNK D O 1
ATOM 12083 N N . UNK D 1 520 ? 168.195 142.427 135.230 1.00 220.86 526 UNK D N 1
ATOM 12084 C CA . UNK D 1 520 ? 168.097 142.978 133.885 1.00 220.86 526 UNK D CA 1
ATOM 12085 C C . UNK D 1 520 ? 168.931 142.178 132.899 1.00 220.86 526 UNK D C 1
ATOM 12086 O O . UNK D 1 520 ? 168.529 141.998 131.747 1.00 220.86 526 UNK D O 1
ATOM 12088 N N . UNK D 1 521 ? 170.093 141.688 133.336 1.00 217.49 527 UNK D N 1
ATOM 12089 C CA . UNK D 1 521 ? 170.901 140.824 132.488 1.00 217.49 527 UNK D CA 1
ATOM 12090 C C . UNK D 1 521 ? 170.205 139.495 132.248 1.00 217.49 527 UNK D C 1
ATOM 12091 O O . UNK D 1 521 ? 170.278 138.945 131.142 1.00 217.49 527 UNK D O 1
ATOM 12093 N N . UNK D 1 522 ? 169.505 138.983 133.268 1.00 206.28 528 UNK D N 1
ATOM 12094 C CA . UNK D 1 522 ? 168.711 137.770 133.090 1.00 206.28 528 UNK D CA 1
ATOM 12095 C C . UNK D 1 522 ? 167.588 137.980 132.078 1.00 206.28 528 UNK D C 1
ATOM 12096 O O . UNK D 1 522 ? 167.390 137.153 131.174 1.00 206.28 528 UNK D O 1
ATOM 12098 N N . UNK D 1 523 ? 166.870 139.100 132.193 1.00 185.00 529 UNK D N 1
ATOM 12099 C CA . UNK D 1 523 ? 165.779 139.388 131.267 1.00 185.00 529 UNK D CA 1
ATOM 12100 C C . UNK D 1 523 ? 166.295 139.653 129.858 1.00 185.00 529 UNK D C 1
ATOM 12101 O O . UNK D 1 523 ? 165.651 139.272 128.875 1.00 185.00 529 UNK D O 1
ATOM 12103 N N . UNK D 1 524 ? 167.471 140.268 129.736 1.00 195.13 530 UNK D N 1
ATOM 12104 C CA . UNK D 1 524 ? 168.036 140.545 128.420 1.00 195.13 530 UNK D CA 1
ATOM 12105 C C . UNK D 1 524 ? 168.526 139.272 127.747 1.00 195.13 530 UNK D C 1
ATOM 12106 O O . UNK D 1 524 ? 168.350 139.096 126.532 1.00 195.13 530 UNK D O 1
ATOM 12108 N N . UNK D 1 525 ? 169.148 138.376 128.518 1.00 196.79 531 UNK D N 1
ATOM 12109 C CA . UNK D 1 525 ? 169.553 137.085 127.982 1.00 196.79 531 UNK D CA 1
ATOM 12110 C C . UNK D 1 525 ? 168.348 136.246 127.585 1.00 196.79 531 UNK D C 1
ATOM 12111 O O . UNK D 1 525 ? 168.425 135.469 126.627 1.00 196.79 531 UNK D O 1
ATOM 12113 N N . UNK D 1 526 ? 167.233 136.391 128.305 1.00 179.18 532 UNK D N 1
ATOM 12114 C CA . UNK D 1 526 ? 165.987 135.800 127.834 1.00 179.18 532 UNK D CA 1
ATOM 12115 C C . UNK D 1 526 ? 165.516 136.470 126.548 1.00 179.18 532 UNK D C 1
ATOM 12116 O O . UNK D 1 526 ? 165.003 135.804 125.641 1.00 179.18 532 UNK D O 1
ATOM 12118 N N . UNK D 1 527 ? 165.713 137.782 126.441 1.00 155.95 533 UNK D N 1
ATOM 12119 C CA . UNK D 1 527 ? 165.309 138.557 125.277 1.00 155.95 533 UNK D CA 1
ATOM 12120 C C . UNK D 1 527 ? 166.254 138.407 124.093 1.00 155.95 533 UNK D C 1
ATOM 12121 O O . UNK D 1 527 ? 166.025 139.042 123.059 1.00 155.95 533 UNK D O 1
ATOM 12123 N N . UNK D 1 528 ? 167.310 137.600 124.222 1.00 141.65 534 UNK D N 1
ATOM 12124 C CA . UNK D 1 528 ? 168.224 137.363 123.109 1.00 141.65 534 UNK D CA 1
ATOM 12125 C C . UNK D 1 528 ? 167.574 136.621 121.945 1.00 141.65 534 UNK D C 1
ATOM 12126 O O . UNK D 1 528 ? 168.102 136.671 120.829 1.00 141.65 534 UNK D O 1
ATOM 12128 N N . UNK D 1 529 ? 166.456 135.936 122.171 1.00 98.68 535 UNK D N 1
ATOM 12129 C CA . UNK D 1 529 ? 165.750 135.245 121.100 1.00 98.68 535 UNK D CA 1
ATOM 12130 C C . UNK D 1 529 ? 165.103 136.232 120.135 1.00 98.68 535 UNK D C 1
ATOM 12131 O O . UNK D 1 529 ? 165.680 136.573 119.102 1.00 98.68 535 UNK D O 1
ATOM 12133 N N . UNK D 1 530 ? 165.544 143.754 119.264 1.00 153.04 538 UNK D N 1
ATOM 12134 C CA . UNK D 1 530 ? 166.564 143.021 118.524 1.00 153.04 538 UNK D CA 1
ATOM 12135 C C . UNK D 1 530 ? 166.966 141.753 119.263 1.00 153.04 538 UNK D C 1
ATOM 12136 O O . UNK D 1 530 ? 166.234 141.264 120.122 1.00 153.04 538 UNK D O 1
ATOM 12138 N N . UNK D 1 531 ? 168.138 141.219 118.926 1.00 171.23 539 UNK D N 1
ATOM 12139 C CA . UNK D 1 531 ? 168.618 139.978 119.517 1.00 171.23 539 UNK D CA 1
ATOM 12140 C C . UNK D 1 531 ? 169.908 140.152 120.301 1.00 171.23 539 UNK D C 1
ATOM 12141 O O . UNK D 1 531 ? 169.982 139.731 121.461 1.00 171.23 539 UNK D O 1
ATOM 12143 N N . UNK D 1 532 ? 170.931 140.767 119.708 1.00 191.77 540 UNK D N 1
ATOM 12144 C CA . UNK D 1 532 ? 172.261 140.769 120.312 1.00 191.77 540 UNK D CA 1
ATOM 12145 C C . UNK D 1 532 ? 172.486 141.968 121.230 1.00 191.77 540 UNK D C 1
ATOM 12146 O O . UNK D 1 532 ? 172.720 141.800 122.430 1.00 191.77 540 UNK D O 1
ATOM 12148 N N . UNK D 1 533 ? 172.415 143.180 120.683 1.00 213.37 541 UNK D N 1
ATOM 12149 C CA . UNK D 1 533 ? 172.677 144.390 121.448 1.00 213.37 541 UNK D CA 1
ATOM 12150 C C . UNK D 1 533 ? 171.409 145.013 122.012 1.00 213.37 541 UNK D C 1
ATOM 12151 O O . UNK D 1 533 ? 171.451 146.149 122.501 1.00 213.37 541 UNK D O 1
ATOM 12153 N N . UNK D 1 534 ? 170.292 144.280 121.981 1.00 221.47 542 UNK D N 1
ATOM 12154 C CA . UNK D 1 534 ? 169.001 144.789 122.430 1.00 221.47 542 UNK D CA 1
ATOM 12155 C C . UNK D 1 534 ? 168.964 145.080 123.923 1.00 221.47 542 UNK D C 1
ATOM 12156 O O . UNK D 1 534 ? 168.103 145.857 124.354 1.00 221.47 542 UNK D O 1
ATOM 12158 N N . UNK D 1 535 ? 169.866 144.467 124.704 1.00 234.63 543 UNK D N 1
ATOM 12159 C CA . UNK D 1 535 ? 170.067 144.843 126.100 1.00 234.63 543 UNK D CA 1
ATOM 12160 C C . UNK D 1 535 ? 170.388 146.322 126.227 1.00 234.63 543 UNK D C 1
ATOM 12161 O O . UNK D 1 535 ? 169.815 147.015 127.079 1.00 234.63 543 UNK D O 1
ATOM 12163 N N . UNK D 1 536 ? 171.274 146.819 125.357 1.00 234.35 544 UNK D N 1
ATOM 12164 C CA . UNK D 1 536 ? 171.545 148.250 125.284 1.00 234.35 544 UNK D CA 1
ATOM 12165 C C . UNK D 1 536 ? 170.287 149.025 124.919 1.00 234.35 544 UNK D C 1
ATOM 12166 O O . UNK D 1 536 ? 170.054 150.117 125.453 1.00 234.35 544 UNK D O 1
ATOM 12168 N N . UNK D 1 537 ? 169.451 148.447 124.043 1.00 241.19 545 UNK D N 1
ATOM 12169 C CA . UNK D 1 537 ? 168.143 149.022 123.753 1.00 241.19 545 UNK D CA 1
ATOM 12170 C C . UNK D 1 537 ? 167.295 149.102 125.011 1.00 241.19 545 UNK D C 1
ATOM 12171 O O . UNK D 1 537 ? 166.680 150.142 125.282 1.00 241.19 545 UNK D O 1
ATOM 12173 N N . UNK D 1 538 ? 167.318 148.039 125.824 1.00 239.50 546 UNK D N 1
ATOM 12174 C CA . UNK D 1 538 ? 166.650 148.080 127.119 1.00 239.50 546 UNK D CA 1
ATOM 12175 C C . UNK D 1 538 ? 167.296 149.114 128.026 1.00 239.50 546 UNK D C 1
ATOM 12176 O O . UNK D 1 538 ? 166.597 149.821 128.763 1.00 239.50 546 UNK D O 1
ATOM 12178 N N . UNK D 1 539 ? 168.622 149.268 127.917 1.00 230.27 547 UNK D N 1
ATOM 12179 C CA . UNK D 1 539 ? 169.329 150.292 128.676 1.00 230.27 547 UNK D CA 1
ATOM 12180 C C . UNK D 1 539 ? 168.914 151.689 128.243 1.00 230.27 547 UNK D C 1
ATOM 12181 O O . UNK D 1 539 ? 169.023 152.639 129.028 1.00 230.27 547 UNK D O 1
ATOM 12183 N N . UNK D 1 540 ? 168.430 151.835 127.010 1.00 222.64 548 UNK D N 1
ATOM 12184 C CA . UNK D 1 540 ? 167.768 153.077 126.653 1.00 222.64 548 UNK D CA 1
ATOM 12185 C C . UNK D 1 540 ? 166.321 153.070 127.119 1.00 222.64 548 UNK D C 1
ATOM 12186 O O . UNK D 1 540 ? 165.844 154.055 127.698 1.00 222.64 548 UNK D O 1
ATOM 12188 N N . UNK D 1 541 ? 165.627 151.946 126.929 1.00 212.78 549 UNK D N 1
ATOM 12189 C CA . UNK D 1 541 ? 164.179 151.912 127.073 1.00 212.78 549 UNK D CA 1
ATOM 12190 C C . UNK D 1 541 ? 163.718 151.972 128.519 1.00 212.78 549 UNK D C 1
ATOM 12191 O O . UNK D 1 541 ? 162.526 152.195 128.758 1.00 212.78 549 UNK D O 1
ATOM 12193 N N . UNK D 1 542 ? 164.625 151.780 129.481 1.00 201.87 550 UNK D N 1
ATOM 12194 C CA . UNK D 1 542 ? 164.290 152.033 130.877 1.00 201.87 550 UNK D CA 1
ATOM 12195 C C . UNK D 1 542 ? 163.985 153.506 131.098 1.00 201.87 550 UNK D C 1
ATOM 12196 O O . UNK D 1 542 ? 163.120 153.858 131.908 1.00 201.87 550 UNK D O 1
ATOM 12198 N N . UNK D 1 543 ? 164.682 154.381 130.376 1.00 191.15 551 UNK D N 1
ATOM 12199 C CA . UNK D 1 543 ? 164.336 155.790 130.314 1.00 191.15 551 UNK D CA 1
ATOM 12200 C C . UNK D 1 543 ? 163.583 156.125 129.033 1.00 191.15 551 UNK D C 1
ATOM 12201 O O . UNK D 1 543 ? 163.629 157.272 128.575 1.00 191.15 551 UNK D O 1
ATOM 12203 N N . UNK D 1 544 ? 162.901 155.129 128.461 1.00 193.97 552 UNK D N 1
ATOM 12204 C CA . UNK D 1 544 ? 162.140 155.216 127.209 1.00 193.97 552 UNK D CA 1
ATOM 12205 C C . UNK D 1 544 ? 162.964 155.747 126.038 1.00 193.97 552 UNK D C 1
ATOM 12206 O O . UNK D 1 544 ? 164.042 155.235 125.745 1.00 193.97 552 UNK D O 1
ATOM 12208 N N . UNK D 1 545 ? 152.352 136.417 114.749 1.00 197.06 563 UNK D N 1
ATOM 12209 C CA . UNK D 1 545 ? 152.118 135.048 115.186 1.00 197.06 563 UNK D CA 1
ATOM 12210 C C . UNK D 1 545 ? 152.118 134.967 116.706 1.00 197.06 563 UNK D C 1
ATOM 12211 O O . UNK D 1 545 ? 151.696 135.901 117.387 1.00 197.06 563 UNK D O 1
ATOM 12213 N N . UNK D 1 546 ? 152.604 133.844 117.239 1.00 177.85 564 UNK D N 1
ATOM 12214 C CA . UNK D 1 546 ? 152.810 133.734 118.677 1.00 177.85 564 UNK D CA 1
ATOM 12215 C C . UNK D 1 546 ? 154.005 134.550 119.142 1.00 177.85 564 UNK D C 1
ATOM 12216 O O . UNK D 1 546 ? 154.156 134.782 120.346 1.00 177.85 564 UNK D O 1
ATOM 12218 N N . UNK D 1 547 ? 154.856 134.986 118.208 1.00 177.49 565 UNK D N 1
ATOM 12219 C CA . UNK D 1 547 ? 155.916 135.928 118.535 1.00 177.49 565 UNK D CA 1
ATOM 12220 C C . UNK D 1 547 ? 155.353 137.275 118.962 1.00 177.49 565 UNK D C 1
ATOM 12221 O O . UNK D 1 547 ? 156.006 138.006 119.711 1.00 177.49 565 UNK D O 1
ATOM 12223 N N . UNK D 1 548 ? 154.151 137.624 118.495 1.00 187.60 566 UNK D N 1
ATOM 12224 C CA . UNK D 1 548 ? 153.478 138.812 119.006 1.00 187.60 566 UNK D CA 1
ATOM 12225 C C . UNK D 1 548 ? 153.123 138.650 120.478 1.00 187.60 566 UNK D C 1
ATOM 12226 O O . UNK D 1 548 ? 153.305 139.580 121.274 1.00 187.60 566 UNK D O 1
ATOM 12228 N N . UNK D 1 549 ? 152.644 137.464 120.861 1.00 209.47 567 UNK D N 1
ATOM 12229 C CA . UNK D 1 549 ? 152.410 137.173 122.271 1.00 209.47 567 UNK D CA 1
ATOM 12230 C C . UNK D 1 549 ? 153.714 137.135 123.053 1.00 209.47 567 UNK D C 1
ATOM 12231 O O . UNK D 1 549 ? 153.745 137.524 124.227 1.00 209.47 567 UNK D O 1
ATOM 12233 N N . UNK D 1 550 ? 154.797 136.697 122.411 1.00 211.08 568 UNK D N 1
ATOM 12234 C CA . UNK D 1 550 ? 156.104 136.703 123.054 1.00 211.08 568 UNK D CA 1
ATOM 12235 C C . UNK D 1 550 ? 156.592 138.124 123.306 1.00 211.08 568 UNK D C 1
ATOM 12236 O O . UNK D 1 550 ? 157.143 138.416 124.371 1.00 211.08 568 UNK D O 1
ATOM 12238 N N . UNK D 1 551 ? 156.381 139.022 122.344 1.00 215.58 569 UNK D N 1
ATOM 12239 C CA . UNK D 1 551 ? 156.754 140.419 122.532 1.00 215.58 569 UNK D CA 1
ATOM 12240 C C . UNK D 1 551 ? 155.866 141.099 123.562 1.00 215.58 569 UNK D C 1
ATOM 12241 O O . UNK D 1 551 ? 156.330 141.984 124.291 1.00 215.58 569 UNK D O 1
ATOM 12243 N N . UNK D 1 552 ? 154.596 140.692 123.642 1.00 213.34 570 UNK D N 1
ATOM 12244 C CA . UNK D 1 552 ? 153.716 141.198 124.689 1.00 213.34 570 UNK D CA 1
ATOM 12245 C C . UNK D 1 552 ? 154.187 140.749 126.067 1.00 213.34 570 UNK D C 1
ATOM 12246 O O . UNK D 1 552 ? 154.203 141.543 127.014 1.00 213.34 570 UNK D O 1
ATOM 12248 N N . UNK D 1 553 ? 154.600 139.485 126.187 1.00 200.61 571 UNK D N 1
ATOM 12249 C CA . UNK D 1 553 ? 155.166 139.004 127.440 1.00 200.61 571 UNK D CA 1
ATOM 12250 C C . UNK D 1 553 ? 156.501 139.669 127.746 1.00 200.61 571 UNK D C 1
ATOM 12251 O O . UNK D 1 553 ? 156.840 139.867 128.916 1.00 200.61 571 UNK D O 1
ATOM 12253 N N . UNK D 1 554 ? 157.255 140.038 126.710 1.00 190.19 572 UNK D N 1
ATOM 12254 C CA . UNK D 1 554 ? 158.516 140.742 126.914 1.00 190.19 572 UNK D CA 1
ATOM 12255 C C . UNK D 1 554 ? 158.283 142.149 127.441 1.00 190.19 572 UNK D C 1
ATOM 12256 O O . UNK D 1 554 ? 158.990 142.607 128.348 1.00 190.19 572 UNK D O 1
ATOM 12258 N N . UNK D 1 555 ? 157.294 142.849 126.885 1.00 190.51 573 UNK D N 1
ATOM 12259 C CA . UNK D 1 555 ? 156.914 144.149 127.422 1.00 190.51 573 UNK D CA 1
ATOM 12260 C C . UNK D 1 555 ? 156.340 144.022 128.827 1.00 190.51 573 UNK D C 1
ATOM 12261 O O . UNK D 1 555 ? 156.531 144.919 129.653 1.00 190.51 573 UNK D O 1
ATOM 12263 N N . UNK D 1 556 ? 155.665 142.905 129.115 1.00 187.06 574 UNK D N 1
ATOM 12264 C CA . UNK D 1 556 ? 155.189 142.647 130.470 1.00 187.06 574 UNK D CA 1
ATOM 12265 C C . UNK D 1 556 ? 156.349 142.447 131.435 1.00 187.06 574 UNK D C 1
ATOM 12266 O O . UNK D 1 556 ? 156.301 142.916 132.577 1.00 187.06 574 UNK D O 1
ATOM 12268 N N . UNK D 1 557 ? 157.401 141.765 130.988 1.00 159.78 575 UNK D N 1
ATOM 12269 C CA . UNK D 1 557 ? 158.589 141.603 131.816 1.00 159.78 575 UNK D CA 1
ATOM 12270 C C . UNK D 1 557 ? 159.306 142.930 132.011 1.00 159.78 575 UNK D C 1
ATOM 12271 O O . UNK D 1 557 ? 159.849 143.195 133.088 1.00 159.78 575 UNK D O 1
ATOM 12273 N N . UNK D 1 558 ? 159.299 143.781 130.984 1.00 147.34 576 UNK D N 1
ATOM 12274 C CA . UNK D 1 558 ? 159.892 145.108 131.112 1.00 147.34 576 UNK D CA 1
ATOM 12275 C C . UNK D 1 558 ? 159.108 145.968 132.094 1.00 147.34 576 UNK D C 1
ATOM 12276 O O . UNK D 1 558 ? 159.694 146.705 132.896 1.00 147.34 576 UNK D O 1
ATOM 12278 N N . UNK D 1 559 ? 157.782 145.862 132.068 1.00 144.64 577 UNK D N 1
ATOM 12279 C CA . UNK D 1 559 ? 156.964 146.598 133.022 1.00 144.64 577 UNK D CA 1
ATOM 12280 C C . UNK D 1 559 ? 157.107 146.038 134.429 1.00 144.64 577 UNK D C 1
ATOM 12281 O O . UNK D 1 559 ? 157.042 146.793 135.404 1.00 144.64 577 UNK D O 1
ATOM 12283 N N . UNK D 1 560 ? 157.312 144.727 134.554 1.00 128.03 578 UNK D N 1
ATOM 12284 C CA . UNK D 1 560 ? 157.598 144.150 135.861 1.00 128.03 578 UNK D CA 1
ATOM 12285 C C . UNK D 1 560 ? 158.951 144.610 136.380 1.00 128.03 578 U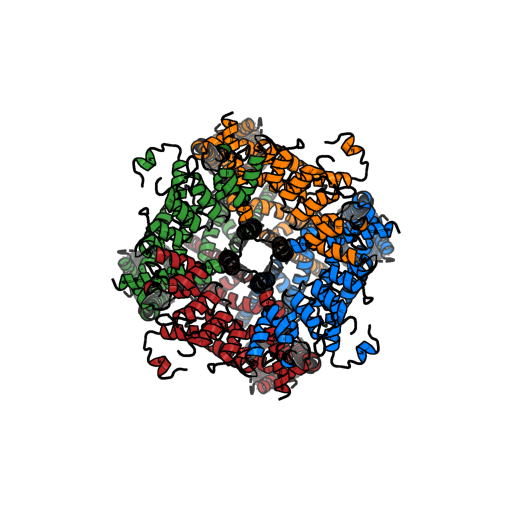NK D C 1
ATOM 12286 O O . UNK D 1 560 ? 159.115 144.821 137.586 1.00 128.03 578 UNK D O 1
ATOM 12288 N N . UNK D 1 561 ? 159.918 144.792 135.482 1.00 133.32 579 UNK D N 1
ATOM 12289 C CA . UNK D 1 561 ? 161.192 145.385 135.866 1.00 133.32 579 UNK D CA 1
ATOM 12290 C C . UNK D 1 561 ? 161.024 146.837 136.290 1.00 133.32 579 UNK D C 1
ATOM 12291 O O . UNK D 1 561 ? 161.717 147.302 137.201 1.00 133.32 579 UNK D O 1
ATOM 12293 N N . UNK D 1 562 ? 160.106 147.560 135.649 1.00 135.08 580 UNK D N 1
ATOM 12294 C CA . UNK D 1 562 ? 159.799 148.920 136.079 1.00 135.08 580 UNK D CA 1
ATOM 12295 C C . UNK D 1 562 ? 159.147 148.925 137.455 1.00 135.08 580 UNK D C 1
ATOM 12296 O O . UNK D 1 562 ? 159.402 149.818 138.271 1.00 135.08 580 UNK D O 1
ATOM 12298 N N . UNK D 1 563 ? 158.309 147.924 137.723 1.00 126.68 581 UNK D N 1
ATOM 12299 C CA . UNK D 1 563 ? 157.734 147.765 139.053 1.00 126.68 581 UNK D CA 1
ATOM 12300 C C . UNK D 1 563 ? 158.814 147.451 140.076 1.00 126.68 581 UNK D C 1
ATOM 12301 O O . UNK D 1 563 ? 158.757 147.919 141.218 1.00 126.68 581 UNK D O 1
ATOM 12303 N N . UNK D 1 564 ? 159.815 146.674 139.673 1.00 136.90 582 UNK D N 1
ATOM 12304 C CA . UNK D 1 564 ? 160.947 146.399 140.548 1.00 136.90 582 UNK D CA 1
ATOM 12305 C C . UNK D 1 564 ? 161.765 147.657 140.800 1.00 136.90 582 UNK D C 1
ATOM 12306 O O . UNK D 1 564 ? 162.294 147.851 141.900 1.00 136.90 582 UNK D O 1
ATOM 12308 N N . UNK D 1 565 ? 161.872 148.524 139.794 1.00 160.74 583 UNK D N 1
ATOM 12309 C CA . UNK D 1 565 ? 162.555 149.801 139.978 1.00 160.74 583 UNK D CA 1
ATOM 12310 C C . UNK D 1 565 ? 161.779 150.700 140.928 1.00 160.74 583 UNK D C 1
ATOM 12311 O O . UNK D 1 565 ? 162.372 151.424 141.738 1.00 160.74 583 UNK D O 1
ATOM 12313 N N . UNK D 1 566 ? 160.449 150.652 140.844 1.00 163.95 584 UNK D N 1
ATOM 12314 C CA . UNK D 1 566 ? 159.614 151.374 141.795 1.00 163.95 584 UNK D CA 1
ATOM 12315 C C . UNK D 1 566 ? 159.785 150.820 143.202 1.00 163.95 584 UNK D C 1
ATOM 12316 O O . UNK D 1 566 ? 159.799 151.576 144.179 1.00 163.95 584 UNK D O 1
ATOM 12318 N N . UNK D 1 567 ? 159.939 149.501 143.315 1.00 153.29 585 UNK D N 1
ATOM 12319 C CA . UNK D 1 567 ? 160.187 148.882 144.611 1.00 153.29 585 UNK D CA 1
ATOM 12320 C C . UNK D 1 567 ? 161.546 149.286 145.164 1.00 153.29 585 UNK D C 1
ATOM 12321 O O . UNK D 1 567 ? 161.694 149.489 146.372 1.00 153.29 585 UNK D O 1
ATOM 12323 N N . UNK D 1 568 ? 162.541 149.422 144.288 1.00 155.49 586 UNK D N 1
ATOM 12324 C CA . UNK D 1 568 ? 163.863 149.858 144.723 1.00 155.49 586 UNK D CA 1
ATOM 12325 C C . UNK D 1 568 ? 163.842 151.309 145.174 1.00 155.49 586 UNK D C 1
ATOM 12326 O O . UNK D 1 568 ? 164.500 151.670 146.157 1.00 155.49 586 UNK D O 1
ATOM 12328 N N . UNK D 1 569 ? 163.077 152.150 144.475 1.00 146.42 587 UNK D N 1
ATOM 12329 C CA . UNK D 1 569 ? 162.921 153.536 144.898 1.00 146.42 587 UNK D CA 1
ATOM 12330 C C . UNK D 1 569 ? 162.169 153.625 146.219 1.00 146.42 587 UNK D C 1
ATOM 12331 O O . UNK D 1 569 ? 162.496 154.460 147.072 1.00 146.42 587 UNK D O 1
ATOM 12333 N N . UNK D 1 570 ? 161.180 152.752 146.416 1.00 139.76 588 UNK D N 1
ATOM 12334 C CA . UNK D 1 570 ? 160.451 152.716 147.677 1.00 139.76 588 UNK D CA 1
ATOM 12335 C C . UNK D 1 570 ? 161.340 152.237 148.816 1.00 139.76 588 UNK D C 1
ATOM 12336 O O . UNK D 1 570 ? 161.242 152.738 149.940 1.00 139.76 588 UNK D O 1
ATOM 12338 N N . UNK D 1 571 ? 162.227 151.285 148.535 1.00 140.54 589 UNK D N 1
ATOM 12339 C CA . UNK D 1 571 ? 163.150 150.812 149.557 1.00 140.54 589 UNK D CA 1
ATOM 12340 C C . UNK D 1 571 ? 164.191 151.870 149.886 1.00 140.54 589 UNK D C 1
ATOM 12341 O O . UNK D 1 571 ? 164.600 152.007 151.043 1.00 140.54 589 UNK D O 1
ATOM 12343 N N . UNK D 1 572 ? 164.621 152.635 148.882 1.00 140.06 590 UNK D N 1
ATOM 12344 C CA . UNK D 1 572 ? 165.538 153.739 149.136 1.00 140.06 590 UNK D CA 1
ATOM 12345 C C . UNK D 1 572 ? 164.864 154.835 149.946 1.00 140.06 590 UNK D C 1
ATOM 12346 O O . UNK D 1 572 ? 165.486 155.442 150.824 1.00 140.06 590 UNK D O 1
ATOM 12348 N N . UNK D 1 573 ? 163.580 155.081 149.681 1.00 150.65 591 UNK D N 1
ATOM 12349 C CA . UNK D 1 573 ? 162.826 156.030 150.487 1.00 150.65 591 UNK D CA 1
ATOM 12350 C C . UNK D 1 573 ? 162.629 155.524 151.907 1.00 150.65 591 UNK D C 1
ATOM 12351 O O . UNK D 1 573 ? 162.639 156.316 152.855 1.00 150.65 591 UNK D O 1
ATOM 12353 N N . UNK D 1 574 ? 162.457 154.211 152.069 1.00 148.20 592 UNK D N 1
ATOM 12354 C CA . UNK D 1 574 ? 162.370 153.628 153.401 1.00 148.20 592 UNK D CA 1
ATOM 12355 C C . UNK D 1 574 ? 163.695 153.732 154.139 1.00 148.20 592 UNK D C 1
ATOM 12356 O O . UNK D 1 574 ? 163.713 153.910 155.363 1.00 148.20 592 UNK D O 1
ATOM 12358 N N . UNK D 1 575 ? 164.806 153.620 153.411 1.00 160.70 593 UNK D N 1
ATOM 12359 C CA . UNK D 1 575 ? 166.117 153.839 154.006 1.00 160.70 593 UNK D CA 1
ATOM 12360 C C . UNK D 1 575 ? 166.298 155.296 154.403 1.00 160.70 593 UNK D C 1
ATOM 12361 O O . UNK D 1 575 ? 166.931 155.597 155.422 1.00 160.70 593 UNK D O 1
ATOM 12363 N N . UNK D 1 576 ? 165.751 156.210 153.599 1.00 156.57 594 UNK D N 1
ATOM 12364 C CA . UNK D 1 576 ? 165.751 157.623 153.957 1.00 156.57 594 UNK D CA 1
ATOM 12365 C C . UNK D 1 576 ? 164.900 157.884 155.190 1.00 156.57 594 UNK D C 1
ATOM 12366 O O . UNK D 1 576 ? 165.212 158.783 155.979 1.00 156.57 594 UNK D O 1
ATOM 12368 N N . UNK D 1 577 ? 163.827 157.110 155.372 1.00 158.41 595 UNK D N 1
ATOM 12369 C CA . UNK D 1 577 ? 163.041 157.205 156.595 1.00 158.41 595 UNK D CA 1
ATOM 12370 C C . UNK D 1 577 ? 163.825 156.710 157.800 1.00 158.41 595 UNK D C 1
ATOM 12371 O O . UNK D 1 577 ? 163.622 157.201 158.916 1.00 158.41 595 UNK D O 1
ATOM 12373 N N . UNK D 1 578 ? 164.722 155.754 157.598 1.00 143.93 596 UNK D N 1
ATOM 12374 C CA . UNK D 1 578 ? 165.577 155.278 158.669 1.00 143.93 596 UNK D CA 1
ATOM 12375 C C . UNK D 1 578 ? 166.683 156.289 158.942 1.00 143.93 596 UNK D C 1
ATOM 12376 O O . UNK D 1 578 ? 166.927 157.184 158.134 1.00 143.93 596 UNK D O 1
ATOM 12378 N N . UNK D 1 579 ? 171.973 167.274 163.113 1.00 228.88 600 UNK D N 1
ATOM 12379 C CA . UNK D 1 579 ? 172.332 165.863 163.147 1.00 228.88 600 UNK D CA 1
ATOM 12380 C C . UNK D 1 579 ? 173.249 165.519 161.984 1.00 228.88 600 UNK D C 1
ATOM 12381 O O . UNK D 1 579 ? 174.464 165.421 162.146 1.00 228.88 600 UNK D O 1
ATOM 12383 N N . UNK D 1 580 ? 172.652 165.334 160.805 1.00 235.61 601 UNK D N 1
ATOM 12384 C CA . UNK D 1 580 ? 173.446 165.061 159.613 1.00 235.61 601 UNK D CA 1
ATOM 12385 C C . UNK D 1 580 ? 174.206 166.295 159.155 1.00 235.61 601 UNK D C 1
ATOM 12386 O O . UNK D 1 580 ? 175.263 166.173 158.523 1.00 235.61 601 UNK D O 1
ATOM 12388 N N . UNK D 1 581 ? 173.684 167.485 159.460 1.00 222.23 602 UNK D N 1
ATOM 12389 C CA . UNK D 1 581 ? 174.415 168.713 159.178 1.00 222.23 602 UNK D CA 1
ATOM 12390 C C . UNK D 1 581 ? 175.663 168.822 160.038 1.00 222.23 602 UNK D C 1
ATOM 12391 O O . UNK D 1 581 ? 176.667 169.389 159.597 1.00 222.23 602 UNK D O 1
ATOM 12393 N N . UNK D 1 582 ? 175.623 168.271 161.254 1.00 218.72 603 UNK D N 1
ATOM 12394 C CA . UNK D 1 582 ? 176.820 168.206 162.083 1.00 218.72 603 UNK D CA 1
ATOM 12395 C C . UNK D 1 582 ? 177.869 167.293 161.465 1.00 218.72 603 UNK D C 1
ATOM 12396 O O . UNK D 1 582 ? 179.061 167.614 161.478 1.00 218.72 603 UNK D O 1
ATOM 12398 N N . UNK D 1 583 ? 177.439 166.168 160.890 1.00 203.81 604 UNK D N 1
ATOM 12399 C CA . UNK D 1 583 ? 178.373 165.274 160.216 1.00 203.81 604 UNK D CA 1
ATOM 12400 C C . UNK D 1 583 ? 178.931 165.910 158.951 1.00 203.81 604 UNK D C 1
ATOM 12401 O O . UNK D 1 583 ? 180.112 165.737 158.632 1.00 203.81 604 UNK D O 1
ATOM 12403 N N . UNK D 1 584 ? 178.101 166.673 158.238 1.00 205.19 605 UNK D N 1
ATOM 12404 C CA . UNK D 1 584 ? 178.563 167.356 157.034 1.00 205.19 605 UNK D CA 1
ATOM 12405 C C . UNK D 1 584 ? 179.553 168.461 157.371 1.00 205.19 605 UNK D C 1
ATOM 12406 O O . UNK D 1 584 ? 180.571 168.621 156.686 1.00 205.19 605 UNK D O 1
ATOM 12408 N N . UNK D 1 585 ? 179.274 169.223 158.428 1.00 201.86 606 UNK D N 1
ATOM 12409 C CA . UNK D 1 585 ? 180.202 170.247 158.878 1.00 201.86 606 UNK D CA 1
ATOM 12410 C C . UNK D 1 585 ? 181.483 169.636 159.417 1.00 201.86 606 UNK D C 1
ATOM 12411 O O . UNK D 1 585 ? 182.561 170.201 159.221 1.00 201.86 606 UNK D O 1
ATOM 12413 N N . UNK D 1 586 ? 181.393 168.471 160.061 1.00 189.00 607 UNK D N 1
ATOM 12414 C CA . UNK D 1 586 ? 182.590 167.803 160.554 1.00 189.00 607 UNK D CA 1
ATOM 12415 C C . UNK D 1 586 ? 183.424 167.253 159.407 1.00 189.00 607 UNK D C 1
ATOM 12416 O O . UNK D 1 586 ? 184.655 167.278 159.465 1.00 189.00 607 UNK D O 1
ATOM 12418 N N . UNK D 1 587 ? 182.777 166.783 158.343 1.00 192.87 608 UNK D N 1
ATOM 12419 C CA . UNK D 1 587 ? 183.524 166.294 157.193 1.00 192.87 608 UNK D CA 1
ATOM 12420 C C . UNK D 1 587 ? 184.161 167.440 156.422 1.00 192.87 608 UNK D C 1
ATOM 12421 O O . UNK D 1 587 ? 185.301 167.325 155.956 1.00 192.87 608 UNK D O 1
ATOM 12423 N N . UNK D 1 588 ? 183.445 168.560 156.285 1.00 194.01 609 UNK D N 1
ATOM 12424 C CA . UNK D 1 588 ? 184.029 169.736 155.651 1.00 194.01 609 UNK D CA 1
ATOM 12425 C C . UNK D 1 588 ? 185.152 170.319 156.497 1.00 194.01 609 UNK D C 1
ATOM 12426 O O . UNK D 1 588 ? 186.154 170.798 155.956 1.00 194.01 609 UNK D O 1
ATOM 12428 N N . UNK D 1 589 ? 185.018 170.252 157.821 1.00 222.67 610 UNK D N 1
ATOM 12429 C CA . UNK D 1 589 ? 186.100 170.663 158.700 1.00 222.67 610 UNK D CA 1
ATOM 12430 C C . UNK D 1 589 ? 187.268 169.696 158.626 1.00 222.67 610 UNK D C 1
ATOM 12431 O O . UNK D 1 589 ? 188.416 170.106 158.792 1.00 222.67 610 UNK D O 1
ATOM 12433 N N . UNK D 1 590 ? 186.998 168.417 158.368 1.00 207.33 611 UNK D N 1
ATOM 12434 C CA . UNK D 1 590 ? 188.075 167.461 158.155 1.00 207.33 611 UNK D CA 1
ATOM 12435 C C . UNK D 1 590 ? 188.803 167.751 156.853 1.00 207.33 611 UNK D C 1
ATOM 12436 O O . UNK D 1 590 ? 190.025 167.592 156.767 1.00 207.33 611 UNK D O 1
ATOM 12438 N N . UNK D 1 591 ? 188.066 168.197 155.838 1.00 217.03 612 UNK D N 1
ATOM 12439 C CA . UNK D 1 591 ? 188.694 168.627 154.594 1.00 217.03 612 UNK D CA 1
ATOM 12440 C C . UNK D 1 591 ? 189.537 169.877 154.808 1.00 217.03 612 UNK D C 1
ATOM 12441 O O . UNK D 1 591 ? 190.649 169.984 154.275 1.00 217.03 612 UNK D O 1
ATOM 12443 N N . UNK D 1 592 ? 189.027 170.822 155.600 1.00 211.13 613 UNK D N 1
ATOM 12444 C CA . UNK D 1 592 ? 189.799 172.012 155.939 1.00 211.13 613 UNK D CA 1
ATOM 12445 C C . UNK D 1 592 ? 191.019 171.666 156.780 1.00 211.13 613 UNK D C 1
ATOM 12446 O O . UNK D 1 592 ? 192.069 172.293 156.633 1.00 211.13 613 UNK D O 1
ATOM 12448 N N . UNK D 1 593 ? 190.909 170.654 157.638 1.00 221.17 614 UNK D N 1
ATOM 12449 C CA . UNK D 1 593 ? 192.049 170.220 158.429 1.00 221.17 614 UNK D CA 1
ATOM 12450 C C . UNK D 1 593 ? 193.081 169.510 157.571 1.00 221.17 614 UNK D C 1
ATOM 12451 O O . UNK D 1 593 ? 194.281 169.627 157.826 1.00 221.17 614 UNK D O 1
ATOM 12453 N N . UNK D 1 594 ? 192.631 168.776 156.554 1.00 225.76 615 UNK D N 1
ATOM 12454 C CA . UNK D 1 594 ? 193.560 168.184 155.601 1.00 225.76 615 UNK D CA 1
ATOM 12455 C C . UNK D 1 594 ? 194.257 169.259 154.784 1.00 225.76 615 UNK D C 1
ATOM 12456 O O . UNK D 1 594 ? 195.446 169.139 154.476 1.00 225.76 615 UNK D O 1
ATOM 12458 N N . UNK D 1 595 ? 193.537 170.331 154.448 1.00 239.33 616 UNK D N 1
ATOM 12459 C CA . UNK D 1 595 ? 194.160 171.454 153.755 1.00 239.33 616 UNK D CA 1
ATOM 12460 C C . UNK D 1 595 ? 195.144 172.183 154.660 1.00 239.33 616 UNK D C 1
ATOM 12461 O O . UNK D 1 595 ? 196.179 172.671 154.195 1.00 239.33 616 UNK D O 1
ATOM 12463 N N . UNK D 1 596 ? 194.842 172.258 155.956 1.00 253.20 617 UNK D N 1
ATOM 12464 C CA . UNK D 1 596 ? 195.763 172.880 156.900 1.00 253.20 617 UNK D CA 1
ATOM 12465 C C . UNK D 1 596 ? 196.992 172.012 157.116 1.00 253.20 617 UNK D C 1
ATOM 12466 O O . UNK D 1 596 ? 198.102 172.530 157.287 1.00 253.20 617 UNK D O 1
ATOM 12468 N N . UNK D 1 597 ? 196.810 170.692 157.115 1.00 278.21 618 UNK D N 1
ATOM 12469 C CA . UNK D 1 597 ? 197.938 169.776 157.199 1.00 278.21 618 UNK D CA 1
ATOM 12470 C C . UNK D 1 597 ? 198.778 169.824 155.934 1.00 278.21 618 UNK D C 1
ATOM 12471 O O . UNK D 1 597 ? 199.999 169.641 155.994 1.00 278.21 618 UNK D O 1
ATOM 12473 N N . UNK D 1 598 ? 198.140 170.060 154.787 1.00 302.65 619 UNK D N 1
ATOM 12474 C CA . UNK D 1 598 ? 198.879 170.351 153.566 1.00 302.65 619 UNK D CA 1
ATOM 12475 C C . UNK D 1 598 ? 199.633 171.668 153.681 1.00 302.65 619 UNK D C 1
ATOM 12476 O O . UNK D 1 598 ? 200.738 171.800 153.144 1.00 302.65 619 UNK D O 1
ATOM 12478 N N . UNK D 1 599 ? 199.056 172.644 154.381 1.00 309.95 620 UNK D N 1
ATOM 12479 C CA . UNK D 1 599 ? 199.759 173.884 154.668 1.00 309.95 620 UNK D CA 1
ATOM 12480 C C . UNK D 1 599 ? 200.789 173.722 155.778 1.00 309.95 620 UNK D C 1
ATOM 12481 O O . UNK D 1 599 ? 201.732 174.516 155.848 1.00 309.95 620 UNK D O 1
ATOM 12483 N N . UNK D 1 600 ? 200.633 172.720 156.637 1.00 301.76 621 UNK D N 1
ATOM 12484 C CA . UNK D 1 600 ? 201.600 172.467 157.698 1.00 301.76 621 UNK D CA 1
ATOM 12485 C C . UNK D 1 600 ? 202.693 171.527 157.214 1.00 301.76 621 UNK D C 1
ATOM 12486 O O . UNK D 1 600 ? 202.562 170.309 157.315 1.00 301.76 621 UNK D O 1
ATOM 12488 N N . THR D 1 601 ? 203.907 168.249 186.427 1.00 197.61 773 THR D N 1
ATOM 12489 C CA . THR D 1 601 ? 202.707 167.793 187.115 1.00 197.61 773 THR D CA 1
ATOM 12490 C C . THR D 1 601 ? 201.564 168.770 186.907 1.00 197.61 773 THR D C 1
ATOM 12491 O O . THR D 1 601 ? 200.421 168.460 187.221 1.00 197.61 773 THR D O 1
ATOM 12495 N N . ARG D 1 602 ? 201.896 169.956 186.390 1.00 201.66 774 ARG D N 1
ATOM 12496 C CA . ARG D 1 602 ? 200.886 170.980 186.129 1.00 201.66 774 ARG D CA 1
ATOM 12497 C C . ARG D 1 602 ? 199.900 170.526 185.068 1.00 201.66 774 ARG D C 1
ATOM 12498 O O . ARG D 1 602 ? 198.690 170.755 185.195 1.00 201.66 774 ARG D O 1
ATOM 12506 N N . TYR D 1 603 ? 200.414 169.908 184.001 1.00 187.94 775 TYR D N 1
ATOM 12507 C CA . TYR D 1 603 ? 199.579 169.237 183.012 1.00 187.94 775 TYR D CA 1
ATOM 12508 C C . TYR D 1 603 ? 198.676 168.198 183.664 1.00 187.94 775 TYR D C 1
ATOM 12509 O O . TYR D 1 603 ? 197.472 168.137 183.378 1.00 187.94 775 TYR D O 1
ATOM 12518 N N . GLN D 1 604 ? 199.238 167.416 184.587 1.00 206.07 776 GLN D N 1
ATOM 12519 C CA . GLN D 1 604 ? 198.472 166.406 185.304 1.00 206.07 776 GLN D CA 1
ATOM 12520 C C . GLN D 1 604 ? 197.407 167.035 186.190 1.00 206.07 776 GLN D C 1
ATOM 12521 O O . GLN D 1 604 ? 196.284 166.533 186.258 1.00 206.07 776 GLN D O 1
ATOM 12527 N N . GLN D 1 605 ? 197.737 168.139 186.864 1.00 217.31 777 GLN D N 1
ATOM 12528 C CA . GLN D 1 605 ? 196.764 168.824 187.711 1.00 217.31 777 GLN D CA 1
ATOM 12529 C C . GLN D 1 605 ? 195.644 169.448 186.890 1.00 217.31 777 GLN D C 1
ATOM 12530 O O . GLN D 1 605 ? 194.496 169.516 187.348 1.00 217.31 777 GLN D O 1
ATOM 12536 N N . ILE D 1 606 ? 195.962 169.899 185.681 1.00 203.00 778 ILE D N 1
ATOM 12537 C CA . ILE D 1 606 ? 194.939 170.369 184.758 1.00 203.00 778 ILE D CA 1
ATOM 12538 C C . ILE D 1 606 ? 194.018 169.226 184.349 1.00 203.00 778 ILE D C 1
ATOM 12539 O O . ILE D 1 606 ? 192.786 169.386 184.311 1.00 203.00 778 ILE D O 1
ATOM 12544 N N . MET D 1 607 ? 194.595 168.046 184.088 1.00 199.60 779 MET D N 1
ATOM 12545 C CA . MET D 1 607 ? 193.780 166.860 183.819 1.00 199.60 779 MET D CA 1
ATOM 12546 C C . MET D 1 607 ? 192.910 166.502 185.020 1.00 199.60 779 MET D C 1
ATOM 12547 O O . MET D 1 607 ? 191.773 166.043 184.860 1.00 199.60 779 MET D O 1
ATOM 12552 N N . LYS D 1 608 ? 193.435 166.718 186.230 1.00 234.90 780 LYS D N 1
ATOM 12553 C CA . LYS D 1 608 ? 192.673 166.467 187.447 1.00 234.90 780 LYS D CA 1
ATOM 12554 C C . LYS D 1 608 ? 191.478 167.401 187.555 1.00 234.90 780 LYS D C 1
ATOM 12555 O O . LYS D 1 608 ? 190.377 166.957 187.895 1.00 234.90 780 LYS D O 1
ATOM 12561 N N . ARG D 1 609 ? 191.694 168.696 187.289 1.00 212.99 781 ARG D N 1
ATOM 12562 C CA . ARG D 1 609 ? 190.604 169.673 187.255 1.00 212.99 781 ARG D CA 1
ATOM 12563 C C . ARG D 1 609 ? 189.527 169.262 186.265 1.00 212.99 781 ARG D C 1
ATOM 12564 O O . ARG D 1 609 ? 188.322 169.311 186.579 1.00 212.99 781 ARG D O 1
ATOM 12572 N N . LEU D 1 610 ? 189.968 168.831 185.074 1.00 202.83 782 LEU D N 1
ATOM 12573 C CA . LEU D 1 610 ? 189.074 168.306 184.048 1.00 202.83 782 LEU D CA 1
ATOM 12574 C C . LEU D 1 610 ? 188.216 167.172 184.581 1.00 202.83 782 LEU D C 1
ATOM 12575 O O . LEU D 1 610 ? 186.986 167.288 184.614 1.00 202.83 782 LEU D O 1
ATOM 12580 N N . ILE D 1 611 ? 188.851 166.114 185.095 1.00 187.13 783 ILE D N 1
ATOM 12581 C CA . ILE D 1 611 ? 188.107 164.903 185.428 1.00 187.13 783 ILE D CA 1
ATOM 12582 C C . ILE D 1 611 ? 187.230 165.101 186.659 1.00 187.13 783 ILE D C 1
ATOM 12583 O O . ILE D 1 611 ? 186.174 164.467 186.773 1.00 187.13 783 ILE D O 1
ATOM 12588 N N . LYS D 1 612 ? 187.631 165.983 187.584 1.00 181.85 784 LYS D N 1
ATOM 12589 C CA . LYS D 1 612 ? 186.758 166.308 188.709 1.00 181.85 784 LYS D CA 1
ATOM 12590 C C . LYS D 1 612 ? 185.510 167.031 188.233 1.00 181.85 784 LYS D C 1
ATOM 12591 O O . LYS D 1 612 ? 184.396 166.719 188.686 1.00 181.85 784 LYS D O 1
ATOM 12597 N N . ARG D 1 613 ? 185.666 167.966 187.286 1.00 177.66 785 ARG D N 1
ATOM 12598 C CA . ARG D 1 613 ? 184.486 168.588 186.699 1.00 177.66 785 ARG D CA 1
ATOM 12599 C C . ARG D 1 613 ? 183.640 167.583 185.931 1.00 177.66 785 ARG D C 1
ATOM 12600 O O . ARG D 1 613 ? 182.407 167.662 185.967 1.00 177.66 785 ARG D O 1
ATOM 12608 N N . TYR D 1 614 ? 184.282 166.608 185.282 1.00 171.67 786 TYR D N 1
ATOM 12609 C CA . TYR D 1 614 ? 183.529 165.619 184.518 1.00 171.67 786 TYR D CA 1
ATOM 12610 C C . TYR D 1 614 ? 182.714 164.711 185.420 1.00 171.67 786 TYR D C 1
ATOM 12611 O O . TYR D 1 614 ? 181.549 164.432 185.125 1.00 171.67 786 TYR D O 1
ATOM 12620 N N . VAL D 1 615 ? 183.293 164.262 186.534 1.00 168.27 787 VAL D N 1
ATOM 12621 C CA . VAL D 1 615 ? 182.540 163.375 187.411 1.00 168.27 787 VAL D CA 1
ATOM 12622 C C . VAL D 1 615 ? 181.448 164.148 188.145 1.00 168.27 787 VAL D C 1
ATOM 12623 O O . VAL D 1 615 ? 180.348 163.618 188.353 1.00 168.27 787 VAL D O 1
ATOM 12627 N N . LEU D 1 616 ? 181.691 165.429 188.457 1.00 170.05 788 LEU D N 1
ATOM 12628 C CA . LEU D 1 616 ? 180.668 166.253 189.095 1.00 170.05 788 LEU D CA 1
ATOM 12629 C C . LEU D 1 616 ? 179.482 166.471 188.164 1.00 170.05 788 LEU D C 1
ATOM 12630 O O . LEU D 1 616 ? 178.321 166.234 188.538 1.00 170.05 788 LEU D O 1
ATOM 12635 N N . LYS D 1 617 ? 179.765 166.880 186.932 1.00 169.26 789 LYS D N 1
ATOM 12636 C CA . LYS D 1 617 ? 178.696 167.128 185.984 1.00 169.26 789 LYS D CA 1
ATOM 12637 C C . LYS D 1 617 ? 178.019 165.837 185.557 1.00 169.26 789 LYS D C 1
ATOM 12638 O O . LYS D 1 617 ? 176.811 165.830 185.312 1.00 169.26 789 LYS D O 1
ATOM 12644 N N . ALA D 1 618 ? 178.753 164.725 185.548 1.00 159.98 790 ALA D N 1
ATOM 12645 C CA . ALA D 1 618 ? 178.157 163.450 185.183 1.00 159.98 790 ALA D CA 1
ATOM 12646 C C . ALA D 1 618 ? 177.184 162.970 186.246 1.00 159.98 790 ALA D C 1
ATOM 12647 O O . ALA D 1 618 ? 176.081 162.508 185.920 1.00 159.98 790 ALA D O 1
ATOM 12649 N N . GLN D 1 619 ? 177.565 163.083 187.522 1.00 171.98 791 GLN D N 1
ATOM 12650 C CA . GLN D 1 619 ? 176.652 162.626 188.557 1.00 171.98 791 GLN D CA 1
ATOM 12651 C C . GLN D 1 619 ? 175.453 163.554 188.683 1.00 171.98 791 GLN D C 1
ATOM 12652 O O . GLN D 1 619 ? 174.338 163.078 188.922 1.00 171.98 791 GLN D O 1
ATOM 12658 N N . VAL D 1 620 ? 175.620 164.855 188.421 1.00 163.91 792 VAL D N 1
ATOM 12659 C CA . VAL D 1 620 ? 174.417 165.681 188.493 1.00 163.91 792 VAL D CA 1
ATOM 12660 C C . VAL D 1 620 ? 173.524 165.452 187.265 1.00 163.91 792 VAL D C 1
ATOM 12661 O O . VAL D 1 620 ? 172.289 165.474 187.384 1.00 163.91 792 VAL D O 1
ATOM 12665 N N . ASP D 1 621 ? 174.108 165.116 186.109 1.00 177.56 793 ASP D N 1
ATOM 12666 C CA . ASP D 1 621 ? 173.293 164.856 184.929 1.00 177.56 793 ASP D CA 1
ATOM 12667 C C . ASP D 1 621 ? 172.530 163.549 185.056 1.00 177.56 793 ASP D C 1
ATOM 12668 O O . ASP D 1 621 ? 171.370 163.465 184.639 1.00 177.56 793 ASP D O 1
ATOM 12673 N N . LYS D 1 622 ? 173.141 162.529 185.655 1.00 173.48 794 LYS D N 1
ATOM 12674 C CA . LYS D 1 622 ? 172.360 161.328 185.920 1.00 173.48 794 LYS D CA 1
ATOM 12675 C C . LYS D 1 622 ? 171.368 161.546 187.050 1.00 173.48 794 LYS D C 1
ATOM 12676 O O . LYS D 1 622 ? 170.388 160.802 187.145 1.00 173.48 794 LYS D O 1
ATOM 12682 N N . GLU D 1 623 ? 171.582 162.555 187.894 1.00 151.34 795 GLU D N 1
ATOM 12683 C CA . GLU D 1 623 ? 170.527 162.966 188.812 1.00 151.34 795 GLU D CA 1
ATOM 12684 C C . GLU D 1 623 ? 169.467 163.842 188.158 1.00 151.34 795 GLU D C 1
ATOM 12685 O O . GLU D 1 623 ? 168.477 164.171 188.818 1.00 151.34 795 GLU D O 1
ATOM 12691 N N . ASN D 1 624 ? 169.626 164.216 186.888 1.00 170.81 796 ASN D N 1
ATOM 12692 C CA . ASN D 1 624 ? 168.570 164.928 186.175 1.00 170.81 796 ASN D CA 1
ATOM 12693 C C . ASN D 1 624 ? 167.618 164.012 185.404 1.00 170.81 796 ASN D C 1
ATOM 12694 O O . ASN D 1 624 ? 166.967 164.481 184.465 1.00 170.81 796 ASN D O 1
ATOM 12699 N N . ASP D 1 625 ? 167.495 162.742 185.773 1.00 187.72 797 ASP D N 1
ATOM 12700 C CA . ASP D 1 625 ? 166.791 161.775 184.935 1.00 187.72 797 ASP D CA 1
ATOM 12701 C C . ASP D 1 625 ? 165.526 161.269 185.617 1.00 187.72 797 ASP D C 1
ATOM 12702 O O . ASP D 1 625 ? 165.261 161.560 186.778 1.00 187.72 797 ASP D O 1
ATOM 12707 N N . GLU D 1 626 ? 164.735 160.491 184.889 1.00 168.20 798 GLU D N 1
ATOM 12708 C CA . GLU D 1 626 ? 163.544 159.957 185.528 1.00 168.20 798 GLU D CA 1
ATOM 12709 C C . GLU D 1 626 ? 163.904 158.743 186.376 1.00 168.20 798 GLU D C 1
ATOM 12710 O O . GLU D 1 626 ? 164.974 158.149 186.241 1.00 168.20 798 GLU D O 1
ATOM 12716 N N . VAL D 1 627 ? 162.973 158.367 187.249 1.00 130.17 799 VAL D N 1
ATOM 12717 C CA . VAL D 1 627 ? 163.275 157.479 188.364 1.00 130.17 799 VAL D CA 1
ATOM 12718 C C . VAL D 1 627 ? 162.560 156.146 188.214 1.00 130.17 799 VAL D C 1
ATOM 12719 O O . VAL D 1 627 ? 161.802 155.938 187.260 1.00 130.17 799 VAL D O 1
ATOM 12723 N N . ASN D 1 628 ? 162.789 155.233 189.158 1.00 108.72 800 ASN D N 1
ATOM 12724 C CA . ASN D 1 628 ? 162.201 153.908 189.042 1.00 108.72 800 ASN D CA 1
ATOM 12725 C C . ASN D 1 628 ? 161.459 153.458 190.292 1.00 108.72 800 ASN D C 1
ATOM 12726 O O . ASN D 1 628 ? 161.211 154.249 191.205 1.00 108.72 800 ASN D O 1
ATOM 12731 N N . GLU D 1 629 ? 161.068 152.187 190.319 1.00 126.53 801 GLU D N 1
ATOM 12732 C CA . GLU D 1 629 ? 160.251 151.694 191.417 1.00 126.53 801 GLU D CA 1
ATOM 12733 C C . GLU D 1 629 ? 161.073 151.385 192.652 1.00 126.53 801 GLU D C 1
ATOM 12734 O O . GLU D 1 629 ? 160.530 151.401 193.761 1.00 126.53 801 GLU D O 1
ATOM 12740 N N . GLY D 1 630 ? 162.361 151.082 192.477 1.00 107.94 802 GLY D N 1
ATOM 12741 C CA . GLY D 1 630 ? 163.163 150.593 193.585 1.00 107.94 802 GLY D CA 1
ATOM 12742 C C . GLY D 1 630 ? 163.380 151.627 194.662 1.00 107.94 802 GLY D C 1
ATOM 12743 O O . GLY D 1 630 ? 163.498 151.284 195.841 1.00 107.94 802 GLY D O 1
ATOM 12744 N N . GLU D 1 631 ? 163.399 152.898 194.280 1.00 95.40 803 GLU D N 1
ATOM 12745 C CA . GLU D 1 631 ? 163.472 153.970 195.260 1.00 95.40 803 GLU D CA 1
ATOM 12746 C C . GLU D 1 631 ? 162.210 154.008 196.103 1.00 95.40 803 GLU D C 1
ATOM 12747 O O . GLU D 1 631 ? 162.269 154.218 197.320 1.00 95.40 803 GLU D O 1
ATOM 12753 N N . LEU D 1 632 ? 161.065 153.770 195.469 1.00 85.94 804 LEU D N 1
ATOM 12754 C CA . LEU D 1 632 ? 159.823 153.675 196.215 1.00 85.94 804 LEU D CA 1
ATOM 12755 C C . LEU D 1 632 ? 159.810 152.450 197.109 1.00 85.94 804 LEU D C 1
ATOM 12756 O O . LEU D 1 632 ? 159.275 152.508 198.218 1.00 85.94 804 LEU D O 1
ATOM 12761 N N . LYS D 1 633 ? 160.411 151.352 196.652 1.00 104.22 805 LYS D N 1
ATOM 12762 C CA . LYS D 1 633 ? 160.557 150.174 197.499 1.00 104.22 805 LYS D CA 1
ATOM 12763 C C . LYS D 1 633 ? 161.374 150.496 198.738 1.00 104.22 805 LYS D C 1
ATOM 12764 O O . LYS D 1 633 ? 160.994 150.132 199.859 1.00 104.22 805 LYS D O 1
ATOM 12770 N N . GLU D 1 634 ? 162.478 151.222 198.548 1.00 127.28 806 GLU D N 1
ATOM 12771 C CA . GLU D 1 634 ? 163.326 151.613 199.664 1.00 127.28 806 GLU D CA 1
ATOM 12772 C C . GLU D 1 634 ? 162.595 152.549 200.611 1.00 127.28 806 GLU D C 1
ATOM 12773 O O . GLU D 1 634 ? 162.790 152.482 201.828 1.00 127.28 806 GLU D O 1
ATOM 12779 N N . ILE D 1 635 ? 161.724 153.403 200.081 1.00 83.58 807 ILE D N 1
ATOM 12780 C CA . ILE D 1 635 ? 161.059 154.316 200.997 1.00 83.58 807 ILE D CA 1
ATOM 12781 C C . ILE D 1 635 ? 159.945 153.599 201.752 1.00 83.58 807 ILE D C 1
ATOM 12782 O O . ILE D 1 635 ? 159.687 153.924 202.917 1.00 83.58 807 ILE D O 1
ATOM 12787 N N . LYS D 1 636 ? 159.333 152.569 201.154 1.00 83.96 808 LYS D N 1
ATOM 12788 C CA . LYS D 1 636 ? 158.370 151.774 201.904 1.00 83.96 808 LYS D CA 1
ATOM 12789 C C . LYS D 1 636 ? 159.066 150.994 202.999 1.00 83.96 808 LYS D C 1
ATOM 12790 O O . LYS D 1 636 ? 158.558 150.906 204.125 1.00 83.96 808 LYS D O 1
ATOM 12796 N N . GLN D 1 637 ? 160.256 150.472 202.687 1.00 138.29 809 GLN D N 1
ATOM 12797 C CA . GLN D 1 637 ? 161.075 149.811 203.694 1.00 138.29 809 GLN D CA 1
ATOM 12798 C C . GLN D 1 637 ? 161.443 150.763 204.821 1.00 138.29 809 GLN D C 1
ATOM 12799 O O . GLN D 1 637 ? 161.373 150.394 205.996 1.00 138.29 809 GLN D O 1
ATOM 12805 N N . ASP D 1 638 ? 161.782 152.004 204.485 1.00 124.47 810 ASP D N 1
ATOM 12806 C CA . ASP D 1 638 ? 162.296 152.910 205.501 1.00 124.47 810 ASP D CA 1
ATOM 12807 C C . ASP D 1 638 ? 161.178 153.397 206.413 1.00 124.47 810 ASP D C 1
ATOM 12808 O O . ASP D 1 638 ? 161.362 153.497 207.634 1.00 124.47 810 ASP D O 1
ATOM 12813 N N . ILE D 1 639 ? 159.997 153.651 205.851 1.00 101.65 811 ILE D N 1
ATOM 12814 C CA . ILE D 1 639 ? 158.888 154.061 206.701 1.00 101.65 811 ILE D CA 1
ATOM 12815 C C . ILE D 1 639 ? 158.377 152.885 207.519 1.00 101.65 811 ILE D C 1
ATOM 12816 O O . ILE D 1 639 ? 157.974 153.056 208.681 1.00 101.65 811 ILE D O 1
ATOM 12821 N N . SER D 1 640 ? 158.444 151.669 206.966 1.00 108.95 812 SER D N 1
ATOM 12822 C CA . SER D 1 640 ? 158.099 150.491 207.751 1.00 108.95 812 SER D CA 1
ATOM 12823 C C . SER D 1 640 ? 159.062 150.305 208.915 1.00 108.95 812 SER D C 1
ATOM 12824 O O . SER D 1 640 ? 158.635 150.011 210.030 1.00 108.95 812 SER D O 1
ATOM 12827 N N . SER D 1 641 ? 160.355 150.543 208.681 1.00 129.92 813 SER D N 1
ATOM 12828 C CA . SER D 1 641 ? 161.363 150.416 209.729 1.00 129.92 813 SER D CA 1
ATOM 12829 C C . SER D 1 641 ? 161.177 151.465 210.808 1.00 129.92 813 SER D C 1
ATOM 12830 O O . SER D 1 641 ? 161.389 151.193 211.996 1.00 129.92 813 SER D O 1
ATOM 12833 N N . LEU D 1 642 ? 160.797 152.674 210.406 1.00 107.97 814 LEU D N 1
ATOM 12834 C CA . LEU D 1 642 ? 160.511 153.701 211.394 1.00 107.97 814 LEU D CA 1
ATOM 12835 C C . LEU D 1 642 ? 159.253 153.365 212.174 1.00 107.97 814 LEU D C 1
ATOM 12836 O O . LEU D 1 642 ? 159.110 153.767 213.333 1.00 107.97 814 LEU D O 1
ATOM 12841 N N . ARG D 1 643 ? 158.335 152.619 211.572 1.00 135.50 815 ARG D N 1
ATOM 12842 C CA . ARG D 1 643 ? 157.228 152.108 212.368 1.00 135.50 815 ARG D CA 1
ATOM 12843 C C . ARG D 1 643 ? 157.692 150.969 213.269 1.00 135.50 815 ARG D C 1
ATOM 12844 O O . ARG D 1 643 ? 157.148 150.775 214.355 1.00 135.50 815 ARG D O 1
ATOM 12852 N N . TYR D 1 644 ? 158.709 150.226 212.835 1.00 139.03 816 TYR D N 1
ATOM 12853 C CA . TYR D 1 644 ? 159.163 149.049 213.573 1.00 139.03 816 TYR D CA 1
ATOM 12854 C C . TYR D 1 644 ? 159.910 149.452 214.832 1.00 139.03 816 TYR D C 1
ATOM 12855 O O . TYR D 1 644 ? 159.781 148.801 215.876 1.00 139.03 816 TYR D O 1
ATOM 12864 N N . GLU D 1 645 ? 160.719 150.508 214.747 1.00 150.64 817 GLU D N 1
ATOM 12865 C CA . GLU D 1 645 ? 161.412 150.997 215.932 1.00 150.64 817 GLU D CA 1
ATOM 12866 C C . GLU D 1 645 ? 160.449 151.585 216.955 1.00 150.64 817 GLU D C 1
ATOM 12867 O O . GLU D 1 645 ? 160.801 151.676 218.136 1.00 150.64 817 GLU D O 1
ATOM 12873 N N . LEU D 1 646 ? 159.263 152.010 216.521 1.00 132.03 818 LEU D N 1
ATOM 12874 C CA . LEU D 1 646 ? 158.263 152.562 217.424 1.00 132.03 818 LEU D CA 1
ATOM 12875 C C . LEU D 1 646 ? 157.758 151.455 218.338 1.00 132.03 818 LEU D C 1
ATOM 12876 O O . LEU D 1 646 ? 157.024 150.564 217.903 1.00 132.03 818 LEU D O 1
ATOM 12881 N N . LEU D 1 647 ? 158.155 151.513 219.602 1.00 142.66 819 LEU D N 1
ATOM 12882 C CA . LEU D 1 647 ? 157.778 150.503 220.575 1.00 142.66 819 LEU D CA 1
ATOM 12883 C C . LEU D 1 647 ? 156.735 151.086 221.527 1.00 142.66 819 LEU D C 1
ATOM 12884 O O . LEU D 1 647 ? 156.579 152.302 221.621 1.00 142.66 819 LEU D O 1
#

Solvent-accessible surface area: 116724 Å² total; per-residue (Å²): 106,73,52,11,103,118,11,45,66,3,20,54,54,0,22,32,53,45,8,149,145,29,32,131,95,110,59,94,73,22,36,16,73,10,39,174,111,44,45,36,7,22,8,66,4,25,20,23,39,9,29,78,3,8,88,33,40,39,156,122,78,142,104,66,116,74,40,42,11,52,78,57,6,17,49,89,53,16,47,73,5,7,78,12,21,57,89,68,29,54,180,88,183,65,50,55,44,49,6,0,87,58,24,36,41,77,3,5,58,51,23,80,148,120,81,40,194,110,54,95,86,151,49,132,116,137,117,128,62,125,23,72,15,50,37,43,31,73,32,91,59,3,49,20,8,35,1,46,46,50,13,32,88,75,48,19,58,86,52,5,7,116,58,10,53,85,7,46,129,59,20,117,75,142,130,61,82,140,30,9,118,161,11,40,44,67,6,50,122,15,25,51,63,32,26,95,7,55,87,134,26,76,10,21,85,56,31,62,127,101,43,96,56,56,78,42,28,92,67,60,19,53,55,65,36,73,46,70,34,84,74,33,42,64,41,4,55,64,21,54,61,63,58,60,61,63,60,60,48,35,60,54,60,79,81,80,146,114,77,84,58,37,54,62,53,43,55,61,55,19,64,62,38,73,76,82,77,90,141,116,89,52,59,61,47,40,56,62,11,22,63,28,29,57,57,11,47,63,30,53,61,63,31,60,67,79,84,85,79,91,155,135,71,65,64,56,10,61,42,26,50,32,57,10,51,46,29,40,30,60,29,58,72,49,85,67,57,59,103,34,82,80,47,74,60,74,75,46,60,65,59,54,62,69,42,56,64,69,53,58,67,60,58,64,33,48,24,75,26,53,50,108,118,52,102,75,18,50,65,56,56,80,60,66,101,82,99,125,60,74,64,65,49,62,64,62,54,63,60,53,64,58,61,55,60,61,59,61,62,30,36,65,41,57,56,54,43,60,46,78,114,120,72,70,53,53,8,50,16,64,26,51,60,52,31,59,65,27,14,55,86,54,114,122,182,75,64,96,20,20,81,118,14,57,57,82,40,33,75,100,37,60,57,84,96,34,84,72,93,12,43,34,23,50,18,88,36,9,36,16,25,2,16,17,14,88,23,54,91,198,107,72,54,11,104,116,11,45,65,4,19,56,56,0,22,32,52,44,7,146,146,29,31,130,95,110,61,94,73,23,34,17,73,10,37,173,110,44,45,35,6,22,8,64,4,25,21,23,37,9,31,79,2,8,88,33,42,39,156,122,80,144,102,66,116,72,40,42,10,52,78,56,6,18,49,88,52,15,48,70,6,7,78,12,20,57,88,69,29,52,182,89,183,65,48,55,43,47,5,1,87,60,25,34,40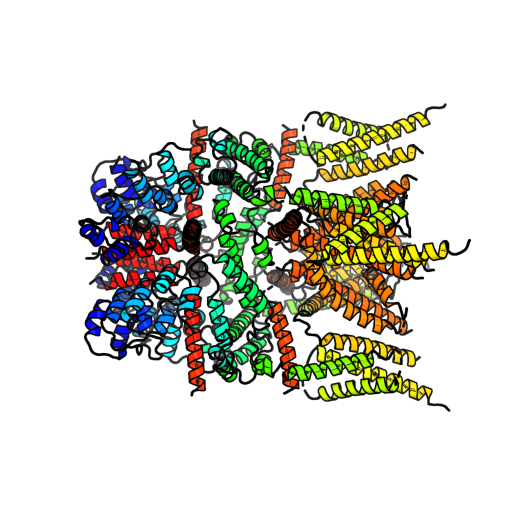,74,4,5,59,50,22,80,146,119,83,40,191,113,52,96,86,150,48,131,117,134,117,126,62,124,23,73,16,52,38,44,28,71,31,92,60,3,50,20,9,34,1,48,46,49,15,32,87,77,50,18,55,86,52,6,9,118,57,10,53,84,8,47,130,59,19,116,75,143,131,62,84,141,30,9,119,162,10,39,45,67,7,49,123,14,22,50,62,32,26,96,6,53,89,135,26,75,9,20,86,57,31,64,127,104,43,96,55,56,77,44,27,92,67,59,19,51,54,63,33,71,46,69,34,83,74,32,43,65,42,4,56,66,21,53,62,66,56,60,62,64,60,59,48,36,61,50,63,81,79,79,145,115,79,84,61,36,54,62,52,44,54,63,56,20,61,61,38,71,75,81,77,90,142,118,89,52,60,62,46,41,55,62,12,22,62,27,30,56,56,10,48,63,29,53,62,62,28,59,67,80,84,85,78,90,155,134,70,65,64,56,11,61,44,26,50,33,58,12,51,47,31,41,30,59,29,58,73,50,85,65,56,60,104,33,81,79,49,73,60,74,75,43,59,64,58,56,61,68,43,56,63,68,54,58,67,60,57,63,33,47,23,76,24,52,52,108,118,51,103,76,18,50,65,58,57,79,60,66,99,82,99,124,62,73,66,65,50,62,64,63,54,65,61,50,64,58,61,55,60,62,61,60,63,31,36,65,41,58,56,56,41,60,46,79,114,121,73,70,54,54,9,51,16,63,25,50,59,52,31,59,64,28,14,55,88,52,115,121,181,74,64,94,20,20,81,121,14,58,57,83,38,32,74,100,37,61,58,84,97,32,84,72,91,14,43,35,21,50,19,90,35,10,34,17,26,2,16,16,14,89,25,53,90,197,108,71,53,12,102,121,12,45,65,3,19,56,53,0,22,32,53,45,6,146,145,30,29,126,95,110,60,94,72,23,35,16,71,10,36,169,110,43,45,34,6,23,9,68,4,25,21,25,38,9,32,81,2,8,86,32,42,39,157,120,78,144,104,66,117,74,39,43,10,52,79,56,6,17,48,89,53,17,49,72,5,8,79,12,21,55,89,66,30,53,183,89,180,64,49,54,41,48,6,1,88,60,25,35,39,77,3,5,58,50,23,80,148,120,82,41,192,113,53,97,87,153,50,131,118,137,118,127,61,126,22,71,14,53,36,42,28,70,32,91,61,3,49,20,8,33,1,46,46,48,15,32,88,76,48,18,58,88,53,5,8,119,58,10,53,85,7,47,131,58,21,117,75,143,129,62,85,141,30,10,117,162,12,39,44,68,7,48,123,14,21,52,62,32,25,94,8,54,87,134,26,77,10,20,86,54,31,65,128,104,44,96,55,57,78,42,26,93,67,59,18,53,56,65,35,74,46,69,33,83,72,32,42,66,41,4,56,65,22,53,60,64,58,60,62,63,60,59,48,37,60,52,62,80,79,80,144,114,78,82,58,38,55,60,54,43,53,63,56,19,64,62,39,72,76,82,77,90,141,118,89,49,60,62,47,40,55,62,11,22,62,28,29,56,56,11,48,63,30,53,60,62,29,60,67,79,86,84,78,91,154,136,72,66,64,55,11,62,41,27,51,32,57,12,51,46,30,39,29,60,28,59,72,49,85,65,55,61,103,33,83,81,48,72,60,73,75,44,60,65,58,54,62,68,43,56,63,67,52,57,67,61,56,64,34,51,24,75,26,52,52,108,119,52,102,76,17,49,66,57,57,78,59,68,100,83,100,126,61,73,67,66,52,62,63,62,55,63,60,51,63,57,61,54,60,63,58,62,62,32,35,64,39,58,57,54,42,62,45,79,114,120,73,71,55,53,7,51,14,64,26,51,59,51,32,60,65,27,15,56,88,53,116,121,181,73,65,95,20,20,82,120,13,58,56,82,41,33,75,100,39,61,57,84,94,32,83,72,93,14,43,35,22,50,17,89,35,10,34,17,25,2,16,17,13,91,25,54,90,196,107,72,52,11,102,120,12,47,68,3,18,57,53,0,24,32,52,44,7,147,147,29,31,132,95,110,60,94,72,23,36,17,70,10,38,173,108,43,44,35,6,22,8,67,5,25,22,23,39,8,31,80,2,8,87,33,40,38,155,122,79,142,103,68,117,73,40,42,10,52,78,58,5,18,49,88,53,17,49,70,5,8,77,12,19,56,89,68,30,53,180,87,181,65,48,54,44,49,6,1,87,60,25,34,40,77,3,6,58,49,22,81,147,120,81,40,193,111,52,96,88,152,49,133,116,137,118,129,62,125,21,72,15,52,38,42,30,70,33,92,61,3,49,20,9,35,1,46,45,50,14,31,87,78,48,18,57,87,52,5,8,119,58,10,53,84,7,48,130,58,20,117,75,142,131,64,84,141,30,9,118,164,11,39,44,69,7,50,123,14,23,51,63,32,24,94,7,54,86,135,26,76,10,21,86,56,32,64,127,102,43,98,55,57,78,43,26,93,68,59,19,54,55,65,36,71,48,69,33,83,73,32,43,64,41,3,56,66,22,54,62,64,57,59,61,63,59,60,48,36,61,53,62,80,78,79,146,113,78,84,58,36,52,61,53,42,55,63,56,20,64,62,39,72,76,83,77,89,143,118,88,50,60,61,46,41,56,62,12,21,61,26,29,57,57,10,48,63,30,52,61,63,31,61,66,78,85,83,78,88,153,135,71,65,63,55,11,62,43,26,50,33,58,10,53,47,30,41,29,59,29,59,72,52,85,65,55,61,103,33,82,80,48,73,58,74,74,46,61,66,58,56,61,68,44,56,64,69,54,59,67,60,57,63,33,48,24,75,24,53,52,108,116,52,102,75,17,50,64,56,56,80,62,67,99,82,99,124,62,72,67,66,50,63,64,61,54,64,61,52,64,58,61,55,58,61,59,61,64,30,36,64,39,56,58,56,42,61,44,79,114,120,74,71,53,52,8,52,15,65,27,51,59,51,29,60,65,28,14,54,85,51,117,121,184,75,63,96,20,20,82,120,14,56,57,82,39,34,75,100,36,60,57,83,97,32,83,73,94,13,44,35,22,50,20,91,36,9,36,18,24,3,17,16,13,90,25,53,91,197